Protein 3M2P (pdb70)

Secondary structure (DSSP, 8-state):
--EEEEETTTSHHHHHHHHHHHHTT-EEEEEES----PEEEE----HHHHHHHTTT-SEEEE------SSS-GGGTHHHHHHHHHHHHHHHHTT--EEEEEEEGGG---GGGPSP-TTSPP-----HHHHHHHHHHHHHHHHHS--EEEEEEE-EEE-S-----HHHHHHHHT---EEESSB----EEEEEHHHHHHHHHHHTT-TT--EEEEE--S-EE-HHHHHHHHHHHTT-TT-EEE-SSSB--S---B---HHHHHHS----S--HHHHHHHHHT---/--EEEEETTTSHHHHHHHHHHHHTT-EEEEEES----EEEE----HHHHHHHTTT-SEEEE------SS--GGGGHHHHHHHHHHHHHHHHTT--EEEEEEEGGG---GGGPSP-TTSPP-----HHHHHHHHHHHHHHHHHS--EEEEEEE-EEE-S---------EEEEEEHHHHHHHHHHHHH-TT--EEEEE--S-EEEHHHHHHHHHHHH-----B---HHHHHHT----S--HHHHHHHHHH---/--EEEEETTTSHHHHHHHHHHHTTT-EEEEEES------EEEE----HHHHHHHTTT-SEEEE------SS--GGGGHHHHHHHHHHHHHHHHHT--EEEEEEEGGG---GGGPSP-TTSPP-----HHHHHHHHHHHHHHHHHS--EEEEEEE-EEE-S-----HHHHHHHHHTPPEE--S-----EEEEEHHHHHHHHHHHHH-TT--EEEEE--S-EE-HHHHHHHHHHHSS-TT-EE----B---HHIIIII----S--HHHHHHHHHH---/--EEEEETTTSHHHHHHHHHHHHTT-EEEEEES-----EEEE----HHHHHHHTTT-SEEEE------SSS-GGGGHHHHHHHHHHHHHHHHHT--EEEEEEEGGG---TTSPSPPTTSPP-----HHHHHHHHHHHHHHHHHS--EEEEEEE-EEE-TT--S---HHHHHHHHTTPPEEETT--S--EEEEEHHHHHHHHHHHHH-TT--EEEEE--S-EE-HHHHHHHHHHHTT-TT-EEE---B---HHHHHHS-------HHHHHHHHHH----S---S--/--EEEEETTTSHHHHHHHHHHHTTTSEEEEEES----EEEE----HHHHHHHTTT-SEEEE------SS--GGGGHHHHHHHHHHHHHHHHTT--EEEEEEEGGG---TTSPSP-TTSPP-----HHHHHHHHHHHHHHHHHH--EEEEEEE-EEE-S---S---HHHHHHHT---EEEEEHHHHHHHHHHHTT-TT--EEEEE--S-EE-HHHHHHHHHHHH----B---HHIIIII----S--HHHHHHHHHH---/--EEEEETTTSHHHHHHHHHHHTTT-EEEEEES-----EEEE----HHHHHHHTTT-SEEEE------SSS-GGGGHHHHHHHHHHHHHHHHTT--EEEEEEEGGG---GGGPSP-TTSPP-----HHHHHHHHHHHHHHHHHH--EEEEEEE-EEE-SS--S---HHHHHH-----EEEEEHHHHHHHHHHHHH-TT--EEEEE--S-EE-HHHHHHHHHTTTT-------B---HHHHHHT----S--HHHHHHHHHH---

Foldseek 3Di:
DFEEEEEVLVDPLNVLLQVLQVVVVYAYEYEDCDDPVGHYDHAPLALVTVLVVCLRGAEYEYEDADDDDPLDPVRGVVVLSSLLSNLSSCLSSVHALYEYEAALQQDDPQVCPPDFPVDRGDHPTSNVNSVSSLVSNVCCCVPVVRAYEYEHEFAEDEADDPPLVCLLVQLQVLHAAEDQEFAPAWGFYDYSNQVSVLSVLSSVPRSHHDYFYDTADATHTPVRSNQLLCVLNVNHPRYYYNDYDHPVPDHHTDDGVVCCPPSVGHGPDYSNRRSNVSSVVVD/DAEEEEECCPDDLNVLLQVVCVVVVHQYEYEDCDPCSHYDHDVLALVGLLVVPQVHQEYEYPDADDDDPLDPVSGVVVQNSLLSNLSSCLSNVHAQYEYEAALQQDDPPVDPPDDPVDRGDHPTSNVVSVVSLVSNVVCCVPSVHAYEYEHEFAEDAADDVPLVVQLWGFYDYSNQVSVLSVLSRVPRNHHDYFYRTAPATDDVVVSNVLLCVLQVHHHHYDDGCPCCPVSVGYGPDHSNRRSNVNNVCVD/DFEEEEEVLVDPLNVLQCVLCVVVVYAYEYEDCDDDDVHHYDHDPLALVRLLPSPLRGQEYEYEDADPDDPQDCVVGVVVLNSLLSNLSSCLNNVHAQYEYEAALQQDDPLVDPPDDPVDRGDHPGSNVSRVSSLVSNVCCCPPSVHAYEYEHEFAEDAADDPPLVCLLVCLLVQHAAEEEADWDAWGFYDYSNQVSVLVVLSSVVRRHHDYFYRTAPATDTPVVSSQLLCVLNVNHPSYDYDHHYDDRVVCCPVSVGHGPDHSNVRSNVSSVVVD/DAEEEEAVLVADLNVLQCVVQVVVVHAYEYEDCDDPVHHYDHAPLALVRLLVVPQRHQEYEYDDFDQDDPLDPVRGVVVLRSLLSNLSSCLSNVHAQYEYEAALLQDDPPVCPPDDPVDRGDHPTSNVSSVSSLVSSVCCCVPVVHAYEYEHEFAEDAAPNAADDLLLLLLCLLVLHAAEAEAFDQEWGFYDYSNQVSVLSVLSSVPRNHHDYFYDTQPAIGTPVVSSQLLNVLNVNHPSYHYDHYTHDGVVCCPPSVGHGDDYSNRRNNVSNVCVPDDDRDSHD/DAEEEEAVLVADLSVLLQVLCVVVVYQYEYEDCDDCSHYDHAVLALVRLLVVPQVHAEYEYDDFDPDDPLDPVSGVVVLSSLLSNLSSCLSNVHAQYEYEAALQQDAPLVDPPDDPVDDGDHPTSNVSSVSSLVSVVCCVPVPVHAYEYEHEFAEDAAPNPDDDLVVLQVVLLCLWGFYDYSNLVSVLSVLSSVVRNHHDYFYDTAPATDDVVCSNVLLNVLRCHHHTHDRVCCCPVSVGHGPDYSSRRSNVNSVVVD/DAEEEEAVLVDDLNVLLCVVQVVVPYAYEYEECDPCPGHYDHDPLALVRLLVVDLRHAEYEYEDFDQDDPLDPVRGVVVVSSLLSNLSSCLSNVHAQYEYEAALQQDDDQVCPPDDPVDHGDHPTSNVNSVSSLVSSVCCCVPSVHAYEAEHEFAEDAADDPDPPVVLLVVLCADAWGFYDYSNQVSVLVVLSSVVRRHHYYFYDTAPRTHGSVVLSQLLLPLSVHDHDDHHTHDGVVCCPPSVGHGPDDSSRRSNVNSVCVD

Organism: Bacillus cereus (strain ATCC 14579 / DSM 31 / CCUG 7414 / JCM 2152 / NBRC 15305 / NCIMB 9373 / NCTC 2599 / NRRL B-3711) (NCBI:txid226900)

Structure (mmCIF, N/CA/C/O backbone):
data_3M2P
#
_entry.id   3M2P
#
_cell.length_a   104.116
_cell.length_b   149.725
_cell.length_c   166.326
_cell.angle_alpha   90.00
_cell.angle_beta   90.00
_cell.angle_gamma   90.00
#
_symmetry.space_group_name_H-M   'P 21 21 21'
#
loop_
_entity.id
_entity.type
_entity.pdbx_description
1 polymer 'UDP-N-acetylglucosamine 4-epimerase'
2 non-polymer "URIDINE-5'-DIPHOSPHATE"
3 water water
#
loop_
_atom_site.group_PDB
_atom_site.id
_atom_site.type_symbol
_atom_site.label_atom_id
_atom_site.label_alt_id
_atom_site.label_comp_id
_atom_site.label_asym_id
_atom_site.label_entity_id
_atom_site.label_seq_id
_atom_site.pdbx_PDB_ins_code
_atom_site.Cartn_x
_atom_site.Cartn_y
_atom_site.Cartn_z
_atom_site.occupancy
_atom_site.B_iso_or_equiv
_atom_site.auth_seq_id
_atom_site.auth_comp_id
_atom_site.auth_asym_id
_atom_site.auth_atom_id
_atom_site.pdbx_PDB_model_num
ATOM 1 N N . SER A 1 2 ? 100.608 82.314 67.496 1.00 46.14 0 SER A N 1
ATOM 2 C CA . SER A 1 2 ? 100.984 80.961 67.922 1.00 49.38 0 SER A CA 1
ATOM 3 C C . SER A 1 2 ? 100.560 80.665 69.373 1.00 47.45 0 SER A C 1
ATOM 4 O O . SER A 1 2 ? 101.049 81.296 70.319 1.00 45.83 0 SER A O 1
ATOM 7 N N . LEU A 1 3 ? 99.664 79.690 69.524 1.00 45.37 1 LEU A N 1
ATOM 8 C CA . LEU A 1 3 ? 98.993 79.414 70.792 1.00 44.49 1 LEU A CA 1
ATOM 9 C C . LEU A 1 3 ? 99.770 78.458 71.697 1.00 44.54 1 LEU A C 1
ATOM 10 O O . LEU A 1 3 ? 100.345 77.477 71.227 1.00 44.56 1 LEU A O 1
ATOM 15 N N . LYS A 1 4 ? 99.781 78.765 72.994 1.00 43.30 2 LYS A N 1
ATOM 16 C CA . LYS A 1 4 ? 100.285 77.857 74.020 1.00 42.78 2 LYS A CA 1
ATOM 17 C C . LYS A 1 4 ? 99.139 77.004 74.579 1.00 41.82 2 LYS A C 1
ATOM 18 O O . LYS A 1 4 ? 98.197 77.536 75.169 1.00 41.08 2 LYS A O 1
ATOM 24 N N . ILE A 1 5 ? 99.212 75.689 74.399 1.00 41.00 3 ILE A N 1
ATOM 25 C CA . ILE A 1 5 ? 98.128 74.815 74.846 1.00 40.32 3 ILE A CA 1
ATOM 26 C C . ILE A 1 5 ? 98.570 73.904 75.978 1.00 39.65 3 ILE A C 1
ATOM 27 O O . ILE A 1 5 ? 99.501 73.120 75.827 1.00 40.94 3 ILE A O 1
ATOM 32 N N . ALA A 1 6 ? 97.911 74.017 77.123 1.00 37.96 4 ALA A N 1
ATOM 33 C CA . ALA A 1 6 ? 98.281 73.197 78.263 1.00 38.38 4 ALA A CA 1
ATOM 34 C C . ALA A 1 6 ? 97.539 71.879 78.189 1.00 37.70 4 ALA A C 1
ATOM 35 O O . ALA A 1 6 ? 96.327 71.859 77.966 1.00 37.56 4 ALA A O 1
ATOM 37 N N . VAL A 1 7 ? 98.269 70.782 78.375 1.00 37.02 5 VAL A N 1
ATOM 38 C CA . VAL A 1 7 ? 97.678 69.455 78.355 1.00 37.45 5 VAL A CA 1
ATOM 39 C C . VAL A 1 7 ? 97.821 68.724 79.693 1.00 37.64 5 VAL A C 1
ATOM 40 O O . VAL A 1 7 ? 98.881 68.181 79.984 1.00 38.91 5 VAL A O 1
ATOM 44 N N . THR A 1 8 ? 96.765 68.694 80.503 1.00 36.71 6 THR A N 1
ATOM 45 C CA . THR A 1 8 ? 96.794 67.882 81.726 1.00 38.51 6 THR A CA 1
ATOM 46 C C . THR A 1 8 ? 96.912 66.383 81.398 1.00 38.83 6 THR A C 1
ATOM 47 O O . THR A 1 8 ? 96.437 65.925 80.359 1.00 38.78 6 THR A O 1
ATOM 51 N N . GLY A 1 9 ? 97.550 65.622 82.281 1.00 39.05 7 GLY A N 1
ATOM 52 C CA . GLY A 1 9 ? 97.866 64.239 81.978 1.00 38.67 7 GLY A CA 1
ATOM 53 C C . GLY A 1 9 ? 98.633 64.161 80.674 1.00 38.52 7 GLY A C 1
ATOM 54 O O . GLY A 1 9 ? 98.484 63.209 79.905 1.00 38.23 7 GLY A O 1
ATOM 55 N N . GLY A 1 10 ? 99.459 65.174 80.428 1.00 39.21 8 GLY A N 1
ATOM 56 C CA . GLY A 1 10 ? 100.150 65.318 79.160 1.00 39.60 8 GLY A CA 1
ATOM 57 C C . GLY A 1 10 ? 101.089 64.168 78.869 1.00 39.46 8 GLY A C 1
ATOM 58 O O . GLY A 1 10 ? 101.359 63.847 77.719 1.00 39.44 8 GLY A O 1
ATOM 59 N N . THR A 1 11 ? 101.587 63.540 79.924 1.00 39.45 9 THR A N 1
ATOM 60 C CA . THR A 1 11 ? 102.549 62.460 79.774 1.00 39.69 9 THR A CA 1
ATOM 61 C C . THR A 1 11 ? 101.879 61.101 79.561 1.00 40.56 9 THR A C 1
ATOM 62 O O . THR A 1 11 ? 102.544 60.125 79.228 1.00 41.43 9 THR A O 1
ATOM 66 N N . GLY A 1 12 ? 100.562 61.053 79.743 1.00 39.64 10 GLY A N 1
ATOM 67 C CA . GLY A 1 12 ? 99.791 59.843 79.536 1.00 39.09 10 GLY A CA 1
ATOM 68 C C . GLY A 1 12 ? 99.842 59.293 78.122 1.00 40.82 10 GLY A C 1
ATOM 69 O O . GLY A 1 12 ? 100.545 59.820 77.260 1.00 41.42 10 GLY A O 1
ATOM 70 N N . PHE A 1 13 ? 99.088 58.221 77.894 1.00 40.73 11 PHE A N 1
ATOM 71 C CA . PHE A 1 13 ? 99.062 57.523 76.612 1.00 41.07 11 PHE A CA 1
ATOM 72 C C . PHE A 1 13 ? 98.395 58.382 75.542 1.00 42.50 11 PHE A C 1
ATOM 73 O O . PHE A 1 13 ? 99.005 58.671 74.502 1.00 42.43 11 PHE A O 1
ATOM 81 N N . LEU A 1 14 ? 97.149 58.784 75.795 1.00 41.61 12 LEU A N 1
ATOM 82 C CA . LEU A 1 14 ? 96.469 59.749 74.933 1.00 40.74 12 LEU A CA 1
ATOM 83 C C . LEU A 1 14 ? 97.299 61.021 74.868 1.00 39.84 12 LEU A C 1
ATOM 84 O O . LEU A 1 14 ? 97.628 61.502 73.794 1.00 40.51 12 LEU A O 1
ATOM 89 N N . GLY A 1 15 ? 97.637 61.552 76.034 1.00 40.45 13 GLY A N 1
ATOM 90 C CA . GLY A 1 15 ? 98.405 62.779 76.143 1.00 40.13 13 GLY A CA 1
ATOM 91 C C . GLY A 1 15 ? 99.525 62.925 75.135 1.00 41.12 13 GLY A C 1
ATOM 92 O O . GLY A 1 15 ? 99.650 63.970 74.509 1.00 41.46 13 GLY A O 1
ATOM 93 N N . GLN A 1 16 ? 100.341 61.886 74.972 1.00 41.93 14 GLN A N 1
ATOM 94 C CA . GLN A 1 16 ? 101.491 61.942 74.057 1.00 42.38 14 GLN A CA 1
ATOM 95 C C . GLN A 1 16 ? 101.108 62.102 72.579 1.00 41.31 14 GLN A C 1
ATOM 96 O O . GLN A 1 16 ? 101.771 62.826 71.845 1.00 42.42 14 GLN A O 1
ATOM 102 N N . TYR A 1 17 ? 100.045 61.427 72.149 1.00 40.59 15 TYR A N 1
ATOM 103 C CA . TYR A 1 17 ? 99.473 61.650 70.825 1.00 40.54 15 TYR A CA 1
ATOM 104 C C . TYR A 1 17 ? 98.971 63.088 70.666 1.00 41.23 15 TYR A C 1
ATOM 105 O O . TYR A 1 17 ? 99.243 63.733 69.656 1.00 41.22 15 TYR A O 1
ATOM 114 N N . VAL A 1 18 ? 98.241 63.572 71.672 1.00 40.56 16 VAL A N 1
ATOM 115 C CA . VAL A 1 18 ? 97.659 64.916 71.668 1.00 40.99 16 VAL A CA 1
ATOM 116 C C . VAL A 1 18 ? 98.692 66.032 71.699 1.00 41.72 16 VAL A C 1
ATOM 117 O O . VAL A 1 18 ? 98.519 67.055 71.052 1.00 41.63 16 VAL A O 1
ATOM 121 N N . VAL A 1 19 ? 99.754 65.835 72.475 1.00 42.71 17 VAL A N 1
ATOM 122 C CA . VAL A 1 19 ? 100.830 66.814 72.592 1.00 42.60 17 VAL A CA 1
ATOM 123 C C . VAL A 1 19 ? 101.507 67.034 71.250 1.00 43.51 17 VAL A C 1
ATOM 124 O O . VAL A 1 19 ? 101.742 68.170 70.857 1.00 44.36 17 VAL A O 1
ATOM 128 N N . GLU A 1 20 ? 101.811 65.952 70.539 1.00 43.28 18 GLU A N 1
ATOM 129 C CA . GLU A 1 20 ? 102.498 66.093 69.261 1.00 44.68 18 GLU A CA 1
ATOM 130 C C . GLU A 1 20 ? 101.585 66.622 68.145 1.00 44.62 18 GLU A C 1
ATOM 131 O O . GLU A 1 20 ? 102.043 67.330 67.249 1.00 44.97 18 GLU A O 1
ATOM 137 N N . SER A 1 21 ? 100.298 66.290 68.206 1.00 44.16 19 SER A N 1
ATOM 138 C CA . SER A 1 21 ? 99.323 66.864 67.285 1.00 43.09 19 SER A CA 1
ATOM 139 C C . SER A 1 21 ? 99.323 68.379 67.416 1.00 43.79 19 SER A C 1
ATOM 140 O O . SER A 1 21 ? 99.224 69.095 66.423 1.00 44.11 19 SER A O 1
ATOM 143 N N . ILE A 1 22 ? 99.437 68.862 68.647 1.00 42.31 20 ILE A N 1
ATOM 144 C CA . ILE A 1 22 ? 99.500 70.288 68.891 1.00 42.57 20 ILE A CA 1
ATOM 145 C C . ILE A 1 22 ? 100.753 70.887 68.248 1.00 44.05 20 ILE A C 1
ATOM 146 O O . ILE A 1 22 ? 100.666 71.851 67.486 1.00 43.16 20 ILE A O 1
ATOM 151 N N . LYS A 1 23 ? 101.912 70.305 68.541 1.00 44.56 21 LYS A N 1
ATOM 152 C CA . LYS A 1 23 ? 103.165 70.777 67.957 1.00 45.39 21 LYS A CA 1
ATOM 153 C C . LYS A 1 23 ? 103.153 70.738 66.422 1.00 45.34 21 LYS A C 1
ATOM 154 O O . LYS A 1 23 ? 103.646 71.660 65.776 1.00 45.52 21 LYS A O 1
ATOM 160 N N . ASN A 1 24 ? 102.597 69.677 65.845 1.00 44.38 22 ASN A N 1
ATOM 161 C CA . ASN A 1 24 ? 102.478 69.574 64.391 1.00 44.82 22 ASN A CA 1
ATOM 162 C C . ASN A 1 24 ? 101.534 70.628 63.812 1.00 45.33 22 ASN A C 1
ATOM 163 O O . ASN A 1 24 ? 101.615 70.970 62.632 1.00 45.42 22 ASN A O 1
ATOM 168 N N . ASP A 1 25 ? 100.640 71.138 64.651 1.00 45.26 23 ASP A N 1
ATOM 169 C CA . ASP A 1 25 ? 99.649 72.120 64.226 1.00 44.07 23 ASP A CA 1
ATOM 170 C C . ASP A 1 25 ? 100.247 73.526 64.202 1.00 43.94 23 ASP A C 1
ATOM 171 O O . ASP A 1 25 ? 99.607 74.476 63.750 1.00 44.39 23 ASP A O 1
ATOM 176 N N . GLY A 1 26 ? 101.469 73.652 64.708 1.00 43.37 24 GLY A N 1
ATOM 177 C CA . GLY A 1 26 ? 102.138 74.936 64.771 1.00 44.54 24 GLY A CA 1
ATOM 178 C C . GLY A 1 26 ? 102.124 75.534 66.162 1.00 44.73 24 GLY A C 1
ATOM 179 O O . GLY A 1 26 ? 102.885 76.454 66.478 1.00 44.67 24 GLY A O 1
ATOM 180 N N . ASN A 1 27 ? 101.250 75.000 67.002 1.00 44.53 25 ASN A N 1
ATOM 181 C CA . ASN A 1 27 ? 101.108 75.494 68.360 1.00 44.13 25 ASN A CA 1
ATOM 182 C C . ASN A 1 27 ? 102.127 74.917 69.332 1.00 44.10 25 ASN A C 1
ATOM 183 O O . ASN A 1 27 ? 102.927 74.050 68.984 1.00 44.87 25 ASN A O 1
ATOM 188 N N . THR A 1 28 ? 102.089 75.414 70.559 1.00 43.30 26 THR A N 1
ATOM 189 C CA . THR A 1 28 ? 103.056 75.033 71.572 1.00 43.18 26 THR A CA 1
ATOM 190 C C . THR A 1 28 ? 102.415 74.224 72.694 1.00 42.90 26 THR A C 1
ATOM 191 O O . THR A 1 28 ? 101.580 74.740 73.444 1.00 42.52 26 THR A O 1
ATOM 195 N N . PRO A 1 29 ? 102.813 72.952 72.824 1.00 42.79 27 PRO A N 1
ATOM 196 C CA . PRO A 1 29 ? 102.296 72.098 73.891 1.00 42.73 27 PRO A CA 1
ATOM 197 C C . PRO A 1 29 ? 102.964 72.435 75.216 1.00 42.45 27 PRO A C 1
ATOM 198 O O . PRO A 1 29 ? 104.176 72.635 75.252 1.00 43.85 27 PRO A O 1
ATOM 202 N N . ILE A 1 30 ? 102.181 72.513 76.284 1.00 41.31 28 ILE A N 1
ATOM 203 C CA . ILE A 1 30 ? 102.734 72.660 77.620 1.00 42.35 28 ILE A CA 1
ATOM 204 C C . ILE A 1 30 ? 102.181 71.550 78.508 1.00 42.50 28 ILE A C 1
ATOM 205 O O . ILE A 1 30 ? 101.027 71.594 78.925 1.00 41.59 28 ILE A O 1
ATOM 210 N N . ILE A 1 31 ? 103.012 70.539 78.756 1.00 43.05 29 ILE A N 1
ATOM 211 C CA . ILE A 1 31 ? 102.612 69.355 79.512 1.00 41.71 29 ILE A CA 1
ATOM 212 C C . ILE A 1 31 ? 102.491 69.656 80.993 1.00 40.68 29 ILE A C 1
ATOM 213 O O . ILE A 1 31 ? 103.465 70.039 81.622 1.00 41.69 29 ILE A O 1
ATOM 218 N N . LEU A 1 32 ? 101.295 69.475 81.544 1.00 40.10 30 LEU A N 1
ATOM 219 C CA . LEU A 1 32 ? 101.093 69.508 82.990 1.00 39.73 30 LEU A CA 1
ATOM 220 C C . LEU A 1 32 ? 101.171 68.109 83.567 1.00 39.20 30 LEU A C 1
ATOM 221 O O . LEU A 1 32 ? 100.547 67.182 83.054 1.00 39.84 30 LEU A O 1
ATOM 226 N N . THR A 1 33 ? 101.937 67.966 84.641 1.00 39.04 31 THR A N 1
ATOM 227 C CA . THR A 1 33 ? 102.106 66.683 85.300 1.00 38.61 31 THR A CA 1
ATOM 228 C C . THR A 1 33 ? 102.404 66.898 86.783 1.00 38.88 31 THR A C 1
ATOM 229 O O . THR A 1 33 ? 102.884 67.955 87.179 1.00 38.10 31 THR A O 1
ATOM 233 N N . ARG A 1 34 ? 102.113 65.890 87.602 1.00 40.40 32 ARG A N 1
ATOM 234 C CA . ARG A 1 34 ? 102.371 65.972 89.038 1.00 38.60 32 ARG A CA 1
ATOM 235 C C . ARG A 1 34 ? 103.844 65.779 89.365 1.00 38.73 32 ARG A C 1
ATOM 236 O O . ARG A 1 34 ? 104.289 66.113 90.467 1.00 38.54 32 ARG A O 1
ATOM 244 N N . SER A 1 35 ? 104.603 65.258 88.405 1.00 38.57 33 SER A N 1
ATOM 245 C CA . SER A 1 35 ? 106.008 64.957 88.644 1.00 39.35 33 SER A CA 1
ATOM 246 C C . SER A 1 35 ? 106.705 64.410 87.412 1.00 40.06 33 SER A C 1
ATOM 247 O O . SER A 1 35 ? 106.075 63.791 86.548 1.00 40.41 33 SER A O 1
ATOM 250 N N . ILE A 1 36 ? 108.018 64.619 87.355 1.00 39.94 34 ILE A N 1
ATOM 251 C CA . ILE A 1 36 ? 108.853 63.974 86.347 1.00 41.65 34 ILE A CA 1
ATOM 252 C C . ILE A 1 36 ? 110.197 63.471 86.889 1.00 43.77 34 ILE A C 1
ATOM 253 O O . ILE A 1 36 ? 110.776 64.066 87.815 1.00 41.92 34 ILE A O 1
ATOM 258 N N . GLY A 1 37 ? 110.676 62.371 86.297 1.00 44.69 35 GLY A N 1
ATOM 259 C CA . GLY A 1 37 ? 111.995 61.817 86.578 1.00 41.84 35 GLY A CA 1
ATOM 260 C C . GLY A 1 37 ? 112.507 60.983 85.407 1.00 44.89 35 GLY A C 1
ATOM 261 O O . GLY A 1 37 ? 113.589 61.218 84.850 1.00 45.24 35 GLY A O 1
ATOM 262 N N . ASP A 1 43 ? 111.576 67.397 74.767 1.00 63.52 41 ASP A N 1
ATOM 263 C CA . ASP A 1 43 ? 111.964 68.769 74.416 1.00 65.71 41 ASP A CA 1
ATOM 264 C C . ASP A 1 43 ? 110.801 69.753 74.512 1.00 61.85 41 ASP A C 1
ATOM 265 O O . ASP A 1 43 ? 110.930 70.932 74.160 1.00 58.84 41 ASP A O 1
ATOM 270 N N . TYR A 1 44 ? 109.668 69.246 74.990 1.00 58.22 42 TYR A N 1
ATOM 271 C CA . TYR A 1 44 ? 108.492 70.060 75.234 1.00 54.54 42 TYR A CA 1
ATOM 272 C C . TYR A 1 44 ? 108.655 70.761 76.576 1.00 52.20 42 TYR A C 1
ATOM 273 O O . TYR A 1 44 ? 109.441 70.318 77.419 1.00 52.54 42 TYR A O 1
ATOM 282 N N . GLU A 1 45 ? 107.922 71.849 76.790 1.00 48.91 43 GLU A N 1
ATOM 283 C CA . GLU A 1 45 ? 107.898 72.452 78.117 1.00 47.25 43 GLU A CA 1
ATOM 284 C C . GLU A 1 45 ? 107.047 71.593 79.055 1.00 46.45 43 GLU A C 1
ATOM 285 O O . GLU A 1 45 ? 105.872 71.343 78.781 1.00 45.84 43 GLU A O 1
ATOM 291 N N . TYR A 1 46 ? 107.656 71.110 80.137 1.00 45.00 44 TYR A N 1
ATOM 292 C CA . TYR A 1 46 ? 106.906 70.486 81.223 1.00 43.64 44 TYR A CA 1
ATOM 293 C C . TYR A 1 46 ? 106.712 71.505 82.348 1.00 43.36 44 TYR A C 1
ATOM 294 O O . TYR A 1 46 ? 107.622 72.273 82.667 1.00 43.55 44 TYR A O 1
ATOM 303 N N . ARG A 1 47 ? 105.517 71.521 82.926 1.00 41.59 45 ARG A N 1
ATOM 304 C CA . ARG A 1 47 ? 105.224 72.346 84.085 1.00 40.30 45 ARG A CA 1
ATOM 305 C C . ARG A 1 47 ? 104.650 71.470 85.182 1.00 40.10 45 ARG A C 1
ATOM 306 O O . ARG A 1 47 ? 103.588 70.887 85.015 1.00 40.79 45 ARG A O 1
ATOM 314 N N . VAL A 1 48 ? 105.363 71.357 86.295 1.00 39.37 46 VAL A N 1
ATOM 315 C CA . VAL A 1 48 ? 104.940 70.478 87.373 1.00 38.59 46 VAL A CA 1
ATOM 316 C C . VAL A 1 48 ? 103.848 71.162 88.179 1.00 38.35 46 VAL A C 1
ATOM 317 O O . VAL A 1 48 ? 103.943 72.357 88.451 1.00 39.27 46 VAL A O 1
ATOM 321 N N . SER A 1 49 ? 102.811 70.415 88.551 1.00 37.09 47 SER A N 1
ATOM 322 C CA . SER A 1 49 ? 101.695 70.987 89.307 1.00 37.26 47 SER A CA 1
ATOM 323 C C . SER A 1 49 ? 101.110 70.033 90.349 1.00 37.70 47 SER A C 1
ATOM 324 O O . SER A 1 49 ? 101.309 68.820 90.281 1.00 38.65 47 SER A O 1
ATOM 327 N N . ASP A 1 50 ? 100.391 70.583 91.318 1.00 36.64 48 ASP A N 1
ATOM 328 C CA . ASP A 1 50 ? 99.767 69.755 92.337 1.00 36.93 48 ASP A CA 1
ATOM 329 C C . ASP A 1 50 ? 98.257 69.802 92.191 1.00 37.26 48 ASP A C 1
ATOM 330 O O . ASP A 1 50 ? 97.520 69.318 93.050 1.00 37.90 48 ASP A O 1
ATOM 335 N N . TYR A 1 51 ? 97.817 70.378 91.079 1.00 36.81 49 TYR A N 1
ATOM 336 C CA . TYR A 1 51 ? 96.400 70.474 90.731 1.00 37.38 49 TYR A CA 1
ATOM 337 C C . TYR A 1 51 ? 95.544 71.130 91.809 1.00 37.72 49 TYR A C 1
ATOM 338 O O . TYR A 1 51 ? 94.354 70.845 91.955 1.00 37.22 49 TYR A O 1
ATOM 347 N N . THR A 1 52 ? 96.161 72.035 92.551 1.00 36.91 50 THR A N 1
ATOM 348 C CA . THR A 1 52 ? 95.408 72.860 93.460 1.00 37.19 50 THR A CA 1
ATOM 349 C C . THR A 1 52 ? 95.022 74.100 92.679 1.00 38.01 50 THR A C 1
ATOM 350 O O . THR A 1 52 ? 95.688 74.459 91.705 1.00 37.62 50 THR A O 1
ATOM 354 N N . LEU A 1 53 ? 93.926 74.734 93.086 1.00 39.07 51 LEU A N 1
ATOM 355 C CA . LEU A 1 53 ? 93.461 75.966 92.451 1.00 37.31 51 LEU A CA 1
ATOM 356 C C . LEU A 1 53 ? 94.579 76.967 92.429 1.00 37.00 51 LEU A C 1
ATOM 357 O O . LEU A 1 53 ? 94.923 77.497 91.381 1.00 37.47 51 LEU A O 1
ATOM 362 N N . GLU A 1 54 ? 95.151 77.204 93.606 1.00 37.88 52 GLU A N 1
ATOM 363 C CA . GLU A 1 54 ? 96.122 78.276 93.813 1.00 38.48 52 GLU A CA 1
ATOM 364 C C . GLU A 1 54 ? 97.363 78.065 92.965 1.00 38.61 52 GLU A C 1
ATOM 365 O O . GLU A 1 54 ? 98.028 79.022 92.559 1.00 38.56 52 GLU A O 1
ATOM 371 N N . ASP A 1 55 ? 97.659 76.803 92.685 1.00 38.28 53 ASP A N 1
ATOM 372 C CA . ASP A 1 55 ? 98.817 76.472 91.879 1.00 38.00 53 ASP A CA 1
ATOM 373 C C . ASP A 1 55 ? 98.545 76.541 90.381 1.00 38.90 53 ASP A C 1
ATOM 374 O O . ASP A 1 55 ? 99.372 77.044 89.621 1.00 39.49 53 ASP A O 1
ATOM 379 N N . LEU A 1 56 ? 97.401 76.017 89.952 1.00 38.85 54 LEU A N 1
ATOM 380 C CA . LEU A 1 56 ? 97.084 75.991 88.523 1.00 39.46 54 LEU A CA 1
ATOM 381 C C . LEU A 1 56 ? 96.957 77.420 88.004 1.00 39.62 54 LEU A C 1
ATOM 382 O O . LEU A 1 56 ? 97.404 77.734 86.891 1.00 39.35 54 LEU A O 1
ATOM 387 N N . ILE A 1 57 ? 96.352 78.277 88.826 1.00 38.21 55 ILE A N 1
ATOM 388 C CA . ILE A 1 57 ? 96.232 79.683 88.499 1.00 38.67 55 ILE A CA 1
ATOM 389 C C . ILE A 1 57 ? 97.551 80.151 87.905 1.00 39.04 55 ILE A C 1
ATOM 390 O O . ILE A 1 57 ? 97.571 80.808 86.876 1.00 39.88 55 ILE A O 1
ATOM 395 N N . ASN A 1 58 ? 98.654 79.769 88.531 1.00 38.57 56 ASN A N 1
ATOM 396 C CA . ASN A 1 58 ? 99.966 80.179 88.056 1.00 39.12 56 ASN A CA 1
ATOM 397 C C . ASN A 1 58 ? 100.524 79.319 86.922 1.00 40.96 56 ASN A C 1
ATOM 398 O O . ASN A 1 58 ? 101.235 79.831 86.054 1.00 43.01 56 ASN A O 1
ATOM 403 N N . GLN A 1 59 ? 100.201 78.029 86.906 1.00 39.07 57 GLN A N 1
ATOM 404 C CA . GLN A 1 59 ? 100.678 77.166 85.831 1.00 39.44 57 GLN A CA 1
ATOM 405 C C . GLN A 1 59 ? 99.938 77.450 84.516 1.00 40.70 57 GLN A C 1
ATOM 406 O O . GLN A 1 59 ? 100.318 76.954 83.458 1.00 40.94 57 GLN A O 1
ATOM 412 N N . LEU A 1 60 ? 98.888 78.258 84.582 1.00 40.41 58 LEU A N 1
ATOM 413 C CA . LEU A 1 60 ? 98.120 78.593 83.392 1.00 39.86 58 LEU A CA 1
ATOM 414 C C . LEU A 1 60 ? 98.159 80.083 83.007 1.00 41.03 58 LEU A C 1
ATOM 415 O O . LEU A 1 60 ? 97.422 80.506 82.106 1.00 41.20 58 LEU A O 1
ATOM 420 N N . ASN A 1 61 ? 99.009 80.881 83.654 1.00 40.32 59 ASN A N 1
ATOM 421 C CA . ASN A 1 61 ? 98.938 82.330 83.434 1.00 41.20 59 ASN A CA 1
ATOM 422 C C . ASN A 1 61 ? 99.373 82.839 82.061 1.00 42.23 59 ASN A C 1
ATOM 423 O O . ASN A 1 61 ? 99.213 84.026 81.768 1.00 43.95 59 ASN A O 1
ATOM 428 N N . ASP A 1 62 ? 99.921 81.967 81.223 1.00 39.86 60 ASP A N 1
ATOM 429 C CA . ASP A 1 62 ? 100.311 82.403 79.892 1.00 40.82 60 ASP A CA 1
ATOM 430 C C . ASP A 1 62 ? 99.772 81.458 78.828 1.00 41.88 60 ASP A C 1
ATOM 431 O O . ASP A 1 62 ? 100.298 81.383 77.712 1.00 41.60 60 ASP A O 1
ATOM 436 N N . VAL A 1 63 ? 98.699 80.758 79.186 1.00 41.32 61 VAL A N 1
ATOM 437 C CA . VAL A 1 63 ? 98.134 79.700 78.357 1.00 39.84 61 VAL A CA 1
ATOM 438 C C . VAL A 1 63 ? 96.881 80.182 77.636 1.00 38.93 61 VAL A C 1
ATOM 439 O O . VAL A 1 63 ? 96.079 80.919 78.204 1.00 39.41 61 VAL A O 1
ATOM 443 N N . ASP A 1 64 ? 96.716 79.762 76.388 1.00 38.79 62 ASP A N 1
ATOM 444 C CA . ASP A 1 64 ? 95.594 80.197 75.560 1.00 38.31 62 ASP A CA 1
ATOM 445 C C . ASP A 1 64 ? 94.429 79.212 75.544 1.00 37.56 62 ASP A C 1
ATOM 446 O O . ASP A 1 64 ? 93.264 79.609 75.460 1.00 37.01 62 ASP A O 1
ATOM 451 N N . ALA A 1 65 ? 94.747 77.925 75.591 1.00 37.19 63 ALA A N 1
ATOM 452 C CA . ALA A 1 65 ? 93.723 76.894 75.615 1.00 36.65 63 ALA A CA 1
ATOM 453 C C . ALA A 1 65 ? 94.172 75.791 76.549 1.00 37.23 63 ALA A C 1
ATOM 454 O O . ALA A 1 65 ? 95.351 75.723 76.893 1.00 38.17 63 ALA A O 1
ATOM 456 N N . VAL A 1 66 ? 93.236 74.933 76.955 1.00 36.06 64 VAL A N 1
ATOM 457 C CA . VAL A 1 66 ? 93.549 73.792 77.811 1.00 35.35 64 VAL A CA 1
ATOM 458 C C . VAL A 1 66 ? 92.898 72.518 77.277 1.00 34.55 64 VAL A C 1
ATOM 459 O O . VAL A 1 66 ? 91.713 72.509 76.969 1.00 33.74 64 VAL A O 1
ATOM 463 N N . VAL A 1 67 ? 93.684 71.454 77.146 1.00 34.64 65 VAL A N 1
ATOM 464 C CA . VAL A 1 67 ? 93.141 70.117 76.912 1.00 35.23 65 VAL A CA 1
ATOM 465 C C . VAL A 1 67 ? 93.192 69.359 78.243 1.00 36.02 65 VAL A C 1
ATOM 466 O O . VAL A 1 67 ? 94.264 69.182 78.819 1.00 37.11 65 VAL A O 1
ATOM 470 N N . HIS A 1 68 ? 92.040 68.928 78.743 1.00 34.98 66 HIS A N 1
ATOM 471 C CA . HIS A 1 68 ? 91.974 68.266 80.042 1.00 34.25 66 HIS A CA 1
ATOM 472 C C . HIS A 1 68 ? 91.893 66.748 79.896 1.00 35.53 66 HIS A C 1
ATOM 473 O O . HIS A 1 68 ? 90.806 66.175 79.739 1.00 34.64 66 HIS A O 1
ATOM 480 N N . LEU A 1 69 ? 93.051 66.099 79.953 1.00 36.62 67 LEU A N 1
ATOM 481 C CA . LEU A 1 69 ? 93.138 64.664 79.693 1.00 36.64 67 LEU A CA 1
ATOM 482 C C . LEU A 1 69 ? 93.341 63.838 80.959 1.00 38.47 67 LEU A C 1
ATOM 483 O O . LEU A 1 69 ? 93.023 62.650 80.980 1.00 40.70 67 LEU A O 1
ATOM 488 N N . ALA A 1 70 ? 93.859 64.472 82.007 1.00 38.05 68 ALA A N 1
ATOM 489 C CA . ALA A 1 70 ? 94.239 63.789 83.247 1.00 39.42 68 ALA A CA 1
ATOM 490 C C . ALA A 1 70 ? 93.083 63.101 83.973 1.00 40.43 68 ALA A C 1
ATOM 491 O O . ALA A 1 70 ? 92.055 63.724 84.249 1.00 40.20 68 ALA A O 1
ATOM 493 N N . ALA A 1 71 ? 93.267 61.821 84.297 1.00 41.66 69 ALA A N 1
ATOM 494 C CA . ALA A 1 71 ? 92.274 61.067 85.069 1.00 44.50 69 ALA A CA 1
ATOM 495 C C . ALA A 1 71 ? 92.842 59.795 85.720 1.00 46.69 69 ALA A C 1
ATOM 496 O O . ALA A 1 71 ? 93.990 59.420 85.476 1.00 46.17 69 ALA A O 1
ATOM 498 N N . THR A 1 72 ? 92.035 59.153 86.565 1.00 48.09 70 THR A N 1
ATOM 499 C CA . THR A 1 72 ? 92.391 57.854 87.135 1.00 51.55 70 THR A CA 1
ATOM 500 C C . THR A 1 72 ? 91.407 56.784 86.661 1.00 53.36 70 THR A C 1
ATOM 501 O O . THR A 1 72 ? 90.243 57.083 86.345 1.00 50.02 70 THR A O 1
ATOM 505 N N . ARG A 1 73 ? 91.890 55.541 86.621 1.00 56.42 71 ARG A N 1
ATOM 506 C CA . ARG A 1 73 ? 91.171 54.435 85.988 1.00 56.67 71 ARG A CA 1
ATOM 507 C C . ARG A 1 73 ? 90.367 53.621 86.999 1.00 55.65 71 ARG A C 1
ATOM 508 O O . ARG A 1 73 ? 89.406 52.932 86.628 1.00 53.61 71 ARG A O 1
ATOM 516 N N . GLY A 1 74 ? 90.769 53.699 88.270 1.00 55.36 72 GLY A N 1
ATOM 517 C CA . GLY A 1 74 ? 90.100 52.979 89.350 1.00 54.66 72 GLY A CA 1
ATOM 518 C C . GLY A 1 74 ? 90.522 51.526 89.560 1.00 55.31 72 GLY A C 1
ATOM 519 O O . GLY A 1 74 ? 91.366 50.983 88.844 1.00 56.08 72 GLY A O 1
ATOM 520 N N . SER A 1 75 ? 89.914 50.877 90.542 1.00 53.21 73 SER A N 1
ATOM 521 C CA . SER A 1 75 ? 90.365 49.549 90.929 1.00 55.23 73 SER A CA 1
ATOM 522 C C . SER A 1 75 ? 89.286 48.805 91.709 1.00 55.18 73 SER A C 1
ATOM 523 O O . SER A 1 75 ? 88.984 47.643 91.422 1.00 55.50 73 SER A O 1
ATOM 526 N N . GLN A 1 76 ? 88.702 49.500 92.682 1.00 52.93 74 GLN A N 1
ATOM 527 C CA . GLN A 1 76 ? 87.763 48.920 93.629 1.00 51.14 74 GLN A CA 1
ATOM 528 C C . GLN A 1 76 ? 86.312 48.984 93.168 1.00 50.25 74 GLN A C 1
ATOM 529 O O . GLN A 1 76 ? 85.443 48.380 93.789 1.00 49.95 74 GLN A O 1
ATOM 535 N N . GLY A 1 77 ? 86.038 49.722 92.097 1.00 49.54 75 GLY A N 1
ATOM 536 C CA . GLY A 1 77 ? 84.669 49.874 91.639 1.00 46.94 75 GLY A CA 1
ATOM 537 C C . GLY A 1 77 ? 83.896 50.715 92.636 1.00 46.20 75 GLY A C 1
ATOM 538 O O . GLY A 1 77 ? 82.687 50.552 92.808 1.00 45.46 75 GLY A O 1
ATOM 539 N N . LYS A 1 78 ? 84.615 51.617 93.298 1.00 45.18 76 LYS A N 1
ATOM 540 C CA . LYS A 1 78 ? 84.039 52.527 94.282 1.00 44.66 76 LYS A CA 1
ATOM 541 C C . LYS A 1 78 ? 84.104 53.981 93.810 1.00 43.80 76 LYS A C 1
ATOM 542 O O . LYS A 1 78 ? 85.072 54.401 93.162 1.00 43.12 76 LYS A O 1
ATOM 548 N N . ILE A 1 79 ? 83.076 54.755 94.140 1.00 42.29 77 ILE A N 1
ATOM 549 C CA . ILE A 1 79 ? 82.994 56.103 93.614 1.00 40.99 77 ILE A CA 1
ATOM 550 C C . ILE A 1 79 ? 84.058 57.001 94.225 1.00 40.18 77 ILE A C 1
ATOM 551 O O . ILE A 1 79 ? 84.348 58.074 93.702 1.00 39.46 77 ILE A O 1
ATOM 556 N N . SER A 1 80 ? 84.659 56.545 95.319 1.00 41.09 78 SER A N 1
ATOM 557 C CA . SER A 1 80 ? 85.633 57.357 96.039 1.00 39.28 78 SER A CA 1
ATOM 558 C C . SER A 1 80 ? 86.942 57.477 95.259 1.00 39.42 78 SER A C 1
ATOM 559 O O . SER A 1 80 ? 87.670 58.452 95.420 1.00 40.09 78 SER A O 1
ATOM 562 N N . GLU A 1 81 ? 87.234 56.509 94.397 1.00 39.56 79 GLU A N 1
ATOM 563 C CA . GLU A 1 81 ? 88.516 56.509 93.696 1.00 40.61 79 GLU A CA 1
ATOM 564 C C . GLU A 1 81 ? 88.609 57.597 92.633 1.00 41.64 79 GLU A C 1
ATOM 565 O O . GLU A 1 81 ? 89.656 57.762 91.997 1.00 42.34 79 GLU A O 1
ATOM 571 N N . PHE A 1 82 ? 87.518 58.333 92.445 1.00 39.98 80 PHE A N 1
ATOM 572 C CA . PHE A 1 82 ? 87.430 59.314 91.379 1.00 38.82 80 PHE A CA 1
ATOM 573 C C . PHE A 1 82 ? 87.237 60.729 91.898 1.00 38.35 80 PHE A C 1
ATOM 574 O O . PHE A 1 82 ? 87.494 61.701 91.197 1.00 37.97 80 PHE A O 1
ATOM 582 N N . HIS A 1 83 ? 86.791 60.840 93.139 1.00 38.67 81 HIS A N 1
ATOM 583 C CA . HIS A 1 83 ? 86.511 62.125 93.739 1.00 36.17 81 HIS A CA 1
ATOM 584 C C . HIS A 1 83 ? 87.675 63.093 93.610 1.00 35.73 81 HIS A C 1
ATOM 585 O O . HIS A 1 83 ? 87.490 64.302 93.567 1.00 36.60 81 HIS A O 1
ATOM 592 N N . ASP A 1 84 ? 88.884 62.572 93.543 1.00 36.23 82 ASP A N 1
ATOM 593 C CA . ASP A 1 84 ? 90.036 63.444 93.411 1.00 37.19 82 ASP A CA 1
ATOM 594 C C . ASP A 1 84 ? 90.075 64.081 92.026 1.00 37.35 82 ASP A C 1
ATOM 595 O O . ASP A 1 84 ? 90.469 65.229 91.879 1.00 37.08 82 ASP A O 1
ATOM 600 N N . ASN A 1 85 ? 89.665 63.324 91.015 1.00 37.99 83 ASN A N 1
ATOM 601 C CA . ASN A 1 85 ? 89.464 63.844 89.672 1.00 36.65 83 ASN A CA 1
ATOM 602 C C . ASN A 1 85 ? 88.433 64.952 89.623 1.00 36.63 83 ASN A C 1
ATOM 603 O O . ASN A 1 85 ? 88.711 66.053 89.159 1.00 36.47 83 ASN A O 1
ATOM 608 N N . GLU A 1 86 ? 87.225 64.644 90.074 1.00 35.94 84 GLU A N 1
ATOM 609 C CA . GLU A 1 86 ? 86.168 65.635 90.102 1.00 36.19 84 GLU A CA 1
ATOM 610 C C . GLU A 1 86 ? 86.708 66.963 90.645 1.00 36.06 84 GLU A C 1
ATOM 611 O O . GLU A 1 86 ? 86.563 68.010 90.019 1.00 35.46 84 GLU A O 1
ATOM 617 N N . ILE A 1 87 ? 87.377 66.899 91.786 1.00 36.13 85 ILE A N 1
ATOM 618 C CA . ILE A 1 87 ? 88.044 68.058 92.369 1.00 35.88 85 ILE A CA 1
ATOM 619 C C . ILE A 1 87 ? 89.083 68.670 91.422 1.00 34.66 85 ILE A C 1
ATOM 620 O O . ILE A 1 87 ? 89.105 69.870 91.216 1.00 35.21 85 ILE A O 1
ATOM 625 N N . LEU A 1 88 ? 89.946 67.841 90.855 1.00 34.73 86 LEU A N 1
ATOM 626 C CA . LEU A 1 88 ? 90.994 68.324 89.975 1.00 34.94 86 LEU A CA 1
ATOM 627 C C . LEU A 1 88 ? 90.355 69.098 88.827 1.00 35.28 86 LEU A C 1
ATOM 628 O O . LEU A 1 88 ? 90.869 70.119 88.383 1.00 34.68 86 LEU A O 1
ATOM 633 N N . THR A 1 89 ? 89.221 68.594 88.356 1.00 34.77 87 THR A N 1
ATOM 634 C CA . THR A 1 89 ? 88.506 69.190 87.245 1.00 33.58 87 THR A CA 1
ATOM 635 C C . THR A 1 89 ? 88.008 70.587 87.596 1.00 33.92 87 THR A C 1
ATOM 636 O O . THR A 1 89 ? 88.405 71.553 86.955 1.00 33.52 87 THR A O 1
ATOM 640 N N . GLN A 1 90 ? 87.168 70.699 88.624 1.00 34.55 88 GLN A N 1
ATOM 641 C CA . GLN A 1 90 ? 86.701 72.006 89.097 1.00 34.39 88 GLN A CA 1
ATOM 642 C C . GLN A 1 90 ? 87.820 72.997 89.390 1.00 34.49 88 GLN A C 1
ATOM 643 O O . GLN A 1 90 ? 87.661 74.189 89.151 1.00 35.24 88 GLN A O 1
ATOM 649 N N . ASN A 1 91 ? 88.942 72.516 89.908 1.00 33.43 89 ASN A N 1
ATOM 650 C CA . ASN A 1 91 ? 90.080 73.391 90.152 1.00 34.92 89 ASN A CA 1
ATOM 651 C C . ASN A 1 91 ? 90.529 74.006 88.851 1.00 35.20 89 ASN A C 1
ATOM 652 O O . ASN A 1 91 ? 90.701 75.223 88.735 1.00 36.05 89 ASN A O 1
ATOM 657 N N . LEU A 1 92 ? 90.737 73.130 87.876 1.00 35.74 90 LEU A N 1
ATOM 658 C CA . LEU A 1 92 ? 91.196 73.514 86.550 1.00 35.18 90 LEU A CA 1
ATOM 659 C C . LEU A 1 92 ? 90.290 74.566 85.919 1.00 35.22 90 LEU A C 1
ATOM 660 O O . LEU A 1 92 ? 90.773 75.565 85.397 1.00 35.51 90 LEU A O 1
ATOM 665 N N . TYR A 1 93 ? 88.979 74.348 85.964 1.00 34.66 91 TYR A N 1
ATOM 666 C CA . TYR A 1 93 ? 88.059 75.309 85.370 1.00 35.00 91 TYR A CA 1
ATOM 667 C C . TYR A 1 93 ? 88.056 76.632 86.145 1.00 35.88 91 TYR A C 1
ATOM 668 O O . TYR A 1 93 ? 87.983 77.707 85.537 1.00 35.44 91 TYR A O 1
ATOM 677 N N . ASP A 1 94 ? 88.159 76.551 87.474 1.00 35.08 92 ASP A N 1
ATOM 678 C CA . ASP A 1 94 ? 88.323 77.739 88.323 1.00 35.09 92 ASP A CA 1
ATOM 679 C C . ASP A 1 94 ? 89.562 78.525 87.904 1.00 34.91 92 ASP A C 1
ATOM 680 O O . ASP A 1 94 ? 89.550 79.751 87.811 1.00 34.31 92 ASP A O 1
ATOM 685 N N . ALA A 1 95 ? 90.639 77.790 87.673 1.00 35.34 93 ALA A N 1
ATOM 686 C CA . ALA A 1 95 ? 91.923 78.372 87.329 1.00 36.39 93 ALA A CA 1
ATOM 687 C C . ALA A 1 95 ? 91.848 78.971 85.941 1.00 36.56 93 ALA A C 1
ATOM 688 O O . ALA A 1 95 ? 92.370 80.055 85.683 1.00 36.85 93 ALA A O 1
ATOM 690 N N . CYS A 1 96 ? 91.201 78.238 85.043 1.00 37.27 94 CYS A N 1
ATOM 691 C CA . CYS A 1 96 ? 90.992 78.697 83.679 1.00 36.47 94 CYS A CA 1
ATOM 692 C C . CYS A 1 96 ? 90.268 80.034 83.672 1.00 36.15 94 CYS A C 1
ATOM 693 O O . CYS A 1 96 ? 90.705 80.966 83.022 1.00 35.82 94 CYS A O 1
ATOM 696 N N . TYR A 1 97 ? 89.171 80.108 84.418 1.00 36.20 95 TYR A N 1
ATOM 697 C CA . TYR A 1 97 ? 88.407 81.334 84.590 1.00 36.11 95 TYR A CA 1
ATOM 698 C C . TYR A 1 97 ? 89.250 82.515 85.089 1.00 37.28 95 TYR A C 1
ATOM 699 O O . TYR A 1 97 ? 89.187 83.606 84.527 1.00 38.61 95 TYR A O 1
ATOM 708 N N . GLU A 1 98 ? 90.037 82.309 86.136 1.00 37.31 96 GLU A N 1
ATOM 709 C CA . GLU A 1 98 ? 90.906 83.372 86.616 1.00 37.38 96 GLU A CA 1
ATOM 710 C C . GLU A 1 98 ? 91.775 83.909 85.500 1.00 38.54 96 GLU A C 1
ATOM 711 O O . GLU A 1 98 ? 91.863 85.121 85.305 1.00 40.58 96 GLU A O 1
ATOM 717 N N . ASN A 1 99 ? 92.423 83.011 84.768 1.00 37.43 97 ASN A N 1
ATOM 718 C CA . ASN A 1 99 ? 93.346 83.416 83.711 1.00 37.70 97 ASN A CA 1
ATOM 719 C C . ASN A 1 99 ? 92.623 83.816 82.430 1.00 38.60 97 ASN A C 1
ATOM 720 O O . ASN A 1 99 ? 93.243 84.151 81.416 1.00 38.13 97 ASN A O 1
ATOM 725 N N . ASN A 1 100 ? 91.297 83.794 82.510 1.00 39.21 98 ASN A N 1
ATOM 726 C CA . ASN A 1 100 ? 90.417 84.075 81.383 1.00 39.15 98 ASN A CA 1
ATOM 727 C C . ASN A 1 100 ? 90.583 83.145 80.170 1.00 38.50 98 ASN A C 1
ATOM 728 O O . ASN A 1 100 ? 90.491 83.587 79.023 1.00 38.96 98 ASN A O 1
ATOM 733 N N . ILE A 1 101 ? 90.826 81.861 80.435 1.00 37.19 99 ILE A N 1
ATOM 734 C CA . ILE A 1 101 ? 90.828 80.839 79.393 1.00 36.60 99 ILE A CA 1
ATOM 735 C C . ILE A 1 101 ? 89.424 80.278 79.223 1.00 35.85 99 ILE A C 1
ATOM 736 O O . ILE A 1 101 ? 88.731 80.004 80.197 1.00 35.52 99 ILE A O 1
ATOM 741 N N . SER A 1 102 ? 88.992 80.094 77.987 1.00 35.88 100 SER A N 1
ATOM 742 C CA . SER A 1 102 ? 87.685 79.491 77.796 1.00 35.17 100 SER A CA 1
ATOM 743 C C . SER A 1 102 ? 87.704 78.356 76.785 1.00 34.04 100 SER A C 1
ATOM 744 O O . SER A 1 102 ? 86.865 77.472 76.853 1.00 33.11 100 SER A O 1
ATOM 747 N N . ASN A 1 103 ? 88.676 78.375 75.873 1.00 34.74 101 ASN A N 1
ATOM 748 C CA . ASN A 1 103 ? 88.837 77.293 74.896 1.00 34.29 101 ASN A CA 1
ATOM 749 C C . ASN A 1 103 ? 89.431 76.027 75.515 1.00 34.92 101 ASN A C 1
ATOM 750 O O . ASN A 1 103 ? 90.650 75.833 75.516 1.00 35.07 101 ASN A O 1
ATOM 755 N N . ILE A 1 104 ? 88.555 75.163 76.022 1.00 34.57 102 ILE A N 1
ATOM 756 C CA . ILE A 1 104 ? 88.954 73.981 76.771 1.00 33.55 102 ILE A CA 1
ATOM 757 C C . ILE A 1 104 ? 88.375 72.719 76.147 1.00 33.60 102 ILE A C 1
ATOM 758 O O . ILE A 1 104 ? 87.243 72.721 75.687 1.00 34.61 102 ILE A O 1
ATOM 763 N N . VAL A 1 105 ? 89.154 71.643 76.129 1.00 34.01 103 VAL A N 1
ATOM 764 C CA . VAL A 1 105 ? 88.667 70.332 75.696 1.00 33.45 103 VAL A CA 1
ATOM 765 C C . VAL A 1 105 ? 88.720 69.323 76.839 1.00 33.12 103 VAL A C 1
ATOM 766 O O . VAL A 1 105 ? 89.753 69.168 77.480 1.00 33.78 103 VAL A O 1
ATOM 770 N N . TYR A 1 106 ? 87.619 68.632 77.098 1.00 32.59 104 TYR A N 1
ATOM 771 C CA . TYR A 1 106 ? 87.612 67.603 78.139 1.00 32.58 104 TYR A CA 1
ATOM 772 C C . TYR A 1 106 ? 87.518 66.229 77.523 1.00 32.38 104 TYR A C 1
ATOM 773 O O . TYR A 1 106 ? 86.763 66.035 76.579 1.00 33.44 104 TYR A O 1
ATOM 782 N N . ALA A 1 107 ? 88.256 65.262 78.057 1.00 31.98 105 ALA A N 1
ATOM 783 C CA . ALA A 1 107 ? 88.142 63.902 77.545 1.00 31.85 105 ALA A CA 1
ATOM 784 C C . ALA A 1 107 ? 87.108 63.113 78.323 1.00 32.60 105 ALA A C 1
ATOM 785 O O . ALA A 1 107 ? 87.354 62.710 79.462 1.00 32.30 105 ALA A O 1
ATOM 787 N N . SER A 1 108 ? 85.948 62.905 77.705 1.00 31.43 106 SER A N 1
ATOM 788 C CA . SER A 1 108 ? 84.927 62.026 78.264 1.00 32.05 106 SER A CA 1
ATOM 789 C C . SER A 1 108 ? 84.974 60.652 77.575 1.00 33.76 106 SER A C 1
ATOM 790 O O . SER A 1 108 ? 85.975 60.308 76.933 1.00 33.12 106 SER A O 1
ATOM 793 N N . THR A 1 109 ? 83.910 59.862 77.706 1.00 33.97 107 THR A N 1
ATOM 794 C CA . THR A 1 109 ? 83.958 58.491 77.199 1.00 33.81 107 THR A CA 1
ATOM 795 C C . THR A 1 109 ? 82.639 57.867 76.787 1.00 33.39 107 THR A C 1
ATOM 796 O O . THR A 1 109 ? 81.576 58.213 77.299 1.00 33.33 107 THR A O 1
ATOM 800 N N . ILE A 1 110 ? 82.753 56.899 75.884 1.00 34.16 108 ILE A N 1
ATOM 801 C CA . ILE A 1 110 ? 81.645 56.067 75.425 1.00 35.38 108 ILE A CA 1
ATOM 802 C C . ILE A 1 110 ? 81.017 55.313 76.596 1.00 34.86 108 ILE A C 1
ATOM 803 O O . ILE A 1 110 ? 79.874 54.844 76.524 1.00 34.52 108 ILE A O 1
ATOM 808 N N . SER A 1 111 ? 81.776 55.226 77.683 1.00 34.43 109 SER A N 1
ATOM 809 C CA . SER A 1 111 ? 81.322 54.570 78.900 1.00 34.75 109 SER A CA 1
ATOM 810 C C . SER A 1 111 ? 80.278 55.389 79.661 1.00 35.09 109 SER A C 1
ATOM 811 O O . SER A 1 111 ? 79.970 55.093 80.820 1.00 36.78 109 SER A O 1
ATOM 814 N N . ALA A 1 112 ? 79.743 56.418 79.014 1.00 34.47 110 ALA A N 1
ATOM 815 C CA . ALA A 1 112 ? 78.624 57.167 79.574 1.00 34.33 110 ALA A CA 1
ATOM 816 C C . ALA A 1 112 ? 77.348 56.507 79.092 1.00 35.05 110 ALA A C 1
ATOM 817 O O . ALA A 1 112 ? 76.252 56.891 79.488 1.00 35.21 110 ALA A O 1
ATOM 819 N N . TYR A 1 113 ? 77.505 55.516 78.219 1.00 34.22 111 TYR A N 1
ATOM 820 C CA . TYR A 1 113 ? 76.374 54.838 77.624 1.00 34.86 111 TYR A CA 1
ATOM 821 C C . TYR A 1 113 ? 76.400 53.376 78.030 1.00 36.46 111 TYR A C 1
ATOM 822 O O . TYR A 1 113 ? 77.404 52.903 78.553 1.00 37.26 111 TYR A O 1
ATOM 831 N N . SER A 1 114 ? 75.311 52.654 77.778 1.00 36.89 112 SER A N 1
ATOM 832 C CA . SER A 1 114 ? 75.240 51.241 78.156 1.00 37.60 112 SER A CA 1
ATOM 833 C C . SER A 1 114 ? 74.076 50.512 77.494 1.00 38.99 112 SER A C 1
ATOM 834 O O . SER A 1 114 ? 74.200 49.342 77.121 1.00 38.91 112 SER A O 1
ATOM 836 N N . ASP A 1 115 ? 72.953 51.215 77.350 1.00 38.67 113 ASP A N 1
ATOM 837 C CA . ASP A 1 115 ? 71.704 50.624 76.874 1.00 38.71 113 ASP A CA 1
ATOM 838 C C . ASP A 1 115 ? 71.840 50.065 75.471 1.00 38.14 113 ASP A C 1
ATOM 839 O O . ASP A 1 115 ? 71.861 50.825 74.514 1.00 38.09 113 ASP A O 1
ATOM 844 N N . GLU A 1 116 ? 71.911 48.740 75.353 1.00 38.48 114 GLU A N 1
ATOM 845 C CA . GLU A 1 116 ? 72.131 48.099 74.055 1.00 40.13 114 GLU A CA 1
ATOM 846 C C . GLU A 1 116 ? 70.928 48.236 73.122 1.00 40.82 114 GLU A C 1
ATOM 847 O O . GLU A 1 116 ? 71.052 48.158 71.896 1.00 40.64 114 GLU A O 1
ATOM 853 N N . THR A 1 117 ? 69.770 48.461 73.725 1.00 40.32 115 THR A N 1
ATOM 854 C CA . THR A 1 117 ? 68.523 48.670 73.009 1.00 38.89 115 THR A CA 1
ATOM 855 C C . THR A 1 117 ? 68.628 49.873 72.088 1.00 39.53 115 THR A C 1
ATOM 856 O O . THR A 1 117 ? 67.824 50.048 71.170 1.00 40.74 115 THR A O 1
ATOM 860 N N . SER A 1 118 ? 69.655 50.679 72.317 1.00 38.96 116 SER A N 1
ATOM 861 C CA . SER A 1 118 ? 69.660 52.058 71.869 1.00 38.00 116 SER A CA 1
ATOM 862 C C . SER A 1 118 ? 70.736 52.315 70.827 1.00 37.66 116 SER A C 1
ATOM 863 O O . SER A 1 118 ? 70.847 53.408 70.284 1.00 37.33 116 SER A O 1
ATOM 866 N N . LEU A 1 119 ? 71.547 51.304 70.572 1.00 38.30 117 LEU A N 1
ATOM 867 C CA . LEU A 1 119 ? 72.618 51.414 69.593 1.00 38.76 117 LEU A CA 1
ATOM 868 C C . LEU A 1 119 ? 72.077 51.768 68.203 1.00 38.64 117 LEU A C 1
ATOM 869 O O . LEU A 1 119 ? 70.997 51.311 67.810 1.00 39.53 117 LEU A O 1
ATOM 874 N N . PRO A 1 120 ? 72.801 52.623 67.467 1.00 38.38 118 PRO A N 1
ATOM 875 C CA . PRO A 1 120 ? 73.989 53.351 67.919 1.00 38.92 118 PRO A CA 1
ATOM 876 C C . PRO A 1 120 ? 73.609 54.564 68.780 1.00 38.30 118 PRO A C 1
ATOM 877 O O . PRO A 1 120 ? 72.537 55.159 68.582 1.00 37.92 118 PRO A O 1
ATOM 881 N N . TRP A 1 121 ? 74.492 54.940 69.703 1.00 37.37 119 TRP A N 1
ATOM 882 C CA . TRP A 1 121 ? 74.217 56.046 70.615 1.00 36.36 119 TRP A CA 1
ATOM 883 C C . TRP A 1 121 ? 74.606 57.402 70.038 1.00 36.17 119 TRP A C 1
ATOM 884 O O . TRP A 1 121 ? 75.730 57.589 69.570 1.00 36.75 119 TRP A O 1
ATOM 895 N N . ASN A 1 122 ? 73.678 58.352 70.072 1.00 34.90 120 ASN A N 1
ATOM 896 C CA . ASN A 1 122 ? 74.048 59.733 69.794 1.00 34.81 120 ASN A CA 1
ATOM 897 C C . ASN A 1 122 ? 73.944 60.552 71.063 1.00 34.65 120 ASN A C 1
ATOM 898 O O . ASN A 1 122 ? 73.391 60.101 72.054 1.00 33.72 120 ASN A O 1
ATOM 903 N N . GLU A 1 123 ? 74.470 61.764 71.030 1.00 34.99 121 GLU A N 1
ATOM 904 C CA . GLU A 1 123 ? 74.560 62.540 72.241 1.00 33.31 121 GLU A CA 1
ATOM 905 C C . GLU A 1 123 ? 73.205 62.928 72.826 1.00 33.48 121 GLU A C 1
ATOM 906 O O . GLU A 1 123 ? 73.148 63.657 73.796 1.00 34.74 121 GLU A O 1
ATOM 912 N N . LYS A 1 124 ? 72.114 62.409 72.277 1.00 33.89 122 LYS A N 1
ATOM 913 C CA . LYS A 1 124 ? 70.807 62.623 72.911 1.00 34.85 122 LYS A CA 1
ATOM 914 C C . LYS A 1 124 ? 70.370 61.388 73.712 1.00 34.50 122 LYS A C 1
ATOM 915 O O . LYS A 1 124 ? 69.301 61.365 74.325 1.00 33.66 122 LYS A O 1
ATOM 921 N N . GLU A 1 125 ? 71.218 60.363 73.683 1.00 34.68 123 GLU A N 1
ATOM 922 C CA . GLU A 1 125 ? 71.051 59.144 74.461 1.00 34.27 123 GLU A CA 1
ATOM 923 C C . GLU A 1 125 ? 71.182 59.445 75.950 1.00 35.46 123 GLU A C 1
ATOM 924 O O . GLU A 1 125 ? 72.161 60.068 76.361 1.00 35.43 123 GLU A O 1
ATOM 930 N N . LEU A 1 126 ? 70.212 59.018 76.759 1.00 33.99 124 LEU A N 1
ATOM 931 C CA . LEU A 1 126 ? 70.347 59.171 78.202 1.00 35.38 124 LEU A CA 1
ATOM 932 C C . LEU A 1 126 ? 71.607 58.456 78.671 1.00 36.40 124 LEU A C 1
ATOM 933 O O . LEU A 1 126 ? 71.758 57.246 78.470 1.00 36.57 124 LEU A O 1
ATOM 938 N N . PRO A 1 127 ? 72.529 59.200 79.296 1.00 36.19 125 PRO A N 1
ATOM 939 C CA . PRO A 1 127 ? 73.709 58.509 79.810 1.00 35.44 125 PRO A CA 1
ATOM 940 C C . PRO A 1 127 ? 73.253 57.478 80.826 1.00 35.77 125 PRO A C 1
ATOM 941 O O . PRO A 1 127 ? 72.263 57.687 81.512 1.00 36.49 125 PRO A O 1
ATOM 945 N N . LEU A 1 128 ? 73.956 56.363 80.901 1.00 35.77 126 LEU A N 1
ATOM 946 C CA . LEU A 1 128 ? 73.588 55.295 81.812 1.00 36.49 126 LEU A CA 1
ATOM 947 C C . LEU A 1 128 ? 74.806 54.398 81.957 1.00 37.09 126 LEU A C 1
ATOM 948 O O . LEU A 1 128 ? 74.933 53.386 81.261 1.00 36.89 126 LEU A O 1
ATOM 953 N N . PRO A 1 129 ? 75.723 54.797 82.848 1.00 36.29 127 PRO A N 1
ATOM 954 C CA . PRO A 1 129 ? 77.027 54.159 82.976 1.00 36.46 127 PRO A CA 1
ATOM 955 C C . PRO A 1 129 ? 76.889 52.837 83.709 1.00 37.66 127 PRO A C 1
ATOM 956 O O . PRO A 1 129 ? 75.969 52.672 84.509 1.00 37.22 127 PRO A O 1
ATOM 960 N N . ASP A 1 130 ? 77.794 51.913 83.405 1.00 38.11 128 ASP A N 1
ATOM 961 C CA . ASP A 1 130 ? 77.855 50.610 84.041 1.00 38.75 128 ASP A CA 1
ATOM 962 C C . ASP A 1 130 ? 78.928 50.663 85.110 1.00 39.45 128 ASP A C 1
ATOM 963 O O . ASP A 1 130 ? 78.933 49.869 86.057 1.00 40.32 128 ASP A O 1
ATOM 968 N N . LEU A 1 131 ? 79.856 51.592 84.940 1.00 38.08 129 LEU A N 1
ATOM 969 C CA . LEU A 1 131 ? 81.000 51.662 85.821 1.00 38.18 129 LEU A CA 1
ATOM 970 C C . LEU A 1 131 ? 81.024 52.917 86.668 1.00 39.28 129 LEU A C 1
ATOM 971 O O . LEU A 1 131 ? 80.425 53.931 86.327 1.00 39.00 129 LEU A O 1
ATOM 984 N N . TYR A 1 133 ? 83.674 54.528 87.092 1.00 38.61 131 TYR A N 1
ATOM 985 C CA . TYR A 1 133 ? 84.425 55.353 86.142 1.00 39.01 131 TYR A CA 1
ATOM 986 C C . TYR A 1 133 ? 83.495 56.198 85.270 1.00 38.23 131 TYR A C 1
ATOM 987 O O . TYR A 1 133 ? 83.715 57.394 85.087 1.00 37.49 131 TYR A O 1
ATOM 996 N N . GLY A 1 134 ? 82.449 55.572 84.751 1.00 38.25 132 GLY A N 1
ATOM 997 C CA . GLY A 1 134 ? 81.485 56.263 83.924 1.00 36.66 132 GLY A CA 1
ATOM 998 C C . GLY A 1 134 ? 80.796 57.366 84.685 1.00 36.52 132 GLY A C 1
ATOM 999 O O . GLY A 1 134 ? 80.843 58.526 84.282 1.00 37.56 132 GLY A O 1
ATOM 1000 N N . VAL A 1 135 ? 80.147 57.014 85.785 1.00 37.01 133 VAL A N 1
ATOM 1001 C CA . VAL A 1 135 ? 79.488 58.015 86.622 1.00 36.69 133 VAL A CA 1
ATOM 1002 C C . VAL A 1 135 ? 80.355 59.257 86.804 1.00 36.53 133 VAL A C 1
ATOM 1003 O O . VAL A 1 135 ? 79.900 60.377 86.589 1.00 36.17 133 VAL A O 1
ATOM 1007 N N . SER A 1 136 ? 81.610 59.047 87.191 1.00 36.97 134 SER A N 1
ATOM 1008 C CA . SER A 1 136 ? 82.546 60.148 87.418 1.00 37.15 134 SER A CA 1
ATOM 1009 C C . SER A 1 136 ? 82.739 61.019 86.185 1.00 35.41 134 SER A C 1
ATOM 1010 O O . SER A 1 136 ? 82.577 62.227 86.246 1.00 35.42 134 SER A O 1
ATOM 1013 N N . LYS A 1 137 ? 83.119 60.396 85.077 1.00 35.50 135 LYS A N 1
ATOM 1014 C CA . LYS A 1 137 ? 83.340 61.108 83.830 1.00 35.01 135 LYS A CA 1
ATOM 1015 C C . LYS A 1 137 ? 82.124 61.971 83.533 1.00 35.73 135 LYS A C 1
ATOM 1016 O O . LYS A 1 137 ? 82.243 63.159 83.215 1.00 34.76 135 LYS A O 1
ATOM 1022 N N . LEU A 1 138 ? 80.954 61.360 83.660 1.00 35.52 136 LEU A N 1
ATOM 1023 C CA . LEU A 1 138 ? 79.680 62.045 83.484 1.00 35.55 136 LEU A CA 1
ATOM 1024 C C . LEU A 1 138 ? 79.533 63.267 84.413 1.00 34.54 136 LEU A C 1
ATOM 1025 O O . LEU A 1 138 ? 78.904 64.253 84.057 1.00 34.76 136 LEU A O 1
ATOM 1030 N N . ALA A 1 139 ? 80.104 63.191 85.610 1.00 36.39 137 ALA A N 1
ATOM 1031 C CA . ALA A 1 139 ? 80.012 64.282 86.584 1.00 35.02 137 ALA A CA 1
ATOM 1032 C C . ALA A 1 139 ? 80.905 65.453 86.182 1.00 34.94 137 ALA A C 1
ATOM 1033 O O . ALA A 1 139 ? 80.499 66.613 86.270 1.00 34.96 137 ALA A O 1
ATOM 1035 N N . CYS A 1 140 ? 82.120 65.140 85.736 1.00 34.55 138 CYS A N 1
ATOM 1036 C CA . CYS A 1 140 ? 83.066 66.154 85.285 1.00 34.36 138 CYS A CA 1
ATOM 1037 C C . CYS A 1 140 ? 82.552 66.879 84.039 1.00 35.06 138 CYS A C 1
ATOM 1038 O O . CYS A 1 140 ? 82.875 68.045 83.815 1.00 34.91 138 CYS A O 1
ATOM 1041 N N . GLU A 1 141 ? 81.764 66.173 83.226 1.00 35.11 139 GLU A N 1
ATOM 1042 C CA . GLU A 1 141 ? 81.118 66.753 82.055 1.00 33.46 139 GLU A CA 1
ATOM 1043 C C . GLU A 1 141 ? 80.184 67.887 82.437 1.00 34.10 139 GLU A C 1
ATOM 1044 O O . GLU A 1 141 ? 80.216 68.954 81.835 1.00 33.93 139 GLU A O 1
ATOM 1050 N N . HIS A 1 142 ? 79.339 67.643 83.429 1.00 33.67 140 HIS A N 1
ATOM 1051 C CA . HIS A 1 142 ? 78.428 68.666 83.912 1.00 34.35 140 HIS A CA 1
ATOM 1052 C C . HIS A 1 142 ? 79.118 69.764 84.729 1.00 35.38 140 HIS A C 1
ATOM 1053 O O . HIS A 1 142 ? 78.658 70.909 84.757 1.00 35.27 140 HIS A O 1
ATOM 1060 N N . ILE A 1 143 ? 80.228 69.430 85.378 1.00 34.85 141 ILE A N 1
ATOM 1061 C CA . ILE A 1 143 ? 81.045 70.468 85.987 1.00 35.71 141 ILE A CA 1
ATOM 1062 C C . ILE A 1 143 ? 81.429 71.494 84.914 1.00 35.61 141 ILE A C 1
ATOM 1063 O O . ILE A 1 143 ? 81.219 72.698 85.084 1.00 35.78 141 ILE A O 1
ATOM 1068 N N . GLY A 1 144 ? 81.968 71.011 83.801 1.00 34.50 142 GLY A N 1
ATOM 1069 C CA . GLY A 1 144 ? 82.301 71.878 82.690 1.00 34.12 142 GLY A CA 1
ATOM 1070 C C . GLY A 1 144 ? 81.073 72.583 82.150 1.00 34.74 142 GLY A C 1
ATOM 1071 O O . GLY A 1 144 ? 81.117 73.779 81.890 1.00 35.13 142 GLY A O 1
ATOM 1072 N N . ASN A 1 145 ? 79.982 71.837 81.979 1.00 34.72 143 ASN A N 1
ATOM 1073 C CA . ASN A 1 145 ? 78.729 72.385 81.478 1.00 34.21 143 ASN A CA 1
ATOM 1074 C C . ASN A 1 145 ? 78.329 73.594 82.286 1.00 35.26 143 ASN A C 1
ATOM 1075 O O . ASN A 1 145 ? 77.986 74.644 81.744 1.00 35.63 143 ASN A O 1
ATOM 1080 N N . ILE A 1 146 ? 78.368 73.442 83.599 1.00 35.44 144 ILE A N 1
ATOM 1081 C CA . ILE A 1 146 ? 77.974 74.532 84.474 1.00 36.18 144 ILE A CA 1
ATOM 1082 C C . ILE A 1 146 ? 78.892 75.759 84.324 1.00 36.52 144 ILE A C 1
ATOM 1083 O O . ILE A 1 146 ? 78.416 76.884 84.171 1.00 36.15 144 ILE A O 1
ATOM 1088 N N . TYR A 1 147 ? 80.201 75.542 84.328 1.00 35.69 145 TYR A N 1
ATOM 1089 C CA . TYR A 1 147 ? 81.130 76.637 84.085 1.00 35.18 145 TYR A CA 1
ATOM 1090 C C . TYR A 1 147 ? 80.926 77.267 82.717 1.00 35.59 145 TYR A C 1
ATOM 1091 O O . TYR A 1 147 ? 81.228 78.439 82.517 1.00 36.28 145 TYR A O 1
ATOM 1100 N N . SER A 1 148 ? 80.422 76.488 81.768 1.00 35.59 146 SER A N 1
ATOM 1101 C CA . SER A 1 148 ? 80.242 77.000 80.412 1.00 35.97 146 SER A CA 1
ATOM 1102 C C . SER A 1 148 ? 79.041 77.927 80.324 1.00 35.77 146 SER A C 1
ATOM 1103 O O . SER A 1 148 ? 79.115 79.001 79.731 1.00 34.64 146 SER A O 1
ATOM 1106 N N . ARG A 1 149 ? 77.943 77.509 80.943 1.00 36.76 147 ARG A N 1
ATOM 1107 C CA . ARG A 1 149 ? 76.726 78.305 80.949 1.00 36.43 147 ARG A CA 1
ATOM 1108 C C . ARG A 1 149 ? 76.821 79.498 81.885 1.00 35.73 147 ARG A C 1
ATOM 1109 O O . ARG A 1 149 ? 76.238 80.533 81.616 1.00 36.05 147 ARG A O 1
ATOM 1117 N N . LYS A 1 150 ? 77.585 79.367 82.962 1.00 36.84 148 LYS A N 1
ATOM 1118 C CA . LYS A 1 150 ? 77.583 80.374 84.022 1.00 36.90 148 LYS A CA 1
ATOM 1119 C C . LYS A 1 150 ? 78.878 81.172 84.135 1.00 37.57 148 LYS A C 1
ATOM 1120 O O . LYS A 1 150 ? 78.908 82.228 84.774 1.00 39.44 148 LYS A O 1
ATOM 1126 N N . LYS A 1 151 ? 79.946 80.681 83.522 1.00 36.38 149 LYS A N 1
ATOM 1127 C CA . LYS A 1 151 ? 81.216 81.388 83.577 1.00 36.64 149 LYS A CA 1
ATOM 1128 C C . LYS A 1 151 ? 81.703 81.742 82.173 1.00 37.54 149 LYS A C 1
ATOM 1129 O O . LYS A 1 151 ? 82.847 82.178 81.988 1.00 38.29 149 LYS A O 1
ATOM 1135 N N . GLY A 1 152 ? 80.834 81.567 81.182 1.00 36.24 150 GLY A N 1
ATOM 1136 C CA . GLY A 1 152 ? 81.210 81.865 79.817 1.00 35.00 150 GLY A CA 1
ATOM 1137 C C . GLY A 1 152 ? 82.499 81.152 79.458 1.00 35.85 150 GLY A C 1
ATOM 1138 O O . GLY A 1 152 ? 83.279 81.612 78.630 1.00 36.42 150 GLY A O 1
ATOM 1139 N N . LEU A 1 153 ? 82.738 80.022 80.107 1.00 36.04 151 LEU A N 1
ATOM 1140 C CA . LEU A 1 153 ? 83.863 79.182 79.748 1.00 35.46 151 LEU A CA 1
ATOM 1141 C C . LEU A 1 153 ? 83.423 78.368 78.533 1.00 35.31 151 LEU A C 1
ATOM 1142 O O . LEU A 1 153 ? 82.229 78.143 78.352 1.00 35.71 151 LEU A O 1
ATOM 1147 N N . CYS A 1 154 ? 84.348 77.944 77.679 1.00 34.25 152 CYS A N 1
ATOM 1148 C CA . CYS A 1 154 ? 83.914 77.266 76.452 1.00 34.11 152 CYS A CA 1
ATOM 1149 C C . CYS A 1 154 ? 84.356 75.808 76.358 1.00 34.24 152 CYS A C 1
ATOM 1150 O O . CYS A 1 154 ? 85.197 75.451 75.533 1.00 34.43 152 CYS A O 1
ATOM 1153 N N . ILE A 1 155 ? 83.746 74.968 77.187 1.00 32.87 153 ILE A N 1
ATOM 1154 C CA . ILE A 1 155 ? 84.180 73.593 77.340 1.00 32.86 153 ILE A CA 1
ATOM 1155 C C . ILE A 1 155 ? 83.488 72.618 76.376 1.00 33.22 153 ILE A C 1
ATOM 1156 O O . ILE A 1 155 ? 82.266 72.477 76.374 1.00 32.72 153 ILE A O 1
ATOM 1161 N N . LYS A 1 156 ? 84.301 71.943 75.568 1.00 33.05 154 LYS A N 1
ATOM 1162 C CA . LYS A 1 156 ? 83.837 70.915 74.653 1.00 33.13 154 LYS A CA 1
ATOM 1163 C C . LYS A 1 156 ? 84.171 69.517 75.182 1.00 33.84 154 LYS A C 1
ATOM 1164 O O . LYS A 1 156 ? 85.327 69.100 75.152 1.00 33.75 154 LYS A O 1
ATOM 1170 N N . ASN A 1 157 ? 83.150 68.807 75.665 1.00 33.77 155 ASN A N 1
ATOM 1171 C CA . ASN A 1 157 ? 83.285 67.431 76.132 1.00 32.52 155 ASN A CA 1
ATOM 1172 C C . ASN A 1 157 ? 83.318 66.432 74.977 1.00 33.21 155 ASN A C 1
ATOM 1173 O O . ASN A 1 157 ? 82.391 66.375 74.166 1.00 33.58 155 ASN A O 1
ATOM 1178 N N . LEU A 1 158 ? 84.378 65.636 74.914 1.00 31.78 156 LEU A N 1
ATOM 1179 C CA . LEU A 1 158 ? 84.548 64.659 73.848 1.00 32.01 156 LEU A CA 1
ATOM 1180 C C . LEU A 1 158 ? 84.367 63.238 74.363 1.00 32.29 156 LEU A C 1
ATOM 1181 O O . LEU A 1 158 ? 85.254 62.701 75.018 1.00 33.58 156 LEU A O 1
ATOM 1186 N N . ARG A 1 159 ? 83.233 62.619 74.070 1.00 31.82 157 ARG A N 1
ATOM 1187 C CA . ARG A 1 159 ? 83.041 61.217 74.441 1.00 32.71 157 ARG A CA 1
ATOM 1188 C C . ARG A 1 159 ? 83.769 60.250 73.489 1.00 33.95 157 ARG A C 1
ATOM 1189 O O . ARG A 1 159 ? 83.176 59.743 72.540 1.00 33.84 157 ARG A O 1
ATOM 1197 N N . PHE A 1 160 ? 85.053 60.003 73.759 1.00 33.79 158 PHE A N 1
ATOM 1198 C CA . PHE A 1 160 ? 85.874 59.083 72.968 1.00 33.79 158 PHE A CA 1
ATOM 1199 C C . PHE A 1 160 ? 85.361 57.652 72.970 1.00 34.97 158 PHE A C 1
ATOM 1200 O O . PHE A 1 160 ? 84.904 57.151 73.993 1.00 35.37 158 PHE A O 1
ATOM 1208 N N . ALA A 1 161 ? 85.449 56.999 71.814 1.00 36.61 159 ALA A N 1
ATOM 1209 C CA . ALA A 1 161 ? 85.202 55.564 71.722 1.00 37.48 159 ALA A CA 1
ATOM 1210 C C . ALA A 1 161 ? 86.416 54.867 72.319 1.00 36.85 159 ALA A C 1
ATOM 1211 O O . ALA A 1 161 ? 87.299 55.525 72.851 1.00 37.18 159 ALA A O 1
ATOM 1213 N N . HIS A 1 162 ? 86.468 53.549 72.247 1.00 36.55 160 HIS A N 1
ATOM 1214 C CA . HIS A 1 162 ? 87.552 52.829 72.894 1.00 37.64 160 HIS A CA 1
ATOM 1215 C C . HIS A 1 162 ? 88.891 53.124 72.242 1.00 37.14 160 HIS A C 1
ATOM 1216 O O . HIS A 1 162 ? 89.090 52.853 71.069 1.00 38.14 160 HIS A O 1
ATOM 1223 N N . LEU A 1 163 ? 89.812 53.688 73.008 1.00 36.23 161 LEU A N 1
ATOM 1224 C CA . LEU A 1 163 ? 91.087 54.079 72.437 1.00 38.85 161 LEU A CA 1
ATOM 1225 C C . LEU A 1 163 ? 92.039 52.887 72.295 1.00 40.35 161 LEU A C 1
ATOM 1226 O O . LEU A 1 163 ? 92.136 52.045 73.193 1.00 40.35 161 LEU A O 1
ATOM 1231 N N . TYR A 1 164 ? 92.728 52.820 71.158 1.00 39.02 162 TYR A N 1
ATOM 1232 C CA . TYR A 1 164 ? 93.858 51.916 71.010 1.00 41.12 162 TYR A CA 1
ATOM 1233 C C . TYR A 1 164 ? 95.011 52.654 70.356 1.00 42.28 162 TYR A C 1
ATOM 1234 O O . TYR A 1 164 ? 94.799 53.635 69.641 1.00 41.05 162 TYR A O 1
ATOM 1243 N N . GLY A 1 165 ? 96.231 52.190 70.604 1.00 44.13 163 GLY A N 1
ATOM 1244 C CA . GLY A 1 165 ? 97.406 52.830 70.032 1.00 45.22 163 GLY A CA 1
ATOM 1245 C C . GLY A 1 165 ? 98.661 51.972 69.962 1.00 47.46 163 GLY A C 1
ATOM 1246 O O . GLY A 1 165 ? 98.602 50.742 69.989 1.00 49.22 163 GLY A O 1
ATOM 1247 N N . PHE A 1 166 ? 99.810 52.629 69.878 1.00 47.27 164 PHE A N 1
ATOM 1248 C CA . PHE A 1 166 ? 101.075 51.926 69.748 1.00 50.25 164 PHE A CA 1
ATOM 1249 C C . PHE A 1 166 ? 101.893 51.980 71.034 1.00 51.32 164 PHE A C 1
ATOM 1250 O O . PHE A 1 166 ? 102.371 53.041 71.433 1.00 51.41 164 PHE A O 1
ATOM 1258 N N . ASN A 1 167 ? 102.023 50.824 71.678 1.00 50.63 165 ASN A N 1
ATOM 1259 C CA . ASN A 1 167 ? 102.852 50.671 72.863 1.00 50.64 165 ASN A CA 1
ATOM 1260 C C . ASN A 1 167 ? 102.141 51.073 74.165 1.00 49.19 165 ASN A C 1
ATOM 1261 O O . ASN A 1 167 ? 102.319 52.182 74.645 1.00 50.17 165 ASN A O 1
ATOM 1266 N N . GLU A 1 168 ? 101.370 50.146 74.742 1.00 49.71 166 GLU A N 1
ATOM 1267 C CA . GLU A 1 168 ? 100.513 50.429 75.902 1.00 49.20 166 GLU A CA 1
ATOM 1268 C C . GLU A 1 168 ? 100.641 49.451 77.113 1.00 50.54 166 GLU A C 1
ATOM 1269 O O . GLU A 1 168 ? 101.638 49.490 77.843 1.00 50.14 166 GLU A O 1
ATOM 1275 N N . ASN A 1 171 ? 98.126 45.833 79.237 1.00 52.07 169 ASN A N 1
ATOM 1276 C CA . ASN A 1 171 ? 97.641 44.436 79.261 1.00 55.51 169 ASN A CA 1
ATOM 1277 C C . ASN A 1 171 ? 96.175 44.179 78.896 1.00 55.75 169 ASN A C 1
ATOM 1278 O O . ASN A 1 171 ? 95.657 43.083 79.137 1.00 53.78 169 ASN A O 1
ATOM 1283 N N . TYR A 1 172 ? 95.516 45.183 78.326 1.00 55.79 170 TYR A N 1
ATOM 1284 C CA . TYR A 1 172 ? 94.152 45.031 77.835 1.00 56.42 170 TYR A CA 1
ATOM 1285 C C . TYR A 1 172 ? 94.080 44.180 76.550 1.00 56.61 170 TYR A C 1
ATOM 1286 O O . TYR A 1 172 ? 95.033 44.143 75.763 1.00 54.56 170 TYR A O 1
ATOM 1303 N N . ILE A 1 174 ? 93.232 44.212 73.453 1.00 55.21 172 ILE A N 1
ATOM 1304 C CA . ILE A 1 174 ? 93.773 44.699 72.190 1.00 52.49 172 ILE A CA 1
ATOM 1305 C C . ILE A 1 174 ? 95.299 44.761 72.233 1.00 52.83 172 ILE A C 1
ATOM 1306 O O . ILE A 1 174 ? 95.967 44.468 71.242 1.00 52.82 172 ILE A O 1
ATOM 1311 N N . ASN A 1 175 ? 95.850 45.134 73.385 1.00 52.96 173 ASN A N 1
ATOM 1312 C CA . ASN A 1 175 ? 97.302 45.168 73.555 1.00 53.07 173 ASN A CA 1
ATOM 1313 C C . ASN A 1 175 ? 97.894 43.754 73.532 1.00 53.88 173 ASN A C 1
ATOM 1314 O O . ASN A 1 175 ? 98.916 43.509 72.888 1.00 53.52 173 ASN A O 1
ATOM 1319 N N . ARG A 1 176 ? 97.240 42.827 74.232 1.00 55.21 174 ARG A N 1
ATOM 1320 C CA . ARG A 1 176 ? 97.651 41.422 74.229 1.00 54.84 174 ARG A CA 1
ATOM 1321 C C . ARG A 1 176 ? 97.798 40.876 72.812 1.00 53.60 174 ARG A C 1
ATOM 1322 O O . ARG A 1 176 ? 98.831 40.308 72.471 1.00 53.72 174 ARG A O 1
ATOM 1330 N N . PHE A 1 177 ? 96.764 41.039 71.995 1.00 52.63 175 PHE A N 1
ATOM 1331 C CA . PHE A 1 177 ? 96.841 40.600 70.610 1.00 53.53 175 PHE A CA 1
ATOM 1332 C C . PHE A 1 177 ? 98.066 41.204 69.929 1.00 54.46 175 PHE A C 1
ATOM 1333 O O . PHE A 1 177 ? 98.851 40.491 69.301 1.00 54.56 175 PHE A O 1
ATOM 1341 N N . PHE A 1 178 ? 98.216 42.523 70.046 1.00 53.88 176 PHE A N 1
ATOM 1342 C CA . PHE A 1 178 ? 99.333 43.219 69.417 1.00 54.69 176 PHE A CA 1
ATOM 1343 C C . PHE A 1 178 ? 100.639 42.518 69.745 1.00 55.92 176 PHE A C 1
ATOM 1344 O O . PHE A 1 178 ? 101.372 42.098 68.848 1.00 56.65 176 PHE A O 1
ATOM 1352 N N . ARG A 1 179 ? 100.929 42.408 71.037 1.00 55.08 177 ARG A N 1
ATOM 1353 C CA . ARG A 1 179 ? 102.136 41.734 71.484 1.00 55.40 177 ARG A CA 1
ATOM 1354 C C . ARG A 1 179 ? 102.175 40.300 70.972 1.00 56.63 177 ARG A C 1
ATOM 1355 O O . ARG A 1 179 ? 103.134 39.897 70.315 1.00 57.86 177 ARG A O 1
ATOM 1363 N N . GLN A 1 180 ? 101.122 39.541 71.263 1.00 55.63 178 GLN A N 1
ATOM 1364 C CA . GLN A 1 180 ? 101.089 38.123 70.924 1.00 56.58 178 GLN A CA 1
ATOM 1365 C C . GLN A 1 180 ? 101.322 37.883 69.431 1.00 58.15 178 GLN A C 1
ATOM 1366 O O . GLN A 1 180 ? 102.240 37.155 69.047 1.00 59.11 178 GLN A O 1
ATOM 1372 N N . ALA A 1 181 ? 100.503 38.510 68.593 1.00 57.30 179 ALA A N 1
ATOM 1373 C CA . ALA A 1 181 ? 100.628 38.363 67.150 1.00 57.01 179 ALA A CA 1
ATOM 1374 C C . ALA A 1 181 ? 102.007 38.802 66.669 1.00 57.68 179 ALA A C 1
ATOM 1375 O O . ALA A 1 181 ? 102.540 38.257 65.709 1.00 57.73 179 ALA A O 1
ATOM 1377 N N . PHE A 1 182 ? 102.576 39.793 67.347 1.00 58.34 180 PHE A N 1
ATOM 1378 C CA . PHE A 1 182 ? 103.891 40.327 66.998 1.00 59.63 180 PHE A CA 1
ATOM 1379 C C . PHE A 1 182 ? 105.009 39.294 67.147 1.00 61.03 180 PHE A C 1
ATOM 1380 O O . PHE A 1 182 ? 105.945 39.275 66.347 1.00 61.51 180 PHE A O 1
ATOM 1388 N N . HIS A 1 183 ? 104.915 38.447 68.171 1.00 59.75 181 HIS A N 1
ATOM 1389 C CA . HIS A 1 183 ? 105.877 37.365 68.350 1.00 59.67 181 HIS A CA 1
ATOM 1390 C C . HIS A 1 183 ? 105.460 36.106 67.582 1.00 61.23 181 HIS A C 1
ATOM 1391 O O . HIS A 1 183 ? 106.050 35.032 67.751 1.00 61.38 181 HIS A O 1
ATOM 1398 N N . GLY A 1 184 ? 104.451 36.240 66.727 1.00 60.59 182 GLY A N 1
ATOM 1399 C CA . GLY A 1 184 ? 103.909 35.093 66.020 1.00 60.66 182 GLY A CA 1
ATOM 1400 C C . GLY A 1 184 ? 103.410 34.049 67.005 1.00 60.65 182 GLY A C 1
ATOM 1401 O O . GLY A 1 184 ? 104.060 33.030 67.236 1.00 60.88 182 GLY A O 1
ATOM 1402 N N . GLU A 1 185 ? 102.253 34.314 67.598 1.00 60.94 183 GLU A N 1
ATOM 1403 C CA . GLU A 1 185 ? 101.706 33.443 68.622 1.00 60.20 183 GLU A CA 1
ATOM 1404 C C . GLU A 1 185 ? 100.182 33.383 68.569 1.00 58.85 183 GLU A C 1
ATOM 1405 O O . GLU A 1 185 ? 99.523 34.334 68.152 1.00 58.21 183 GLU A O 1
ATOM 1411 N N . GLN A 1 186 ? 99.618 32.261 68.991 1.00 57.94 184 GLN A N 1
ATOM 1412 C CA . GLN A 1 186 ? 98.188 32.072 68.845 1.00 56.61 184 GLN A CA 1
ATOM 1413 C C . GLN A 1 186 ? 97.379 33.044 69.702 1.00 56.45 184 GLN A C 1
ATOM 1414 O O . GLN A 1 186 ? 97.497 33.050 70.928 1.00 56.04 184 GLN A O 1
ATOM 1420 N N . LEU A 1 187 ? 96.566 33.866 69.040 1.00 54.85 185 LEU A N 1
ATOM 1421 C CA . LEU A 1 187 ? 95.530 34.650 69.710 1.00 52.98 185 LEU A CA 1
ATOM 1422 C C . LEU A 1 187 ? 94.344 33.749 70.075 1.00 53.13 185 LEU A C 1
ATOM 1423 O O . LEU A 1 187 ? 93.957 32.871 69.298 1.00 52.29 185 LEU A O 1
ATOM 1428 N N . THR A 1 188 ? 93.773 33.963 71.259 1.00 52.26 186 THR A N 1
ATOM 1429 C CA . THR A 1 188 ? 92.615 33.193 71.700 1.00 49.37 186 THR A CA 1
ATOM 1430 C C . THR A 1 188 ? 91.462 34.120 72.060 1.00 48.93 186 THR A C 1
ATOM 1431 O O . THR A 1 188 ? 91.669 35.299 72.340 1.00 48.96 186 THR A O 1
ATOM 1435 N N . LEU A 1 189 ? 90.248 33.583 72.036 1.00 47.69 187 LEU A N 1
ATOM 1436 C CA . LEU A 1 189 ? 89.069 34.316 72.458 1.00 46.71 187 LEU A CA 1
ATOM 1437 C C . LEU A 1 189 ? 88.313 33.391 73.373 1.00 47.47 187 LEU A C 1
ATOM 1438 O O . LEU A 1 189 ? 88.004 32.280 72.969 1.00 49.17 187 LEU A O 1
ATOM 1443 N N . HIS A 1 190 ? 88.012 33.821 74.595 1.00 46.67 188 HIS A N 1
ATOM 1444 C CA . HIS A 1 190 ? 87.319 32.945 75.540 1.00 46.56 188 HIS A CA 1
ATOM 1445 C C . HIS A 1 190 ? 86.176 32.181 74.888 1.00 47.15 188 HIS A C 1
ATOM 1446 O O . HIS A 1 190 ? 86.085 30.961 75.001 1.00 46.72 188 HIS A O 1
ATOM 1453 N N . ALA A 1 191 ? 85.292 32.916 74.230 1.00 48.25 189 ALA A N 1
ATOM 1454 C CA . ALA A 1 191 ? 84.249 32.318 73.405 1.00 48.81 189 ALA A CA 1
ATOM 1455 C C . ALA A 1 191 ? 83.979 33.243 72.219 1.00 48.78 189 ALA A C 1
ATOM 1456 O O . ALA A 1 191 ? 84.608 34.290 72.096 1.00 47.87 189 ALA A O 1
ATOM 1458 N N . ASN A 1 192 ? 83.067 32.851 71.337 1.00 48.38 190 ASN A N 1
ATOM 1459 C CA . ASN A 1 192 ? 82.659 33.732 70.253 1.00 47.32 190 ASN A CA 1
ATOM 1460 C C . ASN A 1 192 ? 81.633 34.739 70.729 1.00 47.93 190 ASN A C 1
ATOM 1461 O O . ASN A 1 192 ? 80.842 34.451 71.622 1.00 48.33 190 ASN A O 1
ATOM 1466 N N . SER A 1 193 ? 81.643 35.922 70.134 1.00 47.64 191 SER A N 1
ATOM 1467 C CA . SER A 1 193 ? 80.693 36.946 70.533 1.00 46.81 191 SER A CA 1
ATOM 1468 C C . SER A 1 193 ? 80.180 37.684 69.329 1.00 44.96 191 SER A C 1
ATOM 1469 O O . SER A 1 193 ? 80.885 37.845 68.337 1.00 44.63 191 SER A O 1
ATOM 1472 N N . VAL A 1 194 ? 78.937 38.129 69.434 1.00 46.31 192 VAL A N 1
ATOM 1473 C CA . VAL A 1 194 ? 78.304 38.899 68.380 1.00 46.23 192 VAL A CA 1
ATOM 1474 C C . VAL A 1 194 ? 78.331 40.400 68.709 1.00 44.67 192 VAL A C 1
ATOM 1475 O O . VAL A 1 194 ? 77.982 41.233 67.874 1.00 45.32 192 VAL A O 1
ATOM 1479 N N . ALA A 1 195 ? 78.776 40.733 69.918 1.00 44.25 193 ALA A N 1
ATOM 1480 C CA . ALA A 1 195 ? 78.854 42.119 70.370 1.00 43.61 193 ALA A CA 1
ATOM 1481 C C . ALA A 1 195 ? 79.889 42.908 69.582 1.00 43.94 193 ALA A C 1
ATOM 1482 O O . ALA A 1 195 ? 80.959 42.393 69.263 1.00 43.49 193 ALA A O 1
ATOM 1484 N N . LYS A 1 196 ? 79.548 44.158 69.272 1.00 44.17 194 LYS A N 1
ATOM 1485 C CA . LYS A 1 196 ? 80.377 45.039 68.454 1.00 43.43 194 LYS A CA 1
ATOM 1486 C C . LYS A 1 196 ? 80.829 46.231 69.284 1.00 43.12 194 LYS A C 1
ATOM 1487 O O . LYS A 1 196 ? 80.011 46.894 69.929 1.00 42.53 194 LYS A O 1
ATOM 1493 N N . ARG A 1 197 ? 82.135 46.488 69.274 1.00 42.73 195 ARG A N 1
ATOM 1494 C CA . ARG A 1 197 ? 82.732 47.551 70.083 1.00 42.24 195 ARG A CA 1
ATOM 1495 C C . ARG A 1 197 ? 83.505 48.526 69.202 1.00 41.90 195 ARG A C 1
ATOM 1496 O O . ARG A 1 197 ? 84.235 48.106 68.316 1.00 42.26 195 ARG A O 1
ATOM 1504 N N . GLU A 1 198 ? 83.347 49.827 69.441 1.00 41.46 196 GLU A N 1
ATOM 1505 C CA . GLU A 1 198 ? 83.957 50.831 68.570 1.00 40.37 196 GLU A CA 1
ATOM 1506 C C . GLU A 1 198 ? 85.363 51.198 69.028 1.00 40.16 196 GLU A C 1
ATOM 1507 O O . GLU A 1 198 ? 85.569 51.530 70.188 1.00 39.62 196 GLU A O 1
ATOM 1513 N N . PHE A 1 199 ? 86.327 51.124 68.112 1.00 41.18 197 PHE A N 1
ATOM 1514 C CA . PHE A 1 199 ? 87.730 51.386 68.433 1.00 40.23 197 PHE A CA 1
ATOM 1515 C C . PHE A 1 199 ? 88.300 52.600 67.697 1.00 40.08 197 PHE A C 1
ATOM 1516 O O . PHE A 1 199 ? 88.409 52.599 66.472 1.00 41.00 197 PHE A O 1
ATOM 1524 N N . LEU A 1 200 ? 88.679 53.625 68.455 1.00 38.83 198 LEU A N 1
ATOM 1525 C CA . LEU A 1 200 ? 89.193 54.861 67.883 1.00 39.06 198 LEU A CA 1
ATOM 1526 C C . LEU A 1 200 ? 90.692 54.954 68.060 1.00 39.02 198 LEU A C 1
ATOM 1527 O O . LEU A 1 200 ? 91.182 54.961 69.179 1.00 39.58 198 LEU A O 1
ATOM 1532 N N . TYR A 1 201 ? 91.416 55.029 66.952 1.00 39.64 199 TYR A N 1
ATOM 1533 C CA . TYR A 1 201 ? 92.867 55.128 66.986 1.00 40.13 199 TYR A CA 1
ATOM 1534 C C . TYR A 1 201 ? 93.271 56.391 67.739 1.00 39.81 199 TYR A C 1
ATOM 1535 O O . TYR A 1 201 ? 92.677 57.447 67.545 1.00 39.45 199 TYR A O 1
ATOM 1544 N N . ALA A 1 202 ? 94.263 56.270 68.617 1.00 39.69 200 ALA A N 1
ATOM 1545 C CA . ALA A 1 202 ? 94.735 57.401 69.401 1.00 38.77 200 ALA A CA 1
ATOM 1546 C C . ALA A 1 202 ? 95.088 58.597 68.518 1.00 39.69 200 ALA A C 1
ATOM 1547 O O . ALA A 1 202 ? 94.819 59.736 68.881 1.00 39.99 200 ALA A O 1
ATOM 1549 N N . LYS A 1 203 ? 95.688 58.344 67.357 1.00 40.90 201 LYS A N 1
ATOM 1550 C CA . LYS A 1 203 ? 96.098 59.417 66.442 1.00 39.95 201 LYS A CA 1
ATOM 1551 C C . LYS A 1 203 ? 94.888 60.224 65.962 1.00 38.42 201 LYS A C 1
ATOM 1552 O O . LYS A 1 203 ? 94.953 61.441 65.846 1.00 38.13 201 LYS A O 1
ATOM 1558 N N . ASP A 1 204 ? 93.781 59.532 65.709 1.00 38.67 202 ASP A N 1
ATOM 1559 C CA . ASP A 1 204 ? 92.522 60.165 65.329 1.00 38.09 202 ASP A CA 1
ATOM 1560 C C . ASP A 1 204 ? 91.826 60.872 66.491 1.00 38.13 202 ASP A C 1
ATOM 1561 O O . ASP A 1 204 ? 91.025 61.776 66.281 1.00 37.69 202 ASP A O 1
ATOM 1566 N N . ALA A 1 205 ? 92.106 60.440 67.714 1.00 37.85 203 ALA A N 1
ATOM 1567 C CA . ALA A 1 205 ? 91.549 61.092 68.888 1.00 37.38 203 ALA A CA 1
ATOM 1568 C C . ALA A 1 205 ? 92.277 62.410 69.151 1.00 37.87 203 ALA A C 1
ATOM 1569 O O . ALA A 1 205 ? 91.658 63.431 69.497 1.00 36.94 203 ALA A O 1
ATOM 1571 N N . ALA A 1 206 ? 93.596 62.381 68.985 1.00 37.80 204 ALA A N 1
ATOM 1572 C CA . ALA A 1 206 ? 94.390 63.593 69.068 1.00 37.15 204 ALA A CA 1
ATOM 1573 C C . ALA A 1 206 ? 93.977 64.535 67.945 1.00 37.39 204 ALA A C 1
ATOM 1574 O O . ALA A 1 206 ? 94.063 65.752 68.094 1.00 37.42 204 ALA A O 1
ATOM 1576 N N . LYS A 1 207 ? 93.518 63.972 66.826 1.00 37.71 205 LYS A N 1
ATOM 1577 C CA . LYS A 1 207 ? 93.048 64.791 65.707 1.00 37.45 205 LYS A CA 1
ATOM 1578 C C . LYS A 1 207 ? 91.796 65.564 66.089 1.00 37.10 205 LYS A C 1
ATOM 1579 O O . LYS A 1 207 ? 91.709 66.770 65.855 1.00 36.96 205 LYS A O 1
ATOM 1585 N N . SER A 1 208 ? 90.832 64.866 66.682 1.00 36.65 206 SER A N 1
ATOM 1586 C CA . SER A 1 208 ? 89.583 65.490 67.091 1.00 36.80 206 SER A CA 1
ATOM 1587 C C . SER A 1 208 ? 89.811 66.565 68.167 1.00 36.55 206 SER A C 1
ATOM 1588 O O . SER A 1 208 ? 89.067 67.543 68.245 1.00 35.50 206 SER A O 1
ATOM 1591 N N . VAL A 1 209 ? 90.836 66.385 68.995 1.00 36.43 207 VAL A N 1
ATOM 1592 C CA . VAL A 1 209 ? 91.196 67.421 69.962 1.00 36.33 207 VAL A CA 1
ATOM 1593 C C . VAL A 1 209 ? 91.589 68.697 69.211 1.00 36.74 207 VAL A C 1
ATOM 1594 O O . VAL A 1 209 ? 91.129 69.794 69.529 1.00 36.80 207 VAL A O 1
ATOM 1598 N N . ILE A 1 210 ? 92.429 68.539 68.199 1.00 35.77 208 ILE A N 1
ATOM 1599 C CA . ILE A 1 210 ? 92.858 69.656 67.386 1.00 36.76 208 ILE A CA 1
ATOM 1600 C C . ILE A 1 210 ? 91.661 70.396 66.752 1.00 37.48 208 ILE A C 1
ATOM 1601 O O . ILE A 1 210 ? 91.579 71.624 66.820 1.00 37.03 208 ILE A O 1
ATOM 1606 N N . TYR A 1 211 ? 90.733 69.653 66.150 1.00 37.33 209 TYR A N 1
ATOM 1607 C CA . TYR A 1 211 ? 89.609 70.259 65.434 1.00 36.57 209 TYR A CA 1
ATOM 1608 C C . TYR A 1 211 ? 88.593 70.910 66.350 1.00 36.65 209 TYR A C 1
ATOM 1609 O O . TYR A 1 211 ? 87.908 71.850 65.951 1.00 36.70 209 TYR A O 1
ATOM 1618 N N . ALA A 1 212 ? 88.479 70.387 67.566 1.00 37.00 210 ALA A N 1
ATOM 1619 C CA . ALA A 1 212 ? 87.567 70.939 68.560 1.00 36.07 210 ALA A CA 1
ATOM 1620 C C . ALA A 1 212 ? 88.198 72.194 69.136 1.00 36.64 210 ALA A C 1
ATOM 1621 O O . ALA A 1 212 ? 87.507 73.127 69.535 1.00 36.89 210 ALA A O 1
ATOM 1623 N N . LEU A 1 213 ? 89.524 72.210 69.179 1.00 36.21 211 LEU A N 1
ATOM 1624 C CA . LEU A 1 213 ? 90.244 73.375 69.659 1.00 36.16 211 LEU A CA 1
ATOM 1625 C C . LEU A 1 213 ? 90.131 74.517 68.645 1.00 36.76 211 LEU A C 1
ATOM 1626 O O . LEU A 1 213 ? 90.503 75.659 68.933 1.00 37.26 211 LEU A O 1
ATOM 1631 N N . LYS A 1 214 ? 89.613 74.196 67.461 1.00 36.09 212 LYS A N 1
ATOM 1632 C CA . LYS A 1 214 ? 89.422 75.172 66.398 1.00 35.58 212 LYS A CA 1
ATOM 1633 C C . LYS A 1 214 ? 88.158 75.977 66.639 1.00 36.84 212 LYS A C 1
ATOM 1634 O O . LYS A 1 214 ? 88.089 77.151 66.273 1.00 37.42 212 LYS A O 1
ATOM 1640 N N . GLN A 1 215 ? 87.156 75.341 67.247 1.00 35.97 213 GLN A N 1
ATOM 1641 C CA . GLN A 1 215 ? 85.912 76.028 67.577 1.00 35.93 213 GLN A CA 1
ATOM 1642 C C . GLN A 1 215 ? 86.012 76.636 68.970 1.00 36.78 213 GLN A C 1
ATOM 1643 O O . GLN A 1 215 ? 85.313 76.221 69.894 1.00 36.36 213 GLN A O 1
ATOM 1649 N N . GLU A 1 216 ? 86.867 77.646 69.102 1.00 36.72 214 GLU A N 1
ATOM 1650 C CA . GLU A 1 216 ? 87.232 78.166 70.404 1.00 36.54 214 GLU A CA 1
ATOM 1651 C C . GLU A 1 216 ? 86.078 78.732 71.226 1.00 36.92 214 GLU A C 1
ATOM 1652 O O . GLU A 1 216 ? 86.182 78.857 72.448 1.00 36.67 214 GLU A O 1
ATOM 1658 N N . LYS A 1 217 ? 84.977 79.068 70.571 1.00 37.44 215 LYS A N 1
ATOM 1659 C CA . LYS A 1 217 ? 83.821 79.596 71.291 1.00 36.88 215 LYS A CA 1
ATOM 1660 C C . LYS A 1 217 ? 82.685 78.584 71.390 1.00 36.68 215 LYS A C 1
ATOM 1661 O O . LYS A 1 217 ? 81.662 78.856 72.023 1.00 36.90 215 LYS A O 1
ATOM 1667 N N . VAL A 1 218 ? 82.867 77.425 70.759 1.00 35.88 216 VAL A N 1
ATOM 1668 C CA . VAL A 1 218 ? 81.900 76.334 70.853 1.00 35.13 216 VAL A CA 1
ATOM 1669 C C . VAL A 1 218 ? 81.952 75.692 72.243 1.00 34.97 216 VAL A C 1
ATOM 1670 O O . VAL A 1 218 ? 83.029 75.526 72.827 1.00 35.09 216 VAL A O 1
ATOM 1674 N N . SER A 1 219 ? 80.786 75.357 72.780 1.00 33.41 217 SER A N 1
ATOM 1675 C CA . SER A 1 219 ? 80.724 74.600 74.012 1.00 32.82 217 SER A CA 1
ATOM 1676 C C . SER A 1 219 ? 79.588 73.611 73.888 1.00 33.88 217 SER A C 1
ATOM 1677 O O . SER A 1 219 ? 78.472 73.992 73.523 1.00 35.34 217 SER A O 1
ATOM 1680 N N . GLY A 1 220 ? 79.888 72.344 74.170 1.00 33.70 218 GLY A N 1
ATOM 1681 C CA . GLY A 1 220 ? 78.917 71.265 74.115 1.00 33.82 218 GLY A CA 1
ATOM 1682 C C . GLY A 1 220 ? 79.486 69.858 74.321 1.00 33.99 218 GLY A C 1
ATOM 1683 O O . GLY A 1 220 ? 80.561 69.664 74.888 1.00 32.80 218 GLY A O 1
ATOM 1684 N N . THR A 1 221 ? 78.751 68.860 73.846 1.00 34.15 219 THR A N 1
ATOM 1685 C CA . THR A 1 221 ? 79.192 67.479 73.984 1.00 34.29 219 THR A CA 1
ATOM 1686 C C . THR A 1 221 ? 79.126 66.650 72.682 1.00 34.27 219 THR A C 1
ATOM 1687 O O . THR A 1 221 ? 78.089 66.568 72.023 1.00 33.17 219 THR A O 1
ATOM 1691 N N . PHE A 1 222 ? 80.254 66.047 72.323 1.00 31.82 220 PHE A N 1
ATOM 1692 C CA . PHE A 1 222 ? 80.361 65.336 71.063 1.00 33.86 220 PHE A CA 1
ATOM 1693 C C . PHE A 1 222 ? 80.877 63.889 71.200 1.00 34.20 220 PHE A C 1
ATOM 1694 O O . PHE A 1 222 ? 81.822 63.637 71.944 1.00 33.48 220 PHE A O 1
ATOM 1702 N N . ASN A 1 223 ? 80.257 62.949 70.479 1.00 33.98 221 ASN A N 1
ATOM 1703 C CA . ASN A 1 223 ? 80.799 61.601 70.363 1.00 34.59 221 ASN A CA 1
ATOM 1704 C C . ASN A 1 223 ? 81.964 61.660 69.397 1.00 35.29 221 ASN A C 1
ATOM 1705 O O . ASN A 1 223 ? 81.819 62.173 68.289 1.00 36.32 221 ASN A O 1
ATOM 1710 N N . ILE A 1 224 ? 83.118 61.147 69.797 1.00 34.74 222 ILE A N 1
ATOM 1711 C CA . ILE A 1 224 ? 84.213 60.992 68.849 1.00 35.19 222 ILE A CA 1
ATOM 1712 C C . ILE A 1 224 ? 84.483 59.511 68.583 1.00 36.53 222 ILE A C 1
ATOM 1713 O O . ILE A 1 224 ? 85.370 58.910 69.189 1.00 36.18 222 ILE A O 1
ATOM 1718 N N . GLY A 1 225 ? 83.698 58.930 67.677 1.00 37.94 223 GLY A N 1
ATOM 1719 C CA . GLY A 1 225 ? 83.887 57.556 67.247 1.00 38.34 223 GLY A CA 1
ATOM 1720 C C . GLY A 1 225 ? 84.635 57.457 65.929 1.00 38.98 223 GLY A C 1
ATOM 1721 O O . GLY A 1 225 ? 84.911 58.464 65.281 1.00 37.90 223 GLY A O 1
ATOM 1722 N N . SER A 1 226 ? 84.948 56.231 65.520 1.00 41.07 224 SER A N 1
ATOM 1723 C CA . SER A 1 226 ? 85.763 55.998 64.329 1.00 41.34 224 SER A CA 1
ATOM 1724 C C . SER A 1 226 ? 84.967 55.546 63.111 1.00 43.07 224 SER A C 1
ATOM 1725 O O . SER A 1 226 ? 85.312 55.896 61.979 1.00 45.45 224 SER A O 1
ATOM 1728 N N . GLY A 1 227 ? 83.913 54.767 63.319 1.00 42.12 225 GLY A N 1
ATOM 1729 C CA . GLY A 1 227 ? 83.257 54.146 62.182 1.00 45.07 225 GLY A CA 1
ATOM 1730 C C . GLY A 1 227 ? 82.179 53.125 62.493 1.00 47.48 225 GLY A C 1
ATOM 1731 O O . GLY A 1 227 ? 80.996 53.490 62.430 1.00 48.26 225 GLY A O 1
ATOM 1732 N N . ASP A 1 228 ? 82.503 51.861 62.808 1.00 45.71 226 ASP A N 1
ATOM 1733 C CA . ASP A 1 228 ? 83.821 51.204 62.912 1.00 43.14 226 ASP A CA 1
ATOM 1734 C C . ASP A 1 228 ? 83.796 50.313 64.170 1.00 44.77 226 ASP A C 1
ATOM 1735 O O . ASP A 1 228 ? 84.816 50.126 64.857 1.00 43.69 226 ASP A O 1
ATOM 1740 N N . ALA A 1 229 ? 82.611 49.768 64.457 1.00 43.93 227 ALA A N 1
ATOM 1741 C CA . ALA A 1 229 ? 82.419 48.834 65.563 1.00 42.66 227 ALA A CA 1
ATOM 1742 C C . ALA A 1 229 ? 82.754 47.405 65.149 1.00 43.76 227 ALA A C 1
ATOM 1743 O O . ALA A 1 229 ? 82.157 46.868 64.217 1.00 45.60 227 ALA A O 1
ATOM 1745 N N . LEU A 1 230 ? 83.696 46.786 65.856 1.00 43.30 228 LEU A N 1
ATOM 1746 C CA . LEU A 1 230 ? 84.173 45.451 65.507 1.00 43.36 228 LEU A CA 1
ATOM 1747 C C . LEU A 1 230 ? 83.825 44.396 66.557 1.00 43.56 228 LEU A C 1
ATOM 1748 O O . LEU A 1 230 ? 83.663 44.706 67.730 1.00 43.13 228 LEU A O 1
ATOM 1753 N N . THR A 1 231 ? 83.711 43.144 66.123 1.00 44.54 229 THR A N 1
ATOM 1754 C CA . THR A 1 231 ? 83.663 42.019 67.052 1.00 44.91 229 THR A CA 1
ATOM 1755 C C . THR A 1 231 ? 85.081 41.580 67.387 1.00 45.40 229 THR A C 1
ATOM 1756 O O . THR A 1 231 ? 86.021 41.854 66.633 1.00 45.08 229 THR A O 1
ATOM 1760 N N . ASN A 1 232 ? 85.236 40.896 68.517 1.00 45.76 230 ASN A N 1
ATOM 1761 C CA . ASN A 1 232 ? 86.554 40.445 68.946 1.00 46.64 230 ASN A CA 1
ATOM 1762 C C . ASN A 1 232 ? 87.196 39.530 67.917 1.00 46.07 230 ASN A C 1
ATOM 1763 O O . ASN A 1 232 ? 88.409 39.562 67.707 1.00 45.44 230 ASN A O 1
ATOM 1768 N N . TYR A 1 233 ? 86.369 38.724 67.266 1.00 46.58 231 TYR A N 1
ATOM 1769 C CA . TYR A 1 233 ? 86.830 37.895 66.163 1.00 46.96 231 TYR A CA 1
ATOM 1770 C C . TYR A 1 233 ? 87.419 38.779 65.042 1.00 46.70 231 TYR A C 1
ATOM 1771 O O . TYR A 1 233 ? 88.525 38.524 64.560 1.00 46.75 231 TYR A O 1
ATOM 1780 N N . GLU A 1 234 ? 86.704 39.835 64.655 1.00 46.13 232 GLU A N 1
ATOM 1781 C CA . GLU A 1 234 ? 87.221 40.770 63.653 1.00 45.87 232 GLU A CA 1
ATOM 1782 C C . GLU A 1 234 ? 88.556 41.385 64.063 1.00 46.66 232 GLU A C 1
ATOM 1783 O O . GLU A 1 234 ? 89.504 41.379 63.281 1.00 46.44 232 GLU A O 1
ATOM 1789 N N . VAL A 1 235 ? 88.605 41.945 65.276 1.00 45.97 233 VAL A N 1
ATOM 1790 C CA . VAL A 1 235 ? 89.820 42.557 65.817 1.00 45.28 233 VAL A CA 1
ATOM 1791 C C . VAL A 1 235 ? 91.018 41.616 65.681 1.00 45.92 233 VAL A C 1
ATOM 1792 O O . VAL A 1 235 ? 92.028 41.964 65.077 1.00 46.09 233 VAL A O 1
ATOM 1796 N N . ALA A 1 236 ? 90.894 40.415 66.239 1.00 46.69 234 ALA A N 1
ATOM 1797 C CA . ALA A 1 236 ? 91.970 39.426 66.207 1.00 47.22 234 ALA A CA 1
ATOM 1798 C C . ALA A 1 236 ? 92.457 39.134 64.795 1.00 48.08 234 ALA A C 1
ATOM 1799 O O . ALA A 1 236 ? 93.656 39.133 64.543 1.00 48.64 234 ALA A O 1
ATOM 1801 N N . ASN A 1 237 ? 91.518 38.886 63.883 1.00 47.76 235 ASN A N 1
ATOM 1802 C CA . ASN A 1 237 ? 91.829 38.632 62.476 1.00 48.22 235 ASN A CA 1
ATOM 1803 C C . ASN A 1 237 ? 92.639 39.756 61.830 1.00 50.00 235 ASN A C 1
ATOM 1804 O O . ASN A 1 237 ? 93.668 39.521 61.192 1.00 51.30 235 ASN A O 1
ATOM 1809 N N . THR A 1 238 ? 92.148 40.980 61.980 1.00 48.88 236 THR A N 1
ATOM 1810 C CA . THR A 1 238 ? 92.785 42.139 61.390 1.00 48.53 236 THR A CA 1
ATOM 1811 C C . THR A 1 238 ? 94.194 42.314 61.939 1.00 49.59 236 THR A C 1
ATOM 1812 O O . THR A 1 238 ? 95.126 42.603 61.193 1.00 51.11 236 THR A O 1
ATOM 1816 N N . ILE A 1 239 ? 94.360 42.136 63.243 1.00 49.20 237 ILE A N 1
ATOM 1817 C CA . ILE A 1 239 ? 95.700 42.185 63.817 1.00 51.40 237 ILE A CA 1
ATOM 1818 C C . ILE A 1 239 ? 96.559 41.055 63.252 1.00 52.99 237 ILE A C 1
ATOM 1819 O O . ILE A 1 239 ? 97.694 41.288 62.821 1.00 53.64 237 ILE A O 1
ATOM 1824 N N . ASN A 1 240 ? 96.001 39.843 63.241 1.00 52.40 238 ASN A N 1
ATOM 1825 C CA . ASN A 1 240 ? 96.649 38.672 62.647 1.00 53.37 238 ASN A CA 1
ATOM 1826 C C . ASN A 1 240 ? 97.220 38.897 61.244 1.00 53.96 238 ASN A C 1
ATOM 1827 O O . ASN A 1 240 ? 98.400 38.646 61.013 1.00 54.67 238 ASN A O 1
ATOM 1832 N N . ASN A 1 241 ? 96.386 39.355 60.311 1.00 53.01 239 ASN A N 1
ATOM 1833 C CA . ASN A 1 241 ? 96.851 39.640 58.948 1.00 54.23 239 ASN A CA 1
ATOM 1834 C C . ASN A 1 241 ? 98.014 40.630 58.934 1.00 55.60 239 ASN A C 1
ATOM 1835 O O . ASN A 1 241 ? 99.120 40.296 58.512 1.00 56.95 239 ASN A O 1
ATOM 1840 N N . ALA A 1 242 ? 97.758 41.842 59.414 1.00 54.85 240 ALA A N 1
ATOM 1841 C CA . ALA A 1 242 ? 98.778 42.876 59.489 1.00 54.39 240 ALA A CA 1
ATOM 1842 C C . ALA A 1 242 ? 100.120 42.395 60.070 1.00 56.44 240 ALA A C 1
ATOM 1843 O O . ALA A 1 242 ? 101.179 42.899 59.686 1.00 56.99 240 ALA A O 1
ATOM 1845 N N . PHE A 1 243 ? 100.080 41.423 60.982 1.00 56.14 241 PHE A N 1
ATOM 1846 C CA . PHE A 1 243 ? 101.294 40.977 61.679 1.00 56.99 241 PHE A CA 1
ATOM 1847 C C . PHE A 1 243 ? 101.869 39.641 61.199 1.00 58.95 241 PHE A C 1
ATOM 1848 O O . PHE A 1 243 ? 102.564 38.956 61.963 1.00 59.22 241 PHE A O 1
ATOM 1856 N N . GLY A 1 244 ? 101.582 39.268 59.954 1.00 57.90 242 GLY A N 1
ATOM 1857 C CA . GLY A 1 244 ? 102.059 38.006 59.414 1.00 58.77 242 GLY A CA 1
ATOM 1858 C C . GLY A 1 244 ? 101.692 36.793 60.256 1.00 59.94 242 GLY A C 1
ATOM 1859 O O . GLY A 1 244 ? 102.344 35.752 60.185 1.00 60.80 242 GLY A O 1
ATOM 1860 N N . ASN A 1 245 ? 100.636 36.923 61.050 1.00 59.25 243 ASN A N 1
ATOM 1861 C CA . ASN A 1 245 ? 100.175 35.825 61.884 1.00 59.58 243 ASN A CA 1
ATOM 1862 C C . ASN A 1 245 ? 98.834 35.276 61.391 1.00 59.60 243 ASN A C 1
ATOM 1863 O O . ASN A 1 245 ? 97.936 34.978 62.179 1.00 59.90 243 ASN A O 1
ATOM 1868 N N . LYS A 1 246 ? 98.707 35.137 60.079 1.00 59.84 244 LYS A N 1
ATOM 1869 C CA . LYS A 1 246 ? 97.437 34.747 59.477 1.00 61.81 244 LYS A CA 1
ATOM 1870 C C . LYS A 1 246 ? 96.854 33.453 60.052 1.00 62.23 244 LYS A C 1
ATOM 1871 O O . LYS A 1 246 ? 97.532 32.426 60.129 1.00 62.22 244 LYS A O 1
ATOM 1877 N N . ASP A 1 247 ? 95.593 33.539 60.472 1.00 61.94 245 ASP A N 1
ATOM 1878 C CA . ASP A 1 247 ? 94.797 32.386 60.908 1.00 62.03 245 ASP A CA 1
ATOM 1879 C C . ASP A 1 247 ? 95.129 31.867 62.310 1.00 60.81 245 ASP A C 1
ATOM 1880 O O . ASP A 1 247 ? 94.402 31.043 62.868 1.00 59.32 245 ASP A O 1
ATOM 1885 N N . ASN A 1 248 ? 96.217 32.365 62.881 1.00 59.86 246 ASN A N 1
ATOM 1886 C CA . ASN A 1 248 ? 96.624 31.949 64.207 1.00 56.78 246 ASN A CA 1
ATOM 1887 C C . ASN A 1 248 ? 95.627 32.436 65.270 1.00 56.31 246 ASN A C 1
ATOM 1888 O O . ASN A 1 248 ? 95.965 33.262 66.119 1.00 56.21 246 ASN A O 1
ATOM 1893 N N . LEU A 1 249 ? 94.396 31.927 65.213 1.00 54.89 247 LEU A N 1
ATOM 1894 C CA . LEU A 1 249 ? 93.362 32.276 66.191 1.00 52.95 247 LEU A CA 1
ATOM 1895 C C . LEU A 1 249 ? 92.682 31.039 66.793 1.00 52.91 247 LEU A C 1
ATOM 1896 O O . LEU A 1 249 ? 92.289 30.119 66.078 1.00 53.73 247 LEU A O 1
ATOM 1901 N N . LEU A 1 250 ? 92.550 31.027 68.114 1.00 51.24 248 LEU A N 1
ATOM 1902 C CA . LEU A 1 250 ? 91.951 29.910 68.826 1.00 49.83 248 LEU A CA 1
ATOM 1903 C C . LEU A 1 250 ? 90.723 30.413 69.570 1.00 49.58 248 LEU A C 1
ATOM 1904 O O . LEU A 1 250 ? 90.773 31.443 70.231 1.00 50.18 248 LEU A O 1
ATOM 1909 N N . VAL A 1 251 ? 89.613 29.699 69.462 1.00 49.68 249 VAL A N 1
ATOM 1910 C CA . VAL A 1 251 ? 88.480 29.976 70.332 1.00 48.37 249 VAL A CA 1
ATOM 1911 C C . VAL A 1 251 ? 88.402 28.895 71.422 1.00 49.58 249 VAL A C 1
ATOM 1912 O O . VAL A 1 251 ? 88.092 27.728 71.141 1.00 49.02 249 VAL A O 1
ATOM 1916 N N . LYS A 1 252 ? 88.699 29.297 72.660 1.00 48.32 250 LYS A N 1
ATOM 1917 C CA . LYS A 1 252 ? 88.822 28.376 73.795 1.00 47.52 250 LYS A CA 1
ATOM 1918 C C . LYS A 1 252 ? 87.566 27.555 74.123 1.00 47.52 250 LYS A C 1
ATOM 1919 O O . LYS A 1 252 ? 87.671 26.372 74.431 1.00 48.73 250 LYS A O 1
ATOM 1925 N N . ASN A 1 253 ? 86.392 28.177 74.056 1.00 47.74 251 ASN A N 1
ATOM 1926 C CA . ASN A 1 253 ? 85.136 27.527 74.437 1.00 46.40 251 ASN A CA 1
ATOM 1927 C C . ASN A 1 253 ? 84.035 27.685 73.398 1.00 46.78 251 ASN A C 1
ATOM 1928 O O . ASN A 1 253 ? 84.004 28.668 72.655 1.00 46.87 251 ASN A O 1
ATOM 1933 N N . PRO A 1 254 ? 83.118 26.712 73.339 1.00 48.39 252 PRO A N 1
ATOM 1934 C CA . PRO A 1 254 ? 81.976 26.824 72.421 1.00 46.60 252 PRO A CA 1
ATOM 1935 C C . PRO A 1 254 ? 80.929 27.776 72.979 1.00 45.74 252 PRO A C 1
ATOM 1936 O O . PRO A 1 254 ? 81.022 28.150 74.148 1.00 46.12 252 PRO A O 1
ATOM 1940 N N . ASN A 1 255 ? 79.958 28.149 72.148 1.00 44.61 253 ASN A N 1
ATOM 1941 C CA . ASN A 1 255 ? 78.863 29.049 72.526 1.00 45.82 253 ASN A CA 1
ATOM 1942 C C . ASN A 1 255 ? 79.242 30.522 72.567 1.00 47.57 253 ASN A C 1
ATOM 1943 O O . ASN A 1 255 ? 80.309 30.925 72.090 1.00 47.34 253 ASN A O 1
ATOM 1948 N N . ALA A 1 256 ? 78.341 31.307 73.156 1.00 49.22 254 ALA A N 1
ATOM 1949 C CA . ALA A 1 256 ? 78.508 32.748 73.325 1.00 50.48 254 ALA A CA 1
ATOM 1950 C C . ALA A 1 256 ? 79.279 33.104 74.602 1.00 51.73 254 ALA A C 1
ATOM 1951 O O . ALA A 1 256 ? 79.039 32.526 75.661 1.00 52.23 254 ALA A O 1
ATOM 1953 N N . ASN A 1 257 ? 80.203 34.057 74.480 1.00 52.40 255 ASN A N 1
ATOM 1954 C CA . ASN A 1 257 ? 80.937 34.614 75.620 1.00 53.84 255 ASN A CA 1
ATOM 1955 C C . ASN A 1 257 ? 79.986 35.170 76.679 1.00 56.29 255 ASN A C 1
ATOM 1956 O O . ASN A 1 257 ? 79.947 34.682 77.819 1.00 57.27 255 ASN A O 1
ATOM 1961 N N . GLU A 1 258 ? 79.222 36.188 76.290 1.00 55.11 256 GLU A N 1
ATOM 1962 C CA . GLU A 1 258 ? 78.211 36.781 77.168 1.00 58.94 256 GLU A CA 1
ATOM 1963 C C . GLU A 1 258 ? 78.797 37.643 78.296 1.00 57.84 256 GLU A C 1
ATOM 1964 O O . GLU A 1 258 ? 78.059 38.207 79.106 1.00 57.56 256 GLU A O 1
ATOM 1970 N N . GLY A 1 259 ? 80.120 37.746 78.340 1.00 56.00 257 GLY A N 1
ATOM 1971 C CA . GLY A 1 259 ? 80.766 38.671 79.248 1.00 56.19 257 GLY A CA 1
ATOM 1972 C C . GLY A 1 259 ? 81.008 40.009 78.570 1.00 56.25 257 GLY A C 1
ATOM 1973 O O . GLY A 1 259 ? 81.621 40.917 79.143 1.00 56.89 257 GLY A O 1
ATOM 1974 N N . ILE A 1 260 ? 80.515 40.137 77.343 1.00 55.17 258 ILE A N 1
ATOM 1975 C CA . ILE A 1 260 ? 80.830 41.294 76.519 1.00 53.13 258 ILE A CA 1
ATOM 1976 C C . ILE A 1 260 ? 79.575 41.944 75.977 1.00 52.04 258 ILE A C 1
ATOM 1977 O O . ILE A 1 260 ? 78.664 41.257 75.525 1.00 52.44 258 ILE A O 1
ATOM 1982 N N . HIS A 1 261 ? 79.526 43.272 76.030 1.00 50.57 259 HIS A N 1
ATOM 1983 C CA . HIS A 1 261 ? 78.381 44.004 75.492 1.00 49.27 259 HIS A CA 1
ATOM 1984 C C . HIS A 1 261 ? 78.777 44.911 74.322 1.00 46.84 259 HIS A C 1
ATOM 1985 O O . HIS A 1 261 ? 79.949 45.263 74.168 1.00 46.75 259 HIS A O 1
ATOM 1992 N N . SER A 1 262 ? 77.808 45.271 73.485 1.00 44.76 260 SER A N 1
ATOM 1993 C CA . SER A 1 262 ? 78.083 46.156 72.354 1.00 43.91 260 SER A CA 1
ATOM 1994 C C . SER A 1 262 ? 78.237 47.616 72.768 1.00 41.74 260 SER A C 1
ATOM 1995 O O . SER A 1 262 ? 77.489 48.113 73.603 1.00 41.39 260 SER A O 1
ATOM 1998 N N . SER A 1 263 ? 79.209 48.304 72.181 1.00 40.89 261 SER A N 1
ATOM 1999 C CA . SER A 1 263 ? 79.302 49.752 72.359 1.00 40.16 261 SER A CA 1
ATOM 2000 C C . SER A 1 263 ? 79.878 50.465 71.141 1.00 38.47 261 SER A C 1
ATOM 2001 O O . SER A 1 263 ? 81.029 50.270 70.769 1.00 38.29 261 SER A O 1
ATOM 2004 N N . TYR A 1 264 ? 79.048 51.286 70.513 1.00 38.05 262 TYR A N 1
ATOM 2005 C CA . TYR A 1 264 ? 79.493 52.122 69.412 1.00 38.42 262 TYR A CA 1
ATOM 2006 C C . TYR A 1 264 ? 78.608 53.341 69.320 1.00 37.87 262 TYR A C 1
ATOM 2007 O O . TYR A 1 264 ? 77.524 53.364 69.894 1.00 38.06 262 TYR A O 1
ATOM 2024 N N . ASP A 1 266 ? 77.079 56.939 67.049 1.00 36.97 264 ASP A N 1
ATOM 2025 C CA . ASP A 1 266 ? 76.804 57.778 65.906 1.00 35.68 264 ASP A CA 1
ATOM 2026 C C . ASP A 1 266 ? 77.592 59.080 66.081 1.00 36.49 264 ASP A C 1
ATOM 2027 O O . ASP A 1 266 ? 77.381 59.816 67.046 1.00 36.78 264 ASP A O 1
ATOM 2032 N N . SER A 1 267 ? 78.521 59.363 65.176 1.00 36.64 265 SER A N 1
ATOM 2033 C CA . SER A 1 267 ? 79.345 60.566 65.322 1.00 36.81 265 SER A CA 1
ATOM 2034 C C . SER A 1 267 ? 79.013 61.685 64.324 1.00 37.47 265 SER A C 1
ATOM 2035 O O . SER A 1 267 ? 79.864 62.529 64.015 1.00 36.96 265 SER A O 1
ATOM 2038 N N . SER A 1 268 ? 77.777 61.679 63.829 1.00 36.95 266 SER A N 1
ATOM 2039 C CA . SER A 1 268 ? 77.271 62.744 62.979 1.00 37.06 266 SER A CA 1
ATOM 2040 C C . SER A 1 268 ? 77.685 64.117 63.510 1.00 38.46 266 SER A C 1
ATOM 2041 O O . SER A 1 268 ? 78.453 64.831 62.867 1.00 38.24 266 SER A O 1
ATOM 2044 N N . LYS A 1 269 ? 77.172 64.477 64.687 1.00 37.40 267 LYS A N 1
ATOM 2045 C CA . LYS A 1 269 ? 77.403 65.798 65.256 1.00 36.23 267 LYS A CA 1
ATOM 2046 C C . LYS A 1 269 ? 78.855 66.252 65.135 1.00 37.25 267 LYS A C 1
ATOM 2047 O O . LYS A 1 269 ? 79.120 67.365 64.709 1.00 38.16 267 LYS A O 1
ATOM 2053 N N . ALA A 1 270 ? 79.798 65.396 65.503 1.00 37.59 268 ALA A N 1
ATOM 2054 C CA . ALA A 1 270 ? 81.204 65.754 65.389 1.00 37.16 268 ALA A CA 1
ATOM 2055 C C . ALA A 1 270 ? 81.563 66.055 63.938 1.00 38.12 268 ALA A C 1
ATOM 2056 O O . ALA A 1 270 ? 82.384 66.921 63.656 1.00 38.44 268 ALA A O 1
ATOM 2058 N N . LYS A 1 271 ? 80.938 65.334 63.018 1.00 38.15 269 LYS A N 1
ATOM 2059 C CA . LYS A 1 271 ? 81.261 65.446 61.600 1.00 38.91 269 LYS A CA 1
ATOM 2060 C C . LYS A 1 271 ? 80.843 66.799 60.991 1.00 39.86 269 LYS A C 1
ATOM 2061 O O . LYS A 1 271 ? 81.586 67.386 60.200 1.00 39.78 269 LYS A O 1
ATOM 2067 N N . GLU A 1 272 ? 79.667 67.299 61.371 1.00 39.13 270 GLU A N 1
ATOM 2068 C CA . GLU A 1 272 ? 79.170 68.564 60.840 1.00 38.33 270 GLU A CA 1
ATOM 2069 C C . GLU A 1 272 ? 79.654 69.822 61.587 1.00 38.59 270 GLU A C 1
ATOM 2070 O O . GLU A 1 272 ? 80.131 70.766 60.950 1.00 38.89 270 GLU A O 1
ATOM 2076 N N . LEU A 1 273 ? 79.528 69.844 62.917 1.00 37.70 271 LEU A N 1
ATOM 2077 C CA . LEU A 1 273 ? 79.989 70.993 63.708 1.00 37.67 271 LEU A CA 1
ATOM 2078 C C . LEU A 1 273 ? 81.502 71.083 63.847 1.00 38.25 271 LEU A C 1
ATOM 2079 O O . LEU A 1 273 ? 82.078 72.165 63.723 1.00 38.64 271 LEU A O 1
ATOM 2084 N N . LEU A 1 274 ? 82.152 69.959 64.113 1.00 37.79 272 LEU A N 1
ATOM 2085 C CA . LEU A 1 274 ? 83.603 69.972 64.254 1.00 37.87 272 LEU A CA 1
ATOM 2086 C C . LEU A 1 274 ? 84.312 69.709 62.926 1.00 38.07 272 LEU A C 1
ATOM 2087 O O . LEU A 1 274 ? 85.544 69.689 62.876 1.00 38.51 272 LEU A O 1
ATOM 2092 N N . ASP A 1 275 ? 83.537 69.539 61.854 1.00 37.55 273 ASP A N 1
ATOM 2093 C CA . ASP A 1 275 ? 84.086 69.149 60.552 1.00 38.11 273 ASP A CA 1
ATOM 2094 C C . ASP A 1 275 ? 85.123 68.046 60.766 1.00 37.98 273 ASP A C 1
ATOM 2095 O O . ASP A 1 275 ? 86.229 68.116 60.238 1.00 37.10 273 ASP A O 1
ATOM 2100 N N . PHE A 1 276 ? 84.774 67.039 61.564 1.00 38.80 274 PHE A N 1
ATOM 2101 C CA . PHE A 1 276 ? 85.743 66.011 61.951 1.00 39.09 274 PHE A CA 1
ATOM 2102 C C . PHE A 1 276 ? 85.478 64.620 61.367 1.00 39.46 274 PHE A C 1
ATOM 2103 O O . PHE A 1 276 ? 84.357 64.110 61.407 1.00 40.35 274 PHE A O 1
ATOM 2111 N N . SER A 1 277 ? 86.524 63.997 60.845 1.00 37.32 275 SER A N 1
ATOM 2112 C CA . SER A 1 277 ? 86.417 62.617 60.435 1.00 37.86 275 SER A CA 1
ATOM 2113 C C . SER A 1 277 ? 87.764 61.952 60.676 1.00 39.23 275 SER A C 1
ATOM 2114 O O . SER A 1 277 ? 88.790 62.627 60.702 1.00 39.87 275 SER A O 1
ATOM 2117 N N . THR A 1 278 ? 87.761 60.638 60.867 1.00 38.93 276 THR A N 1
ATOM 2118 C CA . THR A 1 278 ? 88.984 59.905 61.174 1.00 39.87 276 THR A CA 1
ATOM 2119 C C . THR A 1 278 ? 89.860 59.734 59.946 1.00 41.63 276 THR A C 1
ATOM 2120 O O . THR A 1 278 ? 89.356 59.467 58.854 1.00 41.74 276 THR A O 1
ATOM 2124 N N . ASP A 1 279 ? 91.170 59.870 60.129 1.00 41.25 277 ASP A N 1
ATOM 2125 C CA . ASP A 1 279 ? 92.118 59.528 59.077 1.00 40.29 277 ASP A CA 1
ATOM 2126 C C . ASP A 1 279 ? 92.143 58.006 58.873 1.00 41.74 277 ASP A C 1
ATOM 2127 O O . ASP A 1 279 ? 92.162 57.527 57.741 1.00 42.19 277 ASP A O 1
ATOM 2132 N N . TYR A 1 280 ? 92.128 57.249 59.971 1.00 42.71 278 TYR A N 1
ATOM 2133 C CA . TYR A 1 280 ? 92.343 55.797 59.917 1.00 43.39 278 TYR A CA 1
ATOM 2134 C C . TYR A 1 280 ? 91.076 54.968 60.107 1.00 44.41 278 TYR A C 1
ATOM 2135 O O . TYR A 1 280 ? 90.039 55.471 60.539 1.00 44.27 278 TYR A O 1
ATOM 2144 N N . ASN A 1 281 ? 91.172 53.693 59.742 1.00 45.25 279 ASN A N 1
ATOM 2145 C CA . ASN A 1 281 ? 90.180 52.691 60.105 1.00 45.44 279 ASN A CA 1
ATOM 2146 C C . ASN A 1 281 ? 90.968 51.553 60.736 1.00 47.01 279 ASN A C 1
ATOM 2147 O O . ASN A 1 281 ? 92.199 51.537 60.630 1.00 47.64 279 ASN A O 1
ATOM 2152 N N . PHE A 1 282 ? 90.301 50.612 61.401 1.00 47.13 280 PHE A N 1
ATOM 2153 C CA . PHE A 1 282 ? 91.050 49.671 62.241 1.00 46.30 280 PHE A CA 1
ATOM 2154 C C . PHE A 1 282 ? 92.254 49.038 61.543 1.00 46.35 280 PHE A C 1
ATOM 2155 O O . PHE A 1 282 ? 93.336 48.990 62.120 1.00 46.26 280 PHE A O 1
ATOM 2163 N N . ALA A 1 283 ? 92.066 48.583 60.302 1.00 48.10 281 ALA A N 1
ATOM 2164 C CA . ALA A 1 283 ? 93.112 47.863 59.556 1.00 47.93 281 ALA A CA 1
ATOM 2165 C C . ALA A 1 283 ? 94.278 48.756 59.148 1.00 48.47 281 ALA A C 1
ATOM 2166 O O . ALA A 1 283 ? 95.435 48.334 59.166 1.00 48.79 281 ALA A O 1
ATOM 2168 N N . THR A 1 284 ? 93.957 49.989 58.775 1.00 48.47 282 THR A N 1
ATOM 2169 C CA . THR A 1 284 ? 94.955 50.983 58.400 1.00 49.02 282 THR A CA 1
ATOM 2170 C C . THR A 1 284 ? 95.787 51.387 59.609 1.00 48.72 282 THR A C 1
ATOM 2171 O O . THR A 1 284 ? 97.003 51.537 59.519 1.00 49.16 282 THR A O 1
ATOM 2175 N N . ALA A 1 285 ? 95.111 51.547 60.742 1.00 47.95 283 ALA A N 1
ATOM 2176 C CA . ALA A 1 285 ? 95.740 51.949 61.993 1.00 47.48 283 ALA A CA 1
ATOM 2177 C C . ALA A 1 285 ? 96.735 50.914 62.499 1.00 48.81 283 ALA A C 1
ATOM 2178 O O . ALA A 1 285 ? 97.834 51.237 62.941 1.00 48.86 283 ALA A O 1
ATOM 2180 N N . VAL A 1 286 ? 96.325 49.659 62.440 1.00 50.25 284 VAL A N 1
ATOM 2181 C CA . VAL A 1 286 ? 97.138 48.567 62.938 1.00 51.32 284 VAL A CA 1
ATOM 2182 C C . VAL A 1 286 ? 98.283 48.250 61.971 1.00 52.65 284 VAL A C 1
ATOM 2183 O O . VAL A 1 286 ? 99.379 47.878 62.404 1.00 53.68 284 VAL A O 1
ATOM 2187 N N . GLU A 1 287 ? 98.027 48.407 60.670 1.00 52.23 285 GLU A N 1
ATOM 2188 C CA . GLU A 1 287 ? 99.082 48.306 59.658 1.00 53.79 285 GLU A CA 1
ATOM 2189 C C . GLU A 1 287 ? 100.252 49.196 60.073 1.00 53.92 285 GLU A C 1
ATOM 2190 O O . GLU A 1 287 ? 101.413 48.834 59.899 1.00 56.23 285 GLU A O 1
ATOM 2196 N N . GLU A 1 288 ? 99.922 50.357 60.633 1.00 52.83 286 GLU A N 1
ATOM 2197 C CA . GLU A 1 288 ? 100.897 51.379 61.003 1.00 52.92 286 GLU A CA 1
ATOM 2198 C C . GLU A 1 288 ? 101.520 51.091 62.364 1.00 54.57 286 GLU A C 1
ATOM 2199 O O . GLU A 1 288 ? 102.731 51.214 62.547 1.00 55.43 286 GLU A O 1
ATOM 2205 N N . ILE A 1 289 ? 100.680 50.720 63.324 1.00 54.38 287 ILE A N 1
ATOM 2206 C CA . ILE A 1 289 ? 101.159 50.352 64.647 1.00 54.56 287 ILE A CA 1
ATOM 2207 C C . ILE A 1 289 ? 102.167 49.224 64.513 1.00 56.60 287 ILE A C 1
ATOM 2208 O O . ILE A 1 289 ? 103.236 49.272 65.110 1.00 58.12 287 ILE A O 1
ATOM 2213 N N . HIS A 1 290 ? 101.832 48.220 63.711 1.00 55.69 288 HIS A N 1
ATOM 2214 C CA . HIS A 1 290 ? 102.770 47.149 63.430 1.00 56.81 288 HIS A CA 1
ATOM 2215 C C . HIS A 1 290 ? 104.092 47.719 62.921 1.00 59.29 288 HIS A C 1
ATOM 2216 O O . HIS A 1 290 ? 105.150 47.493 63.515 1.00 60.44 288 HIS A O 1
ATOM 2223 N N . LEU A 1 291 ? 104.012 48.476 61.827 1.00 59.72 289 LEU A N 1
ATOM 2224 C CA . LEU A 1 291 ? 105.181 49.051 61.155 1.00 60.15 289 LEU A CA 1
ATOM 2225 C C . LEU A 1 291 ? 105.939 50.030 62.045 1.00 61.69 289 LEU A C 1
ATOM 2226 O O . LEU A 1 291 ? 106.795 50.781 61.578 1.00 62.38 289 LEU A O 1
ATOM 2231 N N . LEU A 1 292 ? 105.630 50.018 63.334 1.00 61.24 290 LEU A N 1
ATOM 2232 C CA . LEU A 1 292 ? 106.310 50.895 64.267 1.00 61.44 290 LEU A CA 1
ATOM 2233 C C . LEU A 1 292 ? 106.727 50.127 65.519 1.00 63.25 290 LEU A C 1
ATOM 2234 O O . LEU A 1 292 ? 107.512 50.622 66.330 1.00 63.76 290 LEU A O 1
ATOM 2247 N N . ARG A 1 294 ? 108.542 47.693 65.516 1.00 67.78 292 ARG A N 1
ATOM 2248 C CA . ARG A 1 294 ? 109.948 47.382 65.307 1.00 69.09 292 ARG A CA 1
ATOM 2249 C C . ARG A 1 294 ? 110.834 48.493 65.891 1.00 69.42 292 ARG A C 1
ATOM 2250 O O . ARG A 1 294 ? 111.624 49.108 65.184 1.00 68.96 292 ARG A O 1
ATOM 2258 N N . GLY A 1 295 ? 110.681 48.750 67.188 1.00 69.85 293 GLY A N 1
ATOM 2259 C CA . GLY A 1 295 ? 111.486 49.742 67.877 1.00 70.44 293 GLY A CA 1
ATOM 2260 C C . GLY A 1 295 ? 111.911 49.261 69.253 1.00 72.13 293 GLY A C 1
ATOM 2261 O O . GLY A 1 295 ? 112.083 48.058 69.476 1.00 71.96 293 GLY A O 1
ATOM 2262 N N . SER B 1 2 ? 54.806 43.289 110.725 1.00 59.15 0 SER B N 1
ATOM 2263 C CA . SER B 1 2 ? 55.077 44.688 110.423 1.00 59.10 0 SER B CA 1
ATOM 2264 C C . SER B 1 2 ? 56.435 44.832 109.734 1.00 58.48 0 SER B C 1
ATOM 2265 O O . SER B 1 2 ? 57.321 43.992 109.906 1.00 57.10 0 SER B O 1
ATOM 2268 N N . LEU B 1 3 ? 56.586 45.897 108.948 1.00 58.00 1 LEU B N 1
ATOM 2269 C CA . LEU B 1 3 ? 57.829 46.156 108.233 1.00 56.22 1 LEU B CA 1
ATOM 2270 C C . LEU B 1 3 ? 58.735 47.102 109.007 1.00 54.96 1 LEU B C 1
ATOM 2271 O O . LEU B 1 3 ? 58.272 48.069 109.616 1.00 54.15 1 LEU B O 1
ATOM 2276 N N . LYS B 1 4 ? 60.031 46.823 108.972 1.00 53.32 2 LYS B N 1
ATOM 2277 C CA . LYS B 1 4 ? 61.006 47.722 109.569 1.00 53.42 2 LYS B CA 1
ATOM 2278 C C . LYS B 1 4 ? 61.759 48.486 108.473 1.00 51.02 2 LYS B C 1
ATOM 2279 O O . LYS B 1 4 ? 62.475 47.892 107.663 1.00 48.93 2 LYS B O 1
ATOM 2285 N N . ILE B 1 5 ? 61.578 49.806 108.468 1.00 49.99 3 ILE B N 1
ATOM 2286 C CA . ILE B 1 5 ? 62.044 50.672 107.390 1.00 48.71 3 ILE B CA 1
ATOM 2287 C C . ILE B 1 5 ? 63.061 51.711 107.878 1.00 48.64 3 ILE B C 1
ATOM 2288 O O . ILE B 1 5 ? 62.700 52.732 108.474 1.00 49.26 3 ILE B O 1
ATOM 2293 N N . ALA B 1 6 ? 64.335 51.440 107.617 1.00 47.11 4 ALA B N 1
ATOM 2294 C CA . ALA B 1 6 ? 65.400 52.369 107.948 1.00 46.53 4 ALA B CA 1
ATOM 2295 C C . ALA B 1 6 ? 65.201 53.663 107.178 1.00 46.24 4 ALA B C 1
ATOM 2296 O O . ALA B 1 6 ? 64.914 53.645 105.989 1.00 45.95 4 ALA B O 1
ATOM 2298 N N . VAL B 1 7 ? 65.336 54.792 107.862 1.00 47.65 5 VAL B N 1
ATOM 2299 C CA . VAL B 1 7 ? 65.273 56.084 107.196 1.00 46.63 5 VAL B CA 1
ATOM 2300 C C . VAL B 1 7 ? 66.479 56.934 107.563 1.00 46.96 5 VAL B C 1
ATOM 2301 O O . VAL B 1 7 ? 66.567 57.456 108.671 1.00 47.39 5 VAL B O 1
ATOM 2305 N N . THR B 1 8 ? 67.418 57.039 106.627 1.00 46.84 6 THR B N 1
ATOM 2306 C CA . THR B 1 8 ? 68.562 57.919 106.774 1.00 46.16 6 THR B CA 1
ATOM 2307 C C . THR B 1 8 ? 68.029 59.336 106.664 1.00 46.61 6 THR B C 1
ATOM 2308 O O . THR B 1 8 ? 67.095 59.590 105.903 1.00 46.05 6 THR B O 1
ATOM 2312 N N . GLY B 1 9 ? 68.608 60.257 107.429 1.00 48.61 7 GLY B N 1
ATOM 2313 C CA . GLY B 1 9 ? 68.096 61.614 107.494 1.00 49.32 7 GLY B CA 1
ATOM 2314 C C . GLY B 1 9 ? 66.668 61.631 108.008 1.00 50.03 7 GLY B C 1
ATOM 2315 O O . GLY B 1 9 ? 65.906 62.565 107.717 1.00 48.92 7 GLY B O 1
ATOM 2316 N N . GLY B 1 10 ? 66.314 60.592 108.773 1.00 49.55 8 GLY B N 1
ATOM 2317 C CA . GLY B 1 10 ? 64.976 60.427 109.321 1.00 49.05 8 GLY B CA 1
ATOM 2318 C C . GLY B 1 10 ? 64.715 61.549 110.294 1.00 51.14 8 GLY B C 1
ATOM 2319 O O . GLY B 1 10 ? 63.605 61.750 110.775 1.00 51.55 8 GLY B O 1
ATOM 2320 N N . THR B 1 11 ? 65.781 62.289 110.559 1.00 52.29 9 THR B N 1
ATOM 2321 C CA . THR B 1 11 ? 65.786 63.420 111.467 1.00 52.22 9 THR B CA 1
ATOM 2322 C C . THR B 1 11 ? 65.294 64.724 110.829 1.00 52.53 9 THR B C 1
ATOM 2323 O O . THR B 1 11 ? 64.535 65.468 111.438 1.00 53.75 9 THR B O 1
ATOM 2327 N N . GLY B 1 12 ? 65.724 64.997 109.604 1.00 52.10 10 GLY B N 1
ATOM 2328 C CA . GLY B 1 12 ? 65.494 66.294 108.993 1.00 53.72 10 GLY B CA 1
ATOM 2329 C C . GLY B 1 12 ? 64.066 66.597 108.580 1.00 54.62 10 GLY B C 1
ATOM 2330 O O . GLY B 1 12 ? 63.141 65.865 108.920 1.00 54.17 10 GLY B O 1
ATOM 2331 N N . PHE B 1 13 ? 63.898 67.686 107.831 1.00 55.77 11 PHE B N 1
ATOM 2332 C CA . PHE B 1 13 ? 62.587 68.117 107.355 1.00 56.56 11 PHE B CA 1
ATOM 2333 C C . PHE B 1 13 ? 61.760 66.954 106.793 1.00 57.07 11 PHE B C 1
ATOM 2334 O O . PHE B 1 13 ? 60.959 66.365 107.523 1.00 57.11 11 PHE B O 1
ATOM 2342 N N . LEU B 1 14 ? 61.970 66.620 105.515 1.00 56.50 12 LEU B N 1
ATOM 2343 C CA . LEU B 1 14 ? 61.280 65.508 104.843 1.00 54.36 12 LEU B CA 1
ATOM 2344 C C . LEU B 1 14 ? 61.262 64.230 105.676 1.00 53.75 12 LEU B C 1
ATOM 2345 O O . LEU B 1 14 ? 60.288 63.490 105.661 1.00 53.51 12 LEU B O 1
ATOM 2350 N N . GLY B 1 15 ? 62.352 63.973 106.389 1.00 54.07 13 GLY B N 1
ATOM 2351 C CA . GLY B 1 15 ? 62.444 62.823 107.270 1.00 53.06 13 GLY B CA 1
ATOM 2352 C C . GLY B 1 15 ? 61.277 62.674 108.227 1.00 53.43 13 GLY B C 1
ATOM 2353 O O . GLY B 1 15 ? 60.612 61.645 108.241 1.00 53.40 13 GLY B O 1
ATOM 2354 N N . GLN B 1 16 ? 61.027 63.702 109.030 1.00 55.20 14 GLN B N 1
ATOM 2355 C CA . GLN B 1 16 ? 59.965 63.650 110.042 1.00 56.34 14 GLN B CA 1
ATOM 2356 C C . GLN B 1 16 ? 58.609 63.319 109.434 1.00 55.77 14 GLN B C 1
ATOM 2357 O O . GLN B 1 16 ? 57.801 62.610 110.037 1.00 55.47 14 GLN B O 1
ATOM 2363 N N . TYR B 1 17 ? 58.367 63.862 108.244 1.00 55.95 15 TYR B N 1
ATOM 2364 C CA . TYR B 1 17 ? 57.160 63.580 107.476 1.00 56.64 15 TYR B CA 1
ATOM 2365 C C . TYR B 1 17 ? 57.117 62.114 107.020 1.00 55.67 15 TYR B C 1
ATOM 2366 O O . TYR B 1 17 ? 56.114 61.422 107.202 1.00 55.44 15 TYR B O 1
ATOM 2375 N N . VAL B 1 18 ? 58.216 61.663 106.419 1.00 54.89 16 VAL B N 1
ATOM 2376 C CA . VAL B 1 18 ? 58.343 60.299 105.923 1.00 54.80 16 VAL B CA 1
ATOM 2377 C C . VAL B 1 18 ? 58.193 59.330 107.072 1.00 56.31 16 VAL B C 1
ATOM 2378 O O . VAL B 1 18 ? 57.490 58.322 106.969 1.00 57.20 16 VAL B O 1
ATOM 2382 N N . VAL B 1 19 ? 58.863 59.644 108.173 1.00 55.59 17 VAL B N 1
ATOM 2383 C CA . VAL B 1 19 ? 58.863 58.761 109.323 1.00 56.23 17 VAL B CA 1
ATOM 2384 C C . VAL B 1 19 ? 57.449 58.559 109.856 1.00 57.52 17 VAL B C 1
ATOM 2385 O O . VAL B 1 19 ? 57.075 57.447 110.216 1.00 58.46 17 VAL B O 1
ATOM 2389 N N . GLU B 1 20 ? 56.648 59.617 109.887 1.00 56.98 18 GLU B N 1
ATOM 2390 C CA . GLU B 1 20 ? 55.295 59.465 110.401 1.00 59.72 18 GLU B CA 1
ATOM 2391 C C . GLU B 1 20 ? 54.362 58.762 109.404 1.00 59.96 18 GLU B C 1
ATOM 2392 O O . GLU B 1 20 ? 53.510 57.967 109.801 1.00 61.00 18 GLU B O 1
ATOM 2398 N N . SER B 1 21 ? 54.529 59.032 108.114 1.00 59.52 19 SER B N 1
ATOM 2399 C CA . SER B 1 21 ? 53.810 58.267 107.095 1.00 59.63 19 SER B CA 1
ATOM 2400 C C . SER B 1 21 ? 54.009 56.766 107.300 1.00 59.87 19 SER B C 1
ATOM 2401 O O . SER B 1 21 ? 53.043 56.008 107.366 1.00 59.87 19 SER B O 1
ATOM 2404 N N . ILE B 1 22 ? 55.270 56.353 107.406 1.00 59.47 20 ILE B N 1
ATOM 2405 C CA . ILE B 1 22 ? 55.631 54.950 107.610 1.00 59.01 20 ILE B CA 1
ATOM 2406 C C . ILE B 1 22 ? 54.884 54.314 108.777 1.00 59.21 20 ILE B C 1
ATOM 2407 O O . ILE B 1 22 ? 54.347 53.217 108.659 1.00 59.87 20 ILE B O 1
ATOM 2412 N N . LYS B 1 23 ? 54.850 55.013 109.904 1.00 60.00 21 LYS B N 1
ATOM 2413 C CA . LYS B 1 23 ? 54.114 54.550 111.073 1.00 61.14 21 LYS B CA 1
ATOM 2414 C C . LYS B 1 23 ? 52.616 54.504 110.769 1.00 61.81 21 LYS B C 1
ATOM 2415 O O . LYS B 1 23 ? 51.944 53.520 111.064 1.00 61.13 21 LYS B O 1
ATOM 2421 N N . ASN B 1 24 ? 52.100 55.569 110.164 1.00 61.98 22 ASN B N 1
ATOM 2422 C CA . ASN B 1 24 ? 50.684 55.634 109.825 1.00 62.07 22 ASN B CA 1
ATOM 2423 C C . ASN B 1 24 ? 50.250 54.520 108.864 1.00 62.74 22 ASN B C 1
ATOM 2424 O O . ASN B 1 24 ? 49.142 53.992 108.968 1.00 62.83 22 ASN B O 1
ATOM 2429 N N . ASP B 1 25 ? 51.137 54.160 107.941 1.00 62.58 23 ASP B N 1
ATOM 2430 C CA . ASP B 1 25 ? 50.868 53.104 106.972 1.00 61.60 23 ASP B CA 1
ATOM 2431 C C . ASP B 1 25 ? 50.788 51.767 107.697 1.00 62.25 23 ASP B C 1
ATOM 2432 O O . ASP B 1 25 ? 50.376 50.757 107.123 1.00 62.38 23 ASP B O 1
ATOM 2437 N N . GLY B 1 26 ? 51.184 51.771 108.967 1.00 61.73 24 GLY B N 1
ATOM 2438 C CA . GLY B 1 26 ? 51.143 50.572 109.787 1.00 61.73 24 GLY B CA 1
ATOM 2439 C C . GLY B 1 26 ? 52.511 49.968 110.050 1.00 60.68 24 GLY B C 1
ATOM 2440 O O . GLY B 1 26 ? 52.648 49.047 110.861 1.00 60.59 24 GLY B O 1
ATOM 2441 N N . ASN B 1 27 ? 53.524 50.491 109.367 1.00 59.20 25 ASN B N 1
ATOM 2442 C CA . ASN B 1 27 ? 54.881 49.977 109.490 1.00 57.73 25 ASN B CA 1
ATOM 2443 C C . ASN B 1 27 ? 55.681 50.593 110.636 1.00 57.11 25 ASN B C 1
ATOM 2444 O O . ASN B 1 27 ? 55.187 51.453 111.373 1.00 56.92 25 ASN B O 1
ATOM 2449 N N . THR B 1 28 ? 56.930 50.152 110.759 1.00 54.68 26 THR B N 1
ATOM 2450 C CA . THR B 1 28 ? 57.793 50.561 111.855 1.00 54.60 26 THR B CA 1
ATOM 2451 C C . THR B 1 28 ? 59.005 51.373 111.389 1.00 54.31 26 THR B C 1
ATOM 2452 O O . THR B 1 28 ? 59.947 50.816 110.823 1.00 53.15 26 THR B O 1
ATOM 2456 N N . PRO B 1 29 ? 58.983 52.698 111.633 1.00 54.34 27 PRO B N 1
ATOM 2457 C CA . PRO B 1 29 ? 60.080 53.608 111.281 1.00 53.43 27 PRO B CA 1
ATOM 2458 C C . PRO B 1 29 ? 61.359 53.294 112.042 1.00 52.03 27 PRO B C 1
ATOM 2459 O O . PRO B 1 29 ? 61.310 52.697 113.111 1.00 52.84 27 PRO B O 1
ATOM 2463 N N . ILE B 1 30 ? 62.493 53.701 111.491 1.00 51.17 28 ILE B N 1
ATOM 2464 C CA . ILE B 1 30 ? 63.772 53.530 112.161 1.00 50.74 28 ILE B CA 1
ATOM 2465 C C . ILE B 1 30 ? 64.735 54.599 111.662 1.00 50.10 28 ILE B C 1
ATOM 2466 O O . ILE B 1 30 ? 65.356 54.433 110.619 1.00 50.04 28 ILE B O 1
ATOM 2471 N N . ILE B 1 31 ? 64.847 55.701 112.397 1.00 49.58 29 ILE B N 1
ATOM 2472 C CA . ILE B 1 31 ? 65.701 56.810 111.981 1.00 49.12 29 ILE B CA 1
ATOM 2473 C C . ILE B 1 31 ? 67.181 56.530 112.200 1.00 49.46 29 ILE B C 1
ATOM 2474 O O . ILE B 1 31 ? 67.604 56.337 113.328 1.00 50.98 29 ILE B O 1
ATOM 2479 N N . LEU B 1 32 ? 67.970 56.510 111.128 1.00 48.93 30 LEU B N 1
ATOM 2480 C CA . LEU B 1 32 ? 69.423 56.507 111.263 1.00 48.04 30 LEU B CA 1
ATOM 2481 C C . LEU B 1 32 ? 69.865 57.957 111.319 1.00 48.74 30 LEU B C 1
ATOM 2482 O O . LEU B 1 32 ? 69.293 58.805 110.638 1.00 49.91 30 LEU B O 1
ATOM 2487 N N . THR B 1 33 ? 70.868 58.250 112.140 1.00 48.99 31 THR B N 1
ATOM 2488 C CA . THR B 1 33 ? 71.314 59.626 112.340 1.00 48.23 31 THR B CA 1
ATOM 2489 C C . THR B 1 33 ? 72.756 59.656 112.828 1.00 47.59 31 THR B C 1
ATOM 2490 O O . THR B 1 33 ? 73.266 58.658 113.309 1.00 47.41 31 THR B O 1
ATOM 2494 N N . ARG B 1 34 ? 73.421 60.793 112.682 1.00 48.90 32 ARG B N 1
ATOM 2495 C CA . ARG B 1 34 ? 74.818 60.904 113.084 1.00 49.55 32 ARG B CA 1
ATOM 2496 C C . ARG B 1 34 ? 74.948 61.154 114.590 1.00 50.98 32 ARG B C 1
ATOM 2497 O O . ARG B 1 34 ? 76.011 60.954 115.185 1.00 50.53 32 ARG B O 1
ATOM 2505 N N . SER B 1 35 ? 73.854 61.588 115.203 1.00 51.21 33 SER B N 1
ATOM 2506 C CA . SER B 1 35 ? 73.878 61.984 116.603 1.00 53.62 33 SER B CA 1
ATOM 2507 C C . SER B 1 35 ? 72.447 62.106 117.124 1.00 53.89 33 SER B C 1
ATOM 2508 O O . SER B 1 35 ? 71.517 62.249 116.328 1.00 53.38 33 SER B O 1
ATOM 2511 N N . ILE B 1 36 ? 72.271 62.033 118.445 1.00 51.89 34 ILE B N 1
ATOM 2512 C CA . ILE B 1 36 ? 70.979 62.338 119.055 1.00 53.78 34 ILE B CA 1
ATOM 2513 C C . ILE B 1 36 ? 71.041 63.651 119.838 1.00 55.81 34 ILE B C 1
ATOM 2514 O O . ILE B 1 36 ? 70.234 63.887 120.742 1.00 54.81 34 ILE B O 1
ATOM 2519 N N . GLY B 1 37 ? 72.008 64.497 119.484 1.00 56.85 35 GLY B N 1
ATOM 2520 C CA . GLY B 1 37 ? 72.112 65.836 120.038 1.00 57.39 35 GLY B CA 1
ATOM 2521 C C . GLY B 1 37 ? 71.491 66.885 119.129 1.00 58.14 35 GLY B C 1
ATOM 2522 O O . GLY B 1 37 ? 72.025 67.986 118.968 1.00 58.95 35 GLY B O 1
ATOM 2523 N N . TYR B 1 44 ? 59.858 56.923 118.405 1.00 56.57 42 TYR B N 1
ATOM 2524 C CA . TYR B 1 44 ? 60.463 56.137 117.324 1.00 57.31 42 TYR B CA 1
ATOM 2525 C C . TYR B 1 44 ? 61.849 55.635 117.713 1.00 56.15 42 TYR B C 1
ATOM 2526 O O . TYR B 1 44 ? 62.553 56.273 118.492 1.00 56.57 42 TYR B O 1
ATOM 2535 N N . GLU B 1 45 ? 62.251 54.500 117.158 1.00 55.38 43 GLU B N 1
ATOM 2536 C CA . GLU B 1 45 ? 63.580 53.969 117.427 1.00 54.67 43 GLU B CA 1
ATOM 2537 C C . GLU B 1 45 ? 64.656 54.667 116.598 1.00 54.16 43 GLU B C 1
ATOM 2538 O O . GLU B 1 45 ? 64.625 54.627 115.369 1.00 53.68 43 GLU B O 1
ATOM 2544 N N . TYR B 1 46 ? 65.606 55.301 117.283 1.00 54.36 44 TYR B N 1
ATOM 2545 C CA . TYR B 1 46 ? 66.761 55.936 116.647 1.00 52.30 44 TYR B CA 1
ATOM 2546 C C . TYR B 1 46 ? 67.957 54.986 116.637 1.00 50.89 44 TYR B C 1
ATOM 2547 O O . TYR B 1 46 ? 68.095 54.158 117.529 1.00 52.75 44 TYR B O 1
ATOM 2556 N N . ARG B 1 47 ? 68.810 55.093 115.624 1.00 50.17 45 ARG B N 1
ATOM 2557 C CA . ARG B 1 47 ? 70.085 54.375 115.608 1.00 49.93 45 ARG B CA 1
ATOM 2558 C C . ARG B 1 47 ? 71.197 55.280 115.092 1.00 49.56 45 ARG B C 1
ATOM 2559 O O . ARG B 1 47 ? 71.187 55.689 113.933 1.00 49.61 45 ARG B O 1
ATOM 2567 N N . VAL B 1 48 ? 72.151 55.602 115.956 1.00 47.93 46 VAL B N 1
ATOM 2568 C CA . VAL B 1 48 ? 73.280 56.412 115.545 1.00 46.93 46 VAL B CA 1
ATOM 2569 C C . VAL B 1 48 ? 74.234 55.561 114.721 1.00 46.03 46 VAL B C 1
ATOM 2570 O O . VAL B 1 48 ? 74.600 54.455 115.116 1.00 46.46 46 VAL B O 1
ATOM 2574 N N . SER B 1 49 ? 74.608 56.078 113.558 1.00 45.68 47 SER B N 1
ATOM 2575 C CA . SER B 1 49 ? 75.589 55.437 112.701 1.00 44.83 47 SER B CA 1
ATOM 2576 C C . SER B 1 49 ? 76.626 56.464 112.340 1.00 44.71 47 SER B C 1
ATOM 2577 O O . SER B 1 49 ? 76.329 57.655 112.337 1.00 46.59 47 SER B O 1
ATOM 2580 N N . ASP B 1 50 ? 77.847 56.032 112.045 1.00 43.34 48 ASP B N 1
ATOM 2581 C CA . ASP B 1 50 ? 78.801 56.961 111.445 1.00 43.36 48 ASP B CA 1
ATOM 2582 C C . ASP B 1 50 ? 78.797 56.774 109.932 1.00 44.35 48 ASP B C 1
ATOM 2583 O O . ASP B 1 50 ? 79.623 57.342 109.213 1.00 43.76 48 ASP B O 1
ATOM 2588 N N . TYR B 1 51 ? 77.829 55.982 109.475 1.00 44.30 49 TYR B N 1
ATOM 2589 C CA . TYR B 1 51 ? 77.660 55.613 108.080 1.00 42.83 49 TYR B CA 1
ATOM 2590 C C . TYR B 1 51 ? 78.911 55.044 107.450 1.00 43.21 49 TYR B C 1
ATOM 2591 O O . TYR B 1 51 ? 79.135 55.236 106.261 1.00 43.68 49 TYR B O 1
ATOM 2600 N N . THR B 1 52 ? 79.727 54.342 108.230 1.00 43.65 50 THR B N 1
ATOM 2601 C CA . THR B 1 52 ? 80.740 53.482 107.622 1.00 43.87 50 THR B CA 1
ATOM 2602 C C . THR B 1 52 ? 80.071 52.186 107.146 1.00 43.50 50 THR B C 1
ATOM 2603 O O . THR B 1 52 ? 79.013 51.799 107.642 1.00 43.26 50 THR B O 1
ATOM 2607 N N . LEU B 1 53 ? 80.674 51.532 106.164 1.00 43.99 51 LEU B N 1
ATOM 2608 C CA . LEU B 1 53 ? 80.098 50.306 105.632 1.00 43.83 51 LEU B CA 1
ATOM 2609 C C . LEU B 1 53 ? 79.863 49.286 106.748 1.00 44.62 51 LEU B C 1
ATOM 2610 O O . LEU B 1 53 ? 78.768 48.729 106.883 1.00 44.41 51 LEU B O 1
ATOM 2615 N N . GLU B 1 54 ? 80.908 49.052 107.539 1.00 44.65 52 GLU B N 1
ATOM 2616 C CA . GLU B 1 54 ? 80.868 48.099 108.641 1.00 45.29 52 GLU B CA 1
ATOM 2617 C C . GLU B 1 54 ? 79.695 48.406 109.556 1.00 44.49 52 GLU B C 1
ATOM 2618 O O . GLU B 1 54 ? 78.894 47.535 109.884 1.00 44.75 52 GLU B O 1
ATOM 2624 N N . ASP B 1 55 ? 79.589 49.660 109.955 1.00 43.66 53 ASP B N 1
ATOM 2625 C CA . ASP B 1 55 ? 78.503 50.059 110.821 1.00 44.36 53 ASP B CA 1
ATOM 2626 C C . ASP B 1 55 ? 77.152 49.812 110.159 1.00 45.31 53 ASP B C 1
ATOM 2627 O O . ASP B 1 55 ? 76.352 49.027 110.641 1.00 45.60 53 ASP B O 1
ATOM 2632 N N . LEU B 1 56 ? 76.907 50.485 109.043 1.00 46.40 54 LEU B N 1
ATOM 2633 C CA . LEU B 1 56 ? 75.632 50.372 108.345 1.00 46.33 54 LEU B CA 1
ATOM 2634 C C . LEU B 1 56 ? 75.160 48.925 108.158 1.00 46.56 54 LEU B C 1
ATOM 2635 O O . LEU B 1 56 ? 73.959 48.658 108.200 1.00 46.88 54 LEU B O 1
ATOM 2640 N N . ILE B 1 57 ? 76.096 47.997 107.957 1.00 45.70 55 ILE B N 1
ATOM 2641 C CA . ILE B 1 57 ? 75.742 46.581 107.843 1.00 46.37 55 ILE B CA 1
ATOM 2642 C C . ILE B 1 57 ? 75.087 46.069 109.119 1.00 47.19 55 ILE B C 1
ATOM 2643 O O . ILE B 1 57 ? 74.109 45.334 109.081 1.00 47.70 55 ILE B O 1
ATOM 2648 N N . ASN B 1 58 ? 75.639 46.462 110.256 1.00 47.37 56 ASN B N 1
ATOM 2649 C CA . ASN B 1 58 ? 75.070 46.078 111.536 1.00 47.52 56 ASN B CA 1
ATOM 2650 C C . ASN B 1 58 ? 73.765 46.813 111.790 1.00 48.59 56 ASN B C 1
ATOM 2651 O O . ASN B 1 58 ? 72.733 46.182 111.989 1.00 49.30 56 ASN B O 1
ATOM 2656 N N . GLN B 1 59 ? 73.805 48.144 111.759 1.00 49.54 57 GLN B N 1
ATOM 2657 C CA . GLN B 1 59 ? 72.602 48.956 111.957 1.00 48.87 57 GLN B CA 1
ATOM 2658 C C . GLN B 1 59 ? 71.447 48.550 111.032 1.00 48.89 57 GLN B C 1
ATOM 2659 O O . GLN B 1 59 ? 70.320 48.976 111.242 1.00 50.91 57 GLN B O 1
ATOM 2665 N N . LEU B 1 60 ? 71.713 47.725 110.024 1.00 47.63 58 LEU B N 1
ATOM 2666 C CA . LEU B 1 60 ? 70.680 47.390 109.044 1.00 48.71 58 LEU B CA 1
ATOM 2667 C C . LEU B 1 60 ? 70.202 45.937 109.030 1.00 48.92 58 LEU B C 1
ATOM 2668 O O . LEU B 1 60 ? 69.337 45.590 108.227 1.00 49.17 58 LEU B O 1
ATOM 2673 N N . ASN B 1 61 ? 70.739 45.082 109.892 1.00 48.26 59 ASN B N 1
ATOM 2674 C CA . ASN B 1 61 ? 70.486 43.655 109.701 1.00 49.11 59 ASN B CA 1
ATOM 2675 C C . ASN B 1 61 ? 69.178 43.081 110.263 1.00 50.81 59 ASN B C 1
ATOM 2676 O O . ASN B 1 61 ? 69.034 41.862 110.409 1.00 51.47 59 ASN B O 1
ATOM 2681 N N . ASP B 1 62 ? 68.218 43.959 110.537 1.00 49.82 60 ASP B N 1
ATOM 2682 C CA . ASP B 1 62 ? 66.855 43.524 110.834 1.00 49.99 60 ASP B CA 1
ATOM 2683 C C . ASP B 1 62 ? 65.855 44.323 109.998 1.00 50.39 60 ASP B C 1
ATOM 2684 O O . ASP B 1 62 ? 64.644 44.249 110.218 1.00 50.51 60 ASP B O 1
ATOM 2689 N N . VAL B 1 63 ? 66.379 45.072 109.027 1.00 50.58 61 VAL B N 1
ATOM 2690 C CA . VAL B 1 63 ? 65.588 46.019 108.235 1.00 49.70 61 VAL B CA 1
ATOM 2691 C C . VAL B 1 63 ? 65.045 45.426 106.931 1.00 48.81 61 VAL B C 1
ATOM 2692 O O . VAL B 1 63 ? 65.700 44.612 106.282 1.00 48.43 61 VAL B O 1
ATOM 2696 N N . ASP B 1 64 ? 63.844 45.848 106.554 1.00 48.70 62 ASP B N 1
ATOM 2697 C CA . ASP B 1 64 ? 63.191 45.316 105.362 1.00 48.86 62 ASP B CA 1
ATOM 2698 C C . ASP B 1 64 ? 63.238 46.269 104.152 1.00 49.46 62 ASP B C 1
ATOM 2699 O O . ASP B 1 64 ? 63.199 45.814 103.007 1.00 49.59 62 ASP B O 1
ATOM 2704 N N . ALA B 1 65 ? 63.310 47.579 104.402 1.00 48.21 63 ALA B N 1
ATOM 2705 C CA . ALA B 1 65 ? 63.432 48.573 103.328 1.00 46.64 63 ALA B CA 1
ATOM 2706 C C . ALA B 1 65 ? 64.167 49.830 103.807 1.00 47.18 63 ALA B C 1
ATOM 2707 O O . ALA B 1 65 ? 64.405 50.000 105.004 1.00 46.61 63 ALA B O 1
ATOM 2709 N N . VAL B 1 66 ? 64.525 50.707 102.872 1.00 45.36 64 VAL B N 1
ATOM 2710 C CA . VAL B 1 66 ? 65.327 51.879 103.204 1.00 43.77 64 VAL B CA 1
ATOM 2711 C C . VAL B 1 66 ? 64.881 53.102 102.423 1.00 44.32 64 VAL B C 1
ATOM 2712 O O . VAL B 1 66 ? 64.767 53.064 101.199 1.00 44.66 64 VAL B O 1
ATOM 2716 N N . VAL B 1 67 ? 64.621 54.190 103.134 1.00 44.61 65 VAL B N 1
ATOM 2717 C CA . VAL B 1 67 ? 64.368 55.472 102.493 1.00 44.28 65 VAL B CA 1
ATOM 2718 C C . VAL B 1 67 ? 65.619 56.329 102.679 1.00 44.16 65 VAL B C 1
ATOM 2719 O O . VAL B 1 67 ? 65.844 56.888 103.743 1.00 44.47 65 VAL B O 1
ATOM 2723 N N . HIS B 1 68 ? 66.447 56.412 101.648 1.00 43.90 66 HIS B N 1
ATOM 2724 C CA . HIS B 1 68 ? 67.708 57.126 101.763 1.00 42.91 66 HIS B CA 1
ATOM 2725 C C . HIS B 1 68 ? 67.546 58.635 101.571 1.00 43.56 66 HIS B C 1
ATOM 2726 O O . HIS B 1 68 ? 67.628 59.145 100.448 1.00 43.19 66 HIS B O 1
ATOM 2733 N N . LEU B 1 69 ? 67.323 59.344 102.679 1.00 44.42 67 LEU B N 1
ATOM 2734 C CA . LEU B 1 69 ? 67.145 60.797 102.659 1.00 44.20 67 LEU B CA 1
ATOM 2735 C C . LEU B 1 69 ? 68.374 61.589 103.131 1.00 45.58 67 LEU B C 1
ATOM 2736 O O . LEU B 1 69 ? 68.466 62.793 102.882 1.00 47.47 67 LEU B O 1
ATOM 2741 N N . ALA B 1 70 ? 69.310 60.916 103.798 1.00 45.53 68 ALA B N 1
ATOM 2742 C CA . ALA B 1 70 ? 70.533 61.551 104.295 1.00 46.39 68 ALA B CA 1
ATOM 2743 C C . ALA B 1 70 ? 71.297 62.242 103.189 1.00 47.69 68 ALA B C 1
ATOM 2744 O O . ALA B 1 70 ? 71.764 61.595 102.255 1.00 47.71 68 ALA B O 1
ATOM 2746 N N . ALA B 1 71 ? 71.441 63.558 103.307 1.00 50.04 69 ALA B N 1
ATOM 2747 C CA . ALA B 1 71 ? 72.086 64.358 102.269 1.00 49.51 69 ALA B CA 1
ATOM 2748 C C . ALA B 1 71 ? 72.655 65.670 102.811 1.00 52.00 69 ALA B C 1
ATOM 2749 O O . ALA B 1 71 ? 72.332 66.091 103.925 1.00 52.75 69 ALA B O 1
ATOM 2751 N N . THR B 1 72 ? 73.505 66.310 102.011 1.00 52.14 70 THR B N 1
ATOM 2752 C CA . THR B 1 72 ? 74.140 67.564 102.398 1.00 52.46 70 THR B CA 1
ATOM 2753 C C . THR B 1 72 ? 73.806 68.672 101.410 1.00 53.98 70 THR B C 1
ATOM 2754 O O . THR B 1 72 ? 73.746 68.434 100.198 1.00 52.16 70 THR B O 1
ATOM 2758 N N . ARG B 1 73 ? 73.575 69.874 101.944 1.00 55.46 71 ARG B N 1
ATOM 2759 C CA . ARG B 1 73 ? 73.120 71.014 101.147 1.00 57.99 71 ARG B CA 1
ATOM 2760 C C . ARG B 1 73 ? 74.252 71.653 100.349 1.00 55.05 71 ARG B C 1
ATOM 2761 O O . ARG B 1 73 ? 74.078 71.996 99.173 1.00 51.85 71 ARG B O 1
ATOM 2769 N N . GLY B 1 74 ? 75.398 71.830 101.006 1.00 53.12 72 GLY B N 1
ATOM 2770 C CA . GLY B 1 74 ? 76.543 72.478 100.396 1.00 51.78 72 GLY B CA 1
ATOM 2771 C C . GLY B 1 74 ? 76.375 73.982 100.254 1.00 53.27 72 GLY B C 1
ATOM 2772 O O . GLY B 1 74 ? 75.340 74.468 99.793 1.00 54.67 72 GLY B O 1
ATOM 2773 N N . SER B 1 75 ? 77.412 74.720 100.638 1.00 51.72 73 SER B N 1
ATOM 2774 C CA . SER B 1 75 ? 77.355 76.176 100.656 1.00 52.24 73 SER B CA 1
ATOM 2775 C C . SER B 1 75 ? 78.308 76.828 99.651 1.00 53.12 73 SER B C 1
ATOM 2776 O O . SER B 1 75 ? 78.034 77.917 99.138 1.00 54.50 73 SER B O 1
ATOM 2779 N N . GLN B 1 76 ? 79.415 76.155 99.357 1.00 50.90 74 GLN B N 1
ATOM 2780 C CA . GLN B 1 76 ? 80.484 76.751 98.558 1.00 50.38 74 GLN B CA 1
ATOM 2781 C C . GLN B 1 76 ? 80.334 76.652 97.017 1.00 49.52 74 GLN B C 1
ATOM 2782 O O . GLN B 1 76 ? 81.036 77.349 96.277 1.00 47.81 74 GLN B O 1
ATOM 2788 N N . GLY B 1 77 ? 79.429 75.804 96.532 1.00 47.80 75 GLY B N 1
ATOM 2789 C CA . GLY B 1 77 ? 79.374 75.530 95.109 1.00 44.05 75 GLY B CA 1
ATOM 2790 C C . GLY B 1 77 ? 80.620 74.772 94.672 1.00 43.75 75 GLY B C 1
ATOM 2791 O O . GLY B 1 77 ? 81.155 74.985 93.580 1.00 44.10 75 GLY B O 1
ATOM 2792 N N . LYS B 1 78 ? 81.090 73.890 95.550 1.00 44.00 76 LYS B N 1
ATOM 2793 C CA . LYS B 1 78 ? 82.234 73.023 95.286 1.00 42.93 76 LYS B CA 1
ATOM 2794 C C . LYS B 1 78 ? 81.771 71.551 95.236 1.00 41.38 76 LYS B C 1
ATOM 2795 O O . LYS B 1 78 ? 81.038 71.092 96.119 1.00 40.57 76 LYS B O 1
ATOM 2801 N N . ILE B 1 79 ? 82.187 70.822 94.199 1.00 40.43 77 ILE B N 1
ATOM 2802 C CA . ILE B 1 79 ? 81.782 69.427 94.048 1.00 40.65 77 ILE B CA 1
ATOM 2803 C C . ILE B 1 79 ? 82.276 68.575 95.224 1.00 40.07 77 ILE B C 1
ATOM 2804 O O . ILE B 1 79 ? 81.728 67.508 95.514 1.00 39.01 77 ILE B O 1
ATOM 2809 N N . SER B 1 80 ? 83.306 69.062 95.903 1.00 39.28 78 SER B N 1
ATOM 2810 C CA . SER B 1 80 ? 83.894 68.332 97.006 1.00 38.13 78 SER B CA 1
ATOM 2811 C C . SER B 1 80 ? 82.959 68.268 98.204 1.00 39.32 78 SER B C 1
ATOM 2812 O O . SER B 1 80 ? 82.962 67.279 98.934 1.00 40.10 78 SER B O 1
ATOM 2815 N N . GLU B 1 81 ? 82.152 69.306 98.408 1.00 40.34 79 GLU B N 1
ATOM 2816 C CA . GLU B 1 81 ? 81.262 69.346 99.563 1.00 40.36 79 GLU B CA 1
ATOM 2817 C C . GLU B 1 81 ? 80.281 68.191 99.536 1.00 40.59 79 GLU B C 1
ATOM 2818 O O . GLU B 1 81 ? 79.681 67.849 100.554 1.00 41.81 79 GLU B O 1
ATOM 2824 N N . PHE B 1 82 ? 80.119 67.589 98.365 1.00 40.34 80 PHE B N 1
ATOM 2825 C CA . PHE B 1 82 ? 79.114 66.550 98.179 1.00 40.10 80 PHE B CA 1
ATOM 2826 C C . PHE B 1 82 ? 79.668 65.118 98.123 1.00 38.72 80 PHE B C 1
ATOM 2827 O O . PHE B 1 82 ? 78.908 64.154 98.185 1.00 38.57 80 PHE B O 1
ATOM 2835 N N . HIS B 1 83 ? 80.985 64.989 98.016 1.00 37.72 81 HIS B N 1
ATOM 2836 C CA . HIS B 1 83 ? 81.630 63.690 97.902 1.00 37.23 81 HIS B CA 1
ATOM 2837 C C . HIS B 1 83 ? 81.236 62.748 99.034 1.00 38.98 81 HIS B C 1
ATOM 2838 O O . HIS B 1 83 ? 81.223 61.528 98.888 1.00 38.37 81 HIS B O 1
ATOM 2845 N N . ASP B 1 84 ? 80.921 63.321 100.178 1.00 40.38 82 ASP B N 1
ATOM 2846 C CA . ASP B 1 84 ? 80.565 62.519 101.318 1.00 39.91 82 ASP B CA 1
ATOM 2847 C C . ASP B 1 84 ? 79.233 61.824 101.088 1.00 39.75 82 ASP B C 1
ATOM 2848 O O . ASP B 1 84 ? 79.104 60.635 101.329 1.00 40.62 82 ASP B O 1
ATOM 2853 N N . ASN B 1 85 ? 78.240 62.575 100.631 1.00 39.49 83 ASN B N 1
ATOM 2854 C CA . ASN B 1 85 ? 76.943 62.008 100.316 1.00 39.47 83 ASN B CA 1
ATOM 2855 C C . ASN B 1 85 ? 77.079 60.803 99.396 1.00 40.51 83 ASN B C 1
ATOM 2856 O O . ASN B 1 85 ? 76.292 59.859 99.460 1.00 40.25 83 ASN B O 1
ATOM 2861 N N . GLU B 1 86 ? 78.084 60.852 98.528 1.00 40.07 84 GLU B N 1
ATOM 2862 C CA . GLU B 1 86 ? 78.263 59.842 97.501 1.00 38.74 84 GLU B CA 1
ATOM 2863 C C . GLU B 1 86 ? 78.830 58.555 98.101 1.00 39.21 84 GLU B C 1
ATOM 2864 O O . GLU B 1 86 ? 78.303 57.470 97.871 1.00 39.33 84 GLU B O 1
ATOM 2870 N N . ILE B 1 87 ? 79.898 58.688 98.879 1.00 39.24 85 ILE B N 1
ATOM 2871 C CA . ILE B 1 87 ? 80.481 57.570 99.603 1.00 38.56 85 ILE B CA 1
ATOM 2872 C C . ILE B 1 87 ? 79.450 56.945 100.533 1.00 39.52 85 ILE B C 1
ATOM 2873 O O . ILE B 1 87 ? 79.265 55.724 100.553 1.00 39.75 85 ILE B O 1
ATOM 2878 N N . LEU B 1 88 ? 78.780 57.795 101.302 1.00 39.08 86 LEU B N 1
ATOM 2879 C CA . LEU B 1 88 ? 77.706 57.365 102.182 1.00 39.00 86 LEU B CA 1
ATOM 2880 C C . LEU B 1 88 ? 76.681 56.535 101.416 1.00 38.90 86 LEU B C 1
ATOM 2881 O O . LEU B 1 88 ? 76.240 55.500 101.889 1.00 38.84 86 LEU B O 1
ATOM 2886 N N . THR B 1 89 ? 76.304 56.996 100.229 1.00 39.52 87 THR B N 1
ATOM 2887 C CA . THR B 1 89 ? 75.279 56.330 99.428 1.00 39.30 87 THR B CA 1
ATOM 2888 C C . THR B 1 89 ? 75.745 54.946 98.958 1.00 39.57 87 THR B C 1
ATOM 2889 O O . THR B 1 89 ? 75.034 53.945 99.123 1.00 38.32 87 THR B O 1
ATOM 2893 N N . GLN B 1 90 ? 76.948 54.886 98.396 1.00 38.59 88 GLN B N 1
ATOM 2894 C CA . GLN B 1 90 ? 77.501 53.610 97.994 1.00 39.06 88 GLN B CA 1
ATOM 2895 C C . GLN B 1 90 ? 77.574 52.662 99.181 1.00 40.40 88 GLN B C 1
ATOM 2896 O O . GLN B 1 90 ? 77.072 51.543 99.114 1.00 41.46 88 GLN B O 1
ATOM 2902 N N . ASN B 1 91 ? 78.202 53.096 100.267 1.00 39.96 89 ASN B N 1
ATOM 2903 C CA . ASN B 1 91 ? 78.218 52.288 101.478 1.00 39.70 89 ASN B CA 1
ATOM 2904 C C . ASN B 1 91 ? 76.837 51.744 101.818 1.00 40.20 89 ASN B C 1
ATOM 2905 O O . ASN B 1 91 ? 76.651 50.537 101.936 1.00 40.35 89 ASN B O 1
ATOM 2910 N N . LEU B 1 92 ? 75.870 52.642 101.967 1.00 40.07 90 LEU B N 1
ATOM 2911 C CA . LEU B 1 92 ? 74.519 52.249 102.320 1.00 39.48 90 LEU B CA 1
ATOM 2912 C C . LEU B 1 92 ? 73.994 51.155 101.403 1.00 41.11 90 LEU B C 1
ATOM 2913 O O . LEU B 1 92 ? 73.292 50.253 101.851 1.00 42.45 90 LEU B O 1
ATOM 2918 N N . TYR B 1 93 ? 74.322 51.229 100.118 1.00 40.78 91 TYR B N 1
ATOM 2919 C CA . TYR B 1 93 ? 73.847 50.215 99.183 1.00 40.29 91 TYR B CA 1
ATOM 2920 C C . TYR B 1 93 ? 74.656 48.919 99.299 1.00 41.69 91 TYR B C 1
ATOM 2921 O O . TYR B 1 93 ? 74.115 47.830 99.102 1.00 42.38 91 TYR B O 1
ATOM 2930 N N . ASP B 1 94 ? 75.944 49.031 99.623 1.00 41.48 92 ASP B N 1
ATOM 2931 C CA . ASP B 1 94 ? 76.763 47.852 99.902 1.00 40.73 92 ASP B CA 1
ATOM 2932 C C . ASP B 1 94 ? 76.204 47.125 101.111 1.00 42.06 92 ASP B C 1
ATOM 2933 O O . ASP B 1 94 ? 76.091 45.905 101.115 1.00 42.77 92 ASP B O 1
ATOM 2938 N N . ALA B 1 95 ? 75.869 47.905 102.136 1.00 43.02 93 ALA B N 1
ATOM 2939 C CA . ALA B 1 95 ? 75.262 47.425 103.370 1.00 42.07 93 ALA B CA 1
ATOM 2940 C C . ALA B 1 95 ? 73.937 46.730 103.095 1.00 43.45 93 ALA B C 1
ATOM 2941 O O . ALA B 1 95 ? 73.696 45.621 103.573 1.00 44.19 93 ALA B O 1
ATOM 2943 N N . CYS B 1 96 ? 73.076 47.399 102.330 1.00 43.67 94 CYS B N 1
ATOM 2944 C CA . CYS B 1 96 ? 71.797 46.831 101.903 1.00 43.54 94 CYS B CA 1
ATOM 2945 C C . CYS B 1 96 ? 71.955 45.521 101.153 1.00 43.21 94 CYS B C 1
ATOM 2946 O O . CYS B 1 96 ? 71.126 44.626 101.279 1.00 43.76 94 CYS B O 1
ATOM 2949 N N . TYR B 1 97 ? 73.010 45.418 100.357 1.00 43.37 95 TYR B N 1
ATOM 2950 C CA . TYR B 1 97 ? 73.260 44.200 99.606 1.00 44.03 95 TYR B CA 1
ATOM 2951 C C . TYR B 1 97 ? 73.595 43.086 100.582 1.00 44.27 95 TYR B C 1
ATOM 2952 O O . TYR B 1 97 ? 73.078 41.981 100.450 1.00 45.63 95 TYR B O 1
ATOM 2961 N N . GLU B 1 98 ? 74.436 43.397 101.569 1.00 44.22 96 GLU B N 1
ATOM 2962 C CA . GLU B 1 98 ? 74.834 42.454 102.628 1.00 45.01 96 GLU B CA 1
ATOM 2963 C C . GLU B 1 98 ? 73.670 41.833 103.394 1.00 45.23 96 GLU B C 1
ATOM 2964 O O . GLU B 1 98 ? 73.761 40.707 103.874 1.00 45.81 96 GLU B O 1
ATOM 2970 N N . ASN B 1 99 ? 72.595 42.594 103.529 1.00 45.13 97 ASN B N 1
ATOM 2971 C CA . ASN B 1 99 ? 71.451 42.179 104.313 1.00 45.10 97 ASN B CA 1
ATOM 2972 C C . ASN B 1 99 ? 70.275 41.848 103.428 1.00 44.62 97 ASN B C 1
ATOM 2973 O O . ASN B 1 99 ? 69.131 41.833 103.875 1.00 45.58 97 ASN B O 1
ATOM 2978 N N . ASN B 1 100 ? 70.575 41.579 102.166 1.00 44.22 98 ASN B N 1
ATOM 2979 C CA . ASN B 1 100 ? 69.554 41.271 101.178 1.00 45.99 98 ASN B CA 1
ATOM 2980 C C . ASN B 1 100 ? 68.353 42.220 101.251 1.00 44.80 98 ASN B C 1
ATOM 2981 O O . ASN B 1 100 ? 67.195 41.799 101.180 1.00 44.80 98 ASN B O 1
ATOM 2986 N N . ILE B 1 101 ? 68.633 43.504 101.409 1.00 43.49 99 ILE B N 1
ATOM 2987 C CA . ILE B 1 101 ? 67.583 44.502 101.330 1.00 43.78 99 ILE B CA 1
ATOM 2988 C C . ILE B 1 101 ? 67.595 44.987 99.896 1.00 43.69 99 ILE B C 1
ATOM 2989 O O . ILE B 1 101 ? 68.660 45.287 99.355 1.00 44.44 99 ILE B O 1
ATOM 2994 N N . SER B 1 102 ? 66.435 45.030 99.253 1.00 42.34 100 SER B N 1
ATOM 2995 C CA . SER B 1 102 ? 66.414 45.399 97.844 1.00 40.67 100 SER B CA 1
ATOM 2996 C C . SER B 1 102 ? 65.427 46.516 97.562 1.00 41.72 100 SER B C 1
ATOM 2997 O O . SER B 1 102 ? 65.606 47.273 96.612 1.00 41.81 100 SER B O 1
ATOM 3000 N N . ASN B 1 103 ? 64.395 46.633 98.392 1.00 42.44 101 ASN B N 1
ATOM 3001 C CA . ASN B 1 103 ? 63.449 47.726 98.240 1.00 42.28 101 ASN B CA 1
ATOM 3002 C C . ASN B 1 103 ? 64.005 49.024 98.815 1.00 42.67 101 ASN B C 1
ATOM 3003 O O . ASN B 1 103 ? 64.093 49.194 100.032 1.00 43.35 101 ASN B O 1
ATOM 3008 N N . ILE B 1 104 ? 64.380 49.941 97.929 1.00 42.63 102 ILE B N 1
ATOM 3009 C CA . ILE B 1 104 ? 65.071 51.165 98.324 1.00 42.14 102 ILE B CA 1
ATOM 3010 C C . ILE B 1 104 ? 64.527 52.402 97.606 1.00 42.17 102 ILE B C 1
ATOM 3011 O O . ILE B 1 104 ? 64.281 52.374 96.399 1.00 42.51 102 ILE B O 1
ATOM 3016 N N . VAL B 1 105 ? 64.343 53.485 98.352 1.00 41.58 103 VAL B N 1
ATOM 3017 C CA . VAL B 1 105 ? 63.851 54.737 97.787 1.00 41.30 103 VAL B CA 1
ATOM 3018 C C . VAL B 1 105 ? 64.860 55.876 98.004 1.00 42.16 103 VAL B C 1
ATOM 3019 O O . VAL B 1 105 ? 65.287 56.136 99.131 1.00 42.46 103 VAL B O 1
ATOM 3023 N N . TYR B 1 106 ? 65.238 56.552 96.923 1.00 41.56 104 TYR B N 1
ATOM 3024 C CA . TYR B 1 106 ? 66.227 57.625 97.001 1.00 40.89 104 TYR B CA 1
ATOM 3025 C C . TYR B 1 106 ? 65.621 59.016 96.800 1.00 41.14 104 TYR B C 1
ATOM 3026 O O . TYR B 1 106 ? 64.795 59.216 95.910 1.00 41.06 104 TYR B O 1
ATOM 3035 N N . ALA B 1 107 ? 66.035 59.976 97.626 1.00 41.09 105 ALA B N 1
ATOM 3036 C CA . ALA B 1 107 ? 65.604 61.361 97.461 1.00 40.02 105 ALA B CA 1
ATOM 3037 C C . ALA B 1 107 ? 66.515 62.097 96.476 1.00 39.57 105 ALA B C 1
ATOM 3038 O O . ALA B 1 107 ? 67.585 62.600 96.834 1.00 38.02 105 ALA B O 1
ATOM 3040 N N . SER B 1 108 ? 66.083 62.134 95.223 1.00 40.15 106 SER B N 1
ATOM 3041 C CA . SER B 1 108 ? 66.741 62.932 94.204 1.00 39.62 106 SER B CA 1
ATOM 3042 C C . SER B 1 108 ? 65.978 64.235 94.046 1.00 40.10 106 SER B C 1
ATOM 3043 O O . SER B 1 108 ? 65.065 64.516 94.816 1.00 41.95 106 SER B O 1
ATOM 3046 N N . THR B 1 109 ? 66.329 65.030 93.045 1.00 40.20 107 THR B N 1
ATOM 3047 C CA . THR B 1 109 ? 65.689 66.327 92.896 1.00 40.17 107 THR B CA 1
ATOM 3048 C C . THR B 1 109 ? 65.411 66.728 91.448 1.00 39.97 107 THR B C 1
ATOM 3049 O O . THR B 1 109 ? 66.120 66.330 90.529 1.00 38.59 107 THR B O 1
ATOM 3053 N N . ILE B 1 110 ? 64.346 67.510 91.277 1.00 42.05 108 ILE B N 1
ATOM 3054 C CA . ILE B 1 110 ? 64.038 68.218 90.036 1.00 41.81 108 ILE B CA 1
ATOM 3055 C C . ILE B 1 110 ? 65.221 69.029 89.537 1.00 40.68 108 ILE B C 1
ATOM 3056 O O . ILE B 1 110 ? 65.287 69.396 88.363 1.00 40.48 108 ILE B O 1
ATOM 3061 N N . SER B 1 111 ? 66.150 69.323 90.439 1.00 40.37 109 SER B N 1
ATOM 3062 C CA . SER B 1 111 ? 67.347 70.060 90.074 1.00 40.14 109 SER B CA 1
ATOM 3063 C C . SER B 1 111 ? 68.297 69.268 89.176 1.00 38.66 109 SER B C 1
ATOM 3064 O O . SER B 1 111 ? 69.402 69.724 88.885 1.00 38.53 109 SER B O 1
ATOM 3067 N N . ALA B 1 112 ? 67.855 68.092 88.736 1.00 38.29 110 ALA B N 1
ATOM 3068 C CA . ALA B 1 112 ? 68.575 67.330 87.720 1.00 39.01 110 ALA B CA 1
ATOM 3069 C C . ALA B 1 112 ? 68.378 67.997 86.368 1.00 39.34 110 ALA B C 1
ATOM 3070 O O . ALA B 1 112 ? 69.217 67.897 85.478 1.00 38.93 110 ALA B O 1
ATOM 3072 N N . TYR B 1 113 ? 67.262 68.696 86.230 1.00 38.75 111 TYR B N 1
ATOM 3073 C CA . TYR B 1 113 ? 66.926 69.329 84.981 1.00 39.88 111 TYR B CA 1
ATOM 3074 C C . TYR B 1 113 ? 67.311 70.805 84.993 1.00 41.19 111 TYR B C 1
ATOM 3075 O O . TYR B 1 113 ? 67.619 71.367 86.048 1.00 40.33 111 TYR B O 1
ATOM 3084 N N . SER B 1 114 ? 67.288 71.439 83.820 1.00 42.50 112 SER B N 1
ATOM 3085 C CA . SER B 1 114 ? 67.500 72.890 83.750 1.00 43.09 112 SER B CA 1
ATOM 3086 C C . SER B 1 114 ? 67.027 73.571 82.458 1.00 43.89 112 SER B C 1
ATOM 3087 O O . SER B 1 114 ? 66.592 74.716 82.496 1.00 46.34 112 SER B O 1
ATOM 3090 N N . ASP B 1 115 ? 67.105 72.878 81.328 1.00 43.47 113 ASP B N 1
ATOM 3091 C CA . ASP B 1 115 ? 66.791 73.479 80.028 1.00 44.56 113 ASP B CA 1
ATOM 3092 C C . ASP B 1 115 ? 65.318 73.858 79.863 1.00 46.38 113 ASP B C 1
ATOM 3093 O O . ASP B 1 115 ? 64.477 73.006 79.581 1.00 45.52 113 ASP B O 1
ATOM 3098 N N . GLU B 1 116 ? 65.026 75.152 80.007 1.00 49.47 114 GLU B N 1
ATOM 3099 C CA . GLU B 1 116 ? 63.654 75.690 79.924 1.00 50.59 114 GLU B CA 1
ATOM 3100 C C . GLU B 1 116 ? 62.929 75.299 78.623 1.00 48.42 114 GLU B C 1
ATOM 3101 O O . GLU B 1 116 ? 61.701 75.220 78.561 1.00 46.79 114 GLU B O 1
ATOM 3107 N N . THR B 1 117 ? 63.723 75.043 77.595 1.00 47.88 115 THR B N 1
ATOM 3108 C CA . THR B 1 117 ? 63.232 74.742 76.267 1.00 47.31 115 THR B CA 1
ATOM 3109 C C . THR B 1 117 ? 62.401 73.464 76.228 1.00 48.91 115 THR B C 1
ATOM 3110 O O . THR B 1 117 ? 61.599 73.269 75.308 1.00 49.48 115 THR B O 1
ATOM 3114 N N . SER B 1 118 ? 62.565 72.614 77.240 1.00 47.43 116 SER B N 1
ATOM 3115 C CA . SER B 1 118 ? 61.962 71.283 77.232 1.00 45.69 116 SER B CA 1
ATOM 3116 C C . SER B 1 118 ? 60.753 71.141 78.154 1.00 47.01 116 SER B C 1
ATOM 3117 O O . SER B 1 118 ? 60.118 70.083 78.199 1.00 48.18 116 SER B O 1
ATOM 3120 N N . LEU B 1 119 ? 60.438 72.198 78.890 1.00 46.78 117 LEU B N 1
ATOM 3121 C CA . LEU B 1 119 ? 59.367 72.148 79.875 1.00 46.79 117 LEU B CA 1
ATOM 3122 C C . LEU B 1 119 ? 58.063 71.704 79.226 1.00 47.28 117 LEU B C 1
ATOM 3123 O O . LEU B 1 119 ? 57.740 72.148 78.124 1.00 49.20 117 LEU B O 1
ATOM 3128 N N . PRO B 1 120 ? 57.314 70.804 79.885 1.00 47.35 118 PRO B N 1
ATOM 3129 C CA . PRO B 1 120 ? 57.618 70.102 81.139 1.00 48.80 118 PRO B CA 1
ATOM 3130 C C . PRO B 1 120 ? 58.691 69.019 80.977 1.00 47.11 118 PRO B C 1
ATOM 3131 O O . PRO B 1 120 ? 58.791 68.378 79.923 1.00 46.89 118 PRO B O 1
ATOM 3135 N N . TRP B 1 121 ? 59.476 68.809 82.027 1.00 45.74 119 TRP B N 1
ATOM 3136 C CA . TRP B 1 121 ? 60.521 67.800 81.989 1.00 44.67 119 TRP B CA 1
ATOM 3137 C C . TRP B 1 121 ? 60.011 66.428 82.361 1.00 43.66 119 TRP B C 1
ATOM 3138 O O . TRP B 1 121 ? 59.422 66.244 83.424 1.00 44.90 119 TRP B O 1
ATOM 3149 N N . ASN B 1 122 ? 60.249 65.458 81.491 1.00 42.31 120 ASN B N 1
ATOM 3150 C CA . ASN B 1 122 ? 59.936 64.083 81.830 1.00 42.71 120 ASN B CA 1
ATOM 3151 C C . ASN B 1 122 ? 61.217 63.250 81.930 1.00 41.78 120 ASN B C 1
ATOM 3152 O O . ASN B 1 122 ? 62.297 63.727 81.578 1.00 40.44 120 ASN B O 1
ATOM 3157 N N . GLU B 1 123 ? 61.096 62.024 82.437 1.00 41.98 121 GLU B N 1
ATOM 3158 C CA . GLU B 1 123 ? 62.264 61.222 82.797 1.00 41.42 121 GLU B CA 1
ATOM 3159 C C . GLU B 1 123 ? 63.206 60.919 81.630 1.00 42.00 121 GLU B C 1
ATOM 3160 O O . GLU B 1 123 ? 64.366 60.541 81.843 1.00 41.27 121 GLU B O 1
ATOM 3166 N N . LYS B 1 124 ? 62.717 61.105 80.405 1.00 41.95 122 LYS B N 1
ATOM 3167 C CA . LYS B 1 124 ? 63.544 60.895 79.212 1.00 42.74 122 LYS B CA 1
ATOM 3168 C C . LYS B 1 124 ? 64.269 62.174 78.771 1.00 41.71 122 LYS B C 1
ATOM 3169 O O . LYS B 1 124 ? 64.871 62.227 77.692 1.00 41.95 122 LYS B O 1
ATOM 3175 N N . GLU B 1 125 ? 64.212 63.185 79.632 1.00 40.67 123 GLU B N 1
ATOM 3176 C CA . GLU B 1 125 ? 64.878 64.456 79.407 1.00 40.49 123 GLU B CA 1
ATOM 3177 C C . GLU B 1 125 ? 66.351 64.315 79.738 1.00 40.72 123 GLU B C 1
ATOM 3178 O O . GLU B 1 125 ? 66.700 63.762 80.772 1.00 41.51 123 GLU B O 1
ATOM 3184 N N . LEU B 1 126 ? 67.220 64.797 78.859 1.00 40.75 124 LEU B N 1
ATOM 3185 C CA . LEU B 1 126 ? 68.637 64.869 79.183 1.00 39.82 124 LEU B CA 1
ATOM 3186 C C . LEU B 1 126 ? 68.837 65.708 80.428 1.00 40.58 124 LEU B C 1
ATOM 3187 O O . LEU B 1 126 ? 68.489 66.891 80.429 1.00 41.72 124 LEU B O 1
ATOM 3192 N N . PRO B 1 127 ? 69.406 65.109 81.490 1.00 40.25 125 PRO B N 1
ATOM 3193 C CA . PRO B 1 127 ? 69.749 65.861 82.701 1.00 39.32 125 PRO B CA 1
ATOM 3194 C C . PRO B 1 127 ? 70.708 66.985 82.362 1.00 39.30 125 PRO B C 1
ATOM 3195 O O . PRO B 1 127 ? 71.503 66.857 81.424 1.00 38.92 125 PRO B O 1
ATOM 3199 N N . LEU B 1 128 ? 70.636 68.070 83.120 1.00 39.39 126 LEU B N 1
ATOM 3200 C CA . LEU B 1 128 ? 71.503 69.217 82.903 1.00 38.81 126 LEU B CA 1
ATOM 3201 C C . LEU B 1 128 ? 71.606 70.009 84.206 1.00 38.36 126 LEU B C 1
ATOM 3202 O O . LEU B 1 128 ? 71.025 71.085 84.334 1.00 38.01 126 LEU B O 1
ATOM 3207 N N . PRO B 1 129 ? 72.353 69.470 85.180 1.00 38.04 127 PRO B N 1
ATOM 3208 C CA . PRO B 1 129 ? 72.414 70.095 86.505 1.00 39.13 127 PRO B CA 1
ATOM 3209 C C . PRO B 1 129 ? 72.920 71.541 86.420 1.00 39.25 127 PRO B C 1
ATOM 3210 O O . PRO B 1 129 ? 73.779 71.867 85.604 1.00 38.13 127 PRO B O 1
ATOM 3214 N N . ASP B 1 130 ? 72.365 72.399 87.265 1.00 39.93 128 ASP B N 1
ATOM 3215 C CA . ASP B 1 130 ? 72.707 73.811 87.263 1.00 40.37 128 ASP B CA 1
ATOM 3216 C C . ASP B 1 130 ? 73.603 74.117 88.453 1.00 40.55 128 ASP B C 1
ATOM 3217 O O . ASP B 1 130 ? 74.242 75.169 88.508 1.00 41.45 128 ASP B O 1
ATOM 3222 N N . LEU B 1 131 ? 73.635 73.178 89.398 1.00 40.47 129 LEU B N 1
ATOM 3223 C CA . LEU B 1 131 ? 74.417 73.286 90.623 1.00 39.22 129 LEU B CA 1
ATOM 3224 C C . LEU B 1 131 ? 75.162 71.987 90.915 1.00 39.52 129 LEU B C 1
ATOM 3225 O O . LEU B 1 131 ? 74.638 70.906 90.691 1.00 40.04 129 LEU B O 1
ATOM 3238 N N . TYR B 1 133 ? 75.167 70.734 93.554 1.00 39.52 131 TYR B N 1
ATOM 3239 C CA . TYR B 1 133 ? 74.179 70.003 94.319 1.00 39.51 131 TYR B CA 1
ATOM 3240 C C . TYR B 1 133 ? 73.506 68.952 93.452 1.00 39.72 131 TYR B C 1
ATOM 3241 O O . TYR B 1 133 ? 73.354 67.796 93.861 1.00 39.74 131 TYR B O 1
ATOM 3250 N N . GLY B 1 134 ? 73.104 69.373 92.253 1.00 39.73 132 GLY B N 1
ATOM 3251 C CA . GLY B 1 134 ? 72.376 68.528 91.324 1.00 38.18 132 GLY B CA 1
ATOM 3252 C C . GLY B 1 134 ? 73.277 67.543 90.616 1.00 38.16 132 GLY B C 1
ATOM 3253 O O . GLY B 1 134 ? 72.885 66.403 90.394 1.00 39.00 132 GLY B O 1
ATOM 3254 N N . VAL B 1 135 ? 74.480 67.978 90.262 1.00 37.18 133 VAL B N 1
ATOM 3255 C CA . VAL B 1 135 ? 75.465 67.095 89.655 1.00 37.50 133 VAL B CA 1
ATOM 3256 C C . VAL B 1 135 ? 75.663 65.847 90.500 1.00 37.82 133 VAL B C 1
ATOM 3257 O O . VAL B 1 135 ? 75.750 64.735 89.983 1.00 38.16 133 VAL B O 1
ATOM 3261 N N . SER B 1 136 ? 75.735 66.044 91.806 1.00 37.27 134 SER B N 1
ATOM 3262 C CA . SER B 1 136 ? 76.039 64.970 92.733 1.00 38.05 134 SER B CA 1
ATOM 3263 C C . SER B 1 136 ? 74.809 64.115 93.003 1.00 38.02 134 SER B C 1
ATOM 3264 O O . SER B 1 136 ? 74.914 62.950 93.387 1.00 37.02 134 SER B O 1
ATOM 3267 N N . LYS B 1 137 ? 73.640 64.713 92.826 1.00 37.76 135 LYS B N 1
ATOM 3268 C CA . LYS B 1 137 ? 72.395 63.996 92.999 1.00 37.72 135 LYS B CA 1
ATOM 3269 C C . LYS B 1 137 ? 72.246 63.054 91.817 1.00 38.02 135 LYS B C 1
ATOM 3270 O O . LYS B 1 137 ? 71.739 61.945 91.954 1.00 38.28 135 LYS B O 1
ATOM 3276 N N . LEU B 1 138 ? 72.698 63.506 90.652 1.00 37.54 136 LEU B N 1
ATOM 3277 C CA . LEU B 1 138 ? 72.679 62.696 89.449 1.00 36.45 136 LEU B CA 1
ATOM 3278 C C . LEU B 1 138 ? 73.653 61.552 89.631 1.00 36.19 136 LEU B C 1
ATOM 3279 O O . LEU B 1 138 ? 73.377 60.413 89.270 1.00 36.87 136 LEU B O 1
ATOM 3284 N N . ALA B 1 139 ? 74.797 61.862 90.220 1.00 36.67 137 ALA B N 1
ATOM 3285 C CA . ALA B 1 139 ? 75.789 60.846 90.536 1.00 37.41 137 ALA B CA 1
ATOM 3286 C C . ALA B 1 139 ? 75.224 59.743 91.450 1.00 37.76 137 ALA B C 1
ATOM 3287 O O . ALA B 1 139 ? 75.361 58.562 91.149 1.00 37.00 137 ALA B O 1
ATOM 3289 N N . CYS B 1 140 ? 74.589 60.131 92.555 1.00 37.78 138 CYS B N 1
ATOM 3290 C CA . CYS B 1 140 ? 73.971 59.172 93.473 1.00 37.23 138 CYS B CA 1
ATOM 3291 C C . CYS B 1 140 ? 72.852 58.374 92.807 1.00 38.50 138 CYS B C 1
ATOM 3292 O O . CYS B 1 140 ? 72.546 57.248 93.217 1.00 39.67 138 CYS B O 1
ATOM 3295 N N . GLU B 1 141 ? 72.224 58.959 91.792 1.00 38.33 139 GLU B N 1
ATOM 3296 C CA . GLU B 1 141 ? 71.194 58.248 91.046 1.00 38.05 139 GLU B CA 1
ATOM 3297 C C . GLU B 1 141 ? 71.819 57.062 90.315 1.00 38.66 139 GLU B C 1
ATOM 3298 O O . GLU B 1 141 ? 71.330 55.931 90.388 1.00 38.03 139 GLU B O 1
ATOM 3304 N N . HIS B 1 142 ? 72.915 57.332 89.615 1.00 38.20 140 HIS B N 1
ATOM 3305 C CA . HIS B 1 142 ? 73.583 56.307 88.836 1.00 37.15 140 HIS B CA 1
ATOM 3306 C C . HIS B 1 142 ? 74.263 55.266 89.711 1.00 37.66 140 HIS B C 1
ATOM 3307 O O . HIS B 1 142 ? 74.459 54.126 89.286 1.00 37.60 140 HIS B O 1
ATOM 3314 N N . ILE B 1 143 ? 74.595 55.649 90.945 1.00 39.24 141 ILE B N 1
ATOM 3315 C CA . ILE B 1 143 ? 75.109 54.693 91.930 1.00 39.08 141 ILE B CA 1
ATOM 3316 C C . ILE B 1 143 ? 74.002 53.688 92.231 1.00 38.71 141 ILE B C 1
ATOM 3317 O O . ILE B 1 143 ? 74.218 52.473 92.192 1.00 37.56 141 ILE B O 1
ATOM 3322 N N . GLY B 1 144 ? 72.809 54.207 92.506 1.00 38.66 142 GLY B N 1
ATOM 3323 C CA . GLY B 1 144 ? 71.642 53.363 92.702 1.00 39.84 142 GLY B CA 1
ATOM 3324 C C . GLY B 1 144 ? 71.254 52.531 91.478 1.00 39.65 142 GLY B C 1
ATOM 3325 O O . GLY B 1 144 ? 70.721 51.424 91.601 1.00 39.91 142 GLY B O 1
ATOM 3326 N N . ASN B 1 145 ? 71.510 53.060 90.289 1.00 38.44 143 ASN B N 1
ATOM 3327 C CA . ASN B 1 145 ? 71.168 52.339 89.081 1.00 38.47 143 ASN B CA 1
ATOM 3328 C C . ASN B 1 145 ? 72.092 51.156 88.865 1.00 39.06 143 ASN B C 1
ATOM 3329 O O . ASN B 1 145 ? 71.635 50.022 88.739 1.00 39.36 143 ASN B O 1
ATOM 3334 N N . ILE B 1 146 ? 73.395 51.417 88.838 1.00 39.05 144 ILE B N 1
ATOM 3335 C CA . ILE B 1 146 ? 74.373 50.353 88.621 1.00 39.39 144 ILE B CA 1
ATOM 3336 C C . ILE B 1 146 ? 74.153 49.176 89.573 1.00 39.42 144 ILE B C 1
ATOM 3337 O O . ILE B 1 146 ? 74.224 48.010 89.177 1.00 39.35 144 ILE B O 1
ATOM 3342 N N . TYR B 1 147 ? 73.875 49.493 90.829 1.00 39.15 145 TYR B N 1
ATOM 3343 C CA . TYR B 1 147 ? 73.603 48.469 91.815 1.00 39.83 145 TYR B CA 1
ATOM 3344 C C . TYR B 1 147 ? 72.328 47.735 91.467 1.00 40.41 145 TYR B C 1
ATOM 3345 O O . TYR B 1 147 ? 72.199 46.542 91.734 1.00 40.78 145 TYR B O 1
ATOM 3354 N N . SER B 1 148 ? 71.388 48.443 90.855 1.00 39.72 146 SER B N 1
ATOM 3355 C CA . SER B 1 148 ? 70.115 47.829 90.502 1.00 40.35 146 SER B CA 1
ATOM 3356 C C . SER B 1 148 ? 70.216 46.875 89.318 1.00 41.09 146 SER B C 1
ATOM 3357 O O . SER B 1 148 ? 69.558 45.832 89.299 1.00 42.62 146 SER B O 1
ATOM 3360 N N . ARG B 1 149 ? 71.039 47.233 88.335 1.00 40.44 147 ARG B N 1
ATOM 3361 C CA . ARG B 1 149 ? 71.188 46.418 87.132 1.00 40.19 147 ARG B CA 1
ATOM 3362 C C . ARG B 1 149 ? 72.161 45.279 87.353 1.00 40.29 147 ARG B C 1
ATOM 3363 O O . ARG B 1 149 ? 72.105 44.281 86.647 1.00 40.54 147 ARG B O 1
ATOM 3371 N N . LYS B 1 150 ? 73.042 45.424 88.336 1.00 40.39 148 LYS B N 1
ATOM 3372 C CA . LYS B 1 150 ? 74.094 44.437 88.551 1.00 41.23 148 LYS B CA 1
ATOM 3373 C C . LYS B 1 150 ? 73.966 43.577 89.830 1.00 42.29 148 LYS B C 1
ATOM 3374 O O . LYS B 1 150 ? 74.154 42.367 89.775 1.00 44.12 148 LYS B O 1
ATOM 3380 N N . LYS B 1 151 ? 73.655 44.193 90.970 1.00 42.79 149 LYS B N 1
ATOM 3381 C CA . LYS B 1 151 ? 73.534 43.461 92.237 1.00 41.99 149 LYS B CA 1
ATOM 3382 C C . LYS B 1 151 ? 72.086 43.311 92.688 1.00 42.09 149 LYS B C 1
ATOM 3383 O O . LYS B 1 151 ? 71.804 43.140 93.880 1.00 41.48 149 LYS B O 1
ATOM 3389 N N . GLY B 1 152 ? 71.173 43.381 91.725 1.00 42.17 150 GLY B N 1
ATOM 3390 C CA . GLY B 1 152 ? 69.770 43.098 91.969 1.00 41.55 150 GLY B CA 1
ATOM 3391 C C . GLY B 1 152 ? 69.145 43.824 93.141 1.00 41.74 150 GLY B C 1
ATOM 3392 O O . GLY B 1 152 ? 68.278 43.281 93.817 1.00 42.63 150 GLY B O 1
ATOM 3393 N N . LEU B 1 153 ? 69.593 45.045 93.402 1.00 41.72 151 LEU B N 1
ATOM 3394 C CA . LEU B 1 153 ? 68.852 45.933 94.279 1.00 40.18 151 LEU B CA 1
ATOM 3395 C C . LEU B 1 153 ? 67.685 46.486 93.478 1.00 40.85 151 LEU B C 1
ATOM 3396 O O . LEU B 1 153 ? 67.660 46.385 92.251 1.00 40.79 151 LEU B O 1
ATOM 3401 N N . CYS B 1 154 ? 66.708 47.055 94.168 1.00 40.87 152 CYS B N 1
ATOM 3402 C CA . CYS B 1 154 ? 65.553 47.628 93.494 1.00 40.34 152 CYS B CA 1
ATOM 3403 C C . CYS B 1 154 ? 65.403 49.054 93.930 1.00 40.71 152 CYS B C 1
ATOM 3404 O O . CYS B 1 154 ? 64.459 49.401 94.631 1.00 41.47 152 CYS B O 1
ATOM 3407 N N . ILE B 1 155 ? 66.360 49.870 93.513 1.00 40.39 153 ILE B N 1
ATOM 3408 C CA . ILE B 1 155 ? 66.448 51.244 93.944 1.00 39.80 153 ILE B CA 1
ATOM 3409 C C . ILE B 1 155 ? 65.586 52.109 93.058 1.00 40.57 153 ILE B C 1
ATOM 3410 O O . ILE B 1 155 ? 65.738 52.102 91.832 1.00 41.02 153 ILE B O 1
ATOM 3415 N N . LYS B 1 156 ? 64.669 52.838 93.689 1.00 39.70 154 LYS B N 1
ATOM 3416 C CA . LYS B 1 156 ? 63.801 53.777 92.996 1.00 39.92 154 LYS B CA 1
ATOM 3417 C C . LYS B 1 156 ? 64.178 55.209 93.339 1.00 40.85 154 LYS B C 1
ATOM 3418 O O . LYS B 1 156 ? 63.863 55.696 94.422 1.00 41.04 154 LYS B O 1
ATOM 3424 N N . ASN B 1 157 ? 64.855 55.884 92.414 1.00 41.20 155 ASN B N 1
ATOM 3425 C CA . ASN B 1 157 ? 65.216 57.288 92.600 1.00 39.93 155 ASN B CA 1
ATOM 3426 C C . ASN B 1 157 ? 64.022 58.217 92.395 1.00 39.88 155 ASN B C 1
ATOM 3427 O O . ASN B 1 157 ? 63.533 58.362 91.282 1.00 39.84 155 ASN B O 1
ATOM 3432 N N . LEU B 1 158 ? 63.536 58.829 93.470 1.00 40.10 156 LEU B N 1
ATOM 3433 C CA . LEU B 1 158 ? 62.450 59.794 93.356 1.00 40.33 156 LEU B CA 1
ATOM 3434 C C . LEU B 1 158 ? 63.016 61.184 93.091 1.00 41.68 156 LEU B C 1
ATOM 3435 O O . LEU B 1 158 ? 63.897 61.645 93.811 1.00 41.54 156 LEU B O 1
ATOM 3440 N N . ARG B 1 159 ? 62.523 61.846 92.049 1.00 42.10 157 ARG B N 1
ATOM 3441 C CA . ARG B 1 159 ? 62.985 63.192 91.720 1.00 41.42 157 ARG B CA 1
ATOM 3442 C C . ARG B 1 159 ? 61.966 64.227 92.179 1.00 43.62 157 ARG B C 1
ATOM 3443 O O . ARG B 1 159 ? 61.088 64.644 91.413 1.00 44.41 157 ARG B O 1
ATOM 3451 N N . PHE B 1 160 ? 62.090 64.641 93.437 1.00 43.42 158 PHE B N 1
ATOM 3452 C CA . PHE B 1 160 ? 61.132 65.560 94.041 1.00 44.67 158 PHE B CA 1
ATOM 3453 C C . PHE B 1 160 ? 61.166 66.960 93.446 1.00 45.03 158 PHE B C 1
ATOM 3454 O O . PHE B 1 160 ? 62.181 67.392 92.905 1.00 43.90 158 PHE B O 1
ATOM 3462 N N . ALA B 1 161 ? 60.039 67.657 93.539 1.00 47.16 159 ALA B N 1
ATOM 3463 C CA . ALA B 1 161 ? 59.995 69.081 93.226 1.00 48.57 159 ALA B CA 1
ATOM 3464 C C . ALA B 1 161 ? 60.362 69.831 94.505 1.00 50.33 159 ALA B C 1
ATOM 3465 O O . ALA B 1 161 ? 60.768 69.207 95.490 1.00 50.46 159 ALA B O 1
ATOM 3467 N N . HIS B 1 162 ? 60.221 71.155 94.498 1.00 51.30 160 HIS B N 1
ATOM 3468 C CA . HIS B 1 162 ? 60.637 71.984 95.630 1.00 51.64 160 HIS B CA 1
ATOM 3469 C C . HIS B 1 162 ? 59.675 71.843 96.799 1.00 53.02 160 HIS B C 1
ATOM 3470 O O . HIS B 1 162 ? 58.475 72.003 96.625 1.00 54.31 160 HIS B O 1
ATOM 3477 N N . LEU B 1 163 ? 60.200 71.556 97.990 1.00 52.78 161 LEU B N 1
ATOM 3478 C CA . LEU B 1 163 ? 59.356 71.214 99.138 1.00 53.61 161 LEU B CA 1
ATOM 3479 C C . LEU B 1 163 ? 59.114 72.338 100.151 1.00 57.25 161 LEU B C 1
ATOM 3480 O O . LEU B 1 163 ? 60.044 73.008 100.612 1.00 57.84 161 LEU B O 1
ATOM 3485 N N . TYR B 1 164 ? 57.847 72.516 100.502 1.00 58.40 162 TYR B N 1
ATOM 3486 C CA . TYR B 1 164 ? 57.442 73.450 101.537 1.00 59.65 162 TYR B CA 1
ATOM 3487 C C . TYR B 1 164 ? 56.637 72.647 102.527 1.00 60.15 162 TYR B C 1
ATOM 3488 O O . TYR B 1 164 ? 56.215 71.532 102.222 1.00 57.98 162 TYR B O 1
ATOM 3497 N N . GLY B 1 165 ? 56.412 73.211 103.708 1.00 62.85 163 GLY B N 1
ATOM 3498 C CA . GLY B 1 165 ? 55.629 72.528 104.717 1.00 64.56 163 GLY B CA 1
ATOM 3499 C C . GLY B 1 165 ? 55.476 73.314 105.998 1.00 68.68 163 GLY B C 1
ATOM 3500 O O . GLY B 1 165 ? 55.221 74.514 105.980 1.00 69.57 163 GLY B O 1
ATOM 3501 N N . PHE B 1 166 ? 55.668 72.622 107.114 1.00 70.26 164 PHE B N 1
ATOM 3502 C CA . PHE B 1 166 ? 55.331 73.140 108.431 1.00 73.80 164 PHE B CA 1
ATOM 3503 C C . PHE B 1 166 ? 56.548 73.096 109.359 1.00 74.62 164 PHE B C 1
ATOM 3504 O O . PHE B 1 166 ? 56.968 72.019 109.783 1.00 74.65 164 PHE B O 1
ATOM 3512 N N . ASN B 1 167 ? 57.119 74.266 109.647 1.00 74.90 165 ASN B N 1
ATOM 3513 C CA . ASN B 1 167 ? 58.271 74.391 110.549 1.00 76.09 165 ASN B CA 1
ATOM 3514 C C . ASN B 1 167 ? 59.636 74.185 109.908 1.00 75.82 165 ASN B C 1
ATOM 3515 O O . ASN B 1 167 ? 60.218 73.107 110.009 1.00 75.61 165 ASN B O 1
ATOM 3520 N N . GLU B 1 168 ? 60.165 75.242 109.303 1.00 76.24 166 GLU B N 1
ATOM 3521 C CA . GLU B 1 168 ? 61.345 75.125 108.455 1.00 78.32 166 GLU B CA 1
ATOM 3522 C C . GLU B 1 168 ? 62.533 76.016 108.855 1.00 79.58 166 GLU B C 1
ATOM 3523 O O . GLU B 1 168 ? 63.034 75.959 109.977 1.00 77.56 166 GLU B O 1
ATOM 3529 N N . ASN B 1 171 ? 64.376 79.832 106.803 1.00 84.18 169 ASN B N 1
ATOM 3530 C CA . ASN B 1 171 ? 63.988 81.195 106.410 1.00 85.68 169 ASN B CA 1
ATOM 3531 C C . ASN B 1 171 ? 63.980 81.449 104.903 1.00 85.72 169 ASN B C 1
ATOM 3532 O O . ASN B 1 171 ? 64.156 82.589 104.467 1.00 85.54 169 ASN B O 1
ATOM 3537 N N . TYR B 1 172 ? 63.783 80.398 104.111 1.00 85.67 170 TYR B N 1
ATOM 3538 C CA . TYR B 1 172 ? 63.664 80.556 102.664 1.00 84.92 170 TYR B CA 1
ATOM 3539 C C . TYR B 1 172 ? 62.455 81.424 102.347 1.00 84.75 170 TYR B C 1
ATOM 3540 O O . TYR B 1 172 ? 61.701 81.798 103.246 1.00 84.34 170 TYR B O 1
ATOM 3557 N N . ILE B 1 174 ? 59.417 80.889 100.693 1.00 83.81 172 ILE B N 1
ATOM 3558 C CA . ILE B 1 174 ? 58.138 80.277 101.036 1.00 82.15 172 ILE B CA 1
ATOM 3559 C C . ILE B 1 174 ? 57.895 80.285 102.538 1.00 82.00 172 ILE B C 1
ATOM 3560 O O . ILE B 1 174 ? 56.782 80.554 102.987 1.00 82.28 172 ILE B O 1
ATOM 3565 N N . ASN B 1 175 ? 58.942 80.008 103.310 1.00 83.24 173 ASN B N 1
ATOM 3566 C CA . ASN B 1 175 ? 58.846 79.996 104.772 1.00 82.80 173 ASN B CA 1
ATOM 3567 C C . ASN B 1 175 ? 58.748 81.394 105.366 1.00 83.64 173 ASN B C 1
ATOM 3568 O O . ASN B 1 175 ? 58.020 81.605 106.336 1.00 83.52 173 ASN B O 1
ATOM 3573 N N . ARG B 1 176 ? 59.485 82.341 104.786 1.00 84.37 174 ARG B N 1
ATOM 3574 C CA . ARG B 1 176 ? 59.375 83.741 105.184 1.00 83.17 174 ARG B CA 1
ATOM 3575 C C . ARG B 1 176 ? 57.915 84.175 105.206 1.00 82.16 174 ARG B C 1
ATOM 3576 O O . ARG B 1 176 ? 57.404 84.553 106.257 1.00 82.27 174 ARG B O 1
ATOM 3584 N N . PHE B 1 177 ? 57.235 84.116 104.064 1.00 82.44 175 PHE B N 1
ATOM 3585 C CA . PHE B 1 177 ? 55.791 84.325 104.075 1.00 82.52 175 PHE B CA 1
ATOM 3586 C C . PHE B 1 177 ? 55.160 83.229 104.945 1.00 81.33 175 PHE B C 1
ATOM 3587 O O . PHE B 1 177 ? 54.321 83.490 105.807 1.00 79.04 175 PHE B O 1
ATOM 3595 N N . ALA B 1 195 ? 57.384 83.463 85.681 1.00 61.07 193 ALA B N 1
ATOM 3596 C CA . ALA B 1 195 ? 58.353 82.391 85.934 1.00 63.41 193 ALA B CA 1
ATOM 3597 C C . ALA B 1 195 ? 57.840 81.381 86.959 1.00 63.49 193 ALA B C 1
ATOM 3598 O O . ALA B 1 195 ? 57.893 81.620 88.166 1.00 63.69 193 ALA B O 1
ATOM 3600 N N . LYS B 1 196 ? 57.357 80.245 86.466 1.00 63.01 194 LYS B N 1
ATOM 3601 C CA . LYS B 1 196 ? 56.675 79.272 87.306 1.00 62.60 194 LYS B CA 1
ATOM 3602 C C . LYS B 1 196 ? 57.632 78.224 87.878 1.00 61.24 194 LYS B C 1
ATOM 3603 O O . LYS B 1 196 ? 58.656 77.912 87.274 1.00 61.13 194 LYS B O 1
ATOM 3609 N N . ARG B 1 197 ? 57.294 77.688 89.046 1.00 59.97 195 ARG B N 1
ATOM 3610 C CA . ARG B 1 197 ? 58.119 76.677 89.694 1.00 58.48 195 ARG B CA 1
ATOM 3611 C C . ARG B 1 197 ? 57.241 75.708 90.467 1.00 58.90 195 ARG B C 1
ATOM 3612 O O . ARG B 1 197 ? 56.451 76.120 91.314 1.00 58.45 195 ARG B O 1
ATOM 3620 N N . GLU B 1 198 ? 57.396 74.421 90.161 1.00 57.85 196 GLU B N 1
ATOM 3621 C CA . GLU B 1 198 ? 56.601 73.351 90.757 1.00 55.03 196 GLU B CA 1
ATOM 3622 C C . GLU B 1 198 ? 56.947 73.134 92.228 1.00 55.07 196 GLU B C 1
ATOM 3623 O O . GLU B 1 198 ? 58.085 72.809 92.568 1.00 53.98 196 GLU B O 1
ATOM 3629 N N . PHE B 1 199 ? 55.950 73.317 93.093 1.00 55.81 197 PHE B N 1
ATOM 3630 C CA . PHE B 1 199 ? 56.115 73.162 94.533 1.00 55.25 197 PHE B CA 1
ATOM 3631 C C . PHE B 1 199 ? 55.369 71.942 95.060 1.00 54.43 197 PHE B C 1
ATOM 3632 O O . PHE B 1 199 ? 54.179 71.776 94.809 1.00 54.53 197 PHE B O 1
ATOM 3640 N N . LEU B 1 200 ? 56.076 71.108 95.814 1.00 54.82 198 LEU B N 1
ATOM 3641 C CA . LEU B 1 200 ? 55.513 69.878 96.353 1.00 54.81 198 LEU B CA 1
ATOM 3642 C C . LEU B 1 200 ? 55.403 69.912 97.871 1.00 54.97 198 LEU B C 1
ATOM 3643 O O . LEU B 1 200 ? 56.389 70.129 98.570 1.00 55.58 198 LEU B O 1
ATOM 3648 N N . TYR B 1 201 ? 54.196 69.686 98.373 1.00 55.45 199 TYR B N 1
ATOM 3649 C CA . TYR B 1 201 ? 53.949 69.611 99.807 1.00 57.25 199 TYR B CA 1
ATOM 3650 C C . TYR B 1 201 ? 54.638 68.384 100.420 1.00 56.30 199 TYR B C 1
ATOM 3651 O O . TYR B 1 201 ? 54.462 67.259 99.953 1.00 55.02 199 TYR B O 1
ATOM 3660 N N . ALA B 1 202 ? 55.428 68.608 101.463 1.00 56.67 200 ALA B N 1
ATOM 3661 C CA . ALA B 1 202 ? 56.183 67.533 102.100 1.00 55.21 200 ALA B CA 1
ATOM 3662 C C . ALA B 1 202 ? 55.306 66.333 102.436 1.00 55.21 200 ALA B C 1
ATOM 3663 O O . ALA B 1 202 ? 55.740 65.186 102.348 1.00 53.99 200 ALA B O 1
ATOM 3665 N N . LYS B 1 203 ? 54.071 66.599 102.832 1.00 56.60 201 LYS B N 1
ATOM 3666 C CA . LYS B 1 203 ? 53.149 65.529 103.167 1.00 55.72 201 LYS B CA 1
ATOM 3667 C C . LYS B 1 203 ? 52.879 64.686 101.923 1.00 54.31 201 LYS B C 1
ATOM 3668 O O . LYS B 1 203 ? 52.734 63.471 102.016 1.00 54.07 201 LYS B O 1
ATOM 3674 N N . ASP B 1 204 ? 52.836 65.329 100.756 1.00 54.88 202 ASP B N 1
ATOM 3675 C CA . ASP B 1 204 ? 52.668 64.617 99.478 1.00 54.46 202 ASP B CA 1
ATOM 3676 C C . ASP B 1 204 ? 53.937 63.884 99.055 1.00 52.81 202 ASP B C 1
ATOM 3677 O O . ASP B 1 204 ? 53.882 62.770 98.542 1.00 51.09 202 ASP B O 1
ATOM 3682 N N . ALA B 1 205 ? 55.077 64.532 99.262 1.00 53.50 203 ALA B N 1
ATOM 3683 C CA . ALA B 1 205 ? 56.369 63.911 99.023 1.00 51.51 203 ALA B CA 1
ATOM 3684 C C . ALA B 1 205 ? 56.432 62.621 99.803 1.00 51.22 203 ALA B C 1
ATOM 3685 O O . ALA B 1 205 ? 56.742 61.572 99.254 1.00 51.42 203 ALA B O 1
ATOM 3687 N N . ALA B 1 206 ? 56.135 62.712 101.094 1.00 52.07 204 ALA B N 1
ATOM 3688 C CA . ALA B 1 206 ? 56.115 61.547 101.970 1.00 52.00 204 ALA B CA 1
ATOM 3689 C C . ALA B 1 206 ? 55.249 60.444 101.369 1.00 52.28 204 ALA B C 1
ATOM 3690 O O . ALA B 1 206 ? 55.724 59.331 101.104 1.00 50.53 204 ALA B O 1
ATOM 3692 N N . LYS B 1 207 ? 53.976 60.766 101.154 1.00 53.06 205 LYS B N 1
ATOM 3693 C CA . LYS B 1 207 ? 53.043 59.842 100.525 1.00 51.57 205 LYS B CA 1
ATOM 3694 C C . LYS B 1 207 ? 53.705 59.113 99.376 1.00 50.85 205 LYS B C 1
ATOM 3695 O O . LYS B 1 207 ? 53.511 57.910 99.208 1.00 51.59 205 LYS B O 1
ATOM 3701 N N . SER B 1 208 ? 54.477 59.847 98.580 1.00 50.27 206 SER B N 1
ATOM 3702 C CA . SER B 1 208 ? 55.102 59.276 97.394 1.00 49.49 206 SER B CA 1
ATOM 3703 C C . SER B 1 208 ? 56.204 58.269 97.752 1.00 49.48 206 SER B C 1
ATOM 3704 O O . SER B 1 208 ? 56.438 57.311 97.016 1.00 49.07 206 SER B O 1
ATOM 3707 N N . VAL B 1 209 ? 56.859 58.469 98.896 1.00 49.98 207 VAL B N 1
ATOM 3708 C CA . VAL B 1 209 ? 57.821 57.488 99.403 1.00 49.47 207 VAL B CA 1
ATOM 3709 C C . VAL B 1 209 ? 57.129 56.165 99.759 1.00 49.81 207 VAL B C 1
ATOM 3710 O O . VAL B 1 209 ? 57.629 55.085 99.434 1.00 48.98 207 VAL B O 1
ATOM 3714 N N . ILE B 1 210 ? 55.978 56.262 100.422 1.00 50.73 208 ILE B N 1
ATOM 3715 C CA . ILE B 1 210 ? 55.177 55.088 100.776 1.00 50.87 208 ILE B CA 1
ATOM 3716 C C . ILE B 1 210 ? 54.718 54.315 99.538 1.00 51.73 208 ILE B C 1
ATOM 3717 O O . ILE B 1 210 ? 54.812 53.087 99.494 1.00 52.34 208 ILE B O 1
ATOM 3722 N N . TYR B 1 211 ? 54.224 55.040 98.536 1.00 51.19 209 TYR B N 1
ATOM 3723 C CA . TYR B 1 211 ? 53.765 54.431 97.293 1.00 50.50 209 TYR B CA 1
ATOM 3724 C C . TYR B 1 211 ? 54.898 53.822 96.491 1.00 49.76 209 TYR B C 1
ATOM 3725 O O . TYR B 1 211 ? 54.736 52.772 95.877 1.00 50.87 209 TYR B O 1
ATOM 3734 N N . ALA B 1 212 ? 56.042 54.491 96.469 1.00 49.26 210 ALA B N 1
ATOM 3735 C CA . ALA B 1 212 ? 57.204 53.925 95.806 1.00 49.02 210 ALA B CA 1
ATOM 3736 C C . ALA B 1 212 ? 57.555 52.601 96.485 1.00 48.75 210 ALA B C 1
ATOM 3737 O O . ALA B 1 212 ? 57.793 51.595 95.816 1.00 47.47 210 ALA B O 1
ATOM 3739 N N . LEU B 1 213 ? 57.540 52.610 97.820 1.00 48.73 211 LEU B N 1
ATOM 3740 C CA . LEU B 1 213 ? 57.896 51.441 98.634 1.00 49.77 211 LEU B CA 1
ATOM 3741 C C . LEU B 1 213 ? 57.006 50.206 98.424 1.00 50.05 211 LEU B C 1
ATOM 3742 O O . LEU B 1 213 ? 57.479 49.071 98.496 1.00 48.46 211 LEU B O 1
ATOM 3747 N N . LYS B 1 214 ? 55.719 50.436 98.183 1.00 50.46 212 LYS B N 1
ATOM 3748 C CA . LYS B 1 214 ? 54.788 49.359 97.879 1.00 50.05 212 LYS B CA 1
ATOM 3749 C C . LYS B 1 214 ? 55.184 48.592 96.611 1.00 51.44 212 LYS B C 1
ATOM 3750 O O . LYS B 1 214 ? 54.789 47.435 96.430 1.00 52.62 212 LYS B O 1
ATOM 3756 N N . GLN B 1 215 ? 55.959 49.232 95.734 1.00 49.65 213 GLN B N 1
ATOM 3757 C CA . GLN B 1 215 ? 56.408 48.584 94.506 1.00 49.24 213 GLN B CA 1
ATOM 3758 C C . GLN B 1 215 ? 57.814 48.027 94.676 1.00 48.79 213 GLN B C 1
ATOM 3759 O O . GLN B 1 215 ? 58.717 48.346 93.906 1.00 48.32 213 GLN B O 1
ATOM 3765 N N . GLU B 1 216 ? 57.972 47.166 95.678 1.00 49.12 214 GLU B N 1
ATOM 3766 C CA . GLU B 1 216 ? 59.272 46.679 96.132 1.00 48.01 214 GLU B CA 1
ATOM 3767 C C . GLU B 1 216 ? 60.086 45.916 95.088 1.00 48.64 214 GLU B C 1
ATOM 3768 O O . GLU B 1 216 ? 61.203 45.460 95.368 1.00 48.92 214 GLU B O 1
ATOM 3774 N N . LYS B 1 217 ? 59.536 45.767 93.889 1.00 48.62 215 LYS B N 1
ATOM 3775 C CA . LYS B 1 217 ? 60.217 45.008 92.858 1.00 47.46 215 LYS B CA 1
ATOM 3776 C C . LYS B 1 217 ? 60.718 45.957 91.784 1.00 46.47 215 LYS B C 1
ATOM 3777 O O . LYS B 1 217 ? 61.713 45.688 91.117 1.00 46.75 215 LYS B O 1
ATOM 3783 N N . VAL B 1 218 ? 60.027 47.084 91.650 1.00 45.71 216 VAL B N 1
ATOM 3784 C CA . VAL B 1 218 ? 60.336 48.103 90.650 1.00 44.19 216 VAL B CA 1
ATOM 3785 C C . VAL B 1 218 ? 61.640 48.860 90.927 1.00 43.16 216 VAL B C 1
ATOM 3786 O O . VAL B 1 218 ? 61.997 49.087 92.074 1.00 43.67 216 VAL B O 1
ATOM 3790 N N . SER B 1 219 ? 62.343 49.251 89.868 1.00 42.94 217 SER B N 1
ATOM 3791 C CA . SER B 1 219 ? 63.498 50.140 89.981 1.00 41.38 217 SER B CA 1
ATOM 3792 C C . SER B 1 219 ? 63.533 51.157 88.831 1.00 41.72 217 SER B C 1
ATOM 3793 O O . SER B 1 219 ? 62.997 50.913 87.741 1.00 41.65 217 SER B O 1
ATOM 3796 N N . GLY B 1 220 ? 64.166 52.297 89.079 1.00 40.85 218 GLY B N 1
ATOM 3797 C CA . GLY B 1 220 ? 64.257 53.348 88.083 1.00 39.61 218 GLY B CA 1
ATOM 3798 C C . GLY B 1 220 ? 64.016 54.735 88.651 1.00 39.87 218 GLY B C 1
ATOM 3799 O O . GLY B 1 220 ? 63.858 54.907 89.857 1.00 40.08 218 GLY B O 1
ATOM 3800 N N . THR B 1 221 ? 63.975 55.727 87.772 1.00 39.26 219 THR B N 1
ATOM 3801 C CA . THR B 1 221 ? 63.864 57.117 88.186 1.00 39.21 219 THR B CA 1
ATOM 3802 C C . THR B 1 221 ? 62.463 57.694 87.938 1.00 39.87 219 THR B C 1
ATOM 3803 O O . THR B 1 221 ? 61.941 57.621 86.834 1.00 39.86 219 THR B O 1
ATOM 3807 N N . PHE B 1 222 ? 61.860 58.275 88.971 1.00 40.54 220 PHE B N 1
ATOM 3808 C CA . PHE B 1 222 ? 60.510 58.829 88.856 1.00 41.66 220 PHE B CA 1
ATOM 3809 C C . PHE B 1 222 ? 60.414 60.303 89.252 1.00 42.33 220 PHE B C 1
ATOM 3810 O O . PHE B 1 222 ? 60.938 60.711 90.286 1.00 41.54 220 PHE B O 1
ATOM 3818 N N . ASN B 1 223 ? 59.740 61.093 88.419 1.00 42.80 221 ASN B N 1
ATOM 3819 C CA . ASN B 1 223 ? 59.459 62.485 88.748 1.00 43.87 221 ASN B CA 1
ATOM 3820 C C . ASN B 1 223 ? 58.324 62.548 89.763 1.00 44.93 221 ASN B C 1
ATOM 3821 O O . ASN B 1 223 ? 57.238 62.034 89.519 1.00 46.82 221 ASN B O 1
ATOM 3826 N N . ILE B 1 224 ? 58.572 63.159 90.910 1.00 44.29 222 ILE B N 1
ATOM 3827 C CA . ILE B 1 224 ? 57.508 63.323 91.886 1.00 46.00 222 ILE B CA 1
ATOM 3828 C C . ILE B 1 224 ? 57.169 64.803 92.042 1.00 47.77 222 ILE B C 1
ATOM 3829 O O . ILE B 1 224 ? 57.854 65.544 92.750 1.00 47.63 222 ILE B O 1
ATOM 3834 N N . GLY B 1 225 ? 56.115 65.225 91.353 1.00 48.72 223 GLY B N 1
ATOM 3835 C CA . GLY B 1 225 ? 55.676 66.604 91.389 1.00 49.27 223 GLY B CA 1
ATOM 3836 C C . GLY B 1 225 ? 54.212 66.666 91.748 1.00 51.27 223 GLY B C 1
ATOM 3837 O O . GLY B 1 225 ? 53.587 65.647 92.002 1.00 51.70 223 GLY B O 1
ATOM 3838 N N . SER B 1 226 ? 53.658 67.868 91.757 1.00 54.72 224 SER B N 1
ATOM 3839 C CA . SER B 1 226 ? 52.286 68.071 92.195 1.00 55.61 224 SER B CA 1
ATOM 3840 C C . SER B 1 226 ? 51.390 68.562 91.061 1.00 55.03 224 SER B C 1
ATOM 3841 O O . SER B 1 226 ? 50.171 68.433 91.123 1.00 55.14 224 SER B O 1
ATOM 3844 N N . GLY B 1 227 ? 52.010 69.115 90.025 1.00 54.40 225 GLY B N 1
ATOM 3845 C CA . GLY B 1 227 ? 51.284 69.796 88.970 1.00 56.31 225 GLY B CA 1
ATOM 3846 C C . GLY B 1 227 ? 51.162 71.276 89.284 1.00 58.14 225 GLY B C 1
ATOM 3847 O O . GLY B 1 227 ? 50.698 72.069 88.461 1.00 57.68 225 GLY B O 1
ATOM 3848 N N . ASP B 1 228 ? 51.590 71.643 90.491 1.00 58.64 226 ASP B N 1
ATOM 3849 C CA . ASP B 1 228 ? 51.505 73.019 90.970 1.00 58.38 226 ASP B CA 1
ATOM 3850 C C . ASP B 1 228 ? 52.708 73.863 90.556 1.00 58.27 226 ASP B C 1
ATOM 3851 O O . ASP B 1 228 ? 53.656 74.012 91.319 1.00 57.16 226 ASP B O 1
ATOM 3856 N N . ALA B 1 229 ? 52.658 74.416 89.346 1.00 59.59 227 ALA B N 1
ATOM 3857 C CA . ALA B 1 229 ? 53.692 75.334 88.869 1.00 60.02 227 ALA B CA 1
ATOM 3858 C C . ALA B 1 229 ? 53.277 76.780 89.131 1.00 62.18 227 ALA B C 1
ATOM 3859 O O . ALA B 1 229 ? 52.487 77.354 88.378 1.00 62.78 227 ALA B O 1
ATOM 3861 N N . LEU B 1 230 ? 53.811 77.369 90.197 1.00 63.33 228 LEU B N 1
ATOM 3862 C CA . LEU B 1 230 ? 53.394 78.706 90.609 1.00 64.45 228 LEU B CA 1
ATOM 3863 C C . LEU B 1 230 ? 54.510 79.731 90.497 1.00 65.28 228 LEU B C 1
ATOM 3864 O O . LEU B 1 230 ? 55.632 79.493 90.939 1.00 65.05 228 LEU B O 1
ATOM 3869 N N . THR B 1 231 ? 54.189 80.871 89.895 1.00 67.39 229 THR B N 1
ATOM 3870 C CA . THR B 1 231 ? 55.066 82.033 89.928 1.00 69.02 229 THR B CA 1
ATOM 3871 C C . THR B 1 231 ? 55.043 82.587 91.346 1.00 72.02 229 THR B C 1
ATOM 3872 O O . THR B 1 231 ? 54.064 82.408 92.069 1.00 72.99 229 THR B O 1
ATOM 3876 N N . ASN B 1 232 ? 56.114 83.255 91.751 1.00 72.60 230 ASN B N 1
ATOM 3877 C CA . ASN B 1 232 ? 56.194 83.758 93.119 1.00 74.81 230 ASN B CA 1
ATOM 3878 C C . ASN B 1 232 ? 55.014 84.678 93.474 1.00 76.66 230 ASN B C 1
ATOM 3879 O O . ASN B 1 232 ? 54.630 84.802 94.640 1.00 77.10 230 ASN B O 1
ATOM 3884 N N . TYR B 1 233 ? 54.443 85.315 92.456 1.00 77.25 231 TYR B N 1
ATOM 3885 C CA . TYR B 1 233 ? 53.270 86.161 92.635 1.00 78.75 231 TYR B CA 1
ATOM 3886 C C . TYR B 1 233 ? 52.142 85.337 93.235 1.00 79.12 231 TYR B C 1
ATOM 3887 O O . TYR B 1 233 ? 51.617 85.663 94.300 1.00 80.11 231 TYR B O 1
ATOM 3896 N N . GLU B 1 234 ? 51.786 84.258 92.544 1.00 77.56 232 GLU B N 1
ATOM 3897 C CA . GLU B 1 234 ? 50.701 83.391 92.977 1.00 76.97 232 GLU B CA 1
ATOM 3898 C C . GLU B 1 234 ? 50.995 82.802 94.344 1.00 77.20 232 GLU B C 1
ATOM 3899 O O . GLU B 1 234 ? 50.106 82.682 95.179 1.00 79.10 232 GLU B O 1
ATOM 3905 N N . VAL B 1 235 ? 52.248 82.434 94.569 1.00 75.72 233 VAL B N 1
ATOM 3906 C CA . VAL B 1 235 ? 52.635 81.845 95.841 1.00 76.94 233 VAL B CA 1
ATOM 3907 C C . VAL B 1 235 ? 52.266 82.776 96.996 1.00 80.15 233 VAL B C 1
ATOM 3908 O O . VAL B 1 235 ? 51.561 82.379 97.928 1.00 80.63 233 VAL B O 1
ATOM 3912 N N . ALA B 1 236 ? 52.727 84.021 96.923 1.00 80.85 234 ALA B N 1
ATOM 3913 C CA . ALA B 1 236 ? 52.387 85.015 97.936 1.00 81.41 234 ALA B CA 1
ATOM 3914 C C . ALA B 1 236 ? 50.870 85.133 98.113 1.00 83.27 234 ALA B C 1
ATOM 3915 O O . ALA B 1 236 ? 50.359 85.002 99.226 1.00 83.79 234 ALA B O 1
ATOM 3917 N N . ASN B 1 237 ? 50.157 85.378 97.013 1.00 82.21 235 ASN B N 1
ATOM 3918 C CA . ASN B 1 237 ? 48.704 85.525 97.055 1.00 83.07 235 ASN B CA 1
ATOM 3919 C C . ASN B 1 237 ? 48.014 84.410 97.821 1.00 84.68 235 ASN B C 1
ATOM 3920 O O . ASN B 1 237 ? 47.270 84.663 98.769 1.00 86.42 235 ASN B O 1
ATOM 3925 N N . THR B 1 238 ? 48.259 83.173 97.398 1.00 83.41 236 THR B N 1
ATOM 3926 C CA . THR B 1 238 ? 47.579 82.017 97.967 1.00 83.29 236 THR B CA 1
ATOM 3927 C C . THR B 1 238 ? 47.745 81.974 99.477 1.00 84.94 236 THR B C 1
ATOM 3928 O O . THR B 1 238 ? 46.822 81.604 100.201 1.00 85.74 236 THR B O 1
ATOM 3932 N N . ILE B 1 239 ? 48.926 82.366 99.947 1.00 85.15 237 ILE B N 1
ATOM 3933 C CA . ILE B 1 239 ? 49.209 82.396 101.379 1.00 86.43 237 ILE B CA 1
ATOM 3934 C C . ILE B 1 239 ? 48.434 83.511 102.090 1.00 88.23 237 ILE B C 1
ATOM 3935 O O . ILE B 1 239 ? 47.759 83.260 103.089 1.00 90.06 237 ILE B O 1
ATOM 3940 N N . ASN B 1 240 ? 48.522 84.734 101.571 1.00 87.57 238 ASN B N 1
ATOM 3941 C CA . ASN B 1 240 ? 47.750 85.846 102.121 1.00 89.49 238 ASN B CA 1
ATOM 3942 C C . ASN B 1 240 ? 46.296 85.464 102.388 1.00 91.11 238 ASN B C 1
ATOM 3943 O O . ASN B 1 240 ? 45.771 85.702 103.479 1.00 92.28 238 ASN B O 1
ATOM 3948 N N . ASN B 1 241 ? 45.652 84.872 101.385 1.00 89.61 239 ASN B N 1
ATOM 3949 C CA . ASN B 1 241 ? 44.235 84.529 101.470 1.00 90.12 239 ASN B CA 1
ATOM 3950 C C . ASN B 1 241 ? 43.921 83.498 102.546 1.00 91.50 239 ASN B C 1
ATOM 3951 O O . ASN B 1 241 ? 43.026 83.695 103.365 1.00 93.34 239 ASN B O 1
ATOM 3956 N N . ALA B 1 242 ? 44.661 82.397 102.542 1.00 90.64 240 ALA B N 1
ATOM 3957 C CA . ALA B 1 242 ? 44.405 81.315 103.478 1.00 91.05 240 ALA B CA 1
ATOM 3958 C C . ALA B 1 242 ? 44.826 81.681 104.901 1.00 92.84 240 ALA B C 1
ATOM 3959 O O . ALA B 1 242 ? 44.511 80.966 105.854 1.00 93.74 240 ALA B O 1
ATOM 3961 N N . PHE B 1 243 ? 45.529 82.801 105.043 1.00 92.63 241 PHE B N 1
ATOM 3962 C CA . PHE B 1 243 ? 46.016 83.232 106.352 1.00 93.61 241 PHE B CA 1
ATOM 3963 C C . PHE B 1 243 ? 45.292 84.472 106.880 1.00 94.46 241 PHE B C 1
ATOM 3964 O O . PHE B 1 243 ? 45.078 84.614 108.088 1.00 94.25 241 PHE B O 1
ATOM 3972 N N . GLY B 1 244 ? 44.913 85.359 105.965 1.00 94.16 242 GLY B N 1
ATOM 3973 C CA . GLY B 1 244 ? 44.289 86.618 106.325 1.00 94.12 242 GLY B CA 1
ATOM 3974 C C . GLY B 1 244 ? 45.110 87.789 105.821 1.00 94.22 242 GLY B C 1
ATOM 3975 O O . GLY B 1 244 ? 44.573 88.712 105.212 1.00 94.74 242 GLY B O 1
ATOM 3976 N N . ASN B 1 245 ? 46.417 87.742 106.069 1.00 93.74 243 ASN B N 1
ATOM 3977 C CA . ASN B 1 245 ? 47.330 88.811 105.672 1.00 93.14 243 ASN B CA 1
ATOM 3978 C C . ASN B 1 245 ? 47.120 89.212 104.216 1.00 93.13 243 ASN B C 1
ATOM 3979 O O . ASN B 1 245 ? 47.821 90.078 103.692 1.00 93.66 243 ASN B O 1
ATOM 3984 N N . ILE B 1 260 ? 65.650 84.149 88.547 1.00 67.31 258 ILE B N 1
ATOM 3985 C CA . ILE B 1 260 ? 64.835 82.948 88.749 1.00 67.85 258 ILE B CA 1
ATOM 3986 C C . ILE B 1 260 ? 64.419 82.313 87.425 1.00 66.67 258 ILE B C 1
ATOM 3987 O O . ILE B 1 260 ? 64.014 83.006 86.486 1.00 65.00 258 ILE B O 1
ATOM 3992 N N . HIS B 1 261 ? 64.522 80.986 87.369 1.00 66.17 259 HIS B N 1
ATOM 3993 C CA . HIS B 1 261 ? 64.203 80.227 86.166 1.00 64.98 259 HIS B CA 1
ATOM 3994 C C . HIS B 1 261 ? 63.019 79.286 86.353 1.00 62.59 259 HIS B C 1
ATOM 3995 O O . HIS B 1 261 ? 62.741 78.835 87.462 1.00 62.19 259 HIS B O 1
ATOM 4002 N N . SER B 1 262 ? 62.328 78.991 85.256 1.00 60.54 260 SER B N 1
ATOM 4003 C CA . SER B 1 262 ? 61.162 78.116 85.295 1.00 59.45 260 SER B CA 1
ATOM 4004 C C . SER B 1 262 ? 61.529 76.630 85.458 1.00 57.95 260 SER B C 1
ATOM 4005 O O . SER B 1 262 ? 62.447 76.119 84.801 1.00 56.97 260 SER B O 1
ATOM 4008 N N . SER B 1 263 ? 60.804 75.948 86.343 1.00 55.73 261 SER B N 1
ATOM 4009 C CA . SER B 1 263 ? 60.999 74.521 86.577 1.00 53.31 261 SER B CA 1
ATOM 4010 C C . SER B 1 263 ? 59.717 73.837 87.058 1.00 53.03 261 SER B C 1
ATOM 4011 O O . SER B 1 263 ? 59.118 74.222 88.064 1.00 52.41 261 SER B O 1
ATOM 4014 N N . TYR B 1 264 ? 59.300 72.828 86.304 1.00 51.14 262 TYR B N 1
ATOM 4015 C CA . TYR B 1 264 ? 58.158 71.997 86.655 1.00 50.72 262 TYR B CA 1
ATOM 4016 C C . TYR B 1 264 ? 58.306 70.729 85.827 1.00 49.85 262 TYR B C 1
ATOM 4017 O O . TYR B 1 264 ? 58.990 70.748 84.796 1.00 49.09 262 TYR B O 1
ATOM 4034 N N . ASP B 1 266 ? 56.684 66.780 84.259 1.00 46.06 264 ASP B N 1
ATOM 4035 C CA . ASP B 1 266 ? 55.649 65.825 83.917 1.00 45.72 264 ASP B CA 1
ATOM 4036 C C . ASP B 1 266 ? 55.842 64.604 84.807 1.00 46.57 264 ASP B C 1
ATOM 4037 O O . ASP B 1 266 ? 56.938 64.036 84.857 1.00 45.73 264 ASP B O 1
ATOM 4042 N N . SER B 1 267 ? 54.785 64.210 85.514 1.00 45.75 265 SER B N 1
ATOM 4043 C CA . SER B 1 267 ? 54.872 63.103 86.449 1.00 45.46 265 SER B CA 1
ATOM 4044 C C . SER B 1 267 ? 53.955 61.954 86.059 1.00 46.93 265 SER B C 1
ATOM 4045 O O . SER B 1 267 ? 53.471 61.204 86.910 1.00 46.72 265 SER B O 1
ATOM 4048 N N . SER B 1 268 ? 53.725 61.823 84.759 1.00 46.84 266 SER B N 1
ATOM 4049 C CA . SER B 1 268 ? 52.931 60.729 84.233 1.00 46.48 266 SER B CA 1
ATOM 4050 C C . SER B 1 268 ? 53.493 59.384 84.678 1.00 47.23 266 SER B C 1
ATOM 4051 O O . SER B 1 268 ? 52.742 58.476 85.018 1.00 48.56 266 SER B O 1
ATOM 4054 N N . LYS B 1 269 ? 54.816 59.254 84.682 1.00 46.40 267 LYS B N 1
ATOM 4055 C CA . LYS B 1 269 ? 55.423 57.956 84.939 1.00 45.09 267 LYS B CA 1
ATOM 4056 C C . LYS B 1 269 ? 55.069 57.389 86.307 1.00 47.05 267 LYS B C 1
ATOM 4057 O O . LYS B 1 269 ? 54.870 56.186 86.447 1.00 48.07 267 LYS B O 1
ATOM 4063 N N . ALA B 1 270 ? 54.994 58.255 87.314 1.00 48.40 268 ALA B N 1
ATOM 4064 C CA . ALA B 1 270 ? 54.711 57.817 88.684 1.00 48.11 268 ALA B CA 1
ATOM 4065 C C . ALA B 1 270 ? 53.236 57.502 88.873 1.00 49.60 268 ALA B C 1
ATOM 4066 O O . ALA B 1 270 ? 52.890 56.499 89.493 1.00 49.78 268 ALA B O 1
ATOM 4068 N N . LYS B 1 271 ? 52.382 58.379 88.343 1.00 49.87 269 LYS B N 1
ATOM 4069 C CA . LYS B 1 271 ? 50.929 58.225 88.407 1.00 50.27 269 LYS B CA 1
ATOM 4070 C C . LYS B 1 271 ? 50.530 56.967 87.678 1.00 50.07 269 LYS B C 1
ATOM 4071 O O . LYS B 1 271 ? 49.376 56.550 87.711 1.00 51.26 269 LYS B O 1
ATOM 4077 N N . GLU B 1 272 ? 51.508 56.353 87.032 1.00 48.76 270 GLU B N 1
ATOM 4078 C CA . GLU B 1 272 ? 51.222 55.287 86.106 1.00 49.61 270 GLU B CA 1
ATOM 4079 C C . GLU B 1 272 ? 51.878 53.975 86.516 1.00 50.32 270 GLU B C 1
ATOM 4080 O O . GLU B 1 272 ? 51.331 52.908 86.258 1.00 51.05 270 GLU B O 1
ATOM 4086 N N . LEU B 1 273 ? 53.041 54.050 87.157 1.00 49.94 271 LEU B N 1
ATOM 4087 C CA . LEU B 1 273 ? 53.781 52.839 87.535 1.00 50.73 271 LEU B CA 1
ATOM 4088 C C . LEU B 1 273 ? 53.916 52.665 89.056 1.00 50.19 271 LEU B C 1
ATOM 4089 O O . LEU B 1 273 ? 54.487 51.685 89.529 1.00 49.51 271 LEU B O 1
ATOM 4094 N N . LEU B 1 274 ? 53.389 53.633 89.802 1.00 51.66 272 LEU B N 1
ATOM 4095 C CA . LEU B 1 274 ? 53.512 53.702 91.257 1.00 51.07 272 LEU B CA 1
ATOM 4096 C C . LEU B 1 274 ? 52.149 54.039 91.868 1.00 52.07 272 LEU B C 1
ATOM 4097 O O . LEU B 1 274 ? 51.938 53.899 93.083 1.00 51.87 272 LEU B O 1
ATOM 4102 N N . ASP B 1 275 ? 51.238 54.475 90.997 1.00 51.46 273 ASP B N 1
ATOM 4103 C CA . ASP B 1 275 ? 49.909 54.969 91.361 1.00 51.77 273 ASP B CA 1
ATOM 4104 C C . ASP B 1 275 ? 49.948 56.251 92.195 1.00 52.15 273 ASP B C 1
ATOM 4105 O O . ASP B 1 275 ? 49.065 56.498 93.026 1.00 51.79 273 ASP B O 1
ATOM 4110 N N . PHE B 1 276 ? 50.962 57.078 91.970 1.00 52.05 274 PHE B N 1
ATOM 4111 C CA . PHE B 1 276 ? 51.082 58.288 92.772 1.00 52.67 274 PHE B CA 1
ATOM 4112 C C . PHE B 1 276 ? 50.453 59.545 92.167 1.00 52.58 274 PHE B C 1
ATOM 4113 O O . PHE B 1 276 ? 50.603 59.836 90.982 1.00 51.85 274 PHE B O 1
ATOM 4121 N N . SER B 1 277 ? 49.751 60.284 93.014 1.00 52.06 275 SER B N 1
ATOM 4122 C CA . SER B 1 277 ? 49.276 61.614 92.686 1.00 53.35 275 SER B CA 1
ATOM 4123 C C . SER B 1 277 ? 48.996 62.336 93.995 1.00 55.00 275 SER B C 1
ATOM 4124 O O . SER B 1 277 ? 48.599 61.712 94.978 1.00 55.58 275 SER B O 1
ATOM 4127 N N . THR B 1 278 ? 49.226 63.645 94.017 1.00 55.40 276 THR B N 1
ATOM 4128 C CA . THR B 1 278 ? 49.170 64.401 95.263 1.00 56.89 276 THR B CA 1
ATOM 4129 C C . THR B 1 278 ? 47.746 64.663 95.743 1.00 58.97 276 THR B C 1
ATOM 4130 O O . THR B 1 278 ? 46.841 64.898 94.935 1.00 58.02 276 THR B O 1
ATOM 4134 N N . ASP B 1 279 ? 47.566 64.611 97.064 1.00 59.23 277 ASP B N 1
ATOM 4135 C CA . ASP B 1 279 ? 46.287 64.896 97.711 1.00 59.83 277 ASP B CA 1
ATOM 4136 C C . ASP B 1 279 ? 45.976 66.389 97.734 1.00 61.56 277 ASP B C 1
ATOM 4137 O O . ASP B 1 279 ? 44.833 66.805 97.550 1.00 62.41 277 ASP B O 1
ATOM 4142 N N . TYR B 1 280 ? 46.997 67.195 97.978 1.00 61.31 278 TYR B N 1
ATOM 4143 C CA . TYR B 1 280 ? 46.796 68.622 98.119 1.00 63.42 278 TYR B CA 1
ATOM 4144 C C . TYR B 1 280 ? 47.225 69.335 96.852 1.00 64.42 278 TYR B C 1
ATOM 4145 O O . TYR B 1 280 ? 47.966 68.782 96.036 1.00 63.48 278 TYR B O 1
ATOM 4154 N N . ASN B 1 281 ? 46.714 70.547 96.668 1.00 66.37 279 ASN B N 1
ATOM 4155 C CA . ASN B 1 281 ? 47.297 71.493 95.725 1.00 67.49 279 ASN B CA 1
ATOM 4156 C C . ASN B 1 281 ? 47.858 72.611 96.583 1.00 68.32 279 ASN B C 1
ATOM 4157 O O . ASN B 1 281 ? 47.658 72.602 97.797 1.00 68.69 279 ASN B O 1
ATOM 4162 N N . PHE B 1 282 ? 48.562 73.566 95.992 1.00 67.58 280 PHE B N 1
ATOM 4163 C CA . PHE B 1 282 ? 49.191 74.578 96.828 1.00 67.56 280 PHE B CA 1
ATOM 4164 C C . PHE B 1 282 ? 48.177 75.263 97.738 1.00 70.41 280 PHE B C 1
ATOM 4165 O O . PHE B 1 282 ? 48.494 75.608 98.874 1.00 72.44 280 PHE B O 1
ATOM 4173 N N . ALA B 1 283 ? 46.953 75.433 97.245 1.00 71.39 281 ALA B N 1
ATOM 4174 C CA . ALA B 1 283 ? 45.901 76.121 97.996 1.00 71.89 281 ALA B CA 1
ATOM 4175 C C . ALA B 1 283 ? 45.426 75.327 99.210 1.00 73.21 281 ALA B C 1
ATOM 4176 O O . ALA B 1 283 ? 45.254 75.882 100.296 1.00 74.99 281 ALA B O 1
ATOM 4178 N N . THR B 1 284 ? 45.216 74.029 99.014 1.00 72.02 282 THR B N 1
ATOM 4179 C CA . THR B 1 284 ? 44.733 73.139 100.071 1.00 73.54 282 THR B CA 1
ATOM 4180 C C . THR B 1 284 ? 45.772 72.867 101.169 1.00 73.32 282 THR B C 1
ATOM 4181 O O . THR B 1 284 ? 45.410 72.702 102.332 1.00 74.85 282 THR B O 1
ATOM 4185 N N . ALA B 1 285 ? 47.053 72.824 100.796 1.00 72.81 283 ALA B N 1
ATOM 4186 C CA . ALA B 1 285 ? 48.139 72.524 101.737 1.00 71.98 283 ALA B CA 1
ATOM 4187 C C . ALA B 1 285 ? 48.475 73.712 102.628 1.00 75.81 283 ALA B C 1
ATOM 4188 O O . ALA B 1 285 ? 48.788 73.546 103.807 1.00 75.49 283 ALA B O 1
ATOM 4190 N N . VAL B 1 286 ? 48.426 74.907 102.052 1.00 75.93 284 VAL B N 1
ATOM 4191 C CA . VAL B 1 286 ? 48.565 76.128 102.833 1.00 78.10 284 VAL B CA 1
ATOM 4192 C C . VAL B 1 286 ? 47.476 76.200 103.911 1.00 80.44 284 VAL B C 1
ATOM 4193 O O . VAL B 1 286 ? 47.773 76.390 105.088 1.00 81.61 284 VAL B O 1
ATOM 4197 N N . GLU B 1 287 ? 46.219 76.038 103.503 1.00 79.73 285 GLU B N 1
ATOM 4198 C CA . GLU B 1 287 ? 45.104 76.031 104.443 1.00 80.48 285 GLU B CA 1
ATOM 4199 C C . GLU B 1 287 ? 45.452 75.210 105.671 1.00 81.95 285 GLU B C 1
ATOM 4200 O O . GLU B 1 287 ? 45.153 75.602 106.798 1.00 85.70 285 GLU B O 1
ATOM 4206 N N . GLU B 1 288 ? 46.087 74.068 105.443 1.00 79.86 286 GLU B N 1
ATOM 4207 C CA . GLU B 1 288 ? 46.408 73.137 106.518 1.00 80.53 286 GLU B CA 1
ATOM 4208 C C . GLU B 1 288 ? 47.589 73.616 107.364 1.00 82.25 286 GLU B C 1
ATOM 4209 O O . GLU B 1 288 ? 47.593 73.466 108.583 1.00 82.99 286 GLU B O 1
ATOM 4215 N N . ILE B 1 289 ? 48.592 74.188 106.708 1.00 81.79 287 ILE B N 1
ATOM 4216 C CA . ILE B 1 289 ? 49.770 74.683 107.405 1.00 82.29 287 ILE B CA 1
ATOM 4217 C C . ILE B 1 289 ? 49.361 75.806 108.362 1.00 85.81 287 ILE B C 1
ATOM 4218 O O . ILE B 1 289 ? 49.811 75.860 109.508 1.00 86.42 287 ILE B O 1
ATOM 4223 N N . HIS B 1 290 ? 48.487 76.687 107.880 1.00 87.34 288 HIS B N 1
ATOM 4224 C CA . HIS B 1 290 ? 47.881 77.744 108.692 1.00 89.11 288 HIS B CA 1
ATOM 4225 C C . HIS B 1 290 ? 47.368 77.180 110.017 1.00 89.31 288 HIS B C 1
ATOM 4226 O O . HIS B 1 290 ? 47.869 77.525 111.085 1.00 89.81 288 HIS B O 1
ATOM 4233 N N . LEU B 1 291 ? 46.374 76.304 109.934 1.00 88.75 289 LEU B N 1
ATOM 4234 C CA . LEU B 1 291 ? 45.806 75.658 111.110 1.00 89.85 289 LEU B CA 1
ATOM 4235 C C . LEU B 1 291 ? 46.879 75.113 112.052 1.00 90.22 289 LEU B C 1
ATOM 4236 O O . LEU B 1 291 ? 46.802 75.298 113.267 1.00 91.11 289 LEU B O 1
ATOM 4241 N N . LEU B 1 292 ? 47.877 74.440 111.489 1.00 89.28 290 LEU B N 1
ATOM 4242 C CA . LEU B 1 292 ? 48.924 73.818 112.294 1.00 88.29 290 LEU B CA 1
ATOM 4243 C C . LEU B 1 292 ? 49.799 74.861 112.984 1.00 88.96 290 LEU B C 1
ATOM 4244 O O . LEU B 1 292 ? 50.476 74.553 113.962 1.00 89.14 290 LEU B O 1
ATOM 4257 N N . ARG B 1 294 ? 48.545 77.605 114.375 1.00 92.26 292 ARG B N 1
ATOM 4258 C CA . ARG B 1 294 ? 47.742 78.205 115.432 1.00 92.85 292 ARG B CA 1
ATOM 4259 C C . ARG B 1 294 ? 47.826 77.390 116.720 1.00 93.29 292 ARG B C 1
ATOM 4260 O O . ARG B 1 294 ? 46.965 77.504 117.593 1.00 94.44 292 ARG B O 1
ATOM 4268 N N . GLY B 1 295 ? 48.866 76.567 116.832 1.00 92.37 293 GLY B N 1
ATOM 4269 C CA . GLY B 1 295 ? 49.094 75.779 118.029 1.00 91.62 293 GLY B CA 1
ATOM 4270 C C . GLY B 1 295 ? 50.503 75.941 118.568 1.00 91.89 293 GLY B C 1
ATOM 4271 O O . GLY B 1 295 ? 50.921 77.043 118.930 1.00 92.41 293 GLY B O 1
ATOM 4272 N N . SER C 1 2 ? 86.575 94.992 67.378 1.00 47.10 0 SER C N 1
ATOM 4273 C CA . SER C 1 2 ? 85.469 95.675 66.697 1.00 48.51 0 SER C CA 1
ATOM 4274 C C . SER C 1 2 ? 85.407 95.337 65.210 1.00 47.92 0 SER C C 1
ATOM 4275 O O . SER C 1 2 ? 86.223 95.830 64.421 1.00 48.38 0 SER C O 1
ATOM 4278 N N . LEU C 1 3 ? 84.424 94.519 64.834 1.00 46.33 1 LEU C N 1
ATOM 4279 C CA . LEU C 1 3 ? 84.331 93.975 63.478 1.00 45.83 1 LEU C CA 1
ATOM 4280 C C . LEU C 1 3 ? 83.326 94.696 62.573 1.00 44.65 1 LEU C C 1
ATOM 4281 O O . LEU C 1 3 ? 82.281 95.166 63.034 1.00 44.24 1 LEU C O 1
ATOM 4286 N N . LYS C 1 4 ? 83.659 94.771 61.286 1.00 44.01 2 LYS C N 1
ATOM 4287 C CA . LYS C 1 4 ? 82.752 95.284 60.256 1.00 43.46 2 LYS C CA 1
ATOM 4288 C C . LYS C 1 4 ? 81.861 94.165 59.699 1.00 42.58 2 LYS C C 1
ATOM 4289 O O . LYS C 1 4 ? 82.312 93.337 58.911 1.00 42.19 2 LYS C O 1
ATOM 4295 N N . ILE C 1 5 ? 80.595 94.155 60.098 1.00 41.58 3 ILE C N 1
ATOM 4296 C CA . ILE C 1 5 ? 79.677 93.088 59.719 1.00 40.94 3 ILE C CA 1
ATOM 4297 C C . ILE C 1 5 ? 78.687 93.497 58.612 1.00 40.25 3 ILE C C 1
ATOM 4298 O O . ILE C 1 5 ? 77.710 94.205 58.860 1.00 40.66 3 ILE C O 1
ATOM 4303 N N . ALA C 1 6 ? 78.937 93.037 57.391 1.00 39.42 4 ALA C N 1
ATOM 4304 C CA . ALA C 1 6 ? 78.085 93.393 56.259 1.00 40.41 4 ALA C CA 1
ATOM 4305 C C . ALA C 1 6 ? 76.741 92.662 56.297 1.00 39.09 4 ALA C C 1
ATOM 4306 O O . ALA C 1 6 ? 76.688 91.468 56.577 1.00 38.00 4 ALA C O 1
ATOM 4308 N N . VAL C 1 7 ? 75.661 93.388 56.014 1.00 39.43 5 VAL C N 1
ATOM 4309 C CA . VAL C 1 7 ? 74.322 92.814 56.026 1.00 38.33 5 VAL C CA 1
ATOM 4310 C C . VAL C 1 7 ? 73.608 93.074 54.703 1.00 39.12 5 VAL C C 1
ATOM 4311 O O . VAL C 1 7 ? 73.218 94.202 54.430 1.00 40.39 5 VAL C O 1
ATOM 4315 N N . THR C 1 8 ? 73.447 92.043 53.875 1.00 39.16 6 THR C N 1
ATOM 4316 C CA . THR C 1 8 ? 72.600 92.153 52.683 1.00 38.87 6 THR C CA 1
ATOM 4317 C C . THR C 1 8 ? 71.175 92.255 53.172 1.00 38.53 6 THR C C 1
ATOM 4318 O O . THR C 1 8 ? 70.880 91.861 54.292 1.00 38.42 6 THR C O 1
ATOM 4322 N N . GLY C 1 9 ? 70.286 92.783 52.344 1.00 40.09 7 GLY C N 1
ATOM 4323 C CA . GLY C 1 9 ? 68.900 92.970 52.755 1.00 41.56 7 GLY C CA 1
ATOM 4324 C C . GLY C 1 9 ? 68.722 93.684 54.094 1.00 40.58 7 GLY C C 1
ATOM 4325 O O . GLY C 1 9 ? 67.707 93.499 54.777 1.00 40.18 7 GLY C O 1
ATOM 4326 N N . GLY C 1 10 ? 69.703 94.510 54.455 1.00 40.03 8 GLY C N 1
ATOM 4327 C CA . GLY C 1 10 ? 69.739 95.158 55.750 1.00 40.55 8 GLY C CA 1
ATOM 4328 C C . GLY C 1 10 ? 68.780 96.317 55.923 1.00 41.82 8 GLY C C 1
ATOM 4329 O O . GLY C 1 10 ? 68.854 97.033 56.912 1.00 43.02 8 GLY C O 1
ATOM 4330 N N . THR C 1 11 ? 67.876 96.512 54.970 1.00 42.34 9 THR C N 1
ATOM 4331 C CA . THR C 1 11 ? 66.910 97.601 55.066 1.00 41.95 9 THR C CA 1
ATOM 4332 C C . THR C 1 11 ? 65.524 97.044 55.290 1.00 42.22 9 THR C C 1
ATOM 4333 O O . THR C 1 11 ? 64.577 97.787 55.540 1.00 44.40 9 THR C O 1
ATOM 4337 N N . GLY C 1 12 ? 65.411 95.725 55.215 1.00 41.69 10 GLY C N 1
ATOM 4338 C CA . GLY C 1 12 ? 64.126 95.069 55.344 1.00 42.45 10 GLY C CA 1
ATOM 4339 C C . GLY C 1 12 ? 63.668 94.957 56.781 1.00 43.38 10 GLY C C 1
ATOM 4340 O O . GLY C 1 12 ? 64.324 95.450 57.688 1.00 42.81 10 GLY C O 1
ATOM 4341 N N . PHE C 1 13 ? 62.533 94.295 56.971 1.00 44.94 11 PHE C N 1
ATOM 4342 C CA . PHE C 1 13 ? 61.933 94.082 58.282 1.00 43.99 11 PHE C CA 1
ATOM 4343 C C . PHE C 1 13 ? 62.906 93.405 59.254 1.00 45.37 11 PHE C C 1
ATOM 4344 O O . PHE C 1 13 ? 63.151 93.910 60.364 1.00 46.06 11 PHE C O 1
ATOM 4352 N N . LEU C 1 14 ? 63.468 92.272 58.837 1.00 43.69 12 LEU C N 1
ATOM 4353 C CA . LEU C 1 14 ? 64.511 91.604 59.619 1.00 43.35 12 LEU C CA 1
ATOM 4354 C C . LEU C 1 14 ? 65.815 92.419 59.588 1.00 44.29 12 LEU C C 1
ATOM 4355 O O . LEU C 1 14 ? 66.465 92.614 60.618 1.00 44.28 12 LEU C O 1
ATOM 4360 N N . GLY C 1 15 ? 66.190 92.897 58.401 1.00 43.80 13 GLY C N 1
ATOM 4361 C CA . GLY C 1 15 ? 67.427 93.638 58.222 1.00 42.65 13 GLY C CA 1
ATOM 4362 C C . GLY C 1 15 ? 67.656 94.729 59.251 1.00 43.60 13 GLY C C 1
ATOM 4363 O O . GLY C 1 15 ? 68.768 94.897 59.756 1.00 43.50 13 GLY C O 1
ATOM 4364 N N . GLN C 1 16 ? 66.599 95.475 59.562 1.00 44.80 14 GLN C N 1
ATOM 4365 C CA . GLN C 1 16 ? 66.694 96.592 60.501 1.00 45.18 14 GLN C CA 1
ATOM 4366 C C . GLN C 1 16 ? 66.884 96.083 61.917 1.00 44.05 14 GLN C C 1
ATOM 4367 O O . GLN C 1 16 ? 67.692 96.617 62.672 1.00 44.38 14 GLN C O 1
ATOM 4373 N N . TYR C 1 17 ? 66.147 95.039 62.270 1.00 43.92 15 TYR C N 1
ATOM 4374 C CA . TYR C 1 17 ? 66.363 94.373 63.545 1.00 43.82 15 TYR C CA 1
ATOM 4375 C C . TYR C 1 17 ? 67.796 93.837 63.678 1.00 43.73 15 TYR C C 1
ATOM 4376 O O . TYR C 1 17 ? 68.392 93.890 64.752 1.00 43.23 15 TYR C O 1
ATOM 4385 N N . VAL C 1 18 ? 68.346 93.305 62.591 1.00 43.36 16 VAL C N 1
ATOM 4386 C CA . VAL C 1 18 ? 69.669 92.695 62.660 1.00 42.95 16 VAL C CA 1
ATOM 4387 C C . VAL C 1 18 ? 70.778 93.740 62.719 1.00 43.53 16 VAL C C 1
ATOM 4388 O O . VAL C 1 18 ? 71.717 93.601 63.496 1.00 43.25 16 VAL C O 1
ATOM 4392 N N . VAL C 1 19 ? 70.663 94.788 61.909 1.00 43.71 17 VAL C N 1
ATOM 4393 C CA . VAL C 1 19 ? 71.596 95.904 61.990 1.00 44.53 17 VAL C CA 1
ATOM 4394 C C . VAL C 1 19 ? 71.613 96.479 63.404 1.00 45.87 17 VAL C C 1
ATOM 4395 O O . VAL C 1 19 ? 72.683 96.709 63.974 1.00 46.16 17 VAL C O 1
ATOM 4399 N N . GLU C 1 20 ? 70.428 96.706 63.970 1.00 46.17 18 GLU C N 1
ATOM 4400 C CA . GLU C 1 20 ? 70.320 97.217 65.339 1.00 47.65 18 GLU C CA 1
ATOM 4401 C C . GLU C 1 20 ? 71.096 96.352 66.337 1.00 46.76 18 GLU C C 1
ATOM 4402 O O . GLU C 1 20 ? 71.932 96.862 67.078 1.00 47.22 18 GLU C O 1
ATOM 4408 N N . SER C 1 21 ? 70.839 95.046 66.326 1.00 46.13 19 SER C N 1
ATOM 4409 C CA . SER C 1 21 ? 71.517 94.102 67.220 1.00 45.09 19 SER C CA 1
ATOM 4410 C C . SER C 1 21 ? 73.045 94.082 67.073 1.00 45.07 19 SER C C 1
ATOM 4411 O O . SER C 1 21 ? 73.773 94.001 68.073 1.00 44.69 19 SER C O 1
ATOM 4414 N N . ILE C 1 22 ? 73.526 94.152 65.836 1.00 43.92 20 ILE C N 1
ATOM 4415 C CA . ILE C 1 22 ? 74.960 94.139 65.578 1.00 43.37 20 ILE C CA 1
ATOM 4416 C C . ILE C 1 22 ? 75.624 95.375 66.158 1.00 45.04 20 ILE C C 1
ATOM 4417 O O . ILE C 1 22 ? 76.796 95.355 66.533 1.00 45.14 20 ILE C O 1
ATOM 4422 N N . LYS C 1 23 ? 74.859 96.453 66.240 1.00 45.82 21 LYS C N 1
ATOM 4423 C CA . LYS C 1 23 ? 75.388 97.733 66.685 1.00 46.56 21 LYS C CA 1
ATOM 4424 C C . LYS C 1 23 ? 75.382 97.794 68.208 1.00 46.47 21 LYS C C 1
ATOM 4425 O O . LYS C 1 23 ? 76.355 98.221 68.826 1.00 46.64 21 LYS C O 1
ATOM 4431 N N . ASN C 1 24 ? 74.283 97.353 68.811 1.00 46.53 22 ASN C N 1
ATOM 4432 C CA . ASN C 1 24 ? 74.181 97.297 70.263 1.00 46.41 22 ASN C CA 1
ATOM 4433 C C . ASN C 1 24 ? 75.208 96.339 70.826 1.00 47.02 22 ASN C C 1
ATOM 4434 O O . ASN C 1 24 ? 75.372 96.240 72.040 1.00 47.46 22 ASN C O 1
ATOM 4439 N N . ASP C 1 25 ? 75.896 95.632 69.932 1.00 46.53 23 ASP C N 1
ATOM 4440 C CA . ASP C 1 25 ? 76.815 94.569 70.320 1.00 45.84 23 ASP C CA 1
ATOM 4441 C C . ASP C 1 25 ? 78.257 95.044 70.196 1.00 45.89 23 ASP C C 1
ATOM 4442 O O . ASP C 1 25 ? 79.202 94.268 70.380 1.00 45.38 23 ASP C O 1
ATOM 4447 N N . GLY C 1 26 ? 78.413 96.328 69.884 1.00 45.97 24 GLY C N 1
ATOM 4448 C CA . GLY C 1 26 ? 79.723 96.950 69.818 1.00 45.09 24 GLY C CA 1
ATOM 4449 C C . GLY C 1 26 ? 80.409 96.796 68.478 1.00 44.43 24 GLY C C 1
ATOM 4450 O O . GLY C 1 26 ? 81.584 97.134 68.339 1.00 44.75 24 GLY C O 1
ATOM 4451 N N . ASN C 1 27 ? 79.678 96.284 67.492 1.00 43.81 25 ASN C N 1
ATOM 4452 C CA . ASN C 1 27 ? 80.232 96.110 66.154 1.00 44.71 25 ASN C CA 1
ATOM 4453 C C . ASN C 1 27 ? 79.644 97.066 65.119 1.00 44.12 25 ASN C C 1
ATOM 4454 O O . ASN C 1 27 ? 78.583 97.647 65.333 1.00 44.65 25 ASN C O 1
ATOM 4459 N N . THR C 1 28 ? 80.346 97.226 64.003 1.00 42.80 26 THR C N 1
ATOM 4460 C CA . THR C 1 28 ? 79.934 98.162 62.960 1.00 43.66 26 THR C CA 1
ATOM 4461 C C . THR C 1 28 ? 79.160 97.482 61.818 1.00 42.90 26 THR C C 1
ATOM 4462 O O . THR C 1 28 ? 79.753 96.845 60.944 1.00 41.73 26 THR C O 1
ATOM 4466 N N . PRO C 1 29 ? 77.826 97.619 61.822 1.00 43.24 27 PRO C N 1
ATOM 4467 C CA . PRO C 1 29 ? 77.022 97.133 60.694 1.00 43.31 27 PRO C CA 1
ATOM 4468 C C . PRO C 1 29 ? 77.290 97.944 59.429 1.00 43.48 27 PRO C C 1
ATOM 4469 O O . PRO C 1 29 ? 77.353 99.179 59.476 1.00 44.42 27 PRO C O 1
ATOM 4473 N N . ILE C 1 30 ? 77.456 97.250 58.310 1.00 42.78 28 ILE C N 1
ATOM 4474 C CA . ILE C 1 30 ? 77.527 97.894 57.005 1.00 43.10 28 ILE C CA 1
ATOM 4475 C C . ILE C 1 30 ? 76.374 97.388 56.145 1.00 42.16 28 ILE C C 1
ATOM 4476 O O . ILE C 1 30 ? 76.307 96.195 55.845 1.00 40.74 28 ILE C O 1
ATOM 4481 N N . ILE C 1 31 ? 75.464 98.287 55.774 1.00 41.67 29 ILE C N 1
ATOM 4482 C CA . ILE C 1 31 ? 74.227 97.902 55.084 1.00 42.62 29 ILE C CA 1
ATOM 4483 C C . ILE C 1 31 ? 74.356 97.815 53.560 1.00 42.78 29 ILE C C 1
ATOM 4484 O O . ILE C 1 31 ? 74.451 98.838 52.887 1.00 44.79 29 ILE C O 1
ATOM 4489 N N . LEU C 1 32 ? 74.340 96.599 53.014 1.00 41.21 30 LEU C N 1
ATOM 4490 C CA . LEU C 1 32 ? 74.357 96.423 51.560 1.00 42.94 30 LEU C CA 1
ATOM 4491 C C . LEU C 1 32 ? 72.952 96.548 50.979 1.00 43.14 30 LEU C C 1
ATOM 4492 O O . LEU C 1 32 ? 71.998 95.921 51.459 1.00 42.64 30 LEU C O 1
ATOM 4497 N N . THR C 1 33 ? 72.828 97.370 49.945 1.00 42.46 31 THR C N 1
ATOM 4498 C CA . THR C 1 33 ? 71.532 97.604 49.337 1.00 42.80 31 THR C CA 1
ATOM 4499 C C . THR C 1 33 ? 71.710 98.026 47.884 1.00 42.45 31 THR C C 1
ATOM 4500 O O . THR C 1 33 ? 72.768 98.523 47.498 1.00 41.68 31 THR C O 1
ATOM 4504 N N . ARG C 1 34 ? 70.689 97.790 47.071 1.00 43.16 32 ARG C N 1
ATOM 4505 C CA . ARG C 1 34 ? 70.788 98.106 45.658 1.00 44.14 32 ARG C CA 1
ATOM 4506 C C . ARG C 1 34 ? 70.721 99.613 45.510 1.00 44.44 32 ARG C C 1
ATOM 4507 O O . ARG C 1 34 ? 71.381 100.187 44.634 1.00 42.60 32 ARG C O 1
ATOM 4515 N N . SER C 1 35 ? 69.926 100.242 46.380 1.00 44.70 33 SER C N 1
ATOM 4516 C CA . SER C 1 35 ? 69.768 101.699 46.377 1.00 45.68 33 SER C CA 1
ATOM 4517 C C . SER C 1 35 ? 69.248 102.277 47.693 1.00 46.70 33 SER C C 1
ATOM 4518 O O . SER C 1 35 ? 68.590 101.595 48.490 1.00 46.66 33 SER C O 1
ATOM 4521 N N . ILE C 1 36 ? 69.535 103.561 47.888 1.00 47.15 34 ILE C N 1
ATOM 4522 C CA . ILE C 1 36 ? 68.993 104.316 49.007 1.00 48.60 34 ILE C CA 1
ATOM 4523 C C . ILE C 1 36 ? 68.836 105.797 48.641 1.00 49.98 34 ILE C C 1
ATOM 4524 O O . ILE C 1 36 ? 69.663 106.378 47.914 1.00 47.97 34 ILE C O 1
ATOM 4529 N N . GLY C 1 37 ? 67.763 106.402 49.141 1.00 50.58 35 GLY C N 1
ATOM 4530 C CA . GLY C 1 37 ? 67.564 107.834 48.995 1.00 50.15 35 GLY C CA 1
ATOM 4531 C C . GLY C 1 37 ? 67.389 108.507 50.348 1.00 53.38 35 GLY C C 1
ATOM 4532 O O . GLY C 1 37 ? 68.328 108.591 51.144 1.00 54.02 35 GLY C O 1
ATOM 4533 N N . ASN C 1 38 ? 66.177 108.979 50.619 1.00 52.62 36 ASN C N 1
ATOM 4534 C CA . ASN C 1 38 ? 65.888 109.642 51.883 1.00 53.89 36 ASN C CA 1
ATOM 4535 C C . ASN C 1 38 ? 65.221 108.698 52.890 1.00 56.43 36 ASN C C 1
ATOM 4536 O O . ASN C 1 38 ? 64.654 109.136 53.899 1.00 58.31 36 ASN C O 1
ATOM 4541 N N . ASP C 1 43 ? 74.069 108.048 60.321 1.00 54.60 41 ASP C N 1
ATOM 4542 C CA . ASP C 1 43 ? 74.477 107.167 61.420 1.00 56.51 41 ASP C CA 1
ATOM 4543 C C . ASP C 1 43 ? 75.038 105.805 60.940 1.00 55.15 41 ASP C C 1
ATOM 4544 O O . ASP C 1 43 ? 76.258 105.586 60.950 1.00 52.33 41 ASP C O 1
ATOM 4549 N N . TYR C 1 44 ? 74.144 104.902 60.528 1.00 54.37 42 TYR C N 1
ATOM 4550 C CA . TYR C 1 44 ? 74.528 103.616 59.940 1.00 52.84 42 TYR C CA 1
ATOM 4551 C C . TYR C 1 44 ? 75.335 103.828 58.656 1.00 51.33 42 TYR C C 1
ATOM 4552 O O . TYR C 1 44 ? 75.108 104.796 57.935 1.00 51.86 42 TYR C O 1
ATOM 4561 N N . GLU C 1 45 ? 76.262 102.924 58.348 1.00 50.03 43 GLU C N 1
ATOM 4562 C CA . GLU C 1 45 ? 76.952 102.995 57.057 1.00 48.74 43 GLU C CA 1
ATOM 4563 C C . GLU C 1 45 ? 76.250 102.182 55.959 1.00 46.62 43 GLU C C 1
ATOM 4564 O O . GLU C 1 45 ? 75.994 100.990 56.131 1.00 46.20 43 GLU C O 1
ATOM 4570 N N . TYR C 1 46 ? 75.938 102.839 54.840 1.00 47.26 44 TYR C N 1
ATOM 4571 C CA . TYR C 1 46 ? 75.258 102.211 53.698 1.00 45.20 44 TYR C CA 1
ATOM 4572 C C . TYR C 1 46 ? 76.247 101.995 52.562 1.00 44.04 44 TYR C C 1
ATOM 4573 O O . TYR C 1 46 ? 77.019 102.886 52.238 1.00 45.97 44 TYR C O 1
ATOM 4582 N N . ARG C 1 47 ? 76.247 100.808 51.972 1.00 42.45 45 ARG C N 1
ATOM 4583 C CA . ARG C 1 47 ? 77.041 100.582 50.777 1.00 43.17 45 ARG C CA 1
ATOM 4584 C C . ARG C 1 47 ? 76.152 100.117 49.654 1.00 44.45 45 ARG C C 1
ATOM 4585 O O . ARG C 1 47 ? 75.421 99.127 49.777 1.00 44.31 45 ARG C O 1
ATOM 4593 N N . VAL C 1 48 ? 76.213 100.862 48.557 1.00 44.39 46 VAL C N 1
ATOM 4594 C CA . VAL C 1 48 ? 75.405 100.565 47.400 1.00 43.67 46 VAL C CA 1
ATOM 4595 C C . VAL C 1 48 ? 76.084 99.524 46.526 1.00 44.17 46 VAL C C 1
ATOM 4596 O O . VAL C 1 48 ? 77.294 99.581 46.286 1.00 43.79 46 VAL C O 1
ATOM 4600 N N . SER C 1 49 ? 75.284 98.565 46.070 1.00 43.40 47 SER C N 1
ATOM 4601 C CA . SER C 1 49 ? 75.781 97.458 45.276 1.00 42.67 47 SER C CA 1
ATOM 4602 C C . SER C 1 49 ? 74.783 97.079 44.179 1.00 42.64 47 SER C C 1
ATOM 4603 O O . SER C 1 49 ? 73.573 97.177 44.367 1.00 43.02 47 SER C O 1
ATOM 4606 N N . ASP C 1 50 ? 75.296 96.659 43.025 1.00 42.96 48 ASP C N 1
ATOM 4607 C CA . ASP C 1 50 ? 74.454 96.050 41.999 1.00 41.76 48 ASP C CA 1
ATOM 4608 C C . ASP C 1 50 ? 74.498 94.525 42.128 1.00 42.00 48 ASP C C 1
ATOM 4609 O O . ASP C 1 50 ? 73.934 93.804 41.310 1.00 43.65 48 ASP C O 1
ATOM 4614 N N . TYR C 1 51 ? 75.168 94.052 43.176 1.00 41.45 49 TYR C N 1
ATOM 4615 C CA . TYR C 1 51 ? 75.163 92.641 43.558 1.00 41.42 49 TYR C CA 1
ATOM 4616 C C . TYR C 1 51 ? 75.834 91.738 42.516 1.00 41.22 49 TYR C C 1
ATOM 4617 O O . TYR C 1 51 ? 75.574 90.534 42.434 1.00 39.92 49 TYR C O 1
ATOM 4626 N N . THR C 1 52 ? 76.719 92.330 41.731 1.00 40.84 50 THR C N 1
ATOM 4627 C CA . THR C 1 52 ? 77.545 91.560 40.823 1.00 41.33 50 THR C CA 1
ATOM 4628 C C . THR C 1 52 ? 78.810 91.123 41.547 1.00 41.18 50 THR C C 1
ATOM 4629 O O . THR C 1 52 ? 79.186 91.705 42.560 1.00 41.42 50 THR C O 1
ATOM 4633 N N . LEU C 1 53 ? 79.476 90.099 41.035 1.00 41.70 51 LEU C N 1
ATOM 4634 C CA . LEU C 1 53 ? 80.709 89.654 41.667 1.00 41.54 51 LEU C CA 1
ATOM 4635 C C . LEU C 1 53 ? 81.767 90.761 41.669 1.00 42.15 51 LEU C C 1
ATOM 4636 O O . LEU C 1 53 ? 82.473 90.942 42.659 1.00 41.71 51 LEU C O 1
ATOM 4641 N N . GLU C 1 54 ? 81.859 91.505 40.569 1.00 43.01 52 GLU C N 1
ATOM 4642 C CA . GLU C 1 54 ? 82.832 92.592 40.442 1.00 42.75 52 GLU C CA 1
ATOM 4643 C C . GLU C 1 54 ? 82.587 93.663 41.484 1.00 41.89 52 GLU C C 1
ATOM 4644 O O . GLU C 1 54 ? 83.521 94.129 42.136 1.00 41.73 52 GLU C O 1
ATOM 4650 N N . ASP C 1 55 ? 81.330 94.063 41.632 1.00 41.08 53 ASP C N 1
ATOM 4651 C CA . ASP C 1 55 ? 80.991 95.081 42.612 1.00 41.69 53 ASP C CA 1
ATOM 4652 C C . ASP C 1 55 ? 81.146 94.530 44.025 1.00 42.27 53 ASP C C 1
ATOM 4653 O O . ASP C 1 55 ? 81.736 95.178 44.892 1.00 42.78 53 ASP C O 1
ATOM 4658 N N . LEU C 1 56 ? 80.631 93.328 44.258 1.00 42.33 54 LEU C N 1
ATOM 4659 C CA . LEU C 1 56 ? 80.736 92.731 45.588 1.00 42.43 54 LEU C CA 1
ATOM 4660 C C . LEU C 1 56 ? 82.186 92.485 46.015 1.00 42.10 54 LEU C C 1
ATOM 4661 O O . LEU C 1 56 ? 82.518 92.632 47.192 1.00 42.91 54 LEU C O 1
ATOM 4666 N N . ILE C 1 57 ? 83.056 92.149 45.069 1.00 41.05 55 ILE C N 1
ATOM 4667 C CA . ILE C 1 57 ? 84.468 91.985 45.399 1.00 41.67 55 ILE C CA 1
ATOM 4668 C C . ILE C 1 57 ? 85.052 93.276 45.981 1.00 42.25 55 ILE C C 1
ATOM 4669 O O . ILE C 1 57 ? 86.021 93.245 46.732 1.00 42.90 55 ILE C O 1
ATOM 4674 N N . ASN C 1 58 ? 84.450 94.412 45.653 1.00 42.14 56 ASN C N 1
ATOM 4675 C CA . ASN C 1 58 ? 84.919 95.679 46.200 1.00 42.47 56 ASN C CA 1
ATOM 4676 C C . ASN C 1 58 ? 84.180 96.057 47.465 1.00 43.66 56 ASN C C 1
ATOM 4677 O O . ASN C 1 58 ? 84.794 96.434 48.459 1.00 45.10 56 ASN C O 1
ATOM 4682 N N . GLN C 1 59 ? 82.858 95.953 47.433 1.00 43.18 57 GLN C N 1
ATOM 4683 C CA . GLN C 1 59 ? 82.054 96.416 48.554 1.00 43.43 57 GLN C CA 1
ATOM 4684 C C . GLN C 1 59 ? 82.330 95.643 49.843 1.00 43.87 57 GLN C C 1
ATOM 4685 O O . GLN C 1 59 ? 81.758 95.958 50.884 1.00 44.41 57 GLN C O 1
ATOM 4691 N N . LEU C 1 60 ? 83.211 94.646 49.774 1.00 43.69 58 LEU C N 1
ATOM 4692 C CA . LEU C 1 60 ? 83.519 93.807 50.935 1.00 44.10 58 LEU C CA 1
ATOM 4693 C C . LEU C 1 60 ? 85.020 93.651 51.194 1.00 44.89 58 LEU C C 1
ATOM 4694 O O . LEU C 1 60 ? 85.444 92.679 51.823 1.00 44.64 58 LEU C O 1
ATOM 4699 N N . ASN C 1 61 ? 85.825 94.597 50.721 1.00 45.03 59 ASN C N 1
ATOM 4700 C CA . ASN C 1 61 ? 87.274 94.450 50.805 1.00 45.47 59 ASN C CA 1
ATOM 4701 C C . ASN C 1 61 ? 87.827 94.656 52.214 1.00 46.28 59 ASN C C 1
ATOM 4702 O O . ASN C 1 61 ? 89.009 94.397 52.473 1.00 46.51 59 ASN C O 1
ATOM 4707 N N . ASP C 1 62 ? 86.963 95.111 53.119 1.00 45.23 60 ASP C N 1
ATOM 4708 C CA . ASP C 1 62 ? 87.368 95.438 54.482 1.00 45.80 60 ASP C CA 1
ATOM 4709 C C . ASP C 1 62 ? 86.420 94.857 55.527 1.00 45.52 60 ASP C C 1
ATOM 4710 O O . ASP C 1 62 ? 86.479 95.223 56.701 1.00 46.04 60 ASP C O 1
ATOM 4715 N N . VAL C 1 63 ? 85.534 93.970 55.096 1.00 44.46 61 VAL C N 1
ATOM 4716 C CA . VAL C 1 63 ? 84.522 93.425 55.980 1.00 43.04 61 VAL C CA 1
ATOM 4717 C C . VAL C 1 63 ? 85.069 92.189 56.663 1.00 42.99 61 VAL C C 1
ATOM 4718 O O . VAL C 1 63 ? 85.941 91.513 56.116 1.00 43.05 61 VAL C O 1
ATOM 4722 N N . ASP C 1 64 ? 84.562 91.907 57.862 1.00 42.59 62 ASP C N 1
ATOM 4723 C CA . ASP C 1 64 ? 85.036 90.786 58.674 1.00 42.01 62 ASP C CA 1
ATOM 4724 C C . ASP C 1 64 ? 84.013 89.658 58.708 1.00 41.44 62 ASP C C 1
ATOM 4725 O O . ASP C 1 64 ? 84.366 88.486 58.810 1.00 41.47 62 ASP C O 1
ATOM 4730 N N . ALA C 1 65 ? 82.738 90.006 58.626 1.00 40.65 63 ALA C N 1
ATOM 4731 C CA . ALA C 1 65 ? 81.714 88.981 58.502 1.00 39.84 63 ALA C CA 1
ATOM 4732 C C . ALA C 1 65 ? 80.554 89.448 57.616 1.00 39.86 63 ALA C C 1
ATOM 4733 O O . ALA C 1 65 ? 80.366 90.647 57.408 1.00 39.38 63 ALA C O 1
ATOM 4735 N N . VAL C 1 66 ? 79.793 88.492 57.084 1.00 37.86 64 VAL C N 1
ATOM 4736 C CA . VAL C 1 66 ? 78.605 88.809 56.309 1.00 37.29 64 VAL C CA 1
ATOM 4737 C C . VAL C 1 66 ? 77.374 88.154 56.919 1.00 36.06 64 VAL C C 1
ATOM 4738 O O . VAL C 1 66 ? 77.437 87.036 57.392 1.00 36.39 64 VAL C O 1
ATOM 4742 N N . VAL C 1 67 ? 76.266 88.881 56.938 1.00 36.22 65 VAL C N 1
ATOM 4743 C CA . VAL C 1 67 ? 74.966 88.300 57.203 1.00 35.39 65 VAL C CA 1
ATOM 4744 C C . VAL C 1 67 ? 74.168 88.487 55.930 1.00 36.73 65 VAL C C 1
ATOM 4745 O O . VAL C 1 67 ? 74.069 89.604 55.425 1.00 37.38 65 VAL C O 1
ATOM 4749 N N . HIS C 1 68 ? 73.608 87.398 55.411 1.00 36.87 66 HIS C N 1
ATOM 4750 C CA . HIS C 1 68 ? 72.907 87.409 54.131 1.00 36.33 66 HIS C CA 1
ATOM 4751 C C . HIS C 1 68 ? 71.398 87.239 54.330 1.00 36.13 66 HIS C C 1
ATOM 4752 O O . HIS C 1 68 ? 70.918 86.128 54.512 1.00 35.57 66 HIS C O 1
ATOM 4759 N N . LEU C 1 69 ? 70.662 88.350 54.317 1.00 37.50 67 LEU C N 1
ATOM 4760 C CA . LEU C 1 69 ? 69.212 88.344 54.566 1.00 38.31 67 LEU C CA 1
ATOM 4761 C C . LEU C 1 69 ? 68.398 88.696 53.322 1.00 41.25 67 LEU C C 1
ATOM 4762 O O . LEU C 1 69 ? 67.200 88.402 53.260 1.00 42.73 67 LEU C O 1
ATOM 4767 N N . ALA C 1 70 ? 69.044 89.352 52.358 1.00 40.42 68 ALA C N 1
ATOM 4768 C CA . ALA C 1 70 ? 68.389 89.771 51.124 1.00 41.29 68 ALA C CA 1
ATOM 4769 C C . ALA C 1 70 ? 67.675 88.614 50.424 1.00 42.98 68 ALA C C 1
ATOM 4770 O O . ALA C 1 70 ? 68.282 87.836 49.687 1.00 43.15 68 ALA C O 1
ATOM 4772 N N . ALA C 1 71 ? 66.375 88.517 50.651 1.00 43.01 69 ALA C N 1
ATOM 4773 C CA . ALA C 1 71 ? 65.566 87.543 49.963 1.00 45.26 69 ALA C CA 1
ATOM 4774 C C . ALA C 1 71 ? 64.369 88.247 49.325 1.00 49.71 69 ALA C C 1
ATOM 4775 O O . ALA C 1 71 ? 64.157 89.450 49.534 1.00 49.31 69 ALA C O 1
ATOM 4777 N N . THR C 1 72 ? 63.610 87.497 48.524 1.00 50.15 70 THR C N 1
ATOM 4778 C CA . THR C 1 72 ? 62.299 87.931 48.063 1.00 50.43 70 THR C CA 1
ATOM 4779 C C . THR C 1 72 ? 61.316 86.858 48.488 1.00 51.80 70 THR C C 1
ATOM 4780 O O . THR C 1 72 ? 61.700 85.698 48.683 1.00 50.41 70 THR C O 1
ATOM 4784 N N . ARG C 1 73 ? 60.053 87.237 48.638 1.00 55.04 71 ARG C N 1
ATOM 4785 C CA . ARG C 1 73 ? 59.048 86.306 49.139 1.00 55.30 71 ARG C CA 1
ATOM 4786 C C . ARG C 1 73 ? 58.240 85.728 47.980 1.00 53.10 71 ARG C C 1
ATOM 4787 O O . ARG C 1 73 ? 57.627 84.665 48.112 1.00 51.61 71 ARG C O 1
ATOM 4795 N N . GLY C 1 74 ? 58.259 86.431 46.846 1.00 52.08 72 GLY C N 1
ATOM 4796 C CA . GLY C 1 74 ? 57.580 85.988 45.638 1.00 50.02 72 GLY C CA 1
ATOM 4797 C C . GLY C 1 74 ? 56.075 86.158 45.710 1.00 51.29 72 GLY C C 1
ATOM 4798 O O . GLY C 1 74 ? 55.474 85.954 46.758 1.00 52.76 72 GLY C O 1
ATOM 4799 N N . SER C 1 75 ? 55.453 86.523 44.597 1.00 50.59 73 SER C N 1
ATOM 4800 C CA . SER C 1 75 ? 54.015 86.771 44.612 1.00 50.90 73 SER C CA 1
ATOM 4801 C C . SER C 1 75 ? 53.226 85.810 43.739 1.00 51.08 73 SER C C 1
ATOM 4802 O O . SER C 1 75 ? 52.013 85.712 43.884 1.00 52.13 73 SER C O 1
ATOM 4805 N N . GLN C 1 76 ? 53.916 85.104 42.844 1.00 49.96 74 GLN C N 1
ATOM 4806 C CA . GLN C 1 76 ? 53.263 84.311 41.802 1.00 48.43 74 GLN C CA 1
ATOM 4807 C C . GLN C 1 76 ? 53.250 82.797 42.055 1.00 47.95 74 GLN C C 1
ATOM 4808 O O . GLN C 1 76 ? 52.324 82.109 41.637 1.00 48.21 74 GLN C O 1
ATOM 4814 N N . GLY C 1 77 ? 54.277 82.276 42.721 1.00 46.20 75 GLY C N 1
ATOM 4815 C CA . GLY C 1 77 ? 54.413 80.839 42.884 1.00 43.08 75 GLY C CA 1
ATOM 4816 C C . GLY C 1 77 ? 55.314 80.216 41.823 1.00 42.46 75 GLY C C 1
ATOM 4817 O O . GLY C 1 77 ? 55.346 79.001 41.642 1.00 41.20 75 GLY C O 1
ATOM 4818 N N . LYS C 1 78 ? 56.064 81.055 41.120 1.00 42.80 76 LYS C N 1
ATOM 4819 C CA . LYS C 1 78 ? 56.975 80.583 40.087 1.00 41.31 76 LYS C CA 1
ATOM 4820 C C . LYS C 1 78 ? 58.422 80.621 40.583 1.00 40.38 76 LYS C C 1
ATOM 4821 O O . LYS C 1 78 ? 58.880 81.647 41.077 1.00 39.86 76 LYS C O 1
ATOM 4827 N N . ILE C 1 79 ? 59.132 79.499 40.454 1.00 39.32 77 ILE C N 1
ATOM 4828 C CA . ILE C 1 79 ? 60.496 79.390 40.957 1.00 37.36 77 ILE C CA 1
ATOM 4829 C C . ILE C 1 79 ? 61.405 80.400 40.279 1.00 37.89 77 ILE C C 1
ATOM 4830 O O . ILE C 1 79 ? 62.551 80.584 40.693 1.00 38.04 77 ILE C O 1
ATOM 4835 N N . SER C 1 80 ? 60.892 81.068 39.249 1.00 37.90 78 SER C N 1
ATOM 4836 C CA . SER C 1 80 ? 61.691 82.048 38.516 1.00 37.73 78 SER C CA 1
ATOM 4837 C C . SER C 1 80 ? 61.736 83.389 39.219 1.00 38.34 78 SER C C 1
ATOM 4838 O O . SER C 1 80 ? 62.585 84.222 38.906 1.00 38.91 78 SER C O 1
ATOM 4841 N N . GLU C 1 81 ? 60.816 83.600 40.158 1.00 38.88 79 GLU C N 1
ATOM 4842 C CA . GLU C 1 81 ? 60.799 84.814 40.961 1.00 37.99 79 GLU C CA 1
ATOM 4843 C C . GLU C 1 81 ? 61.964 84.788 41.934 1.00 38.01 79 GLU C C 1
ATOM 4844 O O . GLU C 1 81 ? 62.317 85.807 42.523 1.00 39.56 79 GLU C O 1
ATOM 4850 N N . PHE C 1 82 ? 62.570 83.617 42.089 1.00 37.37 80 PHE C N 1
ATOM 4851 C CA . PHE C 1 82 ? 63.630 83.425 43.073 1.00 38.09 80 PHE C CA 1
ATOM 4852 C C . PHE C 1 82 ? 65.004 83.182 42.457 1.00 37.93 80 PHE C C 1
ATOM 4853 O O . PHE C 1 82 ? 65.994 83.034 43.168 1.00 37.27 80 PHE C O 1
ATOM 4861 N N . HIS C 1 83 ? 65.067 83.140 41.133 1.00 38.26 81 HIS C N 1
ATOM 4862 C CA . HIS C 1 83 ? 66.319 82.860 40.460 1.00 36.45 81 HIS C CA 1
ATOM 4863 C C . HIS C 1 83 ? 67.338 83.975 40.636 1.00 37.83 81 HIS C C 1
ATOM 4864 O O . HIS C 1 83 ? 68.529 83.762 40.425 1.00 37.46 81 HIS C O 1
ATOM 4871 N N . ASP C 1 84 ? 66.878 85.159 41.038 1.00 40.03 82 ASP C N 1
ATOM 4872 C CA . ASP C 1 84 ? 67.780 86.298 41.215 1.00 38.17 82 ASP C CA 1
ATOM 4873 C C . ASP C 1 84 ? 68.498 86.287 42.562 1.00 39.14 82 ASP C C 1
ATOM 4874 O O . ASP C 1 84 ? 69.686 86.604 42.621 1.00 39.19 82 ASP C O 1
ATOM 4879 N N . ASN C 1 85 ? 67.786 85.923 43.634 1.00 39.42 83 ASN C N 1
ATOM 4880 C CA . ASN C 1 85 ? 68.411 85.654 44.937 1.00 38.40 83 ASN C CA 1
ATOM 4881 C C . ASN C 1 85 ? 69.531 84.637 44.809 1.00 37.75 83 ASN C C 1
ATOM 4882 O O . ASN C 1 85 ? 70.596 84.766 45.416 1.00 36.68 83 ASN C O 1
ATOM 4887 N N . GLU C 1 86 ? 69.267 83.599 44.028 1.00 37.24 84 GLU C N 1
ATOM 4888 C CA . GLU C 1 86 ? 70.210 82.506 43.905 1.00 36.86 84 GLU C CA 1
ATOM 4889 C C . GLU C 1 86 ? 71.516 82.917 43.239 1.00 36.59 84 GLU C C 1
ATOM 4890 O O . GLU C 1 86 ? 72.578 82.441 43.627 1.00 36.02 84 GLU C O 1
ATOM 4896 N N . ILE C 1 87 ? 71.447 83.812 42.258 1.00 36.67 85 ILE C N 1
ATOM 4897 C CA . ILE C 1 87 ? 72.665 84.343 41.655 1.00 36.13 85 ILE C CA 1
ATOM 4898 C C . ILE C 1 87 ? 73.361 85.242 42.668 1.00 36.62 85 ILE C C 1
ATOM 4899 O O . ILE C 1 87 ? 74.576 85.151 42.883 1.00 35.63 85 ILE C O 1
ATOM 4904 N N . LEU C 1 88 ? 72.560 86.099 43.296 1.00 36.64 86 LEU C N 1
ATOM 4905 C CA . LEU C 1 88 ? 73.022 87.017 44.324 1.00 35.81 86 LEU C CA 1
ATOM 4906 C C . LEU C 1 88 ? 73.833 86.291 45.378 1.00 36.49 86 LEU C C 1
ATOM 4907 O O . LEU C 1 88 ? 74.920 86.724 45.754 1.00 35.99 86 LEU C O 1
ATOM 4912 N N . THR C 1 89 ? 73.279 85.180 45.855 1.00 37.40 87 THR C N 1
ATOM 4913 C CA . THR C 1 89 ? 73.915 84.344 46.868 1.00 36.07 87 THR C CA 1
ATOM 4914 C C . THR C 1 89 ? 75.263 83.761 46.428 1.00 35.62 87 THR C C 1
ATOM 4915 O O . THR C 1 89 ? 76.267 83.948 47.113 1.00 35.53 87 THR C O 1
ATOM 4919 N N . GLN C 1 90 ? 75.296 83.071 45.292 1.00 34.29 88 GLN C N 1
ATOM 4920 C CA . GLN C 1 90 ? 76.559 82.536 44.802 1.00 35.53 88 GLN C CA 1
ATOM 4921 C C . GLN C 1 90 ? 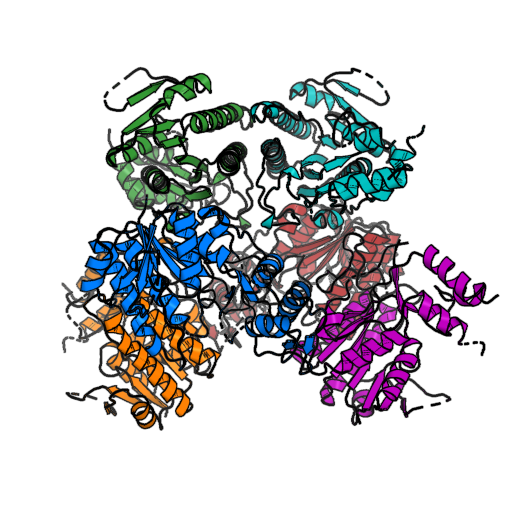77.581 83.617 44.491 1.00 36.33 88 GLN C C 1
ATOM 4922 O O . GLN C 1 90 ? 78.774 83.441 44.722 1.00 36.36 88 GLN C O 1
ATOM 4928 N N . ASN C 1 91 ? 77.112 84.729 43.938 1.00 36.96 89 ASN C N 1
ATOM 4929 C CA . ASN C 1 91 ? 77.963 85.896 43.735 1.00 37.11 89 ASN C CA 1
ATOM 4930 C C . ASN C 1 91 ? 78.617 86.336 45.033 1.00 37.05 89 ASN C C 1
ATOM 4931 O O . ASN C 1 91 ? 79.834 86.512 45.107 1.00 37.58 89 ASN C O 1
ATOM 4936 N N . LEU C 1 92 ? 77.778 86.525 46.047 1.00 35.93 90 LEU C N 1
ATOM 4937 C CA . LEU C 1 92 ? 78.202 86.953 47.365 1.00 35.45 90 LEU C CA 1
ATOM 4938 C C . LEU C 1 92 ? 79.253 86.008 47.959 1.00 37.63 90 LEU C C 1
ATOM 4939 O O . LEU C 1 92 ? 80.288 86.456 48.454 1.00 38.39 90 LEU C O 1
ATOM 4944 N N . TYR C 1 93 ? 78.999 84.702 47.914 1.00 36.65 91 TYR C N 1
ATOM 4945 C CA . TYR C 1 93 ? 79.969 83.748 48.438 1.00 36.84 91 TYR C CA 1
ATOM 4946 C C . TYR C 1 93 ? 81.291 83.799 47.649 1.00 38.41 91 TYR C C 1
ATOM 4947 O O . TYR C 1 93 ? 82.384 83.699 48.222 1.00 38.90 91 TYR C O 1
ATOM 4956 N N . ASP C 1 94 ? 81.193 83.965 46.337 1.00 37.60 92 ASP C N 1
ATOM 4957 C CA . ASP C 1 94 ? 82.377 84.172 45.519 1.00 38.31 92 ASP C CA 1
ATOM 4958 C C . ASP C 1 94 ? 83.153 85.384 46.012 1.00 39.82 92 ASP C C 1
ATOM 4959 O O . ASP C 1 94 ? 84.371 85.323 46.218 1.00 40.78 92 ASP C O 1
ATOM 4964 N N . ALA C 1 95 ? 82.437 86.490 46.184 1.00 39.10 93 ALA C N 1
ATOM 4965 C CA . ALA C 1 95 ? 83.033 87.722 46.664 1.00 39.26 93 ALA C CA 1
ATOM 4966 C C . ALA C 1 95 ? 83.709 87.479 47.997 1.00 40.12 93 ALA C C 1
ATOM 4967 O O . ALA C 1 95 ? 84.774 88.028 48.267 1.00 41.08 93 ALA C O 1
ATOM 4969 N N . CYS C 1 96 ? 83.090 86.647 48.832 1.00 39.97 94 CYS C N 1
ATOM 4970 C CA . CYS C 1 96 ? 83.641 86.351 50.154 1.00 39.85 94 CYS C CA 1
ATOM 4971 C C . CYS C 1 96 ? 84.932 85.548 50.054 1.00 40.36 94 CYS C C 1
ATOM 4972 O O . CYS C 1 96 ? 85.921 85.860 50.710 1.00 40.47 94 CYS C O 1
ATOM 4975 N N . TYR C 1 97 ? 84.922 84.517 49.220 1.00 40.79 95 TYR C N 1
ATOM 4976 C CA . TYR C 1 97 ? 86.130 83.751 48.976 1.00 41.72 95 TYR C CA 1
ATOM 4977 C C . TYR C 1 97 ? 87.294 84.630 48.458 1.00 44.12 95 TYR C C 1
ATOM 4978 O O . TYR C 1 97 ? 88.459 84.280 48.615 1.00 45.88 95 TYR C O 1
ATOM 4987 N N . GLU C 1 98 ? 86.985 85.767 47.843 1.00 43.23 96 GLU C N 1
ATOM 4988 C CA . GLU C 1 98 ? 88.029 86.652 47.340 1.00 42.84 96 GLU C CA 1
ATOM 4989 C C . GLU C 1 98 ? 88.607 87.555 48.425 1.00 43.87 96 GLU C C 1
ATOM 4990 O O . GLU C 1 98 ? 89.773 87.944 48.364 1.00 45.46 96 GLU C O 1
ATOM 4996 N N . ASN C 1 99 ? 87.786 87.907 49.406 1.00 42.68 97 ASN C N 1
ATOM 4997 C CA . ASN C 1 99 ? 88.206 88.836 50.446 1.00 42.84 97 ASN C CA 1
ATOM 4998 C C . ASN C 1 99 ? 88.617 88.127 51.732 1.00 42.50 97 ASN C C 1
ATOM 4999 O O . ASN C 1 99 ? 88.941 88.766 52.733 1.00 42.90 97 ASN C O 1
ATOM 5004 N N . ASN C 1 100 ? 88.604 86.803 51.689 1.00 41.95 98 ASN C N 1
ATOM 5005 C CA . ASN C 1 100 ? 88.947 85.989 52.842 1.00 41.66 98 ASN C CA 1
ATOM 5006 C C . ASN C 1 100 ? 87.932 86.093 53.965 1.00 40.65 98 ASN C C 1
ATOM 5007 O O . ASN C 1 100 ? 88.245 85.838 55.128 1.00 41.13 98 ASN C O 1
ATOM 5012 N N . ILE C 1 101 ? 86.710 86.459 53.608 1.00 39.06 99 ILE C N 1
ATOM 5013 C CA . ILE C 1 101 ? 85.613 86.400 54.551 1.00 39.44 99 ILE C CA 1
ATOM 5014 C C . ILE C 1 101 ? 85.133 84.965 54.617 1.00 39.11 99 ILE C C 1
ATOM 5015 O O . ILE C 1 101 ? 84.903 84.344 53.589 1.00 39.16 99 ILE C O 1
ATOM 5020 N N . SER C 1 102 ? 84.994 84.429 55.824 1.00 38.83 100 SER C N 1
ATOM 5021 C CA . SER C 1 102 ? 84.512 83.057 55.978 1.00 36.88 100 SER C CA 1
ATOM 5022 C C . SER C 1 102 ? 83.347 82.958 56.953 1.00 35.96 100 SER C C 1
ATOM 5023 O O . SER C 1 102 ? 82.565 82.017 56.901 1.00 35.73 100 SER C O 1
ATOM 5026 N N . ASN C 1 103 ? 83.216 83.945 57.825 1.00 35.93 101 ASN C N 1
ATOM 5027 C CA . ASN C 1 103 ? 82.132 83.929 58.783 1.00 35.62 101 ASN C CA 1
ATOM 5028 C C . ASN C 1 103 ? 80.869 84.477 58.150 1.00 35.99 101 ASN C C 1
ATOM 5029 O O . ASN C 1 103 ? 80.687 85.683 58.092 1.00 37.93 101 ASN C O 1
ATOM 5034 N N . ILE C 1 104 ? 79.998 83.596 57.675 1.00 34.74 102 ILE C N 1
ATOM 5035 C CA . ILE C 1 104 ? 78.757 84.029 57.060 1.00 33.77 102 ILE C CA 1
ATOM 5036 C C . ILE C 1 104 ? 77.539 83.365 57.693 1.00 34.49 102 ILE C C 1
ATOM 5037 O O . ILE C 1 104 ? 77.584 82.194 58.065 1.00 35.69 102 ILE C O 1
ATOM 5042 N N . VAL C 1 105 ? 76.451 84.117 57.814 1.00 34.46 103 VAL C N 1
ATOM 5043 C CA . VAL C 1 105 ? 75.168 83.573 58.250 1.00 34.45 103 VAL C CA 1
ATOM 5044 C C . VAL C 1 105 ? 74.177 83.734 57.105 1.00 34.84 103 VAL C C 1
ATOM 5045 O O . VAL C 1 105 ? 74.055 84.824 56.553 1.00 35.31 103 VAL C O 1
ATOM 5049 N N . TYR C 1 106 ? 73.485 82.657 56.731 1.00 34.34 104 TYR C N 1
ATOM 5050 C CA . TYR C 1 106 ? 72.402 82.762 55.747 1.00 34.03 104 TYR C CA 1
ATOM 5051 C C . TYR C 1 106 ? 71.034 82.572 56.397 1.00 33.55 104 TYR C C 1
ATOM 5052 O O . TYR C 1 106 ? 70.837 81.662 57.199 1.00 33.28 104 TYR C O 1
ATOM 5061 N N . ALA C 1 107 ? 70.087 83.434 56.055 1.00 33.51 105 ALA C N 1
ATOM 5062 C CA . ALA C 1 107 ? 68.748 83.320 56.609 1.00 33.98 105 ALA C CA 1
ATOM 5063 C C . ALA C 1 107 ? 67.881 82.375 55.783 1.00 34.89 105 ALA C C 1
ATOM 5064 O O . ALA C 1 107 ? 67.427 82.734 54.696 1.00 33.75 105 ALA C O 1
ATOM 5066 N N . SER C 1 108 ? 67.650 81.172 56.311 1.00 34.71 106 SER C N 1
ATOM 5067 C CA . SER C 1 108 ? 66.741 80.215 55.678 1.00 35.03 106 SER C CA 1
ATOM 5068 C C . SER C 1 108 ? 65.367 80.232 56.367 1.00 35.26 106 SER C C 1
ATOM 5069 O O . SER C 1 108 ? 64.950 81.265 56.871 1.00 35.87 106 SER C O 1
ATOM 5072 N N . THR C 1 109 ? 64.665 79.104 56.397 1.00 34.21 107 THR C N 1
ATOM 5073 C CA . THR C 1 109 ? 63.287 79.116 56.875 1.00 34.74 107 THR C CA 1
ATOM 5074 C C . THR C 1 109 ? 62.803 77.751 57.380 1.00 36.69 107 THR C C 1
ATOM 5075 O O . THR C 1 109 ? 63.377 76.710 57.055 1.00 36.44 107 THR C O 1
ATOM 5079 N N . ILE C 1 110 ? 61.749 77.762 58.190 1.00 37.33 108 ILE C N 1
ATOM 5080 C CA . ILE C 1 110 ? 61.105 76.529 58.615 1.00 37.17 108 ILE C CA 1
ATOM 5081 C C . ILE C 1 110 ? 60.382 75.920 57.417 1.00 36.85 108 ILE C C 1
ATOM 5082 O O . ILE C 1 110 ? 59.998 74.747 57.422 1.00 36.94 108 ILE C O 1
ATOM 5087 N N . SER C 1 111 ? 60.207 76.737 56.387 1.00 35.53 109 SER C N 1
ATOM 5088 C CA . SER C 1 111 ? 59.554 76.305 55.171 1.00 36.31 109 SER C CA 1
ATOM 5089 C C . SER C 1 111 ? 60.388 75.261 54.416 1.00 36.73 109 SER C C 1
ATOM 5090 O O . SER C 1 111 ? 59.978 74.761 53.360 1.00 36.70 109 SER C O 1
ATOM 5093 N N . ALA C 1 112 ? 61.547 74.919 54.967 1.00 35.61 110 ALA C N 1
ATOM 5094 C CA . ALA C 1 112 ? 62.317 73.803 54.435 1.00 35.51 110 ALA C CA 1
ATOM 5095 C C . ALA C 1 112 ? 61.576 72.493 54.665 1.00 35.88 110 ALA C C 1
ATOM 5096 O O . ALA C 1 112 ? 61.857 71.498 54.006 1.00 36.41 110 ALA C O 1
ATOM 5098 N N . TYR C 1 113 ? 60.638 72.493 55.612 1.00 36.84 111 TYR C N 1
ATOM 5099 C CA . TYR C 1 113 ? 59.909 71.282 55.983 1.00 37.21 111 TYR C CA 1
ATOM 5100 C C . TYR C 1 113 ? 58.410 71.449 55.735 1.00 37.84 111 TYR C C 1
ATOM 5101 O O . TYR C 1 113 ? 57.912 72.568 55.630 1.00 37.89 111 TYR C O 1
ATOM 5110 N N . SER C 1 114 ? 57.682 70.337 55.689 1.00 37.92 112 SER C N 1
ATOM 5111 C CA . SER C 1 114 ? 56.229 70.405 55.611 1.00 37.64 112 SER C CA 1
ATOM 5112 C C . SER C 1 114 ? 55.535 69.199 56.233 1.00 38.38 112 SER C C 1
ATOM 5113 O O . SER C 1 114 ? 54.431 69.322 56.758 1.00 39.46 112 SER C O 1
ATOM 5116 N N . ASP C 1 115 ? 56.190 68.043 56.174 1.00 38.75 113 ASP C N 1
ATOM 5117 C CA . ASP C 1 115 ? 55.621 66.772 56.650 1.00 40.39 113 ASP C CA 1
ATOM 5118 C C . ASP C 1 115 ? 55.048 66.822 58.087 1.00 41.56 113 ASP C C 1
ATOM 5119 O O . ASP C 1 115 ? 55.794 66.695 59.054 1.00 41.55 113 ASP C O 1
ATOM 5124 N N . GLU C 1 116 ? 53.730 66.990 58.222 1.00 42.27 114 GLU C N 1
ATOM 5125 C CA . GLU C 1 116 ? 53.077 67.064 59.537 1.00 42.84 114 GLU C CA 1
ATOM 5126 C C . GLU C 1 116 ? 53.357 65.846 60.427 1.00 43.19 114 GLU C C 1
ATOM 5127 O O . GLU C 1 116 ? 53.284 65.920 61.659 1.00 42.82 114 GLU C O 1
ATOM 5133 N N . THR C 1 117 ? 53.686 64.727 59.800 1.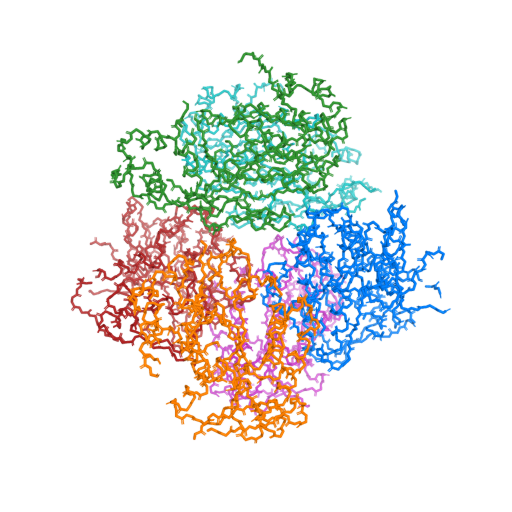00 41.65 115 THR C N 1
ATOM 5134 C CA . THR C 1 117 ? 53.934 63.497 60.533 1.00 41.60 115 THR C CA 1
ATOM 5135 C C . THR C 1 117 ? 55.214 63.506 61.387 1.00 41.93 115 THR C C 1
ATOM 5136 O O . THR C 1 117 ? 55.289 62.793 62.393 1.00 43.00 115 THR C O 1
ATOM 5140 N N . SER C 1 118 ? 56.208 64.308 61.004 1.00 39.89 116 SER C N 1
ATOM 5141 C CA . SER C 1 118 ? 57.503 64.278 61.684 1.00 39.96 116 SER C CA 1
ATOM 5142 C C . SER C 1 118 ? 57.695 65.319 62.797 1.00 41.38 116 SER C C 1
ATOM 5143 O O . SER C 1 118 ? 58.788 65.433 63.357 1.00 40.98 116 SER C O 1
ATOM 5146 N N . LEU C 1 119 ? 56.646 66.068 63.124 1.00 40.98 117 LEU C N 1
ATOM 5147 C CA . LEU C 1 119 ? 56.755 67.120 64.129 1.00 40.37 117 LEU C CA 1
ATOM 5148 C C . LEU C 1 119 ? 57.186 66.598 65.499 1.00 40.64 117 LEU C C 1
ATOM 5149 O O . LEU C 1 119 ? 56.694 65.562 65.960 1.00 41.63 117 LEU C O 1
ATOM 5154 N N . PRO C 1 120 ? 58.122 67.312 66.149 1.00 40.60 118 PRO C N 1
ATOM 5155 C CA . PRO C 1 120 ? 58.743 68.530 65.628 1.00 40.08 118 PRO C CA 1
ATOM 5156 C C . PRO C 1 120 ? 59.868 68.172 64.667 1.00 40.20 118 PRO C C 1
ATOM 5157 O O . PRO C 1 120 ? 60.334 67.029 64.662 1.00 40.76 118 PRO C O 1
ATOM 5161 N N . TRP C 1 121 ? 60.311 69.140 63.875 1.00 38.82 119 TRP C N 1
ATOM 5162 C CA . TRP C 1 121 ? 61.321 68.868 62.873 1.00 37.76 119 TRP C CA 1
ATOM 5163 C C . TRP C 1 121 ? 62.708 69.195 63.383 1.00 37.46 119 TRP C C 1
ATOM 5164 O O . TRP C 1 121 ? 62.943 70.284 63.892 1.00 37.03 119 TRP C O 1
ATOM 5175 N N . ASN C 1 122 ? 63.625 68.240 63.268 1.00 38.35 120 ASN C N 1
ATOM 5176 C CA . ASN C 1 122 ? 65.038 68.524 63.515 1.00 37.48 120 ASN C CA 1
ATOM 5177 C C . ASN C 1 122 ? 65.842 68.619 62.229 1.00 37.41 120 ASN C C 1
ATOM 5178 O O . ASN C 1 122 ? 65.337 68.330 61.139 1.00 36.53 120 ASN C O 1
ATOM 5183 N N . GLU C 1 123 ? 67.094 69.038 62.362 1.00 36.95 121 GLU C N 1
ATOM 5184 C CA . GLU C 1 123 ? 67.915 69.324 61.202 1.00 36.48 121 GLU C CA 1
ATOM 5185 C C . GLU C 1 123 ? 68.216 68.038 60.450 1.00 36.54 121 GLU C C 1
ATOM 5186 O O . GLU C 1 123 ? 68.920 68.036 59.442 1.00 36.18 121 GLU C O 1
ATOM 5192 N N . LYS C 1 124 ? 67.677 66.937 60.948 1.00 37.31 122 LYS C N 1
ATOM 5193 C CA . LYS C 1 124 ? 67.866 65.666 60.281 1.00 36.98 122 LYS C CA 1
ATOM 5194 C C . LYS C 1 124 ? 66.670 65.321 59.410 1.00 37.76 122 LYS C C 1
ATOM 5195 O O . LYS C 1 124 ? 66.778 64.480 58.521 1.00 38.23 122 LYS C O 1
ATOM 5201 N N . GLU C 1 125 ? 65.547 66.002 59.638 1.00 37.98 123 GLU C N 1
ATOM 5202 C CA . GLU C 1 125 ? 64.339 65.787 58.839 1.00 36.86 123 GLU C CA 1
ATOM 5203 C C . GLU C 1 125 ? 64.609 66.008 57.359 1.00 36.58 123 GLU C C 1
ATOM 5204 O O . GLU C 1 125 ? 65.212 67.003 56.961 1.00 37.34 123 GLU C O 1
ATOM 5210 N N . LEU C 1 126 ? 64.169 65.061 56.546 1.00 37.10 124 LEU C N 1
ATOM 5211 C CA . LEU C 1 126 ? 64.257 65.182 55.096 1.00 37.42 124 LEU C CA 1
ATOM 5212 C C . LEU C 1 126 ? 63.427 66.374 54.626 1.00 36.45 124 LEU C C 1
ATOM 5213 O O . LEU C 1 126 ? 62.206 66.381 54.804 1.00 36.90 124 LEU C O 1
ATOM 5218 N N . PRO C 1 127 ? 64.083 67.385 54.030 1.00 36.05 125 PRO C N 1
ATOM 5219 C CA . PRO C 1 127 ? 63.383 68.574 53.522 1.00 35.92 125 PRO C CA 1
ATOM 5220 C C . PRO C 1 127 ? 62.283 68.228 52.516 1.00 35.52 125 PRO C C 1
ATOM 5221 O O . PRO C 1 127 ? 62.437 67.354 51.657 1.00 33.79 125 PRO C O 1
ATOM 5225 N N . LEU C 1 128 ? 61.172 68.940 52.631 1.00 35.82 126 LEU C N 1
ATOM 5226 C CA . LEU C 1 128 ? 60.041 68.739 51.750 1.00 35.32 126 LEU C CA 1
ATOM 5227 C C . LEU C 1 128 ? 59.194 70.013 51.645 1.00 35.35 126 LEU C C 1
ATOM 5228 O O . LEU C 1 128 ? 58.106 70.086 52.215 1.00 35.20 126 LEU C O 1
ATOM 5233 N N . PRO C 1 129 ? 59.700 71.019 50.913 1.00 34.49 127 PRO C N 1
ATOM 5234 C CA . PRO C 1 129 ? 59.050 72.318 50.699 1.00 35.60 127 PRO C CA 1
ATOM 5235 C C . PRO C 1 129 ? 57.633 72.217 50.138 1.00 36.28 127 PRO C C 1
ATOM 5236 O O . PRO C 1 129 ? 57.366 71.422 49.236 1.00 35.29 127 PRO C O 1
ATOM 5240 N N . ASP C 1 130 ? 56.738 73.039 50.673 1.00 36.53 128 ASP C N 1
ATOM 5241 C CA . ASP C 1 130 ? 55.419 73.226 50.088 1.00 36.87 128 ASP C CA 1
ATOM 5242 C C . ASP C 1 130 ? 55.450 74.374 49.069 1.00 37.12 128 ASP C C 1
ATOM 5243 O O . ASP C 1 130 ? 54.641 74.434 48.138 1.00 37.54 128 ASP C O 1
ATOM 5248 N N . LEU C 1 131 ? 56.394 75.287 49.251 1.00 36.02 129 LEU C N 1
ATOM 5249 C CA . LEU C 1 131 ? 56.415 76.506 48.469 1.00 36.58 129 LEU C CA 1
ATOM 5250 C C . LEU C 1 131 ? 57.654 76.645 47.611 1.00 36.59 129 LEU C C 1
ATOM 5251 O O . LEU C 1 131 ? 58.735 76.189 47.967 1.00 36.32 129 LEU C O 1
ATOM 5264 N N . TYR C 1 133 ? 59.178 79.158 47.307 1.00 37.70 131 TYR C N 1
ATOM 5265 C CA . TYR C 1 133 ? 60.032 79.916 48.211 1.00 37.75 131 TYR C CA 1
ATOM 5266 C C . TYR C 1 133 ? 60.971 78.993 48.974 1.00 37.65 131 TYR C C 1
ATOM 5267 O O . TYR C 1 133 ? 62.169 79.261 49.081 1.00 37.54 131 TYR C O 1
ATOM 5276 N N . GLY C 1 134 ? 60.413 77.901 49.490 1.00 37.09 132 GLY C N 1
ATOM 5277 C CA . GLY C 1 134 ? 61.182 76.913 50.211 1.00 35.64 132 GLY C CA 1
ATOM 5278 C C . GLY C 1 134 ? 62.183 76.240 49.309 1.00 35.12 132 GLY C C 1
ATOM 5279 O O . GLY C 1 134 ? 63.324 76.016 49.685 1.00 35.46 132 GLY C O 1
ATOM 5280 N N . VAL C 1 135 ? 61.755 75.905 48.103 1.00 36.10 133 VAL C N 1
ATOM 5281 C CA . VAL C 1 135 ? 62.668 75.296 47.156 1.00 35.76 133 VAL C CA 1
ATOM 5282 C C . VAL C 1 135 ? 63.888 76.200 47.035 1.00 36.07 133 VAL C C 1
ATOM 5283 O O . VAL C 1 135 ? 65.027 75.762 47.208 1.00 35.64 133 VAL C O 1
ATOM 5287 N N . SER C 1 136 ? 63.640 77.477 46.776 1.00 35.68 134 SER C N 1
ATOM 5288 C CA . SER C 1 136 ? 64.719 78.418 46.562 1.00 35.30 134 SER C CA 1
ATOM 5289 C C . SER C 1 136 ? 65.673 78.513 47.740 1.00 34.80 134 SER C C 1
ATOM 5290 O O . SER C 1 136 ? 66.888 78.566 47.563 1.00 34.72 134 SER C O 1
ATOM 5293 N N . LYS C 1 137 ? 65.118 78.557 48.944 1.00 35.16 135 LYS C N 1
ATOM 5294 C CA . LYS C 1 137 ? 65.927 78.636 50.156 1.00 34.84 135 LYS C CA 1
ATOM 5295 C C . LYS C 1 137 ? 66.850 77.415 50.297 1.00 34.96 135 LYS C C 1
ATOM 5296 O O . LYS C 1 137 ? 68.037 77.536 50.607 1.00 35.17 135 LYS C O 1
ATOM 5302 N N . LEU C 1 138 ? 66.301 76.237 50.059 1.00 33.37 136 LEU C N 1
ATOM 5303 C CA . LEU C 1 138 ? 67.080 75.026 50.103 1.00 33.11 136 LEU C CA 1
ATOM 5304 C C . LEU C 1 138 ? 68.270 75.134 49.164 1.00 33.40 136 LEU C C 1
ATOM 5305 O O . LEU C 1 138 ? 69.396 74.780 49.517 1.00 32.72 136 LEU C O 1
ATOM 5310 N N . ALA C 1 139 ? 68.002 75.611 47.949 1.00 34.86 137 ALA C N 1
ATOM 5311 C CA . ALA C 1 139 ? 69.028 75.763 46.916 1.00 33.86 137 ALA C CA 1
ATOM 5312 C C . ALA C 1 139 ? 70.190 76.585 47.444 1.00 34.03 137 ALA C C 1
ATOM 5313 O O . ALA C 1 139 ? 71.349 76.206 47.284 1.00 33.32 137 ALA C O 1
ATOM 5315 N N . CYS C 1 140 ? 69.870 77.709 48.086 1.00 33.98 138 CYS C N 1
ATOM 5316 C CA . CYS C 1 140 ? 70.892 78.597 48.636 1.00 34.18 138 CYS C CA 1
ATOM 5317 C C . CYS C 1 140 ? 71.650 77.956 49.783 1.00 32.94 138 CYS C C 1
ATOM 5318 O O . CYS C 1 140 ? 72.877 78.024 49.830 1.00 32.27 138 CYS C O 1
ATOM 5321 N N . GLU C 1 141 ? 70.908 77.346 50.706 1.00 32.47 139 GLU C N 1
ATOM 5322 C CA . GLU C 1 141 ? 71.514 76.586 51.788 1.00 32.35 139 GLU C CA 1
ATOM 5323 C C . GLU C 1 141 ? 72.618 75.717 51.222 1.00 33.25 139 GLU C C 1
ATOM 5324 O O . GLU C 1 141 ? 73.744 75.734 51.723 1.00 32.63 139 GLU C O 1
ATOM 5330 N N . HIS C 1 142 ? 72.290 74.967 50.168 1.00 33.04 140 HIS C N 1
ATOM 5331 C CA . HIS C 1 142 ? 73.235 74.027 49.567 1.00 32.71 140 HIS C CA 1
ATOM 5332 C C . HIS C 1 142 ? 74.375 74.701 48.804 1.00 34.12 140 HIS C C 1
ATOM 5333 O O . HIS C 1 142 ? 75.499 74.189 48.782 1.00 33.75 140 HIS C O 1
ATOM 5340 N N . ILE C 1 143 ? 74.105 75.855 48.195 1.00 33.65 141 ILE C N 1
ATOM 5341 C CA . ILE C 1 143 ? 75.187 76.635 47.616 1.00 34.18 141 ILE C CA 1
ATOM 5342 C C . ILE C 1 143 ? 76.227 76.879 48.712 1.00 34.66 141 ILE C C 1
ATOM 5343 O O . ILE C 1 143 ? 77.399 76.516 48.563 1.00 35.11 141 ILE C O 1
ATOM 5348 N N . GLY C 1 144 ? 75.781 77.449 49.827 1.00 33.58 142 GLY C N 1
ATOM 5349 C CA . GLY C 1 144 ? 76.643 77.685 50.973 1.00 33.83 142 GLY C CA 1
ATOM 5350 C C . GLY C 1 144 ? 77.303 76.443 51.552 1.00 34.43 142 GLY C C 1
ATOM 5351 O O . GLY C 1 144 ? 78.491 76.459 51.891 1.00 34.51 142 GLY C O 1
ATOM 5352 N N . ASN C 1 145 ? 76.531 75.367 51.682 1.00 34.07 143 ASN C N 1
ATOM 5353 C CA . ASN C 1 145 ? 77.081 74.079 52.086 1.00 33.64 143 ASN C CA 1
ATOM 5354 C C . ASN C 1 145 ? 78.240 73.655 51.187 1.00 34.36 143 ASN C C 1
ATOM 5355 O O . ASN C 1 145 ? 79.246 73.152 51.672 1.00 34.98 143 ASN C O 1
ATOM 5360 N N . ILE C 1 146 ? 78.106 73.866 49.877 1.00 34.75 144 ILE C N 1
ATOM 5361 C CA . ILE C 1 146 ? 79.189 73.530 48.955 1.00 35.39 144 ILE C CA 1
ATOM 5362 C C . ILE C 1 146 ? 80.402 74.430 49.150 1.00 35.72 144 ILE C C 1
ATOM 5363 O O . ILE C 1 146 ? 81.534 73.957 49.227 1.00 35.98 144 ILE C O 1
ATOM 5368 N N . TYR C 1 147 ? 80.165 75.734 49.219 1.00 36.03 145 TYR C N 1
ATOM 5369 C CA . TYR C 1 147 ? 81.240 76.673 49.498 1.00 36.03 145 TYR C CA 1
ATOM 5370 C C . TYR C 1 147 ? 81.907 76.373 50.827 1.00 36.87 145 TYR C C 1
ATOM 5371 O O . TYR C 1 147 ? 83.129 76.456 50.951 1.00 37.57 145 TYR C O 1
ATOM 5380 N N . SER C 1 148 ? 81.111 76.014 51.824 1.00 34.83 146 SER C N 1
ATOM 5381 C CA . SER C 1 148 ? 81.681 75.682 53.112 1.00 35.38 146 SER C CA 1
ATOM 5382 C C . SER C 1 148 ? 82.611 74.462 53.027 1.00 37.26 146 SER C C 1
ATOM 5383 O O . SER C 1 148 ? 83.721 74.484 53.561 1.00 37.52 146 SER C O 1
ATOM 5386 N N . ARG C 1 149 ? 82.179 73.410 52.334 1.00 37.18 147 ARG C N 1
ATOM 5387 C CA . ARG C 1 149 ? 83.021 72.218 52.185 1.00 37.09 147 ARG C CA 1
ATOM 5388 C C . ARG C 1 149 ? 84.207 72.384 51.234 1.00 37.22 147 ARG C C 1
ATOM 5389 O O . ARG C 1 149 ? 85.328 71.995 51.565 1.00 37.92 147 ARG C O 1
ATOM 5397 N N . LYS C 1 150 ? 83.965 72.950 50.055 1.00 37.11 148 LYS C N 1
ATOM 5398 C CA . LYS C 1 150 ? 84.966 72.906 48.988 1.00 37.80 148 LYS C CA 1
ATOM 5399 C C . LYS C 1 150 ? 85.876 74.131 48.923 1.00 38.37 148 LYS C C 1
ATOM 5400 O O . LYS C 1 150 ? 86.978 74.062 48.381 1.00 37.76 148 LYS C O 1
ATOM 5406 N N . LYS C 1 151 ? 85.420 75.242 49.488 1.00 38.73 149 LYS C N 1
ATOM 5407 C CA . LYS C 1 151 ? 86.171 76.491 49.430 1.00 38.97 149 LYS C CA 1
ATOM 5408 C C . LYS C 1 151 ? 86.461 77.079 50.814 1.00 38.47 149 LYS C C 1
ATOM 5409 O O . LYS C 1 151 ? 86.918 78.220 50.931 1.00 41.72 149 LYS C O 1
ATOM 5415 N N . GLY C 1 152 ? 86.182 76.315 51.864 1.00 36.88 150 GLY C N 1
ATOM 5416 C CA . GLY C 1 152 ? 86.585 76.717 53.203 1.00 36.92 150 GLY C CA 1
ATOM 5417 C C . GLY C 1 152 ? 85.852 77.875 53.866 1.00 36.11 150 GLY C C 1
ATOM 5418 O O . GLY C 1 152 ? 86.354 78.472 54.814 1.00 36.11 150 GLY C O 1
ATOM 5419 N N . LEU C 1 153 ? 84.657 78.192 53.387 1.00 36.29 151 LEU C N 1
ATOM 5420 C CA . LEU C 1 153 ? 83.819 79.167 54.070 1.00 36.17 151 LEU C CA 1
ATOM 5421 C C . LEU C 1 153 ? 83.184 78.508 55.308 1.00 36.29 151 LEU C C 1
ATOM 5422 O O . LEU C 1 153 ? 83.318 77.304 55.513 1.00 36.25 151 LEU C O 1
ATOM 5427 N N . CYS C 1 154 ? 82.513 79.303 56.135 1.00 35.10 152 CYS C N 1
ATOM 5428 C CA . CYS C 1 154 ? 81.890 78.810 57.351 1.00 33.51 152 CYS C CA 1
ATOM 5429 C C . CYS C 1 154 ? 80.456 79.297 57.415 1.00 34.52 152 CYS C C 1
ATOM 5430 O O . CYS C 1 154 ? 80.080 80.075 58.293 1.00 34.79 152 CYS C O 1
ATOM 5433 N N . ILE C 1 155 ? 79.652 78.834 56.471 1.00 34.18 153 ILE C N 1
ATOM 5434 C CA . ILE C 1 155 ? 78.300 79.338 56.318 1.00 33.92 153 ILE C CA 1
ATOM 5435 C C . ILE C 1 155 ? 77.356 78.659 57.298 1.00 33.60 153 ILE C C 1
ATOM 5436 O O . ILE C 1 155 ? 77.284 77.438 57.353 1.00 33.62 153 ILE C O 1
ATOM 5441 N N . LYS C 1 156 ? 76.664 79.471 58.093 1.00 33.99 154 LYS C N 1
ATOM 5442 C CA . LYS C 1 156 ? 75.693 78.989 59.073 1.00 33.79 154 LYS C CA 1
ATOM 5443 C C . LYS C 1 156 ? 74.288 79.240 58.565 1.00 34.40 154 LYS C C 1
ATOM 5444 O O . LYS C 1 156 ? 73.839 80.390 58.534 1.00 34.65 154 LYS C O 1
ATOM 5450 N N . ASN C 1 157 ? 73.597 78.171 58.168 1.00 33.55 155 ASN C N 1
ATOM 5451 C CA . ASN C 1 157 ? 72.214 78.271 57.703 1.00 33.11 155 ASN C CA 1
ATOM 5452 C C . ASN C 1 157 ? 71.197 78.206 58.841 1.00 33.88 155 ASN C C 1
ATOM 5453 O O . ASN C 1 157 ? 70.950 77.143 59.404 1.00 33.54 155 ASN C O 1
ATOM 5458 N N . LEU C 1 158 ? 70.613 79.349 59.184 1.00 33.52 156 LEU C N 1
ATOM 5459 C CA . LEU C 1 158 ? 69.571 79.379 60.197 1.00 33.10 156 LEU C CA 1
ATOM 5460 C C . LEU C 1 158 ? 68.194 79.257 59.565 1.00 34.13 156 LEU C C 1
ATOM 5461 O O . LEU C 1 158 ? 67.827 80.045 58.683 1.00 34.22 156 LEU C O 1
ATOM 5466 N N . ARG C 1 159 ? 67.440 78.264 60.020 1.00 32.73 157 ARG C N 1
ATOM 5467 C CA . ARG C 1 159 ? 66.060 78.105 59.606 1.00 33.40 157 ARG C CA 1
ATOM 5468 C C . ARG C 1 159 ? 65.105 78.810 60.560 1.00 35.14 157 ARG C C 1
ATOM 5469 O O . ARG C 1 159 ? 64.678 78.252 61.568 1.00 35.86 157 ARG C O 1
ATOM 5477 N N . PHE C 1 160 ? 64.772 80.050 60.226 1.00 34.68 158 PHE C N 1
ATOM 5478 C CA . PHE C 1 160 ? 63.902 80.845 61.064 1.00 35.69 158 PHE C CA 1
ATOM 5479 C C . PHE C 1 160 ? 62.489 80.320 61.071 1.00 37.50 158 PHE C C 1
ATOM 5480 O O . PHE C 1 160 ? 61.965 79.890 60.042 1.00 37.55 158 PHE C O 1
ATOM 5488 N N . ALA C 1 161 ? 61.881 80.352 62.253 1.00 38.83 159 ALA C N 1
ATOM 5489 C CA . ALA C 1 161 ? 60.454 80.113 62.388 1.00 40.18 159 ALA C CA 1
ATOM 5490 C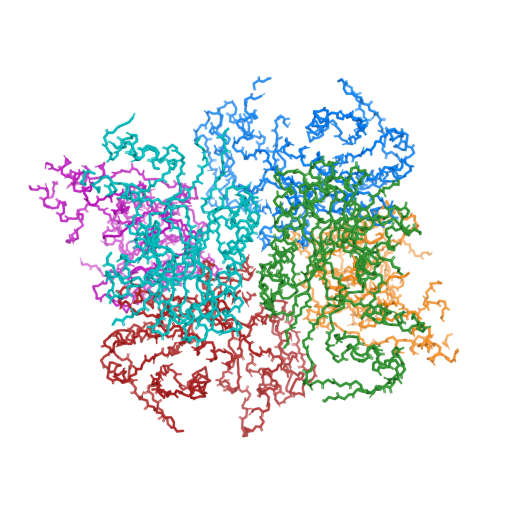 C . ALA C 1 161 ? 59.692 81.253 61.714 1.00 41.12 159 ALA C C 1
ATOM 5491 O O . ALA C 1 161 ? 60.288 82.160 61.118 1.00 39.78 159 ALA C O 1
ATOM 5493 N N . HIS C 1 162 ? 58.371 81.203 61.810 1.00 41.94 160 HIS C N 1
ATOM 5494 C CA . HIS C 1 162 ? 57.538 82.236 61.227 1.00 42.24 160 HIS C CA 1
ATOM 5495 C C . HIS C 1 162 ? 57.756 83.536 61.984 1.00 43.12 160 HIS C C 1
ATOM 5496 O O . HIS C 1 162 ? 57.381 83.651 63.151 1.00 43.45 160 HIS C O 1
ATOM 5503 N N . LEU C 1 163 ? 58.386 84.503 61.314 1.00 43.18 161 LEU C N 1
ATOM 5504 C CA . LEU C 1 163 ? 58.768 85.769 61.944 1.00 44.14 161 LEU C CA 1
ATOM 5505 C C . LEU C 1 163 ? 57.627 86.773 62.018 1.00 44.93 161 LEU C C 1
ATOM 5506 O O . LEU C 1 163 ? 56.770 86.824 61.141 1.00 46.03 161 LEU C O 1
ATOM 5511 N N . TYR C 1 164 ? 57.629 87.570 63.075 1.00 45.80 162 TYR C N 1
ATOM 5512 C CA . TYR C 1 164 ? 56.674 88.660 63.223 1.00 49.07 162 TYR C CA 1
ATOM 5513 C C . TYR C 1 164 ? 57.341 89.785 64.003 1.00 49.40 162 TYR C C 1
ATOM 5514 O O . TYR C 1 164 ? 58.413 89.596 64.579 1.00 48.31 162 TYR C O 1
ATOM 5523 N N . GLY C 1 165 ? 56.719 90.956 64.027 1.00 50.87 163 GLY C N 1
ATOM 5524 C CA . GLY C 1 165 ? 57.301 92.071 64.750 1.00 51.88 163 GLY C CA 1
ATOM 5525 C C . GLY C 1 165 ? 56.521 93.364 64.667 1.00 53.82 163 GLY C C 1
ATOM 5526 O O . GLY C 1 165 ? 55.306 93.366 64.490 1.00 55.10 163 GLY C O 1
ATOM 5527 N N . PHE C 1 166 ? 57.241 94.472 64.786 1.00 54.71 164 PHE C N 1
ATOM 5528 C CA . PHE C 1 166 ? 56.627 95.791 64.889 1.00 56.88 164 PHE C CA 1
ATOM 5529 C C . PHE C 1 166 ? 56.668 96.551 63.568 1.00 57.05 164 PHE C C 1
ATOM 5530 O O . PHE C 1 166 ? 57.744 96.794 63.018 1.00 56.15 164 PHE C O 1
ATOM 5538 N N . ASN C 1 167 ? 55.487 96.898 63.059 1.00 57.20 165 ASN C N 1
ATOM 5539 C CA . ASN C 1 167 ? 55.373 97.820 61.933 1.00 58.59 165 ASN C CA 1
ATOM 5540 C C . ASN C 1 167 ? 55.740 97.197 60.579 1.00 57.89 165 ASN C C 1
ATOM 5541 O O . ASN C 1 167 ? 56.645 97.665 59.885 1.00 56.43 165 ASN C O 1
ATOM 5546 N N . GLU C 1 168 ? 55.001 96.157 60.209 1.00 58.63 166 GLU C N 1
ATOM 5547 C CA . GLU C 1 168 ? 55.238 95.415 58.980 1.00 57.84 166 GLU C CA 1
ATOM 5548 C C . GLU C 1 168 ? 54.073 95.607 57.993 1.00 58.26 166 GLU C C 1
ATOM 5549 O O . GLU C 1 168 ? 54.237 96.165 56.900 1.00 57.20 166 GLU C O 1
ATOM 5555 N N . ASN C 1 171 ? 50.704 93.131 55.548 1.00 74.52 169 ASN C N 1
ATOM 5556 C CA . ASN C 1 171 ? 49.271 92.838 55.476 1.00 76.66 169 ASN C CA 1
ATOM 5557 C C . ASN C 1 171 ? 48.893 91.372 55.702 1.00 77.45 169 ASN C C 1
ATOM 5558 O O . ASN C 1 171 ? 47.797 90.956 55.336 1.00 77.61 169 ASN C O 1
ATOM 5563 N N . TYR C 1 172 ? 49.793 90.599 56.310 1.00 78.27 170 TYR C N 1
ATOM 5564 C CA . TYR C 1 172 ? 49.506 89.203 56.664 1.00 78.10 170 TYR C CA 1
ATOM 5565 C C . TYR C 1 172 ? 48.541 89.086 57.849 1.00 76.15 170 TYR C C 1
ATOM 5566 O O . TYR C 1 172 ? 48.107 90.090 58.407 1.00 76.15 170 TYR C O 1
ATOM 5583 N N . ILE C 1 174 ? 48.884 87.944 61.102 1.00 73.81 172 ILE C N 1
ATOM 5584 C CA . ILE C 1 174 ? 49.431 88.429 62.371 1.00 71.70 172 ILE C CA 1
ATOM 5585 C C . ILE C 1 174 ? 49.525 89.957 62.470 1.00 70.83 172 ILE C C 1
ATOM 5586 O O . ILE C 1 174 ? 49.588 90.509 63.566 1.00 69.07 172 ILE C O 1
ATOM 5591 N N . ASN C 1 175 ? 49.529 90.633 61.325 1.00 70.91 173 ASN C N 1
ATOM 5592 C CA . ASN C 1 175 ? 49.621 92.085 61.302 1.00 71.29 173 ASN C CA 1
ATOM 5593 C C . ASN C 1 175 ? 48.257 92.769 61.192 1.00 73.18 173 ASN C C 1
ATOM 5594 O O . ASN C 1 175 ? 48.051 93.862 61.728 1.00 71.85 173 ASN C O 1
ATOM 5599 N N . ARG C 1 176 ? 47.331 92.129 60.485 1.00 74.61 174 ARG C N 1
ATOM 5600 C CA . ARG C 1 176 ? 45.950 92.575 60.498 1.00 74.57 174 ARG C CA 1
ATOM 5601 C C . ARG C 1 176 ? 45.501 92.584 61.947 1.00 75.33 174 ARG C C 1
ATOM 5602 O O . ARG C 1 176 ? 45.055 93.606 62.452 1.00 76.59 174 ARG C O 1
ATOM 5610 N N . PHE C 1 177 ? 45.649 91.449 62.624 1.00 75.14 175 PHE C N 1
ATOM 5611 C CA . PHE C 1 177 ? 45.325 91.363 64.046 1.00 75.19 175 PHE C CA 1
ATOM 5612 C C . PHE C 1 177 ? 45.965 92.494 64.855 1.00 74.58 175 PHE C C 1
ATOM 5613 O O . PHE C 1 177 ? 45.295 93.143 65.656 1.00 75.64 175 PHE C O 1
ATOM 5621 N N . PHE C 1 178 ? 47.259 92.726 64.648 1.00 73.54 176 PHE C N 1
ATOM 5622 C CA . PHE C 1 178 ? 47.942 93.836 65.312 1.00 73.83 176 PHE C CA 1
ATOM 5623 C C . PHE C 1 178 ? 47.202 95.155 65.114 1.00 75.18 176 PHE C C 1
ATOM 5624 O O . PHE C 1 178 ? 47.052 95.935 66.055 1.00 75.91 176 PHE C O 1
ATOM 5632 N N . ARG C 1 179 ? 46.760 95.406 63.883 1.00 75.11 177 ARG C N 1
ATOM 5633 C CA . ARG C 1 179 ? 46.090 96.662 63.549 1.00 76.21 177 ARG C CA 1
ATOM 5634 C C . ARG C 1 179 ? 44.603 96.645 63.898 1.00 77.45 177 ARG C C 1
ATOM 5635 O O . ARG C 1 179 ? 44.047 97.655 64.330 1.00 78.49 177 ARG C O 1
ATOM 5643 N N . GLN C 1 180 ? 43.961 95.498 63.702 1.00 78.03 178 GLN C N 1
ATOM 5644 C CA . GLN C 1 180 ? 42.544 95.354 64.020 1.00 79.37 178 GLN C CA 1
ATOM 5645 C C . GLN C 1 180 ? 42.282 95.618 65.510 1.00 79.43 178 GLN C C 1
ATOM 5646 O O . GLN C 1 180 ? 41.332 96.315 65.869 1.00 80.56 178 GLN C O 1
ATOM 5652 N N . ALA C 1 181 ? 43.144 95.086 66.369 1.00 78.78 179 ALA C N 1
ATOM 5653 C CA . ALA C 1 181 ? 42.965 95.233 67.807 1.00 79.58 179 ALA C CA 1
ATOM 5654 C C . ALA C 1 181 ? 43.485 96.574 68.329 1.00 79.60 179 ALA C C 1
ATOM 5655 O O . ALA C 1 181 ? 42.929 97.140 69.270 1.00 79.41 179 ALA C O 1
ATOM 5657 N N . PHE C 1 182 ? 44.553 97.079 67.721 1.00 79.63 180 PHE C N 1
ATOM 5658 C CA . PHE C 1 182 ? 45.119 98.352 68.147 1.00 80.23 180 PHE C CA 1
ATOM 5659 C C . PHE C 1 182 ? 44.020 99.402 68.204 1.00 81.46 180 PHE C C 1
ATOM 5660 O O . PHE C 1 182 ? 43.924 100.172 69.162 1.00 81.62 180 PHE C O 1
ATOM 5668 N N . HIS C 1 183 ? 43.181 99.414 67.174 1.00 82.01 181 HIS C N 1
ATOM 5669 C CA . HIS C 1 183 ? 42.059 100.342 67.111 1.00 83.16 181 HIS C CA 1
ATOM 5670 C C . HIS C 1 183 ? 40.873 99.814 67.912 1.00 83.36 181 HIS C C 1
ATOM 5671 O O . HIS C 1 183 ? 39.982 100.571 68.300 1.00 84.64 181 HIS C O 1
ATOM 5678 N N . GLY C 1 184 ? 40.876 98.512 68.173 1.00 82.28 182 GLY C N 1
ATOM 5679 C CA . GLY C 1 184 ? 39.804 97.901 68.930 1.00 81.73 182 GLY C CA 1
ATOM 5680 C C . GLY C 1 184 ? 38.658 97.533 68.016 1.00 82.11 182 GLY C C 1
ATOM 5681 O O . GLY C 1 184 ? 37.502 97.853 68.295 1.00 82.25 182 GLY C O 1
ATOM 5682 N N . GLU C 1 185 ? 38.999 96.877 66.910 1.00 82.20 183 GLU C N 1
ATOM 5683 C CA . GLU C 1 185 ? 38.028 96.314 65.977 1.00 81.65 183 GLU C CA 1
ATOM 5684 C C . GLU C 1 185 ? 37.958 94.803 66.214 1.00 81.52 183 GLU C C 1
ATOM 5685 O O . GLU C 1 185 ? 38.749 94.264 66.983 1.00 81.26 183 GLU C O 1
ATOM 5691 N N . GLN C 1 186 ? 37.023 94.114 65.567 1.00 81.85 184 GLN C N 1
ATOM 5692 C CA . GLN C 1 186 ? 36.842 92.687 65.825 1.00 81.69 184 GLN C CA 1
ATOM 5693 C C . GLN C 1 186 ? 37.671 91.767 64.943 1.00 81.92 184 GLN C C 1
ATOM 5694 O O . GLN C 1 186 ? 37.598 91.824 63.718 1.00 82.17 184 GLN C O 1
ATOM 5700 N N . LEU C 1 187 ? 38.436 90.895 65.588 1.00 82.02 185 LEU C N 1
ATOM 5701 C CA . LEU C 1 187 ? 39.202 89.876 64.889 1.00 81.79 185 LEU C CA 1
ATOM 5702 C C . LEU C 1 187 ? 38.266 88.837 64.275 1.00 83.08 185 LEU C C 1
ATOM 5703 O O . LEU C 1 187 ? 37.301 88.411 64.909 1.00 83.54 185 LEU C O 1
ATOM 5708 N N . THR C 1 188 ? 38.556 88.436 63.039 1.00 84.50 186 THR C N 1
ATOM 5709 C CA . THR C 1 188 ? 37.719 87.474 62.314 1.00 86.65 186 THR C CA 1
ATOM 5710 C C . THR C 1 188 ? 38.483 86.229 61.838 1.00 86.48 186 THR C C 1
ATOM 5711 O O . THR C 1 188 ? 39.306 86.309 60.923 1.00 85.51 186 THR C O 1
ATOM 5715 N N . LEU C 1 189 ? 38.198 85.085 62.460 1.00 86.92 187 LEU C N 1
ATOM 5716 C CA . LEU C 1 189 ? 38.782 83.804 62.052 1.00 88.01 187 LEU C CA 1
ATOM 5717 C C . LEU C 1 189 ? 37.818 82.975 61.202 1.00 90.45 187 LEU C C 1
ATOM 5718 O O . LEU C 1 189 ? 36.623 82.911 61.492 1.00 90.84 187 LEU C O 1
ATOM 5723 N N . HIS C 1 190 ? 38.353 82.326 60.170 1.00 92.87 188 HIS C N 1
ATOM 5724 C CA . HIS C 1 190 ? 37.563 81.495 59.261 1.00 94.96 188 HIS C CA 1
ATOM 5725 C C . HIS C 1 190 ? 36.982 80.267 59.958 1.00 94.34 188 HIS C C 1
ATOM 5726 O O . HIS C 1 190 ? 35.992 80.359 60.680 1.00 94.14 188 HIS C O 1
ATOM 5733 N N . ALA C 1 191 ? 37.600 79.113 59.737 1.00 95.15 189 ALA C N 1
ATOM 5734 C CA . ALA C 1 191 ? 37.093 77.865 60.306 1.00 95.09 189 ALA C CA 1
ATOM 5735 C C . ALA C 1 191 ? 37.706 77.569 61.673 1.00 91.98 189 ALA C C 1
ATOM 5736 O O . ALA C 1 191 ? 38.299 78.448 62.299 1.00 91.39 189 ALA C O 1
ATOM 5738 N N . ASN C 1 192 ? 37.560 76.329 62.130 1.00 90.22 190 ASN C N 1
ATOM 5739 C CA . ASN C 1 192 ? 38.043 75.951 63.453 1.00 88.76 190 ASN C CA 1
ATOM 5740 C C . ASN C 1 192 ? 39.557 75.754 63.488 1.00 85.41 190 ASN C C 1
ATOM 5741 O O . ASN C 1 192 ? 40.059 74.677 63.158 1.00 84.36 190 ASN C O 1
ATOM 5746 N N . SER C 1 193 ? 40.275 76.802 63.890 1.00 83.33 191 SER C N 1
ATOM 5747 C CA . SER C 1 193 ? 41.733 76.757 63.983 1.00 80.08 191 SER C CA 1
ATOM 5748 C C . SER C 1 193 ? 42.187 75.726 65.013 1.00 76.58 191 SER C C 1
ATOM 5749 O O . SER C 1 193 ? 41.637 75.646 66.110 1.00 77.52 191 SER C O 1
ATOM 5752 N N . VAL C 1 194 ? 43.197 74.945 64.650 1.00 72.61 192 VAL C N 1
ATOM 5753 C CA . VAL C 1 194 ? 43.649 73.840 65.484 1.00 71.62 192 VAL C CA 1
ATOM 5754 C C . VAL C 1 194 ? 45.130 73.542 65.252 1.00 68.09 192 VAL C C 1
ATOM 5755 O O . VAL C 1 194 ? 45.849 73.144 66.173 1.00 66.06 192 VAL C O 1
ATOM 5759 N N . ALA C 1 195 ? 45.573 73.736 64.014 1.00 65.79 193 ALA C N 1
ATOM 5760 C CA . ALA C 1 195 ? 46.972 73.556 63.646 1.00 61.24 193 ALA C CA 1
ATOM 5761 C C . ALA C 1 195 ? 47.871 74.547 64.382 1.00 60.41 193 ALA C C 1
ATOM 5762 O O . ALA C 1 195 ? 47.524 75.722 64.518 1.00 61.86 193 ALA C O 1
ATOM 5764 N N . LYS C 1 196 ? 49.026 74.077 64.850 1.00 56.96 194 LYS C N 1
ATOM 5765 C CA . LYS C 1 196 ? 49.957 74.928 65.583 1.00 54.58 194 LYS C CA 1
ATOM 5766 C C . LYS C 1 196 ? 51.134 75.345 64.706 1.00 52.04 194 LYS C C 1
ATOM 5767 O O . LYS C 1 196 ? 51.676 74.546 63.960 1.00 51.62 194 LYS C O 1
ATOM 5773 N N . ARG C 1 197 ? 51.521 76.610 64.802 1.00 52.77 195 ARG C N 1
ATOM 5774 C CA . ARG C 1 197 ? 52.640 77.138 64.038 1.00 49.24 195 ARG C CA 1
ATOM 5775 C C . ARG C 1 197 ? 53.572 77.947 64.946 1.00 48.63 195 ARG C C 1
ATOM 5776 O O . ARG C 1 197 ? 53.120 78.712 65.794 1.00 49.26 195 ARG C O 1
ATOM 5784 N N . GLU C 1 198 ? 54.875 77.764 64.768 1.00 46.70 196 GLU C N 1
ATOM 5785 C CA . GLU C 1 198 ? 55.878 78.367 65.641 1.00 45.20 196 GLU C CA 1
ATOM 5786 C C . GLU C 1 198 ? 56.208 79.792 65.214 1.00 45.54 196 GLU C C 1
ATOM 5787 O O . GLU C 1 198 ? 56.676 80.022 64.103 1.00 45.03 196 GLU C O 1
ATOM 5793 N N . PHE C 1 199 ? 55.976 80.746 66.109 1.00 45.73 197 PHE C N 1
ATOM 5794 C CA . PHE C 1 199 ? 56.250 82.145 65.820 1.00 45.11 197 PHE C CA 1
ATOM 5795 C C . PHE C 1 199 ? 57.470 82.672 66.584 1.00 45.46 197 PHE C C 1
ATOM 5796 O O . PHE C 1 199 ? 57.640 82.416 67.773 1.00 45.16 197 PHE C O 1
ATOM 5804 N N . LEU C 1 200 ? 58.307 83.427 65.880 1.00 45.88 198 LEU C N 1
ATOM 5805 C CA . LEU C 1 200 ? 59.569 83.911 66.413 1.00 44.48 198 LEU C CA 1
ATOM 5806 C C . LEU C 1 200 ? 59.664 85.412 66.237 1.00 44.42 198 LEU C C 1
ATOM 5807 O O . LEU C 1 200 ? 59.473 85.923 65.140 1.00 45.05 198 LEU C O 1
ATOM 5812 N N . TYR C 1 201 ? 59.964 86.112 67.323 1.00 45.64 199 TYR C N 1
ATOM 5813 C CA . TYR C 1 201 ? 60.042 87.573 67.321 1.00 45.76 199 TYR C CA 1
ATOM 5814 C C . TYR C 1 201 ? 61.322 88.025 66.617 1.00 43.81 199 TYR C C 1
ATOM 5815 O O . TYR C 1 201 ? 62.381 87.425 66.785 1.00 43.50 199 TYR C O 1
ATOM 5824 N N . ALA C 1 202 ? 61.220 89.070 65.811 1.00 44.39 200 ALA C N 1
ATOM 5825 C CA . ALA C 1 202 ? 62.369 89.537 65.045 1.00 44.24 200 ALA C CA 1
ATOM 5826 C C . ALA C 1 202 ? 63.541 89.905 65.956 1.00 43.84 200 ALA C C 1
ATOM 5827 O O . ALA C 1 202 ? 64.702 89.662 65.614 1.00 42.75 200 ALA C O 1
ATOM 5829 N N . LYS C 1 203 ? 63.225 90.501 67.108 1.00 44.58 201 LYS C N 1
ATOM 5830 C CA . LYS C 1 203 ? 64.211 90.804 68.146 1.00 43.80 201 LYS C CA 1
ATOM 5831 C C . LYS C 1 203 ? 65.015 89.524 68.438 1.00 42.93 201 LYS C C 1
ATOM 5832 O O . LYS C 1 203 ? 66.253 89.525 68.406 1.00 42.19 201 LYS C O 1
ATOM 5838 N N . ASP C 1 204 ? 64.291 88.435 68.704 1.00 42.05 202 ASP C N 1
ATOM 5839 C CA . ASP C 1 204 ? 64.874 87.123 68.964 1.00 40.88 202 ASP C CA 1
ATOM 5840 C C . ASP C 1 204 ? 65.636 86.562 67.769 1.00 41.28 202 ASP C C 1
ATOM 5841 O O . ASP C 1 204 ? 66.700 85.957 67.929 1.00 40.52 202 ASP C O 1
ATOM 5846 N N . ALA C 1 205 ? 65.082 86.737 66.572 1.00 41.20 203 ALA C N 1
ATOM 5847 C CA . ALA C 1 205 ? 65.757 86.264 65.367 1.00 40.16 203 ALA C CA 1
ATOM 5848 C C . ALA C 1 205 ? 67.126 86.908 65.290 1.00 39.32 203 ALA C C 1
ATOM 5849 O O . ALA C 1 205 ? 68.136 86.227 65.104 1.00 38.17 203 ALA C O 1
ATOM 5851 N N . ALA C 1 206 ? 67.146 88.228 65.455 1.00 39.94 204 ALA C N 1
ATOM 5852 C CA . ALA C 1 206 ? 68.385 88.998 65.444 1.00 39.76 204 ALA C CA 1
ATOM 5853 C C . ALA C 1 206 ? 69.378 88.479 66.481 1.00 37.45 204 ALA C C 1
ATOM 5854 O O . ALA C 1 206 ? 70.583 88.426 66.238 1.00 34.98 204 ALA C O 1
ATOM 5856 N N . LYS C 1 207 ? 68.861 88.089 67.638 1.00 38.19 205 LYS C N 1
ATOM 5857 C CA . LYS C 1 207 ? 69.719 87.552 68.684 1.00 38.00 205 LYS C CA 1
ATOM 5858 C C . LYS C 1 207 ? 70.479 86.331 68.172 1.00 38.06 205 LYS C C 1
ATOM 5859 O O . LYS C 1 207 ? 71.691 86.217 68.381 1.00 37.17 205 LYS C O 1
ATOM 5865 N N . SER C 1 208 ? 69.770 85.428 67.493 1.00 37.18 206 SER C N 1
ATOM 5866 C CA . SER C 1 208 ? 70.411 84.236 66.946 1.00 36.86 206 SER C CA 1
ATOM 5867 C C . SER C 1 208 ? 71.437 84.579 65.867 1.00 36.06 206 SER C C 1
ATOM 5868 O O . SER C 1 208 ? 72.420 83.871 65.714 1.00 36.40 206 SER C O 1
ATOM 5871 N N . VAL C 1 209 ? 71.210 85.658 65.121 1.00 36.35 207 VAL C N 1
ATOM 5872 C CA . VAL C 1 209 ? 72.195 86.116 64.137 1.00 36.19 207 VAL C CA 1
ATOM 5873 C C . VAL C 1 209 ? 73.507 86.568 64.816 1.00 35.92 207 VAL C C 1
ATOM 5874 O O . VAL C 1 209 ? 74.605 86.225 64.364 1.00 35.17 207 VAL C O 1
ATOM 5878 N N . ILE C 1 210 ? 73.395 87.319 65.907 1.00 36.11 208 ILE C N 1
ATOM 5879 C CA . ILE C 1 210 ? 74.572 87.665 66.707 1.00 36.66 208 ILE C CA 1
ATOM 5880 C C . ILE C 1 210 ? 75.246 86.417 67.299 1.00 37.55 208 ILE C C 1
ATOM 5881 O O . ILE C 1 210 ? 76.479 86.306 67.311 1.00 37.16 208 ILE C O 1
ATOM 5886 N N . TYR C 1 211 ? 74.429 85.484 67.790 1.00 36.68 209 TYR C N 1
ATOM 5887 C CA . TYR C 1 211 ? 74.930 84.320 68.504 1.00 35.33 209 TYR C CA 1
ATOM 5888 C C . TYR C 1 211 ? 75.572 83.313 67.594 1.00 36.12 209 TYR C C 1
ATOM 5889 O O . TYR C 1 211 ? 76.508 82.623 67.993 1.00 36.90 209 TYR C O 1
ATOM 5898 N N . ALA C 1 212 ? 75.036 83.213 66.382 1.00 36.57 210 ALA C N 1
ATOM 5899 C CA . ALA C 1 212 ? 75.586 82.356 65.345 1.00 34.97 210 ALA C CA 1
ATOM 5900 C C . ALA C 1 212 ? 76.898 82.964 64.892 1.00 35.48 210 ALA C C 1
ATOM 5901 O O . ALA C 1 212 ? 77.908 82.278 64.770 1.00 35.54 210 ALA C O 1
ATOM 5903 N N . LEU C 1 213 ? 76.878 84.273 64.668 1.00 36.16 211 LEU C N 1
ATOM 5904 C CA . LEU C 1 213 ? 78.058 84.991 64.198 1.00 35.91 211 LEU C CA 1
ATOM 5905 C C . LEU C 1 213 ? 79.290 84.783 65.076 1.00 36.61 211 LEU C C 1
ATOM 5906 O O . LEU C 1 213 ? 80.414 84.890 64.590 1.00 36.63 211 LEU C O 1
ATOM 5911 N N . LYS C 1 214 ? 79.074 84.500 66.363 1.00 35.79 212 LYS C N 1
ATOM 5912 C CA . LYS C 1 214 ? 80.171 84.215 67.286 1.00 35.54 212 LYS C CA 1
ATOM 5913 C C . LYS C 1 214 ? 80.896 82.914 66.940 1.00 36.21 212 LYS C C 1
ATOM 5914 O O . LYS C 1 214 ? 82.116 82.804 67.100 1.00 36.33 212 LYS C O 1
ATOM 5920 N N . GLN C 1 215 ? 80.149 81.917 66.488 1.00 34.64 213 GLN C N 1
ATOM 5921 C CA . GLN C 1 215 ? 80.782 80.665 66.130 1.00 35.67 213 GLN C CA 1
ATOM 5922 C C . GLN C 1 215 ? 81.419 80.805 64.751 1.00 36.23 213 GLN C C 1
ATOM 5923 O O . GLN C 1 215 ? 81.021 80.130 63.801 1.00 36.45 213 GLN C O 1
ATOM 5929 N N . GLU C 1 216 ? 82.424 81.674 64.658 1.00 36.93 214 GLU C N 1
ATOM 5930 C CA . GLU C 1 216 ? 82.991 82.078 63.369 1.00 37.15 214 GLU C CA 1
ATOM 5931 C C . GLU C 1 216 ? 83.749 81.006 62.575 1.00 37.62 214 GLU C C 1
ATOM 5932 O O . GLU C 1 216 ? 84.236 81.291 61.486 1.00 39.65 214 GLU C O 1
ATOM 5938 N N . LYS C 1 217 ? 83.860 79.789 63.093 1.00 36.59 215 LYS C N 1
ATOM 5939 C CA . LYS C 1 217 ? 84.447 78.711 62.300 1.00 36.82 215 LYS C CA 1
ATOM 5940 C C . LYS C 1 217 ? 83.483 77.537 62.106 1.00 36.76 215 LYS C C 1
ATOM 5941 O O . LYS C 1 217 ? 83.795 76.538 61.443 1.00 36.30 215 LYS C O 1
ATOM 5947 N N . VAL C 1 218 ? 82.302 77.687 62.682 1.00 35.45 216 VAL C N 1
ATOM 5948 C CA . VAL C 1 218 ? 81.269 76.691 62.586 1.00 34.94 216 VAL C CA 1
ATOM 5949 C C . VAL C 1 218 ? 80.536 76.853 61.269 1.00 35.41 216 VAL C C 1
ATOM 5950 O O . VAL C 1 218 ? 80.289 77.962 60.823 1.00 35.27 216 VAL C O 1
ATOM 5954 N N . SER C 1 219 ? 80.193 75.737 60.643 1.00 36.37 217 SER C N 1
ATOM 5955 C CA . SER C 1 219 ? 79.382 75.751 59.435 1.00 34.81 217 SER C CA 1
ATOM 5956 C C . SER C 1 219 ? 78.420 74.587 59.531 1.00 35.06 217 SER C C 1
ATOM 5957 O O . SER C 1 219 ? 78.840 73.469 59.822 1.00 37.43 217 SER C O 1
ATOM 5960 N N . GLY C 1 220 ? 77.136 74.859 59.303 1.00 34.41 218 GLY C N 1
ATOM 5961 C CA . GLY C 1 220 ? 76.092 73.848 59.332 1.00 33.54 218 GLY C CA 1
ATOM 5962 C C . GLY C 1 220 ? 74.701 74.457 59.246 1.00 33.30 218 GLY C C 1
ATOM 5963 O O . GLY C 1 220 ? 74.549 75.648 59.012 1.00 33.79 218 GLY C O 1
ATOM 5964 N N . THR C 1 221 ? 73.673 73.649 59.458 1.00 33.76 219 THR C N 1
ATOM 5965 C CA . THR C 1 221 ? 72.309 74.160 59.433 1.00 32.94 219 THR C CA 1
ATOM 5966 C C . THR C 1 221 ? 71.599 74.000 60.792 1.00 33.32 219 THR C C 1
ATOM 5967 O O . THR C 1 221 ? 71.690 72.957 61.423 1.00 33.05 219 THR C O 1
ATOM 5971 N N . PHE C 1 222 ? 70.915 75.058 61.229 1.00 33.59 220 PHE C N 1
ATOM 5972 C CA . PHE C 1 222 ? 70.306 75.145 62.560 1.00 33.43 220 PHE C CA 1
ATOM 5973 C C . PHE C 1 222 ? 68.881 75.671 62.522 1.00 33.30 220 PHE C C 1
ATOM 5974 O O . PHE C 1 222 ? 68.631 76.751 62.016 1.00 33.87 220 PHE C O 1
ATOM 5982 N N . ASN C 1 223 ? 67.945 74.946 63.101 1.00 33.89 221 ASN C N 1
ATOM 5983 C CA . ASN C 1 223 ? 66.637 75.534 63.321 1.00 35.11 221 ASN C CA 1
ATOM 5984 C C . ASN C 1 223 ? 66.709 76.672 64.330 1.00 35.86 221 ASN C C 1
ATOM 5985 O O . ASN C 1 223 ? 67.265 76.509 65.426 1.00 35.98 221 ASN C O 1
ATOM 5990 N N . ILE C 1 224 ? 66.143 77.819 63.972 1.00 34.69 222 ILE C N 1
ATOM 5991 C CA . ILE C 1 224 ? 66.068 78.928 64.915 1.00 36.07 222 ILE C CA 1
ATOM 5992 C C . ILE C 1 224 ? 64.620 79.287 65.273 1.00 37.37 222 ILE C C 1
ATOM 5993 O O . ILE C 1 224 ? 64.033 80.221 64.727 1.00 37.82 222 ILE C O 1
ATOM 5998 N N . GLY C 1 225 ? 64.063 78.523 66.206 1.00 37.21 223 GLY C N 1
ATOM 5999 C CA . GLY C 1 225 ? 62.692 78.695 66.632 1.00 38.47 223 GLY C CA 1
ATOM 6000 C C . GLY C 1 225 ? 62.565 79.250 68.038 1.00 40.64 223 GLY C C 1
ATOM 6001 O O . GLY C 1 225 ? 63.545 79.650 68.658 1.00 39.67 223 GLY C O 1
ATOM 6002 N N . SER C 1 226 ? 61.339 79.247 68.548 1.00 42.61 224 SER C N 1
ATOM 6003 C CA . SER C 1 226 ? 61.003 79.978 69.758 1.00 44.01 224 SER C CA 1
ATOM 6004 C C . SER C 1 226 ? 60.438 79.068 70.836 1.00 44.90 224 SER C C 1
ATOM 6005 O O . SER C 1 226 ? 60.581 79.349 72.031 1.00 46.63 224 SER C O 1
ATOM 6008 N N . GLY C 1 227 ? 59.787 77.992 70.402 1.00 43.92 225 GLY C N 1
ATOM 6009 C CA . GLY C 1 227 ? 59.048 77.117 71.292 1.00 45.32 225 GLY C CA 1
ATOM 6010 C C . GLY C 1 227 ? 57.578 77.500 71.316 1.00 47.70 225 GLY C C 1
ATOM 6011 O O . GLY C 1 227 ? 56.717 76.712 71.711 1.00 48.17 225 GLY C O 1
ATOM 6012 N N . ASP C 1 228 ? 57.292 78.725 70.882 1.00 47.51 226 ASP C N 1
ATOM 6013 C CA . ASP C 1 228 ? 55.928 79.236 70.853 1.00 47.88 226 ASP C CA 1
ATOM 6014 C C . ASP C 1 228 ? 55.168 78.784 69.599 1.00 48.77 226 ASP C C 1
ATOM 6015 O O . ASP C 1 228 ? 55.076 79.520 68.622 1.00 48.89 226 ASP C O 1
ATOM 6020 N N . ALA C 1 229 ? 54.631 77.567 69.629 1.00 49.43 227 ALA C N 1
ATOM 6021 C CA . ALA C 1 229 ? 53.855 77.042 68.510 1.00 49.27 227 ALA C CA 1
ATOM 6022 C C . ALA C 1 229 ? 52.386 77.244 68.802 1.00 51.93 227 ALA C C 1
ATOM 6023 O O . ALA C 1 229 ? 51.824 76.534 69.633 1.00 54.62 227 ALA C O 1
ATOM 6025 N N . LEU C 1 230 ? 51.757 78.201 68.127 1.00 52.04 228 LEU C N 1
ATOM 6026 C CA . LEU C 1 230 ? 50.400 78.609 68.500 1.00 55.71 228 LEU C CA 1
ATOM 6027 C C . LEU C 1 230 ? 49.330 78.292 67.461 1.00 58.53 228 LEU C C 1
ATOM 6028 O O . LEU C 1 230 ? 49.605 78.276 66.258 1.00 58.03 228 LEU C O 1
ATOM 6033 N N . THR C 1 231 ? 48.108 78.038 67.935 1.00 60.87 229 THR C N 1
ATOM 6034 C CA . THR C 1 231 ? 46.951 77.923 67.047 1.00 63.47 229 THR C CA 1
ATOM 6035 C C . THR C 1 231 ? 46.457 79.325 66.737 1.00 65.35 229 THR C C 1
ATOM 6036 O O . THR C 1 231 ? 46.757 80.261 67.474 1.00 65.66 229 THR C O 1
ATOM 6040 N N . ASN C 1 232 ? 45.712 79.485 65.651 1.00 67.35 230 ASN C N 1
ATOM 6041 C CA . ASN C 1 232 ? 45.290 80.827 65.249 1.00 69.22 230 ASN C CA 1
ATOM 6042 C C . ASN C 1 232 ? 44.341 81.510 66.235 1.00 70.01 230 ASN C C 1
ATOM 6043 O O . ASN C 1 232 ? 44.287 82.739 66.301 1.00 69.45 230 ASN C O 1
ATOM 6048 N N . TYR C 1 233 ? 43.607 80.709 67.004 1.00 70.66 231 TYR C N 1
ATOM 6049 C CA . TYR C 1 233 ? 42.816 81.229 68.115 1.00 70.65 231 TYR C CA 1
ATOM 6050 C C . TYR C 1 233 ? 43.733 81.839 69.171 1.00 68.99 231 TYR C C 1
ATOM 6051 O O . TYR C 1 233 ? 43.535 82.977 69.581 1.00 70.17 231 TYR C O 1
ATOM 6060 N N . GLU C 1 234 ? 44.736 81.074 69.599 1.00 68.16 232 GLU C N 1
ATOM 6061 C CA . GLU C 1 234 ? 45.688 81.526 70.611 1.00 67.64 232 GLU C CA 1
ATOM 6062 C C . GLU C 1 234 ? 46.348 82.847 70.229 1.00 67.38 232 GLU C C 1
ATOM 6063 O O . GLU C 1 234 ? 46.582 83.698 71.085 1.00 68.00 232 GLU C O 1
ATOM 6069 N N . VAL C 1 235 ? 46.670 83.002 68.947 1.00 66.75 233 VAL C N 1
ATOM 6070 C CA . VAL C 1 235 ? 47.317 84.220 68.463 1.00 66.68 233 VAL C CA 1
ATOM 6071 C C . VAL C 1 235 ? 46.340 85.390 68.493 1.00 68.30 233 VAL C C 1
ATOM 6072 O O . VAL C 1 235 ? 46.671 86.474 68.970 1.00 67.61 233 VAL C O 1
ATOM 6076 N N . ALA C 1 236 ? 45.131 85.161 67.990 1.00 68.91 234 ALA C N 1
ATOM 6077 C CA . ALA C 1 236 ? 44.057 86.130 68.150 1.00 69.94 234 ALA C CA 1
ATOM 6078 C C . ALA C 1 236 ? 43.948 86.566 69.619 1.00 71.04 234 ALA C C 1
ATOM 6079 O O . ALA C 1 236 ? 44.182 87.732 69.941 1.00 71.87 234 ALA C O 1
ATOM 6081 N N . ASN C 1 237 ? 43.602 85.626 70.500 1.00 70.00 235 ASN C N 1
ATOM 6082 C CA . ASN C 1 237 ? 43.547 85.861 71.952 1.00 70.60 235 ASN C CA 1
ATOM 6083 C C . ASN C 1 237 ? 44.673 86.711 72.555 1.00 71.14 235 ASN C C 1
ATOM 6084 O O . ASN C 1 237 ? 44.448 87.839 72.988 1.00 71.93 235 ASN C O 1
ATOM 6089 N N . THR C 1 238 ? 45.875 86.142 72.597 1.00 70.22 236 THR C N 1
ATOM 6090 C CA . THR C 1 238 ? 47.041 86.778 73.214 1.00 69.13 236 THR C CA 1
ATOM 6091 C C . THR C 1 238 ? 47.196 88.260 72.853 1.00 70.21 236 THR C C 1
ATOM 6092 O O . THR C 1 238 ? 47.569 89.082 73.693 1.00 70.83 236 THR C O 1
ATOM 6096 N N . ILE C 1 239 ? 46.903 88.588 71.600 1.00 70.62 237 ILE C N 1
ATOM 6097 C CA . ILE C 1 239 ? 46.962 89.958 71.105 1.00 70.72 237 ILE C CA 1
ATOM 6098 C C . ILE C 1 239 ? 45.774 90.779 71.593 1.00 72.38 237 ILE C C 1
ATOM 6099 O O . ILE C 1 239 ? 45.924 91.940 71.968 1.00 74.22 237 ILE C O 1
ATOM 6104 N N . ASN C 1 240 ? 44.591 90.174 71.575 1.00 73.03 238 ASN C N 1
ATOM 6105 C CA . ASN C 1 240 ? 43.378 90.842 72.044 1.00 74.74 238 ASN C CA 1
ATOM 6106 C C . ASN C 1 240 ? 43.425 91.242 73.524 1.00 75.40 238 ASN C C 1
ATOM 6107 O O . ASN C 1 240 ? 42.733 92.167 73.946 1.00 76.38 238 ASN C O 1
ATOM 6112 N N . ASN C 1 241 ? 44.237 90.543 74.311 1.00 74.35 239 ASN C N 1
ATOM 6113 C CA . ASN C 1 241 ? 44.446 90.931 75.698 1.00 74.37 239 ASN C CA 1
ATOM 6114 C C . ASN C 1 241 ? 45.513 92.007 75.796 1.00 74.81 239 ASN C C 1
ATOM 6115 O O . ASN C 1 241 ? 45.387 92.945 76.573 1.00 76.95 239 ASN C O 1
ATOM 6120 N N . ALA C 1 242 ? 46.562 91.872 74.995 1.00 73.04 240 ALA C N 1
ATOM 6121 C CA . ALA C 1 242 ? 47.661 92.824 75.026 1.00 72.70 240 ALA C CA 1
ATOM 6122 C C . ALA C 1 242 ? 47.265 94.194 74.477 1.00 74.72 240 ALA C C 1
ATOM 6123 O O . ALA C 1 242 ? 47.856 95.208 74.853 1.00 74.57 240 ALA C O 1
ATOM 6125 N N . PHE C 1 243 ? 46.274 94.222 73.588 1.00 74.59 241 PHE C N 1
ATOM 6126 C CA . PHE C 1 243 ? 45.860 95.466 72.935 1.00 75.56 241 PHE C CA 1
ATOM 6127 C C . PHE C 1 243 ? 44.595 96.086 73.544 1.00 77.96 241 PHE C C 1
ATOM 6128 O O . PHE C 1 243 ? 44.161 97.169 73.130 1.00 78.34 241 PHE C O 1
ATOM 6136 N N . GLY C 1 244 ? 44.001 95.398 74.518 1.00 77.71 242 GLY C N 1
ATOM 6137 C CA . GLY C 1 244 ? 42.810 95.898 75.187 1.00 79.11 242 GLY C CA 1
ATOM 6138 C C . GLY C 1 244 ? 41.512 95.318 74.649 1.00 80.24 242 GLY C C 1
ATOM 6139 O O . GLY C 1 244 ? 40.556 95.097 75.399 1.00 81.16 242 GLY C O 1
ATOM 6140 N N . ASN C 1 245 ? 41.487 95.077 73.342 1.00 78.86 243 ASN C N 1
ATOM 6141 C CA . ASN C 1 245 ? 40.347 94.481 72.654 1.00 79.06 243 ASN C CA 1
ATOM 6142 C C . ASN C 1 245 ? 40.043 93.040 73.119 1.00 79.43 243 ASN C C 1
ATOM 6143 O O . ASN C 1 245 ? 40.445 92.086 72.461 1.00 79.22 243 ASN C O 1
ATOM 6148 N N . LYS C 1 246 ? 39.323 92.876 74.230 1.00 80.46 244 LYS C N 1
ATOM 6149 C CA . LYS C 1 246 ? 39.131 91.543 74.835 1.00 80.39 244 LYS C CA 1
ATOM 6150 C C . LYS C 1 246 ? 37.894 90.742 74.403 1.00 81.03 244 LYS C C 1
ATOM 6151 O O . LYS C 1 246 ? 36.784 91.272 74.317 1.00 81.39 244 LYS C O 1
ATOM 6157 N N . ASP C 1 247 ? 38.102 89.447 74.174 1.00 81.33 245 ASP C N 1
ATOM 6158 C CA . ASP C 1 247 ? 37.059 88.543 73.678 1.00 82.43 245 ASP C CA 1
ATOM 6159 C C . ASP C 1 247 ? 36.332 89.112 72.453 1.00 81.98 245 ASP C C 1
ATOM 6160 O O . ASP C 1 247 ? 35.241 88.665 72.099 1.00 81.72 245 ASP C O 1
ATOM 6165 N N . ASN C 1 248 ? 36.957 90.094 71.810 1.00 81.40 246 ASN C N 1
ATOM 6166 C CA . ASN C 1 248 ? 36.424 90.688 70.593 1.00 81.33 246 ASN C CA 1
ATOM 6167 C C . ASN C 1 248 ? 36.869 89.872 69.393 1.00 81.97 246 ASN C C 1
ATOM 6168 O O . ASN C 1 248 ? 37.415 90.407 68.425 1.00 81.26 246 ASN C O 1
ATOM 6173 N N . LEU C 1 249 ? 36.647 88.565 69.479 1.00 82.32 247 LEU C N 1
ATOM 6174 C CA . LEU C 1 249 ? 37.023 87.645 68.420 1.00 82.34 247 LEU C CA 1
ATOM 6175 C C . LEU C 1 249 ? 35.799 86.893 67.937 1.00 82.89 247 LEU C C 1
ATOM 6176 O O . LEU C 1 249 ? 34.959 86.489 68.738 1.00 82.27 247 LEU C O 1
ATOM 6181 N N . LEU C 1 250 ? 35.708 86.707 66.624 1.00 84.53 248 LEU C N 1
ATOM 6182 C CA . LEU C 1 250 ? 34.571 86.026 66.016 1.00 85.69 248 LEU C CA 1
ATOM 6183 C C . LEU C 1 250 ? 35.013 84.903 65.084 1.00 87.53 248 LEU C C 1
ATOM 6184 O O . LEU C 1 250 ? 35.947 85.063 64.296 1.00 86.96 248 LEU C O 1
ATOM 6189 N N . VAL C 1 251 ? 34.318 83.772 65.177 1.00 89.08 249 VAL C N 1
ATOM 6190 C CA . VAL C 1 251 ? 34.585 82.607 64.339 1.00 89.84 249 VAL C CA 1
ATOM 6191 C C . VAL C 1 251 ? 33.572 82.484 63.195 1.00 89.61 249 VAL C C 1
ATOM 6192 O O . VAL C 1 251 ? 33.883 82.745 62.030 1.00 88.67 249 VAL C O 1
ATOM 6196 N N . ILE C 1 260 ? 45.226 74.421 56.203 1.00 58.64 258 ILE C N 1
ATOM 6197 C CA . ILE C 1 260 ? 46.442 74.884 56.880 1.00 60.15 258 ILE C CA 1
ATOM 6198 C C . ILE C 1 260 ? 47.069 73.841 57.817 1.00 59.77 258 ILE C C 1
ATOM 6199 O O . ILE C 1 260 ? 46.420 73.346 58.745 1.00 58.91 258 ILE C O 1
ATOM 6204 N N . HIS C 1 261 ? 48.341 73.532 57.564 1.00 58.84 259 HIS C N 1
ATOM 6205 C CA . HIS C 1 261 ? 49.085 72.527 58.325 1.00 57.67 259 HIS C CA 1
ATOM 6206 C C . HIS C 1 261 ? 49.874 73.115 59.488 1.00 56.43 259 HIS C C 1
ATOM 6207 O O . HIS C 1 261 ? 50.081 74.321 59.569 1.00 56.68 259 HIS C O 1
ATOM 6214 N N . SER C 1 262 ? 50.335 72.247 60.381 1.00 55.17 260 SER C N 1
ATOM 6215 C CA . SER C 1 262 ? 51.156 72.683 61.501 1.00 52.01 260 SER C CA 1
ATOM 6216 C C . SER C 1 262 ? 52.602 72.821 61.077 1.00 49.06 260 SER C C 1
ATOM 6217 O O . SER C 1 262 ? 53.064 72.104 60.200 1.00 51.02 260 SER C O 1
ATOM 6220 N N . SER C 1 263 ? 53.314 73.754 61.688 1.00 47.02 261 SER C N 1
ATOM 6221 C CA . SER C 1 263 ? 54.757 73.836 61.512 1.00 45.22 261 SER C CA 1
ATOM 6222 C C . SER C 1 263 ? 55.429 74.384 62.766 1.00 45.58 261 SER C C 1
ATOM 6223 O O . SER C 1 263 ? 55.214 75.536 63.141 1.00 47.14 261 SER C O 1
ATOM 6226 N N . TYR C 1 264 ? 56.213 73.539 63.428 1.00 42.56 262 TYR C N 1
ATOM 6227 C CA . TYR C 1 264 ? 57.033 73.954 64.553 1.00 40.58 262 TYR C CA 1
ATOM 6228 C C . TYR C 1 264 ? 58.288 73.100 64.569 1.00 40.21 262 TYR C C 1
ATOM 6229 O O . TYR C 1 264 ? 58.281 71.971 64.084 1.00 40.69 262 TYR C O 1
ATOM 6246 N N . ASP C 1 266 ? 62.216 71.725 66.422 1.00 36.09 264 ASP C N 1
ATOM 6247 C CA . ASP C 1 266 ? 63.052 71.452 67.575 1.00 35.01 264 ASP C CA 1
ATOM 6248 C C . ASP C 1 266 ? 64.341 72.240 67.387 1.00 35.12 264 ASP C C 1
ATOM 6249 O O . ASP C 1 266 ? 65.102 71.974 66.456 1.00 35.64 264 ASP C O 1
ATOM 6254 N N . SER C 1 267 ? 64.580 73.217 68.263 1.00 34.80 265 SER C N 1
ATOM 6255 C CA . SER C 1 267 ? 65.762 74.074 68.154 1.00 34.38 265 SER C CA 1
ATOM 6256 C C . SER C 1 267 ? 66.813 73.717 69.208 1.00 34.88 265 SER C C 1
ATOM 6257 O O . SER C 1 267 ? 67.575 74.579 69.662 1.00 34.08 265 SER C O 1
ATOM 6260 N N . SER C 1 268 ? 66.828 72.438 69.584 1.00 34.20 266 SER C N 1
ATOM 6261 C CA . SER C 1 268 ? 67.834 71.859 70.464 1.00 33.57 266 SER C CA 1
ATOM 6262 C C . SER C 1 268 ? 69.250 72.157 70.004 1.00 34.45 266 SER C C 1
ATOM 6263 O O . SER C 1 268 ? 70.123 72.483 70.809 1.00 35.17 266 SER C O 1
ATOM 6266 N N . LYS C 1 269 ? 69.482 72.010 68.707 1.00 33.47 267 LYS C N 1
ATOM 6267 C CA . LYS C 1 269 ? 70.829 72.076 68.175 1.00 33.58 267 LYS C CA 1
ATOM 6268 C C . LYS C 1 269 ? 71.387 73.478 68.319 1.00 33.05 267 LYS C C 1
ATOM 6269 O O . LYS C 1 269 ? 72.529 73.655 68.723 1.00 32.64 267 LYS C O 1
ATOM 6275 N N . ALA C 1 270 ? 70.578 74.476 67.982 1.00 33.73 268 ALA C N 1
ATOM 6276 C CA . ALA C 1 270 ? 70.998 75.863 68.172 1.00 34.93 268 ALA C CA 1
ATOM 6277 C C . ALA C 1 270 ? 71.243 76.172 69.641 1.00 33.69 268 ALA C C 1
ATOM 6278 O O . ALA C 1 270 ? 72.251 76.784 69.977 1.00 34.69 268 ALA C O 1
ATOM 6280 N N . LYS C 1 271 ? 70.319 75.744 70.501 1.00 33.84 269 LYS C N 1
ATOM 6281 C CA . LYS C 1 271 ? 70.452 75.878 71.958 1.00 34.57 269 LYS C CA 1
ATOM 6282 C C . LYS C 1 271 ? 71.864 75.588 72.459 1.00 33.84 269 LYS C C 1
ATOM 6283 O O . LYS C 1 271 ? 72.506 76.440 73.063 1.00 33.93 269 LYS C O 1
ATOM 6289 N N . GLU C 1 272 ? 72.343 74.379 72.200 1.00 33.21 270 GLU C N 1
ATOM 6290 C CA . GLU C 1 272 ? 73.643 73.956 72.680 1.00 32.84 270 GLU C CA 1
ATOM 6291 C C . GLU C 1 272 ? 74.806 74.574 71.912 1.00 34.76 270 GLU C C 1
ATOM 6292 O O . GLU C 1 272 ? 75.618 75.317 72.495 1.00 35.43 270 GLU C O 1
ATOM 6298 N N . LEU C 1 273 ? 74.898 74.247 70.619 1.00 34.49 271 LEU C N 1
ATOM 6299 C CA . LEU C 1 273 ? 75.988 74.725 69.761 1.00 33.95 271 LEU C CA 1
ATOM 6300 C C . LEU C 1 273 ? 76.067 76.238 69.767 1.00 34.51 271 LEU C C 1
ATOM 6301 O O . LEU C 1 273 ? 77.141 76.809 69.947 1.00 35.37 271 LEU C O 1
ATOM 6306 N N . LEU C 1 274 ? 74.921 76.881 69.569 1.00 33.75 272 LEU C N 1
ATOM 6307 C CA . LEU C 1 274 ? 74.872 78.330 69.398 1.00 34.32 272 LEU C CA 1
ATOM 6308 C C . LEU C 1 274 ? 74.662 79.104 70.694 1.00 35.19 272 LEU C C 1
ATOM 6309 O O . LEU C 1 274 ? 74.837 80.327 70.719 1.00 35.13 272 LEU C O 1
ATOM 6314 N N . ASP C 1 275 ? 74.293 78.395 71.759 1.00 33.97 273 ASP C N 1
ATOM 6315 C CA . ASP C 1 275 ? 73.992 79.028 73.033 1.00 33.83 273 ASP C CA 1
ATOM 6316 C C . ASP C 1 275 ? 72.758 79.914 72.906 1.00 34.87 273 ASP C C 1
ATOM 6317 O O . ASP C 1 275 ? 72.590 80.883 73.661 1.00 33.85 273 ASP C O 1
ATOM 6322 N N . PHE C 1 276 ? 71.890 79.583 71.951 1.00 34.39 274 PHE C N 1
ATOM 6323 C CA . PHE C 1 276 ? 70.751 80.442 71.674 1.00 34.89 274 PHE C CA 1
ATOM 6324 C C . PHE C 1 276 ? 69.461 80.008 72.333 1.00 35.52 274 PHE C C 1
ATOM 6325 O O . PHE C 1 276 ? 69.043 78.865 72.182 1.00 35.71 274 PHE C O 1
ATOM 6333 N N . SER C 1 277 ? 68.833 80.930 73.060 1.00 35.38 275 SER C N 1
ATOM 6334 C CA . SER C 1 277 ? 67.435 80.760 73.456 1.00 37.97 275 SER C CA 1
ATOM 6335 C C . SER C 1 277 ? 66.673 82.070 73.268 1.00 38.88 275 SER C C 1
ATOM 6336 O O . SER C 1 277 ? 67.278 83.135 73.128 1.00 38.24 275 SER C O 1
ATOM 6339 N N . THR C 1 278 ? 65.346 81.996 73.256 1.00 39.67 276 THR C N 1
ATOM 6340 C CA . THR C 1 278 ? 64.539 83.190 73.015 1.00 41.59 276 THR C CA 1
ATOM 6341 C C . THR C 1 278 ? 64.391 84.081 74.250 1.00 43.48 276 THR C C 1
ATOM 6342 O O . THR C 1 278 ? 64.139 83.595 75.350 1.00 43.57 276 THR C O 1
ATOM 6346 N N . ASP C 1 279 ? 64.558 85.388 74.054 1.00 43.44 277 ASP C N 1
ATOM 6347 C CA . ASP C 1 279 ? 64.338 86.365 75.114 1.00 43.22 277 ASP C CA 1
ATOM 6348 C C . ASP C 1 279 ? 62.845 86.624 75.354 1.00 45.11 277 ASP C C 1
ATOM 6349 O O . ASP C 1 279 ? 62.440 86.994 76.455 1.00 46.39 277 ASP C O 1
ATOM 6354 N N . TYR C 1 280 ? 62.028 86.442 74.324 1.00 45.04 278 TYR C N 1
ATOM 6355 C CA . TYR C 1 280 ? 60.613 86.751 74.422 1.00 45.90 278 TYR C CA 1
ATOM 6356 C C . TYR C 1 280 ? 59.778 85.519 74.106 1.00 47.48 278 TYR C C 1
ATOM 6357 O O . TYR C 1 280 ? 60.197 84.656 73.350 1.00 47.54 278 TYR C O 1
ATOM 6366 N N . ASN C 1 281 ? 58.596 85.427 74.697 1.00 50.55 279 ASN C N 1
ATOM 6367 C CA . ASN C 1 281 ? 57.602 84.481 74.218 1.00 50.76 279 ASN C CA 1
ATOM 6368 C C . ASN C 1 281 ? 56.540 85.312 73.527 1.00 51.98 279 ASN C C 1
ATOM 6369 O O . ASN C 1 281 ? 56.596 86.547 73.560 1.00 52.06 279 ASN C O 1
ATOM 6374 N N . PHE C 1 282 ? 55.578 84.663 72.891 1.00 51.38 280 PHE C N 1
ATOM 6375 C CA . PHE C 1 282 ? 54.595 85.434 72.155 1.00 53.05 280 PHE C CA 1
ATOM 6376 C C . PHE C 1 282 ? 53.990 86.507 73.062 1.00 55.38 280 PHE C C 1
ATOM 6377 O O . PHE C 1 282 ? 53.958 87.695 72.712 1.00 54.93 280 PHE C O 1
ATOM 6385 N N . ALA C 1 283 ? 53.538 86.072 74.237 1.00 55.92 281 ALA C N 1
ATOM 6386 C CA . ALA C 1 283 ? 52.917 86.944 75.230 1.00 54.93 281 ALA C CA 1
ATOM 6387 C C . ALA C 1 283 ? 53.643 88.277 75.389 1.00 55.56 281 ALA C C 1
ATOM 6388 O O . ALA C 1 283 ? 53.059 89.339 75.192 1.00 56.24 281 ALA C O 1
ATOM 6390 N N . THR C 1 284 ? 54.921 88.214 75.744 1.00 54.96 282 THR C N 1
ATOM 6391 C CA . THR C 1 284 ? 55.669 89.416 76.087 1.00 56.01 282 THR C CA 1
ATOM 6392 C C . THR C 1 284 ? 55.982 90.292 74.879 1.00 56.16 282 THR C C 1
ATOM 6393 O O . THR C 1 284 ? 55.958 91.514 74.981 1.00 56.66 282 THR C O 1
ATOM 6397 N N . ALA C 1 285 ? 56.288 89.669 73.743 1.00 56.10 283 ALA C N 1
ATOM 6398 C CA . ALA C 1 285 ? 56.662 90.415 72.540 1.00 54.79 283 ALA C CA 1
ATOM 6399 C C . ALA C 1 285 ? 55.480 91.190 71.982 1.00 56.57 283 ALA C C 1
ATOM 6400 O O . ALA C 1 285 ? 55.620 92.336 71.577 1.00 57.22 283 ALA C O 1
ATOM 6402 N N . VAL C 1 286 ? 54.314 90.561 71.958 1.00 56.85 284 VAL C N 1
ATOM 6403 C CA . VAL C 1 286 ? 53.108 91.266 71.573 1.00 58.21 284 VAL C CA 1
ATOM 6404 C C . VAL C 1 286 ? 52.948 92.512 72.437 1.00 60.92 284 VAL C C 1
ATOM 6405 O O . VAL C 1 286 ? 52.815 93.616 71.910 1.00 63.07 284 VAL C O 1
ATOM 6409 N N . GLU C 1 287 ? 52.978 92.338 73.758 1.00 59.69 285 GLU C N 1
ATOM 6410 C CA . GLU C 1 287 ? 53.010 93.472 74.684 1.00 59.67 285 GLU C CA 1
ATOM 6411 C C . GLU C 1 287 ? 53.973 94.559 74.219 1.00 59.79 285 GLU C C 1
ATOM 6412 O O . GLU C 1 287 ? 53.586 95.709 74.073 1.00 62.81 285 GLU C O 1
ATOM 6418 N N . GLU C 1 288 ? 55.230 94.190 73.992 1.00 58.49 286 GLU C N 1
ATOM 6419 C CA . GLU C 1 288 ? 56.258 95.150 73.604 1.00 57.66 286 GLU C CA 1
ATOM 6420 C C . GLU C 1 288 ? 55.951 95.818 72.271 1.00 61.56 286 GLU C C 1
ATOM 6421 O O . GLU C 1 288 ? 56.184 97.015 72.101 1.00 62.33 286 GLU C O 1
ATOM 6427 N N . ILE C 1 289 ? 55.445 95.035 71.321 1.00 61.16 287 ILE C N 1
ATOM 6428 C CA . ILE C 1 289 ? 55.065 95.560 70.017 1.00 60.78 287 ILE C CA 1
ATOM 6429 C C . ILE C 1 289 ? 53.907 96.522 70.201 1.00 64.16 287 ILE C C 1
ATOM 6430 O O . ILE C 1 289 ? 53.734 97.463 69.426 1.00 64.89 287 ILE C O 1
ATOM 6435 N N . HIS C 1 290 ? 53.123 96.275 71.248 1.00 64.41 288 HIS C N 1
ATOM 6436 C CA . HIS C 1 290 ? 51.916 97.046 71.534 1.00 66.66 288 HIS C CA 1
ATOM 6437 C C . HIS C 1 290 ? 52.207 98.489 71.952 1.00 67.53 288 HIS C C 1
ATOM 6438 O O . HIS C 1 290 ? 51.549 99.420 71.486 1.00 69.01 288 HIS C O 1
ATOM 6445 N N . LEU C 1 291 ? 53.188 98.681 72.827 1.00 65.93 289 LEU C N 1
ATOM 6446 C CA . LEU C 1 291 ? 53.538 100.032 73.228 1.00 67.81 289 LEU C CA 1
ATOM 6447 C C . LEU C 1 291 ? 54.332 100.729 72.124 1.00 68.06 289 LEU C C 1
ATOM 6448 O O . LEU C 1 291 ? 54.051 101.877 71.784 1.00 71.10 289 LEU C O 1
ATOM 6453 N N . LEU C 1 292 ? 55.299 100.031 71.542 1.00 65.91 290 LEU C N 1
ATOM 6454 C CA . LEU C 1 292 ? 56.007 100.559 70.379 1.00 66.96 290 LEU C CA 1
ATOM 6455 C C . LEU C 1 292 ? 55.010 101.113 69.368 1.00 67.90 290 LEU C C 1
ATOM 6456 O O . LEU C 1 292 ? 55.299 102.056 68.621 1.00 67.25 290 LEU C O 1
ATOM 6469 N N . ARG C 1 294 ? 52.869 103.092 69.043 1.00 73.05 292 ARG C N 1
ATOM 6470 C CA . ARG C 1 294 ? 52.314 104.380 69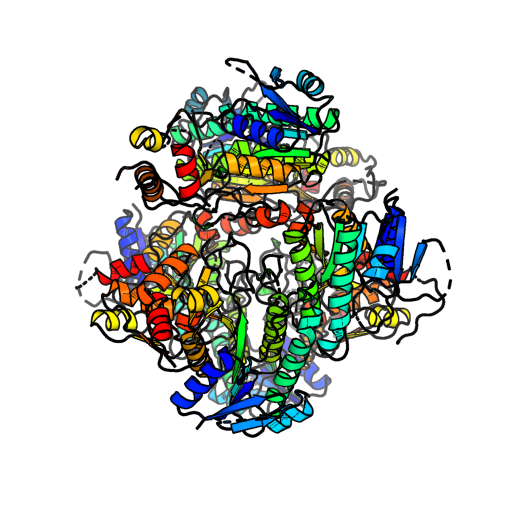.417 1.00 73.83 292 ARG C CA 1
ATOM 6471 C C . ARG C 1 294 ? 53.195 105.477 68.836 1.00 73.96 292 ARG C C 1
ATOM 6472 O O . ARG C 1 294 ? 53.659 106.356 69.554 1.00 74.89 292 ARG C O 1
ATOM 6480 N N . GLY C 1 295 ? 53.432 105.405 67.529 1.00 72.92 293 GLY C N 1
ATOM 6481 C CA . GLY C 1 295 ? 54.286 106.362 66.852 1.00 73.29 293 GLY C CA 1
ATOM 6482 C C . GLY C 1 295 ? 54.108 106.325 65.344 1.00 76.27 293 GLY C C 1
ATOM 6483 O O . GLY C 1 295 ? 53.094 106.783 64.805 1.00 76.87 293 GLY C O 1
ATOM 6484 N N . SER D 1 2 ? 30.683 51.835 40.185 1.00 41.65 0 SER D N 1
ATOM 6485 C CA . SER D 1 2 ? 31.470 51.700 38.958 1.00 43.69 0 SER D CA 1
ATOM 6486 C C . SER D 1 2 ? 32.351 50.448 38.974 1.00 42.47 0 SER D C 1
ATOM 6487 O O . SER D 1 2 ? 32.146 49.543 38.170 1.00 43.73 0 SER D O 1
ATOM 6490 N N . LEU D 1 3 ? 33.331 50.413 39.877 1.00 41.14 1 LEU D N 1
ATOM 6491 C CA . LEU D 1 3 ? 34.162 49.225 40.104 1.00 41.53 1 LEU D CA 1
ATOM 6492 C C . LEU D 1 3 ? 33.491 48.236 41.062 1.00 40.76 1 LEU D C 1
ATOM 6493 O O . LEU D 1 3 ? 32.944 48.649 42.088 1.00 40.76 1 LEU D O 1
ATOM 6498 N N . LYS D 1 4 ? 33.532 46.942 40.734 1.00 39.69 2 LYS D N 1
ATOM 6499 C CA . LYS D 1 4 ? 33.060 45.903 41.656 1.00 39.12 2 LYS D CA 1
ATOM 6500 C C . LYS D 1 4 ? 34.235 45.379 42.453 1.00 38.44 2 LYS D C 1
ATOM 6501 O O . LYS D 1 4 ? 35.146 44.784 41.887 1.00 37.85 2 LYS D O 1
ATOM 6507 N N . ILE D 1 5 ? 34.218 45.602 43.763 1.00 38.55 3 ILE D N 1
ATOM 6508 C CA . ILE D 1 5 ? 35.304 45.148 44.632 1.00 38.01 3 ILE D CA 1
ATOM 6509 C C . ILE D 1 5 ? 34.808 44.099 45.634 1.00 39.08 3 ILE D C 1
ATOM 6510 O O . ILE D 1 5 ? 33.882 44.348 46.417 1.00 40.00 3 ILE D O 1
ATOM 6515 N N . ALA D 1 6 ? 35.420 42.922 45.610 1.00 37.62 4 ALA D N 1
ATOM 6516 C CA . ALA D 1 6 ? 34.991 41.847 46.495 1.00 38.38 4 ALA D CA 1
ATOM 6517 C C . ALA D 1 6 ? 35.780 41.886 47.781 1.00 37.68 4 ALA D C 1
ATOM 6518 O O . ALA D 1 6 ? 37.012 41.891 47.744 1.00 37.10 4 ALA D O 1
ATOM 6520 N N . VAL D 1 7 ? 35.074 41.907 48.912 1.00 38.37 5 VAL D N 1
ATOM 6521 C CA . VAL D 1 7 ? 35.718 41.817 50.226 1.00 38.15 5 VAL D CA 1
ATOM 6522 C C . VAL D 1 7 ? 35.602 40.424 50.868 1.00 38.38 5 VAL D C 1
ATOM 6523 O O . VAL D 1 7 ? 34.536 40.004 51.333 1.00 38.55 5 VAL D O 1
ATOM 6527 N N . THR D 1 8 ? 36.728 39.724 50.870 1.00 37.44 6 THR D N 1
ATOM 6528 C CA . THR D 1 8 ? 36.917 38.484 51.613 1.00 37.87 6 THR D CA 1
ATOM 6529 C C . THR D 1 8 ? 36.864 38.753 53.120 1.00 37.98 6 THR D C 1
ATOM 6530 O O . THR D 1 8 ? 37.585 39.602 53.638 1.00 37.56 6 THR D O 1
ATOM 6534 N N . GLY D 1 9 ? 36.004 38.034 53.828 1.00 39.94 7 GLY D N 1
ATOM 6535 C CA . GLY D 1 9 ? 35.762 38.322 55.234 1.00 38.81 7 GLY D CA 1
ATOM 6536 C C . GLY D 1 9 ? 34.970 39.607 55.389 1.00 38.81 7 GLY D C 1
ATOM 6537 O O . GLY D 1 9 ? 35.093 40.317 56.385 1.00 39.16 7 GLY D O 1
ATOM 6538 N N . GLY D 1 10 ? 34.158 39.906 54.382 1.00 39.53 8 GLY D N 1
ATOM 6539 C CA . GLY D 1 10 ? 33.380 41.125 54.351 1.00 39.28 8 GLY D CA 1
ATOM 6540 C C . GLY D 1 10 ? 32.521 41.327 55.582 1.00 40.05 8 GLY D C 1
ATOM 6541 O O . GLY D 1 10 ? 32.252 42.458 55.958 1.00 42.03 8 GLY D O 1
ATOM 6542 N N . THR D 1 11 ? 32.100 40.246 56.227 1.00 39.48 9 THR D N 1
ATOM 6543 C CA . THR D 1 11 ? 31.164 40.360 57.346 1.00 39.81 9 THR D CA 1
ATOM 6544 C C . THR D 1 11 ? 31.792 40.560 58.729 1.00 40.62 9 THR D C 1
ATOM 6545 O O . THR D 1 11 ? 31.082 40.780 59.710 1.00 42.20 9 THR D O 1
ATOM 6549 N N . GLY D 1 12 ? 33.114 40.495 58.812 1.00 40.19 10 GLY D N 1
ATOM 6550 C CA . GLY D 1 12 ? 33.793 40.658 60.086 1.00 40.54 10 GLY D CA 1
ATOM 6551 C C . GLY D 1 12 ? 33.903 42.100 60.556 1.00 40.25 10 GLY D C 1
ATOM 6552 O O . GLY D 1 12 ? 33.219 42.988 60.065 1.00 39.93 10 GLY D O 1
ATOM 6553 N N . PHE D 1 13 ? 34.783 42.322 61.519 1.00 39.65 11 PHE D N 1
ATOM 6554 C CA . PHE D 1 13 ? 34.985 43.636 62.104 1.00 39.91 11 PHE D CA 1
ATOM 6555 C C . PHE D 1 13 ? 35.567 44.623 61.089 1.00 40.55 11 PHE D C 1
ATOM 6556 O O . PHE D 1 13 ? 34.887 45.554 60.660 1.00 40.35 11 PHE D O 1
ATOM 6564 N N . LEU D 1 14 ? 36.831 44.427 60.722 1.00 39.84 12 LEU D N 1
ATOM 6565 C CA . LEU D 1 14 ? 37.468 45.272 59.720 1.00 38.40 12 LEU D CA 1
ATOM 6566 C C . LEU D 1 14 ? 36.690 45.195 58.422 1.00 38.99 12 LEU D C 1
ATOM 6567 O O . LEU D 1 14 ? 36.620 46.165 57.680 1.00 39.67 12 LEU D O 1
ATOM 6572 N N . GLY D 1 15 ? 36.096 44.036 58.158 1.00 40.50 13 GLY D N 1
ATOM 6573 C CA . GLY D 1 15 ? 35.310 43.830 56.954 1.00 39.73 13 GLY D CA 1
ATOM 6574 C C . GLY D 1 15 ? 34.205 44.855 56.785 1.00 40.21 13 GLY D C 1
ATOM 6575 O O . GLY D 1 15 ? 34.069 45.461 55.719 1.00 39.80 13 GLY D O 1
ATOM 6576 N N . GLN D 1 16 ? 33.416 45.053 57.839 1.00 40.79 14 GLN D N 1
ATOM 6577 C CA . GLN D 1 16 ? 32.320 46.023 57.807 1.00 41.83 14 GLN D CA 1
ATOM 6578 C C . GLN D 1 16 ? 32.791 47.461 57.560 1.00 40.27 14 GLN D C 1
ATOM 6579 O O . GLN D 1 16 ? 32.118 48.225 56.872 1.00 40.23 14 GLN D O 1
ATOM 6585 N N . TYR D 1 17 ? 33.944 47.819 58.113 1.00 38.81 15 TYR D N 1
ATOM 6586 C CA . TYR D 1 17 ? 34.497 49.150 57.905 1.00 38.69 15 TYR D CA 1
ATOM 6587 C C . TYR D 1 17 ? 34.937 49.334 56.458 1.00 39.56 15 TYR D C 1
ATOM 6588 O O . TYR D 1 17 ? 34.737 50.405 55.874 1.00 39.38 15 TYR D O 1
ATOM 6597 N N . VAL D 1 18 ? 35.516 48.280 55.882 1.00 39.65 16 VAL D N 1
ATOM 6598 C CA . VAL D 1 18 ? 36.017 48.313 54.509 1.00 38.45 16 VAL D CA 1
ATOM 6599 C C . VAL D 1 18 ? 34.898 48.376 53.485 1.00 38.97 16 VAL D C 1
ATOM 6600 O O . VAL D 1 18 ? 34.961 49.150 52.550 1.00 39.08 16 VAL D O 1
ATOM 6604 N N . VAL D 1 19 ? 33.876 47.549 53.660 1.00 40.57 17 VAL D N 1
ATOM 6605 C CA . VAL D 1 19 ? 32.739 47.542 52.742 1.00 41.23 17 VAL D CA 1
ATOM 6606 C C . VAL D 1 19 ? 32.105 48.923 52.657 1.00 41.61 17 VAL D C 1
ATOM 6607 O O . VAL D 1 19 ? 31.634 49.333 51.604 1.00 41.83 17 VAL D O 1
ATOM 6611 N N . GLU D 1 20 ? 32.094 49.632 53.782 1.00 42.26 18 GLU D N 1
ATOM 6612 C CA . GLU D 1 20 ? 31.460 50.941 53.871 1.00 42.75 18 GLU D CA 1
ATOM 6613 C C . GLU D 1 20 ? 32.308 52.001 53.168 1.00 42.42 18 GLU D C 1
ATOM 6614 O O . GLU D 1 20 ? 31.795 52.773 52.367 1.00 43.05 18 GLU D O 1
ATOM 6620 N N . SER D 1 21 ? 33.605 52.025 53.462 1.00 41.45 19 SER D N 1
ATOM 6621 C CA . SER D 1 21 ? 34.539 52.878 52.737 1.00 40.18 19 SER D CA 1
ATOM 6622 C C . SER D 1 21 ? 34.362 52.707 51.245 1.00 40.21 19 SER D C 1
ATOM 6623 O O . SER D 1 21 ? 34.211 53.680 50.519 1.00 41.46 19 SER D O 1
ATOM 6626 N N . ILE D 1 22 ? 34.398 51.457 50.799 1.00 39.63 20 ILE D N 1
ATOM 6627 C CA . ILE D 1 22 ? 34.252 51.114 49.393 1.00 39.99 20 ILE D CA 1
ATOM 6628 C C . ILE D 1 22 ? 32.982 51.725 48.802 1.00 41.33 20 ILE D C 1
ATOM 6629 O O . ILE D 1 22 ? 33.028 52.378 47.756 1.00 40.97 20 ILE D O 1
ATOM 6634 N N . LYS D 1 23 ? 31.850 51.525 49.471 1.00 41.37 21 LYS D N 1
ATOM 6635 C CA . LYS D 1 23 ? 30.589 52.075 48.988 1.00 42.27 21 LYS D CA 1
ATOM 6636 C C . LYS D 1 23 ? 30.689 53.593 48.920 1.00 43.14 21 LYS D C 1
ATOM 6637 O O . LYS D 1 23 ? 30.364 54.206 47.901 1.00 43.11 21 LYS D O 1
ATOM 6643 N N . ASN D 1 24 ? 31.162 54.183 50.016 1.00 42.68 22 ASN D N 1
ATOM 6644 C CA . ASN D 1 24 ? 31.337 55.625 50.135 1.00 41.90 22 ASN D CA 1
ATOM 6645 C C . ASN D 1 24 ? 32.328 56.197 49.133 1.00 41.95 22 ASN D C 1
ATOM 6646 O O . ASN D 1 24 ? 32.395 57.410 48.954 1.00 42.06 22 ASN D O 1
ATOM 6651 N N . ASP D 1 25 ? 33.119 55.334 48.501 1.00 41.74 23 ASP D N 1
ATOM 6652 C CA . ASP D 1 25 ? 34.078 55.792 47.502 1.00 40.72 23 ASP D CA 1
ATOM 6653 C C . ASP D 1 25 ? 33.417 55.773 46.126 1.00 40.70 23 ASP D C 1
ATOM 6654 O O . ASP D 1 25 ? 34.071 55.965 45.098 1.00 39.99 23 ASP D O 1
ATOM 6659 N N . GLY D 1 26 ? 32.108 55.543 46.120 1.00 40.73 24 GLY D N 1
ATOM 6660 C CA . GLY D 1 26 ? 31.363 55.413 44.883 1.00 41.19 24 GLY D CA 1
ATOM 6661 C C . GLY D 1 26 ? 31.725 54.163 44.108 1.00 40.81 24 GLY D C 1
ATOM 6662 O O . GLY D 1 26 ? 31.822 54.179 42.886 1.00 41.35 24 GLY D O 1
ATOM 6663 N N . ASN D 1 27 ? 31.930 53.074 44.836 1.00 41.68 25 ASN D N 1
ATOM 6664 C CA . ASN D 1 27 ? 32.224 51.782 44.244 1.00 40.13 25 ASN D CA 1
ATOM 6665 C C . ASN D 1 27 ? 31.235 50.733 44.744 1.00 40.21 25 ASN D C 1
ATOM 6666 O O . ASN D 1 27 ? 30.460 50.980 45.669 1.00 39.93 25 ASN D O 1
ATOM 6671 N N . THR D 1 28 ? 31.263 49.558 44.132 1.00 40.30 26 THR D N 1
ATOM 6672 C CA . THR D 1 28 ? 30.368 48.492 44.543 1.00 39.92 26 THR D CA 1
ATOM 6673 C C . THR D 1 28 ? 31.096 47.386 45.280 1.00 40.10 26 THR D C 1
ATOM 6674 O O . THR D 1 28 ? 31.863 46.631 44.676 1.00 39.44 26 THR D O 1
ATOM 6678 N N . PRO D 1 29 ? 30.845 47.281 46.595 1.00 41.26 27 PRO D N 1
ATOM 6679 C CA . PRO D 1 29 ? 31.410 46.212 47.416 1.00 39.85 27 PRO D CA 1
ATOM 6680 C C . PRO D 1 29 ? 30.667 44.925 47.123 1.00 41.10 27 PRO D C 1
ATOM 6681 O O . PRO D 1 29 ? 29.468 44.938 46.819 1.00 41.56 27 PRO D O 1
ATOM 6685 N N . ILE D 1 30 ? 31.377 43.814 47.214 1.00 40.58 28 ILE D N 1
ATOM 6686 C CA . ILE D 1 30 ? 30.746 42.524 47.095 1.00 40.88 28 ILE D CA 1
ATOM 6687 C C . ILE D 1 30 ? 31.342 41.649 48.166 1.00 40.95 28 ILE D C 1
ATOM 6688 O O . ILE D 1 30 ? 32.510 41.277 48.088 1.00 40.28 28 ILE D O 1
ATOM 6693 N N . ILE D 1 31 ? 30.538 41.351 49.183 1.00 42.11 29 ILE D N 1
ATOM 6694 C CA . ILE D 1 31 ? 30.995 40.571 50.330 1.00 42.08 29 ILE D CA 1
ATOM 6695 C C . ILE D 1 31 ? 31.008 39.059 50.073 1.00 42.28 29 ILE D C 1
ATOM 6696 O O . ILE D 1 31 ? 29.958 38.431 49.922 1.00 42.75 29 ILE D O 1
ATOM 6701 N N . LEU D 1 32 ? 32.212 38.491 50.024 1.00 41.78 30 LEU D N 1
ATOM 6702 C CA . LEU D 1 32 ? 32.409 37.044 50.091 1.00 42.02 30 LEU D CA 1
ATOM 6703 C C . LEU D 1 32 ? 32.357 36.591 51.550 1.00 42.65 30 LEU D C 1
ATOM 6704 O O . LEU D 1 32 ? 32.916 37.246 52.440 1.00 41.32 30 LEU D O 1
ATOM 6709 N N . THR D 1 33 ? 31.687 35.466 51.789 1.00 43.54 31 THR D N 1
ATOM 6710 C CA . THR D 1 33 ? 31.599 34.881 53.122 1.00 43.85 31 THR D CA 1
ATOM 6711 C C . THR D 1 33 ? 31.189 33.415 53.014 1.00 44.29 31 THR D C 1
ATOM 6712 O O . THR D 1 33 ? 30.698 32.980 51.976 1.00 44.37 31 THR D O 1
ATOM 6716 N N . ARG D 1 34 ? 31.407 32.649 54.080 1.00 46.29 32 ARG D N 1
ATOM 6717 C CA . ARG D 1 34 ? 31.064 31.230 54.088 1.00 44.88 32 ARG D CA 1
ATOM 6718 C C . ARG D 1 34 ? 29.568 31.033 54.276 1.00 45.79 32 ARG D C 1
ATOM 6719 O O . ARG D 1 34 ? 28.980 30.103 53.724 1.00 44.91 32 ARG D O 1
ATOM 6727 N N . SER D 1 35 ? 28.957 31.931 55.046 1.00 47.63 33 SER D N 1
ATOM 6728 C CA . SER D 1 35 ? 27.543 31.829 55.394 1.00 48.00 33 SER D CA 1
ATOM 6729 C C . SER D 1 35 ? 27.028 33.168 55.892 1.00 48.05 33 SER D C 1
ATOM 6730 O O . SER D 1 35 ? 27.816 34.050 56.258 1.00 46.13 33 SER D O 1
ATOM 6733 N N . ILE D 1 36 ? 25.704 33.302 55.930 1.00 48.79 34 ILE D N 1
ATOM 6734 C CA . ILE D 1 36 ? 25.072 34.461 56.564 1.00 50.30 34 ILE D CA 1
ATOM 6735 C C . ILE D 1 36 ? 23.599 34.248 56.955 1.00 51.30 34 ILE D C 1
ATOM 6736 O O . ILE D 1 36 ? 22.858 33.522 56.283 1.00 50.52 34 ILE D O 1
ATOM 6741 N N . GLY D 1 37 ? 23.184 34.892 58.044 1.00 51.59 35 GLY D N 1
ATOM 6742 C CA . GLY D 1 37 ? 21.807 34.812 58.501 1.00 51.42 35 GLY D CA 1
ATOM 6743 C C . GLY D 1 37 ? 21.081 36.144 58.472 1.00 54.54 35 GLY D C 1
ATOM 6744 O O . GLY D 1 37 ? 20.972 36.831 59.495 1.00 57.24 35 GLY D O 1
ATOM 6745 N N . ASP D 1 43 ? 21.828 47.303 52.003 1.00 62.03 41 ASP D N 1
ATOM 6746 C CA . ASP D 1 43 ? 21.523 46.221 51.066 1.00 64.63 41 ASP D CA 1
ATOM 6747 C C . ASP D 1 43 ? 22.620 45.976 50.001 1.00 62.98 41 ASP D C 1
ATOM 6748 O O . ASP D 1 43 ? 22.462 46.304 48.807 1.00 59.54 41 ASP D O 1
ATOM 6753 N N . TYR D 1 44 ? 23.720 45.375 50.453 1.00 60.74 42 TYR D N 1
ATOM 6754 C CA . TYR D 1 44 ? 24.883 45.107 49.610 1.00 56.99 42 TYR D CA 1
ATOM 6755 C C . TYR D 1 44 ? 24.677 43.834 48.821 1.00 54.64 42 TYR D C 1
ATOM 6756 O O . TYR D 1 44 ? 23.581 43.280 48.820 1.00 57.32 42 TYR D O 1
ATOM 6765 N N . GLU D 1 45 ? 25.719 43.362 48.147 1.00 50.77 43 GLU D N 1
ATOM 6766 C CA . GLU D 1 45 ? 25.653 42.020 47.586 1.00 49.56 43 GLU D CA 1
ATOM 6767 C C . GLU D 1 45 ? 26.527 41.024 48.347 1.00 48.22 43 GLU D C 1
ATOM 6768 O O . GLU D 1 45 ? 27.716 41.259 48.574 1.00 46.53 43 GLU D O 1
ATOM 6774 N N . TYR D 1 46 ? 25.910 39.913 48.740 1.00 48.69 44 TYR D N 1
ATOM 6775 C CA . TYR D 1 46 ? 26.590 38.842 49.456 1.00 46.29 44 TYR D CA 1
ATOM 6776 C C . TYR D 1 46 ? 26.773 37.623 48.544 1.00 45.53 44 TYR D C 1
ATOM 6777 O O . TYR D 1 46 ? 25.835 37.157 47.887 1.00 44.75 44 TYR D O 1
ATOM 6786 N N . ARG D 1 47 ? 27.988 37.106 48.504 1.00 43.21 45 ARG D N 1
ATOM 6787 C CA . ARG D 1 47 ? 28.235 35.900 47.756 1.00 42.23 45 ARG D CA 1
ATOM 6788 C C . ARG D 1 47 ? 28.762 34.808 48.673 1.00 42.65 45 ARG D C 1
ATOM 6789 O O . ARG D 1 47 ? 29.905 34.848 49.108 1.00 43.59 45 ARG D O 1
ATOM 6797 N N . VAL D 1 48 ? 27.918 33.836 48.980 1.00 41.97 46 VAL D N 1
ATOM 6798 C CA . VAL D 1 48 ? 28.369 32.659 49.709 1.00 42.86 46 VAL D CA 1
ATOM 6799 C C . VAL D 1 48 ? 29.390 31.894 48.876 1.00 42.34 46 VAL D C 1
ATOM 6800 O O . VAL D 1 48 ? 29.248 31.786 47.657 1.00 42.64 46 VAL D O 1
ATOM 6804 N N . SER D 1 49 ? 30.426 31.379 49.531 1.00 41.86 47 SER D N 1
ATOM 6805 C CA . SER D 1 49 ? 31.475 30.630 48.838 1.00 42.61 47 SER D CA 1
ATOM 6806 C C . SER D 1 49 ? 32.189 29.700 49.797 1.00 41.43 47 SER D C 1
ATOM 6807 O O . SER D 1 49 ? 32.352 30.034 50.964 1.00 43.18 47 SER D O 1
ATOM 6810 N N . ASP D 1 50 ? 32.621 28.541 49.310 1.00 39.66 48 ASP D N 1
ATOM 6811 C CA . ASP D 1 50 ? 33.326 27.594 50.167 1.00 40.00 48 ASP D CA 1
ATOM 6812 C C . ASP D 1 50 ? 34.850 27.708 50.054 1.00 41.25 48 ASP D C 1
ATOM 6813 O O . ASP D 1 50 ? 35.589 26.845 50.534 1.00 40.40 48 ASP D O 1
ATOM 6818 N N . TYR D 1 51 ? 35.293 28.797 49.425 1.00 41.49 49 TYR D N 1
ATOM 6819 C CA . TYR D 1 51 ? 36.710 29.137 49.271 1.00 40.08 49 TYR D CA 1
ATOM 6820 C C . TYR D 1 51 ? 37.585 28.037 48.695 1.00 38.87 49 TYR D C 1
ATOM 6821 O O . TYR D 1 51 ? 38.758 27.934 49.038 1.00 37.81 49 TYR D O 1
ATOM 6830 N N . THR D 1 52 ? 37.013 27.219 47.818 1.00 39.55 50 THR D N 1
ATOM 6831 C CA . THR D 1 52 ? 37.804 26.297 47.014 1.00 39.80 50 THR D CA 1
ATOM 6832 C C . THR D 1 52 ? 38.178 27.078 45.769 1.00 38.84 50 THR D C 1
ATOM 6833 O O . THR D 1 52 ? 37.591 28.118 45.525 1.00 39.27 50 THR D O 1
ATOM 6837 N N . LEU D 1 53 ? 39.148 26.604 44.992 1.00 39.69 51 LEU D N 1
ATOM 6838 C CA . LEU D 1 53 ? 39.575 27.331 43.792 1.00 38.45 51 LEU D CA 1
ATOM 6839 C C . LEU D 1 53 ? 38.460 27.482 42.764 1.00 39.62 51 LEU D C 1
ATOM 6840 O O . LEU D 1 53 ? 38.247 28.564 42.232 1.00 39.13 51 LEU D O 1
ATOM 6845 N N . GLU D 1 54 ? 37.737 26.409 42.477 1.00 40.89 52 GLU D N 1
ATOM 6846 C CA . GLU D 1 54 ? 36.742 26.497 41.411 1.00 42.07 52 GLU D CA 1
ATOM 6847 C C . GLU D 1 54 ? 35.516 27.317 41.807 1.00 40.87 52 GLU D C 1
ATOM 6848 O O . GLU D 1 54 ? 35.000 28.077 40.994 1.00 41.31 52 GLU D O 1
ATOM 6854 N N . ASP D 1 55 ? 35.052 27.197 43.043 1.00 39.49 53 ASP D N 1
ATOM 6855 C CA . ASP D 1 55 ? 33.955 28.067 43.448 1.00 39.93 53 ASP D CA 1
ATOM 6856 C C . ASP D 1 55 ? 34.378 29.542 43.474 1.00 40.09 53 ASP D C 1
ATOM 6857 O O . ASP D 1 55 ? 33.577 30.422 43.193 1.00 40.72 53 ASP D O 1
ATOM 6862 N N . LEU D 1 56 ? 35.634 29.811 43.810 1.00 39.28 54 LEU D N 1
ATOM 6863 C CA . LEU D 1 56 ? 36.106 31.183 43.874 1.00 39.35 54 LEU D CA 1
ATOM 6864 C C . LEU D 1 56 ? 36.258 31.806 42.480 1.00 40.53 54 LEU D C 1
ATOM 6865 O O . LEU D 1 56 ? 36.003 32.996 42.302 1.00 40.21 54 LEU D O 1
ATOM 6870 N N . ILE D 1 57 ? 36.649 30.995 41.496 1.00 41.03 55 ILE D N 1
ATOM 6871 C CA . ILE D 1 57 ? 36.712 31.431 40.094 1.00 40.70 55 ILE D CA 1
ATOM 6872 C C . ILE D 1 57 ? 35.348 31.871 39.562 1.00 41.14 55 ILE D C 1
ATOM 6873 O O . ILE D 1 57 ? 35.253 32.754 38.713 1.00 42.33 55 ILE D O 1
ATOM 6878 N N . ASN D 1 58 ? 34.287 31.253 40.055 1.00 40.84 56 ASN D N 1
ATOM 6879 C CA . ASN D 1 58 ? 32.956 31.629 39.615 1.00 41.30 56 ASN D CA 1
ATOM 6880 C C . ASN D 1 58 ? 32.403 32.793 40.424 1.00 41.67 56 ASN D C 1
ATOM 6881 O O . ASN D 1 58 ? 31.674 33.624 39.893 1.00 41.74 56 ASN D O 1
ATOM 6886 N N . GLN D 1 59 ? 32.775 32.871 41.699 1.00 41.37 57 GLN D N 1
ATOM 6887 C CA . GLN D 1 59 ? 32.352 33.987 42.549 1.00 41.39 57 GLN D CA 1
ATOM 6888 C C . GLN D 1 59 ? 33.056 35.304 42.198 1.00 41.40 57 GLN D C 1
ATOM 6889 O O . GLN D 1 59 ? 32.624 36.377 42.629 1.00 40.35 57 GLN D O 1
ATOM 6895 N N . LEU D 1 60 ? 34.135 35.220 41.422 1.00 40.68 58 LEU D N 1
ATOM 6896 C CA . LEU D 1 60 ? 35.010 36.370 41.213 1.00 40.23 58 LEU D CA 1
ATOM 6897 C C . LEU D 1 60 ? 35.080 36.854 39.776 1.00 40.93 58 LEU D C 1
ATOM 6898 O O . LEU D 1 60 ? 35.980 37.621 39.437 1.00 40.36 58 LEU D O 1
ATOM 6903 N N . ASN D 1 61 ? 34.167 36.414 38.920 1.00 41.54 59 ASN D N 1
ATOM 6904 C CA . ASN D 1 61 ? 34.380 36.629 37.490 1.00 40.85 59 ASN D CA 1
ATOM 6905 C C . ASN D 1 61 ? 33.768 37.889 36.919 1.00 41.10 59 ASN D C 1
ATOM 6906 O O . ASN D 1 61 ? 33.906 38.138 35.722 1.00 43.69 59 ASN D O 1
ATOM 6911 N N . ASP D 1 62 ? 33.090 38.676 37.753 1.00 40.04 60 ASP D N 1
ATOM 6912 C CA . ASP D 1 62 ? 32.658 40.014 37.338 1.00 38.88 60 ASP D CA 1
ATOM 6913 C C . ASP D 1 62 ? 33.279 41.066 38.240 1.00 39.18 60 ASP D C 1
ATOM 6914 O O . ASP D 1 62 ? 32.820 42.207 38.300 1.00 39.29 60 ASP D O 1
ATOM 6919 N N . VAL D 1 63 ? 34.348 40.663 38.921 1.00 39.59 61 VAL D N 1
ATOM 6920 C CA . VAL D 1 63 ? 35.005 41.470 39.940 1.00 37.68 61 VAL D CA 1
ATOM 6921 C C . VAL D 1 63 ? 36.242 42.156 39.381 1.00 36.34 61 VAL D C 1
ATOM 6922 O O . VAL D 1 63 ? 36.997 41.567 38.618 1.00 35.91 61 VAL D O 1
ATOM 6926 N N . ASP D 1 64 ? 36.432 43.414 39.756 1.00 36.38 62 ASP D N 1
ATOM 6927 C CA . ASP D 1 64 ? 37.559 44.205 39.270 1.00 36.73 62 ASP D CA 1
ATOM 6928 C C . ASP D 1 64 ? 38.737 44.215 40.246 1.00 36.66 62 ASP D C 1
ATOM 6929 O O . ASP D 1 64 ? 39.890 44.361 39.840 1.00 35.82 62 ASP D O 1
ATOM 6934 N N . ALA D 1 65 ? 38.443 44.077 41.534 1.00 36.39 63 ALA D N 1
ATOM 6935 C CA . ALA D 1 65 ? 39.480 44.114 42.558 1.00 35.80 63 ALA D CA 1
ATOM 6936 C C . ALA D 1 65 ? 39.033 43.312 43.763 1.00 36.62 63 ALA D C 1
ATOM 6937 O O . ALA D 1 65 ? 37.833 43.138 43.997 1.00 37.42 63 ALA D O 1
ATOM 6939 N N . VAL D 1 66 ? 40.005 42.832 44.530 1.00 34.94 64 VAL D N 1
ATOM 6940 C CA . VAL D 1 66 ? 39.725 42.040 45.702 1.00 34.46 64 VAL D CA 1
ATOM 6941 C C . VAL D 1 66 ? 40.489 42.633 46.873 1.00 35.85 64 VAL D C 1
ATOM 6942 O O . VAL D 1 66 ? 41.674 42.957 46.744 1.00 35.86 64 VAL D O 1
ATOM 6946 N N . VAL D 1 67 ? 39.802 42.792 48.004 1.00 34.80 65 VAL D N 1
ATOM 6947 C CA . VAL D 1 67 ? 40.444 43.052 49.289 1.00 34.26 65 VAL D CA 1
ATOM 6948 C C . VAL D 1 67 ? 40.348 41.769 50.104 1.00 35.70 65 VAL D C 1
ATOM 6949 O O . VAL D 1 67 ? 39.258 41.198 50.246 1.00 36.22 65 VAL D O 1
ATOM 6953 N N . HIS D 1 68 ? 41.474 41.327 50.657 1.00 34.99 66 HIS D N 1
ATOM 6954 C CA . HIS D 1 68 ? 41.539 40.030 51.328 1.00 33.95 66 HIS D CA 1
ATOM 6955 C C . HIS D 1 68 ? 41.686 40.135 52.844 1.00 34.65 66 HIS D C 1
ATOM 6956 O O . HIS D 1 68 ? 42.791 40.300 53.369 1.00 33.71 66 HIS D O 1
ATOM 6963 N N . LEU D 1 69 ? 40.566 40.006 53.547 1.00 36.21 67 LEU D N 1
ATOM 6964 C CA . LEU D 1 69 ? 40.536 40.234 54.987 1.00 35.22 67 LEU D CA 1
ATOM 6965 C C . LEU D 1 69 ? 40.338 38.971 55.812 1.00 36.37 67 LEU D C 1
ATOM 6966 O O . LEU D 1 69 ? 40.665 38.960 56.993 1.00 38.28 67 LEU D O 1
ATOM 6971 N N . ALA D 1 70 ? 39.798 37.919 55.204 1.00 36.59 68 ALA D N 1
ATOM 6972 C CA . ALA D 1 70 ? 39.473 36.687 55.929 1.00 37.01 68 ALA D CA 1
ATOM 6973 C C . ALA D 1 70 ? 40.690 36.032 56.574 1.00 37.98 68 ALA D C 1
ATOM 6974 O O . ALA D 1 70 ? 41.526 35.445 55.890 1.00 37.87 68 ALA D O 1
ATOM 6976 N N . ALA D 1 71 ? 40.777 36.123 57.896 1.00 38.60 69 ALA D N 1
ATOM 6977 C CA . ALA D 1 71 ? 41.855 35.475 58.628 1.00 41.24 69 ALA D CA 1
ATOM 6978 C C . ALA D 1 71 ? 41.319 34.712 59.835 1.00 43.68 69 ALA D C 1
ATOM 6979 O O . ALA D 1 71 ? 40.109 34.517 59.972 1.00 42.67 69 ALA D O 1
ATOM 6981 N N . THR D 1 72 ? 42.242 34.265 60.688 1.00 45.36 70 THR D N 1
ATOM 6982 C CA . THR D 1 72 ? 41.913 33.681 61.991 1.00 47.08 70 THR D CA 1
ATOM 6983 C C . THR D 1 72 ? 42.982 34.088 63.000 1.00 47.38 70 THR D C 1
ATOM 6984 O O . THR D 1 72 ? 44.167 34.164 62.661 1.00 45.73 70 THR D O 1
ATOM 6988 N N . ARG D 1 73 ? 42.557 34.373 64.228 1.00 49.67 71 ARG D N 1
ATOM 6989 C CA . ARG D 1 73 ? 43.475 34.881 65.248 1.00 52.11 71 ARG D CA 1
ATOM 6990 C C . ARG D 1 73 ? 44.088 33.752 66.077 1.00 50.22 71 ARG D C 1
ATOM 6991 O O . ARG D 1 73 ? 45.028 33.974 66.852 1.00 48.56 71 ARG D O 1
ATOM 6999 N N . GLY D 1 74 ? 43.553 32.544 65.898 1.00 50.38 72 GLY D N 1
ATOM 7000 C CA . GLY D 1 74 ? 44.042 31.365 66.590 1.00 50.79 72 GLY D CA 1
ATOM 7001 C C . GLY D 1 74 ? 43.548 31.376 68.012 1.00 51.66 72 GLY D C 1
ATOM 7002 O O . GLY D 1 74 ? 42.748 32.235 68.360 1.00 54.10 72 GLY D O 1
ATOM 7003 N N . SER D 1 75 ? 44.015 30.438 68.832 1.00 51.53 73 SER D N 1
ATOM 7004 C CA . SER D 1 75 ? 43.576 30.361 70.230 1.00 53.47 73 SER D CA 1
ATOM 7005 C C . SER D 1 75 ? 44.319 29.295 71.037 1.00 54.26 73 SER D C 1
ATOM 7006 O O . SER D 1 75 ? 44.078 29.127 72.236 1.00 54.20 73 SER D O 1
ATOM 7009 N N . GLN D 1 76 ? 45.227 28.587 70.373 1.00 52.08 74 GLN D N 1
ATOM 7010 C CA . GLN D 1 76 ? 45.903 27.451 70.970 1.00 50.39 74 GLN D CA 1
ATOM 7011 C C . GLN D 1 76 ? 47.402 27.578 70.765 1.00 49.47 74 GLN D C 1
ATOM 7012 O O . GLN D 1 76 ? 48.177 26.726 71.222 1.00 47.16 74 GLN D O 1
ATOM 7018 N N . GLY D 1 77 ? 47.799 28.641 70.065 1.00 47.06 75 GLY D N 1
ATOM 7019 C CA . GLY D 1 77 ? 49.185 28.830 69.685 1.00 45.37 75 GLY D CA 1
ATOM 7020 C C . GLY D 1 77 ? 49.714 27.668 68.860 1.00 44.31 75 GLY D C 1
ATOM 7021 O O . GLY D 1 77 ? 50.843 27.213 69.053 1.00 42.28 75 GLY D O 1
ATOM 7022 N N . LYS D 1 78 ? 48.884 27.187 67.938 1.00 44.14 76 LYS D N 1
ATOM 7023 C CA . LYS D 1 78 ? 49.241 26.061 67.084 1.00 41.99 76 LYS D CA 1
ATOM 7024 C C . LYS D 1 78 ? 49.165 26.450 65.601 1.00 41.32 76 LYS D C 1
ATOM 7025 O O . LYS D 1 78 ? 48.113 26.870 65.111 1.00 40.82 76 LYS D O 1
ATOM 7031 N N . ILE D 1 79 ? 50.288 26.313 64.893 1.00 40.21 77 ILE D N 1
ATOM 7032 C CA . ILE D 1 79 ? 50.373 26.734 63.502 1.00 38.39 77 ILE D CA 1
ATOM 7033 C C . ILE D 1 79 ? 49.317 26.042 62.656 1.00 38.13 77 ILE D C 1
ATOM 7034 O O . ILE D 1 79 ? 48.883 26.569 61.633 1.00 38.48 77 ILE D O 1
ATOM 7039 N N . SER D 1 80 ? 48.903 24.858 63.083 1.00 38.12 78 SER D N 1
ATOM 7040 C CA . SER D 1 80 ? 47.866 24.136 62.363 1.00 38.62 78 SER D CA 1
ATOM 7041 C C . SER D 1 80 ? 46.592 24.990 62.288 1.00 38.71 78 SER D C 1
ATOM 7042 O O . SER D 1 80 ? 45.819 24.920 61.321 1.00 37.57 78 SER D O 1
ATOM 7045 N N . GLU D 1 81 ? 46.395 25.820 63.306 1.00 38.91 79 GLU D N 1
ATOM 7046 C CA . GLU D 1 81 ? 45.185 26.614 63.403 1.00 39.18 79 GLU D CA 1
ATOM 7047 C C . GLU D 1 81 ? 45.023 27.554 62.231 1.00 38.59 79 GLU D C 1
ATOM 7048 O O . GLU D 1 81 ? 43.912 27.974 61.928 1.00 39.56 79 GLU D O 1
ATOM 7054 N N . PHE D 1 82 ? 46.133 27.885 61.577 1.00 38.85 80 PHE D N 1
ATOM 7055 C CA . PHE D 1 82 ? 46.143 28.893 60.518 1.00 37.84 80 PHE D CA 1
ATOM 7056 C C . PHE D 1 82 ? 46.256 28.314 59.120 1.00 36.49 80 PHE D C 1
ATOM 7057 O O . PHE D 1 82 ? 46.077 29.017 58.135 1.00 36.67 80 PHE D O 1
ATOM 7065 N N . HIS D 1 83 ? 46.536 27.021 59.042 1.00 37.96 81 HIS D N 1
ATOM 7066 C CA . HIS D 1 83 ? 46.712 26.330 57.772 1.00 35.78 81 HIS D CA 1
ATOM 7067 C C . HIS D 1 83 ? 45.581 26.532 56.776 1.00 36.12 81 HIS D C 1
ATOM 7068 O O . HIS D 1 83 ? 45.804 26.661 55.575 1.00 35.74 81 HIS D O 1
ATOM 7075 N N . ASP D 1 84 ? 44.362 26.583 57.281 1.00 37.85 82 ASP D N 1
ATOM 7076 C CA . ASP D 1 84 ? 43.211 26.777 56.425 1.00 37.26 82 ASP D CA 1
ATOM 7077 C C . ASP D 1 84 ? 43.141 28.182 55.825 1.00 37.93 82 ASP D C 1
ATOM 7078 O O . ASP D 1 84 ? 42.567 28.355 54.753 1.00 38.34 82 ASP D O 1
ATOM 7083 N N . ASN D 1 85 ? 43.706 29.179 56.515 1.00 37.58 83 ASN D N 1
ATOM 7084 C CA . ASN D 1 85 ? 43.911 30.509 55.932 1.00 35.95 83 ASN D CA 1
ATOM 7085 C C . ASN D 1 85 ? 44.899 30.457 54.798 1.00 36.34 83 ASN D C 1
ATOM 7086 O O . ASN D 1 85 ? 44.631 30.921 53.696 1.00 36.22 83 ASN D O 1
ATOM 7091 N N . GLU D 1 86 ? 46.069 29.908 55.080 1.00 35.64 84 GLU D N 1
ATOM 7092 C CA . GLU D 1 86 ? 47.105 29.860 54.073 1.00 35.17 84 GLU D CA 1
ATOM 7093 C C . GLU D 1 86 ? 46.602 29.249 52.763 1.00 35.70 84 GLU D C 1
ATOM 7094 O O . GLU D 1 86 ? 47.109 29.587 51.702 1.00 36.81 84 GLU D O 1
ATOM 7100 N N . ILE D 1 87 ? 45.604 28.367 52.831 1.00 35.60 85 ILE D N 1
ATOM 7101 C CA . ILE D 1 87 ? 45.104 27.665 51.639 1.00 35.48 85 ILE D CA 1
ATOM 7102 C C . ILE D 1 87 ? 44.036 28.491 50.958 1.00 35.68 85 ILE D C 1
ATOM 7103 O O . ILE D 1 87 ? 44.032 28.628 49.738 1.00 36.29 85 ILE D O 1
ATOM 7108 N N . LEU D 1 88 ? 43.110 29.016 51.751 1.00 35.18 86 LEU D N 1
ATOM 7109 C CA . LEU D 1 88 ? 42.106 29.943 51.253 1.00 35.81 86 LEU D CA 1
ATOM 7110 C C . LEU D 1 88 ? 42.798 31.068 50.492 1.00 35.48 86 LEU D C 1
ATOM 7111 O O . LEU D 1 88 ? 42.336 31.513 49.449 1.00 35.15 86 LEU D O 1
ATOM 7116 N N . THR D 1 89 ? 43.913 31.530 51.039 1.00 35.99 87 THR D N 1
ATOM 7117 C CA . THR D 1 89 ? 44.675 32.608 50.441 1.00 34.75 87 THR D CA 1
ATOM 7118 C C . THR D 1 89 ? 45.176 32.228 49.056 1.00 34.29 87 THR D C 1
ATOM 7119 O O . THR D 1 89 ? 44.888 32.924 48.094 1.00 35.03 87 THR D O 1
ATOM 7123 N N . GLN D 1 90 ? 45.915 31.128 48.946 1.00 34.48 88 GLN D N 1
ATOM 7124 C CA . GLN D 1 90 ? 46.370 30.656 47.643 1.00 34.33 88 GLN D CA 1
ATOM 7125 C C . GLN D 1 90 ? 45.198 30.361 46.713 1.00 34.65 88 GLN D C 1
ATOM 7126 O O . GLN D 1 90 ? 45.243 30.635 45.519 1.00 35.22 88 GLN D O 1
ATOM 7132 N N . ASN D 1 91 ? 44.137 29.791 47.251 1.00 35.07 89 ASN D N 1
ATOM 7133 C CA . ASN D 1 91 ? 42.981 29.538 46.416 1.00 35.67 89 ASN D CA 1
ATOM 7134 C C . ASN D 1 91 ? 42.533 30.833 45.779 1.00 35.32 89 ASN D C 1
ATOM 7135 O O . ASN D 1 91 ? 42.363 30.903 44.566 1.00 36.09 89 ASN D O 1
ATOM 7140 N N . LEU D 1 92 ? 42.354 31.858 46.613 1.00 35.73 90 LEU D N 1
ATOM 7141 C CA . LEU D 1 92 ? 41.842 33.154 46.179 1.00 34.85 90 LEU D CA 1
ATOM 7142 C C . LEU D 1 92 ? 42.740 33.817 45.133 1.00 34.08 90 LEU D C 1
ATOM 7143 O O . LEU D 1 92 ? 42.252 34.467 44.223 1.00 34.52 90 LEU D O 1
ATOM 7148 N N . TYR D 1 93 ? 44.048 33.645 45.255 1.00 33.82 91 TYR D N 1
ATOM 7149 C CA . TYR D 1 93 ? 44.958 34.244 44.293 1.00 34.20 91 TYR D CA 1
ATOM 7150 C C . TYR D 1 93 ? 44.924 33.539 42.932 1.00 35.75 91 TYR D C 1
ATOM 7151 O O . TYR D 1 93 ? 44.874 34.203 41.893 1.00 35.81 91 TYR D O 1
ATOM 7160 N N . ASP D 1 94 ? 44.941 32.204 42.940 1.00 36.12 92 ASP D N 1
ATOM 7161 C CA . ASP D 1 94 ? 44.735 31.400 41.723 1.00 35.93 92 ASP D CA 1
ATOM 7162 C C . ASP D 1 94 ? 43.454 31.804 40.990 1.00 36.66 92 ASP D C 1
ATOM 7163 O O . ASP D 1 94 ? 43.416 31.851 39.762 1.00 37.17 92 ASP D O 1
ATOM 7168 N N . ALA D 1 95 ? 42.401 32.077 41.754 1.00 36.28 93 ALA D N 1
ATOM 7169 C CA . ALA D 1 95 ? 41.136 32.521 41.193 1.00 37.18 93 ALA D CA 1
ATOM 7170 C C . ALA D 1 95 ? 41.301 33.887 40.544 1.00 37.97 93 ALA D C 1
ATOM 7171 O O . ALA D 1 95 ? 40.908 34.088 39.393 1.00 38.09 93 ALA D O 1
ATOM 7173 N N . CYS D 1 96 ? 41.882 34.825 41.287 1.00 37.40 94 CYS D N 1
ATOM 7174 C CA . CYS D 1 96 ? 42.237 36.121 40.724 1.00 36.84 94 CYS D CA 1
ATOM 7175 C C . CYS D 1 96 ? 42.923 35.949 39.380 1.00 37.85 94 CYS D C 1
ATOM 7176 O O . CYS D 1 96 ? 42.475 36.487 38.375 1.00 38.96 94 CYS D O 1
ATOM 7179 N N . TYR D 1 97 ? 44.015 35.199 39.364 1.00 37.57 95 TYR D N 1
ATOM 7180 C CA . TYR D 1 97 ? 44.691 34.886 38.115 1.00 38.14 95 TYR D CA 1
ATOM 7181 C C . TYR D 1 97 ? 43.711 34.456 37.005 1.00 39.87 95 TYR D C 1
ATOM 7182 O O . TYR D 1 97 ? 43.636 35.096 35.955 1.00 40.32 95 TYR D O 1
ATOM 7191 N N . GLU D 1 98 ? 42.953 33.386 37.246 1.00 39.35 96 GLU D N 1
ATOM 7192 C CA . GLU D 1 98 ? 41.936 32.928 36.299 1.00 39.27 96 GLU D CA 1
ATOM 7193 C C . GLU D 1 98 ? 41.059 34.048 35.760 1.00 40.72 96 GLU D C 1
ATOM 7194 O O . GLU D 1 98 ? 40.756 34.079 34.576 1.00 44.41 96 GLU D O 1
ATOM 7200 N N . ASN D 1 99 ? 40.631 34.954 36.632 1.00 40.75 97 ASN D N 1
ATOM 7201 C CA . ASN D 1 99 ? 39.685 35.997 36.247 1.00 41.44 97 ASN D CA 1
ATOM 7202 C C . ASN D 1 99 ? 40.380 37.247 35.759 1.00 41.35 97 ASN D C 1
ATOM 7203 O O . ASN D 1 99 ? 39.733 38.224 35.384 1.00 42.42 97 ASN D O 1
ATOM 7208 N N . ASN D 1 100 ? 41.704 37.209 35.770 1.00 40.47 98 ASN D N 1
ATOM 7209 C CA . ASN D 1 100 ? 42.500 38.352 35.364 1.00 40.65 98 ASN D CA 1
ATOM 7210 C C . ASN D 1 100 ? 42.361 39.543 36.315 1.00 39.67 98 ASN D C 1
ATOM 7211 O O . ASN D 1 100 ? 42.461 40.706 35.910 1.00 39.15 98 ASN D O 1
ATOM 7216 N N . ILE D 1 101 ? 42.125 39.233 37.584 1.00 38.19 99 ILE D N 1
ATOM 7217 C CA . ILE D 1 101 ? 42.193 40.217 38.648 1.00 36.99 99 ILE D CA 1
ATOM 7218 C C . ILE D 1 101 ? 43.636 40.297 39.152 1.00 35.37 99 ILE D C 1
ATOM 7219 O O . ILE D 1 101 ? 44.266 39.277 39.406 1.00 34.87 99 ILE D O 1
ATOM 7224 N N . SER D 1 102 ? 44.165 41.507 39.280 1.00 34.37 100 SER D N 1
ATOM 7225 C CA . SER D 1 102 ? 45.524 41.671 39.774 1.00 34.40 100 SER D CA 1
ATOM 7226 C C . SER D 1 102 ? 45.632 42.753 40.848 1.00 34.12 100 SER D C 1
ATOM 7227 O O . SER D 1 102 ? 46.592 42.782 41.615 1.00 33.60 100 SER D O 1
ATOM 7230 N N . ASN D 1 103 ? 44.646 43.642 40.901 1.00 34.34 101 ASN D N 1
ATOM 7231 C CA . ASN D 1 103 ? 44.614 44.671 41.930 1.00 33.86 101 ASN D CA 1
ATOM 7232 C C . ASN D 1 103 ? 44.027 44.098 43.230 1.00 34.91 101 ASN D C 1
ATOM 7233 O O . ASN D 1 103 ? 42.805 44.118 43.446 1.00 34.71 101 ASN D O 1
ATOM 7238 N N . ILE D 1 104 ? 44.921 43.583 44.081 1.00 33.92 102 ILE D N 1
ATOM 7239 C CA . ILE D 1 104 ? 44.548 42.838 45.280 1.00 33.36 102 ILE D CA 1
ATOM 7240 C C . ILE D 1 104 ? 45.177 43.471 46.513 1.00 32.90 102 ILE D C 1
ATOM 7241 O O . ILE D 1 104 ? 46.324 43.899 46.471 1.00 33.89 102 ILE D O 1
ATOM 7246 N N . VAL D 1 105 ? 44.431 43.522 47.610 1.00 31.32 103 VAL D N 1
ATOM 7247 C CA . VAL D 1 105 ? 44.949 44.042 48.865 1.00 32.02 103 VAL D CA 1
ATOM 7248 C C . VAL D 1 105 ? 44.874 42.961 49.938 1.00 32.50 103 VAL D C 1
ATOM 7249 O O . VAL D 1 105 ? 43.815 42.377 50.151 1.00 33.10 103 VAL D O 1
ATOM 7253 N N . TYR D 1 106 ? 45.997 42.693 50.602 1.00 31.80 104 TYR D N 1
ATOM 7254 C CA . TYR D 1 106 ? 46.043 41.705 51.677 1.00 30.50 104 TYR D CA 1
ATOM 7255 C C . TYR D 1 106 ? 46.232 42.373 53.034 1.00 31.46 104 TYR D C 1
ATOM 7256 O O . TYR D 1 106 ? 47.098 43.231 53.200 1.00 32.15 104 TYR D O 1
ATOM 7265 N N . ALA D 1 107 ? 45.430 41.966 54.008 1.00 30.37 105 ALA D N 1
ATOM 7266 C CA . ALA D 1 107 ? 45.553 42.480 55.361 1.00 30.04 105 ALA D CA 1
ATOM 7267 C C . ALA D 1 107 ? 46.567 41.681 56.200 1.00 31.44 105 ALA D C 1
ATOM 7268 O O . ALA D 1 107 ? 46.246 40.627 56.735 1.00 31.90 105 ALA D O 1
ATOM 7270 N N . SER D 1 108 ? 47.790 42.191 56.310 1.00 31.32 106 SER D N 1
ATOM 7271 C CA . SER D 1 108 ? 48.798 41.630 57.198 1.00 29.72 106 SER D CA 1
ATOM 7272 C C . SER D 1 108 ? 48.717 42.286 58.577 1.00 31.06 106 SER D C 1
ATOM 7273 O O . SER D 1 108 ? 47.652 42.755 58.980 1.00 31.54 106 SER D O 1
ATOM 7276 N N . THR D 1 109 ? 49.840 42.333 59.294 1.00 31.15 107 THR D N 1
ATOM 7277 C CA . THR D 1 109 ? 49.852 42.824 60.677 1.00 31.15 107 THR D CA 1
ATOM 7278 C C . THR D 1 109 ? 51.216 43.320 61.147 1.00 31.41 107 THR D C 1
ATOM 7279 O O . THR D 1 109 ? 52.246 42.934 60.592 1.00 30.45 107 THR D O 1
ATOM 7283 N N . ILE D 1 110 ? 51.198 44.154 62.192 1.00 31.81 108 ILE D N 1
ATOM 7284 C CA . ILE D 1 110 ? 52.400 44.581 62.913 1.00 31.43 108 ILE D CA 1
ATOM 7285 C C . ILE D 1 110 ? 53.037 43.406 63.661 1.00 31.72 108 ILE D C 1
ATOM 7286 O O . ILE D 1 110 ? 54.242 43.406 63.919 1.00 30.86 108 ILE D O 1
ATOM 7291 N N . SER D 1 111 ? 52.227 42.402 64.000 1.00 30.86 109 SER D N 1
ATOM 7292 C CA . SER D 1 111 ? 52.742 41.197 64.648 1.00 31.39 109 SER D CA 1
ATOM 7293 C C . SER D 1 111 ? 53.885 40.531 63.867 1.00 32.21 109 SER D C 1
ATOM 7294 O O . SER D 1 111 ? 54.606 39.685 64.402 1.00 32.95 109 SER D O 1
ATOM 7297 N N . ALA D 1 112 ? 54.040 40.913 62.604 1.00 30.86 110 ALA D N 1
ATOM 7298 C CA . ALA D 1 112 ? 55.192 40.517 61.805 1.00 30.61 110 ALA D CA 1
ATOM 7299 C C . ALA D 1 112 ? 56.516 40.885 62.475 1.00 31.50 110 ALA D C 1
ATOM 7300 O O . ALA D 1 112 ? 57.574 40.371 62.109 1.00 31.39 110 ALA D O 1
ATOM 7302 N N . TYR D 1 113 ? 56.458 41.791 63.448 1.00 32.45 111 TYR D N 1
ATOM 7303 C CA . TYR D 1 113 ? 57.671 42.311 64.072 1.00 32.73 111 TYR D CA 1
ATOM 7304 C C . TYR D 1 113 ? 57.701 42.017 65.560 1.00 33.57 111 TYR D C 1
ATOM 7305 O O . TYR D 1 113 ? 56.652 41.855 66.188 1.00 33.16 111 TYR D O 1
ATOM 7314 N N . SER D 1 114 ? 58.903 41.969 66.128 1.00 33.13 112 SER D N 1
ATOM 7315 C CA . SER D 1 114 ? 59.023 41.814 67.564 1.00 32.19 112 SER D CA 1
ATOM 7316 C C . SER D 1 114 ? 60.272 42.450 68.162 1.00 34.15 112 SER D C 1
ATOM 7317 O O . SER D 1 114 ? 60.233 42.900 69.297 1.00 36.98 112 SER D O 1
ATOM 7320 N N . ASP D 1 115 ? 61.376 42.479 67.422 1.00 33.79 113 ASP D N 1
ATOM 7321 C CA . ASP D 1 115 ? 62.630 43.018 67.953 1.00 34.86 113 ASP D CA 1
ATOM 7322 C C . ASP D 1 115 ? 62.441 44.403 68.573 1.00 36.92 113 ASP D C 1
ATOM 7323 O O . ASP D 1 115 ? 62.191 45.377 67.865 1.00 36.88 113 ASP D O 1
ATOM 7328 N N . GLU D 1 116 ? 62.566 44.480 69.898 1.00 37.66 114 GLU D N 1
ATOM 7329 C CA . GLU D 1 116 ? 62.370 45.729 70.630 1.00 38.28 114 GLU D CA 1
ATOM 7330 C C . GLU D 1 116 ? 63.585 46.647 70.520 1.00 39.02 114 GLU D C 1
ATOM 7331 O O . GLU D 1 116 ? 63.534 47.828 70.884 1.00 39.77 114 GLU D O 1
ATOM 7337 N N . THR D 1 117 ? 64.670 46.093 69.992 1.00 37.88 115 THR D N 1
ATOM 7338 C CA . THR D 1 117 ? 65.889 46.839 69.717 1.00 37.82 115 THR D CA 1
ATOM 7339 C C . THR D 1 117 ? 65.758 47.726 68.479 1.00 38.20 115 THR D C 1
ATOM 7340 O O . THR D 1 117 ? 66.617 48.563 68.201 1.00 38.48 115 THR D O 1
ATOM 7344 N N . SER D 1 118 ? 64.646 47.571 67.767 1.00 37.99 116 SER D N 1
ATOM 7345 C CA . SER D 1 118 ? 64.540 48.027 66.384 1.00 36.68 116 SER D CA 1
ATOM 7346 C C . SER D 1 118 ? 63.473 49.113 66.120 1.00 36.45 116 SER D C 1
ATOM 7347 O O . SER D 1 118 ? 63.309 49.590 64.989 1.00 35.62 116 SER D O 1
ATOM 7350 N N . LEU D 1 119 ? 62.745 49.496 67.159 1.00 35.97 117 LEU D N 1
ATOM 7351 C CA . LEU D 1 119 ? 61.659 50.449 66.998 1.00 35.28 117 LEU D CA 1
ATOM 7352 C C . LEU D 1 119 ? 62.192 51.834 66.624 1.00 35.37 117 LEU D C 1
ATOM 7353 O O . LEU D 1 119 ? 63.251 52.245 67.104 1.00 35.77 117 LEU D O 1
ATOM 7358 N N . PRO D 1 120 ? 61.468 52.550 65.746 1.00 34.84 118 PRO D N 1
ATOM 7359 C CA . PRO D 1 120 ? 60.233 52.075 65.129 1.00 34.83 118 PRO D CA 1
ATOM 7360 C C . PRO D 1 120 ? 60.562 51.148 63.958 1.00 34.18 118 PRO D C 1
ATOM 7361 O O . PRO D 1 120 ? 61.634 51.253 63.358 1.00 34.14 118 PRO D O 1
ATOM 7365 N N . TRP D 1 121 ? 59.645 50.249 63.633 1.00 33.22 119 TRP D N 1
ATOM 7366 C CA . TRP D 1 121 ? 59.909 49.272 62.592 1.00 32.47 119 TRP D CA 1
ATOM 7367 C C . TRP D 1 121 ? 59.516 49.776 61.210 1.00 32.97 119 TRP D C 1
ATOM 7368 O O . TRP D 1 121 ? 58.353 50.111 60.948 1.00 32.43 119 TRP D O 1
ATOM 7379 N N . ASN D 1 122 ? 60.490 49.827 60.316 1.00 31.39 120 ASN D N 1
ATOM 7380 C CA . ASN D 1 122 ? 60.159 50.038 58.925 1.00 31.91 120 ASN D CA 1
ATOM 7381 C C . ASN D 1 122 ? 60.125 48.695 58.145 1.00 32.91 120 ASN D C 1
ATOM 7382 O O . ASN D 1 122 ? 60.499 47.639 58.668 1.00 31.42 120 ASN D O 1
ATOM 7387 N N . GLU D 1 123 ? 59.646 48.733 56.910 1.00 32.48 121 GLU D N 1
ATOM 7388 C CA . GLU D 1 123 ? 59.414 47.507 56.154 1.00 31.82 121 GLU D CA 1
ATOM 7389 C C . GLU D 1 123 ? 60.723 46.807 55.802 1.00 31.45 121 GLU D C 1
ATOM 7390 O O . GLU D 1 123 ? 60.712 45.703 55.270 1.00 30.26 121 GLU D O 1
ATOM 7396 N N . LYS D 1 124 ? 61.846 47.454 56.116 1.00 32.08 122 LYS D N 1
ATOM 7397 C CA . LYS D 1 124 ? 63.168 46.873 55.870 1.00 33.17 122 LYS D CA 1
ATOM 7398 C C . LYS D 1 124 ? 63.585 45.939 57.008 1.00 33.91 122 LYS D C 1
ATOM 7399 O O . LYS D 1 124 ? 64.423 45.056 56.828 1.00 34.25 122 LYS D O 1
ATOM 7405 N N . GLU D 1 125 ? 62.996 46.154 58.180 1.00 32.94 123 GLU D N 1
ATOM 7406 C CA . GLU D 1 125 ? 63.227 45.318 59.349 1.00 32.58 123 GLU D CA 1
ATOM 7407 C C . GLU D 1 125 ? 63.029 43.834 59.052 1.00 33.52 123 GLU D C 1
ATOM 7408 O O . GLU D 1 125 ? 61.983 43.458 58.513 1.00 34.11 123 GLU D O 1
ATOM 7414 N N . LEU D 1 126 ? 64.014 42.991 59.389 1.00 33.63 124 LEU D N 1
ATOM 7415 C CA . LEU D 1 126 ? 63.796 41.540 59.343 1.00 33.03 124 LEU D CA 1
ATOM 7416 C C . LEU D 1 126 ? 62.577 41.233 60.193 1.00 32.81 124 LEU D C 1
ATOM 7417 O O . LEU D 1 126 ? 62.450 41.752 61.295 1.00 33.11 124 LEU D O 1
ATOM 7422 N N . PRO D 1 127 ? 61.660 40.404 59.683 1.00 32.23 125 PRO D N 1
ATOM 7423 C CA . PRO D 1 127 ? 60.480 40.047 60.488 1.00 32.36 125 PRO D CA 1
ATOM 7424 C C . PRO D 1 127 ? 60.766 38.989 61.576 1.00 32.32 125 PRO D C 1
ATOM 7425 O O . PRO D 1 127 ? 61.531 38.054 61.378 1.00 33.21 125 PRO D O 1
ATOM 7429 N N . LEU D 1 128 ? 60.144 39.143 62.733 1.00 32.72 126 LEU D N 1
ATOM 7430 C CA . LEU D 1 128 ? 60.428 38.259 63.859 1.00 33.60 126 LEU D CA 1
ATOM 7431 C C . LEU D 1 128 ? 59.151 37.897 64.614 1.00 33.68 126 LEU D C 1
ATOM 7432 O O . LEU D 1 128 ? 59.010 38.223 65.791 1.00 33.29 126 LEU D O 1
ATOM 7437 N N . PRO D 1 129 ? 58.233 37.184 63.948 1.00 33.07 127 PRO D N 1
ATOM 7438 C CA . PRO D 1 129 ? 56.938 36.913 64.572 1.00 33.42 127 PRO D CA 1
ATOM 7439 C C . PRO D 1 129 ? 57.119 36.290 65.961 1.00 35.40 127 PRO D C 1
ATOM 7440 O O . PRO D 1 129 ? 58.076 35.532 66.181 1.00 34.95 127 PRO D O 1
ATOM 7444 N N . ASP D 1 130 ? 56.209 36.624 66.877 1.00 35.19 128 ASP D N 1
ATOM 7445 C CA . ASP D 1 130 ? 56.176 36.049 68.214 1.00 34.95 128 ASP D CA 1
ATOM 7446 C C . ASP D 1 130 ? 55.053 35.024 68.366 1.00 35.55 128 ASP D C 1
ATOM 7447 O O . ASP D 1 130 ? 55.082 34.181 69.263 1.00 36.13 128 ASP D O 1
ATOM 7452 N N . LEU D 1 131 ? 54.059 35.107 67.491 1.00 35.52 129 LEU D N 1
ATOM 7453 C CA . LEU D 1 131 ? 52.921 34.203 67.545 1.00 36.33 129 LEU D CA 1
ATOM 7454 C C . LEU D 1 131 ? 52.844 33.405 66.265 1.00 35.42 129 LEU D C 1
ATOM 7455 O O . LEU D 1 131 ? 53.321 33.845 65.238 1.00 35.35 129 LEU D O 1
ATOM 7468 N N . TYR D 1 133 ? 50.294 33.286 64.845 1.00 36.56 131 TYR D N 1
ATOM 7469 C CA . TYR D 1 133 ? 49.491 34.247 64.120 1.00 36.45 131 TYR D CA 1
ATOM 7470 C C . TYR D 1 133 ? 50.376 34.971 63.118 1.00 36.08 131 TYR D C 1
ATOM 7471 O O . TYR D 1 133 ? 50.073 35.056 61.930 1.00 35.60 131 TYR D O 1
ATOM 7480 N N . GLY D 1 134 ? 51.485 35.488 63.612 1.00 35.08 132 GLY D N 1
ATOM 7481 C CA . GLY D 1 134 ? 52.325 36.331 62.804 1.00 34.12 132 GLY D CA 1
ATOM 7482 C C . GLY D 1 134 ? 53.121 35.524 61.819 1.00 34.42 132 GLY D C 1
ATOM 7483 O O . GLY D 1 134 ? 53.540 36.042 60.780 1.00 35.02 132 GLY D O 1
ATOM 7484 N N . VAL D 1 135 ? 53.351 34.259 62.145 1.00 33.74 133 VAL D N 1
ATOM 7485 C CA . VAL D 1 135 ? 54.109 33.392 61.257 1.00 34.47 133 VAL D CA 1
ATOM 7486 C C . VAL D 1 135 ? 53.263 33.071 60.024 1.00 34.17 133 VAL D C 1
ATOM 7487 O O . VAL D 1 135 ? 53.752 33.052 58.903 1.00 32.66 133 VAL D O 1
ATOM 7491 N N . SER D 1 136 ? 51.978 32.850 60.253 1.00 34.39 134 SER D N 1
ATOM 7492 C CA . SER D 1 136 ? 51.047 32.545 59.190 1.00 33.71 134 SER D CA 1
ATOM 7493 C C . SER D 1 136 ? 50.787 33.751 58.274 1.00 33.66 134 SER D C 1
ATOM 7494 O O . SER D 1 136 ? 50.668 33.600 57.056 1.00 33.75 134 SER D O 1
ATOM 7497 N N . LYS D 1 137 ? 50.690 34.942 58.856 1.00 33.92 135 LYS D N 1
ATOM 7498 C CA . LYS D 1 137 ? 50.440 36.158 58.078 1.00 33.86 135 LYS D CA 1
ATOM 7499 C C . LYS D 1 137 ? 51.682 36.534 57.288 1.00 33.11 135 LYS D C 1
ATOM 7500 O O . LYS D 1 137 ? 51.611 37.121 56.213 1.00 33.64 135 LYS D O 1
ATOM 7506 N N . LEU D 1 138 ? 52.830 36.177 57.826 1.00 33.45 136 LEU D N 1
ATOM 7507 C CA . LEU D 1 138 ? 54.064 36.344 57.104 1.00 32.87 136 LEU D CA 1
ATOM 7508 C C . LEU D 1 138 ? 54.050 35.395 55.903 1.00 32.75 136 LEU D C 1
ATOM 7509 O O . LEU D 1 138 ? 54.431 35.765 54.801 1.00 33.24 136 LEU D O 1
ATOM 7514 N N . ALA D 1 139 ? 53.595 34.167 56.112 1.00 33.00 137 ALA D N 1
ATOM 7515 C CA . ALA D 1 139 ? 53.483 33.217 55.006 1.00 33.67 137 ALA D CA 1
ATOM 7516 C C . ALA D 1 139 ? 52.551 33.732 53.896 1.00 34.42 137 ALA D C 1
ATOM 7517 O O . ALA D 1 139 ? 52.935 33.761 52.723 1.00 34.44 137 ALA D O 1
ATOM 7519 N N . CYS D 1 140 ? 51.334 34.127 54.272 1.00 32.77 138 CYS D N 1
ATOM 7520 C CA . CYS D 1 140 ? 50.345 34.613 53.320 1.00 32.63 138 CYS D CA 1
ATOM 7521 C C . CYS D 1 140 ? 50.850 35.836 52.574 1.00 32.43 138 CYS D C 1
ATOM 7522 O O . CYS D 1 140 ? 50.453 36.094 51.442 1.00 32.82 138 CYS D O 1
ATOM 7525 N N . GLU D 1 141 ? 51.695 36.613 53.237 1.00 32.04 139 GLU D N 1
ATOM 7526 C CA . GLU D 1 141 ? 52.334 37.757 52.611 1.00 31.77 139 GLU D CA 1
ATOM 7527 C C . GLU D 1 141 ? 53.197 37.293 51.438 1.00 31.45 139 GLU D C 1
ATOM 7528 O O . GLU D 1 141 ? 53.096 37.809 50.338 1.00 31.80 139 GLU D O 1
ATOM 7534 N N . HIS D 1 142 ? 54.051 36.312 51.694 1.00 32.74 140 HIS D N 1
ATOM 7535 C CA . HIS D 1 142 ? 54.976 35.790 50.696 1.00 33.51 140 HIS D CA 1
ATOM 7536 C C . HIS D 1 142 ? 54.311 34.912 49.629 1.00 34.27 140 HIS D C 1
ATOM 7537 O O . HIS D 1 142 ? 54.819 34.795 48.509 1.00 34.01 140 HIS D O 1
ATOM 7544 N N . ILE D 1 143 ? 53.184 34.292 49.968 1.00 33.34 141 ILE D N 1
ATOM 7545 C CA . ILE D 1 143 ? 52.380 33.650 48.945 1.00 33.55 141 ILE D CA 1
ATOM 7546 C C . ILE D 1 143 ? 52.044 34.728 47.933 1.00 33.85 141 ILE D C 1
ATOM 7547 O O . ILE D 1 143 ? 52.358 34.590 46.752 1.00 34.78 141 ILE D O 1
ATOM 7552 N N . GLY D 1 144 ? 51.445 35.816 48.422 1.00 33.78 142 GLY D N 1
ATOM 7553 C CA . GLY D 1 144 ? 51.098 36.980 47.620 1.00 32.08 142 GLY D CA 1
ATOM 7554 C C . GLY D 1 144 ? 52.256 37.564 46.831 1.00 33.10 142 GLY D C 1
ATOM 7555 O O . GLY D 1 144 ? 52.117 37.877 45.645 1.00 34.48 142 GLY D O 1
ATOM 7556 N N . ASN D 1 145 ? 53.402 37.717 47.482 1.00 32.60 143 ASN D N 1
ATOM 7557 C CA . ASN D 1 145 ? 54.595 38.197 46.800 1.00 32.86 143 ASN D CA 1
ATOM 7558 C C . ASN D 1 145 ? 54.919 37.330 45.592 1.00 34.16 143 ASN D C 1
ATOM 7559 O O . ASN D 1 145 ? 55.175 37.835 44.510 1.00 34.39 143 ASN D O 1
ATOM 7564 N N . ILE D 1 146 ? 54.908 36.014 45.785 1.00 35.47 144 ILE D N 1
ATOM 7565 C CA . ILE D 1 146 ? 55.200 35.071 44.705 1.00 34.95 144 ILE D CA 1
ATOM 7566 C C . ILE D 1 146 ? 54.270 35.240 43.495 1.00 35.29 144 ILE D C 1
ATOM 7567 O O . ILE D 1 146 ? 54.722 35.337 42.349 1.00 34.75 144 ILE D O 1
ATOM 7572 N N . TYR D 1 147 ? 52.970 35.274 43.747 1.00 34.54 145 TYR D N 1
ATOM 7573 C CA . TYR D 1 147 ? 52.016 35.497 42.669 1.00 34.72 145 TYR D CA 1
ATOM 7574 C C . TYR D 1 147 ? 52.242 36.825 41.937 1.00 35.26 145 TYR D C 1
ATOM 7575 O O . TYR D 1 147 ? 52.018 36.908 40.736 1.00 34.46 145 TYR D O 1
ATOM 7584 N N . SER D 1 148 ? 52.680 37.860 42.653 1.00 34.44 146 SER D N 1
ATOM 7585 C CA . SER D 1 148 ? 52.989 39.135 42.008 1.00 34.39 146 SER D CA 1
ATOM 7586 C C . SER D 1 148 ? 54.203 39.027 41.100 1.00 34.50 146 SER D C 1
ATOM 7587 O O . SER D 1 148 ? 54.186 39.496 39.964 1.00 34.48 146 SER D O 1
ATOM 7590 N N . ARG D 1 149 ? 55.262 38.412 41.610 1.00 34.71 147 ARG D N 1
ATOM 7591 C CA . ARG D 1 149 ? 56.516 38.336 40.885 1.00 34.11 147 ARG D CA 1
ATOM 7592 C C . ARG D 1 149 ? 56.493 37.302 39.783 1.00 33.87 147 ARG D C 1
ATOM 7593 O O . ARG D 1 149 ? 57.273 37.385 38.849 1.00 34.31 147 ARG D O 1
ATOM 7601 N N . LYS D 1 150 ? 55.611 36.318 39.897 1.00 35.64 148 LYS D N 1
ATOM 7602 C CA . LYS D 1 150 ? 55.637 35.169 38.989 1.00 35.49 148 LYS D CA 1
ATOM 7603 C C . LYS D 1 150 ? 54.432 35.082 38.076 1.00 33.74 148 LYS D C 1
ATOM 7604 O O . LYS D 1 150 ? 54.589 34.794 36.898 1.00 35.25 148 LYS D O 1
ATOM 7610 N N . LYS D 1 151 ? 53.242 35.309 38.622 1.00 33.27 149 LYS D N 1
ATOM 7611 C CA . LYS D 1 151 ? 52.013 35.288 37.841 1.00 33.41 149 LYS D CA 1
ATOM 7612 C C . LYS D 1 151 ? 51.487 36.690 37.516 1.00 34.18 149 LYS D C 1
ATOM 7613 O O . LYS D 1 151 ? 50.359 36.846 37.036 1.00 34.79 149 LYS D O 1
ATOM 7619 N N . GLY D 1 152 ? 52.313 37.703 37.764 1.00 33.13 150 GLY D N 1
ATOM 7620 C CA . GLY D 1 152 ? 51.946 39.081 37.492 1.00 32.87 150 GLY D CA 1
ATOM 7621 C C . GLY D 1 152 ? 50.689 39.612 38.172 1.00 34.15 150 GLY D C 1
ATOM 7622 O O . GLY D 1 152 ? 49.930 40.384 37.586 1.00 35.57 150 GLY D O 1
ATOM 7623 N N . LEU D 1 153 ? 50.443 39.196 39.405 1.00 33.81 151 LEU D N 1
ATOM 7624 C CA . LEU D 1 153 ? 49.411 39.833 40.200 1.00 33.63 151 LEU D CA 1
ATOM 7625 C C . LEU D 1 153 ? 50.015 41.081 40.848 1.00 34.66 151 LEU D C 1
ATOM 7626 O O . LEU D 1 153 ? 51.224 41.312 40.762 1.00 34.32 151 LEU D O 1
ATOM 7631 N N . CYS D 1 154 ? 49.174 41.896 41.474 1.00 34.07 152 CYS D N 1
ATOM 7632 C CA . CYS D 1 154 ? 49.631 43.149 42.067 1.00 33.57 152 CYS D CA 1
ATOM 7633 C C . CYS D 1 154 ? 49.119 43.228 43.480 1.00 34.08 152 CYS D C 1
ATOM 7634 O O . CYS D 1 154 ? 48.166 43.960 43.779 1.00 33.04 152 CYS D O 1
ATOM 7637 N N . ILE D 1 155 ? 49.761 42.457 44.347 1.00 33.62 153 ILE D N 1
ATOM 7638 C CA . ILE D 1 155 ? 49.332 42.363 45.724 1.00 32.99 153 ILE D CA 1
ATOM 7639 C C . ILE D 1 155 ? 50.068 43.338 46.628 1.00 33.28 153 ILE D C 1
ATOM 7640 O O . ILE D 1 155 ? 51.303 43.367 46.683 1.00 33.55 153 ILE D O 1
ATOM 7645 N N . LYS D 1 156 ? 49.283 44.159 47.315 1.00 33.09 154 LYS D N 1
ATOM 7646 C CA . LYS D 1 156 ? 49.798 45.041 48.348 1.00 32.40 154 LYS D CA 1
ATOM 7647 C C . LYS D 1 156 ? 49.416 44.480 49.715 1.00 31.84 154 LYS D C 1
ATOM 7648 O O . LYS D 1 156 ? 48.238 44.309 50.027 1.00 30.81 154 LYS D O 1
ATOM 7654 N N . ASN D 1 157 ? 50.438 44.144 50.497 1.00 32.33 155 ASN D N 1
ATOM 7655 C CA . ASN D 1 157 ? 50.267 43.615 51.843 1.00 30.53 155 ASN D CA 1
ATOM 7656 C C . ASN D 1 157 ? 50.312 44.782 52.811 1.00 31.98 155 ASN D C 1
ATOM 7657 O O . ASN D 1 157 ? 51.268 45.571 52.806 1.00 32.21 155 ASN D O 1
ATOM 7662 N N . LEU D 1 158 ? 49.269 44.912 53.622 1.00 30.77 156 LEU D N 1
ATOM 7663 C CA . LEU D 1 158 ? 49.167 46.043 54.537 1.00 30.99 156 LEU D CA 1
ATOM 7664 C C . LEU D 1 158 ? 49.444 45.624 55.975 1.00 30.46 156 LEU D C 1
ATOM 7665 O O . LEU D 1 158 ? 48.630 44.954 56.602 1.00 31.08 156 LEU D O 1
ATOM 7670 N N . ARG D 1 159 ? 50.600 46.017 56.496 1.00 31.22 157 ARG D N 1
ATOM 7671 C CA . ARG D 1 159 ? 50.947 45.683 57.872 1.00 30.59 157 ARG D CA 1
ATOM 7672 C C . ARG D 1 159 ? 50.309 46.657 58.850 1.00 31.11 157 ARG D C 1
ATOM 7673 O O . ARG D 1 159 ? 50.934 47.614 59.290 1.00 32.47 157 ARG D O 1
ATOM 7681 N N . PHE D 1 160 ? 49.047 46.385 59.171 1.00 31.32 158 PHE D N 1
ATOM 7682 C CA . PHE D 1 160 ? 48.261 47.207 60.068 1.00 31.82 158 PHE D CA 1
ATOM 7683 C C . PHE D 1 160 ? 48.855 47.245 61.467 1.00 32.98 158 PHE D C 1
ATOM 7684 O O . PHE D 1 160 ? 49.392 46.242 61.942 1.00 33.29 158 PHE D O 1
ATOM 7692 N N . ALA D 1 161 ? 48.741 48.394 62.131 1.00 32.96 159 ALA D N 1
ATOM 7693 C CA . ALA D 1 161 ? 49.003 48.467 63.558 1.00 33.52 159 ALA D CA 1
ATOM 7694 C C . ALA D 1 161 ? 47.877 47.706 64.258 1.00 33.72 159 ALA D C 1
ATOM 7695 O O . ALA D 1 161 ? 47.124 46.989 63.604 1.00 34.25 159 ALA D O 1
ATOM 7697 N N . HIS D 1 162 ? 47.755 47.842 65.573 1.00 33.10 160 HIS D N 1
ATOM 7698 C CA . HIS D 1 162 ? 46.709 47.117 66.290 1.00 33.57 160 HIS D CA 1
ATOM 7699 C C . HIS D 1 162 ? 45.325 47.742 66.107 1.00 33.61 160 HIS D C 1
ATOM 7700 O O . HIS D 1 162 ? 45.065 48.841 66.580 1.00 35.58 160 HIS D O 1
ATOM 7707 N N . LEU D 1 163 ? 44.436 47.027 65.430 1.00 32.78 161 LEU D N 1
ATOM 7708 C CA . LEU D 1 163 ? 43.114 47.547 65.113 1.00 33.86 161 LEU D CA 1
ATOM 7709 C C . LEU D 1 163 ? 42.217 47.655 66.329 1.00 35.61 161 LEU D C 1
ATOM 7710 O O . LEU D 1 163 ? 42.266 46.817 67.233 1.00 36.83 161 LEU D O 1
ATOM 7715 N N . TYR D 1 164 ? 41.392 48.696 66.337 1.00 35.59 162 TYR D N 1
ATOM 7716 C CA . TYR D 1 164 ? 40.338 48.855 67.331 1.00 36.79 162 TYR D CA 1
ATOM 7717 C C . TYR D 1 164 ? 39.201 49.641 66.666 1.00 36.98 162 TYR D C 1
ATOM 7718 O O . TYR D 1 164 ? 39.428 50.362 65.697 1.00 34.84 162 TYR D O 1
ATOM 7727 N N . GLY D 1 165 ? 37.981 49.486 67.168 1.00 38.14 163 GLY D N 1
ATOM 7728 C CA . GLY D 1 165 ? 36.849 50.177 66.591 1.00 38.39 163 GLY D CA 1
ATOM 7729 C C . GLY D 1 165 ? 35.558 49.963 67.342 1.00 40.80 163 GLY D C 1
ATOM 7730 O O . GLY D 1 165 ? 35.565 49.560 68.498 1.00 42.45 163 GLY D O 1
ATOM 7731 N N . PHE D 1 166 ? 34.443 50.231 66.674 1.00 42.01 164 PHE D N 1
ATOM 7732 C CA . PHE D 1 166 ? 33.139 50.186 67.320 1.00 44.12 164 PHE D CA 1
ATOM 7733 C C . PHE D 1 166 ? 32.514 48.812 67.260 1.00 45.63 164 PHE D C 1
ATOM 7734 O O . PHE D 1 166 ? 32.421 48.213 66.193 1.00 45.50 164 PHE D O 1
ATOM 7742 N N . ASN D 1 167 ? 32.095 48.320 68.422 1.00 47.61 165 ASN D N 1
ATOM 7743 C CA . ASN D 1 167 ? 31.381 47.056 68.527 1.00 47.14 165 ASN D CA 1
ATOM 7744 C C . ASN D 1 167 ? 32.139 45.846 67.956 1.00 47.88 165 ASN D C 1
ATOM 7745 O O . ASN D 1 167 ? 31.581 45.057 67.187 1.00 48.16 165 ASN D O 1
ATOM 7750 N N . GLU D 1 168 ? 33.412 45.706 68.324 1.00 48.17 166 GLU D N 1
ATOM 7751 C CA . GLU D 1 168 ? 34.183 44.512 67.970 1.00 47.38 166 GLU D CA 1
ATOM 7752 C C . GLU D 1 168 ? 33.913 43.465 69.051 1.00 50.01 166 GLU D C 1
ATOM 7753 O O . GLU D 1 168 ? 34.242 43.666 70.225 1.00 49.87 166 GLU D O 1
ATOM 7759 N N . LYS D 1 169 ? 33.291 42.360 68.655 1.00 50.20 167 LYS D N 1
ATOM 7760 C CA . LYS D 1 169 ? 32.736 41.422 69.621 1.00 51.09 167 LYS D CA 1
ATOM 7761 C C . LYS D 1 169 ? 33.746 40.417 70.155 1.00 51.08 167 LYS D C 1
ATOM 7762 O O . LYS D 1 169 ? 33.650 39.227 69.880 1.00 53.44 167 LYS D O 1
ATOM 7768 N N . ASN D 1 170 ? 34.710 40.906 70.925 1.00 49.51 168 ASN D N 1
ATOM 7769 C CA . ASN D 1 170 ? 35.700 40.038 71.541 1.00 50.47 168 ASN D CA 1
ATOM 7770 C C . ASN D 1 170 ? 36.064 40.473 72.964 1.00 51.67 168 ASN D C 1
ATOM 7771 O O . ASN D 1 170 ? 35.617 41.511 73.447 1.00 51.04 168 ASN D O 1
ATOM 7776 N N . ASN D 1 171 ? 36.870 39.667 73.639 1.00 52.28 169 ASN D N 1
ATOM 7777 C CA . ASN D 1 171 ? 37.286 39.985 74.990 1.00 51.69 169 ASN D CA 1
ATOM 7778 C C . ASN D 1 171 ? 38.754 40.332 75.000 1.00 53.15 169 ASN D C 1
ATOM 7779 O O . ASN D 1 171 ? 39.508 39.887 75.864 1.00 53.24 169 ASN D O 1
ATOM 7784 N N . TYR D 1 172 ? 39.161 41.117 74.011 1.00 53.18 170 TYR D N 1
ATOM 7785 C CA . TYR D 1 172 ? 40.511 41.637 73.983 1.00 52.92 170 TYR D CA 1
ATOM 7786 C C . TYR D 1 172 ? 40.555 42.839 74.893 1.00 52.12 170 TYR D C 1
ATOM 7787 O O . TYR D 1 172 ? 39.511 43.404 75.221 1.00 51.12 170 TYR D O 1
ATOM 7804 N N . ILE D 1 174 ? 41.275 46.015 74.766 1.00 48.79 172 ILE D N 1
ATOM 7805 C CA . ILE D 1 174 ? 40.687 47.299 74.423 1.00 48.70 172 ILE D CA 1
ATOM 7806 C C . ILE D 1 174 ? 39.160 47.252 74.446 1.00 47.62 172 ILE D C 1
ATOM 7807 O O . ILE D 1 174 ? 38.519 48.214 74.864 1.00 46.97 172 ILE D O 1
ATOM 7812 N N . ASN D 1 175 ? 38.586 46.125 74.032 1.00 47.85 173 ASN D N 1
ATOM 7813 C CA . ASN D 1 175 ? 37.129 45.986 73.973 1.00 48.32 173 ASN D CA 1
ATOM 7814 C C . ASN D 1 175 ? 36.488 45.839 75.353 1.00 49.36 173 ASN D C 1
ATOM 7815 O O . ASN D 1 175 ? 35.465 46.460 75.656 1.00 49.60 173 ASN D O 1
ATOM 7820 N N . ARG D 1 176 ? 37.093 45.008 76.188 1.00 49.30 174 ARG D N 1
ATOM 7821 C CA . ARG D 1 176 ? 36.643 44.871 77.554 1.00 48.48 174 ARG D CA 1
ATOM 7822 C C . ARG D 1 176 ? 36.691 46.230 78.243 1.00 48.85 174 ARG D C 1
ATOM 7823 O O . ARG D 1 176 ? 35.909 46.492 79.147 1.00 50.31 174 ARG D O 1
ATOM 7831 N N . PHE D 1 177 ? 37.606 47.097 77.817 1.00 48.89 175 PHE D N 1
ATOM 7832 C CA . PHE D 1 177 ? 37.701 48.448 78.372 1.00 47.79 175 PHE D CA 1
ATOM 7833 C C . PHE D 1 177 ? 36.516 49.303 77.953 1.00 47.76 175 PHE D C 1
ATOM 7834 O O . PHE D 1 177 ? 35.914 49.989 78.769 1.00 48.05 175 PHE D O 1
ATOM 7842 N N . PHE D 1 178 ? 36.194 49.283 76.668 1.00 48.14 176 PHE D N 1
ATOM 7843 C CA . PHE D 1 178 ? 35.036 50.023 76.188 1.00 49.76 176 PHE D CA 1
ATOM 7844 C C . PHE D 1 178 ? 33.803 49.575 76.964 1.00 49.37 176 PHE D C 1
ATOM 7845 O O . PHE D 1 178 ? 33.076 50.387 77.534 1.00 49.36 176 PHE D O 1
ATOM 7853 N N . ARG D 1 179 ? 33.574 48.270 76.978 1.00 49.03 177 ARG D N 1
ATOM 7854 C CA . ARG D 1 179 ? 32.392 47.723 77.624 1.00 50.45 177 ARG D CA 1
ATOM 7855 C C . ARG D 1 179 ? 32.365 47.910 79.149 1.00 49.83 177 ARG D C 1
ATOM 7856 O O . ARG D 1 179 ? 31.310 48.195 79.717 1.00 49.71 177 ARG D O 1
ATOM 7864 N N . GLN D 1 180 ? 33.516 47.753 79.801 1.00 49.16 178 GLN D N 1
ATOM 7865 C CA . GLN D 1 180 ? 33.607 47.958 81.242 1.00 48.45 178 GLN D CA 1
ATOM 7866 C C . GLN D 1 180 ? 33.285 49.399 81.586 1.00 48.45 178 GLN D C 1
ATOM 7867 O O . GLN D 1 180 ? 32.465 49.666 82.456 1.00 49.25 178 GLN D O 1
ATOM 7873 N N . ALA D 1 181 ? 33.925 50.327 80.888 1.00 47.93 179 ALA D N 1
ATOM 7874 C CA . ALA D 1 181 ? 33.715 51.746 81.131 1.00 48.12 179 ALA D CA 1
ATOM 7875 C C . ALA D 1 181 ? 32.293 52.189 80.788 1.00 49.03 179 ALA D C 1
ATOM 7876 O O . ALA D 1 181 ? 31.752 53.097 81.415 1.00 49.47 179 ALA D O 1
ATOM 7878 N N . PHE D 1 182 ? 31.688 51.557 79.790 1.00 49.20 180 PHE D N 1
ATOM 7879 C CA . PHE D 1 182 ? 30.329 51.902 79.400 1.00 49.79 180 PHE D CA 1
ATOM 7880 C C . PHE D 1 182 ? 29.405 51.747 80.595 1.00 50.25 180 PHE D C 1
ATOM 7881 O O . PHE D 1 182 ? 28.467 52.520 80.777 1.00 50.35 180 PHE D O 1
ATOM 7889 N N . HIS D 1 183 ? 29.691 50.732 81.406 1.00 51.15 181 HIS D N 1
ATOM 7890 C CA . HIS D 1 183 ? 28.875 50.387 82.564 1.00 50.29 181 HIS D CA 1
ATOM 7891 C C . HIS D 1 183 ? 29.530 50.870 83.857 1.00 50.51 181 HIS D C 1
ATOM 7892 O O . HIS D 1 183 ? 29.146 50.470 84.961 1.00 50.61 181 HIS D O 1
ATOM 7899 N N . GLY D 1 184 ? 30.527 51.734 83.705 1.00 49.91 182 GLY D N 1
ATOM 7900 C CA . GLY D 1 184 ? 31.152 52.392 84.831 1.00 49.13 182 GLY D CA 1
ATOM 7901 C C . GLY D 1 184 ? 31.880 51.463 85.773 1.00 47.91 182 GLY D C 1
ATOM 7902 O O . GLY D 1 184 ? 32.059 51.803 86.936 1.00 49.06 182 GLY D O 1
ATOM 7903 N N . GLU D 1 185 ? 32.299 50.302 85.286 1.00 46.92 183 GLU D N 1
ATOM 7904 C CA . GLU D 1 185 ? 33.104 49.400 86.100 1.00 48.13 183 GLU D CA 1
ATOM 7905 C C . GLU D 1 185 ? 34.550 49.889 86.156 1.00 48.76 183 GLU D C 1
ATOM 7906 O O . GLU D 1 185 ? 34.964 50.722 85.349 1.00 48.67 183 GLU D O 1
ATOM 7912 N N . GLN D 1 186 ? 35.312 49.379 87.117 1.00 48.34 184 GLN D N 1
ATOM 7913 C CA . GLN D 1 186 ? 36.691 49.803 87.296 1.00 48.34 184 GLN D CA 1
ATOM 7914 C C . GLN D 1 186 ? 37.594 48.969 86.408 1.00 48.95 184 GLN D C 1
ATOM 7915 O O . GLN D 1 186 ? 37.653 47.747 86.550 1.00 49.42 184 GLN D O 1
ATOM 7921 N N . LEU D 1 187 ? 38.282 49.642 85.487 1.00 49.60 185 LEU D N 1
ATOM 7922 C CA . LEU D 1 187 ? 39.227 49.007 84.569 1.00 49.16 185 LEU D CA 1
ATOM 7923 C C . LEU D 1 187 ? 40.474 48.558 85.318 1.00 49.16 185 LEU D C 1
ATOM 7924 O O . LEU D 1 187 ? 40.915 49.225 86.253 1.00 50.11 185 LEU D O 1
ATOM 7929 N N . THR D 1 188 ? 41.051 47.437 84.901 1.00 49.03 186 THR D N 1
ATOM 7930 C CA . THR D 1 188 ? 42.229 46.908 85.572 1.00 50.12 186 THR D CA 1
ATOM 7931 C C . THR D 1 188 ? 43.417 46.784 84.619 1.00 50.19 186 THR D C 1
ATOM 7932 O O . THR D 1 188 ? 43.344 46.086 83.618 1.00 51.09 186 THR D O 1
ATOM 7936 N N . LEU D 1 189 ? 44.502 47.478 84.941 1.00 50.46 187 LEU D N 1
ATOM 7937 C CA . LEU D 1 189 ? 45.763 47.335 84.230 1.00 51.57 187 LEU D CA 1
ATOM 7938 C C . LEU D 1 189 ? 46.545 46.186 84.838 1.00 53.60 187 LEU D C 1
ATOM 7939 O O . LEU D 1 189 ? 47.042 46.289 85.957 1.00 54.62 187 LEU D O 1
ATOM 7944 N N . HIS D 1 190 ? 46.680 45.096 84.094 1.00 54.78 188 HIS D N 1
ATOM 7945 C CA . HIS D 1 190 ? 47.068 43.835 84.720 1.00 57.05 188 HIS D CA 1
ATOM 7946 C C . HIS D 1 190 ? 48.550 43.597 85.001 1.00 58.34 188 HIS D C 1
ATOM 7947 O O . HIS D 1 190 ? 48.909 42.784 85.866 1.00 58.31 188 HIS D O 1
ATOM 7954 N N . ALA D 1 191 ? 49.403 44.304 84.281 1.00 56.42 189 ALA D N 1
ATOM 7955 C CA . ALA D 1 191 ? 50.821 44.293 84.579 1.00 57.33 189 ALA D CA 1
ATOM 7956 C C . ALA D 1 191 ? 51.303 45.615 84.061 1.00 57.02 189 ALA D C 1
ATOM 7957 O O . ALA D 1 191 ? 52.224 45.682 83.246 1.00 57.71 189 ALA D O 1
ATOM 7959 N N . ASN D 1 192 ? 50.650 46.675 84.514 1.00 56.59 190 ASN D N 1
ATOM 7960 C CA . ASN D 1 192 ? 50.842 47.954 83.867 1.00 55.30 190 ASN D CA 1
ATOM 7961 C C . ASN D 1 192 ? 52.311 48.262 83.692 1.00 54.82 190 ASN D C 1
ATOM 7962 O O . ASN D 1 192 ? 53.123 48.031 84.588 1.00 55.55 190 ASN D O 1
ATOM 7967 N N . SER D 1 193 ? 52.628 48.785 82.519 1.00 52.09 191 SER D N 1
ATOM 7968 C CA . SER D 1 193 ? 53.987 49.047 82.133 1.00 50.83 191 SER D CA 1
ATOM 7969 C C . SER D 1 193 ? 54.000 50.338 81.348 1.00 49.96 191 SER D C 1
ATOM 7970 O O . SER D 1 193 ? 52.945 50.883 81.025 1.00 50.82 191 SER D O 1
ATOM 7973 N N . VAL D 1 194 ? 55.193 50.830 81.044 1.00 48.76 192 VAL D N 1
ATOM 7974 C CA . VAL D 1 194 ? 55.319 52.064 80.288 1.00 49.44 192 VAL D CA 1
ATOM 7975 C C . VAL D 1 194 ? 55.624 51.742 78.824 1.00 47.44 192 VAL D C 1
ATOM 7976 O O . VAL D 1 194 ? 55.896 52.630 78.019 1.00 46.71 192 VAL D O 1
ATOM 7980 N N . ALA D 1 195 ? 55.569 50.455 78.496 1.00 47.76 193 ALA D N 1
ATOM 7981 C CA . ALA D 1 195 ? 55.634 49.992 77.112 1.00 46.08 193 ALA D CA 1
ATOM 7982 C C . ALA D 1 195 ? 54.455 50.549 76.332 1.00 44.02 193 ALA D C 1
ATOM 7983 O O . ALA D 1 195 ? 53.345 50.639 76.859 1.00 44.93 193 ALA D O 1
ATOM 7985 N N . LYS D 1 196 ? 54.699 50.923 75.082 1.00 41.42 194 LYS D N 1
ATOM 7986 C CA . LYS D 1 196 ? 53.648 51.477 74.239 1.00 40.72 194 LYS D CA 1
ATOM 7987 C C . LYS D 1 196 ? 53.401 50.657 72.977 1.00 40.17 194 LYS D C 1
ATOM 7988 O O . LYS D 1 196 ? 54.273 49.922 72.499 1.00 39.13 194 LYS D O 1
ATOM 7994 N N . ARG D 1 197 ? 52.189 50.788 72.450 1.00 40.62 195 ARG D N 1
ATOM 7995 C CA . ARG D 1 197 ? 51.753 50.037 71.278 1.00 38.40 195 ARG D CA 1
ATOM 7996 C C . ARG D 1 197 ? 50.939 50.945 70.381 1.00 37.98 195 ARG D C 1
ATOM 7997 O O . ARG D 1 197 ? 50.180 51.784 70.858 1.00 38.34 195 ARG D O 1
ATOM 8005 N N . GLU D 1 198 ? 51.117 50.784 69.077 1.00 37.14 196 GLU D N 1
ATOM 8006 C CA . GLU D 1 198 ? 50.445 51.625 68.103 1.00 36.22 196 GLU D CA 1
ATOM 8007 C C . GLU D 1 198 ? 49.036 51.117 67.832 1.00 35.48 196 GLU D C 1
ATOM 8008 O O . GLU D 1 198 ? 48.837 49.958 67.508 1.00 35.91 196 GLU D O 1
ATOM 8014 N N . PHE D 1 199 ? 48.052 51.987 67.979 1.00 35.89 197 PHE D N 1
ATOM 8015 C CA . PHE D 1 199 ? 46.668 51.600 67.748 1.00 36.42 197 PHE D CA 1
ATOM 8016 C C . PHE D 1 199 ? 46.090 52.275 66.487 1.00 36.25 197 PHE D C 1
ATOM 8017 O O . PHE D 1 199 ? 46.327 53.458 66.232 1.00 36.25 197 PHE D O 1
ATOM 8025 N N . LEU D 1 200 ? 45.325 51.523 65.706 1.00 34.17 198 LEU D N 1
ATOM 8026 C CA . LEU D 1 200 ? 44.776 52.041 64.457 1.00 34.99 198 LEU D CA 1
ATOM 8027 C C . LEU D 1 200 ? 43.253 51.955 64.443 1.00 35.04 198 LEU D C 1
ATOM 8028 O O . LEU D 1 200 ? 42.692 50.896 64.702 1.00 36.03 198 LEU D O 1
ATOM 8033 N N . TYR D 1 201 ? 42.590 53.069 64.144 1.00 33.98 199 TYR D N 1
ATOM 8034 C CA . TYR D 1 201 ? 41.137 53.101 64.085 1.00 34.26 199 TYR D CA 1
ATOM 8035 C C . TYR D 1 201 ? 40.662 52.371 62.822 1.00 34.45 199 TYR D C 1
ATOM 8036 O O . TYR D 1 201 ? 41.170 52.598 61.735 1.00 35.06 199 TYR D O 1
ATOM 8045 N N . ALA D 1 202 ? 39.703 51.473 62.966 1.00 34.88 200 ALA D N 1
ATOM 8046 C CA . ALA D 1 202 ? 39.239 50.693 61.830 1.00 35.36 200 ALA D CA 1
ATOM 8047 C C . ALA D 1 202 ? 38.909 51.574 60.608 1.00 35.40 200 ALA D C 1
ATOM 8048 O O . ALA D 1 202 ? 39.145 51.185 59.462 1.00 33.06 200 ALA D O 1
ATOM 8050 N N . LYS D 1 203 ? 38.366 52.761 60.870 1.00 35.22 201 LYS D N 1
ATOM 8051 C CA . LYS D 1 203 ? 38.020 53.714 59.818 1.00 35.25 201 LYS D CA 1
ATOM 8052 C C . LYS D 1 203 ? 39.267 54.150 59.053 1.00 35.10 201 LYS D C 1
ATOM 8053 O O . LYS D 1 203 ? 39.223 54.358 57.845 1.00 35.00 201 LYS D O 1
ATOM 8059 N N . ASP D 1 204 ? 40.382 54.299 59.762 1.00 34.74 202 ASP D N 1
ATOM 8060 C CA . ASP D 1 204 ? 41.642 54.635 59.113 1.00 34.17 202 ASP D CA 1
ATOM 8061 C C . ASP D 1 204 ? 42.202 53.447 58.326 1.00 35.19 202 ASP D C 1
ATOM 8062 O O . ASP D 1 204 ? 42.844 53.632 57.292 1.00 34.81 202 ASP D O 1
ATOM 8067 N N . ALA D 1 205 ? 41.954 52.230 58.812 1.00 34.73 203 ALA D N 1
ATOM 8068 C CA . ALA D 1 205 ? 42.410 51.032 58.120 1.00 33.13 203 ALA D CA 1
ATOM 8069 C C . ALA D 1 205 ? 41.631 50.848 56.837 1.00 33.88 203 ALA D C 1
ATOM 8070 O O . ALA D 1 205 ? 42.194 50.481 55.808 1.00 34.13 203 ALA D O 1
ATOM 8072 N N . ALA D 1 206 ? 40.329 51.104 56.895 1.00 34.43 204 ALA D N 1
ATOM 8073 C CA . ALA D 1 206 ? 39.491 50.974 55.710 1.00 34.22 204 ALA D CA 1
ATOM 8074 C C . ALA D 1 206 ? 39.964 51.975 54.684 1.00 34.76 204 ALA D C 1
ATOM 8075 O O . ALA D 1 206 ? 40.050 51.668 53.483 1.00 34.83 204 ALA D O 1
ATOM 8077 N N . LYS D 1 207 ? 40.289 53.173 55.161 1.00 33.94 205 LYS D N 1
ATOM 8078 C CA . LYS D 1 207 ? 40.778 54.218 54.277 1.00 33.71 205 LYS D CA 1
ATOM 8079 C C . LYS D 1 207 ? 42.068 53.794 53.591 1.00 33.77 205 LYS D C 1
ATOM 8080 O O . LYS D 1 207 ? 42.250 54.054 52.398 1.00 33.53 205 LYS D O 1
ATOM 8086 N N . SER D 1 208 ? 42.957 53.146 54.345 1.00 32.61 206 SER D N 1
ATOM 8087 C CA . SER D 1 208 ? 44.263 52.755 53.815 1.00 32.42 206 SER D CA 1
ATOM 8088 C C . SER D 1 208 ? 44.091 51.726 52.715 1.00 32.94 206 SER D C 1
ATOM 8089 O O . SER D 1 208 ? 44.837 51.705 51.738 1.00 32.03 206 SER D O 1
ATOM 8092 N N . VAL D 1 209 ? 43.091 50.869 52.894 1.00 34.34 207 VAL D N 1
ATOM 8093 C CA . VAL D 1 209 ? 42.700 49.904 51.876 1.00 33.88 207 VAL D CA 1
ATOM 8094 C C . VAL D 1 209 ? 42.321 50.621 50.572 1.00 33.29 207 VAL D C 1
ATOM 8095 O O . VAL D 1 209 ? 42.745 50.208 49.493 1.00 32.11 207 VAL D O 1
ATOM 8099 N N . ILE D 1 210 ? 41.542 51.700 50.686 1.00 32.41 208 ILE D N 1
ATOM 8100 C CA . ILE D 1 210 ? 41.089 52.470 49.520 1.00 33.51 208 ILE D CA 1
ATOM 8101 C C . ILE D 1 210 ? 42.258 53.133 48.771 1.00 33.29 208 ILE D C 1
ATOM 8102 O O . ILE D 1 210 ? 42.355 53.059 47.550 1.00 33.38 208 ILE D O 1
ATOM 8107 N N . TYR D 1 211 ? 43.146 53.778 49.513 1.00 32.81 209 TYR D N 1
ATOM 8108 C CA . TYR D 1 211 ? 44.331 54.394 48.929 1.00 32.85 209 TYR D CA 1
ATOM 8109 C C . TYR D 1 211 ? 45.277 53.359 48.312 1.00 32.77 209 TYR D C 1
ATOM 8110 O O . TYR D 1 211 ? 45.986 53.640 47.346 1.00 33.28 209 TYR D O 1
ATOM 8119 N N . ALA D 1 212 ? 45.284 52.161 48.880 1.00 33.06 210 ALA D N 1
ATOM 8120 C CA . ALA D 1 212 ? 46.055 51.058 48.326 1.00 33.01 210 ALA D CA 1
ATOM 8121 C C . ALA D 1 212 ? 45.450 50.609 46.985 1.00 32.91 210 ALA D C 1
ATOM 8122 O O . ALA D 1 212 ? 46.138 50.536 45.969 1.00 32.45 210 ALA D O 1
ATOM 8124 N N . LEU D 1 213 ? 44.154 50.325 46.992 1.00 31.86 211 LEU D N 1
ATOM 8125 C CA . LEU D 1 213 ? 43.450 49.937 45.782 1.00 32.56 211 LEU D CA 1
ATOM 8126 C C . LEU D 1 213 ? 43.679 50.923 44.623 1.00 33.87 211 LEU D C 1
ATOM 8127 O O . LEU D 1 213 ? 43.621 50.538 43.460 1.00 33.49 211 LEU D O 1
ATOM 8132 N N . LYS D 1 214 ? 43.926 52.192 44.938 1.00 33.19 212 LYS D N 1
ATOM 8133 C CA . LYS D 1 214 ? 44.161 53.189 43.903 1.00 32.73 212 LYS D CA 1
ATOM 8134 C C . LYS D 1 214 ? 45.415 52.846 43.107 1.00 34.12 212 LYS D C 1
ATOM 8135 O O . LYS D 1 214 ? 45.456 53.039 41.885 1.00 34.45 212 LYS D O 1
ATOM 8141 N N . GLN D 1 215 ? 46.446 52.363 43.805 1.00 33.33 213 GLN D N 1
ATOM 8142 C CA . GLN D 1 215 ? 47.705 52.017 43.150 1.00 33.26 213 GLN D CA 1
ATOM 8143 C C . GLN D 1 215 ? 47.592 50.646 42.520 1.00 34.32 213 GLN D C 1
ATOM 8144 O O . GLN D 1 215 ? 48.355 49.739 42.843 1.00 34.59 213 GLN D O 1
ATOM 8150 N N . GLU D 1 216 ? 46.645 50.504 41.602 1.00 34.38 214 GLU D N 1
ATOM 8151 C CA . GLU D 1 216 ? 46.255 49.194 41.121 1.00 34.59 214 GLU D CA 1
ATOM 8152 C C . GLU D 1 216 ? 47.380 48.427 40.450 1.00 35.11 214 GLU D C 1
ATOM 8153 O O . GLU D 1 216 ? 47.344 47.202 40.369 1.00 35.73 214 GLU D O 1
ATOM 8159 N N . LYS D 1 217 ? 48.379 49.139 39.965 1.00 34.94 215 LYS D N 1
ATOM 8160 C CA . LYS D 1 217 ? 49.485 48.484 39.292 1.00 35.51 215 LYS D CA 1
ATOM 8161 C C . LYS D 1 217 ? 50.616 48.136 40.260 1.00 34.56 215 LYS D C 1
ATOM 8162 O O . LYS D 1 217 ? 51.540 47.407 39.910 1.00 34.91 215 LYS D O 1
ATOM 8168 N N . VAL D 1 218 ? 50.532 48.661 41.478 1.00 33.78 216 VAL D N 1
ATOM 8169 C CA . VAL D 1 218 ? 51.602 48.519 42.469 1.00 34.25 216 VAL D CA 1
ATOM 8170 C C . VAL D 1 218 ? 51.556 47.187 43.245 1.00 33.98 216 VAL D C 1
ATOM 8171 O O . VAL D 1 218 ? 50.485 46.710 43.622 1.00 34.04 216 VAL D O 1
ATOM 8175 N N . SER D 1 219 ? 52.728 46.603 43.482 1.00 33.55 217 SER D N 1
ATOM 8176 C CA . SER D 1 219 ? 52.850 45.413 44.320 1.00 33.46 217 SER D CA 1
ATOM 8177 C C . SER D 1 219 ? 53.950 45.635 45.351 1.00 33.40 217 SER D C 1
ATOM 8178 O O . SER D 1 219 ? 55.054 46.047 44.999 1.00 34.41 217 SER D O 1
ATOM 8181 N N . GLY D 1 220 ? 53.646 45.361 46.616 1.00 33.02 218 GLY D N 1
ATOM 8182 C CA . GLY D 1 220 ? 54.601 45.548 47.702 1.00 32.77 218 GLY D CA 1
ATOM 8183 C C . GLY D 1 220 ? 54.018 45.327 49.097 1.00 33.06 218 GLY D C 1
ATOM 8184 O O . GLY D 1 220 ? 52.891 44.843 49.250 1.00 32.01 218 GLY D O 1
ATOM 8185 N N . THR D 1 221 ? 54.790 45.696 50.119 1.00 33.17 219 THR D N 1
ATOM 8186 C CA . THR D 1 221 ? 54.348 45.601 51.515 1.00 32.33 219 THR D CA 1
ATOM 8187 C C . THR D 1 221 ? 54.429 46.945 52.243 1.00 31.64 219 THR D C 1
ATOM 8188 O O . THR D 1 221 ? 55.449 47.632 52.185 1.00 31.31 219 THR D O 1
ATOM 8192 N N . PHE D 1 222 ? 53.363 47.305 52.952 1.00 31.64 220 PHE D N 1
ATOM 8193 C CA . PHE D 1 222 ? 53.298 48.622 53.605 1.00 31.89 220 PHE D CA 1
ATOM 8194 C C . PHE D 1 222 ? 52.834 48.621 55.063 1.00 31.49 220 PHE D C 1
ATOM 8195 O O . PHE D 1 222 ? 51.766 48.107 55.393 1.00 30.97 220 PHE D O 1
ATOM 8203 N N . ASN D 1 223 ? 53.647 49.215 55.928 1.00 30.64 221 ASN D N 1
ATOM 8204 C CA . ASN D 1 223 ? 53.217 49.493 57.277 1.00 30.80 221 ASN D CA 1
ATOM 8205 C C . ASN D 1 223 ? 52.074 50.496 57.224 1.00 32.45 221 ASN D C 1
ATOM 8206 O O . ASN D 1 223 ? 52.176 51.549 56.578 1.00 31.83 221 ASN D O 1
ATOM 8211 N N . ILE D 1 224 ? 50.985 50.167 57.902 1.00 31.75 222 ILE D N 1
ATOM 8212 C CA . ILE D 1 224 ? 49.904 51.111 58.082 1.00 32.18 222 ILE D CA 1
ATOM 8213 C C . ILE D 1 224 ? 49.673 51.329 59.564 1.00 33.79 222 ILE D C 1
ATOM 8214 O O . ILE D 1 224 ? 49.034 50.511 60.219 1.00 33.88 222 ILE D O 1
ATOM 8219 N N . GLY D 1 225 ? 50.202 52.429 60.090 1.00 34.16 223 GLY D N 1
ATOM 8220 C CA . GLY D 1 225 ? 49.950 52.807 61.466 1.00 34.84 223 GLY D CA 1
ATOM 8221 C C . GLY D 1 225 ? 49.428 54.230 61.570 1.00 36.02 223 GLY D C 1
ATOM 8222 O O . GLY D 1 225 ? 49.372 54.958 60.581 1.00 36.34 223 GLY D O 1
ATOM 8223 N N . SER D 1 226 ? 49.055 54.638 62.776 1.00 35.88 224 SER D N 1
ATOM 8224 C CA . SER D 1 226 ? 48.557 55.981 62.995 1.00 35.78 224 SER D CA 1
ATOM 8225 C C . SER D 1 226 ? 49.632 56.871 63.592 1.00 36.96 224 SER D C 1
ATOM 8226 O O . SER D 1 226 ? 49.459 58.085 63.677 1.00 37.96 224 SER D O 1
ATOM 8229 N N . GLY D 1 227 ? 50.741 56.269 64.007 1.00 36.27 225 GLY D N 1
ATOM 8230 C CA . GLY D 1 227 ? 51.779 57.004 64.707 1.00 36.93 225 GLY D CA 1
ATOM 8231 C C . GLY D 1 227 ? 51.334 57.356 66.115 1.00 40.15 225 GLY D C 1
ATOM 8232 O O . GLY D 1 227 ? 51.894 58.251 66.764 1.00 41.32 225 GLY D O 1
ATOM 8233 N N . ASP D 1 228 ? 50.303 56.646 66.574 1.00 40.34 226 ASP D N 1
ATOM 8234 C CA . ASP D 1 228 ? 49.772 56.784 67.926 1.00 39.87 226 ASP D CA 1
ATOM 8235 C C . ASP D 1 228 ? 50.216 55.632 68.801 1.00 39.24 226 ASP D C 1
ATOM 8236 O O . ASP D 1 228 ? 49.454 54.681 69.000 1.00 39.47 226 ASP D O 1
ATOM 8241 N N . ALA D 1 229 ? 51.435 55.718 69.329 1.00 38.01 227 ALA D N 1
ATOM 8242 C CA . ALA D 1 229 ? 51.920 54.726 70.282 1.00 38.63 227 ALA D CA 1
ATOM 8243 C C . ALA D 1 229 ? 51.460 55.027 71.728 1.00 39.42 227 ALA D C 1
ATOM 8244 O O . ALA D 1 229 ? 51.907 55.989 72.351 1.00 39.01 227 ALA D O 1
ATOM 8246 N N . LEU D 1 230 ? 50.568 54.202 72.260 1.00 38.94 228 LEU D N 1
ATOM 8247 C CA . LEU D 1 230 ? 50.058 54.435 73.607 1.00 40.47 228 LEU D CA 1
ATOM 8248 C C . LEU D 1 230 ? 50.426 53.350 74.641 1.00 41.59 228 LEU D C 1
ATOM 8249 O O . LEU D 1 230 ? 50.755 52.215 74.288 1.00 40.86 228 LEU D O 1
ATOM 8254 N N . THR D 1 231 ? 50.381 53.723 75.919 1.00 42.42 229 THR D N 1
ATOM 8255 C CA . THR D 1 231 ? 50.537 52.775 77.019 1.00 43.79 229 THR D CA 1
ATOM 8256 C C . THR D 1 231 ? 49.169 52.228 77.398 1.00 44.91 229 THR D C 1
ATOM 8257 O O . THR D 1 231 ? 48.140 52.796 77.019 1.00 44.37 229 THR D O 1
ATOM 8261 N N . ASN D 1 232 ? 49.152 51.126 78.141 1.00 45.18 230 ASN D N 1
ATOM 8262 C CA . ASN D 1 232 ? 47.895 50.593 78.628 1.00 44.87 230 ASN D CA 1
ATOM 8263 C C . ASN D 1 232 ? 47.213 51.614 79.530 1.00 45.00 230 ASN D C 1
ATOM 8264 O O . ASN D 1 232 ? 45.994 51.728 79.541 1.00 44.40 230 ASN D O 1
ATOM 8269 N N . TYR D 1 233 ? 48.006 52.379 80.272 1.00 46.53 231 TYR D N 1
ATOM 8270 C CA . TYR D 1 233 ? 47.448 53.443 81.092 1.00 45.35 231 TYR D CA 1
ATOM 8271 C C . TYR D 1 233 ? 46.805 54.518 80.222 1.00 44.42 231 TYR D C 1
ATOM 8272 O O . TYR D 1 233 ? 45.642 54.858 80.413 1.00 45.03 231 TYR D O 1
ATOM 8281 N N . GLU D 1 234 ? 47.549 55.056 79.263 1.00 44.14 232 GLU D N 1
ATOM 8282 C CA . GLU D 1 234 ? 47.008 56.127 78.426 1.00 43.32 232 GLU D CA 1
ATOM 8283 C C . GLU D 1 234 ? 45.701 55.693 77.749 1.00 43.07 232 GLU D C 1
ATOM 8284 O O . GLU D 1 234 ? 44.776 56.484 77.605 1.00 42.18 232 GLU D O 1
ATOM 8290 N N . VAL D 1 235 ? 45.625 54.422 77.356 1.00 44.07 233 VAL D N 1
ATOM 8291 C CA . VAL D 1 235 ? 44.426 53.876 76.720 1.00 43.25 233 VAL D CA 1
ATOM 8292 C C . VAL D 1 235 ? 43.244 53.769 77.683 1.00 43.82 233 VAL D C 1
ATOM 8293 O O . VAL D 1 235 ? 42.158 54.283 77.407 1.00 43.46 233 VAL D O 1
ATOM 8297 N N . ALA D 1 236 ? 43.456 53.094 78.810 1.00 44.91 234 ALA D N 1
ATOM 8298 C CA . ALA D 1 236 ? 42.431 52.995 79.846 1.00 44.50 234 ALA D CA 1
ATOM 8299 C C . ALA D 1 236 ? 41.914 54.382 80.209 1.00 44.44 234 ALA D C 1
ATOM 8300 O O . ALA D 1 236 ? 40.719 54.579 80.397 1.00 44.65 234 ALA D O 1
ATOM 8302 N N . ASN D 1 237 ? 42.824 55.345 80.287 1.00 43.97 235 ASN D N 1
ATOM 8303 C CA . ASN D 1 237 ? 42.476 56.684 80.723 1.00 44.15 235 ASN D CA 1
ATOM 8304 C C . ASN D 1 237 ? 41.633 57.438 79.704 1.00 44.96 235 ASN D C 1
ATOM 8305 O O . ASN D 1 237 ? 40.628 58.053 80.056 1.00 45.26 235 ASN D O 1
ATOM 8310 N N . THR D 1 238 ? 42.043 57.389 78.440 1.00 44.31 236 THR D N 1
ATOM 8311 C CA . THR D 1 238 ? 41.311 58.063 77.376 1.00 42.98 236 THR D CA 1
ATOM 8312 C C . THR D 1 238 ? 39.894 57.533 77.277 1.00 43.78 236 THR D C 1
ATOM 8313 O O . THR D 1 238 ? 38.950 58.297 77.129 1.00 45.03 236 THR D O 1
ATOM 8317 N N . ILE D 1 239 ? 39.750 56.215 77.350 1.00 44.28 237 ILE D N 1
ATOM 8318 C CA . ILE D 1 239 ? 38.434 55.595 77.312 1.00 45.43 237 ILE D CA 1
ATOM 8319 C C . ILE D 1 239 ? 37.615 56.074 78.506 1.00 45.91 237 ILE D C 1
ATOM 8320 O O . ILE D 1 239 ? 36.498 56.568 78.350 1.00 45.51 237 ILE D O 1
ATOM 8325 N N . ASN D 1 240 ? 38.192 55.946 79.697 1.00 46.32 238 ASN D N 1
ATOM 8326 C CA . ASN D 1 240 ? 37.543 56.414 80.914 1.00 46.32 238 ASN D CA 1
ATOM 8327 C C . ASN D 1 240 ? 37.083 57.851 80.760 1.00 46.41 238 ASN D C 1
ATOM 8328 O O . ASN D 1 240 ? 35.924 58.159 81.011 1.00 47.00 238 ASN D O 1
ATOM 8333 N N . ASN D 1 241 ? 37.991 58.722 80.326 1.00 46.65 239 ASN D N 1
ATOM 8334 C CA . ASN D 1 241 ? 37.689 60.149 80.196 1.00 46.73 239 ASN D CA 1
ATOM 8335 C C . ASN D 1 241 ? 36.554 60.450 79.220 1.00 47.38 239 ASN D C 1
ATOM 8336 O O . ASN D 1 241 ? 35.849 61.439 79.384 1.00 49.76 239 ASN D O 1
ATOM 8341 N N . ALA D 1 242 ? 36.364 59.597 78.221 1.00 45.63 240 ALA D N 1
ATOM 8342 C CA . ALA D 1 242 ? 35.356 59.857 77.210 1.00 46.19 240 ALA D CA 1
ATOM 8343 C C . ALA D 1 242 ? 34.074 59.059 77.422 1.00 48.62 240 ALA D C 1
ATOM 8344 O O . ALA D 1 242 ? 33.116 59.196 76.657 1.00 50.15 240 ALA D O 1
ATOM 8346 N N . PHE D 1 243 ? 34.059 58.226 78.458 1.00 49.16 241 PHE D N 1
ATOM 8347 C CA . PHE D 1 243 ? 32.905 57.374 78.755 1.00 49.09 241 PHE D CA 1
ATOM 8348 C C . PHE D 1 243 ? 32.286 57.728 80.108 1.00 48.76 241 PHE D C 1
ATOM 8349 O O . PHE D 1 243 ? 31.444 56.986 80.625 1.00 48.25 241 PHE D O 1
ATOM 8357 N N . GLY D 1 244 ? 32.718 58.846 80.687 1.00 47.02 242 GLY D N 1
ATOM 8358 C CA . GLY D 1 244 ? 32.230 59.260 81.990 1.00 48.20 242 GLY D CA 1
ATOM 8359 C C . GLY D 1 244 ? 32.521 58.253 83.094 1.00 49.15 242 GLY D C 1
ATOM 8360 O O . GLY D 1 244 ? 31.660 57.929 83.918 1.00 49.44 242 GLY D O 1
ATOM 8361 N N . ASN D 1 245 ? 33.746 57.749 83.098 1.00 48.14 243 ASN D N 1
ATOM 8362 C CA . ASN D 1 245 ? 34.195 56.813 84.105 1.00 46.96 243 ASN D CA 1
ATOM 8363 C C . ASN D 1 245 ? 35.511 57.349 84.636 1.00 48.38 243 ASN D C 1
ATOM 8364 O O . ASN D 1 245 ? 36.400 56.589 85.014 1.00 49.28 243 ASN D O 1
ATOM 8369 N N . LYS D 1 246 ? 35.621 58.675 84.651 1.00 48.35 244 LYS D N 1
ATOM 8370 C CA . LYS D 1 246 ? 36.852 59.361 85.036 1.00 49.95 244 LYS D CA 1
ATOM 8371 C C . LYS D 1 246 ? 37.594 58.722 86.215 1.00 50.81 244 LYS D C 1
ATOM 8372 O O . LYS D 1 246 ? 37.039 58.531 87.299 1.00 49.01 244 LYS D O 1
ATOM 8375 N N . ASP D 1 247 ? 38.858 58.390 85.969 1.00 51.27 245 ASP D N 1
ATOM 8376 C CA . ASP D 1 247 ? 39.778 57.902 86.995 1.00 51.68 245 ASP D CA 1
ATOM 8377 C C . ASP D 1 247 ? 39.306 56.659 87.739 1.00 51.97 245 ASP D C 1
ATOM 8378 O O . ASP D 1 247 ? 39.723 56.417 88.874 1.00 52.85 245 ASP D O 1
ATOM 8383 N N . ASN D 1 248 ? 38.447 55.871 87.097 1.00 50.13 246 ASN D N 1
ATOM 8384 C CA . ASN D 1 248 ? 38.073 54.565 87.624 1.00 48.88 246 ASN D CA 1
ATOM 8385 C C . ASN D 1 248 ? 39.058 53.509 87.119 1.00 49.91 246 ASN D C 1
ATOM 8386 O O . ASN D 1 248 ? 38.747 52.725 86.216 1.00 49.29 246 ASN D O 1
ATOM 8391 N N . LEU D 1 249 ? 40.251 53.500 87.710 1.00 50.00 247 LEU D N 1
ATOM 8392 C CA . LEU D 1 249 ? 41.344 52.664 87.231 1.00 49.66 247 LEU D CA 1
ATOM 8393 C C . LEU D 1 249 ? 42.052 51.962 88.377 1.00 50.08 247 LEU D C 1
ATOM 8394 O O . LEU D 1 249 ? 42.257 52.539 89.442 1.00 51.64 247 LEU D O 1
ATOM 8399 N N . LEU D 1 250 ? 42.444 50.719 88.152 1.00 48.93 248 LEU D N 1
ATOM 8400 C CA . LEU D 1 250 ? 43.240 50.009 89.125 1.00 50.35 248 LEU D CA 1
ATOM 8401 C C . LEU D 1 250 ? 44.468 49.443 88.426 1.00 51.81 248 LEU D C 1
ATOM 8402 O O . LEU D 1 250 ? 44.344 48.697 87.461 1.00 50.94 248 LEU D O 1
ATOM 8407 N N . VAL D 1 251 ? 45.653 49.812 88.904 1.00 53.10 249 VAL D N 1
ATOM 8408 C CA . VAL D 1 251 ? 46.894 49.293 88.330 1.00 54.86 249 VAL D CA 1
ATOM 8409 C C . VAL D 1 251 ? 47.587 48.297 89.266 1.00 55.50 249 VAL D C 1
ATOM 8410 O O . VAL D 1 251 ? 47.792 48.585 90.447 1.00 54.94 249 VAL D O 1
ATOM 8414 N N . LYS D 1 252 ? 47.945 47.129 88.727 1.00 56.27 250 LYS D N 1
ATOM 8415 C CA . LYS D 1 252 ? 48.508 46.031 89.526 1.00 59.28 250 LYS D CA 1
ATOM 8416 C C . LYS D 1 252 ? 49.905 45.576 89.075 1.00 60.14 250 LYS D C 1
ATOM 8417 O O . LYS D 1 252 ? 50.051 44.515 88.472 1.00 60.41 250 LYS D O 1
ATOM 8423 N N . ASN D 1 253 ? 50.933 46.358 89.390 1.00 60.77 251 ASN D N 1
ATOM 8424 C CA . ASN D 1 253 ? 52.286 46.003 88.976 1.00 61.28 251 ASN D CA 1
ATOM 8425 C C . ASN D 1 253 ? 52.875 44.919 89.862 1.00 63.35 251 ASN D C 1
ATOM 8426 O O . ASN D 1 253 ? 52.304 43.833 89.980 1.00 66.42 251 ASN D O 1
ATOM 8431 N N . SER D 1 262 ? 56.789 46.631 73.572 1.00 38.93 260 SER D N 1
ATOM 8432 C CA . SER D 1 262 ? 56.526 47.804 72.728 1.00 40.14 260 SER D CA 1
ATOM 8433 C C . SER D 1 262 ? 56.376 47.470 71.247 1.00 39.15 260 SER D C 1
ATOM 8434 O O . SER D 1 262 ? 57.110 46.649 70.698 1.00 38.61 260 SER D O 1
ATOM 8437 N N . SER D 1 263 ? 55.427 48.136 70.603 1.00 38.26 261 SER D N 1
ATOM 8438 C CA . SER D 1 263 ? 55.008 47.775 69.262 1.00 36.00 261 SER D CA 1
ATOM 8439 C C . SER D 1 263 ? 54.557 49.022 68.494 1.00 35.74 261 SER D C 1
ATOM 8440 O O . SER D 1 263 ? 53.514 49.601 68.796 1.00 36.01 261 SER D O 1
ATOM 8443 N N . TYR D 1 264 ? 55.356 49.448 67.522 1.00 34.30 262 TYR D N 1
ATOM 8444 C CA . TYR D 1 264 ? 54.949 50.520 66.619 1.00 35.45 262 TYR D CA 1
ATOM 8445 C C . TYR D 1 264 ? 55.871 50.614 65.415 1.00 33.66 262 TYR D C 1
ATOM 8446 O O . TYR D 1 264 ? 56.995 50.113 65.439 1.00 32.15 262 TYR D O 1
ATOM 8463 N N . ASP D 1 266 ? 57.234 52.748 61.606 1.00 31.64 264 ASP D N 1
ATOM 8464 C CA . ASP D 1 266 ? 57.363 53.836 60.671 1.00 31.54 264 ASP D CA 1
ATOM 8465 C C . ASP D 1 266 ? 56.408 53.604 59.489 1.00 32.60 264 ASP D C 1
ATOM 8466 O O . ASP D 1 266 ? 56.372 52.515 58.916 1.00 33.41 264 ASP D O 1
ATOM 8471 N N . SER D 1 267 ? 55.633 54.622 59.124 1.00 32.44 265 SER D N 1
ATOM 8472 C CA . SER D 1 267 ? 54.712 54.509 57.997 1.00 31.46 265 SER D CA 1
ATOM 8473 C C . SER D 1 267 ? 55.016 55.531 56.914 1.00 31.71 265 SER D C 1
ATOM 8474 O O . SER D 1 267 ? 54.121 55.927 56.164 1.00 31.43 265 SER D O 1
ATOM 8477 N N . SER D 1 268 ? 56.275 55.964 56.850 1.00 31.86 266 SER D N 1
ATOM 8478 C CA . SER D 1 268 ? 56.758 56.865 55.809 1.00 30.64 266 SER D CA 1
ATOM 8479 C C . SER D 1 268 ? 56.398 56.317 54.451 1.00 30.70 266 SER D C 1
ATOM 8480 O O . SER D 1 268 ? 55.732 56.966 53.662 1.00 32.69 266 SER D O 1
ATOM 8483 N N . LYS D 1 269 ? 56.863 55.106 54.187 1.00 31.23 267 LYS D N 1
ATOM 8484 C CA . LYS D 1 269 ? 56.609 54.419 52.938 1.00 31.06 267 LYS D CA 1
ATOM 8485 C C . LYS D 1 269 ? 55.164 54.589 52.439 1.00 32.00 267 LYS D C 1
ATOM 8486 O O . LYS D 1 269 ? 54.948 55.037 51.313 1.00 32.45 267 LYS D O 1
ATOM 8492 N N . ALA D 1 270 ? 54.176 54.242 53.258 1.00 31.51 268 ALA D N 1
ATOM 8493 C CA . ALA D 1 270 ? 52.783 54.359 52.818 1.00 31.84 268 ALA D CA 1
ATOM 8494 C C . ALA D 1 270 ? 52.400 55.814 52.585 1.00 31.62 268 ALA D C 1
ATOM 8495 O O . ALA D 1 270 ? 51.558 56.116 51.738 1.00 31.49 268 ALA D O 1
ATOM 8497 N N . LYS D 1 271 ? 53.020 56.704 53.353 1.00 31.64 269 LYS D N 1
ATOM 8498 C CA . LYS D 1 271 ? 52.785 58.144 53.254 1.00 32.03 269 LYS D CA 1
ATOM 8499 C C . LYS D 1 271 ? 53.169 58.664 51.880 1.00 32.19 269 LYS D C 1
ATOM 8500 O O . LYS D 1 271 ? 52.457 59.475 51.316 1.00 33.08 269 LYS D O 1
ATOM 8506 N N . GLU D 1 272 ? 54.291 58.187 51.346 1.00 30.80 270 GLU D N 1
ATOM 8507 C CA . GLU D 1 272 ? 54.777 58.603 50.034 1.00 31.14 270 GLU D CA 1
ATOM 8508 C C . GLU D 1 272 ? 54.174 57.839 48.857 1.00 32.83 270 GLU D C 1
ATOM 8509 O O . GLU D 1 272 ? 53.645 58.449 47.923 1.00 34.24 270 GLU D O 1
ATOM 8515 N N . LEU D 1 273 ? 54.281 56.511 48.889 1.00 32.87 271 LEU D N 1
ATOM 8516 C CA . LEU D 1 273 ? 53.886 55.670 47.762 1.00 31.49 271 LEU D CA 1
ATOM 8517 C C . LEU D 1 273 ? 52.377 55.525 47.636 1.00 31.97 271 LEU D C 1
ATOM 8518 O O . LEU D 1 273 ? 51.843 55.486 46.537 1.00 32.95 271 LEU D O 1
ATOM 8523 N N . LEU D 1 274 ? 51.676 55.447 48.753 1.00 32.06 272 LEU D N 1
ATOM 8524 C CA . LEU D 1 274 ? 50.227 55.330 48.674 1.00 32.58 272 LEU D CA 1
ATOM 8525 C C . LEU D 1 274 ? 49.561 56.677 48.901 1.00 32.66 272 LEU D C 1
ATOM 8526 O O . LEU D 1 274 ? 48.332 56.792 48.829 1.00 31.65 272 LEU D O 1
ATOM 8531 N N . ASP D 1 275 ? 50.385 57.694 49.147 1.00 31.38 273 ASP D N 1
ATOM 8532 C CA . ASP D 1 275 ? 49.884 59.038 49.385 1.00 31.72 273 ASP D CA 1
ATOM 8533 C C . ASP D 1 275 ? 48.863 58.958 50.518 1.00 31.45 273 ASP D C 1
ATOM 8534 O O . ASP D 1 275 ? 47.740 59.449 50.401 1.00 30.94 273 ASP D O 1
ATOM 8539 N N . PHE D 1 276 ? 49.254 58.319 51.616 1.00 32.44 274 PHE D N 1
ATOM 8540 C CA . PHE D 1 276 ? 48.291 57.995 52.671 1.00 32.99 274 PHE D CA 1
ATOM 8541 C C . PHE D 1 276 ? 48.674 58.423 54.070 1.00 31.95 274 PHE D C 1
ATOM 8542 O O . PHE D 1 276 ? 49.823 58.285 54.476 1.00 32.15 274 PHE D O 1
ATOM 8550 N N . SER D 1 277 ? 47.687 58.920 54.809 1.00 32.37 275 SER D N 1
ATOM 8551 C CA . SER D 1 277 ? 47.861 59.199 56.234 1.00 33.50 275 SER D CA 1
ATOM 8552 C C . SER D 1 277 ? 46.552 59.079 57.038 1.00 33.41 275 SER D C 1
ATOM 8553 O O . SER D 1 277 ? 45.438 59.131 56.498 1.00 31.77 275 SER D O 1
ATOM 8556 N N . THR D 1 278 ? 46.699 58.913 58.343 1.00 33.89 276 THR D N 1
ATOM 8557 C CA . THR D 1 278 ? 45.540 58.705 59.189 1.00 34.74 276 THR D CA 1
ATOM 8558 C C . THR D 1 278 ? 44.810 60.007 59.485 1.00 35.44 276 THR D C 1
ATOM 8559 O O . THR D 1 278 ? 45.409 61.086 59.467 1.00 35.19 276 THR D O 1
ATOM 8563 N N . ASP D 1 279 ? 43.506 59.896 59.722 1.00 35.71 277 ASP D N 1
ATOM 8564 C CA . ASP D 1 279 ? 42.667 61.046 60.025 1.00 35.11 277 ASP D CA 1
ATOM 8565 C C . ASP D 1 279 ? 42.434 61.145 61.506 1.00 37.04 277 ASP D C 1
ATOM 8566 O O . ASP D 1 279 ? 42.391 62.243 62.068 1.00 38.33 277 ASP D O 1
ATOM 8571 N N . TYR D 1 280 ? 42.281 59.984 62.132 1.00 37.14 278 TYR D N 1
ATOM 8572 C CA . TYR D 1 280 ? 41.899 59.924 63.527 1.00 36.94 278 TYR D CA 1
ATOM 8573 C C . TYR D 1 280 ? 43.075 59.691 64.438 1.00 38.16 278 TYR D C 1
ATOM 8574 O O . TYR D 1 280 ? 44.132 59.212 64.013 1.00 38.44 278 TYR D O 1
ATOM 8583 N N . ASN D 1 281 ? 42.869 60.070 65.694 1.00 38.69 279 ASN D N 1
ATOM 8584 C CA . ASN D 1 281 ? 43.771 59.765 66.783 1.00 39.51 279 ASN D CA 1
ATOM 8585 C C . ASN D 1 281 ? 42.930 59.050 67.828 1.00 39.98 279 ASN D C 1
ATOM 8586 O O . ASN D 1 281 ? 41.699 59.096 67.774 1.00 39.25 279 ASN D O 1
ATOM 8591 N N . PHE D 1 282 ? 43.581 58.384 68.773 1.00 39.79 280 PHE D N 1
ATOM 8592 C CA . PHE D 1 282 ? 42.845 57.561 69.704 1.00 38.58 280 PHE D CA 1
ATOM 8593 C C . PHE D 1 282 ? 41.680 58.340 70.322 1.00 40.71 280 PHE D C 1
ATOM 8594 O O . PHE D 1 282 ? 40.527 57.904 70.268 1.00 40.58 280 PHE D O 1
ATOM 8602 N N . ALA D 1 283 ? 41.976 59.514 70.873 1.00 41.51 281 ALA D N 1
ATOM 8603 C CA . ALA D 1 283 ? 40.983 60.278 71.620 1.00 40.09 281 ALA D CA 1
ATOM 8604 C C . ALA D 1 283 ? 39.743 60.618 70.794 1.00 41.77 281 ALA D C 1
ATOM 8605 O O . ALA D 1 283 ? 38.615 60.530 71.278 1.00 41.44 281 ALA D O 1
ATOM 8607 N N . THR D 1 284 ? 39.958 61.001 69.539 1.00 42.59 282 THR D N 1
ATOM 8608 C CA . THR D 1 284 ? 38.859 61.362 68.645 1.00 42.97 282 THR D CA 1
ATOM 8609 C C . THR D 1 284 ? 38.074 60.137 68.171 1.00 42.12 282 THR D C 1
ATOM 8610 O O . THR D 1 284 ? 36.859 60.187 68.026 1.00 42.34 282 THR D O 1
ATOM 8614 N N . ALA D 1 285 ? 38.779 59.038 67.934 1.00 40.88 283 ALA D N 1
ATOM 8615 C CA . ALA D 1 285 ? 38.145 57.806 67.505 1.00 40.32 283 ALA D CA 1
ATOM 8616 C C . ALA D 1 285 ? 37.279 57.242 68.627 1.00 43.00 283 ALA D C 1
ATOM 8617 O O . ALA D 1 285 ? 36.240 56.621 68.397 1.00 42.97 283 ALA D O 1
ATOM 8619 N N . VAL D 1 286 ? 37.720 57.467 69.856 1.00 44.05 284 VAL D N 1
ATOM 8620 C CA . VAL D 1 286 ? 37.035 56.921 71.013 1.00 43.80 284 VAL D CA 1
ATOM 8621 C C . VAL D 1 286 ? 35.734 57.670 71.294 1.00 45.02 284 VAL D C 1
ATOM 8622 O O . VAL D 1 286 ? 34.708 57.037 71.517 1.00 45.98 284 VAL D O 1
ATOM 8626 N N . GLU D 1 287 ? 35.769 59.006 71.250 1.00 45.35 285 GLU D N 1
ATOM 8627 C CA . GLU D 1 287 ? 34.558 59.814 71.438 1.00 46.34 285 GLU D CA 1
ATOM 8628 C C . GLU D 1 287 ? 33.520 59.415 70.404 1.00 46.97 285 GLU D C 1
ATOM 8629 O O . GLU D 1 287 ? 32.321 59.639 70.584 1.00 49.81 285 GLU D O 1
ATOM 8635 N N . GLU D 1 288 ? 33.993 58.839 69.306 1.00 45.24 286 GLU D N 1
ATOM 8636 C CA . GLU D 1 288 ? 33.117 58.418 68.227 1.00 46.35 286 GLU D CA 1
ATOM 8637 C C . GLU D 1 288 ? 32.576 57.024 68.528 1.00 47.45 286 GLU D C 1
ATOM 8638 O O . GLU D 1 288 ? 31.394 56.748 68.328 1.00 48.51 286 GLU D O 1
ATOM 8644 N N . ILE D 1 289 ? 33.450 56.149 69.017 1.00 46.69 287 ILE D N 1
ATOM 8645 C CA . ILE D 1 289 ? 33.044 54.795 69.367 1.00 48.39 287 ILE D CA 1
ATOM 8646 C C . ILE D 1 289 ? 32.062 54.812 70.536 1.00 50.90 287 ILE D C 1
ATOM 8647 O O . ILE D 1 289 ? 31.228 53.918 70.672 1.00 51.36 287 ILE D O 1
ATOM 8652 N N . HIS D 1 290 ? 32.152 55.841 71.370 1.00 49.71 288 HIS D N 1
ATOM 8653 C CA . HIS D 1 290 ? 31.260 55.951 72.514 1.00 51.80 288 HIS D CA 1
ATOM 8654 C C . HIS D 1 290 ? 29.824 56.270 72.093 1.00 54.12 288 HIS D C 1
ATOM 8655 O O . HIS D 1 290 ? 28.893 55.534 72.430 1.00 56.02 288 HIS D O 1
ATOM 8662 N N . LEU D 1 291 ? 29.652 57.367 71.361 1.00 52.79 289 LEU D N 1
ATOM 8663 C CA . LEU D 1 291 ? 28.345 57.755 70.846 1.00 53.61 289 LEU D CA 1
ATOM 8664 C C . LEU D 1 291 ? 27.678 56.604 70.090 1.00 55.28 289 LEU D C 1
ATOM 8665 O O . LEU D 1 291 ? 26.462 56.405 70.164 1.00 55.92 289 LEU D O 1
ATOM 8670 N N . LEU D 1 292 ? 28.487 55.847 69.358 1.00 53.60 290 LEU D N 1
ATOM 8671 C CA . LEU D 1 292 ? 27.979 54.748 68.557 1.00 54.18 290 LEU D CA 1
ATOM 8672 C C . LEU D 1 292 ? 27.388 53.650 69.431 1.00 55.90 290 LEU D C 1
ATOM 8673 O O . LEU D 1 292 ? 26.422 52.986 69.040 1.00 56.13 290 LEU D O 1
ATOM 8686 N N . ARG D 1 294 ? 25.991 54.121 72.054 1.00 58.73 292 ARG D N 1
ATOM 8687 C CA . ARG D 1 294 ? 24.900 54.719 72.787 1.00 59.73 292 ARG D CA 1
ATOM 8688 C C . ARG D 1 294 ? 23.578 54.331 72.211 1.00 60.79 292 ARG D C 1
ATOM 8689 O O . ARG D 1 294 ? 22.563 54.421 72.859 1.00 61.37 292 ARG D O 1
ATOM 8697 N N . GLY D 1 295 ? 23.588 53.917 70.969 1.00 20.00 293 GLY D N 1
ATOM 8698 C CA . GLY D 1 295 ? 22.391 53.446 70.338 1.00 20.00 293 GLY D CA 1
ATOM 8699 C C . GLY D 1 295 ? 22.800 52.160 69.718 1.00 20.00 293 GLY D C 1
ATOM 8700 O O . GLY D 1 295 ? 23.294 52.152 68.615 1.00 65.23 293 GLY D O 1
ATOM 8701 N N . LEU D 1 296 ? 22.633 51.082 70.457 1.00 20.00 294 LEU D N 1
ATOM 8702 C CA . LEU D 1 296 ? 21.886 51.142 71.690 1.00 20.00 294 LEU D CA 1
ATOM 8703 C C . LEU D 1 296 ? 21.719 49.709 72.106 1.00 20.00 294 LEU D C 1
ATOM 8704 O O . LEU D 1 296 ? 22.555 48.895 71.774 1.00 67.73 294 LEU D O 1
ATOM 8709 N N . ASP D 1 297 ? 20.631 49.380 72.800 1.00 70.78 295 ASP D N 1
ATOM 8710 C CA . ASP D 1 297 ? 20.278 47.971 72.922 1.00 71.22 295 ASP D CA 1
ATOM 8711 C C . ASP D 1 297 ? 21.042 47.273 74.033 1.00 69.24 295 ASP D C 1
ATOM 8712 O O . ASP D 1 297 ? 20.652 47.327 75.202 1.00 68.00 295 ASP D O 1
ATOM 8717 N N . ASP D 1 298 ? 22.137 46.623 73.657 1.00 68.14 296 ASP D N 1
ATOM 8718 C CA . ASP D 1 298 ? 22.812 45.712 74.568 1.00 67.07 296 ASP D CA 1
ATOM 8719 C C . ASP D 1 298 ? 24.337 45.716 74.455 1.00 64.59 296 ASP D C 1
ATOM 8720 O O . ASP D 1 298 ? 24.896 45.550 73.369 1.00 63.56 296 ASP D O 1
ATOM 8725 N N . VAL D 1 299 ? 24.993 45.891 75.598 1.00 62.31 297 VAL D N 1
ATOM 8726 C CA . VAL D 1 299 ? 26.444 45.839 75.688 1.00 59.85 297 VAL D CA 1
ATOM 8727 C C . VAL D 1 299 ? 26.843 44.842 76.768 1.00 59.16 297 VAL D C 1
ATOM 8728 O O . VAL D 1 299 ? 27.029 45.206 77.926 1.00 58.33 297 VAL D O 1
ATOM 8732 N N . PRO D 1 300 ? 26.986 43.570 76.389 1.00 58.45 298 PRO D N 1
ATOM 8733 C CA . PRO D 1 300 ? 27.362 42.528 77.345 1.00 57.45 298 PRO D CA 1
ATOM 8734 C C . PRO D 1 300 ? 28.753 42.835 77.859 1.00 56.17 298 PRO D C 1
ATOM 8735 O O . PRO D 1 300 ? 29.559 43.349 77.089 1.00 57.24 298 PRO D O 1
ATOM 8739 N N . LEU D 1 301 ? 29.057 42.533 79.112 1.00 55.15 301 LEU D N 1
ATOM 8740 C CA . LEU D 1 301 ? 30.409 42.795 79.579 1.00 53.99 301 LEU D CA 1
ATOM 8741 C C . LEU D 1 301 ? 31.349 41.654 79.243 1.00 52.86 301 LEU D C 1
ATOM 8742 O O . LEU D 1 301 ? 32.549 41.747 79.476 1.00 52.88 301 LEU D O 1
ATOM 8747 N N . TRP D 1 302 ? 30.805 40.584 78.673 1.00 54.33 302 TRP D N 1
ATOM 8748 C CA . TRP D 1 302 ? 31.635 39.468 78.213 1.00 53.96 302 TRP D CA 1
ATOM 8749 C C . TRP D 1 302 ? 31.147 38.833 76.904 1.00 54.18 302 TRP D C 1
ATOM 8750 O O . TRP D 1 302 ? 30.077 39.163 76.389 1.00 53.58 302 TRP D O 1
ATOM 8761 N N . TYR D 1 303 ? 31.968 37.926 76.380 1.00 54.85 303 TYR D N 1
ATOM 8762 C CA . TYR D 1 303 ? 31.645 37.131 75.211 1.00 53.44 303 TYR D CA 1
ATOM 8763 C C . TYR D 1 303 ? 32.342 35.783 75.342 1.00 52.50 303 TYR D C 1
ATOM 8764 O O . TYR D 1 303 ? 31.746 34.730 75.106 1.00 53.43 303 TYR D O 1
ATOM 8773 N N . SER E 1 2 ? 78.556 8.362 73.275 1.00 46.73 0 SER E N 1
ATOM 8774 C CA . SER E 1 2 ? 78.307 9.347 74.330 1.00 49.98 0 SER E CA 1
ATOM 8775 C C . SER E 1 2 ? 76.957 10.074 74.169 1.00 49.38 0 SER E C 1
ATOM 8776 O O . SER E 1 2 ? 76.042 9.899 74.987 1.00 50.03 0 SER E O 1
ATOM 8779 N N . LEU E 1 3 ? 76.838 10.895 73.129 1.00 44.99 1 LEU E N 1
ATOM 8780 C CA . LEU E 1 3 ? 75.590 11.595 72.860 1.00 44.26 1 LEU E CA 1
ATOM 8781 C C . LEU E 1 3 ? 74.644 10.749 72.016 1.00 43.96 1 LEU E C 1
ATOM 8782 O O . LEU E 1 3 ? 75.078 10.048 71.101 1.00 44.89 1 LEU E O 1
ATOM 8787 N N . LYS E 1 4 ? 73.352 10.812 72.332 1.00 43.14 2 LYS E N 1
ATOM 8788 C CA . LYS E 1 4 ? 72.315 10.186 71.505 1.00 42.89 2 LYS E CA 1
ATOM 8789 C C . LYS E 1 4 ? 71.524 11.255 70.732 1.00 42.53 2 LYS E C 1
ATOM 8790 O O . LYS E 1 4 ? 70.825 12.084 71.318 1.00 41.21 2 LYS E O 1
ATOM 8796 N N . ILE E 1 5 ? 71.644 11.215 69.407 1.00 42.12 3 ILE E N 1
ATOM 8797 C CA . ILE E 1 5 ? 71.145 12.274 68.541 1.00 41.16 3 ILE E CA 1
ATOM 8798 C C . ILE E 1 5 ? 70.053 11.789 67.595 1.00 40.21 3 ILE E C 1
ATOM 8799 O O . ILE E 1 5 ? 70.333 11.128 66.606 1.00 40.89 3 ILE E O 1
ATOM 8804 N N . ALA E 1 6 ? 68.809 12.124 67.898 1.00 39.33 4 ALA E N 1
ATOM 8805 C CA . ALA E 1 6 ? 67.702 11.715 67.052 1.00 39.09 4 ALA E CA 1
ATOM 8806 C C . ALA E 1 6 ? 67.756 12.471 65.732 1.00 38.59 4 ALA E C 1
ATOM 8807 O O . ALA E 1 6 ? 67.953 13.681 65.720 1.00 37.33 4 ALA E O 1
ATOM 8809 N N . VAL E 1 7 ? 67.597 11.747 64.625 1.00 38.80 5 VAL E N 1
ATOM 8810 C CA . VAL E 1 7 ? 67.526 12.370 63.313 1.00 37.85 5 VAL E CA 1
ATOM 8811 C C . VAL E 1 7 ? 66.186 12.106 62.636 1.00 38.58 5 VAL E C 1
ATOM 8812 O O . VAL E 1 7 ? 65.979 11.078 62.013 1.00 39.48 5 VAL E O 1
ATOM 8816 N N . THR E 1 8 ? 65.273 13.050 62.791 1.00 38.90 6 THR E N 1
ATOM 8817 C CA . THR E 1 8 ? 64.093 13.161 61.947 1.00 39.04 6 THR E CA 1
ATOM 8818 C C . THR E 1 8 ? 64.520 13.217 60.483 1.00 38.24 6 THR E C 1
ATOM 8819 O O . THR E 1 8 ? 65.356 14.031 60.107 1.00 39.16 6 THR E O 1
ATOM 8823 N N . GLY E 1 9 ? 63.969 12.349 59.651 1.00 38.79 7 GLY E N 1
ATOM 8824 C CA . GLY E 1 9 ? 64.342 12.329 58.243 1.00 38.14 7 GLY E CA 1
ATOM 8825 C C . GLY E 1 9 ? 65.557 11.497 57.858 1.00 39.01 7 GLY E C 1
ATOM 8826 O O . GLY E 1 9 ? 65.974 11.525 56.704 1.00 39.26 7 GLY E O 1
ATOM 8827 N N . GLY E 1 10 ? 66.110 10.744 58.810 1.00 40.72 8 GLY E N 1
ATOM 8828 C CA . GLY E 1 10 ? 67.367 10.020 58.630 1.00 40.98 8 GLY E CA 1
ATOM 8829 C C . GLY E 1 10 ? 67.446 8.998 57.498 1.00 42.59 8 GLY E C 1
ATOM 8830 O O . GLY E 1 10 ? 68.528 8.512 57.145 1.00 42.62 8 GLY E O 1
ATOM 8831 N N . THR E 1 11 ? 66.297 8.672 56.922 1.00 41.64 9 THR E N 1
ATOM 8832 C CA . THR E 1 11 ? 66.222 7.672 55.877 1.00 40.59 9 THR E CA 1
ATOM 8833 C C . THR E 1 11 ? 66.405 8.320 54.504 1.00 44.45 9 THR E C 1
ATOM 8834 O O . THR E 1 11 ? 66.925 7.706 53.562 1.00 45.53 9 THR E O 1
ATOM 8838 N N . GLY E 1 12 ? 65.980 9.575 54.400 1.00 44.10 10 GLY E N 1
ATOM 8839 C CA . GLY E 1 12 ? 66.028 10.300 53.146 1.00 42.61 10 GLY E CA 1
ATOM 8840 C C . GLY E 1 12 ? 67.444 10.526 52.680 1.00 42.66 10 GLY E C 1
ATOM 8841 O O . GLY E 1 12 ? 68.401 10.068 53.311 1.00 41.83 10 GLY E O 1
ATOM 8842 N N . PHE E 1 13 ? 67.563 11.243 51.568 1.00 42.57 11 PHE E N 1
ATOM 8843 C CA . PHE E 1 13 ? 68.845 11.490 50.936 1.00 44.31 11 PHE E CA 1
ATOM 8844 C C . PHE E 1 13 ? 69.875 12.088 51.894 1.00 44.74 11 PHE E C 1
ATOM 8845 O O . PHE E 1 13 ? 70.833 11.422 52.292 1.00 44.43 11 PHE E O 1
ATOM 8853 N N . LEU E 1 14 ? 69.690 13.353 52.250 1.00 44.54 12 LEU E N 1
ATOM 8854 C CA . LEU E 1 14 ? 70.617 14.010 53.156 1.00 43.59 12 LEU E CA 1
ATOM 8855 C C . LEU E 1 14 ? 70.615 13.317 54.517 1.00 43.32 12 LEU E C 1
ATOM 8856 O O . LEU E 1 14 ? 71.662 13.156 55.143 1.00 43.37 12 LEU E O 1
ATOM 8861 N N . GLY E 1 15 ? 69.438 12.894 54.967 1.00 42.39 13 GLY E N 1
ATOM 8862 C CA . GLY E 1 15 ? 69.343 12.179 56.222 1.00 42.11 13 GLY E CA 1
ATOM 8863 C C . GLY E 1 15 ? 70.439 11.135 56.385 1.00 43.12 13 GLY E C 1
ATOM 8864 O O . GLY E 1 15 ? 70.987 10.967 57.474 1.00 43.10 13 GLY E O 1
ATOM 8865 N N . GLN E 1 16 ? 70.755 10.432 55.299 1.00 44.19 14 GLN E N 1
ATOM 8866 C CA . GLN E 1 16 ? 71.713 9.321 55.336 1.00 44.99 14 GLN E CA 1
ATOM 8867 C C . GLN E 1 16 ? 73.169 9.789 55.464 1.00 43.69 14 GLN E C 1
ATOM 8868 O O . GLN E 1 16 ? 74.022 9.067 55.978 1.00 42.89 14 GLN E O 1
ATOM 8874 N N . TYR E 1 17 ? 73.451 10.998 55.003 1.00 43.67 15 TYR E N 1
ATOM 8875 C CA . TYR E 1 17 ? 74.763 11.577 55.240 1.00 44.46 15 TYR E CA 1
ATOM 8876 C C . TYR E 1 17 ? 74.874 12.030 56.695 1.00 44.31 15 TYR E C 1
ATOM 8877 O O . TYR E 1 17 ? 75.867 11.749 57.358 1.00 44.89 15 TYR E O 1
ATOM 8886 N N . VAL E 1 18 ? 73.851 12.717 57.197 1.00 43.09 16 VAL E N 1
ATOM 8887 C CA . VAL E 1 18 ? 73.899 13.237 58.560 1.00 42.85 16 VAL E CA 1
ATOM 8888 C C . VAL E 1 18 ? 74.091 12.101 59.559 1.00 43.66 16 VAL E C 1
ATOM 8889 O O . VAL E 1 18 ? 74.852 12.224 60.521 1.00 43.35 16 VAL E O 1
ATOM 8893 N N . VAL E 1 19 ? 73.405 10.988 59.311 1.00 44.45 17 VAL E N 1
ATOM 8894 C CA . VAL E 1 19 ? 73.527 9.796 60.146 1.00 44.01 17 VAL E CA 1
ATOM 8895 C C . VAL E 1 19 ? 74.951 9.259 60.168 1.00 44.48 17 VAL E C 1
ATOM 8896 O O . VAL E 1 19 ? 75.489 8.951 61.225 1.00 44.24 17 VAL E O 1
ATOM 8900 N N . GLU E 1 20 ? 75.558 9.152 58.992 1.00 45.46 18 GLU E N 1
ATOM 8901 C CA . GLU E 1 20 ? 76.912 8.622 58.873 1.00 46.18 18 GLU E CA 1
ATOM 8902 C C . GLU E 1 20 ? 77.914 9.472 59.644 1.00 46.37 18 GLU E C 1
ATOM 8903 O O . GLU E 1 20 ? 78.771 8.953 60.357 1.00 46.82 18 GLU E O 1
ATOM 8909 N N . SER E 1 21 ? 77.789 10.785 59.500 1.00 46.13 19 SER E N 1
ATOM 8910 C CA . SER E 1 21 ? 78.678 11.732 60.158 1.00 45.03 19 SER E CA 1
ATOM 8911 C C . SER E 1 21 ? 78.475 11.782 61.668 1.00 45.17 19 SER E C 1
ATOM 8912 O O . SER E 1 21 ? 79.393 12.112 62.418 1.00 45.92 19 SER E O 1
ATOM 8915 N N . ILE E 1 22 ? 77.274 11.468 62.125 1.00 44.22 20 ILE E N 1
ATOM 8916 C CA . ILE E 1 22 ? 77.064 11.393 63.554 1.00 44.00 20 ILE E CA 1
ATOM 8917 C C . ILE E 1 22 ? 77.833 10.186 64.084 1.00 46.04 20 ILE E C 1
ATOM 8918 O O . ILE E 1 22 ? 78.613 10.315 65.029 1.00 45.57 20 ILE E O 1
ATOM 8923 N N . LYS E 1 23 ? 77.645 9.027 63.446 1.00 46.52 21 LYS E N 1
ATOM 8924 C CA . LYS E 1 23 ? 78.358 7.810 63.836 1.00 46.54 21 LYS E CA 1
ATOM 8925 C C . LYS E 1 23 ? 79.875 8.005 63.843 1.00 47.52 21 LYS E C 1
ATOM 8926 O O . LYS E 1 23 ? 80.541 7.689 64.828 1.00 47.98 21 LYS E O 1
ATOM 8932 N N . ASN E 1 24 ? 80.419 8.530 62.749 1.00 47.09 22 ASN E N 1
ATOM 8933 C CA . ASN E 1 24 ? 81.863 8.732 62.647 1.00 47.37 22 ASN E CA 1
ATOM 8934 C C . ASN E 1 24 ? 82.412 9.718 63.682 1.00 47.17 22 ASN E C 1
ATOM 8935 O O . ASN E 1 24 ? 83.627 9.832 63.883 1.00 46.70 22 ASN E O 1
ATOM 8940 N N . ASP E 1 25 ? 81.505 10.423 64.344 1.00 46.18 23 ASP E N 1
ATOM 8941 C CA . ASP E 1 25 ? 81.905 11.447 65.287 1.00 46.34 23 ASP E CA 1
ATOM 8942 C C . ASP E 1 25 ? 81.968 10.910 66.718 1.00 47.98 23 ASP E C 1
ATOM 8943 O O . ASP E 1 25 ? 82.429 11.602 67.627 1.00 47.66 23 ASP E O 1
ATOM 8948 N N . GLY E 1 26 ? 81.504 9.677 66.914 1.00 46.99 24 GLY E N 1
ATOM 8949 C CA . GLY E 1 26 ? 81.564 9.046 68.218 1.00 45.69 24 GLY E CA 1
ATOM 8950 C C . GLY E 1 26 ? 80.224 9.018 68.924 1.00 47.67 24 GLY E C 1
ATOM 8951 O O . GLY E 1 26 ? 80.107 8.506 70.047 1.00 48.08 24 GLY E O 1
ATOM 8952 N N . ASN E 1 27 ? 79.203 9.571 68.278 1.00 46.85 25 ASN E N 1
ATOM 8953 C CA . ASN E 1 27 ? 77.879 9.596 68.883 1.00 46.03 25 ASN E CA 1
ATOM 8954 C C . ASN E 1 27 ? 76.930 8.621 68.220 1.00 46.47 25 ASN E C 1
ATOM 8955 O O . ASN E 1 27 ? 77.241 8.035 67.180 1.00 45.80 25 ASN E O 1
ATOM 8960 N N . THR E 1 28 ? 75.769 8.450 68.838 1.00 45.45 26 THR E N 1
ATOM 8961 C CA . THR E 1 28 ? 74.836 7.430 68.409 1.00 44.78 26 THR E CA 1
ATOM 8962 C C . THR E 1 28 ? 73.622 8.036 67.717 1.00 44.05 26 THR E C 1
ATOM 8963 O O . THR E 1 28 ? 72.788 8.687 68.354 1.00 43.33 26 THR E O 1
ATOM 8967 N N . PRO E 1 29 ? 73.535 7.830 66.395 1.00 43.67 27 PRO E N 1
ATOM 8968 C CA . PRO E 1 29 ? 72.431 8.304 65.562 1.00 43.22 27 PRO E CA 1
ATOM 8969 C C . PRO E 1 29 ? 71.186 7.541 65.952 1.00 42.93 27 PRO E C 1
ATOM 8970 O O . PRO E 1 29 ? 71.300 6.389 66.352 1.00 44.82 27 PRO E O 1
ATOM 8974 N N . ILE E 1 30 ? 70.022 8.163 65.858 1.00 41.06 28 ILE E N 1
ATOM 8975 C CA . ILE E 1 30 ? 68.792 7.455 66.141 1.00 41.26 28 ILE E CA 1
ATOM 8976 C C . ILE E 1 30 ? 67.764 7.920 65.140 1.00 41.25 28 ILE E C 1
ATOM 8977 O O . ILE E 1 30 ? 67.212 9.004 65.272 1.00 40.60 28 ILE E O 1
ATOM 8982 N N . ILE E 1 31 ? 67.533 7.092 64.125 1.00 42.22 29 ILE E N 1
ATOM 8983 C CA . ILE E 1 31 ? 66.696 7.452 62.991 1.00 40.54 29 ILE E CA 1
ATOM 8984 C C . ILE E 1 31 ? 65.210 7.406 63.311 1.00 41.04 29 ILE E C 1
ATOM 8985 O O . ILE E 1 31 ? 64.631 6.334 63.417 1.00 42.62 29 ILE E O 1
ATOM 8990 N N . LEU E 1 32 ? 64.587 8.566 63.464 1.00 40.47 30 LEU E N 1
ATOM 8991 C CA . LEU E 1 32 ? 63.140 8.613 63.624 1.00 40.50 30 LEU E CA 1
ATOM 8992 C C . LEU E 1 32 ? 62.495 8.410 62.261 1.00 41.23 30 LEU E C 1
ATOM 8993 O O . LEU E 1 32 ? 62.883 9.056 61.293 1.00 42.15 30 LEU E O 1
ATOM 8998 N N . THR E 1 33 ? 61.526 7.502 62.178 1.00 40.81 31 THR E N 1
ATOM 8999 C CA . THR E 1 33 ? 60.904 7.169 60.897 1.00 39.75 31 THR E CA 1
ATOM 9000 C C . THR E 1 33 ? 59.442 6.812 61.053 1.00 39.46 31 THR E C 1
ATOM 9001 O O . THR E 1 33 ? 59.043 6.270 62.076 1.00 39.50 31 THR E O 1
ATOM 9005 N N . ARG E 1 34 ? 58.650 7.114 60.027 1.00 40.50 32 ARG E N 1
ATOM 9006 C CA . ARG E 1 34 ? 57.211 6.836 60.026 1.00 40.27 32 ARG E CA 1
ATOM 9007 C C . ARG E 1 34 ? 56.908 5.329 60.141 1.00 40.62 32 ARG E C 1
ATOM 9008 O O . ARG E 1 34 ? 55.928 4.924 60.784 1.00 38.82 32 ARG E O 1
ATOM 9016 N N . SER E 1 35 ? 57.763 4.518 59.512 1.00 41.40 33 SER E N 1
ATOM 9017 C CA . SER E 1 35 ? 57.625 3.058 59.488 1.00 41.47 33 SER E CA 1
ATOM 9018 C C . SER E 1 35 ? 58.904 2.381 58.962 1.00 41.86 33 SER E C 1
ATOM 9019 O O . SER E 1 35 ? 59.651 2.972 58.175 1.00 41.91 33 SER E O 1
ATOM 9022 N N . ILE E 1 36 ? 59.139 1.145 59.405 1.00 40.97 34 ILE E N 1
ATOM 9023 C CA . ILE E 1 36 ? 60.269 0.332 58.956 1.00 41.78 34 ILE E CA 1
ATOM 9024 C C . ILE E 1 36 ? 59.777 -0.918 58.224 1.00 43.86 34 ILE E C 1
ATOM 9025 O O . ILE E 1 36 ? 58.827 -1.567 58.667 1.00 45.23 34 ILE E O 1
ATOM 9030 N N . GLY E 1 37 ? 60.427 -1.278 57.122 1.00 42.32 35 GLY E N 1
ATOM 9031 C CA . GLY E 1 37 ? 60.095 -2.517 56.444 1.00 40.73 35 GLY E CA 1
ATOM 9032 C C . GLY E 1 37 ? 60.773 -3.704 57.105 1.00 42.43 35 GLY E C 1
ATOM 9033 O O . GLY E 1 37 ? 61.903 -4.069 56.758 1.00 43.13 35 GLY E O 1
ATOM 9034 N N . TYR E 1 44 ? 72.475 0.932 62.867 1.00 51.08 42 TYR E N 1
ATOM 9035 C CA . TYR E 1 44 ? 71.920 2.042 63.640 1.00 49.75 42 TYR E CA 1
ATOM 9036 C C . TYR E 1 44 ? 70.607 1.661 64.297 1.00 48.96 42 TYR E C 1
ATOM 9037 O O . TYR E 1 44 ? 70.002 0.644 63.950 1.00 49.15 42 TYR E O 1
ATOM 9046 N N . GLU E 1 45 ? 70.150 2.508 65.220 1.00 47.30 43 GLU E N 1
ATOM 9047 C CA . GLU E 1 45 ? 68.851 2.312 65.852 1.00 45.75 43 GLU E CA 1
ATOM 9048 C C . GLU E 1 45 ? 67.775 3.054 65.074 1.00 44.54 43 GLU E C 1
ATOM 9049 O O . GLU E 1 45 ? 68.000 4.152 64.571 1.00 44.37 43 GLU E O 1
ATOM 9055 N N . TYR E 1 46 ? 66.609 2.438 64.962 1.00 44.36 44 TYR E N 1
ATOM 9056 C CA . TYR E 1 46 ? 65.457 3.085 64.351 1.00 43.24 44 TYR E CA 1
ATOM 9057 C C . TYR E 1 46 ? 64.313 3.169 65.354 1.00 43.47 44 TYR E C 1
ATOM 9058 O O . TYR E 1 46 ? 64.112 2.257 66.160 1.00 44.22 44 TYR E O 1
ATOM 9067 N N . ARG E 1 47 ? 63.570 4.267 65.320 1.00 41.71 45 ARG E N 1
ATOM 9068 C CA . ARG E 1 47 ? 62.369 4.363 66.129 1.00 39.99 45 ARG E CA 1
ATOM 9069 C C . ARG E 1 47 ? 61.211 4.816 65.268 1.00 39.39 45 ARG E C 1
ATOM 9070 O O . ARG E 1 47 ? 61.277 5.853 64.610 1.00 39.09 45 ARG E O 1
ATOM 9078 N N . VAL E 1 48 ? 60.166 4.000 65.250 1.00 38.98 46 VAL E N 1
ATOM 9079 C CA . VAL E 1 48 ? 58.955 4.318 64.520 1.00 38.33 46 VAL E CA 1
ATOM 9080 C C . VAL E 1 48 ? 58.161 5.354 65.301 1.00 38.36 46 VAL E C 1
ATOM 9081 O O . VAL E 1 48 ? 57.964 5.209 66.514 1.00 37.60 46 VAL E O 1
ATOM 9085 N N . SER E 1 49 ? 57.726 6.404 64.604 1.00 37.33 47 SER E N 1
ATOM 9086 C CA . SER E 1 49 ? 56.902 7.443 65.205 1.00 37.06 47 SER E CA 1
ATOM 9087 C C . SER E 1 49 ? 55.710 7.741 64.319 1.00 37.41 47 SER E C 1
ATOM 9088 O O . SER E 1 49 ? 55.779 7.545 63.115 1.00 39.13 47 SER E O 1
ATOM 9091 N N . ASP E 1 50 ? 54.612 8.200 64.911 1.00 36.60 48 ASP E N 1
ATOM 9092 C CA . ASP E 1 50 ? 53.502 8.744 64.127 1.00 37.29 48 ASP E CA 1
ATOM 9093 C C . ASP E 1 50 ? 53.547 10.279 64.189 1.00 37.17 48 ASP E C 1
ATOM 9094 O O . ASP E 1 50 ? 52.588 10.974 63.850 1.00 36.62 48 ASP E O 1
ATOM 9099 N N . TYR E 1 51 ? 54.673 10.794 64.661 1.00 36.62 49 TYR E N 1
ATOM 9100 C CA . TYR E 1 51 ? 54.905 12.221 64.692 1.00 36.01 49 TYR E CA 1
ATOM 9101 C C . TYR E 1 51 ? 53.822 13.033 65.423 1.00 35.22 49 TYR E C 1
ATOM 9102 O O . TYR E 1 51 ? 53.747 14.247 65.273 1.00 35.69 49 TYR E O 1
ATOM 9111 N N . THR E 1 52 ? 53.003 12.361 66.225 1.00 36.01 50 THR E N 1
ATOM 9112 C CA . THR E 1 52 ? 52.107 13.026 67.183 1.00 35.95 50 THR E CA 1
ATOM 9113 C C . THR E 1 52 ? 52.885 13.520 68.409 1.00 35.91 50 THR E C 1
ATOM 9114 O O . THR E 1 52 ? 53.913 12.947 68.772 1.00 36.25 50 THR E O 1
ATOM 9118 N N . LEU E 1 53 ? 52.392 14.572 69.053 1.00 35.34 51 LEU E N 1
ATOM 9119 C CA . LEU E 1 53 ? 53.094 15.147 70.199 1.00 35.30 51 LEU E CA 1
ATOM 9120 C C . LEU E 1 53 ? 53.429 14.063 71.207 1.00 36.66 51 LEU E C 1
ATOM 9121 O O . LEU E 1 53 ? 54.596 13.866 71.541 1.00 36.54 51 LEU E O 1
ATOM 9126 N N . GLU E 1 54 ? 52.402 13.363 71.693 1.00 37.23 52 GLU E N 1
ATOM 9127 C CA . GLU E 1 54 ? 52.598 12.317 72.700 1.00 37.11 52 GLU E CA 1
ATOM 9128 C C . GLU E 1 54 ? 53.641 11.292 72.271 1.00 36.88 52 GLU E C 1
ATOM 9129 O O . GLU E 1 54 ? 54.591 11.024 73.002 1.00 37.58 52 GLU E O 1
ATOM 9135 N N . ASP E 1 55 ? 53.467 10.726 71.082 1.00 36.92 53 ASP E N 1
ATOM 9136 C CA . ASP E 1 55 ? 54.389 9.712 70.591 1.00 36.69 53 ASP E CA 1
ATOM 9137 C C . ASP E 1 55 ? 55.839 10.187 70.619 1.00 36.61 53 ASP E C 1
ATOM 9138 O O . ASP E 1 55 ? 56.706 9.478 71.105 1.00 35.90 53 ASP E O 1
ATOM 9143 N N . LEU E 1 56 ? 56.092 11.391 70.101 1.00 37.66 54 LEU E N 1
ATOM 9144 C CA . LEU E 1 56 ? 57.452 11.942 70.024 1.00 36.62 54 LEU E CA 1
ATOM 9145 C C . LEU E 1 56 ? 58.059 12.205 71.397 1.00 36.66 54 LEU E C 1
ATOM 9146 O O . LEU E 1 56 ? 59.249 11.977 71.599 1.00 36.48 54 LEU E O 1
ATOM 9151 N N . ILE E 1 57 ? 57.248 12.686 72.338 1.00 36.50 55 ILE E N 1
ATOM 9152 C CA . ILE E 1 57 ? 57.733 12.871 73.702 1.00 37.69 55 ILE E CA 1
ATOM 9153 C C . ILE E 1 57 ? 58.368 11.565 74.139 1.00 38.23 55 ILE E C 1
ATOM 9154 O O . ILE E 1 57 ? 59.451 11.546 74.722 1.00 39.28 55 ILE E O 1
ATOM 9159 N N . ASN E 1 58 ? 57.681 10.471 73.826 1.00 37.79 56 ASN E N 1
ATOM 9160 C CA . ASN E 1 58 ? 58.133 9.130 74.173 1.00 37.34 56 ASN E CA 1
ATOM 9161 C C . ASN E 1 58 ? 59.396 8.657 73.433 1.00 37.55 56 ASN E C 1
ATOM 9162 O O . ASN E 1 58 ? 60.357 8.219 74.060 1.00 37.85 56 ASN E O 1
ATOM 9167 N N . GLN E 1 59 ? 59.409 8.779 72.110 1.00 37.52 57 GLN E N 1
ATOM 9168 C CA . GLN E 1 59 ? 60.563 8.370 71.306 1.00 36.99 57 GLN E CA 1
ATOM 9169 C C . GLN E 1 59 ? 61.821 9.168 71.608 1.00 37.39 57 GLN E C 1
ATOM 9170 O O . GLN E 1 59 ? 62.904 8.783 71.193 1.00 37.42 57 GLN E O 1
ATOM 9176 N N . LEU E 1 60 ? 61.681 10.280 72.325 1.00 39.07 58 LEU E N 1
ATOM 9177 C CA . LEU E 1 60 ? 62.809 11.178 72.573 1.00 38.80 58 LEU E CA 1
ATOM 9178 C C . LEU E 1 60 ? 63.252 11.280 74.030 1.00 39.46 58 LEU E C 1
ATOM 9179 O O . LEU E 1 60 ? 63.925 12.242 74.396 1.00 39.60 58 LEU E O 1
ATOM 9184 N N . ASN E 1 61 ? 62.901 10.298 74.858 1.00 40.31 59 ASN E N 1
ATOM 9185 C CA . ASN E 1 61 ? 63.175 10.413 76.295 1.00 40.91 59 ASN E CA 1
ATOM 9186 C C . ASN E 1 61 ? 64.523 9.879 76.772 1.00 41.08 59 ASN E C 1
ATOM 9187 O O . ASN E 1 61 ? 64.780 9.842 77.973 1.00 42.56 59 ASN E O 1
ATOM 9192 N N . ASP E 1 62 ? 65.380 9.469 75.844 1.00 40.75 60 ASP E N 1
ATOM 9193 C CA . ASP E 1 62 ? 66.769 9.173 76.190 1.00 40.77 60 ASP E CA 1
ATOM 9194 C C . ASP E 1 62 ? 67.735 9.947 75.295 1.00 41.34 60 ASP E C 1
ATOM 9195 O O . ASP E 1 62 ? 68.905 9.599 75.193 1.00 42.60 60 ASP E O 1
ATOM 9200 N N . VAL E 1 63 ? 67.239 11.014 74.669 1.00 41.26 61 VAL E N 1
ATOM 9201 C CA . VAL E 1 63 ? 67.949 11.677 73.579 1.00 39.98 61 VAL E CA 1
ATOM 9202 C C . VAL E 1 63 ? 68.516 13.031 73.968 1.00 40.39 61 VAL E C 1
ATOM 9203 O O . VAL E 1 63 ? 67.878 13.797 74.702 1.00 40.24 61 VAL E O 1
ATOM 9207 N N . ASP E 1 64 ? 69.710 13.320 73.448 1.00 40.48 62 ASP E N 1
ATOM 9208 C CA . ASP E 1 64 ? 70.459 14.537 73.777 1.00 39.73 62 ASP E CA 1
ATOM 9209 C C . ASP E 1 64 ? 70.265 15.692 72.797 1.00 38.49 62 ASP E C 1
ATOM 9210 O O . ASP E 1 64 ? 70.033 16.819 73.208 1.00 39.21 62 ASP E O 1
ATOM 9215 N N . ALA E 1 65 ? 70.384 15.426 71.505 1.00 38.65 63 ALA E N 1
ATOM 9216 C CA . ALA E 1 65 ? 70.081 16.452 70.509 1.00 38.68 63 ALA E CA 1
ATOM 9217 C C . ALA E 1 65 ? 69.112 15.962 69.432 1.00 38.76 63 ALA E C 1
ATOM 9218 O O . ALA E 1 65 ? 68.698 14.799 69.412 1.00 38.54 63 ALA E O 1
ATOM 9220 N N . VAL E 1 66 ? 68.750 16.872 68.539 1.00 37.46 64 VAL E N 1
ATOM 9221 C CA . VAL E 1 66 ? 67.853 16.546 67.447 1.00 36.99 64 VAL E CA 1
ATOM 9222 C C . VAL E 1 66 ? 68.350 17.235 66.186 1.00 36.14 64 VAL E C 1
ATOM 9223 O O . VAL E 1 66 ? 68.664 18.412 66.208 1.00 35.69 64 VAL E O 1
ATOM 9227 N N . VAL E 1 67 ? 68.461 16.474 65.102 1.00 36.31 65 VAL E N 1
ATOM 9228 C CA . VAL E 1 67 ? 68.718 17.031 63.785 1.00 36.32 65 VAL E CA 1
ATOM 9229 C C . VAL E 1 67 ? 67.462 16.840 62.937 1.00 37.43 65 VAL E C 1
ATOM 9230 O O . VAL E 1 67 ? 67.116 15.720 62.578 1.00 38.07 65 VAL E O 1
ATOM 9234 N N . HIS E 1 68 ? 66.779 17.932 62.613 1.00 37.05 66 HIS E N 1
ATOM 9235 C CA . HIS E 1 68 ? 65.462 17.837 61.976 1.00 37.87 66 HIS E CA 1
ATOM 9236 C C . HIS E 1 68 ? 65.487 18.006 60.445 1.00 36.78 66 HIS E C 1
ATOM 9237 O O . HIS E 1 68 ? 65.610 19.121 59.939 1.00 35.83 66 HIS E O 1
ATOM 9244 N N . LEU E 1 69 ? 65.365 16.897 59.714 1.00 37.99 67 LEU E N 1
ATOM 9245 C CA . LEU E 1 69 ? 65.447 16.924 58.237 1.00 38.87 67 LEU E CA 1
ATOM 9246 C C . LEU E 1 69 ? 64.182 16.443 57.498 1.00 39.04 67 LEU E C 1
ATOM 9247 O O . LEU E 1 69 ? 64.047 16.654 56.297 1.00 39.35 67 LEU E O 1
ATOM 9252 N N . ALA E 1 70 ? 63.267 15.793 58.210 1.00 39.25 68 ALA E N 1
ATOM 9253 C CA . ALA E 1 70 ? 62.044 15.295 57.601 1.00 38.90 68 ALA E CA 1
ATOM 9254 C C . ALA E 1 70 ? 61.357 16.442 56.916 1.00 41.18 68 ALA E C 1
ATOM 9255 O O . ALA E 1 70 ? 60.983 17.413 57.563 1.00 41.28 68 ALA E O 1
ATOM 9257 N N . ALA E 1 71 ? 61.187 16.319 55.605 1.00 42.80 69 ALA E N 1
ATOM 9258 C CA . ALA E 1 71 ? 60.610 17.382 54.799 1.00 43.85 69 ALA E CA 1
ATOM 9259 C C . ALA E 1 71 ? 59.890 16.852 53.550 1.00 46.69 69 ALA E C 1
ATOM 9260 O O . ALA E 1 71 ? 59.996 15.680 53.193 1.00 48.06 69 ALA E O 1
ATOM 9262 N N . THR E 1 72 ? 59.146 17.739 52.902 1.00 47.04 70 THR E N 1
ATOM 9263 C CA . THR E 1 72 ? 58.505 17.440 51.640 1.00 47.38 70 THR E CA 1
ATOM 9264 C C . THR E 1 72 ? 58.978 18.479 50.618 1.00 48.70 70 THR E C 1
ATOM 9265 O O . THR E 1 72 ? 59.307 19.617 50.978 1.00 47.18 70 THR E O 1
ATOM 9269 N N . ARG E 1 73 ? 59.041 18.081 49.351 1.00 48.56 71 ARG E N 1
ATOM 9270 C CA . ARG E 1 73 ? 59.480 18.997 48.307 1.00 48.41 71 ARG E CA 1
ATOM 9271 C C . ARG E 1 73 ? 58.294 19.511 47.492 1.00 49.10 71 ARG E C 1
ATOM 9272 O O . ARG E 1 73 ? 58.368 20.570 46.866 1.00 47.77 71 ARG E O 1
ATOM 9280 N N . GLY E 1 74 ? 57.197 18.757 47.523 1.00 50.64 72 GLY E N 1
ATOM 9281 C CA . GLY E 1 74 ? 55.935 19.208 46.963 1.00 51.21 72 GLY E CA 1
ATOM 9282 C C . GLY E 1 74 ? 55.897 19.358 45.452 1.00 53.31 72 GLY E C 1
ATOM 9283 O O . GLY E 1 74 ? 56.531 20.254 44.878 1.00 53.85 72 GLY E O 1
ATOM 9284 N N . SER E 1 75 ? 55.115 18.495 44.810 1.00 53.19 73 SER E N 1
ATOM 9285 C CA . SER E 1 75 ? 54.979 18.510 43.354 1.00 54.36 73 SER E CA 1
ATOM 9286 C C . SER E 1 75 ? 54.108 19.649 42.793 1.00 53.11 73 SER E C 1
ATOM 9287 O O . SER E 1 75 ? 54.450 20.247 41.774 1.00 53.75 73 SER E O 1
ATOM 9290 N N . GLN E 1 76 ? 53.004 19.959 43.466 1.00 51.92 74 GLN E N 1
ATOM 9291 C CA . GLN E 1 76 ? 51.950 20.787 42.867 1.00 52.81 74 GLN E CA 1
ATOM 9292 C C . GLN E 1 76 ? 52.108 22.306 42.990 1.00 49.93 74 GLN E C 1
ATOM 9293 O O . GLN E 1 76 ? 51.297 23.051 42.449 1.00 49.64 74 GLN E O 1
ATOM 9299 N N . GLY E 1 77 ? 53.134 22.769 43.692 1.00 48.65 75 GLY E N 1
ATOM 9300 C CA . GLY E 1 77 ? 53.242 24.186 43.997 1.00 46.03 75 GLY E CA 1
ATOM 9301 C C . GLY E 1 77 ? 52.161 24.720 44.943 1.00 44.69 75 GLY E C 1
ATOM 9302 O O . GLY E 1 77 ? 51.805 25.900 44.902 1.00 43.56 75 GLY E O 1
ATOM 9303 N N . LYS E 1 78 ? 51.631 23.855 45.801 1.00 44.45 76 LYS E N 1
ATOM 9304 C CA . LYS E 1 78 ? 50.594 24.258 46.746 1.00 42.61 76 LYS E CA 1
ATOM 9305 C C . LYS E 1 78 ? 51.131 24.335 48.179 1.00 40.29 76 LYS E C 1
ATOM 9306 O O . LYS E 1 78 ? 51.963 23.522 48.576 1.00 40.27 76 LYS E O 1
ATOM 9312 N N . ILE E 1 79 ? 50.668 25.318 48.946 1.00 38.70 77 ILE E N 1
ATOM 9313 C CA . ILE E 1 79 ? 51.152 25.479 50.312 1.00 38.72 77 ILE E CA 1
ATOM 9314 C C . ILE E 1 79 ? 50.675 24.332 51.206 1.00 38.24 77 ILE E C 1
ATOM 9315 O O . ILE E 1 79 ? 51.395 23.909 52.105 1.00 38.49 77 ILE E O 1
ATOM 9320 N N . SER E 1 80 ? 49.480 23.812 50.950 1.00 37.83 78 SER E N 1
ATOM 9321 C CA . SER E 1 80 ? 48.963 22.705 51.749 1.00 37.05 78 SER E CA 1
ATOM 9322 C C . SER E 1 80 ? 49.876 21.489 51.695 1.00 38.12 78 SER E C 1
ATOM 9323 O O . SER E 1 80 ? 49.877 20.668 52.613 1.00 38.28 78 SER E O 1
ATOM 9326 N N . GLU E 1 81 ? 50.656 21.380 50.621 1.00 39.17 79 GLU E N 1
ATOM 9327 C CA . GLU E 1 81 ? 51.584 20.265 50.459 1.00 39.60 79 GLU E CA 1
ATOM 9328 C C . GLU E 1 81 ? 52.607 20.275 51.580 1.00 38.86 79 GLU E C 1
ATOM 9329 O O . GLU E 1 81 ? 53.250 19.268 51.859 1.00 40.33 79 GLU E O 1
ATOM 9335 N N . PHE E 1 82 ? 52.746 21.417 52.234 1.00 37.80 80 PHE E N 1
ATOM 9336 C CA . PHE E 1 82 ? 53.783 21.583 53.239 1.00 38.16 80 PHE E CA 1
ATOM 9337 C C . PHE E 1 82 ? 53.263 21.667 54.683 1.00 37.48 80 PHE E C 1
ATOM 9338 O O . PHE E 1 82 ? 54.051 21.743 55.631 1.00 36.07 80 PHE E O 1
ATOM 9346 N N . HIS E 1 83 ? 51.941 21.625 54.840 1.00 37.54 81 HIS E N 1
ATOM 9347 C CA . HIS E 1 83 ? 51.314 21.743 56.155 1.00 36.24 81 HIS E CA 1
ATOM 9348 C C . HIS E 1 83 ? 51.625 20.603 57.133 1.00 36.26 81 HIS E C 1
ATOM 9349 O O . HIS E 1 83 ? 51.715 20.844 58.323 1.00 35.98 81 HIS E O 1
ATOM 9356 N N . ASP E 1 84 ? 51.802 19.374 56.657 1.00 37.29 82 ASP E N 1
ATOM 9357 C CA . ASP E 1 84 ? 52.180 18.303 57.577 1.00 36.33 82 ASP E CA 1
ATOM 9358 C C . ASP E 1 84 ? 53.567 18.547 58.164 1.00 35.99 82 ASP E C 1
ATOM 9359 O O . ASP E 1 84 ? 53.826 18.217 59.312 1.00 36.72 82 ASP E O 1
ATOM 9364 N N . ASN E 1 85 ? 54.464 19.120 57.375 1.00 36.52 83 ASN E N 1
ATOM 9365 C CA . ASN E 1 85 ? 55.805 19.414 57.862 1.00 36.76 83 ASN E CA 1
ATOM 9366 C C . ASN E 1 85 ? 55.785 20.427 58.970 1.00 35.72 83 ASN E C 1
ATOM 9367 O O . ASN E 1 85 ? 56.598 20.382 59.883 1.00 36.01 83 ASN E O 1
ATOM 9372 N N . GLU E 1 86 ? 54.862 21.366 58.874 1.00 35.54 84 GLU E N 1
ATOM 9373 C CA . GLU E 1 86 ? 54.811 22.446 59.834 1.00 35.64 84 GLU E CA 1
ATOM 9374 C C . GLU E 1 86 ? 54.220 21.992 61.147 1.00 35.19 84 GLU E C 1
ATOM 9375 O O . GLU E 1 86 ? 54.664 22.427 62.211 1.00 35.73 84 GLU E O 1
ATOM 9381 N N . ILE E 1 87 ? 53.217 21.122 61.071 1.00 35.61 85 ILE E N 1
ATOM 9382 C CA . ILE E 1 87 ? 52.659 20.504 62.269 1.00 35.35 85 ILE E CA 1
ATOM 9383 C C . ILE E 1 87 ? 53.707 19.622 62.922 1.00 33.88 85 ILE E C 1
ATOM 9384 O O . ILE E 1 87 ? 53.861 19.626 64.136 1.00 34.41 85 ILE E O 1
ATOM 9389 N N . LEU E 1 88 ? 54.424 18.871 62.097 1.00 33.96 86 LEU E N 1
ATOM 9390 C CA . LEU E 1 88 ? 55.410 17.918 62.572 1.00 34.71 86 LEU E CA 1
ATOM 9391 C C . LEU E 1 88 ? 56.558 18.630 63.260 1.00 34.33 86 LEU E C 1
ATOM 9392 O O . LEU E 1 88 ? 57.058 18.168 64.277 1.00 34.28 86 LEU E O 1
ATOM 9397 N N . THR E 1 89 ? 56.971 19.761 62.703 1.00 35.13 87 THR E N 1
ATOM 9398 C CA . THR E 1 89 ? 58.027 20.567 63.304 1.00 34.48 87 THR E CA 1
ATOM 9399 C C . THR E 1 89 ? 57.606 21.095 64.671 1.00 33.24 87 THR E C 1
ATOM 9400 O O . THR E 1 89 ? 58.378 21.056 65.618 1.00 33.43 87 THR E O 1
ATOM 9404 N N . GLN E 1 90 ? 56.379 21.582 64.782 1.00 33.09 88 GLN E N 1
ATOM 9405 C CA . GLN E 1 90 ? 55.944 22.110 66.058 1.00 34.38 88 GLN E CA 1
ATOM 9406 C C . GLN E 1 90 ? 55.830 21.028 67.130 1.00 34.41 88 GLN E C 1
ATOM 9407 O O . GLN E 1 90 ? 56.223 21.252 68.278 1.00 33.47 88 GLN E O 1
ATOM 9413 N N . ASN E 1 91 ? 55.298 19.863 66.755 1.00 34.02 89 ASN E N 1
ATOM 9414 C CA . ASN E 1 91 ? 55.152 18.746 67.684 1.00 32.96 89 ASN E CA 1
ATOM 9415 C C . ASN E 1 91 ? 56.511 18.279 68.163 1.00 34.32 89 ASN E C 1
ATOM 9416 O O . ASN E 1 91 ? 56.710 18.035 69.357 1.00 33.59 89 ASN E O 1
ATOM 9421 N N . LEU E 1 92 ? 57.448 18.173 67.220 1.00 34.37 90 LEU E N 1
ATOM 9422 C CA . LEU E 1 92 ? 58.840 17.843 67.526 1.00 33.62 90 LEU E CA 1
ATOM 9423 C C . LEU E 1 92 ? 59.435 18.827 68.539 1.00 34.73 90 LEU E C 1
ATOM 9424 O O . LEU E 1 92 ? 60.108 18.433 69.489 1.00 34.93 90 LEU E O 1
ATOM 9429 N N . TYR E 1 93 ? 59.182 20.115 68.349 1.00 34.39 91 TYR E N 1
ATOM 9430 C CA . TYR E 1 93 ? 59.704 21.095 69.287 1.00 34.05 91 TYR E CA 1
ATOM 9431 C C . TYR E 1 93 ? 59.005 21.016 70.659 1.00 35.96 91 TYR E C 1
ATOM 9432 O O . TYR E 1 93 ? 59.677 21.027 71.695 1.00 36.53 91 TYR E O 1
ATOM 9441 N N . ASP E 1 94 ? 57.675 20.907 70.677 1.00 35.01 92 ASP E N 1
ATOM 9442 C CA . ASP E 1 94 ? 56.961 20.690 71.935 1.00 33.92 92 ASP E CA 1
ATOM 9443 C C . ASP E 1 94 ? 57.583 19.530 72.689 1.00 35.86 92 ASP E C 1
ATOM 9444 O O . ASP E 1 94 ? 57.633 19.534 73.923 1.00 36.71 92 ASP E O 1
ATOM 9449 N N . ALA E 1 95 ? 58.055 18.533 71.942 1.00 35.81 93 ALA E N 1
ATOM 9450 C CA . ALA E 1 95 ? 58.578 17.311 72.551 1.00 36.45 93 ALA E CA 1
ATOM 9451 C C . ALA E 1 95 ? 60.012 17.471 73.052 1.00 36.47 93 ALA E C 1
ATOM 9452 O O . ALA E 1 95 ? 60.361 16.966 74.106 1.00 37.30 93 ALA E O 1
ATOM 9454 N N . CYS E 1 96 ? 60.849 18.172 72.307 1.00 36.02 94 CYS E N 1
ATOM 9455 C CA . CYS E 1 96 ? 62.173 18.451 72.822 1.00 36.57 94 CYS E CA 1
ATOM 9456 C C . CYS E 1 96 ? 62.018 19.151 74.161 1.00 37.02 94 CYS E C 1
ATOM 9457 O O . CYS E 1 96 ? 62.769 18.894 75.102 1.00 37.05 94 CYS E O 1
ATOM 9460 N N . TYR E 1 97 ? 61.027 20.032 74.243 1.00 37.03 95 TYR E N 1
ATOM 9461 C CA . TYR E 1 97 ? 60.813 20.822 75.451 1.00 37.82 95 TYR E CA 1
ATOM 9462 C C . TYR E 1 97 ? 60.417 19.962 76.649 1.00 37.62 95 TYR E C 1
ATOM 9463 O O . TYR E 1 97 ? 60.942 20.155 77.740 1.00 37.41 95 TYR E O 1
ATOM 9472 N N . GLU E 1 98 ? 59.489 19.028 76.441 1.00 37.77 96 GLU E N 1
ATOM 9473 C CA . GLU E 1 98 ? 59.048 18.120 77.497 1.00 37.62 96 GLU E CA 1
ATOM 9474 C C . GLU E 1 98 ? 60.184 17.249 77.961 1.00 37.77 96 GLU E C 1
ATOM 9475 O O . GLU E 1 98 ? 60.183 16.779 79.090 1.00 39.10 96 GLU E O 1
ATOM 9481 N N . ASN E 1 99 ? 61.145 17.027 77.077 1.00 37.07 97 ASN E N 1
ATOM 9482 C CA . ASN E 1 99 ? 62.244 16.118 77.350 1.00 38.11 97 ASN E CA 1
ATOM 9483 C C . ASN E 1 99 ? 63.509 16.817 77.791 1.00 38.78 97 ASN E C 1
ATOM 9484 O O . ASN E 1 99 ? 64.539 16.170 77.992 1.00 39.84 97 ASN E O 1
ATOM 9489 N N . ASN E 1 100 ? 63.437 18.135 77.928 1.00 38.58 98 ASN E N 1
ATOM 9490 C CA . ASN E 1 100 ? 64.619 18.930 78.239 1.00 39.36 98 ASN E CA 1
ATOM 9491 C C . ASN E 1 100 ? 65.700 18.931 77.161 1.00 39.34 98 ASN E C 1
ATOM 9492 O O . ASN E 1 100 ? 66.890 19.034 77.475 1.00 39.76 98 ASN E O 1
ATOM 9497 N N . ILE E 1 101 ? 65.298 18.808 75.902 1.00 37.12 99 ILE E N 1
ATOM 9498 C CA . ILE E 1 101 ? 66.262 18.818 74.820 1.00 36.91 99 ILE E CA 1
ATOM 9499 C C . ILE E 1 101 ? 66.310 20.221 74.238 1.00 37.71 99 ILE E C 1
ATOM 9500 O O . ILE E 1 101 ? 65.288 20.742 73.809 1.00 38.58 99 ILE E O 1
ATOM 9505 N N . SER E 1 102 ? 67.487 20.842 74.237 1.00 36.61 100 SER E N 1
ATOM 9506 C CA . SER E 1 102 ? 67.604 22.220 73.775 1.00 35.65 100 SER E CA 1
ATOM 9507 C C . SER E 1 102 ? 68.387 22.307 72.465 1.00 35.43 100 SER E C 1
ATOM 9508 O O . SER E 1 102 ? 68.099 23.141 71.613 1.00 34.56 100 SER E O 1
ATOM 9511 N N . ASN E 1 103 ? 69.378 21.434 72.322 1.00 35.74 101 ASN E N 1
ATOM 9512 C CA . ASN E 1 103 ? 70.301 21.463 71.196 1.00 35.87 101 ASN E CA 1
ATOM 9513 C C . ASN E 1 103 ? 69.673 20.860 69.945 1.00 36.77 101 ASN E C 1
ATOM 9514 O O . ASN E 1 103 ? 69.641 19.631 69.783 1.00 36.50 101 ASN E O 1
ATOM 9519 N N . ILE E 1 104 ? 69.189 21.730 69.061 1.00 34.38 102 ILE E N 1
ATOM 9520 C CA . ILE E 1 104 ? 68.467 21.299 67.879 1.00 34.56 102 ILE E CA 1
ATOM 9521 C C . ILE E 1 104 ? 69.064 21.916 66.621 1.00 35.62 102 ILE E C 1
ATOM 9522 O O . ILE E 1 104 ? 69.608 23.014 66.656 1.00 37.17 102 ILE E O 1
ATOM 9527 N N . VAL E 1 105 ? 68.964 21.203 65.509 1.00 34.32 103 VAL E N 1
ATOM 9528 C CA . VAL E 1 105 ? 69.421 21.708 64.234 1.00 34.05 103 VAL E CA 1
ATOM 9529 C C . VAL E 1 105 ? 68.344 21.427 63.209 1.00 34.93 103 VAL E C 1
ATOM 9530 O O . VAL E 1 105 ? 67.866 20.302 63.104 1.00 35.37 103 VAL E O 1
ATOM 9534 N N . TYR E 1 106 ? 67.961 22.445 62.449 1.00 35.24 104 TYR E N 1
ATOM 9535 C CA . TYR E 1 106 ? 66.906 22.297 61.452 1.00 34.47 104 TYR E CA 1
ATOM 9536 C C . TYR E 1 106 ? 67.410 22.594 60.049 1.00 34.67 104 TYR E C 1
ATOM 9537 O O . TYR E 1 106 ? 68.078 23.601 59.815 1.00 35.11 104 TYR E O 1
ATOM 9546 N N . ALA E 1 107 ? 67.071 21.701 59.125 1.00 34.79 105 ALA E N 1
ATOM 9547 C CA . ALA E 1 107 ? 67.433 21.831 57.720 1.00 35.19 105 ALA E CA 1
ATOM 9548 C C . ALA E 1 107 ? 66.578 22.873 57.006 1.00 35.43 105 ALA E C 1
ATOM 9549 O O . ALA E 1 107 ? 65.398 22.650 56.739 1.00 34.62 105 ALA E O 1
ATOM 9551 N N . SER E 1 108 ? 67.188 24.017 56.711 1.00 36.23 106 SER E N 1
ATOM 9552 C CA . SER E 1 108 ? 66.544 25.054 55.920 1.00 35.90 106 SER E CA 1
ATOM 9553 C C . SER E 1 108 ? 67.252 25.185 54.587 1.00 37.96 106 SER E C 1
ATOM 9554 O O . SER E 1 108 ? 68.143 24.404 54.269 1.00 38.96 106 SER E O 1
ATOM 9557 N N . THR E 1 109 ? 66.865 26.172 53.797 1.00 38.10 107 THR E N 1
ATOM 9558 C CA . THR E 1 109 ? 67.286 26.178 52.410 1.00 37.95 107 THR E CA 1
ATOM 9559 C C . THR E 1 109 ? 67.668 27.571 51.928 1.00 38.74 107 THR E C 1
ATOM 9560 O O . THR E 1 109 ? 67.162 28.571 52.434 1.00 38.67 107 THR E O 1
ATOM 9564 N N . ILE E 1 110 ? 68.567 27.625 50.948 1.00 39.91 108 ILE E N 1
ATOM 9565 C CA . ILE E 1 110 ? 68.964 28.877 50.323 1.00 39.02 108 ILE E CA 1
ATOM 9566 C C . ILE E 1 110 ? 67.752 29.457 49.646 1.00 39.01 108 ILE E C 1
ATOM 9567 O O . ILE E 1 110 ? 67.673 30.670 49.417 1.00 39.18 108 ILE E O 1
ATOM 9572 N N . SER E 1 111 ? 66.796 28.580 49.343 1.00 38.09 109 SER E N 1
ATOM 9573 C CA . SER E 1 111 ? 65.544 28.996 48.724 1.00 38.52 109 SER E CA 1
ATOM 9574 C C . SER E 1 111 ? 64.711 29.900 49.624 1.00 38.47 109 SER E C 1
ATOM 9575 O O . SER E 1 111 ? 63.522 30.101 49.377 1.00 38.81 109 SER E O 1
ATOM 9578 N N . ALA E 1 112 ? 65.330 30.428 50.674 1.00 37.69 110 ALA E N 1
ATOM 9579 C CA . ALA E 1 112 ? 64.674 31.422 51.501 1.00 37.97 110 ALA E CA 1
ATOM 9580 C C . ALA E 1 112 ? 64.872 32.797 50.861 1.00 38.93 110 ALA E C 1
ATOM 9581 O O . ALA E 1 112 ? 64.166 33.748 51.175 1.00 37.61 110 ALA E O 1
ATOM 9583 N N . TYR E 1 113 ? 65.826 32.873 49.934 1.00 40.52 111 TYR E N 1
ATOM 9584 C CA . TYR E 1 113 ? 66.196 34.122 49.271 1.00 40.44 111 TYR E CA 1
ATOM 9585 C C . TYR E 1 113 ? 65.812 34.125 47.785 1.00 40.79 111 TYR E C 1
ATOM 9586 O O . TYR E 1 113 ? 65.505 33.075 47.223 1.00 40.67 111 TYR E O 1
ATOM 9595 N N . SER E 1 114 ? 65.875 35.296 47.144 1.00 41.56 112 SER E N 1
ATOM 9596 C CA . SER E 1 114 ? 65.541 35.414 45.716 1.00 42.35 112 SER E CA 1
ATOM 9597 C C . SER E 1 114 ? 66.016 36.710 45.003 1.00 43.46 112 SER E C 1
ATOM 9598 O O . SER E 1 114 ? 66.460 36.658 43.861 1.00 43.68 112 SER E O 1
ATOM 9601 N N . ASP E 1 115 ? 65.908 37.861 45.664 1.00 43.52 113 ASP E N 1
ATOM 9602 C CA . ASP E 1 115 ? 66.339 39.133 45.080 1.00 43.76 113 ASP E CA 1
ATOM 9603 C C . ASP E 1 115 ? 67.733 39.063 44.442 1.00 45.58 113 ASP E C 1
ATOM 9604 O O . ASP E 1 115 ? 68.741 39.165 45.133 1.00 45.14 113 ASP E O 1
ATOM 9609 N N . GLU E 1 116 ? 67.778 38.912 43.117 1.00 47.93 114 GLU E N 1
ATOM 9610 C CA . GLU E 1 116 ? 69.042 38.833 42.370 1.00 48.77 114 GLU E CA 1
ATOM 9611 C C . GLU E 1 116 ? 69.900 40.080 42.530 1.00 48.13 114 GLU E C 1
ATOM 9612 O O . GLU E 1 116 ? 71.060 40.109 42.128 1.00 49.35 114 GLU E O 1
ATOM 9618 N N . THR E 1 117 ? 69.311 41.106 43.118 1.00 46.21 115 THR E N 1
ATOM 9619 C CA . THR E 1 117 ? 69.936 42.407 43.266 1.00 46.81 115 THR E CA 1
ATOM 9620 C C . THR E 1 117 ? 70.862 42.469 44.480 1.00 47.67 115 THR E C 1
ATOM 9621 O O . THR E 1 117 ? 71.583 43.447 44.696 1.00 48.27 115 THR E O 1
ATOM 9625 N N . SER E 1 118 ? 70.873 41.388 45.246 1.00 47.51 116 SER E N 1
ATOM 9626 C CA . SER E 1 118 ? 71.294 41.452 46.637 1.00 46.03 116 SER E CA 1
ATOM 9627 C C . SER E 1 118 ? 72.522 40.589 46.966 1.00 45.77 116 SER E C 1
ATOM 9628 O O . SER E 1 118 ? 73.006 40.604 48.100 1.00 45.63 116 SER E O 1
ATOM 9631 N N . LEU E 1 119 ? 73.021 39.845 45.978 1.00 45.34 117 LEU E N 1
ATOM 9632 C CA . LEU E 1 119 ? 74.080 38.847 46.195 1.00 45.04 117 LEU E CA 1
ATOM 9633 C C . LEU E 1 119 ? 75.473 39.429 46.501 1.00 45.27 117 LEU E C 1
ATOM 9634 O O . LEU E 1 119 ? 75.863 40.459 45.945 1.00 45.42 117 LEU E O 1
ATOM 9639 N N . PRO E 1 120 ? 76.236 38.760 47.384 1.00 45.38 118 PRO E N 1
ATOM 9640 C CA . PRO E 1 120 ? 75.895 37.488 48.032 1.00 45.38 118 PRO E CA 1
ATOM 9641 C C . PRO E 1 120 ? 74.940 37.686 49.211 1.00 44.02 118 PRO E C 1
ATOM 9642 O O . PRO E 1 120 ? 74.972 38.714 49.892 1.00 43.02 118 PRO E O 1
ATOM 9646 N N . TRP E 1 121 ? 74.088 36.702 49.455 1.00 43.28 119 TRP E N 1
ATOM 9647 C CA . TRP E 1 121 ? 73.077 36.854 50.491 1.00 42.56 119 TRP E CA 1
ATOM 9648 C C . TRP E 1 121 ? 73.613 36.520 51.879 1.00 42.25 119 TRP E C 1
ATOM 9649 O O . TRP E 1 121 ? 74.216 35.460 52.092 1.00 41.95 119 TRP E O 1
ATOM 9660 N N . ASN E 1 122 ? 73.397 37.413 52.835 1.00 41.32 120 ASN E N 1
ATOM 9661 C CA . ASN E 1 122 ? 73.718 37.061 54.210 1.00 39.81 120 ASN E CA 1
ATOM 9662 C C . ASN E 1 122 ? 72.465 37.000 55.095 1.00 38.88 120 ASN E C 1
ATOM 9663 O O . ASN E 1 122 ? 71.353 37.205 54.620 1.00 38.52 120 ASN E O 1
ATOM 9668 N N . GLU E 1 123 ? 72.645 36.672 56.366 1.00 38.82 121 GLU E N 1
ATOM 9669 C CA . GLU E 1 123 ? 71.513 36.433 57.249 1.00 38.23 121 GLU E CA 1
ATOM 9670 C C . GLU E 1 123 ? 70.693 37.690 57.528 1.00 38.15 121 GLU E C 1
ATOM 9671 O O . GLU E 1 123 ? 69.534 37.593 57.912 1.00 38.29 121 GLU E O 1
ATOM 9677 N N . LYS E 1 124 ? 71.282 38.866 57.333 1.00 37.88 122 LYS E N 1
ATOM 9678 C CA . LYS E 1 124 ? 70.535 40.109 57.497 1.00 37.76 122 LYS E CA 1
ATOM 9679 C C . LYS E 1 124 ? 69.629 40.373 56.294 1.00 37.93 122 LYS E C 1
ATOM 9680 O O . LYS E 1 124 ? 68.766 41.234 56.336 1.00 38.54 122 LYS E O 1
ATOM 9686 N N . GLU E 1 125 ? 69.830 39.614 55.226 1.00 38.81 123 GLU E N 1
ATOM 9687 C CA . GLU E 1 125 ? 69.001 39.694 54.026 1.00 38.83 123 GLU E CA 1
ATOM 9688 C C . GLU E 1 125 ? 67.534 39.434 54.327 1.00 38.27 123 GLU E C 1
ATOM 9689 O O . GLU E 1 125 ? 67.203 38.479 55.013 1.00 38.44 123 GLU E O 1
ATOM 9695 N N . LEU E 1 126 ? 66.651 40.278 53.807 1.00 38.45 124 LEU E N 1
ATOM 9696 C CA . LEU E 1 126 ? 65.224 40.014 53.895 1.00 37.33 124 LEU E CA 1
ATOM 9697 C C . LEU E 1 126 ? 64.886 38.759 53.112 1.00 37.72 124 LEU E C 1
ATOM 9698 O O . LEU E 1 126 ? 65.150 38.687 51.916 1.00 38.58 124 LEU E O 1
ATOM 9703 N N . PRO E 1 127 ? 64.266 37.773 53.769 1.00 36.95 125 PRO E N 1
ATOM 9704 C CA . PRO E 1 127 ? 63.799 36.614 53.012 1.00 36.56 125 PRO E CA 1
ATOM 9705 C C . PRO E 1 127 ? 62.660 37.020 52.083 1.00 37.75 125 PRO E C 1
ATOM 9706 O O . PRO E 1 127 ? 61.825 37.874 52.409 1.00 37.54 125 PRO E O 1
ATOM 9710 N N . LEU E 1 128 ? 62.648 36.387 50.921 1.00 37.67 126 LEU E N 1
ATOM 9711 C CA . LEU E 1 128 ? 61.634 36.574 49.912 1.00 36.96 126 LEU E CA 1
ATOM 9712 C C . LEU E 1 128 ? 61.631 35.256 49.139 1.00 37.97 126 LEU E C 1
ATOM 9713 O O . LEU E 1 128 ? 62.350 35.099 48.152 1.00 37.78 126 LEU E O 1
ATOM 9718 N N . PRO E 1 129 ? 60.861 34.275 49.629 1.00 37.98 127 PRO E N 1
ATOM 9719 C CA . PRO E 1 129 ? 60.891 32.931 49.046 1.00 37.19 127 PRO E CA 1
ATOM 9720 C C . PRO E 1 129 ? 60.419 32.923 47.597 1.00 38.27 127 PRO E C 1
ATOM 9721 O O . PRO E 1 129 ? 59.516 33.684 47.238 1.00 37.98 127 PRO E O 1
ATOM 9725 N N . ASP E 1 130 ? 61.021 32.059 46.781 1.00 39.12 128 ASP E N 1
ATOM 9726 C CA . ASP E 1 130 ? 60.645 31.934 45.378 1.00 39.17 128 ASP E CA 1
ATOM 9727 C C . ASP E 1 130 ? 59.686 30.755 45.150 1.00 39.71 128 ASP E C 1
ATOM 9728 O O . ASP E 1 130 ? 59.107 30.610 44.060 1.00 40.13 128 ASP E O 1
ATOM 9733 N N . LEU E 1 131 ? 59.513 29.923 46.178 1.00 38.04 129 LEU E N 1
ATOM 9734 C CA . LEU E 1 131 ? 58.666 28.737 46.070 1.00 39.17 129 LEU E CA 1
ATOM 9735 C C . LEU E 1 131 ? 57.868 28.539 47.330 1.00 38.79 129 LEU E C 1
ATOM 9736 O O . LEU E 1 131 ? 58.303 28.940 48.398 1.00 38.66 129 LEU E O 1
ATOM 9749 N N . TYR E 1 133 ? 57.690 25.795 48.638 1.00 39.11 131 TYR E N 1
ATOM 9750 C CA . TYR E 1 133 ? 58.713 25.057 49.361 1.00 39.45 131 TYR E CA 1
ATOM 9751 C C . TYR E 1 133 ? 59.408 25.982 50.366 1.00 37.98 131 TYR E C 1
ATOM 9752 O O . TYR E 1 133 ? 59.435 25.709 51.563 1.00 38.08 131 TYR E O 1
ATOM 9761 N N . GLY E 1 134 ? 59.934 27.091 49.871 1.00 37.27 132 GLY E N 1
ATOM 9762 C CA . GLY E 1 134 ? 60.729 27.998 50.672 1.00 37.00 132 GLY E CA 1
ATOM 9763 C C . GLY E 1 134 ? 59.913 28.849 51.623 1.00 37.00 132 GLY E C 1
ATOM 9764 O O . GLY E 1 134 ? 60.440 29.351 52.612 1.00 36.71 132 GLY E O 1
ATOM 9765 N N . VAL E 1 135 ? 58.631 29.027 51.330 1.00 36.55 133 VAL E N 1
ATOM 9766 C CA . VAL E 1 135 ? 57.750 29.718 52.259 1.00 35.98 133 VAL E CA 1
ATOM 9767 C C . VAL E 1 135 ? 57.624 28.854 53.486 1.00 35.36 133 VAL E C 1
ATOM 9768 O O . VAL E 1 135 ? 57.713 29.322 54.605 1.00 35.58 133 VAL E O 1
ATOM 9772 N N . SER E 1 136 ? 57.423 27.568 53.262 1.00 37.11 134 SER E N 1
ATOM 9773 C CA . SER E 1 136 ? 57.242 26.634 54.355 1.00 36.52 134 SER E CA 1
ATOM 9774 C C . SER E 1 136 ? 58.484 26.520 55.228 1.00 35.98 134 SER E C 1
ATOM 9775 O O . SER E 1 136 ? 58.376 26.500 56.455 1.00 35.71 134 SER E O 1
ATOM 9778 N N . LYS E 1 137 ? 59.658 26.442 54.606 1.00 35.14 135 LYS E N 1
ATOM 9779 C CA . LYS E 1 137 ? 60.901 26.437 55.366 1.00 34.87 135 LYS E CA 1
ATOM 9780 C C . LYS E 1 137 ? 61.002 27.691 56.234 1.00 35.98 135 LYS E C 1
ATOM 9781 O O . LYS E 1 137 ? 61.345 27.603 57.413 1.00 35.32 135 LYS E O 1
ATOM 9787 N N . LEU E 1 138 ? 60.691 28.852 55.653 1.00 35.73 136 LEU E N 1
ATOM 9788 C CA . LEU E 1 138 ? 60.651 30.114 56.395 1.00 33.87 136 LEU E CA 1
ATOM 9789 C C . LEU E 1 138 ? 59.737 30.014 57.621 1.00 34.11 136 LEU E C 1
ATOM 9790 O O . LEU E 1 138 ? 60.086 30.469 58.706 1.00 34.31 136 LEU E O 1
ATOM 9795 N N . ALA E 1 139 ? 58.563 29.417 57.443 1.00 34.61 137 ALA E N 1
ATOM 9796 C CA . ALA E 1 139 ? 57.619 29.226 58.542 1.00 34.18 137 ALA E CA 1
ATOM 9797 C C . ALA E 1 139 ? 58.210 28.360 59.656 1.00 34.59 137 ALA E C 1
ATOM 9798 O O . ALA E 1 139 ? 58.168 28.743 60.827 1.00 34.07 137 ALA E O 1
ATOM 9800 N N . CYS E 1 140 ? 58.761 27.200 59.295 1.00 34.33 138 CYS E N 1
ATOM 9801 C CA . CYS E 1 140 ? 59.382 26.314 60.285 1.00 34.05 138 CYS E CA 1
ATOM 9802 C C . CYS E 1 140 ? 60.544 27.009 60.983 1.00 34.10 138 CYS E C 1
ATOM 9803 O O . CYS E 1 140 ? 60.857 26.701 62.136 1.00 33.45 138 CYS E O 1
ATOM 9806 N N . GLU E 1 141 ? 61.195 27.931 60.269 1.00 33.82 139 GLU E N 1
ATOM 9807 C CA . GLU E 1 141 ? 62.316 28.674 60.829 1.00 33.33 139 GLU E CA 1
ATOM 9808 C C . GLU E 1 141 ? 61.825 29.487 62.008 1.00 34.21 139 GLU E C 1
ATOM 9809 O O . GLU E 1 141 ? 62.416 29.457 63.082 1.00 33.84 139 GLU E O 1
ATOM 9815 N N . HIS E 1 142 ? 60.718 30.193 61.802 1.00 35.01 140 HIS E N 1
ATOM 9816 C CA . HIS E 1 142 ? 60.137 31.042 62.833 1.00 33.60 140 HIS E CA 1
ATOM 9817 C C . HIS E 1 142 ? 59.420 30.252 63.927 1.00 33.95 140 HIS E C 1
ATOM 9818 O O . HIS E 1 142 ? 59.358 30.701 65.070 1.00 34.38 140 HIS E O 1
ATOM 9825 N N . ILE E 1 143 ? 58.871 29.086 63.588 1.00 34.26 141 ILE E N 1
ATOM 9826 C CA . ILE E 1 143 ? 58.343 28.188 64.618 1.00 34.21 141 ILE E CA 1
ATOM 9827 C C . ILE E 1 143 ? 59.499 27.867 65.556 1.00 33.35 141 ILE E C 1
ATOM 9828 O O . ILE E 1 143 ? 59.357 27.850 66.779 1.00 32.47 141 ILE E O 1
ATOM 9833 N N . GLY E 1 144 ? 60.664 27.661 64.960 1.00 33.68 142 GLY E N 1
ATOM 9834 C CA . GLY E 1 144 ? 61.861 27.391 65.721 1.00 34.11 142 GLY E CA 1
ATOM 9835 C C . GLY E 1 144 ? 62.370 28.587 66.495 1.00 32.46 142 GLY E C 1
ATOM 9836 O O . GLY E 1 144 ? 62.816 28.453 67.621 1.00 33.19 142 GLY E O 1
ATOM 9837 N N . ASN E 1 145 ? 62.326 29.757 65.877 1.00 33.68 143 ASN E N 1
ATOM 9838 C CA . ASN E 1 145 ? 62.841 30.965 66.503 1.00 33.10 143 ASN E CA 1
ATOM 9839 C C . ASN E 1 145 ? 62.053 31.300 67.757 1.00 33.52 143 ASN E C 1
ATOM 9840 O O . ASN E 1 145 ? 62.612 31.775 68.734 1.00 33.62 143 ASN E O 1
ATOM 9845 N N . ILE E 1 146 ? 60.749 31.038 67.721 1.00 33.72 144 ILE E N 1
ATOM 9846 C CA . ILE E 1 146 ? 59.867 31.294 68.855 1.00 33.39 144 ILE E CA 1
ATOM 9847 C C . ILE E 1 146 ? 60.136 30.357 70.045 1.00 34.68 144 ILE E C 1
ATOM 9848 O O . ILE E 1 146 ? 60.296 30.804 71.185 1.00 33.89 144 ILE E O 1
ATOM 9853 N N . TYR E 1 147 ? 60.188 29.058 69.774 1.00 34.39 145 TYR E N 1
ATOM 9854 C CA . TYR E 1 147 ? 60.517 28.089 70.804 1.00 33.25 145 TYR E CA 1
ATOM 9855 C C . TYR E 1 147 ? 61.882 28.375 71.407 1.00 33.76 145 TYR E C 1
ATOM 9856 O O . TYR E 1 147 ? 62.094 28.133 72.587 1.00 35.50 145 TYR E O 1
ATOM 9865 N N . SER E 1 148 ? 62.807 28.894 70.604 1.00 33.90 146 SER E N 1
ATOM 9866 C CA . SER E 1 148 ? 64.120 29.305 71.117 1.00 34.65 146 SER E CA 1
ATOM 9867 C C . SER E 1 148 ? 64.036 30.504 72.075 1.00 34.83 146 SER E C 1
ATOM 9868 O O . SER E 1 148 ? 64.722 30.540 73.091 1.00 34.69 146 SER E O 1
ATOM 9871 N N . ARG E 1 149 ? 63.196 31.482 71.742 1.00 34.82 147 ARG E N 1
ATOM 9872 C CA . ARG E 1 149 ? 63.104 32.715 72.520 1.00 34.46 147 ARG E CA 1
ATOM 9873 C C . ARG E 1 149 ? 62.201 32.564 73.731 1.00 34.58 147 ARG E C 1
ATOM 9874 O O . ARG E 1 149 ? 62.556 32.956 74.833 1.00 35.80 147 ARG E O 1
ATOM 9882 N N . LYS E 1 150 ? 61.025 32.000 73.524 1.00 34.70 148 LYS E N 1
ATOM 9883 C CA . LYS E 1 150 ? 60.031 31.968 74.579 1.00 34.68 148 LYS E CA 1
ATOM 9884 C C . LYS E 1 150 ? 60.030 30.673 75.382 1.00 34.46 148 LYS E C 1
ATOM 9885 O O . LYS E 1 150 ? 59.324 30.570 76.375 1.00 36.95 148 LYS E O 1
ATOM 9891 N N . LYS E 1 151 ? 60.805 29.682 74.964 1.00 34.55 149 LYS E N 1
ATOM 9892 C CA . LYS E 1 151 ? 60.772 28.380 75.641 1.00 35.09 149 LYS E CA 1
ATOM 9893 C C . LYS E 1 151 ? 62.133 27.780 75.979 1.00 34.34 149 LYS E C 1
ATOM 9894 O O . LYS E 1 151 ? 62.202 26.658 76.459 1.00 35.59 149 LYS E O 1
ATOM 9900 N N . GLY E 1 152 ? 63.207 28.514 75.721 1.00 33.91 150 GLY E N 1
ATOM 9901 C CA . GLY E 1 152 ? 64.526 28.107 76.168 1.00 32.88 150 GLY E CA 1
ATOM 9902 C C . GLY E 1 152 ? 65.212 27.072 75.300 1.00 34.04 150 GLY E C 1
ATOM 9903 O O . GLY E 1 152 ? 66.263 26.548 75.665 1.00 33.81 150 GLY E O 1
ATOM 9904 N N . LEU E 1 153 ? 64.619 26.777 74.147 1.00 34.64 151 LEU E N 1
ATOM 9905 C CA . LEU E 1 153 ? 65.234 25.896 73.165 1.00 33.57 151 LEU E CA 1
ATOM 9906 C C . LEU E 1 153 ? 66.419 26.591 72.480 1.00 34.77 151 LEU E C 1
ATOM 9907 O O . LEU E 1 153 ? 66.581 27.813 72.570 1.00 33.82 151 LEU E O 1
ATOM 9912 N N . CYS E 1 154 ? 67.264 25.808 71.818 1.00 34.72 152 CYS E N 1
ATOM 9913 C CA . CYS E 1 154 ? 68.418 26.358 71.111 1.00 34.73 152 CYS E CA 1
ATOM 9914 C C . CYS E 1 154 ? 68.478 25.860 69.676 1.00 35.47 152 CYS E C 1
ATOM 9915 O O . CYS E 1 154 ? 69.413 25.157 69.292 1.00 36.08 152 CYS E O 1
ATOM 9918 N N . ILE E 1 155 ? 67.482 26.244 68.888 1.00 34.72 153 ILE E N 1
ATOM 9919 C CA . ILE E 1 155 ? 67.320 25.741 67.537 1.00 34.26 153 ILE E CA 1
ATOM 9920 C C . ILE E 1 155 ? 68.197 26.489 66.535 1.00 35.14 153 ILE E C 1
ATOM 9921 O O . ILE E 1 155 ? 68.081 27.705 66.370 1.00 35.25 153 ILE E O 1
ATOM 9926 N N . LYS E 1 156 ? 69.080 25.751 65.870 1.00 34.45 154 LYS E N 1
ATOM 9927 C CA . LYS E 1 156 ? 69.973 26.331 64.876 1.00 34.04 154 LYS E CA 1
ATOM 9928 C C . LYS E 1 156 ? 69.525 26.031 63.434 1.00 35.69 154 LYS E C 1
ATOM 9929 O O . LYS E 1 156 ? 69.839 24.981 62.855 1.00 34.88 154 LYS E O 1
ATOM 9935 N N . ASN E 1 157 ? 68.788 26.979 62.863 1.00 35.70 155 ASN E N 1
ATOM 9936 C CA . ASN E 1 157 ? 68.349 26.915 61.477 1.00 35.10 155 ASN E CA 1
ATOM 9937 C C . ASN E 1 157 ? 69.489 27.066 60.472 1.00 35.37 155 ASN E C 1
ATOM 9938 O O . ASN E 1 157 ? 70.151 28.106 60.427 1.00 34.82 155 ASN E O 1
ATOM 9943 N N . LEU E 1 158 ? 69.713 26.032 59.662 1.00 36.04 156 LEU E N 1
ATOM 9944 C CA . LEU E 1 158 ? 70.749 26.089 58.627 1.00 36.28 156 LEU E CA 1
ATOM 9945 C C . LEU E 1 158 ? 70.150 26.224 57.231 1.00 37.29 156 LEU E C 1
ATOM 9946 O O . LEU E 1 158 ? 69.438 25.338 56.757 1.00 36.89 156 LEU E O 1
ATOM 9951 N N . ARG E 1 159 ? 70.448 27.337 56.573 1.00 37.61 157 ARG E N 1
ATOM 9952 C CA . ARG E 1 159 ? 69.991 27.561 55.210 1.00 37.57 157 ARG E CA 1
ATOM 9953 C C . ARG E 1 159 ? 70.986 26.958 54.224 1.00 38.43 157 ARG E C 1
ATOM 9954 O O . ARG E 1 159 ? 71.944 27.610 53.839 1.00 38.82 157 ARG E O 1
ATOM 9962 N N . PHE E 1 160 ? 70.759 25.704 53.838 1.00 38.45 158 PHE E N 1
ATOM 9963 C CA . PHE E 1 160 ? 71.689 24.967 52.989 1.00 38.98 158 PHE E CA 1
ATOM 9964 C C . PHE E 1 160 ? 71.650 25.442 51.539 1.00 40.88 158 PHE E C 1
ATOM 9965 O O . PHE E 1 160 ? 70.578 25.678 50.973 1.00 40.73 158 PHE E O 1
ATOM 9973 N N . ALA E 1 161 ? 72.824 25.544 50.929 1.00 41.78 159 ALA E N 1
ATOM 9974 C CA . ALA E 1 161 ? 72.912 25.738 49.491 1.00 42.36 159 ALA E CA 1
ATOM 9975 C C . ALA E 1 161 ? 72.280 24.539 48.786 1.00 44.31 159 ALA E C 1
ATOM 9976 O O . ALA E 1 161 ? 71.848 23.576 49.428 1.00 44.12 159 ALA E O 1
ATOM 9978 N N . HIS E 1 162 ? 72.228 24.594 47.461 1.00 45.14 160 HIS E N 1
ATOM 9979 C CA . HIS E 1 162 ? 71.582 23.545 46.688 1.00 44.78 160 HIS E CA 1
ATOM 9980 C C . HIS E 1 162 ? 72.300 22.205 46.862 1.00 45.32 160 HIS E C 1
ATOM 9981 O O . HIS E 1 162 ? 73.438 22.044 46.441 1.00 46.44 160 HIS E O 1
ATOM 9988 N N . LEU E 1 163 ? 71.627 21.252 47.497 1.00 45.59 161 LEU E N 1
ATOM 9989 C CA . LEU E 1 163 ? 72.253 19.987 47.879 1.00 46.33 161 LEU E CA 1
ATOM 9990 C C . LEU E 1 163 ? 72.430 19.004 46.732 1.00 47.70 161 LEU E C 1
ATOM 9991 O O . LEU E 1 163 ? 71.489 18.697 46.000 1.00 48.61 161 LEU E O 1
ATOM 9996 N N . TYR E 1 164 ? 73.645 18.494 46.595 1.00 48.45 162 TYR E N 1
ATOM 9997 C CA . TYR E 1 164 ? 73.923 17.456 45.620 1.00 50.58 162 TYR E CA 1
ATOM 9998 C C . TYR E 1 164 ? 74.778 16.357 46.252 1.00 50.02 162 TYR E C 1
ATOM 9999 O O . TYR E 1 164 ? 75.372 16.563 47.305 1.00 48.89 162 TYR E O 1
ATOM 10008 N N . GLY E 1 165 ? 74.839 15.186 45.626 1.00 52.45 163 GLY E N 1
ATOM 10009 C CA . GLY E 1 165 ? 75.661 14.117 46.169 1.00 54.88 163 GLY E CA 1
ATOM 10010 C C . GLY E 1 165 ? 75.746 12.832 45.371 1.00 57.38 163 GLY E C 1
ATOM 10011 O O . GLY E 1 165 ? 75.688 12.838 44.141 1.00 58.92 163 GLY E O 1
ATOM 10012 N N . PHE E 1 166 ? 75.889 11.721 46.086 1.00 57.75 164 PHE E N 1
ATOM 10013 C CA . PHE E 1 166 ? 76.008 10.415 45.454 1.00 60.75 164 PHE E CA 1
ATOM 10014 C C . PHE E 1 166 ? 74.712 9.620 45.502 1.00 61.32 164 PHE E C 1
ATOM 10015 O O . PHE E 1 166 ? 74.012 9.607 46.516 1.00 59.78 164 PHE E O 1
ATOM 10023 N N . ASN E 1 167 ? 74.425 8.950 44.388 1.00 62.94 165 ASN E N 1
ATOM 10024 C CA . ASN E 1 167 ? 73.229 8.127 44.206 1.00 61.84 165 ASN E CA 1
ATOM 10025 C C . ASN E 1 167 ? 71.942 8.740 44.738 1.00 60.21 165 ASN E C 1
ATOM 10026 O O . ASN E 1 167 ? 71.240 8.133 45.545 1.00 60.12 165 ASN E O 1
ATOM 10031 N N . GLU E 1 168 ? 71.637 9.949 44.286 1.00 60.29 166 GLU E N 1
ATOM 10032 C CA . GLU E 1 168 ? 70.348 10.540 44.596 1.00 61.59 166 GLU E CA 1
ATOM 10033 C C . GLU E 1 168 ? 69.361 10.148 43.508 1.00 64.57 166 GLU E C 1
ATOM 10034 O O . GLU E 1 168 ? 69.303 10.777 42.447 1.00 64.91 166 GLU E O 1
ATOM 10040 N N . LYS E 1 169 ? 68.596 9.095 43.789 1.00 64.37 167 LYS E N 1
ATOM 10041 C CA . LYS E 1 169 ? 67.637 8.544 42.846 1.00 64.52 167 LYS E CA 1
ATOM 10042 C C . LYS E 1 169 ? 66.545 9.553 42.474 1.00 65.98 167 LYS E C 1
ATOM 10043 O O . LYS E 1 169 ? 65.392 9.413 42.887 1.00 65.12 167 LYS E O 1
ATOM 10049 N N . ASN E 1 170 ? 66.925 10.569 41.697 1.00 67.04 168 ASN E N 1
ATOM 10050 C CA . ASN E 1 170 ? 65.979 11.534 41.136 1.00 68.34 168 ASN E CA 1
ATOM 10051 C C . ASN E 1 170 ? 66.412 12.018 39.752 1.00 69.73 168 ASN E C 1
ATOM 10052 O O . ASN E 1 170 ? 67.558 11.824 39.344 1.00 69.52 168 ASN E O 1
ATOM 10057 N N . ASN E 1 171 ? 65.496 12.663 39.038 1.00 71.57 169 ASN E N 1
ATOM 10058 C CA . ASN E 1 171 ? 65.737 13.022 37.643 1.00 72.52 169 ASN E CA 1
ATOM 10059 C C . ASN E 1 171 ? 66.093 14.492 37.411 1.00 72.89 169 ASN E C 1
ATOM 10060 O O . ASN E 1 171 ? 66.119 14.957 36.271 1.00 73.48 169 ASN E O 1
ATOM 10065 N N . TYR E 1 172 ? 66.384 15.217 38.487 1.00 72.96 170 TYR E N 1
ATOM 10066 C CA . TYR E 1 172 ? 66.766 16.623 38.367 1.00 74.53 170 TYR E CA 1
ATOM 10067 C C . TYR E 1 172 ? 68.151 16.824 37.738 1.00 73.03 170 TYR E C 1
ATOM 10068 O O . TYR E 1 172 ? 68.880 15.861 37.533 1.00 72.42 170 TYR E O 1
ATOM 10085 N N . ILE E 1 174 ? 71.597 18.141 37.957 1.00 71.65 172 ILE E N 1
ATOM 10086 C CA . ILE E 1 174 ? 72.925 17.646 38.317 1.00 70.01 172 ILE E CA 1
ATOM 10087 C C . ILE E 1 174 ? 72.958 16.128 38.338 1.00 69.59 172 ILE E C 1
ATOM 10088 O O . ILE E 1 174 ? 74.006 15.529 38.146 1.00 70.56 172 ILE E O 1
ATOM 10093 N N . ASN E 1 175 ? 71.805 15.511 38.574 1.00 69.89 173 ASN E N 1
ATOM 10094 C CA . ASN E 1 175 ? 71.702 14.055 38.581 1.00 71.05 173 ASN E CA 1
ATOM 10095 C C . ASN E 1 175 ? 71.624 13.428 37.182 1.00 71.09 173 ASN E C 1
ATOM 10096 O O . ASN E 1 175 ? 72.243 12.397 36.925 1.00 71.26 173 ASN E O 1
ATOM 10101 N N . ARG E 1 176 ? 70.860 14.042 36.285 1.00 71.50 174 ARG E N 1
ATOM 10102 C CA . ARG E 1 176 ? 70.813 13.570 34.910 1.00 72.12 174 ARG E CA 1
ATOM 10103 C C . ARG E 1 176 ? 72.224 13.673 34.346 1.00 71.45 174 ARG E C 1
ATOM 10104 O O . ARG E 1 176 ? 72.756 12.710 33.819 1.00 73.39 174 ARG E O 1
ATOM 10112 N N . PHE E 1 177 ? 72.834 14.842 34.480 1.00 70.88 175 PHE E N 1
ATOM 10113 C CA . PHE E 1 177 ? 74.236 15.011 34.124 1.00 71.58 175 PHE E CA 1
ATOM 10114 C C . PHE E 1 177 ? 75.087 13.852 34.645 1.00 71.46 175 PHE E C 1
ATOM 10115 O O . PHE E 1 177 ? 75.912 13.308 33.923 1.00 72.46 175 PHE E O 1
ATOM 10123 N N . PHE E 1 178 ? 74.901 13.483 35.905 1.00 70.58 176 PHE E N 1
ATOM 10124 C CA . PHE E 1 178 ? 75.676 12.387 36.467 1.00 71.91 176 PHE E CA 1
ATOM 10125 C C . PHE E 1 178 ? 75.424 11.093 35.684 1.00 73.84 176 PHE E C 1
ATOM 10126 O O . PHE E 1 178 ? 76.338 10.550 35.060 1.00 74.34 176 PHE E O 1
ATOM 10134 N N . ARG E 1 179 ? 74.186 10.603 35.711 1.00 73.15 177 ARG E N 1
ATOM 10135 C CA . ARG E 1 179 ? 73.849 9.365 35.009 1.00 74.22 177 ARG E CA 1
ATOM 10136 C C . ARG E 1 179 ? 74.252 9.396 33.522 1.00 74.54 177 ARG E C 1
ATOM 10137 O O . ARG E 1 179 ? 74.883 8.458 33.029 1.00 75.03 177 ARG E O 1
ATOM 10145 N N . GLN E 1 180 ? 73.905 10.478 32.826 1.00 73.97 178 GLN E N 1
ATOM 10146 C CA . GLN E 1 180 ? 74.241 10.647 31.406 1.00 73.96 178 GLN E CA 1
ATOM 10147 C C . GLN E 1 180 ? 75.735 10.517 31.117 1.00 74.99 178 GLN E C 1
ATOM 10148 O O . GLN E 1 180 ? 76.168 9.570 30.461 1.00 75.77 178 GLN E O 1
ATOM 10154 N N . ALA E 1 181 ? 76.511 11.481 31.600 1.00 74.74 179 ALA E N 1
ATOM 10155 C CA . ALA E 1 181 ? 77.946 11.541 31.328 1.00 74.38 179 ALA E CA 1
ATOM 10156 C C . ALA E 1 181 ? 78.695 10.319 31.841 1.00 75.20 179 ALA E C 1
ATOM 10157 O O . ALA E 1 181 ? 79.853 10.099 31.487 1.00 75.89 179 ALA E O 1
ATOM 10159 N N . PHE E 1 182 ? 78.045 9.524 32.681 1.00 74.72 180 PHE E N 1
ATOM 10160 C CA . PHE E 1 182 ? 78.668 8.295 33.140 1.00 76.15 180 PHE E CA 1
ATOM 10161 C C . PHE E 1 182 ? 78.751 7.320 31.973 1.00 76.59 180 PHE E C 1
ATOM 10162 O O . PHE E 1 182 ? 79.386 6.270 32.071 1.00 76.80 180 PHE E O 1
ATOM 10170 N N . HIS E 1 183 ? 78.110 7.694 30.867 1.00 77.27 181 HIS E N 1
ATOM 10171 C CA . HIS E 1 183 ? 78.114 6.906 29.634 1.00 76.52 181 HIS E CA 1
ATOM 10172 C C . HIS E 1 183 ? 78.734 7.678 28.458 1.00 76.21 181 HIS E C 1
ATOM 10173 O O . HIS E 1 183 ? 78.115 8.578 27.873 1.00 74.65 181 HIS E O 1
ATOM 10180 N N . ALA E 1 195 ? 74.155 33.273 35.118 1.00 56.33 193 ALA E N 1
ATOM 10181 C CA . ALA E 1 195 ? 73.336 32.653 36.163 1.00 57.86 193 ALA E CA 1
ATOM 10182 C C . ALA E 1 195 ? 74.158 31.701 37.023 1.00 57.77 193 ALA E C 1
ATOM 10183 O O . ALA E 1 195 ? 74.343 30.534 36.671 1.00 57.73 193 ALA E O 1
ATOM 10185 N N . LYS E 1 196 ? 74.646 32.203 38.150 1.00 56.20 194 LYS E N 1
ATOM 10186 C CA . LYS E 1 196 ? 75.467 31.399 39.043 1.00 56.15 194 LYS E CA 1
ATOM 10187 C C . LYS E 1 196 ? 74.657 30.889 40.239 1.00 54.39 194 LYS E C 1
ATOM 10188 O O . LYS E 1 196 ? 73.918 31.645 40.875 1.00 52.76 194 LYS E O 1
ATOM 10194 N N . ARG E 1 197 ? 74.801 29.603 40.540 1.00 54.29 195 ARG E N 1
ATOM 10195 C CA . ARG E 1 197 ? 74.112 28.996 41.674 1.00 52.06 195 ARG E CA 1
ATOM 10196 C C . ARG E 1 197 ? 75.086 28.186 42.528 1.00 52.39 195 ARG E C 1
ATOM 10197 O O . ARG E 1 197 ? 75.950 27.486 41.995 1.00 52.66 195 ARG E O 1
ATOM 10205 N N . GLU E 1 198 ? 74.939 28.297 43.852 1.00 50.63 196 GLU E N 1
ATOM 10206 C CA . GLU E 1 198 ? 75.845 27.668 44.821 1.00 49.90 196 GLU E CA 1
ATOM 10207 C C . GLU E 1 198 ? 75.464 26.219 45.113 1.00 47.29 196 GLU E C 1
ATOM 10208 O O . GLU E 1 198 ? 74.321 25.913 45.447 1.00 46.10 196 GLU E O 1
ATOM 10214 N N . PHE E 1 199 ? 76.429 25.324 44.978 1.00 47.81 197 PHE E N 1
ATOM 10215 C CA . PHE E 1 199 ? 76.158 23.906 45.161 1.00 48.22 197 PHE E CA 1
ATOM 10216 C C . PHE E 1 199 ? 76.930 23.379 46.368 1.00 48.38 197 PHE E C 1
ATOM 10217 O O . PHE E 1 199 ? 78.052 23.807 46.633 1.00 49.54 197 PHE E O 1
ATOM 10225 N N . LEU E 1 200 ? 76.324 22.452 47.099 1.00 47.16 198 LEU E N 1
ATOM 10226 C CA . LEU E 1 200 ? 76.901 21.961 48.339 1.00 47.02 198 LEU E CA 1
ATOM 10227 C C . LEU E 1 200 ? 76.808 20.440 48.451 1.00 47.66 198 LEU E C 1
ATOM 10228 O O . LEU E 1 200 ? 75.710 19.876 48.443 1.00 47.14 198 LEU E O 1
ATOM 10233 N N . TYR E 1 201 ? 77.968 19.793 48.561 1.00 47.68 199 TYR E N 1
ATOM 10234 C CA . TYR E 1 201 ? 78.073 18.349 48.768 1.00 47.91 199 TYR E CA 1
ATOM 10235 C C . TYR E 1 201 ? 77.375 17.928 50.064 1.00 47.83 199 TYR E C 1
ATOM 10236 O O . TYR E 1 201 ? 77.663 18.447 51.134 1.00 47.13 199 TYR E O 1
ATOM 10245 N N . ALA E 1 202 ? 76.449 16.985 49.970 1.00 49.20 200 ALA E N 1
ATOM 10246 C CA . ALA E 1 202 ? 75.731 16.517 51.147 1.00 47.00 200 ALA E CA 1
ATOM 10247 C C . ALA E 1 202 ? 76.702 16.103 52.246 1.00 46.69 200 ALA E C 1
ATOM 10248 O O . ALA E 1 202 ? 76.378 16.155 53.425 1.00 46.91 200 ALA E O 1
ATOM 10250 N N . LYS E 1 203 ? 77.901 15.696 51.861 1.00 47.86 201 LYS E N 1
ATOM 10251 C CA . LYS E 1 203 ? 78.884 15.271 52.841 1.00 47.89 201 LYS E CA 1
ATOM 10252 C C . LYS E 1 203 ? 79.339 16.476 53.647 1.00 46.54 201 LYS E C 1
ATOM 10253 O O . LYS E 1 203 ? 79.615 16.358 54.832 1.00 46.44 201 LYS E O 1
ATOM 10259 N N . ASP E 1 204 ? 79.418 17.631 52.990 1.00 47.19 202 ASP E N 1
ATOM 10260 C CA . ASP E 1 204 ? 79.768 18.892 53.649 1.00 45.93 202 ASP E CA 1
ATOM 10261 C C . ASP E 1 204 ? 78.580 19.485 54.383 1.00 45.30 202 ASP E C 1
ATOM 10262 O O . ASP E 1 204 ? 78.746 20.231 55.335 1.00 45.58 202 ASP E O 1
ATOM 10267 N N . ALA E 1 205 ? 77.378 19.176 53.914 1.00 46.31 203 ALA E N 1
ATOM 10268 C CA . ALA E 1 205 ? 76.167 19.563 54.615 1.00 43.85 203 ALA E CA 1
ATOM 10269 C C . ALA E 1 205 ? 76.140 18.787 55.910 1.00 43.67 203 ALA E C 1
ATOM 10270 O O . ALA E 1 205 ? 75.802 19.331 56.961 1.00 43.84 203 ALA E O 1
ATOM 10272 N N . ALA E 1 206 ? 76.506 17.511 55.834 1.00 43.84 204 ALA E N 1
ATOM 10273 C CA . ALA E 1 206 ? 76.577 16.674 57.027 1.00 43.12 204 ALA E CA 1
ATOM 10274 C C . ALA E 1 206 ? 77.530 17.302 58.037 1.00 42.26 204 ALA E C 1
ATOM 10275 O O . ALA E 1 206 ? 77.166 17.499 59.183 1.00 41.71 204 ALA E O 1
ATOM 10277 N N . LYS E 1 207 ? 78.738 17.640 57.594 1.00 42.99 205 LYS E N 1
ATOM 10278 C CA . LYS E 1 207 ? 79.749 18.251 58.455 1.00 42.78 205 LYS E CA 1
ATOM 10279 C C . LYS E 1 207 ? 79.290 19.537 59.146 1.00 42.82 205 LYS E C 1
ATOM 10280 O O . LYS E 1 207 ? 79.676 19.812 60.294 1.00 41.68 205 LYS E O 1
ATOM 10286 N N . SER E 1 208 ? 78.483 20.330 58.447 1.00 41.92 206 SER E N 1
ATOM 10287 C CA . SER E 1 208 ? 77.946 21.543 59.039 1.00 41.15 206 SER E CA 1
ATOM 10288 C C . SER E 1 208 ? 77.033 21.194 60.212 1.00 40.26 206 SER E C 1
ATOM 10289 O O . SER E 1 208 ? 77.067 21.857 61.240 1.00 39.64 206 SER E O 1
ATOM 10292 N N . VAL E 1 209 ? 76.223 20.148 60.056 1.00 41.12 207 VAL E N 1
ATOM 10293 C CA . VAL E 1 209 ? 75.332 19.700 61.128 1.00 39.91 207 VAL E CA 1
ATOM 10294 C C . VAL E 1 209 ? 76.137 19.306 62.371 1.00 40.66 207 VAL E C 1
ATOM 10295 O O . VAL E 1 209 ? 75.780 19.670 63.497 1.00 40.95 207 VAL E O 1
ATOM 10299 N N . ILE E 1 210 ? 77.233 18.584 62.166 1.00 40.59 208 ILE E N 1
ATOM 10300 C CA . ILE E 1 210 ? 78.094 18.188 63.275 1.00 40.63 208 ILE E CA 1
ATOM 10301 C C . ILE E 1 210 ? 78.704 19.398 63.985 1.00 40.82 208 ILE E C 1
ATOM 10302 O O . ILE E 1 210 ? 78.876 19.377 65.198 1.00 42.17 208 ILE E O 1
ATOM 10307 N N . TYR E 1 211 ? 79.024 20.451 63.239 1.00 40.70 209 TYR E N 1
ATOM 10308 C CA . TYR E 1 211 ? 79.597 21.658 63.834 1.00 40.56 209 TYR E CA 1
ATOM 10309 C C . TYR E 1 211 ? 78.557 22.563 64.480 1.00 40.17 209 TYR E C 1
ATOM 10310 O O . TYR E 1 211 ? 78.846 23.232 65.476 1.00 39.96 209 TYR E O 1
ATOM 10319 N N . ALA E 1 212 ? 77.366 22.616 63.890 1.00 39.51 210 ALA E N 1
ATOM 10320 C CA . ALA E 1 212 ? 76.270 23.369 64.471 1.00 38.99 210 ALA E CA 1
ATOM 10321 C C . ALA E 1 212 ? 75.910 22.703 65.795 1.00 39.77 210 ALA E C 1
ATOM 10322 O O . ALA E 1 212 ? 75.575 23.371 66.787 1.00 37.90 210 ALA E O 1
ATOM 10324 N N . LEU E 1 213 ? 76.025 21.375 65.797 1.00 39.51 211 LEU E N 1
ATOM 10325 C CA . LEU E 1 213 ? 75.598 20.537 66.915 1.00 39.29 211 LEU E CA 1
ATOM 10326 C C . LEU E 1 213 ? 76.486 20.710 68.147 1.00 39.20 211 LEU E C 1
ATOM 10327 O O . LEU E 1 213 ? 76.069 20.411 69.272 1.00 38.73 211 LEU E O 1
ATOM 10332 N N . LYS E 1 214 ? 77.702 21.206 67.933 1.00 38.64 212 LYS E N 1
ATOM 10333 C CA . LYS E 1 214 ? 78.611 21.504 69.038 1.00 38.99 212 LYS E CA 1
ATOM 10334 C C . LYS E 1 214 ? 78.262 22.816 69.752 1.00 40.05 212 LYS E C 1
ATOM 10335 O O . LYS E 1 214 ? 78.582 23.002 70.921 1.00 41.16 212 LYS E O 1
ATOM 10341 N N . GLN E 1 215 ? 77.607 23.729 69.049 1.00 39.33 213 GLN E N 1
ATOM 10342 C CA . GLN E 1 215 ? 77.230 24.993 69.652 1.00 39.66 213 GLN E CA 1
ATOM 10343 C C . GLN E 1 215 ? 75.878 24.847 70.351 1.00 39.40 213 GLN E C 1
ATOM 10344 O O . GLN E 1 215 ? 74.921 25.555 70.048 1.00 39.16 213 GLN E O 1
ATOM 10350 N N . GLU E 1 216 ? 75.807 23.922 71.297 1.00 38.65 214 GLU E N 1
ATOM 10351 C CA . GLU E 1 216 ? 74.533 23.559 71.897 1.00 38.91 214 GLU E CA 1
ATOM 10352 C C . GLU E 1 216 ? 73.774 24.718 72.553 1.00 39.58 214 GLU E C 1
ATOM 10353 O O . GLU E 1 216 ? 72.551 24.749 72.523 1.00 39.54 214 GLU E O 1
ATOM 10359 N N . LYS E 1 217 ? 74.485 25.656 73.169 1.00 40.79 215 LYS E N 1
ATOM 10360 C CA . LYS E 1 217 ? 73.832 26.747 73.883 1.00 39.49 215 LYS E CA 1
ATOM 10361 C C . LYS E 1 217 ? 73.321 27.767 72.891 1.00 39.80 215 LYS E C 1
ATOM 10362 O O . LYS E 1 217 ? 72.450 28.572 73.211 1.00 41.69 215 LYS E O 1
ATOM 10368 N N . VAL E 1 218 ? 73.877 27.717 71.683 1.00 39.15 216 VAL E N 1
ATOM 10369 C CA . VAL E 1 218 ? 73.642 28.707 70.636 1.00 37.63 216 VAL E CA 1
ATOM 10370 C C . VAL E 1 218 ? 72.350 28.439 69.858 1.00 37.79 216 VAL E C 1
ATOM 10371 O O . VAL E 1 218 ? 71.926 27.289 69.691 1.00 37.03 216 VAL E O 1
ATOM 10375 N N . SER E 1 219 ? 71.723 29.517 69.398 1.00 37.07 217 SER E N 1
ATOM 10376 C CA . SER E 1 219 ? 70.544 29.426 68.554 1.00 35.40 217 SER E CA 1
ATOM 10377 C C . SER E 1 219 ? 70.489 30.645 67.640 1.00 36.83 217 SER E C 1
ATOM 10378 O O . SER E 1 219 ? 70.779 31.774 68.070 1.00 37.96 217 SER E O 1
ATOM 10381 N N . GLY E 1 220 ? 70.102 30.408 66.388 1.00 35.07 218 GLY E N 1
ATOM 10382 C CA . GLY E 1 220 ? 69.918 31.460 65.411 1.00 34.67 218 GLY E CA 1
ATOM 10383 C C . GLY E 1 220 ? 69.850 30.874 64.017 1.00 34.99 218 GLY E C 1
ATOM 10384 O O . GLY E 1 220 ? 69.604 29.684 63.859 1.00 35.21 218 GLY E O 1
ATOM 10385 N N . THR E 1 221 ? 70.079 31.699 63.003 1.00 34.60 219 THR E N 1
ATOM 10386 C CA . THR E 1 221 ? 70.057 31.208 61.635 1.00 34.98 219 THR E CA 1
ATOM 10387 C C . THR E 1 221 ? 71.411 31.362 60.945 1.00 35.42 219 THR E C 1
ATOM 10388 O O . THR E 1 221 ? 72.120 32.340 61.169 1.00 35.36 219 THR E O 1
ATOM 10392 N N . PHE E 1 222 ? 71.768 30.388 60.111 1.00 35.01 220 PHE E N 1
ATOM 10393 C CA . PHE E 1 222 ? 73.118 30.317 59.564 1.00 35.75 220 PHE E CA 1
ATOM 10394 C C . PHE E 1 222 ? 73.125 29.864 58.127 1.00 37.23 220 PHE E C 1
ATOM 10395 O O . PHE E 1 222 ? 72.676 28.761 57.821 1.00 36.32 220 PHE E O 1
ATOM 10403 N N . ASN E 1 223 ? 73.652 30.724 57.258 1.00 37.73 221 ASN E N 1
ATOM 10404 C CA . ASN E 1 223 ? 73.861 30.384 55.863 1.00 38.59 221 ASN E CA 1
ATOM 10405 C C . ASN E 1 223 ? 74.948 29.333 55.772 1.00 39.73 221 ASN E C 1
ATOM 10406 O O . ASN E 1 223 ? 76.064 29.545 56.263 1.00 39.36 221 ASN E O 1
ATOM 10411 N N . ILE E 1 224 ? 74.620 28.205 55.145 1.00 39.67 222 ILE E N 1
ATOM 10412 C CA . ILE E 1 224 ? 75.574 27.122 54.980 1.00 40.25 222 ILE E CA 1
ATOM 10413 C C . ILE E 1 224 ? 75.769 26.784 53.517 1.00 41.70 222 ILE E C 1
ATOM 10414 O O . ILE E 1 224 ? 75.166 25.842 53.010 1.00 42.51 222 ILE E O 1
ATOM 10419 N N . GLY E 1 225 ? 76.620 27.551 52.845 1.00 42.45 223 GLY E N 1
ATOM 10420 C CA . GLY E 1 225 ? 76.976 27.274 51.464 1.00 45.11 223 GLY E CA 1
ATOM 10421 C C . GLY E 1 225 ? 78.403 26.764 51.344 1.00 46.55 223 GLY E C 1
ATOM 10422 O O . GLY E 1 225 ? 78.992 26.347 52.342 1.00 45.67 223 GLY E O 1
ATOM 10423 N N . SER E 1 226 ? 78.963 26.813 50.134 1.00 47.04 224 SER E N 1
ATOM 10424 C CA . SER E 1 226 ? 80.316 26.310 49.899 1.00 49.28 224 SER E CA 1
ATOM 10425 C C . SER E 1 226 ? 81.259 27.340 49.272 1.00 50.43 224 SER E C 1
ATOM 10426 O O . SER E 1 226 ? 82.471 27.130 49.216 1.00 50.73 224 SER E O 1
ATOM 10429 N N . GLY E 1 227 ? 80.706 28.451 48.807 1.00 50.51 225 GLY E N 1
ATOM 10430 C CA . GLY E 1 227 ? 81.495 29.442 48.097 1.00 52.74 225 GLY E CA 1
ATOM 10431 C C . GLY E 1 227 ? 81.716 29.031 46.649 1.00 55.19 225 GLY E C 1
ATOM 10432 O O . GLY E 1 227 ? 82.533 29.635 45.933 1.00 55.66 225 GLY E O 1
ATOM 10433 N N . ASP E 1 228 ? 80.981 27.999 46.224 1.00 53.81 226 ASP E N 1
ATOM 10434 C CA . ASP E 1 228 ? 81.080 27.454 44.868 1.00 54.69 226 ASP E CA 1
ATOM 10435 C C . ASP E 1 228 ? 79.887 27.835 43.997 1.00 54.59 226 ASP E C 1
ATOM 10436 O O . ASP E 1 228 ? 78.983 27.021 43.790 1.00 54.58 226 ASP E O 1
ATOM 10441 N N . ALA E 1 229 ? 79.885 29.057 43.475 1.00 53.79 227 ALA E N 1
ATOM 10442 C CA . ALA E 1 229 ? 78.802 29.491 42.597 1.00 54.88 227 ALA E CA 1
ATOM 10443 C C . ALA E 1 229 ? 79.100 29.157 41.131 1.00 55.81 227 ALA E C 1
ATOM 10444 O O . ALA E 1 229 ? 79.949 29.779 40.497 1.00 56.92 227 ALA E O 1
ATOM 10446 N N . LEU E 1 230 ? 78.392 28.175 40.593 1.00 55.67 228 LEU E N 1
ATOM 10447 C CA . LEU E 1 230 ? 78.679 27.713 39.243 1.00 58.78 228 LEU E CA 1
ATOM 10448 C C . LEU E 1 230 ? 77.522 27.950 38.273 1.00 59.59 228 LEU E C 1
ATOM 10449 O O . LEU E 1 230 ? 76.359 28.049 38.668 1.00 58.17 228 LEU E O 1
ATOM 10454 N N . THR E 1 231 ? 77.858 28.045 36.994 1.00 61.46 229 THR E N 1
ATOM 10455 C CA . THR E 1 231 ? 76.854 28.164 35.956 1.00 62.06 229 THR E CA 1
ATOM 10456 C C . THR E 1 231 ? 76.636 26.765 35.440 1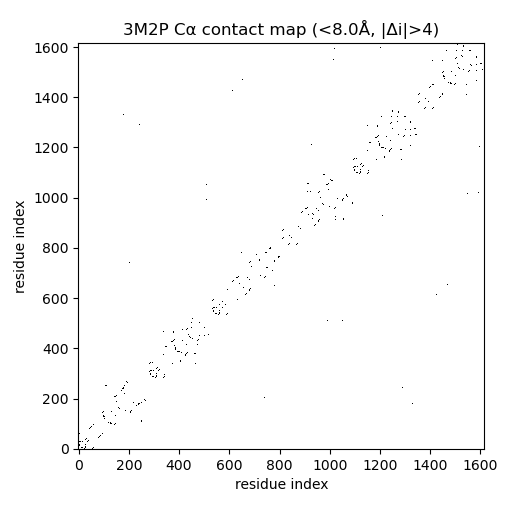.00 62.88 229 THR E C 1
ATOM 10457 O O . THR E 1 231 ? 77.545 25.946 35.497 1.00 63.90 229 THR E O 1
ATOM 10461 N N . ASN E 1 232 ? 75.440 26.476 34.949 1.00 63.31 230 ASN E N 1
ATOM 10462 C CA . ASN E 1 232 ? 75.151 25.131 34.464 1.00 65.32 230 ASN E CA 1
ATOM 10463 C C . ASN E 1 232 ? 76.247 24.618 33.545 1.00 66.27 230 ASN E C 1
ATOM 10464 O O . ASN E 1 232 ? 76.584 23.429 33.560 1.00 65.54 230 ASN E O 1
ATOM 10469 N N . TYR E 1 233 ? 76.798 25.537 32.751 1.00 67.65 231 TYR E N 1
ATOM 10470 C CA . TYR E 1 233 ? 77.920 25.256 31.864 1.00 67.16 231 TYR E CA 1
ATOM 10471 C C . TYR E 1 233 ? 79.073 24.677 32.667 1.00 67.18 231 TYR E C 1
ATOM 10472 O O . TYR E 1 233 ? 79.456 23.525 32.483 1.00 67.52 231 TYR E O 1
ATOM 10481 N N . GLU E 1 234 ? 79.619 25.483 33.566 1.00 65.87 232 GLU E N 1
ATOM 10482 C CA . GLU E 1 234 ? 80.729 25.041 34.386 1.00 65.37 232 GLU E CA 1
ATOM 10483 C C . GLU E 1 234 ? 80.402 23.704 35.026 1.00 66.46 232 GLU E C 1
ATOM 10484 O O . GLU E 1 234 ? 81.252 22.822 35.104 1.00 67.31 232 GLU E O 1
ATOM 10490 N N . VAL E 1 235 ? 79.162 23.548 35.473 1.00 65.86 233 VAL E N 1
ATOM 10491 C CA . VAL E 1 235 ? 78.745 22.284 36.059 1.00 66.18 233 VAL E CA 1
ATOM 10492 C C . VAL E 1 235 ? 78.933 21.169 35.036 1.00 67.26 233 VAL E C 1
ATOM 10493 O O . VAL E 1 235 ? 79.631 20.186 35.297 1.00 66.69 233 VAL E O 1
ATOM 10497 N N . ALA E 1 236 ? 78.324 21.339 33.865 1.00 67.55 234 ALA E N 1
ATOM 10498 C CA . ALA E 1 236 ? 78.460 20.375 32.775 1.00 68.48 234 ALA E CA 1
ATOM 10499 C C . ALA E 1 236 ? 79.928 20.042 32.494 1.00 67.40 234 ALA E C 1
ATOM 10500 O O . ALA E 1 236 ? 80.351 18.892 32.602 1.00 66.43 234 ALA E O 1
ATOM 10502 N N . ASN E 1 237 ? 80.691 21.067 32.130 1.00 67.76 235 ASN E N 1
ATOM 10503 C CA . ASN E 1 237 ? 82.116 20.932 31.857 1.00 68.54 235 ASN E CA 1
ATOM 10504 C C . ASN E 1 237 ? 82.791 20.118 32.953 1.00 69.18 235 ASN E C 1
ATOM 10505 O O . ASN E 1 237 ? 83.257 19.004 32.716 1.00 69.94 235 ASN E O 1
ATOM 10510 N N . THR E 1 238 ? 82.816 20.676 34.157 1.00 68.85 236 THR E N 1
ATOM 10511 C CA . THR E 1 238 ? 83.421 20.028 35.314 1.00 68.39 236 THR E CA 1
ATOM 10512 C C . THR E 1 238 ? 83.079 18.541 35.450 1.00 69.53 236 THR E C 1
ATOM 10513 O O . THR E 1 238 ? 83.967 17.718 35.690 1.00 70.51 236 THR E O 1
ATOM 10517 N N . ILE E 1 239 ? 81.802 18.193 35.311 1.00 68.42 237 ILE E N 1
ATOM 10518 C CA . ILE E 1 239 ? 81.397 16.792 35.424 1.00 69.87 237 ILE E CA 1
ATOM 10519 C C . ILE E 1 239 ? 82.050 15.930 34.338 1.00 71.31 237 ILE E C 1
ATOM 10520 O O . ILE E 1 239 ? 82.607 14.865 34.631 1.00 71.84 237 ILE E O 1
ATOM 10525 N N . ASN E 1 240 ? 81.981 16.399 33.092 1.00 70.36 238 ASN E N 1
ATOM 10526 C CA . ASN E 1 240 ? 82.547 15.674 31.954 1.00 69.81 238 ASN E CA 1
ATOM 10527 C C . ASN E 1 240 ? 83.986 15.228 32.180 1.00 70.75 238 ASN E C 1
ATOM 10528 O O . ASN E 1 240 ? 84.311 14.059 32.006 1.00 72.02 238 ASN E O 1
ATOM 10533 N N . ASN E 1 241 ? 84.849 16.159 32.563 1.00 69.92 239 ASN E N 1
ATOM 10534 C CA . ASN E 1 241 ? 86.248 15.823 32.795 1.00 71.43 239 ASN E CA 1
ATOM 10535 C C . ASN E 1 241 ? 86.441 14.709 33.825 1.00 72.97 239 ASN E C 1
ATOM 10536 O O . ASN E 1 241 ? 87.264 13.818 33.639 1.00 74.09 239 ASN E O 1
ATOM 10541 N N . ALA E 1 242 ? 85.683 14.751 34.910 1.00 72.56 240 ALA E N 1
ATOM 10542 C CA . ALA E 1 242 ? 85.831 13.733 35.936 1.00 72.48 240 ALA E CA 1
ATOM 10543 C C . ALA E 1 242 ? 85.125 12.443 35.536 1.00 73.70 240 ALA E C 1
ATOM 10544 O O . ALA E 1 242 ? 85.337 11.399 36.151 1.00 74.97 240 ALA E O 1
ATOM 10546 N N . PHE E 1 243 ? 84.300 12.519 34.492 1.00 73.72 241 PHE E N 1
ATOM 10547 C CA . PHE E 1 243 ? 83.504 11.373 34.036 1.00 74.13 241 PHE E CA 1
ATOM 10548 C C . PHE E 1 243 ? 83.928 10.795 32.667 1.00 75.28 241 PHE E C 1
ATOM 10549 O O . PHE E 1 243 ? 83.622 9.635 32.357 1.00 75.94 241 PHE E O 1
ATOM 10557 N N . GLY E 1 244 ? 84.614 11.600 31.852 1.00 73.97 242 GLY E N 1
ATOM 10558 C CA . GLY E 1 244 ? 84.973 11.199 30.498 1.00 73.79 242 GLY E CA 1
ATOM 10559 C C . GLY E 1 244 ? 84.658 12.246 29.438 1.00 72.19 242 GLY E C 1
ATOM 10560 O O . GLY E 1 244 ? 83.496 12.496 29.100 1.00 70.11 242 GLY E O 1
ATOM 10561 N N . ILE E 1 260 ? 67.421 29.491 35.971 1.00 64.08 258 ILE E N 1
ATOM 10562 C CA . ILE E 1 260 ? 67.779 30.670 35.194 1.00 64.68 258 ILE E CA 1
ATOM 10563 C C . ILE E 1 260 ? 67.903 31.910 36.067 1.00 63.56 258 ILE E C 1
ATOM 10564 O O . ILE E 1 260 ? 67.962 33.028 35.556 1.00 64.03 258 ILE E O 1
ATOM 10569 N N . HIS E 1 261 ? 67.917 31.723 37.382 1.00 62.83 259 HIS E N 1
ATOM 10570 C CA . HIS E 1 261 ? 68.169 32.836 38.296 1.00 60.20 259 HIS E CA 1
ATOM 10571 C C . HIS E 1 261 ? 69.339 32.545 39.225 1.00 57.16 259 HIS E C 1
ATOM 10572 O O . HIS E 1 261 ? 69.531 31.411 39.648 1.00 56.14 259 HIS E O 1
ATOM 10579 N N . SER E 1 262 ? 70.132 33.568 39.521 1.00 55.57 260 SER E N 1
ATOM 10580 C CA . SER E 1 262 ? 71.341 33.387 40.325 1.00 54.95 260 SER E CA 1
ATOM 10581 C C . SER E 1 262 ? 71.054 33.161 41.814 1.00 52.48 260 SER E C 1
ATOM 10582 O O . SER E 1 262 ? 70.231 33.863 42.409 1.00 51.52 260 SER E O 1
ATOM 10585 N N . SER E 1 263 ? 71.733 32.187 42.416 1.00 49.90 261 SER E N 1
ATOM 10586 C CA . SER E 1 263 ? 71.622 31.994 43.863 1.00 49.25 261 SER E CA 1
ATOM 10587 C C . SER E 1 263 ? 72.922 31.596 44.549 1.00 47.56 261 SER E C 1
ATOM 10588 O O . SER E 1 263 ? 73.402 30.481 44.395 1.00 48.74 261 SER E O 1
ATOM 10591 N N . TYR E 1 264 ? 73.485 32.520 45.312 1.00 45.16 262 TYR E N 1
ATOM 10592 C CA . TYR E 1 264 ? 74.634 32.209 46.141 1.00 45.35 262 TYR E CA 1
ATOM 10593 C C . TYR E 1 264 ? 74.617 33.051 47.394 1.00 44.90 262 TYR E C 1
ATOM 10594 O O . TYR E 1 264 ? 74.072 34.156 47.403 1.00 44.98 262 TYR E O 1
ATOM 10611 N N . ASP E 1 266 ? 76.555 34.455 51.231 1.00 41.75 264 ASP E N 1
ATOM 10612 C CA . ASP E 1 266 ? 77.650 34.729 52.144 1.00 41.53 264 ASP E CA 1
ATOM 10613 C C . ASP E 1 266 ? 77.565 33.821 53.391 1.00 42.61 264 ASP E C 1
ATOM 10614 O O . ASP E 1 266 ? 76.641 33.953 54.203 1.00 42.27 264 ASP E O 1
ATOM 10619 N N . SER E 1 267 ? 78.521 32.901 53.540 1.00 41.88 265 SER E N 1
ATOM 10620 C CA . SER E 1 267 ? 78.525 31.969 54.668 1.00 40.29 265 SER E CA 1
ATOM 10621 C C . SER E 1 267 ? 79.557 32.334 55.726 1.00 41.36 265 SER E C 1
ATOM 10622 O O . SER E 1 267 ? 80.180 31.454 56.322 1.00 41.63 265 SER E O 1
ATOM 10625 N N . SER E 1 268 ? 79.725 33.633 55.955 1.00 41.95 266 SER E N 1
ATOM 10626 C CA . SER E 1 268 ? 80.690 34.151 56.917 1.00 40.96 266 SER E CA 1
ATOM 10627 C C . SER E 1 268 ? 80.322 33.792 58.334 1.00 40.55 266 SER E C 1
ATOM 10628 O O . SER E 1 268 ? 81.169 33.369 59.108 1.00 41.32 266 SER E O 1
ATOM 10631 N N . LYS E 1 269 ? 79.052 33.991 58.668 1.00 40.38 267 LYS E N 1
ATOM 10632 C CA . LYS E 1 269 ? 78.542 33.727 60.009 1.00 39.54 267 LYS E CA 1
ATOM 10633 C C . LYS E 1 269 ? 78.894 32.306 60.435 1.00 41.45 267 LYS E C 1
ATOM 10634 O O . LYS E 1 269 ? 79.545 32.105 61.458 1.00 42.06 267 LYS E O 1
ATOM 10640 N N . ALA E 1 270 ? 78.478 31.326 59.637 1.00 40.86 268 ALA E N 1
ATOM 10641 C CA . ALA E 1 270 ? 78.786 29.933 59.912 1.00 40.37 268 ALA E CA 1
ATOM 10642 C C . ALA E 1 270 ? 80.292 29.730 60.068 1.00 41.22 268 ALA E C 1
ATOM 10643 O O . ALA E 1 270 ? 80.752 28.979 60.927 1.00 41.11 268 ALA E O 1
ATOM 10645 N N . LYS E 1 271 ? 81.058 30.399 59.219 1.00 42.06 269 LYS E N 1
ATOM 10646 C CA . LYS E 1 271 ? 82.509 30.319 59.281 1.00 43.21 269 LYS E CA 1
ATOM 10647 C C . LYS E 1 271 ? 82.963 30.631 60.695 1.00 43.11 269 LYS E C 1
ATOM 10648 O O . LYS E 1 271 ? 83.653 29.843 61.335 1.00 43.71 269 LYS E O 1
ATOM 10654 N N . GLU E 1 272 ? 82.544 31.791 61.178 1.00 42.30 270 GLU E N 1
ATOM 10655 C CA . GLU E 1 272 ? 82.960 32.303 62.472 1.00 43.68 270 GLU E CA 1
ATOM 10656 C C . GLU E 1 272 ? 82.271 31.593 63.643 1.00 43.22 270 GLU E C 1
ATOM 10657 O O . GLU E 1 272 ? 82.909 30.880 64.417 1.00 42.15 270 GLU E O 1
ATOM 10663 N N . LEU E 1 273 ? 80.962 31.790 63.751 1.00 42.66 271 LEU E N 1
ATOM 10664 C CA . LEU E 1 273 ? 80.190 31.338 64.898 1.00 41.20 271 LEU E CA 1
ATOM 10665 C C . LEU E 1 273 ? 80.130 29.825 65.064 1.00 41.65 271 LEU E C 1
ATOM 10666 O O . LEU E 1 273 ? 80.032 29.335 66.186 1.00 42.34 271 LEU E O 1
ATOM 10671 N N . LEU E 1 274 ? 80.177 29.095 63.951 1.00 41.92 272 LEU E N 1
ATOM 10672 C CA . LEU E 1 274 ? 80.042 27.634 63.951 1.00 40.71 272 LEU E CA 1
ATOM 10673 C C . LEU E 1 274 ? 81.367 26.916 63.654 1.00 41.20 272 LEU E C 1
ATOM 10674 O O . LEU E 1 274 ? 81.495 25.703 63.850 1.00 40.94 272 LEU E O 1
ATOM 10679 N N . ASP E 1 275 ? 82.346 27.681 63.184 1.00 42.37 273 ASP E N 1
ATOM 10680 C CA . ASP E 1 275 ? 83.663 27.156 62.828 1.00 42.33 273 ASP E CA 1
ATOM 10681 C C . ASP E 1 275 ? 83.562 26.246 61.620 1.00 42.46 273 ASP E C 1
ATOM 10682 O O . ASP E 1 275 ? 84.313 25.282 61.492 1.00 41.94 273 ASP E O 1
ATOM 10687 N N . PHE E 1 276 ? 82.630 26.566 60.727 1.00 43.11 274 PHE E N 1
ATOM 10688 C CA . PHE E 1 276 ? 82.354 25.696 59.597 1.00 42.74 274 PHE E CA 1
ATOM 10689 C C . PHE E 1 276 ? 82.974 26.181 58.304 1.00 43.48 274 PHE E C 1
ATOM 10690 O O . PHE E 1 276 ? 82.927 27.360 57.980 1.00 43.92 274 PHE E O 1
ATOM 10698 N N . SER E 1 277 ? 83.562 25.247 57.571 1.00 44.51 275 SER E N 1
ATOM 10699 C CA . SER E 1 277 ? 84.052 25.500 56.230 1.00 45.61 275 SER E CA 1
ATOM 10700 C C . SER E 1 277 ? 84.027 24.167 55.503 1.00 45.80 275 SER E C 1
ATOM 10701 O O . SER E 1 277 ? 84.184 23.124 56.124 1.00 46.42 275 SER E O 1
ATOM 10704 N N . THR E 1 278 ? 83.815 24.203 54.193 1.00 47.15 276 THR E N 1
ATOM 10705 C CA . THR E 1 278 ? 83.630 22.986 53.411 1.00 48.64 276 THR E CA 1
ATOM 10706 C C . THR E 1 278 ? 84.943 22.273 53.158 1.00 49.59 276 THR E C 1
ATOM 10707 O O . THR E 1 278 ? 85.951 22.907 52.857 1.00 49.48 276 THR E O 1
ATOM 10711 N N . ASP E 1 279 ? 84.920 20.950 53.291 1.00 50.31 277 ASP E N 1
ATOM 10712 C CA . ASP E 1 279 ? 86.078 20.113 52.977 1.00 51.52 277 ASP E CA 1
ATOM 10713 C C . ASP E 1 279 ? 86.314 20.009 51.476 1.00 53.44 277 ASP E C 1
ATOM 10714 O O . ASP E 1 279 ? 87.448 20.134 51.011 1.00 52.99 277 ASP E O 1
ATOM 10719 N N . TYR E 1 280 ? 85.233 19.783 50.732 1.00 53.60 278 TYR E N 1
ATOM 10720 C CA . TYR E 1 280 ? 85.298 19.609 49.287 1.00 54.66 278 TYR E CA 1
ATOM 10721 C C . TYR E 1 280 ? 85.109 20.892 48.497 1.00 55.74 278 TYR E C 1
ATOM 10722 O O . TYR E 1 280 ? 84.860 21.966 49.054 1.00 54.17 278 TYR E O 1
ATOM 10731 N N . ASN E 1 281 ? 85.279 20.756 47.186 1.00 58.73 279 ASN E N 1
ATOM 10732 C CA . ASN E 1 281 ? 84.808 21.737 46.215 1.00 60.60 279 ASN E CA 1
ATOM 10733 C C . ASN E 1 281 ? 84.241 20.959 45.039 1.00 60.19 279 ASN E C 1
ATOM 10734 O O . ASN E 1 281 ? 84.457 19.752 44.944 1.00 60.77 279 ASN E O 1
ATOM 10739 N N . PHE E 1 282 ? 83.512 21.634 44.159 1.00 58.95 280 PHE E N 1
ATOM 10740 C CA . PHE E 1 282 ? 82.686 20.931 43.186 1.00 59.45 280 PHE E CA 1
ATOM 10741 C C . PHE E 1 282 ? 83.421 19.824 42.435 1.00 62.83 280 PHE E C 1
ATOM 10742 O O . PHE E 1 282 ? 82.962 18.677 42.409 1.00 63.64 280 PHE E O 1
ATOM 10750 N N . ALA E 1 283 ? 84.555 20.157 41.826 1.00 62.99 281 ALA E N 1
ATOM 10751 C CA . ALA E 1 283 ? 85.328 19.158 41.094 1.00 63.03 281 ALA E CA 1
ATOM 10752 C C . ALA E 1 283 ? 85.696 17.988 42.000 1.00 64.01 281 ALA E C 1
ATOM 10753 O O . ALA E 1 283 ? 85.460 16.831 41.657 1.00 65.61 281 ALA E O 1
ATOM 10755 N N . THR E 1 284 ? 86.265 18.303 43.160 1.00 62.35 282 THR E N 1
ATOM 10756 C CA . THR E 1 284 ? 86.754 17.298 44.094 1.00 62.75 282 THR E CA 1
ATOM 10757 C C . THR E 1 284 ? 85.665 16.329 44.535 1.00 63.52 282 THR E C 1
ATOM 10758 O O . THR E 1 284 ? 85.922 15.141 44.740 1.00 63.26 282 THR E O 1
ATOM 10762 N N . ALA E 1 285 ? 84.451 16.844 44.694 1.00 62.99 283 ALA E N 1
ATOM 10763 C CA . ALA E 1 285 ? 83.334 16.020 45.145 1.00 63.02 283 ALA E CA 1
ATOM 10764 C C . ALA E 1 285 ? 82.785 15.206 43.979 1.00 63.60 283 ALA E C 1
ATOM 10765 O O . ALA E 1 285 ? 82.482 14.022 44.105 1.00 62.97 283 ALA E O 1
ATOM 10767 N N . VAL E 1 286 ? 82.667 15.858 42.835 1.00 63.74 284 VAL E N 1
ATOM 10768 C CA . VAL E 1 286 ? 82.293 15.170 41.620 1.00 65.44 284 VAL E CA 1
ATOM 10769 C C . VAL E 1 286 ? 83.227 13.990 41.365 1.00 66.98 284 VAL E C 1
ATOM 10770 O O . VAL E 1 286 ? 82.791 12.937 40.896 1.00 68.67 284 VAL E O 1
ATOM 10774 N N . GLU E 1 287 ? 84.508 14.162 41.686 1.00 65.86 285 GLU E N 1
ATOM 10775 C CA . GLU E 1 287 ? 85.497 13.104 41.488 1.00 66.49 285 GLU E CA 1
ATOM 10776 C C . GLU E 1 287 ? 85.305 11.948 42.458 1.00 66.93 285 GLU E C 1
ATOM 10777 O O . GLU E 1 287 ? 85.701 10.823 42.177 1.00 68.35 285 GLU E O 1
ATOM 10783 N N . GLU E 1 288 ? 84.690 12.235 43.600 1.00 67.51 286 GLU E N 1
ATOM 10784 C CA . GLU E 1 288 ? 84.422 11.220 44.610 1.00 65.98 286 GLU E CA 1
ATOM 10785 C C . GLU E 1 288 ? 83.137 10.503 44.252 1.00 67.48 286 GLU E C 1
ATOM 10786 O O . GLU E 1 288 ? 82.991 9.299 44.467 1.00 68.39 286 GLU E O 1
ATOM 10792 N N . ILE E 1 289 ? 82.203 11.260 43.697 1.00 67.21 287 ILE E N 1
ATOM 10793 C CA . ILE E 1 289 ? 80.930 10.710 43.287 1.00 67.50 287 ILE E CA 1
ATOM 10794 C C . ILE E 1 289 ? 81.141 9.737 42.143 1.00 69.24 287 ILE E C 1
ATOM 10795 O O . ILE E 1 289 ? 80.548 8.669 42.122 1.00 71.02 287 ILE E O 1
ATOM 10800 N N . HIS E 1 290 ? 82.000 10.104 41.201 1.00 70.21 288 HIS E N 1
ATOM 10801 C CA . HIS E 1 290 ? 82.332 9.236 40.073 1.00 72.25 288 HIS E CA 1
ATOM 10802 C C . HIS E 1 290 ? 82.821 7.866 40.548 1.00 73.47 288 HIS E C 1
ATOM 10803 O O . HIS E 1 290 ? 82.287 6.827 40.147 1.00 75.09 288 HIS E O 1
ATOM 10810 N N . LEU E 1 291 ? 83.836 7.881 41.407 1.00 72.93 289 LEU E N 1
ATOM 10811 C CA . LEU E 1 291 ? 84.415 6.669 41.976 1.00 73.83 289 LEU E CA 1
ATOM 10812 C C . LEU E 1 291 ? 83.357 5.786 42.626 1.00 73.17 289 LEU E C 1
ATOM 10813 O O . LEU E 1 291 ? 83.354 4.570 42.455 1.00 74.57 289 LEU E O 1
ATOM 10818 N N . LEU E 1 292 ? 82.466 6.403 43.389 1.00 72.21 290 LEU E N 1
ATOM 10819 C CA . LEU E 1 292 ? 81.461 5.657 44.128 1.00 71.96 290 LEU E CA 1
ATOM 10820 C C . LEU E 1 292 ? 80.443 4.999 43.207 1.00 72.91 290 LEU E C 1
ATOM 10821 O O . LEU E 1 292 ? 79.881 3.959 43.551 1.00 73.41 290 LEU E O 1
ATOM 10834 N N . ARG E 1 294 ? 80.672 3.384 40.532 1.00 76.12 292 ARG E N 1
ATOM 10835 C CA . ARG E 1 294 ? 81.030 2.004 40.264 1.00 76.21 292 ARG E CA 1
ATOM 10836 C C . ARG E 1 294 ? 80.567 1.161 41.450 1.00 76.69 292 ARG E C 1
ATOM 10837 O O . ARG E 1 294 ? 81.322 0.945 42.401 1.00 76.49 292 ARG E O 1
ATOM 10845 N N . GLY E 1 295 ? 79.315 0.710 41.404 1.00 76.99 293 GLY E N 1
ATOM 10846 C CA . GLY E 1 295 ? 78.752 -0.094 42.478 1.00 76.33 293 GLY E CA 1
ATOM 10847 C C . GLY E 1 295 ? 77.271 -0.356 42.286 1.00 76.27 293 GLY E C 1
ATOM 10848 O O . GLY E 1 295 ? 76.786 -0.432 41.155 1.00 76.12 293 GLY E O 1
ATOM 10849 N N . SER F 1 2 ? 47.275 52.095 21.882 1.00 40.06 0 SER F N 1
ATOM 10850 C CA . SER F 1 2 ? 48.547 52.753 22.141 1.00 41.41 0 SER F CA 1
ATOM 10851 C C . SER F 1 2 ? 48.372 53.958 23.053 1.00 42.85 0 SER F C 1
ATOM 10852 O O . SER F 1 2 ? 47.366 54.665 22.971 1.00 44.24 0 SER F O 1
ATOM 10855 N N . LEU F 1 3 ? 49.366 54.199 23.903 1.00 40.70 1 LEU F N 1
ATOM 10856 C CA . LEU F 1 3 ? 49.459 55.444 24.647 1.00 38.31 1 LEU F CA 1
ATOM 10857 C C . LEU F 1 3 ? 50.447 56.382 23.975 1.00 38.14 1 LEU F C 1
ATOM 10858 O O . LEU F 1 3 ? 51.489 55.940 23.501 1.00 38.13 1 LEU F O 1
ATOM 10863 N N . LYS F 1 4 ? 50.119 57.673 23.930 1.00 38.35 2 LYS F N 1
ATOM 10864 C CA . LYS F 1 4 ? 51.047 58.698 23.430 1.00 38.22 2 LYS F CA 1
ATOM 10865 C C . LYS F 1 4 ? 51.894 59.302 24.552 1.00 38.11 2 LYS F C 1
ATOM 10866 O O . LYS F 1 4 ? 51.361 59.837 25.527 1.00 37.73 2 LYS F O 1
ATOM 10872 N N . ILE F 1 5 ? 53.213 59.239 24.392 1.00 37.50 3 ILE F N 1
ATOM 10873 C CA . ILE F 1 5 ? 54.136 59.587 25.466 1.00 36.59 3 ILE F CA 1
ATOM 10874 C C . ILE F 1 5 ? 55.210 60.585 25.021 1.00 36.71 3 ILE F C 1
ATOM 10875 O O . ILE F 1 5 ? 56.154 60.225 24.323 1.00 37.33 3 ILE F O 1
ATOM 10880 N N . ALA F 1 6 ? 55.066 61.841 25.434 1.00 36.06 4 ALA F N 1
ATOM 10881 C CA . ALA F 1 6 ? 56.029 62.871 25.064 1.00 35.77 4 ALA F CA 1
ATOM 10882 C C . ALA F 1 6 ? 57.342 62.684 25.810 1.00 34.55 4 ALA F C 1
ATOM 10883 O O . ALA F 1 6 ? 57.364 62.223 26.945 1.00 34.33 4 ALA F O 1
ATOM 10885 N N . VAL F 1 7 ? 58.440 63.026 25.157 1.00 35.24 5 VAL F N 1
ATOM 10886 C CA . VAL F 1 7 ? 59.753 62.884 25.766 1.00 35.72 5 VAL F CA 1
ATOM 10887 C C . VAL F 1 7 ? 60.573 64.135 25.536 1.00 35.61 5 VAL F C 1
ATOM 10888 O O . VAL F 1 7 ? 61.151 64.372 24.470 1.00 35.86 5 VAL F O 1
ATOM 10892 N N . THR F 1 8 ? 60.583 64.938 26.577 1.00 35.00 6 THR F N 1
ATOM 10893 C CA . THR F 1 8 ? 61.350 66.153 26.659 1.00 35.43 6 THR F CA 1
ATOM 10894 C C . THR F 1 8 ? 62.847 65.881 26.539 1.00 36.11 6 THR F C 1
ATOM 10895 O O . THR F 1 8 ? 63.412 65.132 27.327 1.00 37.10 6 THR F O 1
ATOM 10899 N N . GLY F 1 9 ? 63.494 66.485 25.548 1.00 37.01 7 GLY F N 1
ATOM 10900 C CA . GLY F 1 9 ? 64.900 66.214 25.292 1.00 37.10 7 GLY F CA 1
ATOM 10901 C C . GLY F 1 9 ? 65.099 64.783 24.829 1.00 39.08 7 GLY F C 1
ATOM 10902 O O . GLY F 1 9 ? 66.123 64.150 25.128 1.00 38.32 7 GLY F O 1
ATOM 10903 N N . GLY F 1 10 ? 64.098 64.274 24.106 1.00 39.47 8 GLY F N 1
ATOM 10904 C CA . GLY F 1 10 ? 64.126 62.931 23.553 1.00 39.42 8 GLY F CA 1
ATOM 10905 C C . GLY F 1 10 ? 64.905 62.909 22.256 1.00 40.54 8 GLY F C 1
ATOM 10906 O O . GLY F 1 10 ? 64.575 62.189 21.326 1.00 41.08 8 GLY F O 1
ATOM 10907 N N . THR F 1 11 ? 65.949 63.723 22.208 1.00 40.96 9 THR F N 1
ATOM 10908 C CA . THR F 1 11 ? 66.829 63.808 21.062 1.00 40.12 9 THR F CA 1
ATOM 10909 C C . THR F 1 11 ? 68.232 63.517 21.546 1.00 41.41 9 THR F C 1
ATOM 10910 O O . THR F 1 11 ? 69.152 63.321 20.757 1.00 43.47 9 THR F O 1
ATOM 10914 N N . GLY F 1 12 ? 68.384 63.475 22.863 1.00 40.94 10 GLY F N 1
ATOM 10915 C CA . GLY F 1 12 ? 69.688 63.307 23.470 1.00 42.12 10 GLY F CA 1
ATOM 10916 C C . GLY F 1 12 ? 70.053 61.860 23.696 1.00 42.23 10 GLY F C 1
ATOM 10917 O O . GLY F 1 12 ? 69.346 60.957 23.259 1.00 42.55 10 GLY F O 1
ATOM 10918 N N . PHE F 1 13 ? 71.157 61.644 24.398 1.00 41.86 11 PHE F N 1
ATOM 10919 C CA . PHE F 1 13 ? 71.675 60.300 24.609 1.00 44.01 11 PHE F CA 1
ATOM 10920 C C . PHE F 1 13 ? 70.638 59.344 25.197 1.00 44.92 11 PHE F C 1
ATOM 10921 O O . PHE F 1 13 ? 70.203 58.399 24.533 1.00 45.29 11 PHE F O 1
ATOM 10929 N N . LEU F 1 14 ? 70.256 59.582 26.449 1.00 43.81 12 LEU F N 1
ATOM 10930 C CA . LEU F 1 14 ? 69.227 58.778 27.085 1.00 42.25 12 LEU F CA 1
ATOM 10931 C C . LEU F 1 14 ? 67.975 58.802 26.220 1.00 41.71 12 LEU F C 1
ATOM 10932 O O . LEU F 1 14 ? 67.293 57.795 26.067 1.00 41.94 12 LEU F O 1
ATOM 10937 N N . GLY F 1 15 ? 67.688 59.960 25.641 1.00 41.70 13 GLY F N 1
ATOM 10938 C CA . GLY F 1 15 ? 66.480 60.151 24.858 1.00 41.73 13 GLY F CA 1
ATOM 10939 C C . GLY F 1 15 ? 66.293 59.145 23.743 1.00 43.38 13 GLY F C 1
ATOM 10940 O O . GLY F 1 15 ? 65.199 58.609 23.554 1.00 43.71 13 GLY F O 1
ATOM 10941 N N . GLN F 1 16 ? 67.360 58.881 22.997 1.00 44.39 14 GLN F N 1
ATOM 10942 C CA . GLN F 1 16 ? 67.269 57.970 21.862 1.00 43.95 14 GLN F CA 1
ATOM 10943 C C . GLN F 1 16 ? 67.044 56.509 22.292 1.00 43.76 14 GLN F C 1
ATOM 10944 O O . GLN F 1 16 ? 66.450 55.719 21.550 1.00 44.34 14 GLN F O 1
ATOM 10950 N N . TYR F 1 17 ? 67.502 56.160 23.493 1.00 43.32 15 TYR F N 1
ATOM 10951 C CA . TYR F 1 17 ? 67.187 54.860 24.086 1.00 43.05 15 TYR F CA 1
ATOM 10952 C C . TYR F 1 17 ? 65.746 54.823 24.595 1.00 42.32 15 TYR F C 1
ATOM 10953 O O . TYR F 1 17 ? 65.069 53.806 24.486 1.00 42.51 15 TYR F O 1
ATOM 10962 N N . VAL F 1 18 ? 65.295 55.930 25.175 1.00 41.46 16 VAL F N 1
ATOM 10963 C CA . VAL F 1 18 ? 64.005 55.979 25.844 1.00 41.17 16 VAL F CA 1
ATOM 10964 C C . VAL F 1 18 ? 62.869 55.910 24.857 1.00 42.09 16 VAL F C 1
ATOM 10965 O O . VAL F 1 18 ? 61.887 55.195 25.062 1.00 41.78 16 VAL F O 1
ATOM 10969 N N . VAL F 1 19 ? 63.004 56.691 23.793 1.00 43.13 17 VAL F N 1
ATOM 10970 C CA . VAL F 1 19 ? 62.063 56.661 22.686 1.00 43.10 17 VAL F CA 1
ATOM 10971 C C . VAL F 1 19 ? 62.018 55.260 22.095 1.00 42.70 17 VAL F C 1
ATOM 10972 O O . VAL F 1 19 ? 60.945 54.748 21.801 1.00 42.45 17 VAL F O 1
ATOM 10976 N N . GLU F 1 20 ? 63.192 54.655 21.919 1.00 42.77 18 GLU F N 1
ATOM 10977 C CA . GLU F 1 20 ? 63.289 53.303 21.387 1.00 43.78 18 GLU F CA 1
ATOM 10978 C C . GLU F 1 20 ? 62.510 52.356 22.280 1.00 42.81 18 GLU F C 1
ATOM 10979 O O . GLU F 1 20 ? 61.725 51.541 21.806 1.00 43.10 18 GLU F O 1
ATOM 10985 N N . SER F 1 21 ? 62.717 52.485 23.581 1.00 41.44 19 SER F N 1
ATOM 10986 C CA . SER F 1 21 ? 62.037 51.632 24.535 1.00 41.17 19 SER F CA 1
ATOM 10987 C C . SER F 1 21 ? 60.523 51.801 24.437 1.00 41.18 19 SER F C 1
ATOM 10988 O O . SER F 1 21 ? 59.783 50.828 24.361 1.00 41.21 19 SER F O 1
ATOM 10991 N N . ILE F 1 22 ? 60.064 53.045 24.420 1.00 41.90 20 ILE F N 1
ATOM 10992 C CA . ILE F 1 22 ? 58.634 53.325 24.392 1.00 40.38 20 ILE F CA 1
ATOM 10993 C C . ILE F 1 22 ? 57.951 52.737 23.164 1.00 41.34 20 ILE F C 1
ATOM 10994 O O . ILE F 1 22 ? 56.830 52.238 23.253 1.00 41.22 20 ILE F O 1
ATOM 10999 N N . LYS F 1 23 ? 58.642 52.791 22.026 1.00 43.34 21 LYS F N 1
ATOM 11000 C CA . LYS F 1 23 ? 58.170 52.211 20.761 1.00 43.22 21 LYS F CA 1
ATOM 11001 C C . LYS F 1 23 ? 58.051 50.675 20.819 1.00 42.51 21 LYS F C 1
ATOM 11002 O O . LYS F 1 23 ? 57.021 50.105 20.441 1.00 40.64 21 LYS F O 1
ATOM 11008 N N . ASN F 1 24 ? 59.110 50.027 21.308 1.00 42.62 22 ASN F N 1
ATOM 11009 C CA . ASN F 1 24 ? 59.180 48.568 21.423 1.00 42.23 22 ASN F CA 1
ATOM 11010 C C . ASN F 1 24 ? 58.223 47.973 22.456 1.00 42.27 22 ASN F C 1
ATOM 11011 O O . ASN F 1 24 ? 58.240 46.767 22.699 1.00 44.32 22 ASN F O 1
ATOM 11016 N N . ASP F 1 25 ? 57.394 48.816 23.059 1.00 41.10 23 ASP F N 1
ATOM 11017 C CA . ASP F 1 25 ? 56.520 48.399 24.145 1.00 40.54 23 ASP F CA 1
ATOM 11018 C C . ASP F 1 25 ? 55.086 48.662 23.724 1.00 40.85 23 ASP F C 1
ATOM 11019 O O . ASP F 1 25 ? 54.136 48.499 24.504 1.00 39.80 23 ASP F O 1
ATOM 11024 N N . GLY F 1 26 ? 54.947 49.091 22.476 1.00 40.40 24 GLY F N 1
ATOM 11025 C CA . GLY F 1 26 ? 53.648 49.231 21.856 1.00 40.06 24 GLY F CA 1
ATOM 11026 C C . GLY F 1 26 ? 53.113 50.638 21.882 1.00 41.01 24 GLY F C 1
ATOM 11027 O O . GLY F 1 26 ? 51.970 50.870 21.484 1.00 41.63 24 GLY F O 1
ATOM 11028 N N . ASN F 1 27 ? 53.931 51.581 22.345 1.00 40.62 25 ASN F N 1
ATOM 11029 C CA . ASN F 1 27 ? 53.478 52.966 22.488 1.00 41.03 25 ASN F CA 1
ATOM 11030 C C . ASN F 1 27 ? 54.072 53.929 21.450 1.00 41.95 25 ASN F C 1
ATOM 11031 O O . ASN F 1 27 ? 55.037 53.587 20.754 1.00 42.03 25 ASN F O 1
ATOM 11036 N N . THR F 1 28 ? 53.492 55.129 21.354 1.00 40.91 26 THR F N 1
ATOM 11037 C CA . THR F 1 28 ? 53.946 56.137 20.394 1.00 39.46 26 THR F CA 1
ATOM 11038 C C . THR F 1 28 ? 54.792 57.220 21.042 1.00 39.55 26 THR F C 1
ATOM 11039 O O . THR F 1 28 ? 54.258 58.126 21.685 1.00 38.87 26 THR F O 1
ATOM 11043 N N . PRO F 1 29 ? 56.117 57.148 20.854 1.00 39.90 27 PRO F N 1
ATOM 11044 C CA . PRO F 1 29 ? 56.973 58.220 21.358 1.00 39.36 27 PRO F CA 1
ATOM 11045 C C . PRO F 1 29 ? 56.611 59.526 20.671 1.00 40.19 27 PRO F C 1
ATOM 11046 O O . PRO F 1 29 ? 56.222 59.532 19.504 1.00 40.54 27 PRO F O 1
ATOM 11050 N N . ILE F 1 30 ? 56.721 60.627 21.401 1.00 39.71 28 ILE F N 1
ATOM 11051 C CA . ILE F 1 30 ? 56.632 61.937 20.789 1.00 39.42 28 ILE F CA 1
ATOM 11052 C C . ILE F 1 30 ? 57.805 62.759 21.268 1.00 39.03 28 ILE F C 1
ATOM 11053 O O . ILE F 1 30 ? 57.854 63.153 22.426 1.00 38.96 28 ILE F O 1
ATOM 11058 N N . ILE F 1 31 ? 58.765 62.997 20.384 1.00 39.55 29 ILE F N 1
ATOM 11059 C CA . ILE F 1 31 ? 59.940 63.775 20.748 1.00 39.48 29 ILE F CA 1
ATOM 11060 C C . ILE F 1 31 ? 59.593 65.259 20.892 1.00 39.39 29 ILE F C 1
ATOM 11061 O O . ILE F 1 31 ? 59.079 65.879 19.965 1.00 40.06 29 ILE F O 1
ATOM 11066 N N . LEU F 1 32 ? 59.851 65.819 22.068 1.00 37.97 30 LEU F N 1
ATOM 11067 C CA . LEU F 1 32 ? 59.744 67.252 22.252 1.00 37.16 30 LEU F CA 1
ATOM 11068 C C . LEU F 1 32 ? 61.179 67.772 22.183 1.00 36.29 30 LEU F C 1
ATOM 11069 O O . LEU F 1 32 ? 62.058 67.238 22.836 1.00 36.34 30 LEU F O 1
ATOM 11074 N N . THR F 1 33 ? 61.430 68.780 21.356 1.00 36.90 31 THR F N 1
ATOM 11075 C CA . THR F 1 33 ? 62.781 69.320 21.211 1.00 37.61 31 THR F CA 1
ATOM 11076 C C . THR F 1 33 ? 62.831 70.813 20.833 1.00 38.20 31 THR F C 1
ATOM 11077 O O . THR F 1 33 ? 61.837 71.397 20.394 1.00 37.44 31 THR F O 1
ATOM 11081 N N . ARG F 1 34 ? 63.989 71.430 21.033 1.00 38.54 32 ARG F N 1
ATOM 11082 C CA . ARG F 1 34 ? 64.175 72.832 20.688 1.00 38.85 32 ARG F CA 1
ATOM 11083 C C . ARG F 1 34 ? 64.370 72.972 19.170 1.00 42.91 32 ARG F C 1
ATOM 11084 O O . ARG F 1 34 ? 63.562 73.596 18.476 1.00 42.94 32 ARG F O 1
ATOM 11092 N N . SER F 1 35 ? 65.434 72.371 18.649 1.00 43.26 33 SER F N 1
ATOM 11093 C CA . SER F 1 35 ? 65.696 72.428 17.221 1.00 43.82 33 SER F CA 1
ATOM 11094 C C . SER F 1 35 ? 65.820 71.027 16.640 1.00 45.74 33 SER F C 1
ATOM 11095 O O . SER F 1 35 ? 65.936 70.051 17.384 1.00 45.62 33 SER F O 1
ATOM 11098 N N . ILE F 1 36 ? 65.787 70.935 15.312 1.00 47.07 34 ILE F N 1
ATOM 11099 C CA . ILE F 1 36 ? 66.188 69.717 14.610 1.00 48.26 34 ILE F CA 1
ATOM 11100 C C . ILE F 1 36 ? 67.497 69.932 13.828 1.00 49.06 34 ILE F C 1
ATOM 11101 O O . ILE F 1 36 ? 67.560 70.771 12.918 1.00 45.77 34 ILE F O 1
ATOM 11106 N N . GLY F 1 37 ? 68.530 69.172 14.203 1.00 49.99 35 GLY F N 1
ATOM 11107 C CA . GLY F 1 37 ? 69.830 69.208 13.549 1.00 50.24 35 GLY F CA 1
ATOM 11108 C C . GLY F 1 37 ? 70.375 67.825 13.207 1.00 51.52 35 GLY F C 1
ATOM 11109 O O . GLY F 1 37 ? 70.253 66.860 13.980 1.00 50.70 35 GLY F O 1
ATOM 11110 N N . ASP F 1 43 ? 63.479 59.214 13.171 1.00 58.27 41 ASP F N 1
ATOM 11111 C CA . ASP F 1 43 ? 62.307 59.119 12.302 1.00 58.60 41 ASP F CA 1
ATOM 11112 C C . ASP F 1 43 ? 61.021 58.654 13.017 1.00 58.29 41 ASP F C 1
ATOM 11113 O O . ASP F 1 43 ? 60.388 57.679 12.599 1.00 56.09 41 ASP F O 1
ATOM 11118 N N . TYR F 1 44 ? 60.663 59.348 14.102 1.00 56.95 42 TYR F N 1
ATOM 11119 C CA . TYR F 1 44 ? 59.336 59.264 14.719 1.00 52.01 42 TYR F CA 1
ATOM 11120 C C . TYR F 1 44 ? 58.718 60.668 14.672 1.00 50.88 42 TYR F C 1
ATOM 11121 O O . TYR F 1 44 ? 59.246 61.555 13.999 1.00 52.95 42 TYR F O 1
ATOM 11130 N N . GLU F 1 45 ? 57.622 60.891 15.395 1.00 47.39 43 GLU F N 1
ATOM 11131 C CA . GLU F 1 45 ? 57.005 62.219 15.415 1.00 44.99 43 GLU F CA 1
ATOM 11132 C C . GLU F 1 45 ? 57.727 63.250 16.310 1.00 45.69 43 GLU F C 1
ATOM 11133 O O . GLU F 1 45 ? 57.960 63.013 17.503 1.00 44.47 43 GLU F O 1
ATOM 11139 N N . TYR F 1 46 ? 58.075 64.396 15.725 1.00 44.95 44 TYR F N 1
ATOM 11140 C CA . TYR F 1 46 ? 58.709 65.488 16.463 1.00 42.72 44 TYR F CA 1
ATOM 11141 C C . TYR F 1 46 ? 57.743 66.661 16.646 1.00 42.25 44 TYR F C 1
ATOM 11142 O O . TYR F 1 46 ? 56.945 66.980 15.755 1.00 42.47 44 TYR F O 1
ATOM 11151 N N . ARG F 1 47 ? 57.818 67.300 17.808 1.00 39.82 45 ARG F N 1
ATOM 11152 C CA . ARG F 1 47 ? 57.161 68.575 18.005 1.00 37.74 45 ARG F CA 1
ATOM 11153 C C . ARG F 1 47 ? 58.187 69.563 18.535 1.00 37.98 45 ARG F C 1
ATOM 11154 O O . ARG F 1 47 ? 58.797 69.354 19.571 1.00 38.55 45 ARG F O 1
ATOM 11162 N N . VAL F 1 48 ? 58.416 70.622 17.777 1.00 38.07 46 VAL F N 1
ATOM 11163 C CA . VAL F 1 48 ? 59.414 71.604 18.139 1.00 37.59 46 VAL F CA 1
ATOM 11164 C C . VAL F 1 48 ? 58.759 72.585 19.077 1.00 37.05 46 VAL F C 1
ATOM 11165 O O . VAL F 1 48 ? 57.651 73.061 18.809 1.00 36.76 46 VAL F O 1
ATOM 11169 N N . SER F 1 49 ? 59.436 72.880 20.183 1.00 37.20 47 SER F N 1
ATOM 11170 C CA . SER F 1 49 ? 58.892 73.805 21.171 1.00 35.60 47 SER F CA 1
ATOM 11171 C C . SER F 1 49 ? 59.924 74.771 21.697 1.00 34.08 47 SER F C 1
ATOM 11172 O O . SER F 1 49 ? 61.121 74.533 21.587 1.00 35.43 47 SER F O 1
ATOM 11175 N N . ASP F 1 50 ? 59.443 75.869 22.264 1.00 34.92 48 ASP F N 1
ATOM 11176 C CA . ASP F 1 50 ? 60.293 76.831 22.959 1.00 34.55 48 ASP F CA 1
ATOM 11177 C C . ASP F 1 50 ? 60.183 76.677 24.479 1.00 34.94 48 ASP F C 1
ATOM 11178 O O . ASP F 1 50 ? 60.843 77.392 25.226 1.00 34.98 48 ASP F O 1
ATOM 11183 N N . TYR F 1 51 ? 59.348 75.731 24.912 1.00 35.22 49 TYR F N 1
ATOM 11184 C CA . TYR F 1 51 ? 59.121 75.412 26.330 1.00 34.79 49 TYR F CA 1
ATOM 11185 C C . TYR F 1 51 ? 58.443 76.527 27.168 1.00 35.06 49 TYR F C 1
ATOM 11186 O O . TYR F 1 51 ? 58.588 76.599 28.390 1.00 34.09 49 TYR F O 1
ATOM 11195 N N . THR F 1 52 ? 57.684 77.384 26.498 1.00 35.15 50 THR F N 1
ATOM 11196 C CA . THR F 1 52 ? 56.840 78.331 27.201 1.00 34.27 50 THR F CA 1
ATOM 11197 C C . THR F 1 52 ? 55.569 77.597 27.614 1.00 33.23 50 THR F C 1
ATOM 11198 O O . THR F 1 52 ? 55.219 76.589 27.035 1.00 34.02 50 THR F O 1
ATOM 11202 N N . LEU F 1 53 ? 54.895 78.085 28.640 1.00 34.16 51 LEU F N 1
ATOM 11203 C CA . LEU F 1 53 ? 53.655 77.473 29.081 1.00 33.95 51 LEU F CA 1
ATOM 11204 C C . LEU F 1 53 ? 52.674 77.328 27.915 1.00 36.21 51 LEU F C 1
ATOM 11205 O O . LEU F 1 53 ? 52.058 76.280 27.737 1.00 36.08 51 LEU F O 1
ATOM 11210 N N . GLU F 1 54 ? 52.533 78.386 27.117 1.00 37.05 52 GLU F N 1
ATOM 11211 C CA . GLU F 1 54 ? 51.470 78.447 26.115 1.00 37.85 52 GLU F CA 1
ATOM 11212 C C . GLU F 1 54 ? 51.675 77.424 25.017 1.00 36.88 52 GLU F C 1
ATOM 11213 O O . GLU F 1 54 ? 50.740 76.736 24.602 1.00 36.40 52 GLU F O 1
ATOM 11219 N N . ASP F 1 55 ? 52.912 77.343 24.548 1.00 35.18 53 ASP F N 1
ATOM 11220 C CA . ASP F 1 55 ? 53.275 76.408 23.508 1.00 35.24 53 ASP F CA 1
ATOM 11221 C C . ASP F 1 55 ? 53.115 74.972 24.005 1.00 36.32 53 ASP F C 1
ATOM 11222 O O . ASP F 1 55 ? 52.504 74.143 23.340 1.00 36.17 53 ASP F O 1
ATOM 11227 N N . LEU F 1 56 ? 53.665 74.697 25.185 1.00 36.24 54 LEU F N 1
ATOM 11228 C CA . LEU F 1 56 ? 53.619 73.375 25.786 1.00 35.59 54 LEU F CA 1
ATOM 11229 C C . LEU F 1 56 ? 52.193 72.859 25.967 1.00 36.79 54 LEU F C 1
ATOM 11230 O O . LEU F 1 56 ? 51.915 71.686 25.710 1.00 37.01 54 LEU F O 1
ATOM 11235 N N . ILE F 1 57 ? 51.285 73.726 26.395 1.00 35.94 55 ILE F N 1
ATOM 11236 C CA . ILE F 1 57 ? 49.888 73.331 26.483 1.00 36.13 55 ILE F CA 1
ATOM 11237 C C . ILE F 1 57 ? 49.383 72.797 25.145 1.00 37.93 55 ILE F C 1
ATOM 11238 O O . ILE F 1 57 ? 48.596 71.860 25.104 1.00 38.96 55 ILE F O 1
ATOM 11243 N N . ASN F 1 58 ? 49.836 73.395 24.048 1.00 38.69 56 ASN F N 1
ATOM 11244 C CA . ASN F 1 58 ? 49.397 72.984 22.714 1.00 38.05 56 ASN F CA 1
ATOM 11245 C C . ASN F 1 58 ? 50.151 71.760 22.243 1.00 37.97 56 ASN F C 1
ATOM 11246 O O . ASN F 1 58 ? 49.622 70.953 21.500 1.00 38.14 56 ASN F O 1
ATOM 11251 N N . GLN F 1 59 ? 51.394 71.629 22.686 1.00 37.94 57 GLN F N 1
ATOM 11252 C CA . GLN F 1 59 ? 52.253 70.551 22.233 1.00 37.00 57 GLN F CA 1
ATOM 11253 C C . GLN F 1 59 ? 51.892 69.244 22.901 1.00 38.24 57 GLN F C 1
ATOM 11254 O O . GLN F 1 59 ? 52.418 68.204 22.526 1.00 40.11 57 GLN F O 1
ATOM 11260 N N . LEU F 1 60 ? 51.017 69.286 23.901 1.00 38.45 58 LEU F N 1
ATOM 11261 C CA . LEU F 1 60 ? 50.714 68.082 24.681 1.00 37.81 58 LEU F CA 1
ATOM 11262 C C . LEU F 1 60 ? 49.221 67.786 24.837 1.00 38.38 58 LEU F C 1
ATOM 11263 O O . LEU F 1 60 ? 48.849 67.032 25.738 1.00 38.62 58 LEU F O 1
ATOM 11268 N N . ASN F 1 61 ? 48.360 68.360 23.998 1.00 38.12 59 ASN F N 1
ATOM 11269 C CA . ASN F 1 61 ? 46.923 68.224 24.264 1.00 39.00 59 ASN F CA 1
ATOM 11270 C C . ASN F 1 61 ? 46.341 66.842 23.929 1.00 40.02 59 ASN F C 1
ATOM 11271 O O . ASN F 1 61 ? 45.256 66.467 24.400 1.00 39.71 59 ASN F O 1
ATOM 11276 N N . ASP F 1 62 ? 47.099 66.075 23.154 1.00 39.38 60 ASP F N 1
ATOM 11277 C CA . ASP F 1 62 ? 46.748 64.696 22.857 1.00 38.56 60 ASP F CA 1
ATOM 11278 C C . ASP F 1 62 ? 47.731 63.717 23.506 1.00 39.17 60 ASP F C 1
ATOM 11279 O O . ASP F 1 62 ? 47.770 62.541 23.135 1.00 38.45 60 ASP F O 1
ATOM 11284 N N . VAL F 1 63 ? 48.527 64.198 24.465 1.00 38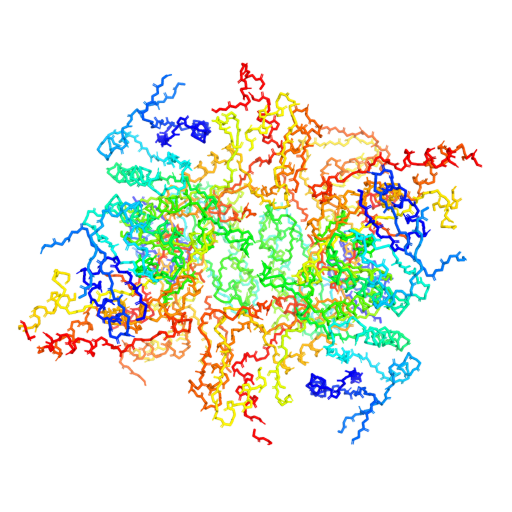.22 61 VAL F N 1
ATOM 11285 C CA . VAL F 1 63 ? 49.523 63.352 25.120 1.00 37.41 61 VAL F CA 1
ATOM 11286 C C . VAL F 1 63 ? 48.964 62.706 26.385 1.00 38.22 61 VAL F C 1
ATOM 11287 O O . VAL F 1 63 ? 48.163 63.322 27.097 1.00 38.91 61 VAL F O 1
ATOM 11291 N N . ASP F 1 64 ? 49.376 61.464 26.652 1.00 37.71 62 ASP F N 1
ATOM 11292 C CA . ASP F 1 64 ? 48.908 60.709 27.831 1.00 37.89 62 ASP F CA 1
ATOM 11293 C C . ASP F 1 64 ? 49.919 60.676 28.988 1.00 35.60 62 ASP F C 1
ATOM 11294 O O . ASP F 1 64 ? 49.550 60.604 30.153 1.00 33.87 62 ASP F O 1
ATOM 11299 N N . ALA F 1 65 ? 51.199 60.718 28.657 1.00 35.53 63 ALA F N 1
ATOM 11300 C CA . ALA F 1 65 ? 52.219 60.750 29.683 1.00 35.44 63 ALA F CA 1
ATOM 11301 C C . ALA F 1 65 ? 53.468 61.476 29.179 1.00 35.34 63 ALA F C 1
ATOM 11302 O O . ALA F 1 65 ? 53.723 61.534 27.976 1.00 34.93 63 ALA F O 1
ATOM 11304 N N . VAL F 1 66 ? 54.238 62.027 30.113 1.00 33.63 64 VAL F N 1
ATOM 11305 C CA . VAL F 1 66 ? 55.443 62.759 29.773 1.00 33.94 64 VAL F CA 1
ATOM 11306 C C . VAL F 1 66 ? 56.656 62.114 30.425 1.00 33.48 64 VAL F C 1
ATOM 11307 O O . VAL F 1 66 ? 56.585 61.678 31.569 1.00 32.56 64 VAL F O 1
ATOM 11311 N N . VAL F 1 67 ? 57.756 62.027 29.679 1.00 33.06 65 VAL F N 1
ATOM 11312 C CA . VAL F 1 67 ? 59.037 61.651 30.249 1.00 32.65 65 VAL F CA 1
ATOM 11313 C C . VAL F 1 67 ? 59.915 62.876 30.134 1.00 33.67 65 VAL F C 1
ATOM 11314 O O . VAL F 1 67 ? 60.225 63.317 29.041 1.00 34.69 65 VAL F O 1
ATOM 11318 N N . HIS F 1 68 ? 60.321 63.438 31.258 1.00 33.35 66 HIS F N 1
ATOM 11319 C CA . HIS F 1 68 ? 61.011 64.703 31.216 1.00 32.85 66 HIS F CA 1
ATOM 11320 C C . HIS F 1 68 ? 62.517 64.558 31.365 1.00 33.86 66 HIS F C 1
ATOM 11321 O O . HIS F 1 68 ? 63.011 64.476 32.487 1.00 33.08 66 HIS F O 1
ATOM 11328 N N . LEU F 1 69 ? 63.250 64.548 30.248 1.00 34.17 67 LEU F N 1
ATOM 11329 C CA . LEU F 1 69 ? 64.719 64.428 30.311 1.00 34.99 67 LEU F CA 1
ATOM 11330 C C . LEU F 1 69 ? 65.524 65.691 29.976 1.00 36.19 67 LEU F C 1
ATOM 11331 O O . LEU F 1 69 ? 66.743 65.683 30.132 1.00 37.03 67 LEU F O 1
ATOM 11336 N N . ALA F 1 70 ? 64.874 66.755 29.505 1.00 35.55 68 ALA F N 1
ATOM 11337 C CA . ALA F 1 70 ? 65.611 67.944 29.045 1.00 36.99 68 ALA F CA 1
ATOM 11338 C C . ALA F 1 70 ? 66.459 68.555 30.130 1.00 38.56 68 ALA F C 1
ATOM 11339 O O . ALA F 1 70 ? 65.963 68.887 31.196 1.00 39.70 68 ALA F O 1
ATOM 11341 N N . ALA F 1 71 ? 67.740 68.727 29.857 1.00 39.47 69 ALA F N 1
ATOM 11342 C CA . ALA F 1 71 ? 68.575 69.451 30.794 1.00 43.07 69 ALA F CA 1
ATOM 11343 C C . ALA F 1 71 ? 69.793 70.068 30.122 1.00 46.72 69 ALA F C 1
ATOM 11344 O O . ALA F 1 71 ? 70.292 69.557 29.111 1.00 46.20 69 ALA F O 1
ATOM 11346 N N . THR F 1 72 ? 70.248 71.191 30.674 1.00 47.11 70 THR F N 1
ATOM 11347 C CA . THR F 1 72 ? 71.565 71.713 30.337 1.00 49.66 70 THR F CA 1
ATOM 11348 C C . THR F 1 72 ? 72.564 71.257 31.396 1.00 50.47 70 THR F C 1
ATOM 11349 O O . THR F 1 72 ? 72.327 71.441 32.595 1.00 50.08 70 THR F O 1
ATOM 11353 N N . ARG F 1 73 ? 73.667 70.650 30.950 1.00 51.53 71 ARG F N 1
ATOM 11354 C CA . ARG F 1 73 ? 74.680 70.120 31.865 1.00 52.38 71 ARG F CA 1
ATOM 11355 C C . ARG F 1 73 ? 75.524 71.196 32.554 1.00 51.91 71 ARG F C 1
ATOM 11356 O O . ARG F 1 73 ? 76.108 70.939 33.611 1.00 51.50 71 ARG F O 1
ATOM 11364 N N . GLY F 1 74 ? 75.592 72.386 31.957 1.00 49.82 72 GLY F N 1
ATOM 11365 C CA . GLY F 1 74 ? 76.381 73.474 32.510 1.00 49.68 72 GLY F CA 1
ATOM 11366 C C . GLY F 1 74 ? 77.866 73.168 32.521 1.00 50.62 72 GLY F C 1
ATOM 11367 O O . GLY F 1 74 ? 78.263 72.004 32.469 1.00 51.13 72 GLY F O 1
ATOM 11368 N N . SER F 1 75 ? 78.697 74.204 32.588 1.00 50.65 73 SER F N 1
ATOM 11369 C CA . SER F 1 75 ? 80.148 73.989 32.590 1.00 52.23 73 SER F CA 1
ATOM 11370 C C . SER F 1 75 ? 80.929 74.958 33.480 1.00 50.75 73 SER F C 1
ATOM 11371 O O . SER F 1 75 ? 82.120 74.767 33.735 1.00 51.02 73 SER F O 1
ATOM 11374 N N . GLN F 1 76 ? 80.265 76.001 33.945 1.00 48.78 74 GLN F N 1
ATOM 11375 C CA . GLN F 1 76 ? 80.966 77.025 34.688 1.00 49.19 74 GLN F CA 1
ATOM 11376 C C . GLN F 1 76 ? 81.036 76.675 36.161 1.00 49.52 74 GLN F C 1
ATOM 11377 O O . GLN F 1 76 ? 81.965 77.087 36.850 1.00 49.65 74 GLN F O 1
ATOM 11383 N N . GLY F 1 77 ? 80.058 75.902 36.632 1.00 48.69 75 GLY F N 1
ATOM 11384 C CA . GLY F 1 77 ? 79.892 75.656 38.054 1.00 44.71 75 GLY F CA 1
ATOM 11385 C C . GLY F 1 77 ? 79.028 76.731 38.695 1.00 44.44 75 GLY F C 1
ATOM 11386 O O . GLY F 1 77 ? 79.135 76.985 39.895 1.00 43.97 75 GLY F O 1
ATOM 11387 N N . LYS F 1 78 ? 78.171 77.356 37.884 1.00 44.66 76 LYS F N 1
ATOM 11388 C CA . LYS F 1 78 ? 77.307 78.450 38.321 1.00 43.03 76 LYS F CA 1
ATOM 11389 C C . LYS F 1 78 ? 75.812 78.090 38.251 1.00 41.21 76 LYS F C 1
ATOM 11390 O O . LYS F 1 78 ? 75.341 77.561 37.247 1.00 40.58 76 LYS F O 1
ATOM 11396 N N . ILE F 1 79 ? 75.068 78.403 39.309 1.00 40.33 77 ILE F N 1
ATOM 11397 C CA . ILE F 1 79 ? 73.663 78.012 39.412 1.00 38.88 77 ILE F CA 1
ATOM 11398 C C . ILE F 1 79 ? 72.815 78.632 38.310 1.00 38.34 77 ILE F C 1
ATOM 11399 O O . ILE F 1 79 ? 71.768 78.102 37.955 1.00 38.99 77 ILE F O 1
ATOM 11404 N N . SER F 1 80 ? 73.264 79.750 37.758 1.00 38.49 78 SER F N 1
ATOM 11405 C CA . SER F 1 80 ? 72.518 80.401 36.679 1.00 38.25 78 SER F CA 1
ATOM 11406 C C . SER F 1 80 ? 72.386 79.511 35.434 1.00 39.95 78 SER F C 1
ATOM 11407 O O . SER F 1 80 ? 71.403 79.604 34.691 1.00 40.57 78 SER F O 1
ATOM 11410 N N . GLU F 1 81 ? 73.375 78.647 35.217 1.00 39.67 79 GLU F N 1
ATOM 11411 C CA . GLU F 1 81 ? 73.398 77.790 34.047 1.00 38.93 79 GLU F CA 1
ATOM 11412 C C . GLU F 1 81 ? 72.237 76.819 34.049 1.00 39.30 79 GLU F C 1
ATOM 11413 O O . GLU F 1 81 ? 71.946 76.188 33.025 1.00 40.54 79 GLU F O 1
ATOM 11419 N N . PHE F 1 82 ? 71.575 76.699 35.198 1.00 38.67 80 PHE F N 1
ATOM 11420 C CA . PHE F 1 82 ? 70.560 75.665 35.391 1.00 37.88 80 PHE F CA 1
ATOM 11421 C C . PHE F 1 82 ? 69.166 76.217 35.602 1.00 36.63 80 PHE F C 1
ATOM 11422 O O . PHE F 1 82 ? 68.214 75.450 35.688 1.00 35.31 80 PHE F O 1
ATOM 11430 N N . HIS F 1 83 ? 69.043 77.541 35.688 1.00 37.30 81 HIS F N 1
ATOM 11431 C CA . HIS F 1 83 ? 67.740 78.163 35.943 1.00 36.32 81 HIS F CA 1
ATOM 11432 C C . HIS F 1 83 ? 66.729 77.918 34.828 1.00 35.56 81 HIS F C 1
ATOM 11433 O O . HIS F 1 83 ? 65.518 77.896 35.054 1.00 34.52 81 HIS F O 1
ATOM 11440 N N . ASP F 1 84 ? 67.240 77.725 33.622 1.00 37.12 82 ASP F N 1
ATOM 11441 C CA . ASP F 1 84 ? 66.397 77.444 32.480 1.00 35.76 82 ASP F CA 1
ATOM 11442 C C . ASP F 1 84 ? 65.700 76.088 32.620 1.00 36.39 82 ASP F C 1
ATOM 11443 O O . ASP F 1 84 ? 64.522 75.976 32.281 1.00 36.03 82 ASP F O 1
ATOM 11448 N N . ASN F 1 85 ? 66.410 75.063 33.110 1.00 35.75 83 ASN F N 1
ATOM 11449 C CA . ASN F 1 85 ? 65.763 73.777 33.397 1.00 34.95 83 ASN F CA 1
ATOM 11450 C C . ASN F 1 85 ? 64.627 73.974 34.374 1.00 34.18 83 ASN F C 1
ATOM 11451 O O . ASN F 1 85 ? 63.533 73.456 34.191 1.00 33.86 83 ASN F O 1
ATOM 11456 N N . GLU F 1 86 ? 64.897 74.723 35.430 1.00 33.79 84 GLU F N 1
ATOM 11457 C CA . GLU F 1 86 ? 63.898 74.929 36.458 1.00 34.19 84 GLU F CA 1
ATOM 11458 C C . GLU F 1 86 ? 62.627 75.570 35.891 1.00 34.78 84 GLU F C 1
ATOM 11459 O O . GLU F 1 86 ? 61.528 75.043 36.081 1.00 34.45 84 GLU F O 1
ATOM 11465 N N . ILE F 1 87 ? 62.771 76.676 35.169 1.00 32.75 85 ILE F N 1
ATOM 11466 C CA . ILE F 1 87 ? 61.626 77.296 34.519 1.00 32.73 85 ILE F CA 1
ATOM 11467 C C . ILE F 1 87 ? 60.907 76.260 33.670 1.00 33.13 85 ILE F C 1
ATOM 11468 O O . ILE F 1 87 ? 59.719 75.996 33.845 1.00 32.40 85 ILE F O 1
ATOM 11473 N N . LEU F 1 88 ? 61.659 75.675 32.747 1.00 34.12 86 LEU F N 1
ATOM 11474 C CA . LEU F 1 88 ? 61.176 74.674 31.808 1.00 32.85 86 LEU F CA 1
ATOM 11475 C C . LEU F 1 88 ? 60.368 73.571 32.511 1.00 33.96 86 LEU F C 1
ATOM 11476 O O . LEU F 1 88 ? 59.255 73.237 32.094 1.00 32.53 86 LEU F O 1
ATOM 11481 N N . THR F 1 89 ? 60.937 73.016 33.581 1.00 33.38 87 THR F N 1
ATOM 11482 C CA . THR F 1 89 ? 60.273 71.980 34.360 1.00 32.70 87 THR F CA 1
ATOM 11483 C C . THR F 1 89 ? 58.921 72.440 34.887 1.00 32.23 87 THR F C 1
ATOM 11484 O O . THR F 1 89 ? 57.943 71.695 34.834 1.00 32.16 87 THR F O 1
ATOM 11488 N N . GLN F 1 90 ? 58.876 73.662 35.408 1.00 32.10 88 GLN F N 1
ATOM 11489 C CA . GLN F 1 90 ? 57.635 74.223 35.934 1.00 32.37 88 GLN F CA 1
ATOM 11490 C C . GLN F 1 90 ? 56.637 74.511 34.822 1.00 32.35 88 GLN F C 1
ATOM 11491 O O . GLN F 1 90 ? 55.444 74.265 34.971 1.00 32.38 88 GLN F O 1
ATOM 11497 N N . ASN F 1 91 ? 57.120 75.029 33.699 1.00 32.48 89 ASN F N 1
ATOM 11498 C CA . ASN F 1 91 ? 56.227 75.264 32.576 1.00 32.79 89 ASN F CA 1
ATOM 11499 C C . ASN F 1 91 ? 55.647 73.944 32.126 1.00 32.20 89 ASN F C 1
ATOM 11500 O O . ASN F 1 91 ? 54.444 73.829 31.902 1.00 32.77 89 ASN F O 1
ATOM 11505 N N . LEU F 1 92 ? 56.513 72.944 32.018 1.00 32.03 90 LEU F N 1
ATOM 11506 C CA . LEU F 1 92 ? 56.090 71.599 31.653 1.00 32.31 90 LEU F CA 1
ATOM 11507 C C . LEU F 1 92 ? 54.980 71.119 32.579 1.00 33.15 90 LEU F C 1
ATOM 11508 O O . LEU F 1 92 ? 53.852 70.870 32.141 1.00 33.01 90 LEU F O 1
ATOM 11513 N N . TYR F 1 93 ? 55.287 71.003 33.864 1.00 30.92 91 TYR F N 1
ATOM 11514 C CA . TYR F 1 93 ? 54.296 70.497 34.787 1.00 31.58 91 TYR F CA 1
ATOM 11515 C C . TYR F 1 93 ? 53.016 71.324 34.727 1.00 33.01 91 TYR F C 1
ATOM 11516 O O . TYR F 1 93 ? 51.912 70.774 34.802 1.00 32.87 91 TYR F O 1
ATOM 11525 N N . ASP F 1 94 ? 53.154 72.637 34.555 1.00 32.52 92 ASP F N 1
ATOM 11526 C CA . ASP F 1 94 ? 51.975 73.493 34.434 1.00 32.58 92 ASP F CA 1
ATOM 11527 C C . ASP F 1 94 ? 51.157 73.088 33.215 1.00 33.47 92 ASP F C 1
ATOM 11528 O O . ASP F 1 94 ? 49.929 72.991 33.265 1.00 33.14 92 ASP F O 1
ATOM 11533 N N . ALA F 1 95 ? 51.866 72.835 32.125 1.00 33.31 93 ALA F N 1
ATOM 11534 C CA . ALA F 1 95 ? 51.257 72.395 30.890 1.00 33.10 93 ALA F CA 1
ATOM 11535 C C . ALA F 1 95 ? 50.516 71.081 31.057 1.00 33.28 93 ALA F C 1
ATOM 11536 O O . ALA F 1 95 ? 49.441 70.900 30.501 1.00 33.84 93 ALA F O 1
ATOM 11538 N N . CYS F 1 96 ? 51.091 70.155 31.817 1.00 33.94 94 CYS F N 1
ATOM 11539 C CA . CYS F 1 96 ? 50.457 68.850 32.021 1.00 33.38 94 CYS F CA 1
ATOM 11540 C C . CYS F 1 96 ? 49.174 69.003 32.806 1.00 33.05 94 CYS F C 1
ATOM 11541 O O . CYS F 1 96 ? 48.145 68.474 32.424 1.00 32.03 94 CYS F O 1
ATOM 11544 N N . TYR F 1 97 ? 49.243 69.739 33.908 1.00 34.21 95 TYR F N 1
ATOM 11545 C CA . TYR F 1 97 ? 48.048 70.037 34.680 1.00 34.70 95 TYR F CA 1
ATOM 11546 C C . TYR F 1 97 ? 46.928 70.527 33.760 1.00 35.90 95 TYR F C 1
ATOM 11547 O O . TYR F 1 97 ? 45.832 69.967 33.767 1.00 36.41 95 TYR F O 1
ATOM 11556 N N . GLU F 1 98 ? 47.208 71.564 32.970 1.00 35.34 96 GLU F N 1
ATOM 11557 C CA . GLU F 1 98 ? 46.205 72.120 32.061 1.00 36.15 96 GLU F CA 1
ATOM 11558 C C . GLU F 1 98 ? 45.644 71.068 31.116 1.00 36.43 96 GLU F C 1
ATOM 11559 O O . GLU F 1 98 ? 44.486 71.156 30.716 1.00 37.13 96 GLU F O 1
ATOM 11565 N N . ASN F 1 99 ? 46.469 70.079 30.776 1.00 36.10 97 ASN F N 1
ATOM 11566 C CA . ASN F 1 99 ? 46.100 69.033 29.823 1.00 36.00 97 ASN F CA 1
ATOM 11567 C C . ASN F 1 99 ? 45.626 67.759 30.485 1.00 36.58 97 ASN F C 1
ATOM 11568 O O . ASN F 1 99 ? 45.392 66.742 29.813 1.00 38.22 97 ASN F O 1
ATOM 11573 N N . ASN F 1 100 ? 45.519 67.805 31.806 1.00 36.07 98 ASN F N 1
ATOM 11574 C CA . ASN F 1 100 ? 45.066 66.654 32.567 1.00 36.01 98 ASN F CA 1
ATOM 11575 C C . ASN F 1 100 ? 46.004 65.446 32.459 1.00 33.86 98 ASN F C 1
ATOM 11576 O O . ASN F 1 100 ? 45.564 64.320 32.577 1.00 34.05 98 ASN F O 1
ATOM 11581 N N . ILE F 1 101 ? 47.286 65.702 32.222 1.00 33.24 99 ILE F N 1
ATOM 11582 C CA . ILE F 1 101 ? 48.333 64.687 32.221 1.00 32.42 99 ILE F CA 1
ATOM 11583 C C . ILE F 1 101 ? 48.960 64.618 33.612 1.00 32.63 99 ILE F C 1
ATOM 11584 O O . ILE F 1 101 ? 49.393 65.628 34.140 1.00 33.22 99 ILE F O 1
ATOM 11589 N N . SER F 1 102 ? 49.004 63.434 34.216 1.00 32.50 100 SER F N 1
ATOM 11590 C CA . SER F 1 102 ? 49.520 63.306 35.582 1.00 31.94 100 SER F CA 1
ATOM 11591 C C . SER F 1 102 ? 50.644 62.289 35.709 1.00 32.12 100 SER F C 1
ATOM 11592 O O . SER F 1 102 ? 51.451 62.360 36.637 1.00 31.54 100 SER F O 1
ATOM 11595 N N . ASN F 1 103 ? 50.692 61.351 34.771 1.00 31.66 101 ASN F N 1
ATOM 11596 C CA . ASN F 1 103 ? 51.733 60.336 34.759 1.00 31.45 101 ASN F CA 1
ATOM 11597 C C . ASN F 1 103 ? 53.032 60.908 34.178 1.00 31.28 101 ASN F C 1
ATOM 11598 O O . ASN F 1 103 ? 53.185 61.012 32.963 1.00 33.06 101 ASN F O 1
ATOM 11603 N N . ILE F 1 104 ? 53.958 61.282 35.055 1.00 29.29 102 ILE F N 1
ATOM 11604 C CA . ILE F 1 104 ? 55.181 61.965 34.651 1.00 30.63 102 ILE F CA 1
ATOM 11605 C C . ILE F 1 104 ? 56.416 61.331 35.289 1.00 31.04 102 ILE F C 1
ATOM 11606 O O . ILE F 1 104 ? 56.405 60.987 36.469 1.00 31.76 102 ILE F O 1
ATOM 11611 N N . VAL F 1 105 ? 57.474 61.170 34.501 1.00 29.99 103 VAL F N 1
ATOM 11612 C CA . VAL F 1 105 ? 58.736 60.655 35.004 1.00 30.45 103 VAL F CA 1
ATOM 11613 C C . VAL F 1 105 ? 59.804 61.725 34.824 1.00 31.57 103 VAL F C 1
ATOM 11614 O O . VAL F 1 105 ? 59.900 62.330 33.765 1.00 32.88 103 VAL F O 1
ATOM 11618 N N . TYR F 1 106 ? 60.603 61.967 35.854 1.00 31.18 104 TYR F N 1
ATOM 11619 C CA . TYR F 1 106 ? 61.633 62.986 35.775 1.00 30.86 104 TYR F CA 1
ATOM 11620 C C . TYR F 1 106 ? 63.034 62.422 35.990 1.00 31.35 104 TYR F C 1
ATOM 11621 O O . TYR F 1 106 ? 63.302 61.778 36.996 1.00 31.87 104 TYR F O 1
ATOM 11630 N N . ALA F 1 107 ? 63.929 62.674 35.045 1.00 30.52 105 ALA F N 1
ATOM 11631 C CA . ALA F 1 107 ? 65.273 62.151 35.130 1.00 30.03 105 ALA F CA 1
ATOM 11632 C C . ALA F 1 107 ? 66.057 62.951 36.130 1.00 32.32 105 ALA F C 1
ATOM 11633 O O . ALA F 1 107 ? 66.558 64.021 35.807 1.00 33.70 105 ALA F O 1
ATOM 11635 N N . SER F 1 108 ? 66.159 62.453 37.359 1.00 33.63 106 SER F N 1
ATOM 11636 C CA . SER F 1 108 ? 67.017 63.105 38.346 1.00 33.25 106 SER F CA 1
ATOM 11637 C C . SER F 1 108 ? 68.345 62.372 38.452 1.00 33.88 106 SER F C 1
ATOM 11638 O O . SER F 1 108 ? 68.735 61.679 37.524 1.00 34.94 106 SER F O 1
ATOM 11641 N N . THR F 1 109 ? 69.048 62.514 39.566 1.00 34.32 107 THR F N 1
ATOM 11642 C CA . THR F 1 109 ? 70.461 62.150 39.558 1.00 35.00 107 THR F CA 1
ATOM 11643 C C . THR F 1 109 ? 71.025 61.535 40.851 1.00 35.66 107 THR F C 1
ATOM 11644 O O . THR F 1 109 ? 70.479 61.701 41.938 1.00 35.35 107 THR F O 1
ATOM 11648 N N . ILE F 1 110 ? 72.126 60.809 40.711 1.00 35.94 108 ILE F N 1
ATOM 11649 C CA . ILE F 1 110 ? 72.812 60.258 41.858 1.00 35.44 108 ILE F CA 1
ATOM 11650 C C . ILE F 1 110 ? 73.631 61.360 42.451 1.00 35.53 108 ILE F C 1
ATOM 11651 O O . ILE F 1 110 ? 74.160 61.225 43.542 1.00 36.84 108 ILE F O 1
ATOM 11656 N N . SER F 1 111 ? 73.751 62.465 41.730 1.00 35.70 109 SER F N 1
ATOM 11657 C CA . SER F 1 111 ? 74.553 63.563 42.244 1.00 36.30 109 SER F CA 1
ATOM 11658 C C . SER F 1 111 ? 73.791 64.348 43.308 1.00 35.95 109 SER F C 1
ATOM 11659 O O . SER F 1 111 ? 74.257 65.372 43.805 1.00 35.87 109 SER F O 1
ATOM 11662 N N . ALA F 1 112 ? 72.621 63.839 43.664 1.00 35.16 110 ALA F N 1
ATOM 11663 C CA . ALA F 1 112 ? 71.886 64.378 44.778 1.00 34.78 110 ALA F CA 1
ATOM 11664 C C . ALA F 1 112 ? 72.626 64.036 46.056 1.00 36.08 110 ALA F C 1
ATOM 11665 O O . ALA F 1 112 ? 72.487 64.730 47.056 1.00 36.61 110 ALA F O 1
ATOM 11667 N N . TYR F 1 113 ? 73.426 62.973 46.022 1.00 36.88 111 TYR F N 1
ATOM 11668 C CA . TYR F 1 113 ? 74.154 62.510 47.212 1.00 38.13 111 TYR F CA 1
ATOM 11669 C C . TYR F 1 113 ? 75.650 62.809 47.133 1.00 39.30 111 TYR F C 1
ATOM 11670 O O . TYR F 1 113 ? 76.219 62.862 46.037 1.00 39.89 111 TYR F O 1
ATOM 11679 N N . SER F 1 114 ? 76.294 62.978 48.287 1.00 39.22 112 SER F N 1
ATOM 11680 C CA . SER F 1 114 ? 77.738 63.217 48.306 1.00 40.36 112 SER F CA 1
ATOM 11681 C C . SER F 1 114 ? 78.456 62.525 49.457 1.00 42.47 112 SER F C 1
ATOM 11682 O O . SER F 1 114 ? 79.601 62.101 49.313 1.00 44.14 112 SER F O 1
ATOM 11685 N N . ASP F 1 115 ? 77.779 62.418 50.593 1.00 41.74 113 ASP F N 1
ATOM 11686 C CA . ASP F 1 115 ? 78.424 62.020 51.836 1.00 44.57 113 ASP F CA 1
ATOM 11687 C C . ASP F 1 115 ? 78.878 60.560 51.817 1.00 45.88 113 ASP F C 1
ATOM 11688 O O . ASP F 1 115 ? 78.052 59.648 51.857 1.00 46.26 113 ASP F O 1
ATOM 11693 N N . GLU F 1 116 ? 80.192 60.348 51.761 1.00 46.99 114 GLU F N 1
ATOM 11694 C CA . GLU F 1 116 ? 80.750 58.997 51.637 1.00 48.89 114 GLU F CA 1
ATOM 11695 C C . GLU F 1 116 ? 80.522 58.151 52.886 1.00 48.71 114 GLU F C 1
ATOM 11696 O O . GLU F 1 116 ? 80.537 56.918 52.825 1.00 48.04 114 GLU F O 1
ATOM 11702 N N . THR F 1 117 ? 80.316 58.823 54.015 1.00 47.94 115 THR F N 1
ATOM 11703 C CA . THR F 1 117 ? 79.987 58.156 55.269 1.00 47.60 115 THR F CA 1
ATOM 11704 C C . THR F 1 117 ? 78.793 57.201 55.136 1.00 47.97 115 THR F C 1
ATOM 11705 O O . THR F 1 117 ? 78.697 56.209 55.861 1.00 48.70 115 THR F O 1
ATOM 11709 N N . SER F 1 118 ? 77.909 57.485 54.182 1.00 47.26 116 SER F N 1
ATOM 11710 C CA . SER F 1 118 ? 76.565 56.920 54.188 1.00 45.11 116 SER F CA 1
ATOM 11711 C C . SER F 1 118 ? 76.329 55.769 53.211 1.00 43.29 116 SER F C 1
ATOM 11712 O O . SER F 1 118 ? 75.276 55.126 53.249 1.00 42.33 116 SER F O 1
ATOM 11715 N N . LEU F 1 119 ? 77.305 55.508 52.348 1.00 43.29 117 LEU F N 1
ATOM 11716 C CA . LEU F 1 119 ? 77.146 54.520 51.276 1.00 42.97 117 LEU F CA 1
ATOM 11717 C C . LEU F 1 119 ? 76.762 53.118 51.768 1.00 43.41 117 LEU F C 1
ATOM 11718 O O . LEU F 1 119 ? 77.198 52.682 52.840 1.00 44.13 117 LEU F O 1
ATOM 11723 N N . PRO F 1 120 ? 75.932 52.408 50.993 1.00 41.56 118 PRO F N 1
ATOM 11724 C CA . PRO F 1 120 ? 75.238 52.843 49.779 1.00 42.20 118 PRO F CA 1
ATOM 11725 C C . PRO F 1 120 ? 74.131 53.836 50.115 1.00 41.40 118 PRO F C 1
ATOM 11726 O O . PRO F 1 120 ? 73.555 53.744 51.199 1.00 42.05 118 PRO F O 1
ATOM 11730 N N . TRP F 1 121 ? 73.823 54.762 49.213 1.00 40.45 119 TRP F N 1
ATOM 11731 C CA . TRP F 1 121 ? 72.810 55.764 49.525 1.00 39.94 119 TRP F CA 1
ATOM 11732 C C . TRP F 1 121 ? 71.411 55.259 49.212 1.00 39.60 119 TRP F C 1
ATOM 11733 O O . TRP F 1 121 ? 71.147 54.804 48.094 1.00 39.28 119 TRP F O 1
ATOM 11744 N N . ASN F 1 122 ? 70.518 55.330 50.200 1.00 38.05 120 ASN F N 1
ATOM 11745 C CA . ASN F 1 122 ? 69.105 55.070 49.943 1.00 37.21 120 ASN F CA 1
ATOM 11746 C C . ASN F 1 122 ? 68.285 56.365 49.959 1.00 36.76 120 ASN F C 1
ATOM 11747 O O . ASN F 1 122 ? 68.787 57.430 50.300 1.00 36.40 120 ASN F O 1
ATOM 11752 N N . GLU F 1 123 ? 67.022 56.269 49.577 1.00 36.54 121 GLU F N 1
ATOM 11753 C CA . GLU F 1 123 ? 66.221 57.454 49.340 1.00 35.71 121 GLU F CA 1
ATOM 11754 C C . GLU F 1 123 ? 65.907 58.171 50.642 1.00 37.02 121 GLU F C 1
ATOM 11755 O O . GLU F 1 123 ? 65.209 59.196 50.653 1.00 36.17 121 GLU F O 1
ATOM 11761 N N . LYS F 1 124 ? 66.434 57.635 51.742 1.00 36.64 122 LYS F N 1
ATOM 11762 C CA . LYS F 1 124 ? 66.194 58.223 53.056 1.00 36.86 122 LYS F CA 1
ATOM 11763 C C . LYS F 1 124 ? 67.332 59.152 53.395 1.00 37.11 122 LYS F C 1
ATOM 11764 O O . LYS F 1 124 ? 67.244 59.941 54.333 1.00 37.09 122 LYS F O 1
ATOM 11770 N N . GLU F 1 125 ? 68.401 59.039 52.612 1.00 37.10 123 GLU F N 1
ATOM 11771 C CA . GLU F 1 125 ? 69.615 59.830 52.776 1.00 36.11 123 GLU F CA 1
ATOM 11772 C C . GLU F 1 125 ? 69.373 61.316 52.527 1.00 36.29 123 GLU F C 1
ATOM 11773 O O . GLU F 1 125 ? 68.818 61.695 51.497 1.00 36.44 123 GLU F O 1
ATOM 11779 N N . LEU F 1 126 ? 69.772 62.160 53.474 1.00 36.68 124 LEU F N 1
ATOM 11780 C CA . LEU F 1 126 ? 69.702 63.596 53.259 1.00 35.70 124 LEU F CA 1
ATOM 11781 C C . LEU F 1 126 ? 70.452 63.912 51.991 1.00 35.97 124 LEU F C 1
ATOM 11782 O O . LEU F 1 126 ? 71.613 63.523 51.853 1.00 36.35 124 LEU F O 1
ATOM 11787 N N . PRO F 1 127 ? 69.794 64.611 51.054 1.00 35.16 125 PRO F N 1
ATOM 11788 C CA . PRO F 1 127 ? 70.560 65.150 49.938 1.00 35.26 125 PRO F CA 1
ATOM 11789 C C . PRO F 1 127 ? 71.621 66.143 50.422 1.00 34.92 125 PRO F C 1
ATOM 11790 O O . PRO F 1 127 ? 71.383 66.965 51.305 1.00 33.98 125 PRO F O 1
ATOM 11794 N N . LEU F 1 128 ? 72.804 66.023 49.838 1.00 34.74 126 LEU F N 1
ATOM 11795 C CA . LEU F 1 128 ? 73.900 66.916 50.094 1.00 34.44 126 LEU F CA 1
ATOM 11796 C C . LEU F 1 128 ? 74.638 67.055 48.777 1.00 36.69 126 LEU F C 1
ATOM 11797 O O . LEU F 1 128 ? 75.708 66.480 48.601 1.00 37.72 126 LEU F O 1
ATOM 11802 N N . PRO F 1 129 ? 74.063 67.819 47.837 1.00 36.73 127 PRO F N 1
ATOM 11803 C CA . PRO F 1 129 ? 74.657 68.013 46.512 1.00 36.67 127 PRO F CA 1
ATOM 11804 C C . PRO F 1 129 ? 76.063 68.574 46.613 1.00 38.36 127 PRO F C 1
ATOM 11805 O O . PRO F 1 129 ? 76.361 69.359 47.524 1.00 38.47 127 PRO F O 1
ATOM 11809 N N . ASP F 1 130 ? 76.907 68.187 45.663 1.00 38.72 128 ASP F N 1
ATOM 11810 C CA . ASP F 1 130 ? 78.308 68.568 45.671 1.00 38.41 128 ASP F CA 1
ATOM 11811 C C . ASP F 1 130 ? 78.632 69.439 44.465 1.00 38.21 128 ASP F C 1
ATOM 11812 O O . ASP F 1 130 ? 79.740 69.960 44.333 1.00 38.29 128 ASP F O 1
ATOM 11817 N N . LEU F 1 131 ? 77.638 69.580 43.593 1.00 38.78 129 LEU F N 1
ATOM 11818 C CA . LEU F 1 131 ? 77.733 70.347 42.355 1.00 38.13 129 LEU F CA 1
ATOM 11819 C C . LEU F 1 131 ? 76.490 71.211 42.204 1.00 38.36 129 LEU F C 1
ATOM 11820 O O . LEU F 1 131 ? 75.419 70.874 42.719 1.00 38.10 129 LEU F O 1
ATOM 11833 N N . TYR F 1 133 ? 75.003 71.527 39.531 1.00 38.83 131 TYR F N 1
ATOM 11834 C CA . TYR F 1 133 ? 74.212 70.577 38.759 1.00 38.08 131 TYR F CA 1
ATOM 11835 C C . TYR F 1 133 ? 73.289 69.827 39.689 1.00 37.80 131 TYR F C 1
ATOM 11836 O O . TYR F 1 133 ? 72.092 69.719 39.434 1.00 37.43 131 TYR F O 1
ATOM 11845 N N . GLY F 1 134 ? 73.861 69.312 40.774 1.00 36.75 132 GLY F N 1
ATOM 11846 C CA . GLY F 1 134 ? 73.098 68.612 41.784 1.00 35.29 132 GLY F CA 1
ATOM 11847 C C . GLY F 1 134 ? 72.011 69.458 42.414 1.00 35.06 132 GLY F C 1
ATOM 11848 O O . GLY F 1 134 ? 70.867 69.027 42.520 1.00 34.75 132 GLY F O 1
ATOM 11849 N N . VAL F 1 135 ? 72.359 70.669 42.833 1.00 35.90 133 VAL F N 1
ATOM 11850 C CA . VAL F 1 135 ? 71.385 71.537 43.482 1.00 35.07 133 VAL F CA 1
ATOM 11851 C C . VAL F 1 135 ? 70.152 71.734 42.606 1.00 34.69 133 VAL F C 1
ATOM 11852 O O . VAL F 1 135 ? 69.016 71.754 43.091 1.00 33.82 133 VAL F O 1
ATOM 11856 N N . SER F 1 136 ? 70.375 71.863 41.308 1.00 33.98 134 SER F N 1
ATOM 11857 C CA . SER F 1 136 ? 69.286 72.179 40.405 1.00 34.31 134 SER F CA 1
ATOM 11858 C C . SER F 1 136 ? 68.348 70.995 40.211 1.00 34.03 134 SER F C 1
ATOM 11859 O O . SER F 1 136 ? 67.132 71.156 40.077 1.00 33.03 134 SER F O 1
ATOM 11862 N N . LYS F 1 137 ? 68.924 69.801 40.186 1.00 34.04 135 LYS F N 1
ATOM 11863 C CA . LYS F 1 137 ? 68.134 68.598 39.998 1.00 33.68 135 LYS F CA 1
ATOM 11864 C C . LYS F 1 137 ? 67.243 68.396 41.219 1.00 32.85 135 LYS F C 1
ATOM 11865 O O . LYS F 1 137 ? 66.113 67.933 41.110 1.00 33.21 135 LYS F O 1
ATOM 11871 N N . LEU F 1 138 ? 67.751 68.774 42.383 1.00 32.98 136 LEU F N 1
ATOM 11872 C CA . LEU F 1 138 ? 66.955 68.749 43.598 1.00 32.63 136 LEU F CA 1
ATOM 11873 C C . LEU F 1 138 ? 65.774 69.696 43.519 1.00 32.80 136 LEU F C 1
ATOM 11874 O O . LEU F 1 138 ? 64.689 69.391 44.020 1.00 31.65 136 LEU F O 1
ATOM 11879 N N . ALA F 1 139 ? 65.988 70.859 42.912 1.00 32.65 137 ALA F N 1
ATOM 11880 C CA . ALA F 1 139 ? 64.937 71.857 42.866 1.00 32.10 137 ALA F CA 1
ATOM 11881 C C . ALA F 1 139 ? 63.804 71.331 42.003 1.00 32.84 137 ALA F C 1
ATOM 11882 O O . ALA F 1 139 ? 62.642 71.347 42.418 1.00 31.75 137 ALA F O 1
ATOM 11884 N N . CYS F 1 140 ? 64.156 70.836 40.817 1.00 32.34 138 CYS F N 1
ATOM 11885 C CA . CYS F 1 140 ? 63.180 70.250 39.898 1.00 31.97 138 CYS F CA 1
ATOM 11886 C C . CYS F 1 140 ? 62.478 69.027 40.491 1.00 32.05 138 CYS F C 1
ATOM 11887 O O . CYS F 1 140 ? 61.279 68.837 40.277 1.00 32.21 138 CYS F O 1
ATOM 11890 N N . GLU F 1 141 ? 63.222 68.194 41.221 1.00 31.58 139 GLU F N 1
ATOM 11891 C CA . GLU F 1 141 ? 62.613 67.126 42.024 1.00 30.35 139 GLU F CA 1
ATOM 11892 C C . GLU F 1 141 ? 61.491 67.662 42.902 1.00 30.87 139 GLU F C 1
ATOM 11893 O O . GLU F 1 141 ? 60.380 67.134 42.902 1.00 30.46 139 GLU F O 1
ATOM 11899 N N . HIS F 1 142 ? 61.787 68.727 43.644 1.00 31.70 140 HIS F N 1
ATOM 11900 C CA . HIS F 1 142 ? 60.835 69.280 44.599 1.00 30.66 140 HIS F CA 1
ATOM 11901 C C . HIS F 1 142 ? 59.713 70.093 43.974 1.00 32.54 140 HIS F C 1
ATOM 11902 O O . HIS F 1 142 ? 58.587 70.092 44.496 1.00 32.36 140 HIS F O 1
ATOM 11909 N N . ILE F 1 143 ? 60.008 70.785 42.872 1.00 31.66 141 ILE F N 1
ATOM 11910 C CA . ILE F 1 143 ? 58.963 71.455 42.119 1.00 31.55 141 ILE F CA 1
ATOM 11911 C C . ILE F 1 143 ? 57.944 70.396 41.770 1.00 30.53 141 ILE F C 1
ATOM 11912 O O . ILE F 1 143 ? 56.742 70.606 41.887 1.00 30.15 141 ILE F O 1
ATOM 11917 N N . GLY F 1 144 ? 58.445 69.236 41.366 1.00 30.49 142 GLY F N 1
ATOM 11918 C CA . GLY F 1 144 ? 57.584 68.139 40.980 1.00 31.01 142 GLY F CA 1
ATOM 11919 C C . GLY F 1 144 ? 56.851 67.553 42.159 1.00 30.45 142 GLY F C 1
ATOM 11920 O O . GLY F 1 144 ? 55.693 67.168 42.054 1.00 30.86 142 GLY F O 1
ATOM 11921 N N . ASN F 1 145 ? 57.535 67.471 43.290 1.00 30.08 143 ASN F N 1
ATOM 11922 C CA . ASN F 1 145 ? 56.902 66.999 44.502 1.00 30.14 143 ASN F CA 1
ATOM 11923 C C . ASN F 1 145 ? 55.744 67.905 44.889 1.00 30.90 143 ASN F C 1
ATOM 11924 O O . ASN F 1 145 ? 54.622 67.442 45.054 1.00 30.94 143 ASN F O 1
ATOM 11929 N N . ILE F 1 146 ? 56.009 69.201 45.016 1.00 30.94 144 ILE F N 1
ATOM 11930 C CA . ILE F 1 146 ? 54.932 70.169 45.244 1.00 32.58 144 ILE F CA 1
ATOM 11931 C C . ILE F 1 146 ? 53.741 69.956 44.280 1.00 32.29 144 ILE F C 1
ATOM 11932 O O . ILE F 1 146 ? 52.603 69.814 44.712 1.00 32.15 144 ILE F O 1
ATOM 11937 N N . TYR F 1 147 ? 54.004 69.931 42.978 1.00 31.80 145 TYR F N 1
ATOM 11938 C CA . TYR F 1 147 ? 52.947 69.669 42.002 1.00 32.18 145 TYR F CA 1
ATOM 11939 C C . TYR F 1 147 ? 52.170 68.377 42.268 1.00 33.86 145 TYR F C 1
ATOM 11940 O O . TYR F 1 147 ? 50.941 68.345 42.100 1.00 33.39 145 TYR F O 1
ATOM 11949 N N . SER F 1 148 ? 52.883 67.319 42.669 1.00 31.80 146 SER F N 1
ATOM 11950 C CA . SER F 1 148 ? 52.242 66.045 42.967 1.00 30.77 146 SER F CA 1
ATOM 11951 C C . SER F 1 148 ? 51.312 66.159 44.168 1.00 31.63 146 SER F C 1
ATOM 11952 O O . SER F 1 148 ? 50.147 65.787 44.090 1.00 31.91 146 SER F O 1
ATOM 11955 N N . ARG F 1 149 ? 51.811 66.696 45.274 1.00 32.25 147 ARG F N 1
ATOM 11956 C CA . ARG F 1 149 ? 50.985 66.820 46.474 1.00 32.10 147 ARG F CA 1
ATOM 11957 C C . ARG F 1 149 ? 49.852 67.819 46.288 1.00 32.37 147 ARG F C 1
ATOM 11958 O O . ARG F 1 149 ? 48.715 67.548 46.642 1.00 33.66 147 ARG F O 1
ATOM 11966 N N . LYS F 1 150 ? 50.158 68.968 45.710 1.00 32.84 148 LYS F N 1
ATOM 11967 C CA . LYS F 1 150 ? 49.176 70.038 45.623 1.00 33.38 148 LYS F CA 1
ATOM 11968 C C . LYS F 1 150 ? 48.304 70.034 44.356 1.00 33.63 148 LYS F C 1
ATOM 11969 O O . LYS F 1 150 ? 47.110 70.276 44.447 1.00 34.07 148 LYS F O 1
ATOM 11975 N N . LYS F 1 151 ? 48.873 69.746 43.187 1.00 33.87 149 LYS F N 1
ATOM 11976 C CA . LYS F 1 151 ? 48.060 69.733 41.960 1.00 34.97 149 LYS F CA 1
ATOM 11977 C C . LYS F 1 151 ? 47.653 68.348 41.470 1.00 33.56 149 LYS F C 1
ATOM 11978 O O . LYS F 1 151 ? 47.042 68.210 40.419 1.00 35.21 149 LYS F O 1
ATOM 11984 N N . GLY F 1 152 ? 47.988 67.322 42.231 1.00 33.72 150 GLY F N 1
ATOM 11985 C CA . GLY F 1 152 ? 47.531 65.980 41.921 1.00 33.21 150 GLY F CA 1
ATOM 11986 C C . GLY F 1 152 ? 48.190 65.381 40.699 1.00 32.57 150 GLY F C 1
ATOM 11987 O O . GLY F 1 152 ? 47.653 64.458 40.090 1.00 33.54 150 GLY F O 1
ATOM 11988 N N . LEU F 1 153 ? 49.338 65.928 40.319 1.00 32.49 151 LEU F N 1
ATOM 11989 C CA . LEU F 1 153 ? 50.193 65.266 39.350 1.00 31.70 151 LEU F CA 1
ATOM 11990 C C . LEU F 1 153 ? 50.742 63.999 40.008 1.00 32.15 151 LEU F C 1
ATOM 11991 O O . LEU F 1 153 ? 50.574 63.794 41.214 1.00 30.44 151 LEU F O 1
ATOM 11996 N N . CYS F 1 154 ? 51.365 63.137 39.209 1.00 32.06 152 CYS F N 1
ATOM 11997 C CA . CYS F 1 154 ? 51.895 61.868 39.705 1.00 31.81 152 CYS F CA 1
ATOM 11998 C C . CYS F 1 154 ? 53.322 61.734 39.230 1.00 31.62 152 CYS F C 1
ATOM 11999 O O . CYS F 1 154 ? 53.676 60.808 38.501 1.00 31.15 152 CYS F O 1
ATOM 12002 N N . ILE F 1 155 ? 54.144 62.676 39.651 1.00 30.61 153 ILE F N 1
ATOM 12003 C CA . ILE F 1 155 ? 55.504 62.732 39.166 1.00 31.83 153 ILE F CA 1
ATOM 12004 C C . ILE F 1 155 ? 56.368 61.684 39.859 1.00 31.74 153 ILE F C 1
ATOM 12005 O O . ILE F 1 155 ? 56.276 61.476 41.076 1.00 32.28 153 ILE F O 1
ATOM 12010 N N . LYS F 1 156 ? 57.198 61.008 39.078 1.00 31.15 154 LYS F N 1
ATOM 12011 C CA . LYS F 1 156 ? 58.115 60.030 39.647 1.00 32.48 154 LYS F CA 1
ATOM 12012 C C . LYS F 1 156 ? 59.551 60.455 39.379 1.00 31.74 154 LYS F C 1
ATOM 12013 O O . LYS F 1 156 ? 60.028 60.393 38.249 1.00 30.69 154 LYS F O 1
ATOM 12019 N N . ASN F 1 157 ? 60.222 60.898 40.436 1.00 31.25 155 ASN F N 1
ATOM 12020 C CA . ASN F 1 157 ? 61.616 61.283 40.357 1.00 31.20 155 ASN F CA 1
ATOM 12021 C C . ASN F 1 157 ? 62.538 60.068 40.388 1.00 31.98 155 ASN F C 1
ATOM 12022 O O . ASN F 1 157 ? 62.574 59.334 41.366 1.00 32.41 155 ASN F O 1
ATOM 12027 N N . LEU F 1 158 ? 63.255 59.843 39.287 1.00 32.91 156 LEU F N 1
ATOM 12028 C CA . LEU F 1 158 ? 64.180 58.713 39.155 1.00 33.33 156 LEU F CA 1
ATOM 12029 C C . LEU F 1 158 ? 65.615 59.208 39.280 1.00 34.52 156 LEU F C 1
ATOM 12030 O O . LEU F 1 158 ? 66.122 59.877 38.372 1.00 34.79 156 LEU F O 1
ATOM 12035 N N . ARG F 1 159 ? 66.272 58.892 40.393 1.00 33.40 157 ARG F N 1
ATOM 12036 C CA . ARG F 1 159 ? 67.648 59.321 40.581 1.00 34.12 157 ARG F CA 1
ATOM 12037 C C . ARG F 1 159 ? 68.596 58.353 39.902 1.00 34.51 157 ARG F C 1
ATOM 12038 O O . ARG F 1 159 ? 68.936 57.317 40.448 1.00 35.11 157 ARG F O 1
ATOM 12046 N N . PHE F 1 160 ? 69.018 58.707 38.695 1.00 35.77 158 PHE F N 1
ATOM 12047 C CA . PHE F 1 160 ? 69.864 57.836 37.887 1.00 36.59 158 PHE F CA 1
ATOM 12048 C C . PHE F 1 160 ? 71.325 57.814 38.359 1.00 37.73 158 PHE F C 1
ATOM 12049 O O . PHE F 1 160 ? 71.852 58.809 38.865 1.00 36.87 158 PHE F O 1
ATOM 12057 N N . ALA F 1 161 ? 71.975 56.667 38.193 1.00 38.34 159 ALA F N 1
ATOM 12058 C CA . ALA F 1 161 ? 73.413 56.590 38.392 1.00 39.19 159 ALA F CA 1
ATOM 12059 C C . ALA F 1 161 ? 74.122 57.152 37.149 1.00 39.40 159 ALA F C 1
ATOM 12060 O O . ALA F 1 161 ? 73.477 57.640 36.217 1.00 38.28 159 ALA F O 1
ATOM 12062 N N . HIS F 1 162 ? 75.446 57.082 37.138 1.00 40.12 160 HIS F N 1
ATOM 12063 C CA . HIS F 1 162 ? 76.220 57.496 35.976 1.00 41.35 160 HIS F CA 1
ATOM 12064 C C . HIS F 1 162 ? 75.942 56.588 34.768 1.00 42.39 160 HIS F C 1
ATOM 12065 O O . HIS F 1 162 ? 76.101 55.370 34.855 1.00 42.28 160 HIS F O 1
ATOM 12072 N N . LEU F 1 163 ? 75.523 57.185 33.647 1.00 42.94 161 LEU F N 1
ATOM 12073 C CA . LEU F 1 163 ? 75.107 56.431 32.457 1.00 42.50 161 LEU F CA 1
ATOM 12074 C C . LEU F 1 163 ? 76.200 56.266 31.390 1.00 45.21 161 LEU F C 1
ATOM 12075 O O . LEU F 1 163 ? 77.032 57.153 31.183 1.00 45.57 161 LEU F O 1
ATOM 12080 N N . TYR F 1 164 ? 76.186 55.123 30.710 1.00 45.65 162 TYR F N 1
ATOM 12081 C CA . TYR F 1 164 ? 77.096 54.881 29.600 1.00 47.07 162 TYR F CA 1
ATOM 12082 C C . TYR F 1 164 ? 76.312 54.187 28.507 1.00 48.89 162 TYR F C 1
ATOM 12083 O O . TYR F 1 164 ? 75.248 53.632 28.780 1.00 47.64 162 TYR F O 1
ATOM 12092 N N . GLY F 1 165 ? 76.812 54.223 27.273 1.00 50.36 163 GLY F N 1
ATOM 12093 C CA . GLY F 1 165 ? 76.123 53.537 26.193 1.00 52.30 163 GLY F CA 1
ATOM 12094 C C . GLY F 1 165 ? 76.806 53.485 24.838 1.00 55.56 163 GLY F C 1
ATOM 12095 O O . GLY F 1 165 ? 78.029 53.594 24.715 1.00 57.16 163 GLY F O 1
ATOM 12096 N N . PHE F 1 166 ? 75.988 53.312 23.808 1.00 56.20 164 PHE F N 1
ATOM 12097 C CA . PHE F 1 166 ? 76.477 53.202 22.443 1.00 59.74 164 PHE F CA 1
ATOM 12098 C C . PHE F 1 166 ? 76.485 54.555 21.734 1.00 60.97 164 PHE F C 1
ATOM 12099 O O . PHE F 1 166 ? 75.490 55.283 21.743 1.00 59.61 164 PHE F O 1
ATOM 12107 N N . ASN F 1 167 ? 77.633 54.885 21.144 1.00 62.93 165 ASN F N 1
ATOM 12108 C CA . ASN F 1 167 ? 77.775 56.056 20.291 1.00 63.64 165 ASN F CA 1
ATOM 12109 C C . ASN F 1 167 ? 77.598 57.368 21.044 1.00 63.98 165 ASN F C 1
ATOM 12110 O O . ASN F 1 167 ? 76.790 58.213 20.653 1.00 64.29 165 ASN F O 1
ATOM 12115 N N . GLU F 1 168 ? 78.356 57.538 22.122 1.00 63.94 166 GLU F N 1
ATOM 12116 C CA . GLU F 1 168 ? 78.337 58.788 22.877 1.00 64.31 166 GLU F CA 1
ATOM 12117 C C . GLU F 1 168 ? 79.590 59.619 22.583 1.00 66.88 166 GLU F C 1
ATOM 12118 O O . GLU F 1 168 ? 80.689 59.076 22.488 1.00 69.31 166 GLU F O 1
ATOM 12124 N N . LYS F 1 169 ? 79.432 60.930 22.430 1.00 66.58 167 LYS F N 1
ATOM 12125 C CA . LYS F 1 169 ? 80.585 61.801 22.188 1.00 69.37 167 LYS F CA 1
ATOM 12126 C C . LYS F 1 169 ? 81.104 62.477 23.460 1.00 69.64 167 LYS F C 1
ATOM 12127 O O . LYS F 1 169 ? 80.456 63.395 23.956 1.00 69.67 167 LYS F O 1
ATOM 12133 N N . ASN F 1 170 ? 82.258 62.042 23.979 1.00 68.76 168 ASN F N 1
ATOM 12134 C CA . ASN F 1 170 ? 82.889 62.734 25.117 1.00 70.08 168 ASN F CA 1
ATOM 12135 C C . ASN F 1 170 ? 84.066 62.060 25.840 1.00 72.72 168 ASN F C 1
ATOM 12136 O O . ASN F 1 170 ? 85.134 61.839 25.251 1.00 72.87 168 ASN F O 1
ATOM 12141 N N . ASN F 1 171 ? 83.836 61.738 27.118 1.00 73.00 169 ASN F N 1
ATOM 12142 C CA . ASN F 1 171 ? 84.892 61.487 28.111 1.00 73.09 169 ASN F CA 1
ATOM 12143 C C . ASN F 1 171 ? 85.252 60.032 28.454 1.00 72.72 169 ASN F C 1
ATOM 12144 O O . ASN F 1 171 ? 85.144 59.147 27.616 1.00 73.56 169 ASN F O 1
ATOM 12149 N N . TYR F 1 172 ? 85.672 59.816 29.703 1.00 72.62 170 TYR F N 1
ATOM 12150 C CA . TYR F 1 172 ? 86.330 58.580 30.168 1.00 71.75 170 TYR F CA 1
ATOM 12151 C C . TYR F 1 172 ? 85.848 57.229 29.619 1.00 72.07 170 TYR F C 1
ATOM 12152 O O . TYR F 1 172 ? 86.507 56.638 28.760 1.00 72.39 170 TYR F O 1
ATOM 12159 N N . ILE F 1 174 ? 83.923 56.416 27.543 1.00 72.47 172 ILE F N 1
ATOM 12160 C CA . ILE F 1 174 ? 83.918 56.493 26.085 1.00 72.61 172 ILE F CA 1
ATOM 12161 C C . ILE F 1 174 ? 85.332 56.391 25.495 1.00 73.73 172 ILE F C 1
ATOM 12162 O O . ILE F 1 174 ? 85.590 55.553 24.633 1.00 73.59 172 ILE F O 1
ATOM 12167 N N . ASN F 1 175 ? 86.238 57.254 25.955 1.00 74.33 173 ASN F N 1
ATOM 12168 C CA . ASN F 1 175 ? 87.651 57.165 25.590 1.00 74.41 173 ASN F CA 1
ATOM 12169 C C . ASN F 1 175 ? 88.082 55.714 25.510 1.00 75.01 173 ASN F C 1
ATOM 12170 O O . ASN F 1 175 ? 88.460 55.228 24.449 1.00 75.16 173 ASN F O 1
ATOM 12175 N N . ARG F 1 176 ? 88.012 55.027 26.648 1.00 75.60 174 ARG F N 1
ATOM 12176 C CA . ARG F 1 176 ? 88.432 53.632 26.742 1.00 75.08 174 ARG F CA 1
ATOM 12177 C C . ARG F 1 176 ? 87.740 52.762 25.683 1.00 74.34 174 ARG F C 1
ATOM 12178 O O . ARG F 1 176 ? 88.375 51.896 25.078 1.00 74.69 174 ARG F O 1
ATOM 12181 N N . PHE F 1 177 ? 86.449 52.999 25.451 1.00 73.95 175 PHE F N 1
ATOM 12182 C CA . PHE F 1 177 ? 85.715 52.284 24.403 1.00 73.92 175 PHE F CA 1
ATOM 12183 C C . PHE F 1 177 ? 86.348 52.513 23.035 1.00 74.97 175 PHE F C 1
ATOM 12184 O O . PHE F 1 177 ? 86.539 51.566 22.271 1.00 74.79 175 PHE F O 1
ATOM 12192 N N . PHE F 1 178 ? 86.639 53.777 22.718 1.00 75.78 176 PHE F N 1
ATOM 12193 C CA . PHE F 1 178 ? 87.330 54.118 21.473 1.00 76.17 176 PHE F CA 1
ATOM 12194 C C . PHE F 1 178 ? 88.689 53.413 21.469 1.00 76.16 176 PHE F C 1
ATOM 12195 O O . PHE F 1 178 ? 88.888 52.426 20.750 1.00 74.94 176 PHE F O 1
ATOM 12203 N N . ARG F 1 179 ? 89.609 53.929 22.290 1.00 76.02 177 ARG F N 1
ATOM 12204 C CA . ARG F 1 179 ? 90.943 53.352 22.476 1.00 75.43 177 ARG F CA 1
ATOM 12205 C C . ARG F 1 179 ? 90.955 51.836 22.272 1.00 76.01 177 ARG F C 1
ATOM 12206 O O . ARG F 1 179 ? 91.405 51.347 21.237 1.00 76.92 177 ARG F O 1
ATOM 12214 N N . GLN F 1 180 ? 90.456 51.092 23.253 1.00 75.55 178 GLN F N 1
ATOM 12215 C CA . GLN F 1 180 ? 90.345 49.645 23.108 1.00 75.40 178 GLN F CA 1
ATOM 12216 C C . GLN F 1 180 ? 89.707 49.260 21.765 1.00 75.70 178 GLN F C 1
ATOM 12217 O O . GLN F 1 180 ? 90.340 48.622 20.926 1.00 75.50 178 GLN F O 1
ATOM 12219 N N . ALA F 1 181 ? 88.454 49.663 21.570 1.00 75.74 179 ALA F N 1
ATOM 12220 C CA . ALA F 1 181 ? 87.695 49.321 20.370 1.00 74.88 179 ALA F CA 1
ATOM 12221 C C . ALA F 1 181 ? 88.486 49.569 19.096 1.00 75.38 179 ALA F C 1
ATOM 12222 O O . ALA F 1 181 ? 88.975 48.630 18.477 1.00 75.28 179 ALA F O 1
ATOM 12223 N N . SER F 1 193 ? 92.840 54.433 41.485 1.00 64.92 191 SER F N 1
ATOM 12224 C CA . SER F 1 193 ? 91.681 53.559 41.326 1.00 65.35 191 SER F CA 1
ATOM 12225 C C . SER F 1 193 ? 91.348 52.837 42.622 1.00 63.60 191 SER F C 1
ATOM 12226 O O . SER F 1 193 ? 91.656 51.658 42.781 1.00 64.17 191 SER F O 1
ATOM 12229 N N . VAL F 1 194 ? 90.729 53.560 43.548 1.00 61.64 192 VAL F N 1
ATOM 12230 C CA . VAL F 1 194 ? 90.256 52.978 44.796 1.00 62.23 192 VAL F CA 1
ATOM 12231 C C . VAL F 1 194 ? 88.751 53.174 44.882 1.00 61.44 192 VAL F C 1
ATOM 12232 O O . VAL F 1 194 ? 88.009 52.257 45.248 1.00 59.24 192 VAL F O 1
ATOM 12236 N N . ALA F 1 195 ? 88.319 54.381 44.523 1.00 61.88 193 ALA F N 1
ATOM 12237 C CA . ALA F 1 195 ? 86.917 54.782 44.588 1.00 59.54 193 ALA F CA 1
ATOM 12238 C C . ALA F 1 195 ? 86.026 53.930 43.694 1.00 57.85 193 ALA F C 1
ATOM 12239 O O . ALA F 1 195 ? 86.431 53.494 42.615 1.00 58.15 193 ALA F O 1
ATOM 12241 N N . LYS F 1 196 ? 84.803 53.704 44.157 1.00 56.70 194 LYS F N 1
ATOM 12242 C CA . LYS F 1 196 ? 83.844 52.881 43.428 1.00 56.11 194 LYS F CA 1
ATOM 12243 C C . LYS F 1 196 ? 82.693 53.755 42.941 1.00 53.38 194 LYS F C 1
ATOM 12244 O O . LYS F 1 196 ? 82.181 54.596 43.687 1.00 52.10 194 LYS F O 1
ATOM 12250 N N . ARG F 1 197 ? 82.288 53.557 41.692 1.00 51.72 195 ARG F N 1
ATOM 12251 C CA . ARG F 1 197 ? 81.232 54.376 41.111 1.00 50.46 195 ARG F CA 1
ATOM 12252 C C . ARG F 1 197 ? 80.208 53.509 40.407 1.00 49.02 195 ARG F C 1
ATOM 12253 O O . ARG F 1 197 ? 80.558 52.529 39.761 1.00 50.35 195 ARG F O 1
ATOM 12261 N N . GLU F 1 198 ? 78.937 53.863 40.543 1.00 47.34 196 GLU F N 1
ATOM 12262 C CA . GLU F 1 198 ? 77.871 53.060 39.958 1.00 46.46 196 GLU F CA 1
ATOM 12263 C C . GLU F 1 198 ? 77.599 53.456 38.505 1.00 45.92 196 GLU F C 1
ATOM 12264 O O . GLU F 1 198 ? 77.136 54.568 38.232 1.00 45.26 196 GLU F O 1
ATOM 12270 N N . PHE F 1 199 ? 77.893 52.539 37.585 1.00 44.20 197 PHE F N 1
ATOM 12271 C CA . PHE F 1 199 ? 77.627 52.735 36.168 1.00 44.71 197 PHE F CA 1
ATOM 12272 C C . PHE F 1 199 ? 76.370 51.987 35.724 1.00 44.64 197 PHE F C 1
ATOM 12273 O O . PHE F 1 199 ? 76.209 50.809 36.026 1.00 45.84 197 PHE F O 1
ATOM 12281 N N . LEU F 1 200 ? 75.496 52.674 34.994 1.00 43.74 198 LEU F N 1
ATOM 12282 C CA . LEU F 1 200 ? 74.204 52.125 34.592 1.00 43.21 198 LEU F CA 1
ATOM 12283 C C . LEU F 1 200 ? 73.928 52.241 33.080 1.00 43.83 198 LEU F C 1
ATOM 12284 O O . LEU F 1 200 ? 73.788 53.336 32.543 1.00 43.59 198 LEU F O 1
ATOM 12289 N N . TYR F 1 201 ? 73.834 51.097 32.412 1.00 43.80 199 TYR F N 1
ATOM 12290 C CA . TYR F 1 201 ? 73.555 51.022 30.979 1.00 43.88 199 TYR F CA 1
ATOM 12291 C C . TYR F 1 201 ? 72.292 51.805 30.590 1.00 42.65 199 TYR F C 1
ATOM 12292 O O . TYR F 1 201 ? 71.216 51.606 31.151 1.00 41.58 199 TYR F O 1
ATOM 12301 N N . ALA F 1 202 ? 72.436 52.700 29.620 1.00 43.97 200 ALA F N 1
ATOM 12302 C CA . ALA F 1 202 ? 71.335 53.548 29.172 1.00 42.62 200 ALA F CA 1
ATOM 12303 C C . ALA F 1 202 ? 70.078 52.765 28.759 1.00 41.91 200 ALA F C 1
ATOM 12304 O O . ALA F 1 202 ? 68.957 53.235 28.939 1.00 40.56 200 ALA F O 1
ATOM 12306 N N . LYS F 1 203 ? 70.265 51.578 28.192 1.00 42.86 201 LYS F N 1
ATOM 12307 C CA . LYS F 1 203 ? 69.139 50.710 27.859 1.00 41.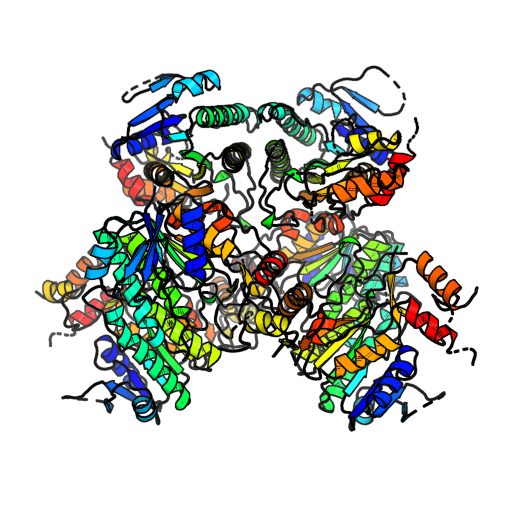89 201 LYS F CA 1
ATOM 12308 C C . LYS F 1 203 ? 68.392 50.358 29.155 1.00 40.60 201 LYS F C 1
ATOM 12309 O O . LYS F 1 203 ? 67.162 50.381 29.221 1.00 39.33 201 LYS F O 1
ATOM 12315 N N . ASP F 1 204 ? 69.145 50.038 30.198 1.00 40.53 202 ASP F N 1
ATOM 12316 C CA . ASP F 1 204 ? 68.534 49.717 31.474 1.00 40.29 202 ASP F CA 1
ATOM 12317 C C . ASP F 1 204 ? 67.842 50.942 32.060 1.00 40.70 202 ASP F C 1
ATOM 12318 O O . ASP F 1 204 ? 66.755 50.841 32.642 1.00 40.13 202 ASP F O 1
ATOM 12323 N N . ALA F 1 205 ? 68.464 52.105 31.906 1.00 40.24 203 ALA F N 1
ATOM 12324 C CA . ALA F 1 205 ? 67.873 53.306 32.459 1.00 37.87 203 ALA F CA 1
ATOM 12325 C C . ALA F 1 205 ? 66.576 53.609 31.720 1.00 37.61 203 ALA F C 1
ATOM 12326 O O . ALA F 1 205 ? 65.620 54.086 32.320 1.00 37.94 203 ALA F O 1
ATOM 12328 N N . ALA F 1 206 ? 66.536 53.305 30.424 1.00 38.28 204 ALA F N 1
ATOM 12329 C CA . ALA F 1 206 ? 65.321 53.482 29.624 1.00 37.30 204 ALA F CA 1
ATOM 12330 C C . ALA F 1 206 ? 64.237 52.496 30.067 1.00 37.59 204 ALA F C 1
ATOM 12331 O O . ALA F 1 206 ? 63.065 52.868 30.224 1.00 36.00 204 ALA F O 1
ATOM 12333 N N . LYS F 1 207 ? 64.644 51.244 30.277 1.00 37.07 205 LYS F N 1
ATOM 12334 C CA . LYS F 1 207 ? 63.767 50.225 30.823 1.00 36.14 205 LYS F CA 1
ATOM 12335 C C . LYS F 1 207 ? 63.069 50.711 32.094 1.00 36.79 205 LYS F C 1
ATOM 12336 O O . LYS F 1 207 ? 61.851 50.554 32.246 1.00 35.60 205 LYS F O 1
ATOM 12342 N N . SER F 1 208 ? 63.846 51.300 33.004 1.00 36.23 206 SER F N 1
ATOM 12343 C CA . SER F 1 208 ? 63.308 51.793 34.268 1.00 35.72 206 SER F CA 1
ATOM 12344 C C . SER F 1 208 ? 62.301 52.908 34.053 1.00 35.93 206 SER F C 1
ATOM 12345 O O . SER F 1 208 ? 61.350 53.038 34.829 1.00 34.97 206 SER F O 1
ATOM 12348 N N . VAL F 1 209 ? 62.512 53.711 33.005 1.00 35.71 207 VAL F N 1
ATOM 12349 C CA . VAL F 1 209 ? 61.525 54.714 32.616 1.00 35.12 207 VAL F CA 1
ATOM 12350 C C . VAL F 1 209 ? 60.240 54.025 32.145 1.00 34.77 207 VAL F C 1
ATOM 12351 O O . VAL F 1 209 ? 59.150 54.388 32.582 1.00 34.37 207 VAL F O 1
ATOM 12355 N N . ILE F 1 210 ? 60.365 53.022 31.279 1.00 34.31 208 ILE F N 1
ATOM 12356 C CA . ILE F 1 210 ? 59.191 52.276 30.820 1.00 35.16 208 ILE F CA 1
ATOM 12357 C C . ILE F 1 210 ? 58.407 51.742 32.009 1.00 34.82 208 ILE F C 1
ATOM 12358 O O . ILE F 1 210 ? 57.172 51.804 32.030 1.00 34.53 208 ILE F O 1
ATOM 12363 N N . TYR F 1 211 ? 59.141 51.232 32.999 1.00 35.19 209 TYR F N 1
ATOM 12364 C CA . TYR F 1 211 ? 58.553 50.619 34.194 1.00 34.64 209 TYR F CA 1
ATOM 12365 C C . TYR F 1 211 ? 57.990 51.634 35.191 1.00 34.78 209 TYR F C 1
ATOM 12366 O O . TYR F 1 211 ? 56.934 51.409 35.776 1.00 35.09 209 TYR F O 1
ATOM 12375 N N . ALA F 1 212 ? 58.707 52.734 35.406 1.00 34.13 210 ALA F N 1
ATOM 12376 C CA . ALA F 1 212 ? 58.200 53.815 36.234 1.00 33.26 210 ALA F CA 1
ATOM 12377 C C . ALA F 1 212 ? 56.872 54.260 35.650 1.00 32.41 210 ALA F C 1
ATOM 12378 O O . ALA F 1 212 ? 55.922 54.567 36.356 1.00 32.30 210 ALA F O 1
ATOM 12380 N N . LEU F 1 213 ? 56.813 54.256 34.333 1.00 32.10 211 LEU F N 1
ATOM 12381 C CA . LEU F 1 213 ? 55.661 54.748 33.615 1.00 32.43 211 LEU F CA 1
ATOM 12382 C C . LEU F 1 213 ? 54.429 53.883 33.866 1.00 33.01 211 LEU F C 1
ATOM 12383 O O . LEU F 1 213 ? 53.304 54.386 33.818 1.00 32.59 211 LEU F O 1
ATOM 12388 N N . LYS F 1 214 ? 54.635 52.587 34.125 1.00 33.02 212 LYS F N 1
ATOM 12389 C CA . LYS F 1 214 ? 53.524 51.667 34.410 1.00 31.80 212 LYS F CA 1
ATOM 12390 C C . LYS F 1 214 ? 52.803 52.065 35.681 1.00 32.97 212 LYS F C 1
ATOM 12391 O O . LYS F 1 214 ? 51.588 51.900 35.787 1.00 33.52 212 LYS F O 1
ATOM 12397 N N . GLN F 1 215 ? 53.565 52.558 36.655 1.00 31.78 213 GLN F N 1
ATOM 12398 C CA . GLN F 1 215 ? 53.002 52.943 37.937 1.00 32.43 213 GLN F CA 1
ATOM 12399 C C . GLN F 1 215 ? 52.364 54.319 37.797 1.00 33.32 213 GLN F C 1
ATOM 12400 O O . GLN F 1 215 ? 52.688 55.269 38.526 1.00 32.98 213 GLN F O 1
ATOM 12406 N N . GLU F 1 216 ? 51.425 54.402 36.860 1.00 32.94 214 GLU F N 1
ATOM 12407 C CA . GLU F 1 216 ? 50.869 55.675 36.427 1.00 33.69 214 GLU F CA 1
ATOM 12408 C C . GLU F 1 216 ? 50.205 56.522 37.514 1.00 33.03 214 GLU F C 1
ATOM 12409 O O . GLU F 1 216 ? 49.894 57.683 37.295 1.00 33.98 214 GLU F O 1
ATOM 12415 N N . LYS F 1 217 ? 49.994 55.961 38.688 1.00 32.89 215 LYS F N 1
ATOM 12416 C CA . LYS F 1 217 ? 49.241 56.681 39.688 1.00 33.05 215 LYS F CA 1
ATOM 12417 C C . LYS F 1 217 ? 50.126 57.014 40.885 1.00 32.23 215 LYS F C 1
ATOM 12418 O O . LYS F 1 217 ? 49.713 57.728 41.786 1.00 32.15 215 LYS F O 1
ATOM 12424 N N . VAL F 1 218 ? 51.349 56.496 40.875 1.00 31.24 216 VAL F N 1
ATOM 12425 C CA . VAL F 1 218 ? 52.288 56.685 41.976 1.00 31.60 216 VAL F CA 1
ATOM 12426 C C . VAL F 1 218 ? 53.088 57.958 41.821 1.00 30.53 216 VAL F C 1
ATOM 12427 O O . VAL F 1 218 ? 53.532 58.281 40.735 1.00 32.15 216 VAL F O 1
ATOM 12431 N N . SER F 1 219 ? 53.288 58.672 42.917 1.00 31.74 217 SER F N 1
ATOM 12432 C CA . SER F 1 219 ? 54.218 59.796 42.934 1.00 30.95 217 SER F CA 1
ATOM 12433 C C . SER F 1 219 ? 55.265 59.463 43.972 1.00 31.08 217 SER F C 1
ATOM 12434 O O . SER F 1 219 ? 54.932 58.962 45.049 1.00 31.91 217 SER F O 1
ATOM 12437 N N . GLY F 1 220 ? 56.526 59.718 43.648 1.00 30.39 218 GLY F N 1
ATOM 12438 C CA . GLY F 1 220 ? 57.609 59.426 44.567 1.00 30.42 218 GLY F CA 1
ATOM 12439 C C . GLY F 1 220 ? 58.984 59.609 43.952 1.00 31.54 218 GLY F C 1
ATOM 12440 O O . GLY F 1 220 ? 59.112 59.990 42.785 1.00 31.02 218 GLY F O 1
ATOM 12441 N N . THR F 1 221 ? 60.010 59.319 44.748 1.00 31.23 219 THR F N 1
ATOM 12442 C CA . THR F 1 221 ? 61.404 59.482 44.346 1.00 31.65 219 THR F CA 1
ATOM 12443 C C . THR F 1 221 ? 62.190 58.168 44.481 1.00 32.92 219 THR F C 1
ATOM 12444 O O . THR F 1 221 ? 62.328 57.629 45.578 1.00 33.28 219 THR F O 1
ATOM 12448 N N . PHE F 1 222 ? 62.723 57.673 43.366 1.00 31.97 220 PHE F N 1
ATOM 12449 C CA . PHE F 1 222 ? 63.348 56.361 43.329 1.00 33.19 220 PHE F CA 1
ATOM 12450 C C . PHE F 1 222 ? 64.787 56.385 42.806 1.00 33.82 220 PHE F C 1
ATOM 12451 O O . PHE F 1 222 ? 65.064 56.950 41.764 1.00 35.00 220 PHE F O 1
ATOM 12459 N N . ASN F 1 223 ? 65.703 55.761 43.532 1.00 34.43 221 ASN F N 1
ATOM 12460 C CA . ASN F 1 223 ? 67.041 55.535 43.017 1.00 34.46 221 ASN F CA 1
ATOM 12461 C C . ASN F 1 223 ? 66.972 54.516 41.903 1.00 36.05 221 ASN F C 1
ATOM 12462 O O . ASN F 1 223 ? 66.401 53.438 42.081 1.00 37.92 221 ASN F O 1
ATOM 12467 N N . ILE F 1 224 ? 67.589 54.814 40.769 1.00 36.18 222 ILE F N 1
ATOM 12468 C CA . ILE F 1 224 ? 67.717 53.814 39.723 1.00 35.61 222 ILE F CA 1
ATOM 12469 C C . ILE F 1 224 ? 69.177 53.502 39.456 1.00 36.46 222 ILE F C 1
ATOM 12470 O O . ILE F 1 224 ? 69.834 54.198 38.685 1.00 36.70 222 ILE F O 1
ATOM 12475 N N . GLY F 1 225 ? 69.675 52.454 40.109 1.00 37.54 223 GLY F N 1
ATOM 12476 C CA . GLY F 1 225 ? 71.038 51.983 39.916 1.00 38.05 223 GLY F CA 1
ATOM 12477 C C . GLY F 1 225 ? 71.140 50.636 39.216 1.00 38.50 223 GLY F C 1
ATOM 12478 O O . GLY F 1 225 ? 70.134 49.989 38.907 1.00 37.41 223 GLY F O 1
ATOM 12479 N N . SER F 1 226 ? 72.374 50.208 38.976 1.00 39.95 224 SER F N 1
ATOM 12480 C CA . SER F 1 226 ? 72.645 48.974 38.246 1.00 41.15 224 SER F CA 1
ATOM 12481 C C . SER F 1 226 ? 73.141 47.868 39.169 1.00 42.95 224 SER F C 1
ATOM 12482 O O . SER F 1 226 ? 73.001 46.679 38.863 1.00 43.72 224 SER F O 1
ATOM 12485 N N . GLY F 1 227 ? 73.717 48.272 40.299 1.00 42.09 225 GLY F N 1
ATOM 12486 C CA . GLY F 1 227 ? 74.427 47.363 41.170 1.00 41.77 225 GLY F CA 1
ATOM 12487 C C . GLY F 1 227 ? 75.917 47.472 40.902 1.00 43.81 225 GLY F C 1
ATOM 12488 O O . GLY F 1 227 ? 76.727 47.466 41.828 1.00 45.11 225 GLY F O 1
ATOM 12489 N N . ASP F 1 228 ? 76.274 47.590 39.625 1.00 44.84 226 ASP F N 1
ATOM 12490 C CA . ASP F 1 228 ? 77.669 47.712 39.203 1.00 46.19 226 ASP F CA 1
ATOM 12491 C C . ASP F 1 228 ? 78.327 48.969 39.754 1.00 47.23 226 ASP F C 1
ATOM 12492 O O . ASP F 1 228 ? 78.193 50.041 39.177 1.00 47.42 226 ASP F O 1
ATOM 12497 N N . ALA F 1 229 ? 79.030 48.837 40.874 1.00 48.92 227 ALA F N 1
ATOM 12498 C CA . ALA F 1 229 ? 79.827 49.932 41.416 1.00 49.43 227 ALA F CA 1
ATOM 12499 C C . ALA F 1 229 ? 81.296 49.580 41.244 1.00 52.01 227 ALA F C 1
ATOM 12500 O O . ALA F 1 229 ? 81.839 48.797 42.016 1.00 52.22 227 ALA F O 1
ATOM 12502 N N . LEU F 1 230 ? 81.929 50.155 40.220 1.00 54.00 228 LEU F N 1
ATOM 12503 C CA . LEU F 1 230 ? 83.275 49.749 39.810 1.00 55.96 228 LEU F CA 1
ATOM 12504 C C . LEU F 1 230 ? 84.326 50.830 40.018 1.00 57.15 228 LEU F C 1
ATOM 12505 O O . LEU F 1 230 ? 84.007 52.019 40.081 1.00 56.13 228 LEU F O 1
ATOM 12510 N N . THR F 1 231 ? 85.581 50.400 40.131 1.00 59.78 229 THR F N 1
ATOM 12511 C CA . THR F 1 231 ? 86.713 51.318 40.175 1.00 61.32 229 THR F CA 1
ATOM 12512 C C . THR F 1 231 ? 87.168 51.596 38.750 1.00 63.24 229 THR F C 1
ATOM 12513 O O . THR F 1 231 ? 86.905 50.806 37.843 1.00 63.11 229 THR F O 1
ATOM 12517 N N . ASN F 1 232 ? 87.850 52.720 38.551 1.00 64.66 230 ASN F N 1
ATOM 12518 C CA . ASN F 1 232 ? 88.339 53.065 37.223 1.00 64.79 230 ASN F CA 1
ATOM 12519 C C . ASN F 1 232 ? 89.148 51.920 36.634 1.00 64.96 230 ASN F C 1
ATOM 12520 O O . ASN F 1 232 ? 89.079 51.655 35.436 1.00 65.06 230 ASN F O 1
ATOM 12525 N N . TYR F 1 233 ? 89.901 51.223 37.479 1.00 65.14 231 TYR F N 1
ATOM 12526 C CA . TYR F 1 233 ? 90.620 50.060 36.998 1.00 66.65 231 TYR F CA 1
ATOM 12527 C C . TYR F 1 233 ? 89.631 49.060 36.393 1.00 67.50 231 TYR F C 1
ATOM 12528 O O . TYR F 1 233 ? 89.782 48.650 35.243 1.00 67.35 231 TYR F O 1
ATOM 12537 N N . GLU F 1 234 ? 88.609 48.697 37.167 1.00 67.01 232 GLU F N 1
ATOM 12538 C CA . GLU F 1 234 ? 87.642 47.674 36.757 1.00 66.05 232 GLU F CA 1
ATOM 12539 C C . GLU F 1 234 ? 86.939 48.000 35.435 1.00 66.06 232 GLU F C 1
ATOM 12540 O O . GLU F 1 234 ? 86.605 47.101 34.665 1.00 66.20 232 GLU F O 1
ATOM 12546 N N . VAL F 1 235 ? 86.713 49.284 35.178 1.00 65.22 233 VAL F N 1
ATOM 12547 C CA . VAL F 1 235 ? 86.051 49.703 33.951 1.00 64.99 233 VAL F CA 1
ATOM 12548 C C . VAL F 1 235 ? 86.971 49.471 32.762 1.00 67.49 233 VAL F C 1
ATOM 12549 O O . VAL F 1 235 ? 86.608 48.781 31.802 1.00 68.12 233 VAL F O 1
ATOM 12553 N N . ALA F 1 236 ? 88.166 50.051 32.837 1.00 67.08 234 ALA F N 1
ATOM 12554 C CA . ALA F 1 236 ? 89.187 49.869 31.812 1.00 67.33 234 ALA F CA 1
ATOM 12555 C C . ALA F 1 236 ? 89.427 48.386 31.534 1.00 69.56 234 ALA F C 1
ATOM 12556 O O . ALA F 1 236 ? 89.463 47.950 30.385 1.00 70.86 234 ALA F O 1
ATOM 12558 N N . ASN F 1 237 ? 89.579 47.618 32.605 1.00 69.70 235 ASN F N 1
ATOM 12559 C CA . ASN F 1 237 ? 89.834 46.187 32.520 1.00 69.87 235 ASN F CA 1
ATOM 12560 C C . ASN F 1 237 ? 88.726 45.396 31.808 1.00 71.06 235 ASN F C 1
ATOM 12561 O O . ASN F 1 237 ? 89.017 44.490 31.026 1.00 72.67 235 ASN F O 1
ATOM 12566 N N . THR F 1 238 ? 87.465 45.736 32.070 1.00 69.98 236 THR F N 1
ATOM 12567 C CA . THR F 1 238 ? 86.340 45.026 31.448 1.00 70.92 236 THR F CA 1
ATOM 12568 C C . THR F 1 238 ? 86.142 45.410 29.977 1.00 71.14 236 THR F C 1
ATOM 12569 O O . THR F 1 238 ? 85.530 44.668 29.206 1.00 69.78 236 THR F O 1
ATOM 12573 N N . ILE F 1 239 ? 86.655 46.575 29.595 1.00 71.11 237 ILE F N 1
ATOM 12574 C CA . ILE F 1 239 ? 86.603 46.993 28.200 1.00 72.11 237 ILE F CA 1
ATOM 12575 C C . ILE F 1 239 ? 87.680 46.281 27.381 1.00 74.07 237 ILE F C 1
ATOM 12576 O O . ILE F 1 239 ? 87.377 45.632 26.375 1.00 74.52 237 ILE F O 1
ATOM 12581 N N . ASN F 1 240 ? 88.932 46.395 27.825 1.00 73.90 238 ASN F N 1
ATOM 12582 C CA . ASN F 1 240 ? 90.057 45.739 27.158 1.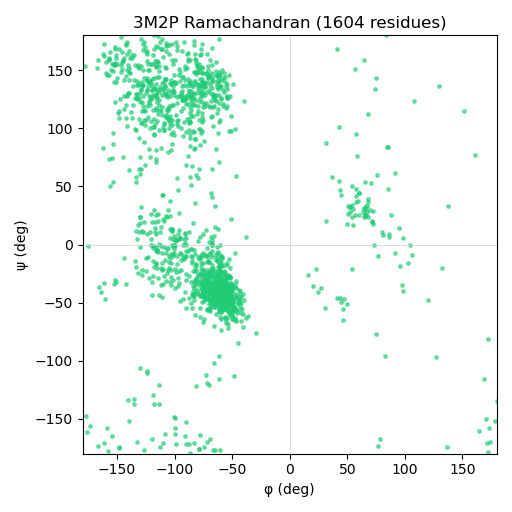00 74.64 238 ASN F CA 1
ATOM 12583 C C . ASN F 1 240 ? 89.848 44.229 27.070 1.00 76.13 238 ASN F C 1
ATOM 12584 O O . ASN F 1 240 ? 90.494 43.542 26.279 1.00 77.29 238 ASN F O 1
ATOM 12589 N N . ASN F 1 241 ? 88.929 43.724 27.885 1.00 75.67 239 ASN F N 1
ATOM 12590 C CA . ASN F 1 241 ? 88.792 42.292 28.127 1.00 75.94 239 ASN F CA 1
ATOM 12591 C C . ASN F 1 241 ? 87.633 41.638 27.358 1.00 75.83 239 ASN F C 1
ATOM 12592 O O . ASN F 1 241 ? 87.496 40.415 27.335 1.00 76.64 239 ASN F O 1
ATOM 12597 N N . ALA F 1 242 ? 86.805 42.457 26.718 1.00 75.92 240 ALA F N 1
ATOM 12598 C CA . ALA F 1 242 ? 85.698 41.945 25.914 1.00 74.81 240 ALA F CA 1
ATOM 12599 C C . ALA F 1 242 ? 85.743 42.553 24.518 1.00 76.16 240 ALA F C 1
ATOM 12600 O O . ALA F 1 242 ? 84.799 42.414 23.733 1.00 75.40 240 ALA F O 1
ATOM 12602 N N . PHE F 1 243 ? 86.857 43.230 24.234 1.00 76.66 241 PHE F N 1
ATOM 12603 C CA . PHE F 1 243 ? 87.145 43.836 22.934 1.00 75.75 241 PHE F CA 1
ATOM 12604 C C . PHE F 1 243 ? 88.376 43.182 22.297 1.00 77.08 241 PHE F C 1
ATOM 12605 O O . PHE F 1 243 ? 88.616 43.323 21.094 1.00 77.43 241 PHE F O 1
ATOM 12613 N N . GLY F 1 244 ? 89.153 42.472 23.113 1.00 76.38 242 GLY F N 1
ATOM 12614 C CA . GLY F 1 244 ? 90.398 41.876 22.667 1.00 76.48 242 GLY F CA 1
ATOM 12615 C C . GLY F 1 244 ? 91.585 42.800 22.884 1.00 77.06 242 GLY F C 1
ATOM 12616 O O . GLY F 1 244 ? 92.252 43.205 21.930 1.00 76.86 242 GLY F O 1
ATOM 12617 N N . ASN F 1 245 ? 91.837 43.140 24.145 1.00 77.21 243 ASN F N 1
ATOM 12618 C CA . ASN F 1 245 ? 92.979 43.970 24.535 1.00 76.26 243 ASN F CA 1
ATOM 12619 C C . ASN F 1 245 ? 93.607 43.438 25.814 1.00 77.05 243 ASN F C 1
ATOM 12620 O O . ASN F 1 245 ? 93.533 42.235 26.107 1.00 76.21 243 ASN F O 1
ATOM 12625 N N . LYS F 1 246 ? 94.210 44.367 26.559 1.00 76.68 244 LYS F N 1
ATOM 12626 C CA . LYS F 1 246 ? 94.812 44.135 27.876 1.00 75.72 244 LYS F CA 1
ATOM 12627 C C . LYS F 1 246 ? 95.960 45.100 28.126 1.00 74.84 244 LYS F C 1
ATOM 12628 O O . LYS F 1 246 ? 96.948 44.736 28.757 1.00 74.47 244 LYS F O 1
ATOM 12634 N N . GLU F 1 258 ? 95.487 60.825 44.370 1.00 76.81 256 GLU F N 1
ATOM 12635 C CA . GLU F 1 258 ? 94.501 59.748 44.327 1.00 78.80 256 GLU F CA 1
ATOM 12636 C C . GLU F 1 258 ? 93.348 60.049 43.355 1.00 78.05 256 GLU F C 1
ATOM 12637 O O . GLU F 1 258 ? 93.111 59.291 42.405 1.00 76.41 256 GLU F O 1
ATOM 12643 N N . GLY F 1 259 ? 92.622 61.137 43.614 1.00 76.37 257 GLY F N 1
ATOM 12644 C CA . GLY F 1 259 ? 91.590 61.600 42.702 1.00 74.62 257 GLY F CA 1
ATOM 12645 C C . GLY F 1 259 ? 90.191 61.850 43.251 1.00 73.88 257 GLY F C 1
ATOM 12646 O O . GLY F 1 259 ? 89.906 62.910 43.816 1.00 73.10 257 GLY F O 1
ATOM 12647 N N . ILE F 1 260 ? 89.318 60.857 43.089 1.00 72.92 258 ILE F N 1
ATOM 12648 C CA . ILE F 1 260 ? 87.869 61.066 43.152 1.00 69.66 258 ILE F CA 1
ATOM 12649 C C . ILE F 1 260 ? 87.136 60.312 44.265 1.00 67.28 258 ILE F C 1
ATOM 12650 O O . ILE F 1 260 ? 87.741 59.576 45.040 1.00 68.25 258 ILE F O 1
ATOM 12655 N N . HIS F 1 261 ? 85.821 60.503 44.321 1.00 65.25 259 HIS F N 1
ATOM 12656 C CA . HIS F 1 261 ? 84.993 59.957 45.394 1.00 63.44 259 HIS F CA 1
ATOM 12657 C C . HIS F 1 261 ? 84.091 58.798 44.977 1.00 60.27 259 HIS F C 1
ATOM 12658 O O . HIS F 1 261 ? 83.678 58.699 43.827 1.00 60.78 259 HIS F O 1
ATOM 12665 N N . SER F 1 262 ? 83.764 57.936 45.931 1.00 57.66 260 SER F N 1
ATOM 12666 C CA . SER F 1 262 ? 82.864 56.825 45.669 1.00 54.59 260 SER F CA 1
ATOM 12667 C C . SER F 1 262 ? 81.419 57.299 45.579 1.00 51.45 260 SER F C 1
ATOM 12668 O O . SER F 1 262 ? 80.976 58.127 46.364 1.00 51.68 260 SER F O 1
ATOM 12671 N N . SER F 1 263 ? 80.681 56.775 44.613 1.00 50.14 261 SER F N 1
ATOM 12672 C CA . SER F 1 263 ? 79.253 57.053 44.534 1.00 48.30 261 SER F CA 1
ATOM 12673 C C . SER F 1 263 ? 78.481 55.823 44.046 1.00 46.57 261 SER F C 1
ATOM 12674 O O . SER F 1 263 ? 78.704 55.337 42.939 1.00 46.31 261 SER F O 1
ATOM 12677 N N . TYR F 1 264 ? 77.602 55.305 44.900 1.00 45.21 262 TYR F N 1
ATOM 12678 C CA . TYR F 1 264 ? 76.723 54.198 44.530 1.00 43.56 262 TYR F CA 1
ATOM 12679 C C . TYR F 1 264 ? 75.491 54.160 45.428 1.00 41.56 262 TYR F C 1
ATOM 12680 O O . TYR F 1 264 ? 75.515 54.665 46.551 1.00 41.28 262 TYR F O 1
ATOM 12697 N N . ASP F 1 266 ? 71.528 52.347 46.850 1.00 39.18 264 ASP F N 1
ATOM 12698 C CA . ASP F 1 266 ? 70.711 51.206 47.228 1.00 37.40 264 ASP F CA 1
ATOM 12699 C C . ASP F 1 266 ? 69.359 51.313 46.524 1.00 37.67 264 ASP F C 1
ATOM 12700 O O . ASP F 1 266 ? 68.465 52.018 46.995 1.00 38.75 264 ASP F O 1
ATOM 12705 N N . SER F 1 267 ? 69.194 50.601 45.412 1.00 37.07 265 SER F N 1
ATOM 12706 C CA . SER F 1 267 ? 67.972 50.719 44.613 1.00 36.99 265 SER F CA 1
ATOM 12707 C C . SER F 1 267 ? 66.891 49.657 44.885 1.00 36.68 265 SER F C 1
ATOM 12708 O O . SER F 1 267 ? 66.074 49.350 44.017 1.00 35.47 265 SER F O 1
ATOM 12711 N N . SER F 1 268 ? 66.865 49.115 46.098 1.00 36.93 266 SER F N 1
ATOM 12712 C CA . SER F 1 268 ? 65.793 48.202 46.476 1.00 35.72 266 SER F CA 1
ATOM 12713 C C . SER F 1 268 ? 64.412 48.846 46.413 1.00 34.57 266 SER F C 1
ATOM 12714 O O . SER F 1 268 ? 63.470 48.226 45.950 1.00 35.01 266 SER F O 1
ATOM 12717 N N . LYS F 1 269 ? 64.274 50.086 46.865 1.00 34.99 267 LYS F N 1
ATOM 12718 C CA . LYS F 1 269 ? 62.962 50.721 46.795 1.00 34.50 267 LYS F CA 1
ATOM 12719 C C . LYS F 1 269 ? 62.344 50.515 45.411 1.00 35.40 267 LYS F C 1
ATOM 12720 O O . LYS F 1 269 ? 61.179 50.140 45.300 1.00 35.81 267 LYS F O 1
ATOM 12726 N N . ALA F 1 270 ? 63.134 50.734 44.361 1.00 35.67 268 ALA F N 1
ATOM 12727 C CA . ALA F 1 270 ? 62.639 50.612 42.988 1.00 35.67 268 ALA F CA 1
ATOM 12728 C C . ALA F 1 270 ? 62.402 49.164 42.566 1.00 35.80 268 ALA F C 1
ATOM 12729 O O . ALA F 1 270 ? 61.455 48.876 41.832 1.00 35.39 268 ALA F O 1
ATOM 12731 N N . LYS F 1 271 ? 63.280 48.267 43.015 1.00 35.79 269 LYS F N 1
ATOM 12732 C CA . LYS F 1 271 ? 63.129 46.839 42.746 1.00 35.91 269 LYS F CA 1
ATOM 12733 C C . LYS F 1 271 ? 61.724 46.386 43.093 1.00 35.79 269 LYS F C 1
ATOM 12734 O O . LYS F 1 271 ? 61.111 45.610 42.368 1.00 36.03 269 LYS F O 1
ATOM 12740 N N . GLU F 1 272 ? 61.209 46.902 44.198 1.00 34.72 270 GLU F N 1
ATOM 12741 C CA . GLU F 1 272 ? 59.939 46.448 44.717 1.00 34.29 270 GLU F CA 1
ATOM 12742 C C . GLU F 1 272 ? 58.746 47.242 44.177 1.00 36.41 270 GLU F C 1
ATOM 12743 O O . GLU F 1 272 ? 57.799 46.643 43.629 1.00 37.58 270 GLU F O 1
ATOM 12749 N N . LEU F 1 273 ? 58.777 48.573 44.320 1.00 35.19 271 LEU F N 1
ATOM 12750 C CA . LEU F 1 273 ? 57.646 49.399 43.887 1.00 34.50 271 LEU F CA 1
ATOM 12751 C C . LEU F 1 273 ? 57.560 49.500 42.373 1.00 35.93 271 LEU F C 1
ATOM 12752 O O . LEU F 1 273 ? 56.473 49.453 41.791 1.00 36.45 271 LEU F O 1
ATOM 12757 N N . LEU F 1 274 ? 58.710 49.610 41.726 1.00 36.02 272 LEU F N 1
ATOM 12758 C CA . LEU F 1 274 ? 58.719 49.791 40.284 1.00 35.58 272 LEU F CA 1
ATOM 12759 C C . LEU F 1 274 ? 58.817 48.456 39.557 1.00 36.43 272 LEU F C 1
ATOM 12760 O O . LEU F 1 274 ? 58.584 48.386 38.341 1.00 36.45 272 LEU F O 1
ATOM 12765 N N . ASP F 1 275 ? 59.121 47.400 40.314 1.00 35.40 273 ASP F N 1
ATOM 12766 C CA . ASP F 1 275 ? 59.354 46.074 39.746 1.00 36.42 273 ASP F CA 1
ATOM 12767 C C . ASP F 1 275 ? 60.533 46.144 38.778 1.00 36.74 273 ASP F C 1
ATOM 12768 O O . ASP F 1 275 ? 60.481 45.589 37.673 1.00 36.81 273 ASP F O 1
ATOM 12773 N N . PHE F 1 276 ? 61.595 46.832 39.191 1.00 36.03 274 PHE F N 1
ATOM 12774 C CA . PHE F 1 276 ? 62.700 47.099 38.280 1.00 36.68 274 PHE F CA 1
ATOM 12775 C C . PHE F 1 276 ? 64.048 46.511 38.694 1.00 36.70 274 PHE F C 1
ATOM 12776 O O . PHE F 1 276 ? 64.516 46.709 39.813 1.00 36.36 274 PHE F O 1
ATOM 12784 N N . SER F 1 277 ? 64.677 45.799 37.765 1.00 38.13 275 SER F N 1
ATOM 12785 C CA . SER F 1 277 ? 66.103 45.502 37.882 1.00 39.53 275 SER F CA 1
ATOM 12786 C C . SER F 1 277 ? 66.739 45.489 36.499 1.00 39.49 275 SER F C 1
ATOM 12787 O O . SER F 1 277 ? 66.051 45.307 35.488 1.00 38.45 275 SER F O 1
ATOM 12790 N N . THR F 1 278 ? 68.050 45.706 36.467 1.00 40.24 276 THR F N 1
ATOM 12791 C CA . THR F 1 278 ? 68.794 45.773 35.217 1.00 41.37 276 THR F CA 1
ATOM 12792 C C . THR F 1 278 ? 68.720 44.458 34.453 1.00 42.75 276 THR F C 1
ATOM 12793 O O . THR F 1 278 ? 68.683 43.383 35.051 1.00 43.27 276 THR F O 1
ATOM 12797 N N . ASP F 1 279 ? 68.678 44.559 33.130 1.00 43.17 277 ASP F N 1
ATOM 12798 C CA . ASP F 1 279 ? 68.780 43.406 32.245 1.00 42.82 277 ASP F CA 1
ATOM 12799 C C . ASP F 1 279 ? 70.262 43.117 32.023 1.00 44.72 277 ASP F C 1
ATOM 12800 O O . ASP F 1 279 ? 70.630 42.075 31.478 1.00 46.36 277 ASP F O 1
ATOM 12805 N N . TYR F 1 280 ? 71.112 44.045 32.459 1.00 44.60 278 TYR F N 1
ATOM 12806 C CA . TYR F 1 280 ? 72.529 43.998 32.128 1.00 45.63 278 TYR F CA 1
ATOM 12807 C C . TYR F 1 280 ? 73.451 44.193 33.320 1.00 48.45 278 TYR F C 1
ATOM 12808 O O . TYR F 1 280 ? 73.075 44.806 34.328 1.00 48.04 278 TYR F O 1
ATOM 12817 N N . ASN F 1 281 ? 74.663 43.656 33.202 1.00 49.48 279 ASN F N 1
ATOM 12818 C CA . ASN F 1 281 ? 75.744 44.031 34.104 1.00 50.93 279 ASN F CA 1
ATOM 12819 C C . ASN F 1 281 ? 76.806 44.699 33.265 1.00 51.59 279 ASN F C 1
ATOM 12820 O O . ASN F 1 281 ? 76.704 44.695 32.049 1.00 51.86 279 ASN F O 1
ATOM 12825 N N . PHE F 1 282 ? 77.810 45.292 33.894 1.00 52.91 280 PHE F N 1
ATOM 12826 C CA . PHE F 1 282 ? 78.765 46.071 33.127 1.00 53.53 280 PHE F CA 1
ATOM 12827 C C . PHE F 1 282 ? 79.427 45.229 32.044 1.00 55.96 280 PHE F C 1
ATOM 12828 O O . PHE F 1 282 ? 79.511 45.655 30.888 1.00 57.44 280 PHE F O 1
ATOM 12836 N N . ALA F 1 283 ? 79.878 44.031 32.408 1.00 54.79 281 ALA F N 1
ATOM 12837 C CA . ALA F 1 283 ? 80.529 43.144 31.443 1.00 56.58 281 ALA F CA 1
ATOM 12838 C C . ALA F 1 283 ? 79.631 42.867 30.234 1.00 57.55 281 ALA F C 1
ATOM 12839 O O . ALA F 1 283 ? 80.049 42.980 29.079 1.00 58.10 281 ALA F O 1
ATOM 12841 N N . THR F 1 284 ? 78.391 42.500 30.527 1.00 56.28 282 THR F N 1
ATOM 12842 C CA . THR F 1 284 ? 77.416 42.121 29.523 1.00 54.82 282 THR F CA 1
ATOM 12843 C C . THR F 1 284 ? 76.998 43.302 28.654 1.00 56.23 282 THR F C 1
ATOM 12844 O O . THR F 1 284 ? 76.725 43.148 27.461 1.00 57.68 282 THR F O 1
ATOM 12848 N N . ALA F 1 285 ? 76.964 44.488 29.247 1.00 54.94 283 ALA F N 1
ATOM 12849 C CA . ALA F 1 285 ? 76.541 45.678 28.518 1.00 55.79 283 ALA F CA 1
ATOM 12850 C C . ALA F 1 285 ? 77.632 46.165 27.563 1.00 57.83 283 ALA F C 1
ATOM 12851 O O . ALA F 1 285 ? 77.351 46.586 26.438 1.00 57.17 283 ALA F O 1
ATOM 12853 N N . VAL F 1 286 ? 78.875 46.112 28.026 1.00 57.86 284 VAL F N 1
ATOM 12854 C CA . VAL F 1 286 ? 80.018 46.449 27.193 1.00 60.16 284 VAL F CA 1
ATOM 12855 C C . VAL F 1 286 ? 80.091 45.505 25.998 1.00 61.22 284 VAL F C 1
ATOM 12856 O O . VAL F 1 286 ? 80.164 45.944 24.851 1.00 62.02 284 VAL F O 1
ATOM 12860 N N . GLU F 1 287 ? 80.062 44.207 26.288 1.00 61.12 285 GLU F N 1
ATOM 12861 C CA . GLU F 1 287 ? 80.075 43.160 25.272 1.00 61.61 285 GLU F CA 1
ATOM 12862 C C . GLU F 1 287 ? 79.009 43.369 24.210 1.00 62.29 285 GLU F C 1
ATOM 12863 O O . GLU F 1 287 ? 79.213 43.017 23.049 1.00 64.40 285 GLU F O 1
ATOM 12869 N N . GLU F 1 288 ? 77.870 43.933 24.604 1.00 62.28 286 GLU F N 1
ATOM 12870 C CA . GLU F 1 288 ? 76.825 44.271 23.636 1.00 61.41 286 GLU F CA 1
ATOM 12871 C C . GLU F 1 288 ? 77.195 45.542 22.889 1.00 60.68 286 GLU F C 1
ATOM 12872 O O . GLU F 1 288 ? 76.860 45.707 21.728 1.00 61.05 286 GLU F O 1
ATOM 12878 N N . ILE F 1 289 ? 77.883 46.449 23.565 1.00 61.90 287 ILE F N 1
ATOM 12879 C CA . ILE F 1 289 ? 78.272 47.678 22.908 1.00 63.93 287 ILE F CA 1
ATOM 12880 C C . ILE F 1 289 ? 79.323 47.355 21.863 1.00 66.47 287 ILE F C 1
ATOM 12881 O O . ILE F 1 289 ? 79.280 47.880 20.749 1.00 66.64 287 ILE F O 1
ATOM 12886 N N . HIS F 1 290 ? 80.248 46.466 22.217 1.00 67.02 288 HIS F N 1
ATOM 12887 C CA . HIS F 1 290 ? 81.277 46.040 21.277 1.00 67.95 288 HIS F CA 1
ATOM 12888 C C . HIS F 1 290 ? 80.650 45.623 19.951 1.00 67.74 288 HIS F C 1
ATOM 12889 O O . HIS F 1 290 ? 80.899 46.244 18.917 1.00 68.33 288 HIS F O 1
ATOM 12896 N N . LEU F 1 291 ? 79.840 44.568 19.994 1.00 67.44 289 LEU F N 1
ATOM 12897 C CA . LEU F 1 291 ? 79.057 44.127 18.840 1.00 66.98 289 LEU F CA 1
ATOM 12898 C C . LEU F 1 291 ? 78.575 45.333 18.036 1.00 67.37 289 LEU F C 1
ATOM 12899 O O . LEU F 1 291 ? 78.945 45.497 16.876 1.00 67.63 289 LEU F O 1
ATOM 12904 N N . LEU F 1 292 ? 77.766 46.182 18.668 1.00 67.11 290 LEU F N 1
ATOM 12905 C CA . LEU F 1 292 ? 77.197 47.358 18.012 1.00 66.74 290 LEU F CA 1
ATOM 12906 C C . LEU F 1 292 ? 78.246 48.209 17.307 1.00 67.10 290 LEU F C 1
ATOM 12907 O O . LEU F 1 292 ? 78.056 48.634 16.164 1.00 66.36 290 LEU F O 1
ATOM 12920 N N . ARG F 1 294 ? 81.309 47.260 16.240 1.00 69.38 292 ARG F N 1
ATOM 12921 C CA . ARG F 1 294 ? 81.732 46.434 15.110 1.00 68.95 292 ARG F CA 1
ATOM 12922 C C . ARG F 1 294 ? 81.008 46.834 13.827 1.00 68.47 292 ARG F C 1
ATOM 12923 O O . ARG F 1 294 ? 81.637 47.325 12.893 1.00 70.50 292 ARG F O 1
ATOM 12925 N N . GLY F 1 295 ? 79.691 46.647 13.790 1.00 67.31 293 GLY F N 1
ATOM 12926 C CA . GLY F 1 295 ? 78.887 47.088 12.659 1.00 67.50 293 GLY F CA 1
ATOM 12927 C C . GLY F 1 295 ? 78.353 48.510 12.795 1.00 67.27 293 GLY F C 1
ATOM 12928 O O . GLY F 1 295 ? 78.778 49.441 12.095 1.00 64.68 293 GLY F O 1
#

CATH classification: 3.40.50.720

Sequence (1616 aa):
SLKIAVTGGTGFLGQYVVESIKNDGNTPIILTRSIGDYEYRVSDYTLEDLINQLNDVDAVVHLAATRGSQGKISEFHDNEILTQNLYDACYENNISNIVYASTISAYSDETSLPWNEKELPLPDLYGVSKLACEHIGNIYSRKKGLCIKNLRFAHLYGFNENYINRFFRQAFHGEQLTLHANSVAKREFLYAKDAAKSVIYALKQEKVSGTFNIGSGDALTNYEVANTINNAFGNKDNLLVKNPNANEGIHSSYDSSKAKELLDFSTDYNFATAVEEIHLLRGSLKIAVTGGTGFLGQYVVESIKNDGNTPIILTRSIGYEYRVSDYTLEDLINQLNDVDAVVHLAATRGSQGKISEFHDNEILTQNLYDACYENNISNIVYASTISAYSDETSLPWNEKELPLPDLYGVSKLACEHIGNIYSRKKGLCIKNLRFAHLYGFNENYINRFAKREFLYAKDAAKSVIYALKQEKVSGTFNIGSGDALTNYEVANTINNAFGNIHSSYDSSKAKELLDFSTDYNFATAVEEIHLLRGSLKIAVTGGTGFLGQYVVESIKNDGNTPIILTRSIGNDYEYRVSDYTLEDLINQLNDVDAVVHLAATRGSQGKISEFHDNEILTQNLYDACYENNISNIVYASTISAYSDETSLPWNEKELPLPDLYGVSKLACEHIGNIYSRKKGLCIKNLRFAHLYGFNENYINRFFRQAFHGEQLTLHANSVAKREFLYAKDAAKSVIYALKQEKVSGTFNIGSGDALTNYEVANTINNAFGNKDNLLVIHSSYDSSKAKELLDFSTDYNFATAVEEIHLLRGSLKIAVTGGTGFLGQYVVESIKNDGNTPIILTRSIGDYEYRVSDYTLEDLINQLNDVDAVVHLAATRGSQGKISEFHDNEILTQNLYDACYENNISNIVYASTISAYSDETSLPWNEKELPLPDLYGVSKLACEHIGNIYSRKKGLCIKNLRFAHLYGFNEKNNYINRFFRQAFHGEQLTLHANSVAKREFLYAKDAAKSVIYALKQEKVSGTFNIGSGDALTNYEVANTINNAFGNKDNLLVKNSSYDSSKAKELLDFSTDYNFATAVEEIHLLRGLDDVPLWYSLKIAVTGGTGFLGQYVVESIKNDGNTPIILTRSIGYEYRVSDYTLEDLINQLNDVDAVVHLAATRGSQGKISEFHDNEILTQNLYDACYENNISNIVYASTISAYSDETSLPWNEKELPLPDLYGVSKLACEHIGNIYSRKKGLCIKNLRFAHLYGFNEKNNYINRFFRQAFHAKREFLYAKDAAKSVIYALKQEKVSGTFNIGSGDALTNYEVANTINNAFGIHSSYDSSKAKELLDFSTDYNFATAVEEIHLLRGSLKIAVTGGTGFLGQYVVESIKNDGNTPIILTRSIGDYEYRVSDYTLEDLINQLNDVDAVVHLAATRGSQGKISEFHDNEILTQNLYDACYENNISNIVYASTISAYSDETSLPWNEKELPLPDLYGVSKLACEHIGNIYSRKKGLCIKNLRFAHLYGFNEKNNYINRFFRQASVAKREFLYAKDAAKSVIYALKQEKVSGTFNIGSGDALTNYEVANTINNAFGNKEGIHSSYDSSKAKELLDFSTDYNFATAVEEIHLLRG

Solvent-accessible surface area: 68422 Å² total

InterPro domains:
  IPR001509 NAD-dependent epimerase/dehydratase [PF01370] (3-223)
  IPR036291 NAD(P)-binding domain superfamily [SSF51735] (1-287)

B-factor: mean 46.12, std 13.09, range [20.0, 103.72]

Radius of gyration: 36.16 Å; Cα contacts (8 Å, |Δi|>4): 3442; chains: 6; bounding box: 92×112×108 Å

Nearest PDB structures (foldseek):
  3m2p-assembly3_D  TM=1.004E+00  e=2.610E-57  Bacillus cereus ATCC 14579
  3m2p-assembly1_A  TM=9.806E-01  e=7.544E-50  Bacillus cereus ATCC 14579
  3m2p-assembly2_C  TM=9.766E-01  e=3.343E-49  Bacillus cereus ATCC 14579
  3m2p-assembly3_E  TM=9.706E-01  e=3.573E-45  Bacillus cereus ATCC 14579
  3m2p-assembly2_F  TM=9.563E-01  e=1.350E-45  Bacillus cereus ATCC 14579